Protein 3GD5 (pdb70)

Radius of gyration: 38.94 Å; Cα contacts (8 Å, |Δi|>4): 3928; chains: 6; bounding box: 98×93×99 Å

Sequence (1710 aa):
TRFRPDLLSLDDLDEAQLHALLTLAHQLKRGERVANLHGKVLGLVFLKASTRTRVSFTVAMYQLGGQVIDLEPVRDTARVLGRYVDGLAIRTFAQTELEEYAHYAGIPVINALTDHEHPCQVVADLLTIRENFGRLAGLKLAYVGDGNNVAHSLLLGCAKVGMSIAVATPEGFTPDPAVSARASEIAGRTGAEVQILRDPFEAARGAHILYTDVWTHRLQLFEQYQINAALLNCAAAEAIVLHCLPAHRGEEITDEVMEGPRSRIWDEAENRLHAQKAVLAALMGTRFRPDLLSLDDLDEAQLHALLTLAHQLKRGERVANLHGKVLGLVFLKASTRTRVSFTVAMYQLGGQVIDLEPVRDTARVLGRYVDGLAIRTFAQTELEEYAHYAGIPVINALTDHEHPCQVVADLLTIRENFGRLAGLKLAYVGDGNNVAHSLLLGCAKVGMSIAVATPEGFTPDPAVSARASEIAGRTGAEVQILRDPFEAARGAHILYTDVWTHRLQLFEQYQINAALLNCAAAEAIVLHCLPAHRGEEITDEVMEGPRSRIWDEAENRLHAQKAVLAALMGTRFRPDLLSLDDLDEAQLHALLTLAHQLKRGERVANLHGKVLGLVFLKASTRTRVSFTVAMYQLGGQVIDLEPVRDTARVLGRYVDGLAIRTFAQTELEEYAHYAGIPVINALTDHEHPCQVVADLLTIRENFGRLAGLKLAYVGDGNNVAHSLLLGCAKVGMSIAVATPEGFTPDPAVSARASEIAGRTGAEVQILRDPFEAARGAHILYTDVWTHRLQLFEQYQINAALLNCAAAEAIVLHCLPAHRGEEITDEVMEGPRSRIWDEAENRLHAQKAVLAALMGTRFRPDLLSLDDLDEAQLHALLTLAHQLKRGERVANLHGKVLGLVFLKASTRTRVSFTVAMYQLGGQVIDLEPVRDTARVLGRYVDGLAIRTFAQTELEEYAHYAGIPVINALTDHEHPCQVVADLLTIRENFGRLAGLKLAYVGDGNNVAHSLLLGCAKVGMSIAVATPEGFTPDPAVSARASEIAGRTGAEVQILRDPFEAARGAHILYTDVWTHRLQLFEQYQINAALLNCAAAEAIVLHCLPAHRGEEITDEVMEGPRSRIWDEAENRLHAQKAVLAALMGTRFRPDLLSLDDLDEAQLHALLTLAHQLKRGERVANLHGKVLGLVFLKASTRTRVSFTVAMYQLGGQVIDLEPVRDTARVLGRYVDGLAIRTFAQTELEEYAHYAGIPVINALTDHEHPCQVVADLLTIRENFGRLAGLKLAYVGDGNNVAHSLLLGCAKVGMSIAVATPEGFTPDPAVSARASEIAGRTGAEVQILRDPFEAARGAHILYTDVWTHRLQLFEQYQINAALLNCAAAEAIVLHCLPAHRGEEITDEVMEGPRSRIWDEAENRLHAQKAVLAALMGTRFRPDLLSLDDLDEAQLHALLTLAHQLKRGERVANLHGKVLGLVFLKASTRTRVSFTVAMYQLGGQVIDLEPVRDTARVLGRYVDGLAIRTFAQTELEEYAHYAGIPVINALTDHEHPCQVVADLLTIRENFGRLAGLKLAYVGDGNNVAHSLLLGCAKVGMSIAVATPEGFTPDPAVSARASEIAGRTGAEVQILRDPFEAARGAHILYTDVWTHRLQLFEQYQINAALLNCAAAEAIVLHCLPAHRGEEITDEVMEGPRSRIWDEAENRLHAQKAVLAALMG

Foldseek 3Di:
DAFDQEALALVSAFLVRLVVLLVQLVCCVVVVDAAADAPFEEEEEEPDDDVLLVVLLQVLNVRNNYYYYYDPDLLVVLQVVLVPGAEYAYHEADSVVQVSSVVRNPHYYYDSYYFAAHQLLQSLVQSLVCVQPVAQAPAEEEEFAAQTHHVLRNLQNSLSRNYAYAYAFFDVRWHDPVSQVVSQVSNVVSVYHYHYHHQLLVRQAAHQEYEYEDHPVRCCTRVNQADEPVSNVRYDPNHAYEYSDDDDDPGNYHPCNCVDPRYCHVVSSSSSNSSSSSVCRNNSD/DAADQEALALVSAFLVRLVVLLVQLVCCVVVVDAAALAPFEEEEEEPPDDPLLVVLLQVLNVRRRYHYDYDPQLLVVLQVVLVPGQEYEYHEADSVSQVSSCVRNPHYYYDCYYFAAHQLLLSLVQSLVCVLPVAQAPAEAEEFAAQTHHVLRCLQSNLSRNYAYEYAFFPVRWHDVVSQVVSCVSNVVSVYYYHYYHQRLVRQAQHQEYEYEDHPVLCCHRVRRADEPVSNVRHDPNHAYEYSDDDDAPGNYHPPNCVDPRYPHVSSSNSSNSSSSSVCRSNRD/DAFDLEALALVSAFLVRLVVLLVLLVCCVVVVDAAALAPFEEEEEEPDDDVLLVVLLQVLNVSNNYYYYYDPDLLVVLQVQLVPGAEYEYEEADSVSQVSSVVRNVHYYYDCYYFAAHQLLVSLVQSLVCVVPVAQAPAEEEEFAAQTHHVLRNLQSSLSRNYAYAYAFFDVRWHDPVSLVVSCVSNVVSVYHYHYYHQRLVRQAAHQEYEYEDHPVSCCRRVNQADEPVSVVRHRPNHAYEYSDDDDDPGNYHVCNCVDPRYPHVSSSNSSNSSSSSVCRSNRD/DAQDQEALALVSAFLVRLVVLLVLLVCCVVVVDAAALAPFEEEEEEPDDDVLLVVLLQVLNVRNNHHYDYDVDLLVVLQVVLVPGAEYAYEDADSVVQVVSVVRNPHYYYDSYYFAAHQLLVSLVQNLVCVQPVAQAPAEEEEFAAQTHHVLNNLQVSLSRNYAYAYAYFDPRWHDPVSLVVSCVSNVVSVYHYHYHNQRLVRQAQHQEYEYEDHPVRCCGFVRRADEPVSNVRYDPLHAYEYSDDDDAPTNYHPCRCVDPRYPHVSSSNSSNSSSSSVCRSNRD/DAFDLEALALVSAFLVRLVVLLVLLVCCVVVVDAAADAVFEEEEAEPPDDPLLVVLLQVLNVRRNYHYHYHPDLLVVLQVVLVPGAEYAYEDADSVVQVVSVVRNPHYYYDSYYFAAHQLLVSLVQSLVCVLPVAQAPAEEEEFAAQTHHVLNNLQSSLSRNYAYEYAYFDVRWHDPVSQVVSCVSNVVSVYHYHYYHQLLVSQQQHQEYEYEDHPVSCCTRVRRADEPVSNVNYHPNHAYEYSDDDDDPGNYHPPNCVDPRYPHVSSSSSSNSSSSSVCRSNRD/DAADQEALAVVSAFLVRLVVLLVQLVCCVVVVDAAALAPFEEEEEEPDDDVLLVVLLQVLNVSRNYYYDYDVPLLVVLQVQLVPGAEYEYEEADSVSQVSSVVRNPHYYYDSYYFAAHQLLVSLVQSLVCVQPVAQAPAEEEEFAAQTHHVLRNLQSSLSRNYAYEYAFFVVRWHDVVSNVVSCVSNVVSVYHYHYHHQRLVRQAAHQEYEYEDHPVSCVRRVNQADEPVSPVRYHPNHAYEYSDDDDDPGNYHPCRCVDPRYPHVSSSNSSNSSSSSVCRNNRD

InterPro domains:
  IPR002292 Ornithine/putrescine carbamoyltransferase [PR00102] (51-65)
  IPR002292 Ornithine/putrescine carbamoyltransferase [PR00102] (84-97)
  IPR002292 Ornithine/putrescine carbamoyltransferase [PR00102] (124-138)
  IPR002292 Ornithine/putrescine carbamoyltransferase [PR00102] (227-237)
  IPR002292 Ornithine/putrescine carbamoyltransferase [PR00102] (289-300)
  IPR002292 Ornithine/putrescine carbamoyltransferase [TIGR00658] (13-310)
  IPR006130 Aspartate/ornithine carbamoyltransferase [PR00100] (53-72)
  IPR006130 Aspartate/ornithine carbamoyltransferase [PR00100] (135-146)
  IPR006130 Aspartate/ornithine carbamoyltransferase [PR00100] (263-272)
  IPR006130 Aspartate/ornithine carbamoyltransferase [PR00100] (275-298)
  IPR006130 Aspartate/ornithine carbamoyltransferase [PS00097] (53-60)
  IPR006131 Aspartate/ornithine carbamoyltransferase, Asp/Orn-binding domain [PF00185] (155-308)
  IPR006132 Aspartate/ornithine carbamoyltransferase, carbamoyl-P binding [PF02729] (13-148)
  IPR024904 Ornithine carbamoyltransferase [MF_01109] (11-311)
  IPR036901 Aspartate/ornithine carbamoyltransferase superfamily [G3DSA:3.40.50.1370] (15-307)
  IPR036901 Aspartate/ornithine carbamoyltransferase superfamily [G3DSA:3.40.50.1370] (138-297)
  IPR036901 Aspartate/ornithine carbamoyltransferase superfamily [SSF53671] (11-312)

CATH classification: 3.40.50.1370 (+1 more: 3.40.50.1370)

Organism: Gloeobacter violaceus (strain ATCC 29082 / PCC 7421) (NCBI:txid251221)

Nearest PDB structures (foldseek):
  3gd5-assembly1_B  TM=1.002E+00  e=2.478E-54  Gloeobacter violaceus PCC 7421
  2p2g-assembly1_C  TM=9.698E-01  e=4.819E-34  Mycobacterium tuberculosis H37Rv
  7nor-assembly2_F  TM=9.599E-01  e=3.459E-34  Mycobacterium tuberculosis H37Rv
  7nov-assembly1_B  TM=9.651E-01  e=1.045E-33  Mycobacterium tuberculosis H37Rv
  8qev-assembly1_B  TM=9.230E-01  e=2.539E-30  Arabidopsis thaliana

Structure (mmCIF, N/CA/C/O backbone):
data_3GD5
#
_entry.id   3GD5
#
_cell.length_a   99.563
_cell.length_b   142.423
_cell.length_c   149.273
_cell.angle_alpha   90.00
_cell.angle_beta   90.00
_cell.angle_gamma   90.00
#
_symmetry.space_group_name_H-M   'P 21 21 21'
#
loop_
_entity.id
_entity.type
_entity.pdbx_description
1 polymer 'Ornithine carbamoyltransferase'
2 water water
#
loop_
_atom_site.group_PDB
_atom_site.id
_atom_site.type_symbol
_atom_site.label_atom_id
_atom_site.label_alt_id
_atom_site.label_comp_id
_atom_site.label_asym_id
_atom_site.label_entity_id
_atom_site.label_seq_id
_atom_site.pdbx_PDB_ins_code
_atom_site.Cartn_x
_atom_site.Cartn_y
_atom_site.Cartn_z
_atom_site.occupancy
_atom_site.B_iso_or_equiv
_atom_site.auth_seq_id
_atom_site.auth_comp_id
_atom_site.auth_asym_id
_atom_site.auth_atom_id
_atom_site.pdbx_PDB_model_num
ATOM 1 N N . THR A 1 10 ? 22.537 23.731 -4.385 1.00 62.90 10 THR A N 1
ATOM 2 C CA . THR A 1 10 ? 23.848 23.085 -4.084 1.00 62.38 10 THR A CA 1
ATOM 3 C C . THR A 1 10 ? 23.800 22.441 -2.700 1.00 61.68 10 THR A C 1
ATOM 4 O O . THR A 1 10 ? 23.124 22.942 -1.797 1.00 61.16 10 THR A O 1
ATOM 8 N N . ARG A 1 11 ? 24.503 21.320 -2.550 1.00 60.72 11 ARG A N 1
ATOM 9 C CA . ARG A 1 11 ? 24.563 20.610 -1.279 1.00 60.07 11 ARG A CA 1
ATOM 10 C C . ARG A 1 11 ? 25.818 21.060 -0.551 1.00 57.87 11 ARG A C 1
ATOM 11 O O . ARG A 1 11 ? 26.849 21.333 -1.180 1.00 56.81 11 ARG A O 1
ATOM 19 N N . PHE A 1 12 ? 25.740 21.119 0.776 1.00 54.74 12 PHE A N 1
ATOM 20 C CA . PHE A 1 12 ? 26.894 21.521 1.581 1.00 51.30 12 PHE A CA 1
ATOM 21 C C . PHE A 1 12 ? 27.273 20.351 2.465 1.00 50.11 12 PHE A C 1
ATOM 22 O O . PHE A 1 12 ? 26.497 19.406 2.614 1.00 49.20 12 PHE A O 1
ATOM 30 N N . ARG A 1 13 ? 28.464 20.407 3.047 1.00 49.58 13 ARG A N 1
ATOM 31 C CA . ARG A 1 13 ? 28.887 19.365 3.965 1.00 48.99 13 ARG A CA 1
ATOM 32 C C . ARG A 1 13 ? 28.101 19.633 5.248 1.00 48.35 13 ARG A C 1
ATOM 33 O O . ARG A 1 13 ? 27.458 20.675 5.380 1.00 48.13 13 ARG A O 1
ATOM 41 N N . PRO A 1 14 ? 28.148 18.705 6.211 1.00 48.22 14 PRO A N 1
ATOM 42 C CA . PRO A 1 14 ? 27.420 18.885 7.472 1.00 47.46 14 PRO A CA 1
ATOM 43 C C . PRO A 1 14 ? 27.860 20.099 8.292 1.00 46.56 14 PRO A C 1
ATOM 44 O O . PRO A 1 14 ? 27.026 20.812 8.847 1.00 46.09 14 PRO A O 1
ATOM 48 N N . ASP A 1 15 ? 29.168 20.335 8.352 1.00 45.13 15 ASP A N 1
ATOM 49 C CA . ASP A 1 15 ? 29.720 21.429 9.144 1.00 43.43 15 ASP A CA 1
ATOM 50 C C . ASP A 1 15 ? 30.463 22.517 8.367 1.00 41.81 15 ASP A C 1
ATOM 51 O O . ASP A 1 15 ? 30.739 22.381 7.177 1.00 40.98 15 ASP A O 1
ATOM 56 N N . LEU A 1 16 ? 30.772 23.604 9.069 1.00 40.25 16 LEU A N 1
ATOM 57 C CA . LEU A 1 16 ? 31.546 24.711 8.517 1.00 39.60 16 LEU A CA 1
ATOM 58 C C . LEU A 1 16 ? 32.586 25.008 9.580 1.00 39.65 16 LEU A C 1
ATOM 59 O O . LEU A 1 16 ? 32.425 25.935 10.370 1.00 40.21 16 LEU A O 1
ATOM 64 N N . LEU A 1 17 ? 33.634 24.190 9.598 1.00 39.44 17 LEU A N 1
ATOM 65 C CA . LEU A 1 17 ? 34.736 24.295 10.552 1.00 39.62 17 LEU A CA 1
ATOM 66 C C . LEU A 1 17 ? 35.858 25.152 10.002 1.00 41.25 17 LEU A C 1
ATOM 67 O O . LEU A 1 17 ? 36.540 25.860 10.743 1.00 40.53 17 LEU A O 1
ATOM 72 N N . SER A 1 18 ? 36.039 25.056 8.690 1.00 41.67 18 SER A N 1
ATOM 73 C CA . SER A 1 18 ? 37.071 25.772 7.962 1.00 40.54 18 SER A CA 1
ATOM 74 C C . SER A 1 18 ? 36.438 26.296 6.691 1.00 40.51 18 SER A C 1
ATOM 75 O O . SER A 1 18 ? 35.503 25.689 6.167 1.00 39.44 18 SER A O 1
ATOM 78 N N . LEU A 1 19 ? 36.923 27.429 6.195 1.00 41.02 19 LEU A N 1
ATOM 79 C CA . LEU A 1 19 ? 36.357 27.967 4.970 1.00 41.91 19 LEU A CA 1
ATOM 80 C C . LEU A 1 19 ? 36.603 26.945 3.855 1.00 42.75 19 LEU A C 1
ATOM 81 O O . LEU A 1 19 ? 35.888 26.913 2.856 1.00 43.78 19 LEU A O 1
ATOM 86 N N . ASP A 1 20 ? 37.608 26.098 4.047 1.00 42.94 20 ASP A N 1
ATOM 87 C CA . ASP A 1 20 ? 37.944 25.084 3.059 1.00 43.97 20 ASP A CA 1
ATOM 88 C C . ASP A 1 20 ? 36.968 23.907 3.070 1.00 44.67 20 ASP A C 1
ATOM 89 O O . ASP A 1 20 ? 37.216 22.883 2.433 1.00 44.92 20 ASP A O 1
ATOM 94 N N . ASP A 1 21 ? 35.866 24.052 3.799 1.00 44.21 21 ASP A N 1
ATOM 95 C CA . ASP A 1 21 ? 34.851 23.004 3.853 1.00 44.71 21 ASP A CA 1
ATOM 96 C C . ASP A 1 21 ? 33.877 23.285 2.729 1.00 44.39 21 ASP A C 1
ATOM 97 O O . ASP A 1 21 ? 32.972 22.504 2.456 1.00 44.80 21 ASP A O 1
ATOM 102 N N . LEU A 1 22 ? 34.071 24.429 2.090 1.00 45.46 22 LEU A N 1
ATOM 103 C CA . LEU A 1 22 ? 33.231 24.848 0.981 1.00 45.17 22 LEU A CA 1
ATOM 104 C C . LEU A 1 22 ? 34.120 24.943 -0.235 1.00 46.23 22 LEU A C 1
ATOM 105 O O . LEU A 1 22 ? 35.149 25.612 -0.187 1.00 46.26 22 LEU A O 1
ATOM 110 N N . ASP A 1 23 ? 33.755 24.267 -1.318 1.00 48.12 23 ASP A N 1
ATOM 111 C CA . ASP A 1 23 ? 34.549 24.384 -2.532 1.00 48.16 23 ASP A CA 1
ATOM 112 C C . ASP A 1 23 ? 34.083 25.695 -3.168 1.00 48.27 23 ASP A C 1
ATOM 113 O O . ASP A 1 23 ? 33.211 26.374 -2.618 1.00 47.33 23 ASP A O 1
ATOM 118 N N . GLU A 1 24 ? 34.654 26.063 -4.310 1.00 48.88 24 GLU A N 1
ATOM 119 C CA . GLU A 1 24 ? 34.265 27.307 -4.967 1.00 49.26 24 GLU A CA 1
ATOM 120 C C . GLU A 1 24 ? 32.760 27.394 -5.198 1.00 48.29 24 GLU A C 1
ATOM 121 O O . GLU A 1 24 ? 32.155 28.443 -4.990 1.00 49.88 24 GLU A O 1
ATOM 127 N N . ALA A 1 25 ? 32.158 26.289 -5.621 1.00 47.01 25 ALA A N 1
ATOM 128 C CA . ALA A 1 25 ? 30.723 26.253 -5.897 1.00 46.40 25 ALA A CA 1
ATOM 129 C C . ALA A 1 25 ? 29.850 26.466 -4.660 1.00 45.76 25 ALA A C 1
ATOM 130 O O . ALA A 1 25 ? 28.851 27.176 -4.699 1.00 45.54 25 ALA A O 1
ATOM 132 N N . GLN A 1 26 ? 30.220 25.839 -3.558 1.00 47.22 26 GLN A N 1
ATOM 133 C CA . GLN A 1 26 ? 29.439 25.975 -2.343 1.00 48.15 26 GLN A CA 1
ATOM 134 C C . GLN A 1 26 ? 29.544 27.389 -1.760 1.00 48.38 26 GLN A C 1
ATOM 135 O O . GLN A 1 26 ? 28.569 27.925 -1.226 1.00 48.19 26 GLN A O 1
ATOM 141 N N . LEU A 1 27 ? 30.713 28.005 -1.895 1.00 47.83 27 LEU A N 1
ATOM 142 C CA . LEU A 1 27 ? 30.910 29.348 -1.375 1.00 48.47 27 LEU A CA 1
ATOM 143 C C . LEU A 1 27 ? 30.011 30.350 -2.087 1.00 50.95 27 LEU A C 1
ATOM 144 O O . LEU A 1 27 ? 29.398 31.214 -1.444 1.00 50.74 27 LEU A O 1
ATOM 149 N N . HIS A 1 28 ? 29.925 30.238 -3.413 1.00 52.18 28 HIS A N 1
ATOM 150 C CA . HIS A 1 28 ? 29.087 31.150 -4.189 1.00 51.45 28 HIS A CA 1
ATOM 151 C C . HIS A 1 28 ? 27.613 30.989 -3.834 1.00 50.58 28 HIS A C 1
ATOM 152 O O . HIS A 1 28 ? 26.891 31.977 -3.663 1.00 50.38 28 HIS A O 1
ATOM 159 N N . ALA A 1 29 ? 27.165 29.744 -3.720 1.00 48.54 29 ALA A N 1
ATOM 160 C CA . ALA A 1 29 ? 25.774 29.484 -3.369 1.00 47.96 29 ALA A CA 1
ATOM 161 C C . ALA A 1 29 ? 25.463 30.178 -2.042 1.00 48.14 29 ALA A C 1
ATOM 162 O O . ALA A 1 29 ? 24.463 30.889 -1.908 1.00 47.74 29 ALA A O 1
ATOM 164 N N . LEU A 1 30 ? 26.345 29.970 -1.070 1.00 48.41 30 LEU A N 1
ATOM 165 C CA . LEU A 1 30 ? 26.203 30.562 0.254 1.00 47.52 30 LEU A CA 1
ATOM 166 C C . LEU A 1 30 ? 26.080 32.077 0.123 1.00 47.82 30 LEU A C 1
ATOM 167 O O . LEU A 1 30 ? 25.146 32.680 0.657 1.00 47.11 30 LEU A O 1
ATOM 172 N N . LEU A 1 31 ? 27.021 32.678 -0.603 1.00 47.07 31 LEU A N 1
ATOM 173 C CA . LEU A 1 31 ? 27.029 34.121 -0.818 1.00 48.05 31 LEU A CA 1
ATOM 174 C C . LEU A 1 31 ? 25.743 34.592 -1.495 1.00 48.74 31 LEU A C 1
ATOM 175 O O . LEU A 1 31 ? 25.206 35.656 -1.167 1.00 48.30 31 LEU A O 1
ATOM 180 N N . THR A 1 32 ? 25.245 33.796 -2.437 1.00 48.30 32 THR A N 1
ATOM 181 C CA . THR A 1 32 ? 24.014 34.145 -3.140 1.00 48.75 32 THR A CA 1
ATOM 182 C C . THR A 1 32 ? 22.836 34.057 -2.175 1.00 47.32 32 THR A C 1
ATOM 183 O O . THR A 1 32 ? 21.966 34.930 -2.153 1.00 48.04 32 THR A O 1
ATOM 187 N N . LEU A 1 33 ? 22.810 32.999 -1.375 1.00 46.48 33 LEU A N 1
ATOM 188 C CA . LEU A 1 33 ? 21.735 32.826 -0.404 1.00 46.13 33 LEU A CA 1
ATOM 189 C C . LEU A 1 33 ? 21.711 34.008 0.574 1.00 45.04 33 LEU A C 1
ATOM 190 O O . LEU A 1 33 ? 20.654 34.567 0.872 1.00 45.99 33 LEU A O 1
ATOM 195 N N . ALA A 1 34 ? 22.881 34.387 1.068 1.00 45.03 34 ALA A N 1
ATOM 196 C CA . ALA A 1 34 ? 22.974 35.500 2.001 1.00 45.57 34 ALA A CA 1
ATOM 197 C C . ALA A 1 34 ? 22.390 36.762 1.366 1.00 46.94 34 ALA A C 1
ATOM 198 O O . ALA A 1 34 ? 21.572 37.462 1.979 1.00 46.02 34 ALA A O 1
ATOM 200 N N . HIS A 1 35 ? 22.804 37.053 0.135 1.00 48.76 35 HIS A N 1
ATOM 201 C CA . HIS A 1 35 ? 22.304 38.235 -0.567 1.00 49.70 35 HIS A CA 1
ATOM 202 C C . HIS A 1 35 ? 20.792 38.190 -0.758 1.00 49.51 35 HIS A C 1
ATOM 203 O O . HIS A 1 35 ? 20.094 39.167 -0.496 1.00 50.56 35 HIS A O 1
ATOM 210 N N . GLN A 1 36 ? 20.285 37.053 -1.216 1.00 49.98 36 GLN A N 1
ATOM 211 C CA . GLN A 1 36 ? 18.855 36.917 -1.442 1.00 51.19 36 GLN A CA 1
ATOM 212 C C . GLN A 1 36 ? 18.108 37.104 -0.135 1.00 49.80 36 GLN A C 1
ATOM 213 O O . GLN A 1 36 ? 17.065 37.756 -0.090 1.00 49.63 36 GLN A O 1
ATOM 219 N N . LEU A 1 37 ? 18.647 36.518 0.927 1.00 48.69 37 LEU A N 1
ATOM 220 C CA . LEU A 1 37 ? 18.030 36.616 2.243 1.00 48.20 37 LEU A CA 1
ATOM 221 C C . LEU A 1 37 ? 18.055 38.066 2.708 1.00 46.57 37 LEU A C 1
ATOM 222 O O . LEU A 1 37 ? 17.082 38.578 3.245 1.00 48.26 37 LEU A O 1
ATOM 227 N N . LYS A 1 38 ? 19.173 38.733 2.479 1.00 47.18 38 LYS A N 1
ATOM 228 C CA . LYS A 1 38 ? 19.307 40.120 2.888 1.00 47.97 38 LYS A CA 1
ATOM 229 C C . LYS A 1 38 ? 18.307 41.033 2.176 1.00 50.17 38 LYS A C 1
ATOM 230 O O . LYS A 1 38 ? 17.702 41.899 2.802 1.00 49.50 38 LYS A O 1
ATOM 236 N N . ARG A 1 39 ? 18.125 40.825 0.873 1.00 52.49 39 ARG A N 1
ATOM 237 C CA . ARG A 1 39 ? 17.226 41.665 0.085 1.00 56.06 39 ARG A CA 1
ATOM 238 C C . ARG A 1 39 ? 15.767 41.231 0.097 1.00 57.58 39 ARG A C 1
ATOM 239 O O . ARG A 1 39 ? 14.908 41.919 -0.456 1.00 57.35 39 ARG A O 1
ATOM 247 N N . GLY A 1 40 ? 15.483 40.097 0.733 1.00 58.47 40 GLY A N 1
ATOM 248 C CA . GLY A 1 40 ? 14.116 39.619 0.793 1.00 59.91 40 GLY A CA 1
ATOM 249 C C . GLY A 1 40 ? 13.691 38.943 -0.496 1.00 61.75 40 GLY A C 1
ATOM 250 O O . GLY A 1 40 ? 12.504 38.742 -0.734 1.00 61.37 40 GLY A O 1
ATOM 251 N N . GLU A 1 41 ? 14.667 38.605 -1.334 1.00 63.74 41 GLU A N 1
ATOM 252 C CA . GLU A 1 41 ? 14.409 37.929 -2.602 1.00 65.21 41 GLU A CA 1
ATOM 253 C C . GLU A 1 41 ? 14.297 36.440 -2.314 1.00 66.35 41 GLU A C 1
ATOM 254 O O . GLU A 1 41 ? 14.105 35.623 -3.216 1.00 66.20 41 GLU A O 1
ATOM 260 N N . ARG A 1 42 ? 14.425 36.098 -1.039 1.00 67.19 42 ARG A N 1
ATOM 261 C CA . ARG A 1 42 ? 14.363 34.713 -0.600 1.00 67.89 42 ARG A CA 1
ATOM 262 C C . ARG A 1 42 ? 13.918 34.730 0.857 1.00 66.98 42 ARG A C 1
ATOM 263 O O . ARG A 1 42 ? 14.025 35.754 1.530 1.00 66.47 42 ARG A O 1
ATOM 271 N N . VAL A 1 43 ? 13.409 33.603 1.340 1.00 66.26 43 VAL A N 1
ATOM 272 C CA . VAL A 1 43 ? 12.963 33.512 2.723 1.00 64.93 43 VAL A CA 1
ATOM 273 C C . VAL A 1 43 ? 13.200 32.116 3.272 1.00 63.77 43 VAL A C 1
ATOM 274 O O . VAL A 1 43 ? 12.709 31.138 2.720 1.00 64.76 43 VAL A O 1
ATOM 278 N N . ALA A 1 44 ? 13.973 32.032 4.353 1.00 61.42 44 ALA A N 1
ATOM 279 C CA . ALA A 1 44 ? 14.271 30.759 4.998 1.00 58.22 44 ALA A CA 1
ATOM 280 C C . ALA A 1 44 ? 13.548 30.718 6.342 1.00 56.58 44 ALA A C 1
ATOM 281 O O . ALA A 1 44 ? 12.979 31.718 6.786 1.00 55.57 44 ALA A O 1
ATOM 283 N N . ASN A 1 45 ? 13.575 29.566 6.997 1.00 54.35 45 ASN A N 1
ATOM 284 C CA . ASN A 1 45 ? 12.900 29.435 8.277 1.00 52.66 45 ASN A CA 1
ATOM 285 C C . ASN A 1 45 ? 13.365 28.212 9.040 1.00 50.86 45 ASN A C 1
ATOM 286 O O . ASN A 1 45 ? 13.344 27.103 8.511 1.00 51.94 45 ASN A O 1
ATOM 291 N N . LEU A 1 46 ? 13.779 28.419 10.286 1.00 48.03 46 LEU A N 1
ATOM 292 C CA . LEU A 1 46 ? 14.251 27.329 11.137 1.00 45.29 46 LEU A CA 1
ATOM 293 C C . LEU A 1 46 ? 13.350 27.189 12.350 1.00 44.63 46 LEU A C 1
ATOM 294 O O . LEU A 1 46 ? 13.808 26.848 13.441 1.00 43.05 46 LEU A O 1
ATOM 299 N N . HIS A 1 47 ? 12.066 27.463 12.151 1.00 45.56 47 HIS A N 1
ATOM 300 C CA . HIS A 1 47 ? 11.085 27.358 13.220 1.00 46.74 47 HIS A CA 1
ATOM 301 C C . HIS A 1 47 ? 11.123 25.968 13.843 1.00 45.75 47 HIS A C 1
ATOM 302 O O . HIS A 1 47 ? 11.212 24.962 13.141 1.00 44.46 47 HIS A O 1
ATOM 309 N N . GLY A 1 48 ? 11.069 25.924 15.170 1.00 45.54 48 GLY A N 1
ATOM 310 C CA . GLY A 1 48 ? 11.103 24.655 15.868 1.00 43.10 48 GLY A CA 1
ATOM 311 C C . GLY A 1 48 ? 12.510 24.194 16.173 1.00 42.08 48 GLY A C 1
ATOM 312 O O . GLY A 1 48 ? 12.695 23.179 16.841 1.00 42.02 48 GLY A O 1
ATOM 313 N N . LYS A 1 49 ? 13.509 24.929 15.691 1.00 41.74 49 LYS A N 1
ATOM 314 C CA . LYS A 1 49 ? 14.897 24.547 15.943 1.00 41.91 49 LYS A CA 1
ATOM 315 C C . LYS A 1 49 ? 15.621 25.473 16.920 1.00 40.35 49 LYS A C 1
ATOM 316 O O . LYS A 1 49 ? 15.297 26.659 17.049 1.00 38.63 49 LYS A O 1
ATOM 322 N N . VAL A 1 50 ? 16.608 24.912 17.607 1.00 37.95 50 VAL A N 1
ATOM 323 C CA . VAL A 1 50 ? 17.381 25.660 18.589 1.00 36.13 50 VAL A CA 1
ATOM 324 C C . VAL A 1 50 ? 18.862 25.584 18.270 1.00 35.48 50 VAL A C 1
ATOM 325 O O . VAL A 1 50 ? 19.409 24.509 18.018 1.00 34.19 50 VAL A O 1
ATOM 329 N N . LEU A 1 51 ? 19.505 26.741 18.299 1.00 34.37 51 LEU A N 1
ATOM 330 C CA . LEU A 1 51 ? 20.928 26.832 18.034 1.00 35.01 51 LEU A CA 1
ATOM 331 C C . LEU A 1 51 ? 21.613 27.062 19.375 1.00 35.33 51 LEU A C 1
ATOM 332 O O . LEU A 1 51 ? 21.216 27.941 20.147 1.00 35.93 51 LEU A O 1
ATOM 337 N N . GLY A 1 52 ? 22.634 26.266 19.659 1.00 35.18 52 GLY A N 1
ATOM 338 C CA . GLY A 1 52 ? 23.356 26.427 20.902 1.00 34.52 52 GLY A CA 1
ATOM 339 C C . GLY A 1 52 ? 24.656 27.144 20.611 1.00 35.20 52 GLY A C 1
ATOM 340 O O . GLY A 1 52 ? 25.297 26.882 19.585 1.00 34.87 52 GLY A O 1
ATOM 341 N N . LEU A 1 53 ? 25.036 28.057 21.499 1.00 33.85 53 LEU A N 1
ATOM 342 C CA . LEU A 1 53 ? 26.267 28.816 21.349 1.00 35.99 53 LEU A CA 1
ATOM 343 C C . LEU A 1 53 ? 27.232 28.398 22.454 1.00 38.63 53 LEU A C 1
ATOM 344 O O . LEU A 1 53 ? 26.969 28.647 23.628 1.00 39.67 53 LEU A O 1
ATOM 349 N N . VAL A 1 54 ? 28.335 27.753 22.093 1.00 39.03 54 VAL A N 1
ATOM 350 C CA . VAL A 1 54 ? 29.314 27.353 23.098 1.00 42.21 54 VAL A CA 1
ATOM 351 C C . VAL A 1 54 ? 30.612 28.112 22.858 1.00 41.65 54 VAL A C 1
ATOM 352 O O . VAL A 1 54 ? 31.454 27.716 22.053 1.00 42.99 54 VAL A O 1
ATOM 356 N N . PHE A 1 55 ? 30.745 29.233 23.551 1.00 42.15 55 PHE A N 1
ATOM 357 C CA . PHE A 1 55 ? 31.921 30.075 23.418 1.00 44.32 55 PHE A CA 1
ATOM 358 C C . PHE A 1 55 ? 32.848 29.893 24.603 1.00 44.78 55 PHE A C 1
ATOM 359 O O . PHE A 1 55 ? 32.540 30.327 25.714 1.00 43.65 55 PHE A O 1
ATOM 367 N N . LEU A 1 56 ? 33.979 29.242 24.365 1.00 46.88 56 LEU A N 1
ATOM 368 C CA . LEU A 1 56 ? 34.960 29.026 25.418 1.00 50.53 56 LEU A CA 1
ATOM 369 C C . LEU A 1 56 ? 35.620 30.352 25.751 1.00 52.09 56 LEU A C 1
ATOM 370 O O . LEU A 1 56 ? 36.384 30.458 26.703 1.00 54.24 56 LEU A O 1
ATOM 375 N N . LYS A 1 57 ? 35.313 31.360 24.947 1.00 54.75 57 LYS A N 1
ATOM 376 C CA . LYS A 1 57 ? 35.842 32.704 25.126 1.00 55.97 57 LYS A CA 1
ATOM 377 C C . LYS A 1 57 ? 34.697 33.633 24.752 1.00 55.95 57 LYS A C 1
ATOM 378 O O . LYS A 1 57 ? 34.187 33.579 23.629 1.00 56.10 57 LYS A O 1
ATOM 384 N N . ALA A 1 58 ? 34.284 34.473 25.692 1.00 55.78 58 ALA A N 1
ATOM 385 C CA . ALA A 1 58 ? 33.178 35.390 25.450 1.00 55.38 58 ALA A CA 1
ATOM 386 C C . ALA A 1 58 ? 33.410 36.261 24.221 1.00 54.93 58 ALA A C 1
ATOM 387 O O . ALA A 1 58 ? 34.541 36.653 23.925 1.00 54.47 58 ALA A O 1
ATOM 389 N N . SER A 1 59 ? 32.330 36.543 23.502 1.00 53.18 59 SER A N 1
ATOM 390 C CA . SER A 1 59 ? 32.376 37.400 22.322 1.00 52.87 59 SER A CA 1
ATOM 391 C C . SER A 1 59 ? 30.963 37.891 22.052 1.00 52.38 59 SER A C 1
ATOM 392 O O . SER A 1 59 ? 30.200 37.251 21.329 1.00 52.43 59 SER A O 1
ATOM 395 N N . THR A 1 60 ? 30.622 39.024 22.655 1.00 50.88 60 THR A N 1
ATOM 396 C CA . THR A 1 60 ? 29.301 39.611 22.508 1.00 51.08 60 THR A CA 1
ATOM 397 C C . THR A 1 60 ? 29.019 39.895 21.046 1.00 49.65 60 THR A C 1
ATOM 398 O O . THR A 1 60 ? 27.896 39.727 20.572 1.00 49.81 60 THR A O 1
ATOM 402 N N . ARG A 1 61 ? 30.054 40.324 20.337 1.00 48.92 61 ARG A N 1
ATOM 403 C CA . ARG A 1 61 ? 29.957 40.636 18.920 1.00 46.48 61 ARG 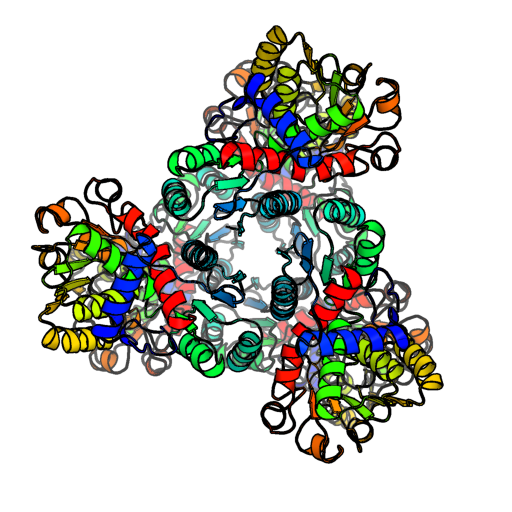A CA 1
ATOM 404 C C . ARG A 1 61 ? 29.462 39.403 18.176 1.00 44.73 61 ARG A C 1
ATOM 405 O O . ARG A 1 61 ? 28.457 39.437 17.460 1.00 43.54 61 ARG A O 1
ATOM 413 N N . THR A 1 62 ? 30.172 38.301 18.357 1.00 42.56 62 THR A N 1
ATOM 414 C CA . THR A 1 62 ? 29.788 37.075 17.690 1.00 41.65 62 THR A CA 1
ATOM 415 C C . THR A 1 62 ? 28.447 36.587 18.203 1.00 39.77 62 THR A C 1
ATOM 416 O O . THR A 1 62 ? 27.584 36.203 17.418 1.00 39.09 62 THR A O 1
ATOM 420 N N . ARG A 1 63 ? 28.259 36.623 19.519 1.00 38.32 63 ARG A N 1
ATOM 421 C CA . ARG A 1 63 ? 27.011 36.147 20.099 1.00 37.70 63 ARG A CA 1
ATOM 422 C C . ARG A 1 63 ? 25.785 36.895 19.596 1.00 35.48 63 ARG A C 1
ATOM 423 O O . ARG A 1 63 ? 24.768 36.276 19.305 1.00 33.57 63 ARG A O 1
ATOM 431 N N . VAL A 1 64 ? 25.876 38.217 19.475 1.00 34.37 64 VAL A N 1
ATOM 432 C CA . VAL A 1 64 ? 24.734 38.991 18.993 1.00 33.60 64 VAL A CA 1
ATOM 433 C C . VAL A 1 64 ? 24.443 38.733 17.511 1.00 33.76 64 VAL A C 1
ATOM 434 O O . VAL A 1 64 ? 23.288 38.531 17.124 1.00 35.53 64 VAL A O 1
ATOM 438 N N . SER A 1 65 ? 25.477 38.726 16.679 1.00 32.79 65 SER A N 1
ATOM 439 C CA . SER A 1 65 ? 25.271 38.487 15.251 1.00 34.24 65 SER A CA 1
ATOM 440 C C . SER A 1 65 ? 24.658 37.101 14.996 1.00 32.49 65 SER A C 1
ATOM 441 O O . SER A 1 65 ? 23.780 36.953 14.149 1.00 33.73 65 SER A O 1
ATOM 444 N N . PHE A 1 66 ? 25.110 36.090 15.728 1.00 32.45 66 PHE A N 1
ATOM 445 C CA . PHE A 1 66 ? 24.551 34.746 15.563 1.00 32.59 66 PHE A CA 1
ATOM 446 C C . PHE A 1 66 ? 23.117 34.628 16.082 1.00 32.61 66 PHE A C 1
ATOM 447 O O . PHE A 1 66 ? 22.276 33.987 15.445 1.00 32.63 66 PHE A O 1
ATOM 455 N N . THR A 1 67 ? 22.851 35.241 17.236 1.00 31.75 67 THR A N 1
ATOM 456 C CA . THR A 1 67 ? 21.536 35.180 17.866 1.00 32.91 67 THR A CA 1
ATOM 457 C C . THR A 1 67 ? 20.449 35.923 17.103 1.00 32.83 67 THR A C 1
ATOM 458 O O . THR A 1 67 ? 19.326 35.429 16.993 1.00 32.23 67 THR A O 1
ATOM 462 N N . VAL A 1 68 ? 20.761 37.108 16.582 1.00 32.56 68 VAL A N 1
ATOM 463 C CA . VAL A 1 68 ? 19.770 37.844 15.820 1.00 32.64 68 VAL A CA 1
ATOM 464 C C . VAL A 1 68 ? 19.544 37.112 14.497 1.00 34.04 68 VAL A C 1
ATOM 465 O O . VAL A 1 68 ? 18.429 37.111 13.964 1.00 35.42 68 VAL A O 1
ATOM 469 N N . ALA A 1 69 ? 20.592 36.474 13.975 1.00 34.03 69 ALA A N 1
ATOM 470 C CA . ALA A 1 69 ? 20.473 35.725 12.718 1.00 35.41 69 ALA A CA 1
ATOM 471 C C . ALA A 1 69 ? 19.460 34.599 12.900 1.00 35.36 69 ALA A C 1
ATOM 472 O O . ALA A 1 69 ? 18.510 34.469 12.122 1.00 36.07 69 ALA A O 1
ATOM 474 N N . MET A 1 70 ? 19.650 33.793 13.938 1.00 34.72 70 MET A N 1
ATOM 475 C CA . MET A 1 70 ? 18.729 32.695 14.204 1.00 35.23 70 MET A CA 1
ATOM 476 C C . MET A 1 70 ? 17.319 33.222 14.502 1.00 36.10 70 MET A C 1
ATOM 477 O O . MET A 1 70 ? 16.323 32.617 14.098 1.00 38.56 70 MET A O 1
ATOM 482 N N . TYR A 1 71 ? 17.217 34.355 15.193 1.00 36.42 71 TYR A N 1
ATOM 483 C CA . TYR A 1 71 ? 15.894 34.909 15.480 1.00 36.13 71 TYR A CA 1
ATOM 484 C C . TYR A 1 71 ? 15.170 35.326 14.194 1.00 35.98 71 TYR A C 1
ATOM 485 O O . TYR A 1 71 ? 13.956 35.177 14.082 1.00 35.55 71 TYR A O 1
ATOM 494 N N . GLN A 1 72 ? 15.911 35.850 13.226 1.00 35.92 72 GLN A N 1
ATOM 495 C CA . GLN A 1 72 ? 15.286 36.275 11.982 1.00 37.02 72 GLN A CA 1
ATOM 496 C C . GLN A 1 72 ? 14.875 35.092 11.120 1.00 37.33 72 GLN A C 1
ATOM 497 O O . GLN A 1 72 ? 14.088 35.248 10.191 1.00 37.43 72 GLN A O 1
ATOM 503 N N . LEU A 1 73 ? 15.411 33.916 11.435 1.00 36.07 73 LEU A N 1
ATOM 504 C CA . LEU A 1 73 ? 15.072 32.697 10.719 1.00 35.91 73 LEU A CA 1
ATOM 505 C C . LEU A 1 73 ? 13.915 32.008 11.442 1.00 36.93 73 LEU A C 1
ATOM 506 O O . LEU A 1 73 ? 13.422 30.971 10.999 1.00 38.90 73 LEU A O 1
ATOM 511 N N . GLY A 1 74 ? 13.492 32.588 12.563 1.00 38.02 74 GLY A N 1
ATOM 512 C CA . GLY A 1 74 ? 12.384 32.031 13.323 1.00 38.56 74 GLY A CA 1
ATOM 513 C C . GLY A 1 74 ? 12.737 30.919 14.303 1.00 39.13 74 GLY A C 1
ATOM 514 O O . GLY A 1 74 ? 11.857 30.193 14.774 1.00 38.47 74 GLY A O 1
ATOM 515 N N . GLY A 1 75 ? 14.019 30.772 14.616 1.00 36.76 75 GLY A N 1
ATOM 516 C CA . GLY A 1 75 ? 14.403 29.732 15.552 1.00 36.71 75 GLY A CA 1
ATOM 517 C C . GLY A 1 75 ? 14.757 30.304 16.912 1.00 35.92 75 GLY A C 1
ATOM 518 O O . GLY A 1 75 ? 14.685 31.527 17.127 1.00 33.93 75 GLY A O 1
ATOM 519 N N . GLN A 1 76 ? 15.125 29.427 17.837 1.00 35.04 76 GLN A N 1
ATOM 520 C CA . GLN A 1 76 ? 15.525 29.863 19.169 1.00 37.85 76 GLN A CA 1
ATOM 521 C C . GLN A 1 76 ? 17.031 29.695 19.338 1.00 36.78 76 GLN A C 1
ATOM 522 O O . GLN A 1 76 ? 17.678 29.011 18.542 1.00 36.75 76 GLN A O 1
ATOM 528 N N . VAL A 1 77 ? 17.573 30.316 20.384 1.00 35.13 77 VAL A N 1
ATOM 529 C CA . VAL A 1 77 ? 19.003 30.278 20.666 1.00 33.97 77 VAL A CA 1
ATOM 530 C C . VAL A 1 77 ? 19.274 30.074 22.156 1.00 36.69 77 VAL A C 1
ATOM 531 O O . VAL A 1 77 ? 18.546 30.605 23.006 1.00 34.23 77 VAL A O 1
ATOM 535 N N . ILE A 1 78 ? 20.317 29.310 22.473 1.00 37.42 78 ILE A N 1
ATOM 536 C CA . ILE A 1 78 ? 20.696 29.093 23.870 1.00 39.66 78 ILE A CA 1
ATOM 537 C C . ILE A 1 78 ? 22.210 29.192 24.025 1.00 41.25 78 ILE A C 1
ATOM 538 O O . ILE A 1 78 ? 22.964 28.581 23.261 1.00 39.53 78 ILE A O 1
ATOM 543 N N . ASP A 1 79 ? 22.653 29.973 25.007 1.00 42.82 79 ASP A N 1
ATOM 544 C CA . ASP A 1 79 ? 24.080 30.125 25.267 1.00 44.57 79 ASP A CA 1
ATOM 545 C C . ASP A 1 79 ? 24.447 29.030 26.263 1.00 45.59 79 ASP A C 1
ATOM 546 O O . ASP A 1 79 ? 23.849 28.950 27.334 1.00 45.00 79 ASP A O 1
ATOM 551 N N . LEU A 1 80 ? 25.410 28.182 25.901 1.00 46.51 80 LEU A N 1
ATOM 552 C CA . LEU A 1 80 ? 25.854 27.082 26.762 1.00 48.00 80 LEU A CA 1
ATOM 553 C C . LEU A 1 80 ? 27.312 27.229 27.208 1.00 47.26 80 LEU A C 1
ATOM 554 O O . LEU A 1 80 ? 27.967 28.239 26.932 1.00 49.81 80 LEU A O 1
ATOM 559 N N . GLU A 1 91 ? 34.351 18.184 32.524 1.00 49.18 91 GLU A N 1
ATOM 560 C CA . GLU A 1 91 ? 33.654 17.171 31.740 1.00 48.58 91 GLU A CA 1
ATOM 561 C C . GLU A 1 91 ? 34.235 17.063 30.333 1.00 47.90 91 GLU A C 1
ATOM 562 O O . GLU A 1 91 ? 34.421 18.071 29.648 1.00 47.61 91 GLU A O 1
ATOM 568 N N . PRO A 1 92 ? 34.530 15.832 29.883 1.00 45.67 92 PRO A N 1
ATOM 569 C CA . PRO A 1 92 ? 35.089 15.658 28.540 1.00 45.34 92 PRO A CA 1
ATOM 570 C C . PRO A 1 92 ? 34.109 16.101 27.461 1.00 45.02 92 PRO A C 1
ATOM 571 O O . PRO A 1 92 ? 32.898 15.920 27.599 1.00 42.75 92 PRO A O 1
ATOM 575 N N . VAL A 1 93 ? 34.637 16.699 26.395 1.00 45.10 93 VAL A N 1
ATOM 576 C CA . VAL A 1 93 ? 33.805 17.191 25.301 1.00 46.11 93 VAL A CA 1
ATOM 577 C C . VAL A 1 93 ? 32.918 16.132 24.653 1.00 45.86 93 VAL A C 1
ATOM 578 O O . VAL A 1 93 ? 31.796 16.431 24.239 1.00 45.45 93 VAL A O 1
ATOM 582 N N . ARG A 1 94 ? 33.408 14.899 24.559 1.00 44.80 94 ARG A N 1
ATOM 583 C CA . ARG A 1 94 ? 32.611 13.853 23.944 1.00 44.42 94 ARG A CA 1
ATOM 584 C C . ARG A 1 94 ? 31.322 13.602 24.721 1.00 43.28 94 ARG A C 1
ATOM 585 O O . ARG A 1 94 ? 30.309 13.215 24.142 1.00 44.75 94 ARG A O 1
ATOM 593 N N . ASP A 1 95 ? 31.346 13.826 26.031 1.00 41.38 95 ASP A N 1
ATOM 594 C CA . ASP A 1 95 ? 30.135 13.629 26.826 1.00 39.65 95 ASP A CA 1
ATOM 595 C C . ASP A 1 95 ? 29.220 14.831 26.645 1.00 39.33 95 ASP A C 1
ATOM 596 O O . ASP A 1 95 ? 28.030 14.680 26.364 1.00 38.39 95 ASP A O 1
ATOM 601 N N . THR A 1 96 ? 29.777 16.030 26.787 1.00 37.71 96 THR A N 1
ATOM 602 C CA . THR A 1 96 ? 28.972 17.228 26.631 1.00 37.97 96 THR A CA 1
ATOM 603 C C . THR A 1 96 ? 28.432 17.384 25.207 1.00 36.63 96 THR A C 1
ATOM 604 O O . THR A 1 96 ? 27.316 17.860 25.019 1.00 34.64 96 THR A O 1
ATOM 608 N N . ALA A 1 97 ? 29.194 16.951 24.205 1.00 36.03 97 ALA A N 1
ATOM 609 C CA . ALA A 1 97 ? 28.730 17.063 22.820 1.00 35.96 97 ALA A CA 1
ATOM 610 C C . ALA A 1 97 ? 27.550 16.123 22.573 1.00 36.11 97 ALA A C 1
ATOM 611 O O . ALA A 1 97 ? 26.544 16.503 21.961 1.00 36.57 97 ALA A O 1
ATOM 613 N N . ARG A 1 98 ? 27.673 14.897 23.062 1.00 35.65 98 ARG A N 1
ATOM 614 C CA . ARG A 1 98 ? 26.621 13.907 22.890 1.00 35.81 98 ARG A CA 1
ATOM 615 C C . ARG A 1 98 ? 25.316 14.311 23.558 1.00 35.66 98 ARG A C 1
ATOM 616 O O . ARG A 1 98 ? 24.239 14.078 23.007 1.00 35.88 98 ARG A O 1
ATOM 624 N N . VAL A 1 99 ? 25.404 14.923 24.737 1.00 35.70 99 VAL A N 1
ATOM 625 C CA . VAL A 1 99 ? 24.205 15.366 25.438 1.00 35.13 99 VAL A CA 1
ATOM 626 C C . VAL A 1 99 ? 23.582 16.556 24.706 1.00 35.49 99 VAL A C 1
ATOM 627 O O . VAL A 1 99 ? 22.366 16.612 24.510 1.00 36.60 99 VAL A O 1
ATOM 631 N N . LEU A 1 100 ? 24.419 17.502 24.293 1.00 34.89 100 LEU A N 1
ATOM 632 C CA . LEU A 1 100 ? 23.956 18.689 23.582 1.00 34.34 100 LEU A CA 1
ATOM 633 C C . LEU A 1 100 ? 23.262 18.287 22.282 1.00 34.97 100 LEU A C 1
ATOM 634 O O . LEU A 1 100 ? 22.261 18.894 21.870 1.00 32.91 100 LEU A O 1
ATOM 639 N N . GLY A 1 101 ? 23.793 17.252 21.645 1.00 35.49 101 GLY A N 1
ATOM 640 C CA . GLY A 1 101 ? 23.213 16.775 20.405 1.00 34.86 101 GLY A CA 1
ATOM 641 C C . GLY A 1 101 ? 21.804 16.249 20.608 1.00 35.59 101 GLY A C 1
ATOM 642 O O . GLY A 1 101 ? 21.048 16.126 19.648 1.00 34.27 101 GLY A O 1
ATOM 643 N N . ARG A 1 102 ? 21.442 15.941 21.852 1.00 35.77 102 ARG A N 1
ATOM 644 C CA . ARG A 1 102 ? 20.096 15.437 22.144 1.00 38.04 102 ARG A CA 1
ATOM 645 C C . ARG A 1 102 ? 19.117 16.561 22.467 1.00 37.78 102 ARG A C 1
ATOM 646 O O . ARG A 1 102 ? 17.909 16.324 22.533 1.00 38.03 102 ARG A O 1
ATOM 654 N N . TYR A 1 103 ? 19.627 17.776 22.676 1.00 36.45 103 TYR A N 1
ATOM 655 C CA . TYR A 1 103 ? 18.758 18.900 23.026 1.00 35.69 103 TYR A CA 1
ATOM 656 C C . TYR A 1 103 ? 18.581 19.970 21.950 1.00 35.50 103 TYR A C 1
ATOM 657 O O . TYR A 1 103 ? 17.463 20.425 21.704 1.00 37.74 103 TYR A O 1
ATOM 666 N N . VAL A 1 104 ? 19.676 20.397 21.330 1.00 34.14 104 VAL A N 1
ATOM 667 C CA . VAL A 1 104 ? 19.603 21.430 20.307 1.00 35.24 104 VAL A CA 1
ATOM 668 C C . VAL A 1 104 ? 19.787 20.880 18.889 1.00 35.59 104 VAL A C 1
ATOM 669 O O . VAL A 1 104 ? 20.081 19.703 18.702 1.00 35.83 104 VAL A O 1
ATOM 673 N N . ASP A 1 105 ? 19.639 21.748 17.896 1.00 36.64 105 ASP A N 1
ATOM 674 C CA . ASP A 1 105 ? 19.750 21.343 16.496 1.00 37.05 105 ASP A CA 1
ATOM 675 C C . ASP A 1 105 ? 20.982 21.863 15.771 1.00 37.57 105 ASP A C 1
ATOM 676 O O . ASP A 1 105 ? 21.181 21.583 14.590 1.00 37.94 105 ASP A O 1
ATOM 681 N N . GLY A 1 106 ? 21.813 22.620 16.474 1.00 36.81 106 GLY A N 1
ATOM 682 C CA . GLY A 1 106 ? 23.006 23.153 15.852 1.00 37.93 106 GLY A CA 1
ATOM 683 C C . GLY A 1 106 ? 23.905 23.813 16.871 1.00 37.32 106 GLY A C 1
ATOM 684 O O . GLY A 1 106 ? 23.439 24.264 17.916 1.00 37.01 106 GLY A O 1
ATOM 685 N N . LEU A 1 107 ? 25.198 23.864 16.573 1.00 36.67 107 LEU A N 1
ATOM 686 C CA . LEU A 1 107 ? 26.147 24.472 17.485 1.00 37.33 107 LEU A CA 1
ATOM 687 C C . LEU A 1 107 ? 27.083 25.442 16.788 1.00 37.46 107 LEU A C 1
ATOM 688 O O . LEU A 1 107 ? 27.740 25.098 15.808 1.00 38.64 107 LEU A O 1
ATOM 693 N N . ALA A 1 108 ? 27.115 26.666 17.289 1.00 36.54 108 ALA A N 1
ATOM 694 C CA . ALA A 1 108 ? 28.010 27.686 16.780 1.00 35.99 108 ALA A CA 1
ATOM 695 C C . ALA A 1 108 ? 29.011 27.740 17.924 1.00 37.12 108 ALA A C 1
ATOM 696 O O . ALA A 1 108 ? 28.644 28.114 19.048 1.00 36.13 108 ALA A O 1
ATOM 698 N N . ILE A 1 109 ? 30.257 27.353 17.666 1.00 35.97 109 ILE A N 1
ATOM 699 C CA . ILE A 1 109 ? 31.229 27.341 18.742 1.00 37.57 109 ILE A CA 1
ATOM 700 C C . ILE A 1 109 ? 32.567 28.049 18.572 1.00 39.77 109 ILE A C 1
ATOM 701 O O . ILE A 1 109 ? 33.179 28.048 17.505 1.00 38.13 109 ILE A O 1
ATOM 706 N N . ARG A 1 110 ? 32.999 28.645 19.681 1.00 43.16 110 ARG A N 1
ATOM 707 C CA . ARG A 1 110 ? 34.247 29.382 19.785 1.00 45.87 110 ARG A CA 1
ATOM 708 C C . ARG A 1 110 ? 35.238 28.660 20.686 1.00 46.66 110 ARG A C 1
ATOM 709 O O . ARG A 1 110 ? 35.040 28.606 21.898 1.00 45.59 110 ARG A O 1
ATOM 717 N N . THR A 1 111 ? 36.295 28.104 20.107 1.00 47.20 111 THR A N 1
ATOM 718 C CA . THR A 1 111 ? 37.326 27.443 20.908 1.00 49.15 111 THR A CA 1
ATOM 719 C C . THR A 1 111 ? 38.643 28.074 20.509 1.00 47.52 111 THR A C 1
ATOM 720 O O . THR A 1 111 ? 38.674 28.986 19.684 1.00 47.74 111 THR A O 1
ATOM 724 N N . PHE A 1 112 ? 39.727 27.593 21.097 1.00 48.10 112 PHE A N 1
ATOM 725 C CA . PHE A 1 112 ? 41.046 28.110 20.780 1.00 50.31 112 PHE A CA 1
ATOM 726 C C . PHE A 1 112 ? 41.688 27.178 19.764 1.00 49.91 112 PHE A C 1
ATOM 727 O O . PHE A 1 112 ? 42.210 27.612 18.739 1.00 50.65 112 PHE A O 1
ATOM 735 N N . ALA A 1 113 ? 41.635 25.886 20.043 1.00 49.56 113 ALA A N 1
ATOM 736 C CA . ALA A 1 113 ? 42.222 24.916 19.134 1.00 49.56 113 ALA A CA 1
ATOM 737 C C . ALA A 1 113 ? 41.202 24.384 18.130 1.00 48.36 113 ALA A C 1
ATOM 738 O O . ALA A 1 113 ? 40.088 24.012 18.496 1.00 48.00 113 ALA A O 1
ATOM 740 N N . GLN A 1 114 ? 41.595 24.355 16.862 1.00 47.56 114 GLN A N 1
ATOM 741 C CA . GLN A 1 114 ? 40.739 23.852 15.798 1.00 48.00 114 GLN A CA 1
ATOM 742 C C . GLN A 1 114 ? 40.381 22.402 16.116 1.00 48.69 114 GLN A C 1
ATOM 743 O O . GLN A 1 114 ? 39.260 21.956 15.876 1.00 49.25 114 GLN A O 1
ATOM 749 N N . THR A 1 115 ? 41.343 21.672 16.667 1.00 49.83 115 THR A N 1
ATOM 750 C CA . THR A 1 115 ? 41.130 20.269 16.995 1.00 52.36 115 THR A CA 1
ATOM 751 C C . THR A 1 115 ? 39.968 20.056 17.962 1.00 51.57 115 THR A C 1
ATOM 752 O O . THR A 1 115 ? 39.169 19.135 17.781 1.00 51.54 115 THR A O 1
ATOM 756 N N . GLU A 1 116 ? 39.866 20.904 18.983 1.00 51.96 116 GLU A N 1
ATOM 757 C CA . GLU A 1 116 ? 38.773 20.780 19.944 1.00 51.35 116 GLU A CA 1
ATOM 758 C C . GLU A 1 116 ? 37.436 21.010 19.240 1.00 50.16 116 GLU A C 1
ATOM 759 O O . GLU A 1 116 ? 36.438 20.364 19.554 1.00 47.29 116 GLU A O 1
ATOM 765 N N . LEU A 1 117 ? 37.430 21.935 18.284 1.00 49.86 117 LEU A N 1
ATOM 766 C CA . LEU A 1 117 ? 36.227 22.247 17.518 1.00 49.59 117 LEU A CA 1
ATOM 767 C C . LEU A 1 117 ? 35.781 20.998 16.773 1.00 49.40 117 LEU A C 1
ATOM 768 O O . LEU A 1 117 ? 34.589 20.724 16.638 1.00 49.84 117 LEU A O 1
ATOM 773 N N . GLU A 1 118 ? 36.757 20.244 16.288 1.00 50.10 118 GLU A N 1
ATOM 774 C CA . GLU A 1 118 ? 36.491 19.028 15.538 1.00 50.50 118 GLU A CA 1
ATOM 775 C C . GLU A 1 118 ? 35.932 17.937 16.451 1.00 50.05 118 GLU A C 1
ATOM 776 O O . GLU A 1 118 ? 35.104 17.128 16.026 1.00 49.44 118 GLU A O 1
ATOM 782 N N . GLU A 1 119 ? 36.378 17.935 17.707 1.00 48.91 119 GLU A N 1
ATOM 783 C CA . GLU A 1 119 ? 35.904 16.979 18.709 1.00 48.03 119 GLU A CA 1
ATOM 784 C C . GLU A 1 119 ? 34.382 17.104 18.795 1.00 47.00 119 GLU A C 1
ATOM 785 O O . GLU A 1 119 ? 33.650 16.112 18.711 1.00 43.36 119 GLU A O 1
ATOM 791 N N . TYR A 1 120 ? 33.916 18.338 18.973 1.00 44.87 120 TYR A N 1
ATOM 792 C CA . TYR A 1 120 ? 32.490 18.604 19.069 1.00 44.71 120 TYR A CA 1
ATOM 793 C C . TYR A 1 120 ? 31.731 18.121 17.843 1.00 45.41 120 TYR A C 1
ATOM 794 O O . TYR A 1 120 ? 30.739 17.411 17.962 1.00 45.13 120 TYR A O 1
ATOM 803 N N . ALA A 1 121 ? 32.195 18.524 16.664 1.00 46.67 121 ALA A N 1
ATOM 804 C CA . ALA A 1 121 ? 31.536 18.140 15.422 1.00 49.66 121 ALA A CA 1
ATOM 805 C C . ALA A 1 121 ? 31.451 16.626 15.323 1.00 50.63 121 ALA A C 1
ATOM 806 O O . ALA A 1 121 ? 30.447 16.068 14.882 1.00 52.93 121 ALA A O 1
ATOM 808 N N . HIS A 1 122 ? 32.517 15.969 15.753 1.00 50.85 122 HIS A N 1
ATOM 809 C CA . HIS A 1 122 ? 32.601 14.521 15.708 1.00 52.00 122 HIS A CA 1
ATOM 810 C C . HIS A 1 122 ? 31.548 13.814 16.570 1.00 51.16 122 HIS A C 1
ATOM 811 O O . HIS A 1 122 ? 30.901 12.868 16.119 1.00 51.68 122 HIS A O 1
ATOM 818 N N . TYR A 1 123 ? 31.367 14.290 17.799 1.00 48.99 123 TYR A N 1
ATOM 819 C CA . TYR A 1 123 ? 30.428 13.683 18.740 1.00 47.11 123 TYR A CA 1
ATOM 820 C C . TYR A 1 123 ? 29.011 14.255 18.822 1.00 45.10 123 TYR A C 1
ATOM 821 O O . TYR A 1 123 ? 28.084 13.542 19.192 1.00 42.85 123 TYR A O 1
ATOM 830 N N . ALA A 1 124 ? 28.848 15.533 18.490 1.00 44.08 124 ALA A N 1
ATOM 831 C CA . ALA A 1 124 ? 27.547 16.190 18.565 1.00 43.74 124 ALA A CA 1
ATOM 832 C C . ALA A 1 124 ? 26.445 15.531 17.741 1.00 44.90 124 ALA A C 1
ATOM 833 O O . ALA A 1 124 ? 25.301 15.429 18.192 1.00 44.66 124 ALA A O 1
ATOM 835 N N . GLY A 1 125 ? 26.776 15.096 16.530 1.00 44.71 125 GLY A N 1
ATOM 836 C CA . GLY A 1 125 ? 25.767 14.471 15.698 1.00 42.42 125 GLY A CA 1
ATOM 837 C C . GLY A 1 125 ? 24.854 15.517 15.094 1.00 42.75 125 GLY A C 1
ATOM 838 O O . GLY A 1 125 ? 23.825 15.193 14.506 1.00 41.98 125 GLY A O 1
ATOM 839 N N . ILE A 1 126 ? 25.230 16.786 15.249 1.00 42.07 126 ILE A N 1
ATOM 840 C CA . ILE A 1 126 ? 24.453 17.891 14.697 1.00 38.93 126 ILE A CA 1
ATOM 841 C C . ILE A 1 126 ? 25.407 18.897 14.058 1.00 38.44 126 ILE A C 1
ATOM 842 O O . ILE A 1 126 ? 26.588 18.964 14.414 1.00 40.05 126 ILE A O 1
ATOM 847 N N . PRO A 1 127 ? 24.911 19.688 13.099 1.00 37.19 127 PRO A N 1
ATOM 848 C CA . PRO A 1 127 ? 25.758 20.678 12.427 1.00 37.81 127 PRO A CA 1
ATOM 849 C C . PRO A 1 127 ? 26.568 21.533 13.395 1.00 38.99 127 PRO A C 1
ATOM 850 O O . PRO A 1 127 ? 26.030 22.063 14.369 1.00 40.07 127 PRO A O 1
ATOM 854 N N . VAL A 1 128 ? 27.864 21.661 13.131 1.00 38.87 128 VAL A N 1
ATOM 855 C CA . VAL A 1 128 ? 28.735 22.479 13.963 1.00 37.40 128 VAL A CA 1
ATOM 856 C C . VAL A 1 128 ? 29.365 23.583 13.119 1.00 38.06 128 VAL A C 1
ATOM 857 O O . VAL A 1 128 ? 29.926 23.327 12.051 1.00 38.94 128 VAL A O 1
ATOM 861 N N . ILE A 1 129 ? 29.263 24.816 13.606 1.00 35.71 129 ILE A N 1
ATOM 862 C CA . ILE A 1 129 ? 29.799 25.969 12.905 1.00 34.39 129 ILE A CA 1
ATOM 863 C C . ILE A 1 129 ? 30.927 26.589 13.704 1.00 34.88 129 ILE A C 1
ATOM 864 O O . ILE A 1 129 ? 30.825 26.749 14.920 1.00 36.62 129 ILE A O 1
ATOM 869 N N . ASN A 1 130 ? 32.004 26.938 13.018 1.00 35.30 130 ASN A N 1
ATOM 870 C CA . ASN A 1 130 ? 33.148 27.565 13.658 1.00 35.78 130 ASN A CA 1
ATOM 871 C C . ASN A 1 130 ? 32.827 29.042 13.863 1.00 35.99 130 ASN A C 1
ATOM 872 O O . ASN A 1 130 ? 32.788 29.809 12.903 1.00 35.70 130 ASN A O 1
ATOM 877 N N . ALA A 1 131 ? 32.591 29.427 15.117 1.00 35.92 131 ALA A N 1
ATOM 878 C CA . ALA A 1 131 ? 32.280 30.807 15.455 1.00 35.58 131 ALA A CA 1
ATOM 879 C C . ALA A 1 131 ? 33.581 31.594 15.490 1.00 36.45 131 ALA A C 1
ATOM 880 O O . ALA A 1 131 ? 33.594 32.805 15.276 1.00 38.43 131 ALA A O 1
ATOM 882 N N . LEU A 1 132 ? 34.670 30.887 15.774 1.00 35.94 132 LEU A N 1
ATOM 883 C CA . LEU A 1 132 ? 36.002 31.471 15.820 1.00 35.72 132 LEU A CA 1
ATOM 884 C C . LEU A 1 132 ? 36.970 30.533 16.542 1.00 35.42 132 LEU A C 1
ATOM 885 O O . LEU A 1 132 ? 36.636 29.972 17.588 1.00 34.15 132 LEU A O 1
ATOM 890 N N . THR A 1 133 ? 38.157 30.342 15.968 1.00 33.69 133 THR A N 1
ATOM 891 C CA . THR A 1 133 ? 39.190 29.527 16.604 1.00 33.90 133 THR A CA 1
ATOM 892 C C . THR A 1 133 ? 40.510 30.252 16.396 1.00 33.49 133 THR A C 1
ATOM 893 O O . THR A 1 133 ? 40.575 31.260 15.685 1.00 34.42 133 THR A O 1
ATOM 897 N N . ASP A 1 134 ? 41.562 29.757 17.023 1.00 34.04 134 ASP A N 1
ATOM 898 C CA . ASP A 1 134 ? 42.869 30.380 16.855 1.00 37.54 134 ASP A CA 1
ATOM 899 C C . ASP A 1 134 ? 43.341 30.231 15.406 1.00 38.60 134 ASP A C 1
ATOM 900 O O . ASP A 1 134 ? 44.143 31.030 14.927 1.00 40.00 134 ASP A O 1
ATOM 905 N N . HIS A 1 135 ? 42.814 29.222 14.712 1.00 38.07 135 HIS A N 1
ATOM 906 C CA . HIS A 1 135 ? 43.199 28.936 13.337 1.00 39.38 135 HIS A CA 1
ATOM 907 C C . HIS A 1 135 ? 42.418 29.639 12.220 1.00 38.56 135 HIS A C 1
ATOM 908 O O . HIS A 1 135 ? 43.013 30.054 11.224 1.00 39.27 135 HIS A O 1
ATOM 915 N N . GLU A 1 136 ? 41.100 29.764 12.370 1.00 35.70 136 GLU A N 1
ATOM 916 C CA . GLU A 1 136 ? 40.278 30.389 11.330 1.00 35.30 136 GLU A CA 1
ATOM 917 C C . GLU A 1 136 ? 39.052 31.142 11.839 1.00 34.76 136 GLU A C 1
ATOM 918 O O . GLU A 1 136 ? 38.697 31.067 13.013 1.00 35.18 136 GLU A O 1
ATOM 924 N N . HIS A 1 137 ? 38.404 31.860 10.928 1.00 33.90 137 HIS A N 1
ATOM 925 C CA . HIS A 1 137 ? 37.204 32.629 11.238 1.00 33.81 137 HIS A CA 1
ATOM 926 C C . HIS A 1 137 ? 36.408 32.716 9.934 1.00 33.31 137 HIS A C 1
ATOM 927 O O . HIS A 1 137 ? 36.284 33.781 9.327 1.00 31.77 137 HIS A O 1
ATOM 934 N N . PRO A 1 138 ? 35.862 31.577 9.489 1.00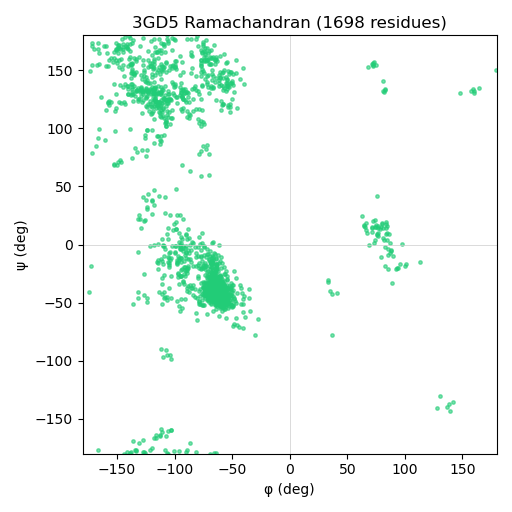 33.52 138 PRO A N 1
ATOM 935 C CA . PRO A 1 138 ? 35.071 31.425 8.263 1.00 33.92 138 PRO A CA 1
ATOM 936 C C . PRO A 1 138 ? 33.915 32.402 8.084 1.00 34.81 138 PRO A C 1
ATOM 937 O O . PRO A 1 138 ? 33.787 33.046 7.037 1.00 32.99 138 PRO A O 1
ATOM 941 N N . CYS A 1 139 ? 33.068 32.497 9.102 1.00 33.70 139 CYS A N 1
ATOM 942 C CA . CYS A 1 139 ? 31.910 33.370 9.035 1.00 33.01 139 CYS A CA 1
ATOM 943 C C . CYS A 1 139 ? 32.270 34.817 8.817 1.00 32.80 139 CYS A C 1
ATOM 944 O O . CYS A 1 139 ? 31.566 35.515 8.099 1.00 32.67 139 CYS A O 1
ATOM 947 N N . GLN A 1 140 ? 33.362 35.272 9.423 1.00 32.24 140 GLN A N 1
ATOM 948 C CA . GLN A 1 140 ? 33.790 36.658 9.246 1.00 33.30 140 GLN A CA 1
ATOM 949 C C . GLN A 1 140 ? 34.061 36.908 7.762 1.00 34.04 140 GLN A C 1
ATOM 950 O O . GLN A 1 140 ? 33.565 37.872 7.172 1.00 33.72 140 GLN A O 1
ATOM 956 N N . VAL A 1 141 ? 34.844 36.019 7.167 1.00 34.41 141 VAL A N 1
ATOM 957 C CA . VAL A 1 141 ? 35.205 36.137 5.764 1.00 36.62 141 VAL A CA 1
ATOM 958 C C . VAL A 1 141 ? 34.023 36.089 4.804 1.00 37.27 141 VAL A C 1
ATOM 959 O O . VAL A 1 141 ? 34.014 36.833 3.825 1.00 37.18 141 VAL A O 1
ATOM 963 N N . VAL A 1 142 ? 33.027 35.239 5.069 1.00 37.56 142 VAL A N 1
ATOM 964 C CA . VAL A 1 142 ? 31.874 35.178 4.180 1.00 38.49 142 VAL A CA 1
ATOM 965 C C . VAL A 1 142 ? 31.160 36.531 4.230 1.00 39.48 142 VAL A C 1
ATOM 966 O O . VAL A 1 142 ? 30.546 36.971 3.254 1.00 39.53 142 VAL A O 1
ATOM 970 N N . ALA A 1 143 ? 31.262 37.204 5.369 1.00 38.52 143 ALA A N 1
ATOM 971 C CA . ALA A 1 143 ? 30.641 38.513 5.526 1.00 38.15 143 ALA A CA 1
ATOM 972 C C . ALA A 1 143 ? 31.455 39.557 4.762 1.00 37.52 143 ALA A C 1
ATOM 973 O O . ALA A 1 143 ? 30.900 40.455 4.121 1.00 38.67 143 ALA A O 1
ATOM 975 N N . ASP A 1 144 ? 32.774 39.434 4.821 1.00 37.29 144 ASP A N 1
ATOM 976 C CA . ASP A 1 144 ? 33.642 40.379 4.133 1.00 39.09 144 ASP A CA 1
ATOM 977 C C . ASP A 1 144 ? 33.446 40.268 2.623 1.00 40.62 144 ASP A C 1
ATOM 978 O O . ASP A 1 144 ? 33.297 41.282 1.931 1.00 41.70 144 ASP A O 1
ATOM 983 N N . LEU A 1 145 ? 33.448 39.030 2.130 1.00 40.73 145 LEU A N 1
ATOM 984 C CA . LEU A 1 145 ? 33.274 38.734 0.711 1.00 42.11 145 LEU A CA 1
ATOM 985 C C . LEU A 1 145 ? 31.965 39.333 0.214 1.00 44.38 145 LEU A C 1
ATOM 986 O O . LEU A 1 145 ? 31.923 39.961 -0.839 1.00 45.14 145 LEU A O 1
ATOM 991 N N . LEU A 1 146 ? 30.907 39.145 0.998 1.00 45.55 146 LEU A N 1
ATOM 992 C CA . LEU A 1 146 ? 29.580 39.656 0.681 1.00 45.51 146 LEU A CA 1
ATOM 993 C C . LEU A 1 146 ? 29.595 41.184 0.672 1.00 46.18 146 LEU A C 1
ATOM 994 O O . LEU A 1 146 ? 28.832 41.825 -0.051 1.00 46.76 146 LEU A O 1
ATOM 999 N N . THR A 1 147 ? 30.468 41.768 1.482 1.00 44.83 147 THR A N 1
ATOM 1000 C CA . THR A 1 147 ? 30.564 43.216 1.546 1.00 44.87 147 THR A CA 1
ATOM 1001 C C . THR A 1 147 ? 31.304 43.734 0.317 1.00 45.52 147 THR A C 1
ATOM 1002 O O . THR A 1 147 ? 30.900 44.727 -0.276 1.00 43.90 147 THR A O 1
ATOM 1006 N N . ILE A 1 148 ? 32.385 43.052 -0.059 1.00 46.65 148 ILE A N 1
ATOM 1007 C CA . ILE A 1 148 ? 33.178 43.443 -1.221 1.00 48.09 148 ILE A CA 1
ATOM 1008 C C . ILE A 1 148 ? 32.292 43.367 -2.453 1.00 50.51 148 ILE A C 1
ATOM 1009 O O . ILE A 1 148 ? 32.263 44.293 -3.261 1.00 50.30 148 ILE A O 1
ATOM 1014 N N . ARG A 1 149 ? 31.562 42.263 -2.579 1.00 52.08 149 ARG A N 1
ATOM 1015 C CA . ARG A 1 149 ? 30.651 42.060 -3.697 1.00 54.48 149 ARG A CA 1
ATOM 1016 C C . ARG A 1 149 ? 29.662 43.223 -3.799 1.00 54.47 149 ARG A C 1
ATOM 1017 O O . ARG A 1 149 ? 29.455 43.773 -4.873 1.00 55.57 149 ARG A O 1
ATOM 1025 N N . GLU A 1 150 ? 29.061 43.604 -2.679 1.00 54.04 150 GLU A N 1
ATOM 1026 C CA . GLU A 1 150 ? 28.101 44.703 -2.678 1.00 52.24 150 GLU A CA 1
ATOM 1027 C C . GLU A 1 150 ? 28.747 46.035 -3.052 1.00 52.03 150 GLU A C 1
ATOM 1028 O O . GLU A 1 150 ? 28.051 46.965 -3.457 1.00 52.96 150 GLU A O 1
ATOM 1034 N N . ASN A 1 151 ? 30.067 46.135 -2.916 1.00 50.24 151 ASN A N 1
ATOM 1035 C CA . ASN A 1 151 ? 30.763 47.376 -3.248 1.00 50.62 151 ASN A CA 1
ATOM 1036 C C . ASN A 1 151 ? 31.305 47.470 -4.677 1.00 51.18 151 ASN A C 1
ATOM 1037 O O . ASN A 1 151 ? 31.380 48.564 -5.240 1.00 51.27 151 ASN A O 1
ATOM 1042 N N . PHE A 1 152 ? 31.691 46.342 -5.262 1.00 50.32 152 PHE A N 1
ATOM 1043 C CA . PHE A 1 152 ? 32.236 46.363 -6.611 1.00 50.86 152 PHE A CA 1
ATOM 1044 C C . PHE A 1 152 ? 31.409 45.569 -7.622 1.00 51.74 152 PHE A C 1
ATOM 1045 O O . PHE A 1 152 ? 31.748 45.513 -8.805 1.00 51.88 152 PHE A O 1
ATOM 1053 N N . GLY A 1 153 ? 30.328 44.957 -7.154 1.00 52.07 153 GLY A N 1
ATOM 1054 C CA . GLY A 1 153 ? 29.479 44.180 -8.039 1.00 53.13 153 GLY A CA 1
ATOM 1055 C C . GLY A 1 153 ? 30.170 42.954 -8.608 1.00 53.61 153 GLY A C 1
ATOM 1056 O O . GLY A 1 153 ? 29.691 42.355 -9.568 1.00 54.74 153 GLY A O 1
ATOM 1057 N N . ARG A 1 154 ? 31.298 42.580 -8.015 1.00 53.95 154 ARG A N 1
ATOM 1058 C CA . ARG A 1 154 ? 32.060 41.418 -8.467 1.00 54.60 154 ARG A CA 1
ATOM 1059 C C . ARG A 1 154 ? 33.093 41.042 -7.409 1.00 53.92 154 ARG A C 1
ATOM 1060 O O . ARG A 1 154 ? 33.339 41.805 -6.475 1.00 52.86 154 ARG A O 1
ATOM 1068 N N . LEU A 1 155 ? 33.695 39.865 -7.560 1.00 52.73 155 LEU A N 1
ATOM 1069 C CA . LEU A 1 155 ? 34.713 39.411 -6.624 1.00 53.32 155 LEU A CA 1
ATOM 1070 C C . LEU A 1 155 ? 35.981 39.032 -7.376 1.00 53.49 155 LEU A C 1
ATOM 1071 O O . LEU A 1 155 ? 37.088 39.379 -6.959 1.00 54.21 155 LEU A O 1
ATOM 1076 N N . ALA A 1 156 ? 35.803 38.320 -8.486 1.00 52.67 156 ALA A N 1
ATOM 1077 C CA . ALA A 1 156 ? 36.914 37.868 -9.320 1.00 52.62 156 ALA A CA 1
ATOM 1078 C C . ALA A 1 156 ? 37.622 39.047 -9.975 1.00 52.44 156 ALA A C 1
ATOM 1079 O O . ALA A 1 156 ? 36.989 40.041 -10.326 1.00 52.41 156 ALA A O 1
ATOM 1081 N N . GLY A 1 157 ? 38.938 38.934 -10.131 1.00 53.09 157 GLY A N 1
ATOM 1082 C CA . GLY A 1 157 ? 39.704 40.006 -10.745 1.00 52.40 157 GLY A CA 1
ATOM 1083 C C . GLY A 1 157 ? 40.174 41.025 -9.727 1.00 52.25 157 GLY A C 1
ATOM 1084 O O . GLY A 1 157 ? 41.247 41.608 -9.865 1.00 51.66 157 GLY A O 1
ATOM 1085 N N . LEU A 1 158 ? 39.363 41.236 -8.696 1.00 52.42 158 LEU A N 1
ATOM 1086 C CA . LEU A 1 158 ? 39.687 42.178 -7.632 1.00 51.89 158 LEU A CA 1
ATOM 1087 C C . LEU A 1 158 ? 40.935 41.749 -6.863 1.00 50.96 158 LEU A C 1
ATOM 1088 O O . LEU A 1 158 ? 41.353 40.591 -6.928 1.00 49.90 158 LEU A O 1
ATOM 1093 N N . LYS A 1 159 ? 41.537 42.695 -6.150 1.00 49.18 159 LYS A N 1
ATOM 1094 C CA . LYS A 1 159 ? 42.709 42.400 -5.346 1.00 48.23 159 LYS A CA 1
ATOM 1095 C C . LYS A 1 159 ? 42.495 42.880 -3.902 1.00 47.71 159 LYS A C 1
ATOM 1096 O O . LYS A 1 159 ? 42.110 44.031 -3.659 1.00 47.18 159 LYS A O 1
ATOM 1102 N N . LEU A 1 160 ? 42.749 41.977 -2.957 1.00 46.89 160 LEU A N 1
ATOM 1103 C CA . LEU A 1 160 ? 42.612 42.242 -1.519 1.00 44.25 160 LEU A CA 1
ATOM 1104 C C . LEU A 1 160 ? 44.011 42.234 -0.889 1.00 42.52 160 LEU A C 1
ATOM 1105 O O . LEU A 1 160 ? 44.801 41.310 -1.100 1.00 42.12 160 LEU A O 1
ATOM 1110 N N . ALA A 1 161 ? 44.327 43.277 -0.134 1.00 42.65 161 ALA A N 1
ATOM 1111 C CA . ALA A 1 161 ? 45.615 43.358 0.542 1.00 41.71 161 ALA A CA 1
ATOM 1112 C C . ALA A 1 161 ? 45.373 43.369 2.048 1.00 41.63 161 ALA A C 1
ATOM 1113 O O . ALA A 1 161 ? 44.633 44.208 2.561 1.00 41.07 161 ALA A O 1
ATOM 1115 N N . TYR A 1 162 ? 45.985 42.421 2.747 1.00 42.93 162 TYR A N 1
ATOM 1116 C CA . TYR A 1 162 ? 45.850 42.322 4.197 1.00 42.88 162 TYR A CA 1
ATOM 1117 C C . TYR A 1 162 ? 47.173 42.704 4.838 1.00 42.75 162 TYR A C 1
ATOM 1118 O O . TYR A 1 162 ? 48.231 42.237 4.420 1.00 42.89 162 TYR A O 1
ATOM 1127 N N . VAL A 1 163 ? 47.117 43.560 5.852 1.00 43.98 163 VAL A N 1
ATOM 1128 C CA . VAL A 1 163 ? 48.331 43.988 6.538 1.00 44.16 163 VAL A CA 1
ATOM 1129 C C . VAL A 1 163 ? 48.149 43.832 8.036 1.00 43.90 163 VAL A C 1
ATOM 1130 O O . VAL A 1 163 ? 47.127 44.235 8.592 1.00 43.19 163 VAL A O 1
ATOM 1134 N N . GLY A 1 164 ? 49.148 43.238 8.678 1.00 44.36 164 GLY A N 1
ATOM 1135 C CA . GLY A 1 164 ? 49.096 43.021 10.108 1.00 43.73 164 GLY A CA 1
ATOM 1136 C C . GLY A 1 164 ? 49.631 41.651 10.472 1.00 45.19 164 GLY A C 1
ATOM 1137 O O . GLY A 1 164 ? 50.651 41.205 9.939 1.00 45.83 164 GLY A O 1
ATOM 1138 N N . ASP A 1 165 ? 48.935 40.974 11.378 1.00 45.70 165 ASP A N 1
ATOM 1139 C CA . ASP A 1 165 ? 49.338 39.649 11.838 1.00 45.07 165 ASP A CA 1
ATOM 1140 C C . ASP A 1 165 ? 48.642 38.536 11.064 1.00 43.31 165 ASP A C 1
ATOM 1141 O O . ASP A 1 165 ? 47.425 38.560 10.887 1.00 43.31 165 ASP A O 1
ATOM 1146 N N . GLY A 1 166 ? 49.423 37.573 10.583 1.00 41.29 166 GLY A N 1
ATOM 1147 C CA . GLY A 1 166 ? 48.856 36.455 9.843 1.00 40.79 166 GLY A CA 1
ATOM 1148 C C . GLY A 1 166 ? 48.126 35.558 10.822 1.00 41.56 166 GLY A C 1
ATOM 1149 O O . GLY A 1 166 ? 48.682 34.574 11.322 1.00 41.35 166 GLY A O 1
ATOM 1150 N N . ASN A 1 167 ? 46.869 35.899 11.086 1.00 41.04 167 ASN A N 1
ATOM 1151 C CA . ASN A 1 167 ? 46.047 35.179 12.049 1.00 39.79 167 ASN A CA 1
ATOM 1152 C C . ASN A 1 167 ? 44.903 34.386 11.440 1.00 39.08 167 ASN A C 1
ATOM 1153 O O . ASN A 1 167 ? 44.887 34.100 10.246 1.00 39.63 167 ASN A O 1
ATOM 1158 N N . ASN A 1 168 ? 43.928 34.057 12.284 1.00 38.53 168 ASN A N 1
ATOM 1159 C CA . ASN A 1 168 ? 42.769 33.301 11.852 1.00 37.02 168 ASN A CA 1
ATOM 1160 C C . ASN A 1 168 ? 42.008 33.928 10.687 1.00 35.33 168 ASN A C 1
ATOM 1161 O O . ASN A 1 168 ? 41.616 33.214 9.770 1.00 36.62 168 ASN A O 1
ATOM 1166 N N . VAL A 1 169 ? 41.805 35.243 10.696 1.00 34.69 169 VAL A N 1
ATOM 1167 C CA . VAL A 1 169 ? 41.061 35.869 9.601 1.00 34.94 169 VAL A CA 1
ATOM 1168 C C . VAL A 1 169 ? 41.897 35.923 8.320 1.00 33.54 169 VAL A C 1
ATOM 1169 O O . VAL A 1 169 ? 41.368 35.777 7.223 1.00 30.91 169 VAL A O 1
ATOM 1173 N N . ALA A 1 170 ? 43.200 36.135 8.467 1.00 33.44 170 ALA A N 1
ATOM 1174 C CA . ALA A 1 170 ? 44.094 36.165 7.321 1.00 34.90 170 ALA A CA 1
ATOM 1175 C C . ALA A 1 170 ? 43.965 34.804 6.647 1.00 36.16 170 ALA A C 1
ATOM 1176 O O . ALA A 1 170 ? 43.807 34.721 5.427 1.00 36.82 170 ALA A O 1
ATOM 1178 N N . HIS A 1 171 ? 44.021 33.744 7.456 1.00 36.71 171 HIS A N 1
ATOM 1179 C CA . HIS A 1 171 ? 43.893 32.367 6.968 1.00 38.44 171 HIS A CA 1
ATOM 1180 C C . HIS A 1 171 ? 42.607 32.163 6.179 1.00 39.39 171 HIS A C 1
ATOM 1181 O O . HIS A 1 171 ? 42.614 31.579 5.094 1.00 39.15 171 HIS A O 1
ATOM 1188 N N . SER A 1 172 ? 41.498 32.629 6.741 1.00 38.23 172 SER A N 1
ATOM 1189 C CA . SER A 1 172 ? 40.218 32.479 6.077 1.00 39.71 172 SER A CA 1
ATOM 1190 C C . SER A 1 172 ? 40.115 33.383 4.852 1.00 40.16 172 SER A C 1
ATOM 1191 O O . SER A 1 172 ? 39.416 33.051 3.900 1.00 39.37 172 SER A O 1
ATOM 1194 N N . LEU A 1 173 ? 40.798 34.525 4.879 1.00 38.54 173 LEU A N 1
ATOM 1195 C CA . LEU A 1 173 ? 40.766 35.437 3.736 1.00 40.67 173 LEU A CA 1
ATOM 1196 C C . LEU A 1 173 ? 41.531 34.798 2.581 1.00 41.47 173 LEU A C 1
ATOM 1197 O O . LEU A 1 173 ? 41.142 34.927 1.423 1.00 43.23 173 LEU A O 1
ATOM 1202 N N . LEU A 1 174 ? 42.618 34.107 2.913 1.00 41.91 174 LEU A N 1
ATOM 1203 C CA . LEU A 1 174 ? 43.436 33.427 1.918 1.00 43.71 174 LEU A CA 1
ATOM 1204 C C . LEU A 1 174 ? 42.603 32.380 1.182 1.00 44.36 174 LEU A C 1
ATOM 1205 O O . LEU A 1 174 ? 42.550 32.371 -0.052 1.00 45.30 174 LEU A O 1
ATOM 1210 N N . LEU A 1 175 ? 41.945 31.509 1.937 1.00 43.71 175 LEU A N 1
ATOM 1211 C CA . LEU A 1 175 ? 41.116 30.467 1.340 1.00 43.12 175 LEU A CA 1
ATOM 1212 C C . LEU A 1 175 ? 39.914 31.059 0.620 1.00 44.72 175 LEU A C 1
ATOM 1213 O O . LEU A 1 175 ? 39.541 30.603 -0.464 1.00 45.02 175 LEU A O 1
ATOM 1218 N N . GLY A 1 176 ? 39.314 32.077 1.232 1.00 44.44 176 GLY A N 1
ATOM 1219 C CA . GLY A 1 176 ? 38.141 32.714 0.658 1.00 44.26 176 GLY A CA 1
ATOM 1220 C C . GLY A 1 176 ? 38.385 33.511 -0.605 1.00 45.41 176 GLY A C 1
ATOM 1221 O O . GLY A 1 176 ? 37.648 33.373 -1.581 1.00 45.22 176 GLY A O 1
ATOM 1222 N N . CYS A 1 177 ? 39.406 34.360 -0.585 1.00 45.87 177 CYS A N 1
ATOM 1223 C CA . CYS A 1 177 ? 39.725 35.169 -1.749 1.00 48.02 177 CYS A CA 1
ATOM 1224 C C . CYS A 1 177 ? 40.003 34.250 -2.932 1.00 48.51 177 CYS A C 1
ATOM 1225 O O . CYS A 1 177 ? 39.336 34.333 -3.959 1.00 50.23 177 CYS A O 1
ATOM 1228 N N . ALA A 1 178 ? 40.971 33.358 -2.774 1.00 48.46 178 ALA A N 1
ATOM 1229 C CA . ALA A 1 178 ? 41.315 32.424 -3.831 1.00 49.51 178 ALA A CA 1
ATOM 1230 C C . ALA A 1 178 ? 40.066 31.769 -4.408 1.00 50.41 178 ALA A C 1
ATOM 1231 O O . ALA A 1 178 ? 39.879 31.742 -5.627 1.00 50.72 178 ALA A O 1
ATOM 1233 N N . LYS A 1 179 ? 39.202 31.263 -3.532 1.00 49.81 179 LYS A N 1
ATOM 1234 C CA . LYS A 1 179 ? 37.983 30.587 -3.961 1.00 49.22 179 LYS A CA 1
ATOM 1235 C C . LYS A 1 179 ? 37.023 31.390 -4.847 1.00 49.46 179 LYS A C 1
ATOM 1236 O O . LYS A 1 179 ? 36.243 30.801 -5.596 1.00 48.43 179 LYS A O 1
ATOM 1242 N N . VAL A 1 180 ? 37.051 32.716 -4.759 1.00 48.81 180 VAL A N 1
ATOM 1243 C CA . VAL A 1 180 ? 36.166 33.520 -5.601 1.00 48.71 180 VAL A CA 1
ATOM 1244 C C . VAL A 1 180 ? 36.933 34.187 -6.738 1.00 49.70 180 VAL A C 1
ATOM 1245 O O . VAL A 1 180 ? 36.369 34.976 -7.500 1.00 50.83 180 VAL A O 1
ATOM 1249 N N . GLY A 1 181 ? 38.220 33.867 -6.844 1.00 50.10 181 GLY A N 1
ATOM 1250 C CA . GLY A 1 181 ? 39.039 34.431 -7.900 1.00 50.22 181 GLY A CA 1
ATOM 1251 C C . GLY A 1 181 ? 39.580 35.806 -7.576 1.00 51.09 181 GLY A C 1
ATOM 1252 O O . GLY A 1 181 ? 39.977 36.549 -8.474 1.00 51.93 181 GLY A O 1
ATOM 1253 N N . MET A 1 182 ? 39.593 36.155 -6.295 1.00 50.15 182 MET A N 1
ATOM 1254 C CA . MET A 1 182 ? 40.101 37.452 -5.877 1.00 49.06 182 MET A CA 1
ATOM 1255 C C . MET A 1 182 ? 41.558 37.279 -5.479 1.00 50.67 182 MET A C 1
ATOM 1256 O O . MET A 1 182 ? 41.893 36.382 -4.699 1.00 51.40 182 MET A O 1
ATOM 1261 N N . SER A 1 183 ? 42.426 38.123 -6.031 1.00 50.40 183 SER A N 1
ATOM 1262 C CA . SER A 1 183 ? 43.843 38.062 -5.708 1.00 50.22 183 SER A CA 1
ATOM 1263 C C . SER A 1 183 ? 44.061 38.611 -4.305 1.00 49.02 183 SER A C 1
ATOM 1264 O O . SER A 1 183 ? 43.401 39.564 -3.890 1.00 48.46 183 SER A O 1
ATOM 1267 N N . ILE A 1 184 ? 44.982 38.004 -3.569 1.00 47.61 184 ILE A N 1
ATOM 1268 C CA . ILE A 1 184 ? 45.262 38.462 -2.218 1.00 46.88 184 ILE A CA 1
ATOM 1269 C C . ILE A 1 184 ? 46.745 38.523 -1.898 1.00 46.74 184 ILE A C 1
ATOM 1270 O O . ILE A 1 184 ? 47.508 37.604 -2.194 1.00 48.17 184 ILE A O 1
ATOM 1275 N N . ALA A 1 185 ? 47.140 39.630 -1.290 1.00 47.01 185 ALA A N 1
ATOM 1276 C CA . ALA A 1 185 ? 48.515 39.850 -0.885 1.00 45.72 185 ALA A CA 1
ATOM 1277 C C . ALA A 1 185 ? 48.469 40.066 0.629 1.00 45.82 185 ALA A C 1
ATOM 1278 O O . ALA A 1 185 ? 47.786 40.972 1.117 1.00 45.86 185 ALA A O 1
ATOM 1280 N N . VAL A 1 186 ? 49.179 39.223 1.371 1.00 45.15 186 VAL A N 1
ATOM 1281 C CA . VAL A 1 186 ? 49.201 39.331 2.818 1.00 44.24 186 VAL A CA 1
ATOM 1282 C C . VAL A 1 186 ? 50.568 39.766 3.303 1.00 43.25 186 VAL A C 1
ATOM 1283 O O . VAL A 1 186 ? 51.556 39.050 3.139 1.00 43.51 186 VAL A O 1
ATOM 1287 N N . ALA A 1 187 ? 50.612 40.949 3.905 1.00 41.96 187 ALA A N 1
ATOM 1288 C CA . ALA A 1 187 ? 51.848 41.507 4.426 1.00 41.47 187 ALA A CA 1
ATOM 1289 C C . ALA A 1 187 ? 51.880 41.437 5.953 1.00 41.53 187 ALA A C 1
ATOM 1290 O O . ALA A 1 187 ? 50.979 41.937 6.634 1.00 37.88 187 ALA A O 1
ATOM 1292 N N . THR A 1 188 ? 52.928 40.816 6.486 1.00 41.99 188 THR A N 1
ATOM 1293 C CA . THR A 1 188 ? 53.083 40.672 7.931 1.00 43.15 188 THR A CA 1
ATOM 1294 C C . THR A 1 188 ? 54.545 40.769 8.314 1.00 44.55 188 THR A C 1
ATOM 1295 O O . THR A 1 188 ? 55.429 40.686 7.460 1.00 44.74 188 THR A O 1
ATOM 1299 N N . PRO A 1 189 ? 54.823 40.958 9.611 1.00 45.83 189 PRO A N 1
ATOM 1300 C CA . PRO A 1 189 ? 56.227 41.035 10.013 1.00 45.98 189 PRO A CA 1
ATOM 1301 C C . PRO A 1 189 ? 56.798 39.630 9.801 1.00 46.05 189 PRO A C 1
ATOM 1302 O O . PRO A 1 189 ? 56.044 38.672 9.597 1.00 43.60 189 PRO A O 1
ATOM 1306 N N . GLU A 1 190 ? 58.119 39.514 9.857 1.00 47.54 190 GLU A N 1
ATOM 1307 C CA . GLU A 1 190 ? 58.810 38.248 9.641 1.00 49.75 190 GLU A CA 1
ATOM 1308 C C . GLU A 1 190 ? 58.308 37.022 10.411 1.00 49.95 190 GLU A C 1
ATOM 1309 O O . GLU A 1 190 ? 58.049 35.976 9.810 1.00 52.41 190 GLU A O 1
ATOM 1315 N N . GLY A 1 191 ? 58.175 37.129 11.727 1.00 47.01 191 GLY A N 1
ATOM 1316 C CA . GLY A 1 191 ? 57.726 35.971 12.485 1.00 46.96 191 GLY A CA 1
ATOM 1317 C C . GLY A 1 191 ? 56.226 35.817 12.683 1.00 46.11 191 GLY A C 1
ATOM 1318 O O . GLY A 1 191 ? 55.776 34.947 13.434 1.00 45.98 191 GLY A O 1
ATOM 1319 N N . PHE A 1 192 ? 55.440 36.645 12.010 1.00 44.40 192 PHE A N 1
ATOM 1320 C CA . PHE A 1 192 ? 53.997 36.572 12.167 1.00 44.49 192 PHE A CA 1
ATOM 1321 C C . PHE A 1 192 ? 53.309 36.344 10.839 1.00 43.87 192 PHE A C 1
ATOM 1322 O O . PHE A 1 192 ? 52.298 36.969 10.548 1.00 43.40 192 PHE A O 1
ATOM 1330 N N . THR A 1 193 ? 53.858 35.440 10.035 1.00 44.06 193 THR A N 1
ATOM 1331 C CA . THR A 1 193 ? 53.287 35.140 8.730 1.00 43.51 193 THR A CA 1
ATOM 1332 C C . THR A 1 193 ? 52.169 34.108 8.862 1.00 42.24 193 THR A C 1
ATOM 1333 O O . THR A 1 193 ? 52.065 33.420 9.881 1.00 39.68 193 THR A O 1
ATOM 1337 N N . PRO A 1 194 ? 51.308 34.000 7.832 1.00 41.59 194 PRO A N 1
ATOM 1338 C CA . PRO A 1 194 ? 50.195 33.049 7.819 1.00 41.79 194 PRO A CA 1
ATOM 1339 C C . PRO A 1 194 ? 50.761 31.639 7.867 1.00 42.79 194 PRO A C 1
ATOM 1340 O O . PRO A 1 194 ? 51.910 31.419 7.494 1.00 42.89 194 PRO A O 1
ATOM 1344 N N . ASP A 1 195 ? 49.951 30.691 8.317 1.00 44.63 195 ASP A N 1
ATOM 1345 C CA . ASP A 1 195 ? 50.359 29.293 8.383 1.00 46.01 195 ASP A CA 1
ATOM 1346 C C . ASP A 1 195 ? 50.712 28.834 6.960 1.00 47.04 195 ASP A C 1
ATOM 1347 O O . ASP A 1 195 ? 49.849 28.798 6.078 1.00 48.32 195 ASP A O 1
ATOM 1352 N N . PRO A 1 196 ? 51.988 28.481 6.718 1.00 46.26 196 PRO A N 1
ATOM 1353 C CA . PRO A 1 196 ? 52.428 28.033 5.388 1.00 45.90 196 PRO A CA 1
ATOM 1354 C C . PRO A 1 196 ? 51.529 26.994 4.728 1.00 45.64 196 PRO A C 1
ATOM 1355 O O . PRO A 1 196 ? 51.440 26.933 3.497 1.00 45.26 196 PRO A O 1
ATOM 1359 N N . ALA A 1 197 ? 50.853 26.187 5.540 1.00 45.54 197 ALA A N 1
ATOM 1360 C CA . ALA A 1 197 ? 49.965 25.167 5.007 1.00 45.05 197 ALA A CA 1
ATOM 1361 C C . ALA A 1 197 ? 48.725 25.796 4.382 1.00 45.64 197 ALA A C 1
ATOM 1362 O O . ALA A 1 197 ? 48.231 25.314 3.362 1.00 47.04 197 ALA A O 1
ATOM 1364 N N . VAL A 1 198 ? 48.213 26.873 4.972 1.00 45.48 198 VAL A N 1
ATOM 1365 C CA . VAL A 1 198 ? 47.027 27.504 4.392 1.00 47.04 198 VAL A CA 1
ATOM 1366 C C . VAL A 1 198 ? 47.407 28.332 3.161 1.00 47.45 198 VAL A C 1
ATOM 1367 O O . VAL A 1 198 ? 46.638 28.425 2.206 1.00 47.77 198 VAL A O 1
ATOM 1371 N N . SER A 1 199 ? 48.597 28.923 3.184 1.00 49.35 199 SER A N 1
ATOM 1372 C CA . SER A 1 199 ? 49.073 29.707 2.051 1.00 52.24 199 SER A CA 1
ATOM 1373 C C . SER A 1 199 ? 49.225 28.776 0.859 1.00 52.38 199 SER A C 1
ATOM 1374 O O . SER A 1 199 ? 48.860 29.124 -0.262 1.00 53.03 199 SER A O 1
ATOM 1377 N N . ALA A 1 200 ? 49.765 27.588 1.115 1.00 52.78 200 ALA A N 1
ATOM 1378 C CA . ALA A 1 200 ? 49.964 26.588 0.073 1.00 53.08 200 ALA A CA 1
ATOM 1379 C C . ALA A 1 200 ? 48.616 26.145 -0.488 1.00 54.30 200 ALA A C 1
ATOM 1380 O O . ALA A 1 200 ? 48.435 26.060 -1.705 1.00 55.26 200 ALA A O 1
ATOM 1382 N N . ARG A 1 201 ? 47.675 25.861 0.410 1.00 54.05 201 ARG A N 1
ATOM 1383 C CA . ARG A 1 201 ? 46.339 25.426 0.028 1.00 53.48 201 ARG A CA 1
ATOM 1384 C C . ARG A 1 201 ? 45.574 26.541 -0.674 1.00 53.85 201 ARG A C 1
ATOM 1385 O O . ARG A 1 201 ? 44.705 26.278 -1.500 1.00 54.11 201 ARG A O 1
ATOM 1393 N N . ALA A 1 202 ? 45.892 27.786 -0.336 1.00 53.53 202 ALA A N 1
ATOM 1394 C CA . ALA A 1 202 ? 45.236 28.929 -0.963 1.00 52.44 202 ALA A CA 1
ATOM 1395 C C . ALA A 1 202 ? 45.752 29.083 -2.393 1.00 51.99 202 ALA A C 1
ATOM 1396 O O . ALA A 1 202 ? 44.980 29.356 -3.311 1.00 48.88 202 ALA A O 1
ATOM 1398 N N . SER A 1 203 ? 47.062 28.913 -2.571 1.00 52.60 203 SER A N 1
ATOM 1399 C CA . SER A 1 203 ? 47.679 29.018 -3.893 1.00 53.86 203 SER A CA 1
ATOM 1400 C C . SER A 1 203 ? 47.135 27.931 -4.812 1.00 54.96 203 SER A C 1
ATOM 1401 O O . SER A 1 203 ? 46.786 28.196 -5.962 1.00 55.44 203 SER A O 1
ATOM 1404 N N . GLU A 1 204 ? 47.063 26.708 -4.295 1.00 57.22 204 GLU A N 1
ATOM 1405 C CA . GLU A 1 204 ? 46.537 25.583 -5.058 1.00 59.07 204 GLU A CA 1
ATOM 1406 C C . GLU A 1 204 ? 45.147 25.928 -5.589 1.00 59.54 204 GLU A C 1
ATOM 1407 O O . GLU A 1 204 ? 44.830 25.663 -6.748 1.00 60.88 204 GLU A O 1
ATOM 1413 N N . ILE A 1 205 ? 44.319 26.523 -4.734 1.00 58.67 205 ILE A N 1
ATOM 1414 C CA . ILE A 1 205 ? 42.966 26.906 -5.118 1.00 58.19 205 ILE A CA 1
ATOM 1415 C C . ILE A 1 205 ? 42.999 28.006 -6.170 1.00 58.24 205 ILE A C 1
ATOM 1416 O O . ILE A 1 205 ? 42.235 27.983 -7.134 1.00 58.16 205 ILE A O 1
ATOM 1421 N N . ALA A 1 206 ? 43.880 28.978 -5.961 1.00 57.88 206 ALA A N 1
ATOM 1422 C CA . ALA A 1 206 ? 44.017 30.111 -6.863 1.00 58.95 206 ALA A CA 1
ATOM 1423 C C . ALA A 1 206 ? 44.487 29.669 -8.245 1.00 60.13 206 ALA A C 1
ATOM 1424 O O . ALA A 1 206 ? 44.216 30.336 -9.250 1.00 59.44 206 ALA A O 1
ATOM 1426 N N . GLY A 1 207 ? 45.187 28.540 -8.285 1.00 60.61 207 GLY A N 1
ATOM 1427 C CA . GLY A 1 207 ? 45.685 28.027 -9.544 1.00 62.64 207 GLY A CA 1
ATOM 1428 C C . GLY A 1 207 ? 44.556 27.695 -10.496 1.00 63.54 207 GLY A C 1
ATOM 1429 O O . GLY A 1 207 ? 44.718 27.766 -11.715 1.00 64.27 207 GLY A O 1
ATOM 1430 N N . ARG A 1 208 ? 43.404 27.349 -9.935 1.00 63.96 208 ARG A N 1
ATOM 1431 C CA . ARG A 1 208 ? 42.245 26.987 -10.733 1.00 64.19 208 ARG A CA 1
ATOM 1432 C C . ARG A 1 208 ? 41.264 28.139 -10.899 1.00 64.58 208 ARG A C 1
ATOM 1433 O O . ARG A 1 208 ? 40.386 28.097 -11.759 1.00 66.29 208 ARG A O 1
ATOM 1441 N N . THR A 1 209 ? 41.413 29.177 -10.086 1.00 64.15 209 THR A N 1
ATOM 1442 C CA . THR A 1 209 ? 40.511 30.319 -10.172 1.00 63.33 209 THR A CA 1
ATOM 1443 C C . THR A 1 209 ? 41.170 31.488 -10.887 1.00 62.69 209 THR A C 1
ATOM 1444 O O . THR A 1 209 ? 40.510 32.464 -11.236 1.00 61.16 209 THR A O 1
ATOM 1448 N N . GLY A 1 210 ? 42.479 31.382 -11.094 1.00 63.41 210 GLY A N 1
ATOM 1449 C CA . GLY A 1 210 ? 43.209 32.431 -11.784 1.00 63.58 210 GLY A CA 1
ATOM 1450 C C . GLY A 1 210 ? 43.566 33.636 -10.933 1.00 64.24 210 GLY A C 1
ATOM 1451 O O . GLY A 1 210 ? 43.869 34.708 -11.466 1.00 64.26 210 GLY A O 1
ATOM 1452 N N . ALA A 1 211 ? 43.523 33.473 -9.614 1.00 63.25 211 ALA A N 1
ATOM 1453 C CA . ALA A 1 211 ? 43.862 34.562 -8.704 1.00 62.26 211 ALA A CA 1
ATOM 1454 C C . ALA A 1 211 ? 45.288 34.328 -8.247 1.00 61.44 211 ALA A C 1
ATOM 1455 O O . ALA A 1 211 ? 45.781 33.207 -8.319 1.00 61.59 211 ALA A O 1
ATOM 1457 N N . GLU A 1 212 ? 45.966 35.374 -7.794 1.00 60.97 212 GLU A N 1
ATOM 1458 C CA . GLU A 1 212 ? 47.329 35.186 -7.326 1.00 60.44 212 GLU A CA 1
ATOM 1459 C C . GLU A 1 212 ? 47.399 35.410 -5.820 1.00 58.56 212 GLU A C 1
ATOM 1460 O O . GLU A 1 212 ? 46.715 36.276 -5.276 1.00 58.18 212 GLU A O 1
ATOM 1466 N N . VAL A 1 213 ? 48.222 34.607 -5.157 1.00 57.04 213 VAL A N 1
ATOM 1467 C CA . VAL A 1 213 ? 48.399 34.673 -3.714 1.00 54.81 213 VAL A CA 1
ATOM 1468 C C . VAL A 1 213 ? 49.831 35.057 -3.374 1.00 54.84 213 VAL A C 1
ATOM 1469 O O . VAL A 1 213 ? 50.778 34.450 -3.871 1.00 54.19 213 VAL A O 1
ATOM 1473 N N . GLN A 1 214 ? 49.984 36.055 -2.511 1.00 54.04 214 GLN A N 1
ATOM 1474 C CA . GLN A 1 214 ? 51.306 36.518 -2.122 1.00 55.29 214 GLN A CA 1
ATOM 1475 C C . GLN A 1 214 ? 51.476 36.772 -0.630 1.00 55.03 214 GLN A C 1
ATOM 1476 O O . GLN A 1 214 ? 50.673 37.475 -0.011 1.00 53.63 214 GLN A O 1
ATOM 1482 N N . ILE A 1 215 ? 52.530 36.197 -0.062 1.00 54.46 215 ILE A N 1
ATOM 1483 C CA . ILE A 1 215 ? 52.847 36.393 1.343 1.00 55.27 215 ILE A CA 1
ATOM 1484 C C . ILE A 1 215 ? 54.077 37.287 1.333 1.00 54.92 215 ILE A C 1
ATOM 1485 O O . ILE A 1 215 ? 55.190 36.842 1.069 1.00 55.03 215 ILE A O 1
ATOM 1490 N N . LEU A 1 216 ? 53.854 38.565 1.609 1.00 55.71 216 LEU A N 1
ATOM 1491 C CA . LEU A 1 216 ? 54.916 39.554 1.586 1.00 55.92 216 LEU A CA 1
ATOM 1492 C C . LEU A 1 216 ? 55.275 40.119 2.950 1.00 56.21 216 LEU A C 1
ATOM 1493 O O . LEU A 1 216 ? 54.611 39.863 3.954 1.00 56.27 216 LEU A O 1
ATOM 1498 N N . ARG A 1 217 ? 56.336 40.912 2.963 1.00 56.33 217 ARG A N 1
ATOM 1499 C CA . ARG A 1 217 ? 56.805 41.543 4.176 1.00 57.03 217 ARG A CA 1
ATOM 1500 C C . ARG A 1 217 ? 56.425 43.022 4.135 1.00 56.80 217 ARG A C 1
ATOM 1501 O O . ARG A 1 217 ? 56.042 43.596 5.154 1.00 56.35 217 ARG A O 1
ATOM 1509 N N . ASP A 1 218 ? 56.509 43.628 2.951 1.00 57.09 218 ASP A N 1
ATOM 1510 C CA . ASP A 1 218 ? 56.183 45.048 2.785 1.00 57.75 218 ASP A CA 1
ATOM 1511 C C . ASP A 1 218 ? 54.712 45.312 2.512 1.00 56.49 218 ASP A C 1
ATOM 1512 O O . ASP A 1 218 ? 54.148 44.808 1.540 1.00 57.52 218 ASP A O 1
ATOM 1517 N N . PRO A 1 219 ? 54.074 46.123 3.370 1.00 56.03 219 PRO A N 1
ATOM 1518 C CA . PRO A 1 219 ? 52.658 46.487 3.262 1.00 55.62 219 PRO A CA 1
ATOM 1519 C C . PRO A 1 219 ? 52.357 47.476 2.132 1.00 54.61 219 PRO A C 1
ATOM 1520 O O . PRO A 1 219 ? 51.238 47.515 1.610 1.00 52.88 219 PRO A O 1
ATOM 1524 N N . PHE A 1 220 ? 53.348 48.284 1.763 1.00 54.69 220 PHE A N 1
ATOM 1525 C CA . PHE A 1 220 ? 53.157 49.242 0.682 1.00 55.61 220 PHE A CA 1
ATOM 1526 C C . PHE A 1 220 ? 53.213 48.528 -0.657 1.00 56.41 220 PHE A C 1
ATOM 1527 O O . PHE A 1 220 ? 52.712 49.027 -1.660 1.00 57.17 220 PHE A O 1
ATOM 1535 N N . GLU A 1 221 ? 53.821 47.347 -0.658 1.00 56.98 221 GLU A N 1
ATOM 1536 C CA . GLU A 1 221 ? 53.935 46.537 -1.859 1.00 57.94 221 GLU A CA 1
ATOM 1537 C C . GLU A 1 221 ? 52.592 45.852 -2.081 1.00 57.61 221 GLU A C 1
ATOM 1538 O O . GLU A 1 221 ? 52.009 45.922 -3.164 1.00 57.95 221 GLU A O 1
ATOM 1544 N N . ALA A 1 222 ? 52.105 45.204 -1.028 1.00 56.40 222 ALA A N 1
ATOM 1545 C CA . ALA A 1 222 ? 50.838 44.486 -1.069 1.00 55.23 222 ALA A CA 1
ATOM 1546 C C . ALA A 1 222 ? 49.655 45.388 -1.416 1.00 54.65 222 ALA A C 1
ATOM 1547 O O . ALA A 1 222 ? 48.755 44.990 -2.163 1.00 54.00 222 ALA A O 1
ATOM 1549 N N . ALA A 1 223 ? 49.668 46.603 -0.876 1.00 53.55 223 ALA A N 1
ATOM 1550 C CA . ALA A 1 223 ? 48.591 47.558 -1.091 1.00 53.37 223 ALA A CA 1
ATOM 1551 C C . ALA A 1 223 ? 48.527 48.156 -2.494 1.00 54.64 223 ALA A C 1
ATOM 1552 O O . ALA A 1 223 ? 47.463 48.609 -2.930 1.00 53.10 223 ALA A O 1
ATOM 1554 N N . ARG A 1 224 ? 49.648 48.166 -3.207 1.00 56.05 224 ARG A N 1
ATOM 1555 C CA . ARG A 1 224 ? 49.644 48.747 -4.541 1.00 57.16 224 ARG A CA 1
ATOM 1556 C C . ARG A 1 224 ? 48.621 48.059 -5.443 1.00 56.39 224 ARG A C 1
ATOM 1557 O O . ARG A 1 224 ? 48.669 46.841 -5.646 1.00 55.42 224 ARG A O 1
ATOM 1565 N N . GLY A 1 225 ? 47.680 48.848 -5.957 1.00 54.32 225 GLY A N 1
ATOM 1566 C CA . GLY A 1 225 ? 46.656 48.313 -6.837 1.00 53.72 225 GLY A CA 1
ATOM 1567 C C . GLY A 1 225 ? 45.536 47.524 -6.176 1.00 53.28 225 GLY A C 1
ATOM 1568 O O . GLY A 1 225 ? 44.724 46.902 -6.865 1.00 54.69 225 GLY A O 1
ATOM 1569 N N . ALA A 1 226 ? 45.475 47.538 -4.849 1.00 50.74 226 ALA A N 1
ATOM 1570 C CA . ALA A 1 226 ? 44.429 46.798 -4.149 1.00 47.44 226 ALA A CA 1
ATOM 1571 C C . ALA A 1 226 ? 43.128 47.585 -4.135 1.00 45.68 226 ALA A C 1
ATOM 1572 O O . ALA A 1 226 ? 43.139 48.811 -4.060 1.00 45.18 226 ALA A O 1
ATOM 1574 N N . HIS A 1 227 ? 42.006 46.876 -4.217 1.00 44.51 227 HIS A N 1
ATOM 1575 C CA . HIS A 1 227 ? 40.687 47.512 -4.192 1.00 43.34 227 HIS A CA 1
ATOM 1576 C C . HIS A 1 227 ? 40.175 47.464 -2.758 1.00 41.92 227 HIS A C 1
ATOM 1577 O O . HIS A 1 227 ? 39.193 48.118 -2.410 1.00 40.13 227 HIS A O 1
ATOM 1584 N N . ILE A 1 228 ? 40.860 46.679 -1.932 1.00 41.43 228 ILE A N 1
ATOM 1585 C CA . ILE A 1 228 ? 40.471 46.500 -0.545 1.00 40.57 228 ILE A CA 1
ATOM 1586 C C . ILE A 1 228 ? 41.684 46.360 0.364 1.00 40.34 228 ILE A C 1
ATOM 1587 O O . ILE A 1 228 ? 42.527 45.492 0.155 1.00 40.23 228 ILE A O 1
ATOM 1592 N N . LEU A 1 229 ? 41.783 47.233 1.359 1.00 40.23 229 LEU A N 1
ATOM 1593 C CA . LEU A 1 229 ? 42.859 47.136 2.342 1.00 40.66 229 LEU A CA 1
ATOM 1594 C C . LEU A 1 229 ? 42.190 46.558 3.599 1.00 38.34 229 LEU A C 1
ATOM 1595 O O . LEU A 1 229 ? 41.197 47.091 4.089 1.00 36.00 229 LEU A O 1
ATOM 1600 N N . TYR A 1 230 ? 42.740 45.463 4.104 1.00 38.48 230 TYR A N 1
ATOM 1601 C CA . TYR A 1 230 ? 42.172 44.770 5.250 1.00 38.35 230 TYR A CA 1
ATOM 1602 C C . TYR A 1 230 ? 43.171 44.633 6.383 1.00 40.02 230 TYR A C 1
ATOM 1603 O O . TYR A 1 230 ? 44.348 44.348 6.161 1.00 39.85 230 TYR A O 1
ATOM 1612 N N . THR A 1 231 ? 42.701 44.841 7.604 1.00 40.30 231 THR A N 1
ATOM 1613 C CA . THR A 1 231 ? 43.570 44.693 8.755 1.00 39.42 231 THR A CA 1
ATOM 1614 C C . THR A 1 231 ? 42.772 44.238 9.964 1.00 39.79 231 THR A C 1
ATOM 1615 O O . THR A 1 231 ? 41.542 44.219 9.944 1.00 37.72 231 THR A O 1
ATOM 1619 N N . ASP A 1 232 ? 43.494 43.877 11.018 1.00 41.41 232 ASP A N 1
ATOM 1620 C CA . ASP A 1 232 ? 42.893 43.372 12.239 1.00 41.29 232 ASP A CA 1
ATOM 1621 C C . ASP A 1 232 ? 43.841 43.761 13.358 1.00 42.11 232 ASP A C 1
ATOM 1622 O O . ASP A 1 232 ? 44.929 44.272 13.094 1.00 40.93 232 ASP A O 1
ATOM 1627 N N . VAL A 1 233 ? 43.437 43.527 14.603 1.00 41.57 233 VAL A N 1
ATOM 1628 C CA . VAL A 1 233 ? 44.286 43.870 15.736 1.00 43.03 233 VAL A CA 1
ATOM 1629 C C . VAL A 1 233 ? 45.614 43.106 15.701 1.00 42.98 233 VAL A C 1
ATOM 1630 O O . VAL A 1 233 ? 45.666 41.962 15.254 1.00 42.77 233 VAL A O 1
ATOM 1634 N N . TRP A 1 234 ? 46.683 43.746 16.167 1.00 43.43 234 TRP A N 1
ATOM 1635 C CA . TRP A 1 234 ? 47.995 43.109 16.192 1.00 45.08 234 TRP A CA 1
ATOM 1636 C C . TRP A 1 234 ? 47.996 41.907 17.139 1.00 46.53 234 TRP A C 1
ATOM 1637 O O . TRP A 1 234 ? 47.152 41.796 18.029 1.00 46.79 234 TRP A O 1
ATOM 1648 N N . THR A 1 235 ? 48.961 41.018 16.940 1.00 47.73 235 THR A N 1
ATOM 1649 C CA . THR A 1 235 ? 49.096 39.815 17.749 1.00 49.40 235 THR A CA 1
ATOM 1650 C C . THR A 1 235 ? 48.907 40.065 19.249 1.00 48.83 235 THR A C 1
ATOM 1651 O O . THR A 1 235 ? 49.394 41.055 19.795 1.00 48.22 235 THR A O 1
ATOM 1655 N N . HIS A 1 245 ? 58.567 45.956 21.903 1.00 73.15 245 HIS A N 1
ATOM 1656 C CA . HIS A 1 245 ? 58.796 45.059 20.778 1.00 72.12 245 HIS A CA 1
ATOM 1657 C C . HIS A 1 245 ? 57.558 44.910 19.910 1.00 72.35 245 HIS A C 1
ATOM 1658 O O . HIS A 1 245 ? 57.663 44.717 18.699 1.00 72.84 245 HIS A O 1
ATOM 1665 N N . ARG A 1 246 ? 56.384 44.993 20.526 1.00 71.84 246 ARG A N 1
ATOM 1666 C CA . ARG A 1 246 ? 55.143 44.846 19.783 1.00 70.98 246 ARG A CA 1
ATOM 1667 C C . ARG A 1 246 ? 54.964 45.975 18.781 1.00 70.51 246 ARG A C 1
ATOM 1668 O O . ARG A 1 246 ? 54.650 45.736 17.616 1.00 69.60 246 ARG A O 1
ATOM 1676 N N . LEU A 1 247 ? 55.169 47.206 19.237 1.00 71.31 247 LEU A N 1
ATOM 1677 C CA . LEU A 1 247 ? 55.028 48.372 18.371 1.00 72.33 247 LEU A CA 1
ATOM 1678 C C . LEU A 1 247 ? 56.096 48.379 17.282 1.00 72.68 247 LEU A C 1
ATOM 1679 O O . LEU A 1 247 ? 55.781 48.413 16.093 1.00 72.76 247 LEU A O 1
ATOM 1684 N N . GLN A 1 248 ? 57.359 48.352 17.698 1.00 73.56 248 GLN A N 1
ATOM 1685 C CA . GLN A 1 248 ? 58.486 48.346 16.768 1.00 74.28 248 GLN A CA 1
ATOM 1686 C C . GLN A 1 248 ? 58.539 47.003 16.051 1.00 73.48 248 GLN A C 1
ATOM 1687 O O . GLN A 1 248 ? 59.532 46.287 16.143 1.00 74.53 248 GLN A O 1
ATOM 1693 N N . LEU A 1 249 ? 57.471 46.668 15.335 1.00 71.48 249 LEU A N 1
ATOM 1694 C CA . LEU A 1 249 ? 57.394 45.399 14.623 1.00 70.02 249 LEU A CA 1
ATOM 1695 C C . LEU A 1 249 ? 56.126 45.348 13.781 1.00 68.40 249 LEU A C 1
ATOM 1696 O O . LEU A 1 249 ? 56.137 44.873 12.645 1.00 67.95 249 LEU A O 1
ATOM 1701 N N . PHE A 1 250 ? 55.035 45.844 14.355 1.00 66.23 250 PHE A N 1
ATOM 1702 C CA . PHE A 1 250 ? 53.741 45.887 13.686 1.00 63.72 250 PHE A CA 1
ATOM 1703 C C . PHE A 1 250 ? 53.449 47.314 13.237 1.00 63.13 250 PHE A C 1
ATOM 1704 O O . PHE A 1 250 ? 52.594 47.552 12.385 1.00 63.47 250 PHE A O 1
ATOM 1712 N N . GLU A 1 251 ? 54.182 48.250 13.827 1.00 61.91 251 GLU A N 1
ATOM 1713 C CA . GLU A 1 251 ? 54.049 49.677 13.561 1.00 61.88 251 GLU A CA 1
ATOM 1714 C C . GLU A 1 251 ? 53.842 50.070 12.095 1.00 60.63 251 GLU A C 1
ATOM 1715 O O . GLU A 1 251 ? 52.920 50.817 11.776 1.00 59.60 251 GLU A O 1
ATOM 1721 N N . GLN A 1 252 ? 54.702 49.567 11.212 1.00 59.80 252 GLN A N 1
ATOM 1722 C CA . GLN A 1 252 ? 54.637 49.884 9.783 1.00 58.12 252 GLN A CA 1
ATOM 1723 C C . GLN A 1 252 ? 53.452 49.242 9.060 1.00 56.50 252 GLN A C 1
ATOM 1724 O O . GLN A 1 252 ? 53.189 49.546 7.893 1.00 54.94 252 GLN A O 1
ATOM 1730 N N . TYR A 1 253 ? 52.745 48.356 9.754 1.00 54.30 253 TYR A N 1
ATOM 1731 C CA . TYR A 1 253 ? 51.606 47.650 9.180 1.00 52.82 253 TYR A CA 1
ATOM 1732 C C . TYR A 1 253 ? 50.287 48.293 9.581 1.00 53.20 253 TYR A C 1
ATOM 1733 O O . TYR A 1 253 ? 49.341 47.620 10.003 1.00 56.06 253 TYR A O 1
ATOM 1742 N N . GLN A 1 254 ? 50.232 49.608 9.445 1.00 50.99 254 GLN A N 1
ATOM 1743 C CA . GLN A 1 254 ? 49.043 50.359 9.791 1.00 49.36 254 GLN A CA 1
ATOM 1744 C C . GLN A 1 254 ? 48.378 50.847 8.519 1.00 49.53 254 GLN A C 1
ATOM 1745 O O . GLN A 1 254 ? 49.056 51.305 7.599 1.00 50.17 254 GLN A O 1
ATOM 1751 N N . ILE A 1 255 ? 47.062 50.732 8.435 1.00 48.65 255 ILE A N 1
ATOM 1752 C CA . ILE A 1 255 ? 46.409 51.253 7.252 1.00 50.44 255 ILE A CA 1
ATOM 1753 C C . ILE A 1 255 ? 46.111 52.708 7.606 1.00 50.37 255 ILE A C 1
ATOM 1754 O O . ILE A 1 255 ? 45.377 53.009 8.558 1.00 50.30 255 ILE A O 1
ATOM 1759 N N . ASN A 1 256 ? 46.759 53.602 6.864 1.00 49.91 256 ASN A N 1
ATOM 1760 C CA . ASN A 1 256 ? 46.623 55.042 7.052 1.00 50.29 256 ASN A CA 1
ATOM 1761 C C . ASN A 1 256 ? 46.533 55.710 5.690 1.00 50.04 256 ASN A C 1
ATOM 1762 O O . ASN A 1 256 ? 46.567 55.037 4.662 1.00 49.35 256 ASN A O 1
ATOM 1767 N N . ALA A 1 257 ? 46.429 57.036 5.692 1.00 49.74 257 ALA A N 1
ATOM 1768 C CA . ALA A 1 257 ? 46.328 57.802 4.457 1.00 49.56 257 ALA A CA 1
ATOM 1769 C C . ALA A 1 257 ? 47.384 57.394 3.433 1.00 49.74 257 ALA A C 1
ATOM 1770 O O . ALA A 1 257 ? 47.073 57.180 2.262 1.00 49.85 257 ALA A O 1
ATOM 1772 N N . ALA A 1 258 ? 48.631 57.282 3.878 1.00 50.10 258 ALA A N 1
ATOM 1773 C CA . ALA A 1 258 ? 49.725 56.913 2.988 1.00 51.79 258 ALA A CA 1
ATOM 1774 C C . ALA A 1 258 ? 49.491 55.568 2.300 1.00 53.07 258 ALA A C 1
ATOM 1775 O O . ALA A 1 258 ? 49.576 55.467 1.072 1.00 53.36 258 ALA A O 1
ATOM 1777 N N . LEU A 1 259 ? 49.195 54.535 3.086 1.00 53.66 259 LEU A N 1
ATOM 1778 C CA . LEU A 1 259 ? 48.966 53.207 2.528 1.00 52.98 259 LEU A CA 1
ATOM 1779 C C . LEU A 1 259 ? 47.807 53.229 1.541 1.00 53.20 259 LEU A C 1
ATOM 1780 O O . LEU A 1 259 ? 47.852 52.577 0.497 1.00 53.30 259 LEU A O 1
ATOM 1785 N N . LEU A 1 260 ? 46.770 53.983 1.884 1.00 53.82 260 LEU A N 1
ATOM 1786 C CA . LEU A 1 260 ? 45.588 54.118 1.039 1.00 55.26 260 LEU A CA 1
ATOM 1787 C C . LEU A 1 260 ? 45.954 54.714 -0.311 1.00 56.93 260 LEU A C 1
ATOM 1788 O O . LEU A 1 260 ? 45.449 54.303 -1.357 1.00 56.89 260 LEU A O 1
ATOM 1793 N N . ASN A 1 261 ? 46.838 55.698 -0.278 1.00 59.08 261 ASN A N 1
ATOM 1794 C CA . ASN A 1 261 ? 47.252 56.374 -1.490 1.00 61.36 261 ASN A CA 1
ATOM 1795 C C . ASN A 1 261 ? 47.962 55.449 -2.477 1.00 61.44 261 ASN A C 1
ATOM 1796 O O . ASN A 1 261 ? 48.022 55.741 -3.674 1.00 60.83 261 ASN A O 1
ATOM 1801 N N . CYS A 1 262 ? 48.482 54.332 -1.973 1.00 61.06 262 CYS A N 1
ATOM 1802 C CA . CYS A 1 262 ? 49.200 53.367 -2.802 1.00 60.77 262 CYS A CA 1
ATOM 1803 C C . CYS A 1 262 ? 48.293 52.328 -3.450 1.00 59.59 262 CYS A C 1
ATOM 1804 O O . CYS A 1 262 ? 48.747 51.532 -4.267 1.00 60.12 262 CYS A O 1
ATOM 1807 N N . ALA A 1 263 ? 47.018 52.331 -3.084 1.00 58.46 263 ALA A N 1
ATOM 1808 C CA . ALA A 1 263 ? 46.074 51.363 -3.623 1.00 57.73 263 ALA A CA 1
ATOM 1809 C C . ALA A 1 263 ? 45.227 51.964 -4.740 1.00 58.21 263 ALA A C 1
ATOM 1810 O O . ALA A 1 263 ? 45.414 53.122 -5.117 1.00 58.41 263 ALA A O 1
ATOM 1812 N N . ALA A 1 264 ? 44.298 51.172 -5.270 1.00 57.27 264 ALA A N 1
ATOM 1813 C CA . ALA A 1 264 ? 43.415 51.644 -6.330 1.00 57.37 264 ALA A CA 1
ATOM 1814 C C . ALA A 1 264 ? 42.675 52.877 -5.827 1.00 57.50 264 ALA A C 1
ATOM 1815 O O . ALA A 1 264 ? 42.646 53.143 -4.625 1.00 56.85 264 ALA A O 1
ATOM 1817 N N . ALA A 1 265 ? 42.077 53.624 -6.749 1.00 58.27 265 ALA A N 1
ATOM 1818 C CA . ALA A 1 265 ? 41.352 54.843 -6.402 1.00 59.12 265 ALA A CA 1
ATOM 1819 C C . ALA A 1 265 ? 40.021 54.554 -5.728 1.00 59.60 265 ALA A C 1
ATOM 1820 O O . ALA A 1 265 ? 39.566 55.323 -4.885 1.00 61.32 265 ALA A O 1
ATOM 1822 N N . GLU A 1 266 ? 39.391 53.447 -6.104 1.00 59.89 266 GLU A N 1
ATOM 1823 C CA . GLU A 1 266 ? 38.106 53.076 -5.520 1.00 59.94 266 GLU A CA 1
ATOM 1824 C C . GLU A 1 266 ? 38.337 52.101 -4.368 1.00 57.91 266 GLU A C 1
ATOM 1825 O O . GLU A 1 266 ? 37.461 51.309 -4.033 1.00 57.58 266 GLU A O 1
ATOM 1831 N N . ALA A 1 267 ? 39.519 52.166 -3.765 1.00 55.20 267 ALA A N 1
ATOM 1832 C CA . ALA A 1 267 ? 39.861 51.274 -2.667 1.00 53.85 267 ALA A CA 1
ATOM 1833 C C . ALA A 1 267 ? 38.952 51.416 -1.453 1.00 52.71 267 ALA A C 1
ATOM 1834 O O . ALA A 1 267 ? 38.587 52.522 -1.039 1.00 51.26 267 ALA A O 1
ATOM 1836 N N . ILE A 1 268 ? 38.607 50.266 -0.886 1.00 51.98 268 ILE A N 1
ATOM 1837 C CA . ILE A 1 268 ? 37.757 50.173 0.291 1.00 49.65 268 ILE A CA 1
ATOM 1838 C C . ILE A 1 268 ? 38.611 49.672 1.458 1.00 47.63 268 ILE A C 1
ATOM 1839 O O . ILE A 1 268 ? 39.593 48.953 1.248 1.00 46.93 268 ILE A O 1
ATOM 1844 N N . VAL A 1 269 ? 38.251 50.074 2.677 1.00 44.73 269 VAL A N 1
ATOM 1845 C CA . VAL A 1 269 ? 38.981 49.654 3.874 1.00 42.48 269 VAL A CA 1
ATOM 1846 C C . VAL A 1 269 ? 38.099 48.794 4.779 1.00 40.98 269 VAL A C 1
ATOM 1847 O O . VAL A 1 269 ? 37.022 49.222 5.199 1.00 39.23 269 VAL A O 1
ATOM 1851 N N . LEU A 1 270 ? 38.559 47.579 5.070 1.00 37.94 270 LEU A N 1
ATOM 1852 C CA . LEU A 1 270 ? 37.816 46.661 5.930 1.00 38.16 270 LEU A CA 1
ATOM 1853 C C . LEU A 1 270 ? 38.579 46.335 7.204 1.00 36.19 270 LEU A C 1
ATOM 1854 O O . LEU A 1 270 ? 39.808 46.261 7.206 1.00 37.20 270 LEU A O 1
ATOM 1859 N N . HIS A 1 271 ? 37.838 46.155 8.292 1.00 35.07 271 HIS A N 1
ATOM 1860 C CA . HIS A 1 271 ? 38.423 45.791 9.580 1.00 34.21 271 HIS A CA 1
ATOM 1861 C C . HIS A 1 271 ? 37.375 44.929 10.276 1.00 32.64 271 HIS A C 1
ATOM 1862 O O . HIS A 1 271 ? 36.240 45.354 10.456 1.00 33.78 271 HIS A O 1
ATOM 1869 N N . CYS A 1 272 ? 37.744 43.708 10.645 1.00 33.75 272 CYS A N 1
ATOM 1870 C CA . CYS A 1 272 ? 36.801 42.802 11.302 1.00 34.20 272 CYS A CA 1
ATOM 1871 C C . CYS A 1 272 ? 36.368 43.214 12.724 1.00 33.47 272 CYS A C 1
ATOM 1872 O O . CYS A 1 272 ? 35.380 42.692 13.229 1.00 32.75 272 CYS A O 1
ATOM 1875 N N . LEU A 1 273 ? 37.112 44.132 13.351 1.00 33.35 273 LEU A N 1
ATOM 1876 C CA . LEU A 1 273 ? 36.836 44.650 14.705 1.00 33.68 273 LEU A CA 1
ATOM 1877 C C . LEU A 1 273 ? 37.138 43.677 15.852 1.00 34.29 273 LEU A C 1
ATOM 1878 O O . LEU A 1 273 ? 37.173 42.465 15.650 1.00 35.92 273 LEU A O 1
ATOM 1883 N N . PRO A 1 274 ? 37.375 44.197 17.075 1.00 34.29 274 PRO A N 1
ATOM 1884 C CA . PRO A 1 274 ? 37.379 45.616 17.449 1.00 34.34 274 PRO A CA 1
ATOM 1885 C C . PRO A 1 274 ? 38.632 46.261 16.901 1.00 34.71 274 PRO A C 1
ATOM 1886 O O . PRO A 1 274 ? 39.558 45.561 16.500 1.00 34.06 274 PRO A O 1
ATOM 1890 N N . ALA A 1 275 ? 38.665 47.588 16.884 1.00 35.82 275 ALA A N 1
ATOM 1891 C CA . ALA A 1 275 ? 39.832 48.300 16.364 1.00 36.46 275 ALA A CA 1
ATOM 1892 C C . ALA A 1 275 ? 40.602 49.075 17.434 1.00 37.19 275 ALA A C 1
ATOM 1893 O O . ALA A 1 275 ? 40.014 49.590 18.388 1.00 35.27 275 ALA A O 1
ATOM 1895 N N . HIS A 1 276 ? 41.919 49.155 17.269 1.00 36.31 276 HIS A N 1
ATOM 1896 C CA . HIS A 1 276 ? 42.756 49.912 18.187 1.00 37.61 276 HIS A CA 1
ATOM 1897 C C . HIS A 1 276 ? 43.278 51.119 17.408 1.00 38.92 276 HIS A C 1
ATOM 1898 O O . HIS A 1 276 ? 44.346 51.045 16.787 1.00 39.09 276 HIS A O 1
ATOM 1905 N N . ARG A 1 277 ? 42.524 52.218 17.424 1.00 38.23 277 ARG A N 1
ATOM 1906 C CA . ARG A 1 277 ? 42.931 53.421 16.708 1.00 38.97 277 ARG A CA 1
ATOM 1907 C C . ARG A 1 277 ? 44.372 53.768 17.061 1.00 38.30 277 ARG A C 1
ATOM 1908 O O . ARG A 1 277 ? 44.792 53.628 18.208 1.00 37.18 277 ARG A O 1
ATOM 1916 N N . GLY A 1 278 ? 45.134 54.203 16.066 1.00 38.47 278 GLY A N 1
ATOM 1917 C CA . GLY A 1 278 ? 46.522 54.547 16.319 1.00 38.35 278 GLY A CA 1
ATOM 1918 C C . GLY A 1 278 ? 47.490 53.382 16.216 1.00 39.05 278 GLY A C 1
ATOM 1919 O O . GLY A 1 278 ? 48.701 53.588 16.302 1.00 37.93 278 GLY A O 1
ATOM 1920 N N . GLU A 1 279 ? 46.978 52.160 16.058 1.00 39.13 279 GLU A N 1
ATOM 1921 C CA . GLU A 1 279 ? 47.852 50.988 15.919 1.00 40.77 279 GLU A CA 1
ATOM 1922 C C . GLU A 1 279 ? 47.727 50.436 14.515 1.00 41.10 279 GLU A C 1
ATOM 1923 O O . GLU A 1 279 ? 48.461 50.850 13.617 1.00 41.55 279 GLU A O 1
ATOM 1929 N N . GLU A 1 280 ? 46.784 49.516 14.317 1.00 41.56 280 GLU A N 1
ATOM 1930 C CA . GLU A 1 280 ? 46.592 48.909 13.008 1.00 40.17 280 GLU A CA 1
ATOM 1931 C C . GLU A 1 280 ? 45.818 49.813 12.051 1.00 40.33 280 GLU A C 1
ATOM 1932 O O . GLU A 1 280 ? 45.814 49.572 10.846 1.00 38.25 280 GLU A O 1
ATOM 1938 N N . ILE A 1 281 ? 45.153 50.836 12.585 1.00 40.50 281 ILE A N 1
ATOM 1939 C CA . ILE A 1 281 ? 44.415 51.795 11.760 1.00 41.71 281 ILE A CA 1
ATOM 1940 C C . ILE A 1 281 ? 44.309 53.148 12.440 1.00 40.36 281 ILE A C 1
ATOM 1941 O O . ILE A 1 281 ? 44.410 53.252 13.656 1.00 40.00 281 ILE A O 1
ATOM 1946 N N . THR A 1 282 ? 44.098 54.187 11.643 1.00 39.64 282 THR A N 1
ATOM 1947 C CA . THR A 1 282 ? 43.970 55.528 12.191 1.00 40.63 282 THR A CA 1
ATOM 1948 C C . THR A 1 282 ? 42.492 55.875 12.280 1.00 40.57 282 THR A C 1
ATOM 1949 O O . THR A 1 282 ? 41.668 55.345 11.530 1.00 39.82 282 THR A O 1
ATOM 1953 N N . ASP A 1 283 ? 42.155 56.751 13.215 1.00 42.28 283 ASP A N 1
ATOM 1954 C CA . ASP A 1 283 ? 40.777 57.164 13.377 1.00 42.68 283 ASP A CA 1
ATOM 1955 C C . ASP A 1 283 ? 40.296 57.753 12.056 1.00 44.94 283 ASP A C 1
ATOM 1956 O O . ASP A 1 283 ? 39.176 57.493 11.612 1.00 46.00 283 ASP A O 1
ATOM 1961 N N . GLU A 1 284 ? 41.165 58.541 11.430 1.00 46.07 284 GLU A N 1
ATOM 1962 C CA . GLU A 1 284 ? 40.865 59.194 10.162 1.00 46.44 284 GLU A CA 1
ATOM 1963 C C . GLU A 1 284 ? 40.353 58.221 9.107 1.00 45.77 284 GLU A C 1
ATOM 1964 O O . GLU A 1 284 ? 39.312 58.451 8.486 1.00 44.25 284 GLU A O 1
ATOM 1970 N N . VAL A 1 285 ? 41.087 57.133 8.903 1.00 45.91 285 VAL A N 1
ATOM 1971 C CA . VAL A 1 285 ? 40.692 56.142 7.911 1.00 45.49 285 VAL A CA 1
ATOM 1972 C C . VAL A 1 285 ? 39.443 55.396 8.366 1.00 45.36 285 VAL A C 1
ATOM 1973 O O . VAL A 1 285 ? 38.495 55.219 7.596 1.00 45.17 285 VAL A O 1
ATOM 1977 N N . MET A 1 286 ? 39.436 54.968 9.621 1.00 44.80 286 MET A N 1
ATOM 1978 C CA . MET A 1 286 ? 38.287 54.241 10.147 1.00 43.81 286 MET A CA 1
ATOM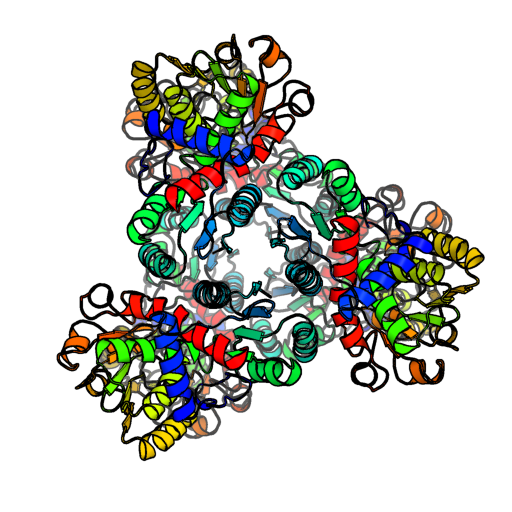 1979 C C . MET A 1 286 ? 37.003 55.046 9.987 1.00 44.37 286 MET A C 1
ATOM 1980 O O . MET A 1 286 ? 35.965 54.507 9.606 1.00 44.67 286 MET A O 1
ATOM 1985 N N . GLU A 1 287 ? 37.082 56.337 10.292 1.00 45.43 287 GLU A N 1
ATOM 1986 C CA . GLU A 1 287 ? 35.931 57.230 10.203 1.00 46.80 287 GLU A CA 1
ATOM 1987 C C . GLU A 1 287 ? 35.808 57.873 8.822 1.00 47.87 287 GLU A C 1
ATOM 1988 O O . GLU A 1 287 ? 34.830 58.563 8.539 1.00 49.07 287 GLU A O 1
ATOM 1994 N N . GLY A 1 288 ? 36.803 57.645 7.970 1.00 48.79 288 GLY A N 1
ATOM 1995 C CA . GLY A 1 288 ? 36.806 58.228 6.638 1.00 48.72 288 GLY A CA 1
ATOM 1996 C C . GLY A 1 288 ? 35.777 57.715 5.645 1.00 48.69 288 GLY A C 1
ATOM 1997 O O . GLY A 1 288 ? 34.977 56.836 5.961 1.00 47.91 288 GLY A O 1
ATOM 1998 N N . PRO A 1 289 ? 35.786 58.254 4.415 1.00 48.82 289 PRO A N 1
ATOM 1999 C CA . PRO A 1 289 ? 34.860 57.876 3.343 1.00 48.71 289 PRO A CA 1
ATOM 2000 C C . PRO A 1 289 ? 35.134 56.559 2.611 1.00 47.47 289 PRO A C 1
ATOM 2001 O O . PRO A 1 289 ? 34.295 56.106 1.829 1.00 45.58 289 PRO A O 1
ATOM 2005 N N . ARG A 1 290 ? 36.293 55.949 2.857 1.00 47.21 290 ARG A N 1
ATOM 2006 C CA . ARG A 1 290 ? 36.647 54.687 2.198 1.00 48.05 290 ARG A CA 1
ATOM 2007 C C . ARG A 1 290 ? 36.344 53.476 3.068 1.00 46.39 290 ARG A C 1
ATOM 2008 O O . ARG A 1 290 ? 36.399 52.332 2.614 1.00 45.61 290 ARG A O 1
ATOM 2016 N N . SER A 1 291 ? 36.020 53.740 4.325 1.00 45.36 291 SER A N 1
ATOM 2017 C CA . SER A 1 291 ? 35.705 52.685 5.271 1.00 43.94 291 SER A CA 1
ATOM 2018 C C . SER A 1 291 ? 34.363 52.019 4.997 1.00 42.68 291 SER A C 1
ATOM 2019 O O . SER A 1 291 ? 33.385 52.692 4.661 1.00 41.38 291 SER A O 1
ATOM 2022 N N . ARG A 1 292 ? 34.322 50.696 5.143 1.00 40.76 292 ARG A N 1
ATOM 2023 C CA . ARG A 1 292 ? 33.081 49.942 4.964 1.00 41.55 292 ARG A CA 1
ATOM 2024 C C . ARG A 1 292 ? 32.887 49.043 6.184 1.00 41.29 292 ARG A C 1
ATOM 2025 O O . ARG A 1 292 ? 32.051 48.136 6.192 1.00 41.11 292 ARG A O 1
ATOM 2033 N N . ILE A 1 293 ? 33.666 49.334 7.221 1.00 40.84 293 ILE A N 1
ATOM 2034 C CA . ILE A 1 293 ? 33.651 48.594 8.481 1.00 39.43 293 ILE A CA 1
ATOM 2035 C C . ILE A 1 293 ? 32.273 48.339 9.098 1.00 38.26 293 ILE A C 1
ATOM 2036 O O . ILE A 1 293 ? 31.986 47.216 9.529 1.00 36.89 293 ILE A O 1
ATOM 2041 N N . TRP A 1 294 ? 31.427 49.368 9.142 1.00 36.86 294 TRP A N 1
ATOM 2042 C CA . TRP A 1 294 ? 30.095 49.235 9.723 1.00 36.68 294 TRP A CA 1
ATOM 2043 C C . TRP A 1 294 ? 29.206 48.347 8.851 1.00 37.54 294 TRP A C 1
ATOM 2044 O O . TRP A 1 294 ? 28.452 47.521 9.378 1.00 37.55 294 TRP A O 1
ATOM 2055 N N . ASP A 1 295 ? 29.298 48.493 7.528 1.00 37.49 295 ASP A N 1
ATOM 2056 C CA . ASP A 1 295 ? 28.514 47.639 6.628 1.00 37.46 295 ASP A CA 1
ATOM 2057 C C . ASP A 1 295 ? 29.037 46.204 6.758 1.00 36.19 295 ASP A C 1
ATOM 2058 O O . ASP A 1 295 ? 28.275 45.236 6.774 1.00 36.56 295 ASP A O 1
ATOM 2063 N N . GLU A 1 296 ? 30.353 46.081 6.856 1.00 35.87 296 GLU A N 1
ATOM 2064 C CA . GLU A 1 296 ? 31.005 44.786 6.997 1.00 34.95 296 GLU A CA 1
ATOM 2065 C C . GLU A 1 296 ? 30.531 44.078 8.269 1.00 36.57 296 GLU A C 1
ATOM 2066 O O . GLU A 1 296 ? 30.322 42.869 8.271 1.00 36.96 296 GLU A O 1
ATOM 2072 N N . ALA A 1 297 ? 30.354 44.840 9.346 1.00 36.96 297 ALA A N 1
ATOM 2073 C CA . ALA A 1 297 ? 29.902 44.283 10.624 1.00 36.16 297 ALA A CA 1
ATOM 2074 C C . ALA A 1 297 ? 28.448 43.805 10.532 1.00 36.29 297 ALA A C 1
ATOM 2075 O O . ALA A 1 297 ? 28.109 42.704 10.996 1.00 35.13 297 ALA A O 1
ATOM 2077 N N . GLU A 1 298 ? 27.589 44.632 9.941 1.00 34.98 298 GLU A N 1
ATOM 2078 C CA . GLU A 1 298 ? 26.193 44.255 9.773 1.00 36.13 298 GLU A CA 1
ATOM 2079 C C . GLU A 1 298 ? 26.106 42.963 8.961 1.00 35.38 298 GLU A C 1
ATOM 2080 O O . GLU A 1 298 ? 25.251 42.113 9.219 1.00 36.11 298 GLU A O 1
ATOM 2086 N N . ASN A 1 299 ? 26.991 42.817 7.978 1.00 35.71 299 ASN A N 1
ATOM 2087 C CA . ASN A 1 299 ? 26.978 41.622 7.144 1.00 35.54 299 ASN A CA 1
ATOM 2088 C C . ASN A 1 299 ? 27.337 40.333 7.874 1.00 35.12 299 ASN A C 1
ATOM 2089 O O . ASN A 1 299 ? 27.220 39.247 7.295 1.00 34.43 299 ASN A O 1
ATOM 2094 N N . ARG A 1 300 ? 27.773 40.433 9.130 1.00 34.37 300 ARG A N 1
ATOM 2095 C CA . ARG A 1 300 ? 28.072 39.218 9.894 1.00 34.87 300 ARG A CA 1
ATOM 2096 C C . ARG A 1 300 ? 26.719 38.539 10.100 1.00 33.91 300 ARG A C 1
ATOM 2097 O O . ARG A 1 300 ? 26.602 37.317 10.114 1.00 34.03 300 ARG A O 1
ATOM 2105 N N . LEU A 1 301 ? 25.688 39.356 10.255 1.00 34.58 301 LEU A N 1
ATOM 2106 C CA . LEU A 1 301 ? 24.339 38.841 10.470 1.00 35.54 301 LEU A CA 1
ATOM 2107 C C . LEU A 1 301 ? 23.769 38.144 9.226 1.00 34.69 301 LEU A C 1
ATOM 2108 O O . LEU A 1 301 ? 23.259 37.019 9.299 1.00 33.91 301 LEU A O 1
ATOM 2113 N N . HIS A 1 302 ? 23.849 38.824 8.090 1.00 34.51 302 HIS A N 1
ATOM 2114 C CA . HIS A 1 302 ? 23.320 38.271 6.846 1.00 35.77 302 HIS A CA 1
ATOM 2115 C C . HIS A 1 302 ? 24.111 37.044 6.409 1.00 33.85 302 HIS A C 1
ATOM 2116 O O . HIS A 1 302 ? 23.549 36.087 5.889 1.00 34.22 302 HIS A O 1
ATOM 2123 N N . ALA A 1 303 ? 25.412 37.062 6.645 1.00 34.38 303 ALA A N 1
ATOM 2124 C CA . ALA A 1 303 ? 26.240 35.927 6.267 1.00 36.37 303 ALA A CA 1
ATOM 2125 C C . ALA A 1 303 ? 25.931 34.721 7.146 1.00 37.51 303 ALA A C 1
ATOM 2126 O O . ALA A 1 303 ? 25.817 33.591 6.653 1.00 38.87 303 ALA A O 1
ATOM 2128 N N . GLN A 1 304 ? 25.807 34.953 8.451 1.00 35.84 304 GLN A N 1
ATOM 2129 C CA . GLN A 1 304 ? 25.521 33.863 9.370 1.00 35.13 304 GLN A CA 1
ATOM 2130 C C . GLN A 1 304 ? 24.119 33.278 9.178 1.00 34.31 304 GLN A C 1
ATOM 2131 O O . GLN A 1 304 ? 23.916 32.085 9.403 1.00 35.12 304 GLN A O 1
ATOM 2137 N N . LYS A 1 305 ? 23.158 34.096 8.754 1.00 35.21 305 LYS A N 1
ATOM 2138 C CA . LYS A 1 305 ? 21.804 33.584 8.490 1.00 37.96 305 LYS A CA 1
ATOM 2139 C C . LYS A 1 305 ? 21.890 32.568 7.346 1.00 37.93 305 LYS A C 1
ATOM 2140 O O . LYS A 1 305 ? 21.233 31.531 7.370 1.00 36.66 305 LYS A O 1
ATOM 2146 N N . ALA A 1 306 ? 22.706 32.877 6.341 1.00 38.06 306 ALA A N 1
ATOM 2147 C CA . ALA A 1 306 ? 22.881 31.973 5.210 1.00 39.57 306 ALA A CA 1
ATOM 2148 C C . ALA A 1 306 ? 23.517 30.656 5.655 1.00 39.03 306 ALA A C 1
ATOM 2149 O O . ALA A 1 306 ? 23.126 29.592 5.177 1.00 40.68 306 ALA A O 1
ATOM 2151 N N . VAL A 1 307 ? 24.491 30.698 6.561 1.00 39.33 307 VAL A N 1
ATOM 2152 C CA . VAL A 1 307 ? 25.091 29.438 7.001 1.00 40.53 307 VAL A CA 1
ATOM 2153 C C . VAL A 1 307 ? 24.069 28.639 7.798 1.00 39.61 307 VAL A C 1
ATOM 2154 O O . VAL A 1 307 ? 23.870 27.453 7.541 1.00 40.82 307 VAL A O 1
ATOM 2158 N N . LEU A 1 308 ? 23.408 29.291 8.754 1.00 39.16 308 LEU A N 1
ATOM 2159 C CA . LEU A 1 308 ? 22.399 28.623 9.570 1.00 38.33 308 LEU A CA 1
ATOM 2160 C C . LEU A 1 308 ? 21.344 27.978 8.658 1.00 38.75 308 LEU A C 1
ATOM 2161 O O . LEU A 1 308 ? 21.000 26.804 8.813 1.00 37.21 308 LEU A O 1
ATOM 2166 N N . ALA A 1 309 ? 20.840 28.744 7.699 1.00 36.89 309 ALA A N 1
ATOM 2167 C CA . ALA A 1 309 ? 19.842 28.216 6.783 1.00 39.07 309 ALA A CA 1
ATOM 2168 C C . ALA A 1 309 ? 20.400 27.021 6.010 1.00 38.66 309 ALA A C 1
ATOM 2169 O O . ALA A 1 309 ? 19.781 25.963 5.951 1.00 38.09 309 ALA A O 1
ATOM 2171 N N . ALA A 1 310 ? 21.584 27.196 5.436 1.00 38.99 310 ALA A N 1
ATOM 2172 C CA . ALA A 1 310 ? 22.226 26.151 4.650 1.00 40.41 310 ALA A CA 1
ATOM 2173 C C . ALA A 1 310 ? 22.504 24.852 5.393 1.00 41.51 310 ALA A C 1
ATOM 2174 O O . ALA A 1 310 ? 22.241 23.773 4.867 1.00 41.30 310 ALA A O 1
ATOM 2176 N N . LEU A 1 311 ? 23.039 24.946 6.607 1.00 42.38 311 LEU A N 1
ATOM 2177 C CA . LEU A 1 311 ? 23.385 23.748 7.366 1.00 42.50 311 LEU A CA 1
ATOM 2178 C C . LEU A 1 311 ? 22.306 23.148 8.262 1.00 41.34 311 LEU A C 1
ATOM 2179 O O . LEU A 1 311 ? 22.397 21.975 8.630 1.00 39.09 311 LEU A O 1
ATOM 2184 N N . MET A 1 312 ? 21.297 23.941 8.618 1.00 41.30 312 MET A N 1
ATOM 2185 C CA . MET A 1 312 ? 20.212 23.460 9.473 1.00 42.54 312 MET A CA 1
ATOM 2186 C C . MET A 1 312 ? 18.891 23.460 8.711 1.00 44.39 312 MET A C 1
ATOM 2187 O O . MET A 1 312 ? 17.911 22.862 9.152 1.00 43.30 312 MET A O 1
ATOM 2192 N N . GLY A 1 313 ? 18.885 24.157 7.576 1.00 48.18 313 GLY A N 1
ATOM 2193 C CA . GLY A 1 313 ? 17.701 24.297 6.736 1.00 49.25 313 GLY A CA 1
ATOM 2194 C C . GLY A 1 313 ? 16.751 23.124 6.657 1.00 50.26 313 GLY A C 1
ATOM 2195 O O . GLY A 1 313 ? 15.540 23.331 6.903 1.00 51.35 313 GLY A O 1
ATOM 2196 N N . THR B 1 10 ? -4.821 13.381 35.538 1.00 55.19 10 THR B N 1
ATOM 2197 C CA . THR B 1 10 ? -5.789 13.915 36.543 1.00 55.08 10 THR B CA 1
ATOM 2198 C C . THR B 1 10 ? -5.337 15.293 37.007 1.00 52.92 10 THR B C 1
ATOM 2199 O O . THR B 1 10 ? -4.756 16.050 36.233 1.00 52.28 10 THR B O 1
ATOM 2203 N N . ARG B 1 11 ? -5.613 15.615 38.269 1.00 50.74 11 ARG B N 1
ATOM 2204 C CA . ARG B 1 11 ? -5.209 16.893 38.852 1.00 49.34 11 ARG B CA 1
ATOM 2205 C C . ARG B 1 11 ? -3.849 16.726 39.535 1.00 46.34 11 ARG B C 1
ATOM 2206 O O . ARG B 1 11 ? -3.534 15.654 40.069 1.00 45.18 11 ARG B O 1
ATOM 2214 N N . PHE B 1 12 ? -3.063 17.799 39.523 1.00 43.24 12 PHE B N 1
ATOM 2215 C CA . PHE B 1 12 ? -1.719 17.821 40.105 1.00 41.75 12 PHE B CA 1
ATOM 2216 C C . PHE B 1 12 ? -1.600 18.894 41.182 1.00 40.47 12 PHE B C 1
ATOM 2217 O O . PHE B 1 12 ? -2.317 19.897 41.148 1.00 38.31 12 PHE B O 1
ATOM 2225 N N . ARG B 1 13 ? -0.692 18.693 42.132 1.00 38.96 13 ARG B N 1
ATOM 2226 C CA . ARG B 1 13 ? -0.480 19.705 43.154 1.00 38.86 13 ARG B CA 1
ATOM 2227 C C . ARG B 1 13 ? 0.166 20.856 42.397 1.00 38.30 13 ARG B C 1
ATOM 2228 O O . ARG B 1 13 ? 0.786 20.653 41.350 1.00 37.13 13 ARG B O 1
ATOM 2236 N N . PRO B 1 14 ? 0.034 22.082 42.914 1.00 38.06 14 PRO B N 1
ATOM 2237 C CA . PRO B 1 14 ? 0.618 23.252 42.248 1.00 37.88 14 PRO B CA 1
ATOM 2238 C C . PRO B 1 14 ? 2.125 23.189 41.992 1.00 37.14 14 PRO B C 1
ATOM 2239 O O . PRO B 1 14 ? 2.599 23.659 40.954 1.00 38.30 14 PRO B O 1
ATOM 2243 N N . ASP B 1 15 ? 2.876 22.602 42.918 1.00 34.32 15 ASP B N 1
ATOM 2244 C CA . ASP B 1 15 ? 4.325 22.525 42.757 1.00 34.24 15 ASP B CA 1
ATOM 2245 C C . ASP B 1 15 ? 4.901 21.114 42.712 1.00 32.79 15 ASP B C 1
ATOM 2246 O O . ASP B 1 15 ? 4.252 20.151 43.117 1.00 30.39 15 ASP B O 1
ATOM 2251 N N . LEU B 1 16 ? 6.137 21.016 42.224 1.00 30.52 16 LEU B N 1
ATOM 2252 C CA . LEU B 1 16 ? 6.847 19.744 42.214 1.00 31.48 16 LEU B CA 1
ATOM 2253 C C . LEU B 1 16 ? 8.155 19.997 42.967 1.00 30.74 16 LEU B C 1
ATOM 2254 O O . LEU B 1 16 ? 9.197 20.238 42.367 1.00 30.96 16 LEU B O 1
ATOM 2259 N N . LEU B 1 17 ? 8.072 19.957 44.293 1.00 31.02 17 LEU B N 1
ATOM 2260 C CA . LEU B 1 17 ? 9.222 20.171 45.169 1.00 33.26 17 LEU B CA 1
ATOM 2261 C C . LEU B 1 17 ? 9.862 18.843 45.558 1.00 32.16 17 LEU B C 1
ATOM 2262 O O . LEU B 1 17 ? 11.051 18.760 45.855 1.00 30.71 17 LEU B O 1
ATOM 2267 N N . SER B 1 18 ? 9.049 17.803 45.567 1.00 34.20 18 SER B N 1
ATOM 2268 C CA . SER B 1 18 ? 9.521 16.468 45.914 1.00 34.80 18 SER B CA 1
ATOM 2269 C C . SER B 1 18 ? 8.760 15.480 45.061 1.00 35.03 18 SER B C 1
ATOM 2270 O O . SER B 1 18 ? 7.648 15.768 44.618 1.00 35.24 18 SER B O 1
ATOM 2273 N N . LEU B 1 19 ? 9.356 14.318 44.823 1.00 35.53 19 LEU B N 1
ATOM 2274 C CA . LEU B 1 19 ? 8.675 13.301 44.045 1.00 36.00 19 LEU B CA 1
ATOM 2275 C C . LEU B 1 19 ? 7.450 12.852 44.833 1.00 35.41 19 LEU B C 1
ATOM 2276 O O . LEU B 1 19 ? 6.472 12.361 44.263 1.00 36.38 19 LEU B O 1
ATOM 2281 N N . ASP B 1 20 ? 7.491 13.036 46.148 1.00 34.15 20 ASP B N 1
ATOM 2282 C CA . ASP B 1 20 ? 6.360 12.628 46.967 1.00 34.21 20 ASP B CA 1
ATOM 2283 C C . ASP B 1 20 ? 5.181 13.591 46.811 1.00 35.48 20 ASP B C 1
ATOM 2284 O O . ASP B 1 20 ? 4.123 13.384 47.403 1.00 36.39 20 ASP B O 1
ATOM 2289 N N . ASP B 1 21 ? 5.355 14.638 46.005 1.00 34.62 21 ASP B N 1
ATOM 2290 C CA . ASP B 1 21 ? 4.260 15.572 45.743 1.00 33.31 21 ASP B CA 1
ATOM 2291 C C . ASP B 1 21 ? 3.313 14.907 44.732 1.00 34.19 21 ASP B C 1
ATOM 2292 O O . ASP B 1 21 ? 2.194 15.372 44.493 1.00 31.32 21 ASP B O 1
ATOM 2297 N N . LEU B 1 22 ? 3.774 13.797 44.157 1.00 34.47 22 LEU B N 1
ATOM 2298 C CA . LEU B 1 22 ? 3.006 13.040 43.161 1.00 36.22 22 LEU B CA 1
ATOM 2299 C C . LEU B 1 22 ? 2.570 11.681 43.693 1.00 35.68 22 LEU B C 1
ATOM 2300 O O . LEU B 1 22 ? 3.423 10.867 44.057 1.00 37.46 22 LEU B O 1
ATOM 2305 N N . ASP B 1 23 ? 1.265 11.414 43.744 1.00 35.21 23 ASP B N 1
ATOM 2306 C CA . ASP B 1 23 ? 0.841 10.094 44.201 1.00 34.90 23 ASP B CA 1
ATOM 2307 C C . ASP B 1 23 ? 0.981 9.165 42.990 1.00 33.79 23 ASP B C 1
ATOM 2308 O O . ASP B 1 23 ? 1.421 9.610 41.924 1.00 33.38 23 ASP B O 1
ATOM 2313 N N . GLU B 1 24 ? 0.620 7.892 43.137 1.00 34.76 24 GLU B N 1
ATOM 2314 C CA . GLU B 1 24 ? 0.770 6.937 42.035 1.00 34.81 24 GLU B CA 1
ATOM 2315 C C . GLU B 1 24 ? 0.092 7.337 40.734 1.00 34.46 24 GLU B C 1
ATOM 2316 O O . GLU B 1 24 ? 0.674 7.193 39.662 1.00 35.62 24 GLU B O 1
ATOM 2322 N N . ALA B 1 25 ? -1.136 7.831 40.812 1.00 32.63 25 ALA B N 1
ATOM 2323 C CA . ALA B 1 25 ? -1.840 8.240 39.605 1.00 33.38 25 ALA B CA 1
ATOM 2324 C C . ALA B 1 25 ? -1.165 9.445 38.928 1.00 34.02 25 ALA B C 1
ATOM 2325 O O . ALA B 1 25 ? -1.053 9.500 37.702 1.00 34.50 25 ALA B O 1
ATOM 2327 N N . GLN B 1 26 ? -0.720 10.411 39.729 1.00 31.78 26 GLN B N 1
ATOM 2328 C CA . GLN B 1 26 ? -0.078 11.602 39.186 1.00 32.73 26 GLN B CA 1
ATOM 2329 C C . GLN B 1 26 ? 1.243 11.268 38.484 1.00 31.05 26 GLN B C 1
ATOM 2330 O O . GLN B 1 26 ? 1.485 11.720 37.365 1.00 32.33 26 GLN B O 1
ATOM 2336 N N . LEU B 1 27 ? 2.083 10.455 39.115 1.00 29.88 27 LEU B N 1
ATOM 2337 C CA . LEU B 1 27 ? 3.353 10.103 38.487 1.00 29.69 27 LEU B CA 1
ATOM 2338 C C . LEU B 1 27 ? 3.109 9.398 37.149 1.00 28.96 27 LEU B C 1
ATOM 2339 O O . LEU B 1 27 ? 3.713 9.747 36.134 1.00 27.74 27 LEU B O 1
ATOM 2344 N N . HIS B 1 28 ? 2.221 8.407 37.149 1.00 29.05 28 HIS B N 1
ATOM 2345 C CA . HIS B 1 28 ? 1.897 7.687 35.924 1.00 27.72 28 HIS B CA 1
ATOM 2346 C C . HIS B 1 28 ? 1.302 8.616 34.863 1.00 27.31 28 HIS B C 1
ATOM 2347 O O . HIS B 1 28 ? 1.627 8.503 33.685 1.00 27.91 28 HIS B O 1
ATOM 2354 N N . ALA B 1 29 ? 0.433 9.534 35.277 1.00 27.77 29 ALA B N 1
ATOM 2355 C CA . ALA B 1 29 ? -0.170 10.472 34.335 1.00 29.04 29 ALA B CA 1
ATOM 2356 C C . ALA B 1 29 ? 0.947 11.327 33.754 1.00 28.58 29 ALA B C 1
ATOM 2357 O O . ALA B 1 29 ? 0.949 11.664 32.564 1.00 27.93 29 ALA B O 1
ATOM 2359 N N . LEU B 1 30 ? 1.908 11.666 34.600 1.00 29.96 30 LEU B N 1
ATOM 2360 C CA . LEU B 1 30 ? 3.037 12.480 34.159 1.00 29.30 30 LEU B CA 1
ATOM 2361 C C . LEU B 1 30 ? 3.904 11.691 33.175 1.00 29.23 30 LEU B C 1
ATOM 2362 O O . LEU B 1 30 ? 4.310 12.214 32.131 1.00 28.34 30 LEU B O 1
ATOM 2367 N N . LEU B 1 31 ? 4.178 10.426 33.489 1.00 28.69 31 LEU B N 1
ATOM 2368 C CA . LEU B 1 31 ? 5.001 9.603 32.601 1.00 28.67 31 LEU B CA 1
ATOM 2369 C C . LEU B 1 31 ? 4.308 9.372 31.265 1.00 29.39 31 LEU B C 1
ATOM 2370 O O . LEU B 1 31 ? 4.950 9.346 30.212 1.00 27.79 31 LEU B O 1
ATOM 2375 N N . THR B 1 32 ? 2.992 9.195 31.311 1.00 30.06 32 THR B N 1
ATOM 2376 C CA . THR B 1 32 ? 2.215 8.983 30.098 1.00 31.46 32 THR B CA 1
ATOM 2377 C C . THR B 1 32 ? 2.282 10.225 29.212 1.00 30.38 32 THR B C 1
ATOM 2378 O O . THR B 1 32 ? 2.567 10.133 28.019 1.00 32.02 32 THR B O 1
ATOM 2382 N N . LEU B 1 33 ? 2.002 11.381 29.802 1.00 30.54 33 LEU B N 1
ATOM 2383 C CA . LEU B 1 33 ? 2.050 12.654 29.079 1.00 32.13 33 LEU B CA 1
ATOM 2384 C C . LEU B 1 33 ? 3.425 12.851 28.440 1.00 32.07 33 LEU B C 1
ATOM 2385 O O . LEU B 1 33 ? 3.536 13.256 27.283 1.00 31.86 33 LEU B O 1
ATOM 2390 N N . ALA B 1 34 ? 4.472 12.554 29.204 1.00 31.50 34 ALA B N 1
ATOM 2391 C CA . ALA B 1 34 ? 5.836 12.705 28.714 1.00 32.79 34 ALA B CA 1
ATOM 2392 C C . ALA B 1 34 ? 6.034 11.869 27.457 1.00 34.26 34 ALA B C 1
ATOM 2393 O O . ALA B 1 34 ? 6.639 12.326 26.482 1.00 32.69 34 ALA B O 1
ATOM 2395 N N . HIS B 1 35 ? 5.527 10.638 27.493 1.00 35.06 35 HIS B N 1
ATOM 2396 C CA . HIS B 1 35 ? 5.646 9.722 26.360 1.00 36.30 35 HIS B CA 1
ATOM 2397 C C . HIS B 1 35 ? 4.843 10.187 25.146 1.00 35.16 35 HIS B C 1
ATOM 2398 O O . HIS B 1 35 ? 5.303 10.067 24.017 1.00 34.88 35 HIS B O 1
ATOM 2405 N N . GLN B 1 36 ? 3.640 10.705 25.377 1.00 33.84 36 GLN B N 1
ATOM 2406 C CA . GLN B 1 36 ? 2.800 11.167 24.280 1.00 35.71 36 GLN B CA 1
ATOM 2407 C C . GLN B 1 36 ? 3.388 12.407 23.617 1.00 37.03 36 GLN B C 1
ATOM 2408 O O . GLN B 1 36 ? 3.342 12.552 22.392 1.00 33.54 36 GLN B O 1
ATOM 2414 N N . LEU B 1 37 ? 3.924 13.310 24.435 1.00 36.79 37 LEU B N 1
ATOM 2415 C CA . LEU B 1 37 ? 4.532 14.524 23.913 1.00 37.66 37 LEU B CA 1
ATOM 2416 C C . LEU B 1 37 ? 5.754 14.128 23.103 1.00 38.18 37 LEU B C 1
ATOM 2417 O O . LEU B 1 37 ? 5.994 14.664 22.021 1.00 39.33 37 LEU B O 1
ATOM 2422 N N . LYS B 1 38 ? 6.521 13.176 23.625 1.00 36.91 38 LYS B N 1
ATOM 2423 C CA . LYS B 1 38 ? 7.727 12.722 22.946 1.00 38.38 38 LYS B CA 1
ATOM 2424 C C . LYS B 1 38 ? 7.460 12.082 21.584 1.00 41.14 38 LYS B C 1
ATOM 2425 O O . LYS B 1 38 ? 8.178 12.352 20.621 1.00 39.96 38 LYS B O 1
ATOM 2431 N N . ARG B 1 39 ? 6.437 11.233 21.506 1.00 43.22 39 ARG B N 1
ATOM 2432 C CA . ARG B 1 39 ? 6.112 10.555 20.251 1.00 47.09 39 ARG B CA 1
ATOM 2433 C C . ARG B 1 39 ? 5.190 11.375 19.363 1.00 48.15 39 ARG B C 1
ATOM 2434 O O . ARG B 1 39 ? 4.820 10.939 18.274 1.00 49.00 39 ARG B O 1
ATOM 2442 N N . GLY B 1 40 ? 4.813 12.559 19.829 1.00 49.24 40 GLY B N 1
ATOM 2443 C CA . GLY B 1 40 ? 3.927 13.395 19.050 1.00 50.88 40 GLY B CA 1
ATOM 2444 C C . GLY B 1 40 ? 2.513 12.845 19.011 1.00 53.00 40 GLY B C 1
ATOM 2445 O O . GLY B 1 40 ? 1.712 13.267 18.182 1.00 54.83 40 GLY B O 1
ATOM 2446 N N . GLU B 1 41 ? 2.198 11.898 19.892 1.00 54.28 41 GLU B N 1
ATOM 2447 C CA . GLU B 1 41 ? 0.853 11.329 19.935 1.00 54.97 41 GLU B CA 1
ATOM 2448 C C . GLU B 1 41 ? -0.066 12.354 20.570 1.00 55.95 41 GLU B C 1
ATOM 2449 O O . GLU B 1 41 ? -1.290 12.197 20.592 1.00 56.43 41 GLU B O 1
ATOM 2455 N N . ARG B 1 42 ? 0.540 13.406 21.103 1.00 55.51 42 ARG B N 1
ATOM 2456 C CA . ARG B 1 42 ? -0.217 14.466 21.730 1.00 56.11 42 ARG B CA 1
ATOM 2457 C C . ARG B 1 42 ? 0.567 15.764 21.640 1.00 55.19 42 ARG B C 1
ATOM 2458 O O . ARG B 1 42 ? 1.781 15.764 21.414 1.00 53.41 42 ARG B O 1
ATOM 2466 N N . VAL B 1 43 ? -0.140 16.874 21.803 1.00 54.76 43 VAL B N 1
ATOM 2467 C CA . VAL B 1 43 ? 0.482 18.180 21.739 1.00 53.40 43 VAL B CA 1
ATOM 2468 C C . VAL B 1 43 ? 0.026 19.042 22.902 1.00 52.66 43 VAL B C 1
ATOM 2469 O O . VAL B 1 43 ? -1.011 18.794 23.521 1.00 52.93 43 VAL B O 1
ATOM 2473 N N . ALA B 1 44 ? 0.834 20.045 23.206 1.00 50.91 44 ALA B N 1
ATOM 2474 C CA . ALA B 1 44 ? 0.545 20.975 24.278 1.00 50.22 44 ALA B CA 1
ATOM 2475 C C . ALA B 1 44 ? 1.358 22.211 23.977 1.00 49.58 44 ALA B C 1
ATOM 2476 O O . ALA B 1 44 ? 2.271 22.176 23.146 1.00 50.16 44 ALA B O 1
ATOM 2478 N N . ASN B 1 45 ? 1.023 23.310 24.638 1.00 48.91 45 ASN B N 1
ATOM 2479 C CA . ASN B 1 45 ? 1.770 24.535 24.434 1.00 48.93 45 ASN B CA 1
ATOM 2480 C C . ASN B 1 45 ? 1.546 25.471 25.608 1.00 47.62 45 ASN B C 1
ATOM 2481 O O . ASN B 1 45 ? 0.510 25.413 26.283 1.00 45.89 45 ASN B O 1
ATOM 2486 N N . LEU B 1 46 ? 2.531 26.328 25.843 1.00 43.52 46 LEU B N 1
ATOM 2487 C CA . LEU B 1 46 ? 2.474 27.288 26.926 1.00 42.30 46 LEU B CA 1
ATOM 2488 C C . LEU B 1 46 ? 2.752 28.655 26.314 1.00 43.78 46 LEU B C 1
ATOM 2489 O O . LEU B 1 46 ? 3.471 29.480 26.880 1.00 42.36 46 LEU B O 1
ATOM 2494 N N . HIS B 1 47 ? 2.174 28.876 25.138 1.00 44.90 47 HIS B N 1
ATOM 2495 C CA . HIS B 1 47 ? 2.355 30.134 24.432 1.00 46.25 47 HIS B CA 1
ATOM 2496 C C . HIS B 1 47 ? 1.982 31.315 25.323 1.00 44.58 47 HIS B C 1
ATOM 2497 O O . HIS B 1 47 ? 0.995 31.266 26.058 1.00 43.49 47 HIS B O 1
ATOM 2504 N N . GLY B 1 48 ? 2.788 32.370 25.255 1.00 43.72 48 GLY B N 1
ATOM 2505 C CA . GLY B 1 48 ? 2.540 33.553 26.059 1.00 42.38 48 GLY B CA 1
ATOM 2506 C C . GLY B 1 48 ? 2.925 33.376 27.517 1.00 41.86 48 GLY B C 1
ATOM 2507 O O . GLY B 1 48 ? 2.631 34.234 28.350 1.00 41.50 48 GLY B O 1
ATOM 2508 N N . LYS B 1 49 ? 3.578 32.261 27.836 1.00 39.65 49 LYS B N 1
ATOM 2509 C CA . LYS B 1 49 ? 3.994 31.998 29.204 1.00 36.40 49 LYS B CA 1
ATOM 2510 C C . LYS B 1 49 ? 5.506 32.014 29.290 1.00 35.01 49 LYS B C 1
ATOM 2511 O O . LYS B 1 49 ? 6.188 31.743 28.303 1.00 34.48 49 LYS B O 1
ATOM 2517 N N . VAL B 1 50 ? 6.030 32.356 30.465 1.00 30.75 50 VAL B N 1
ATOM 2518 C CA . VAL B 1 50 ? 7.467 32.438 30.652 1.00 30.52 50 VAL B CA 1
ATOM 2519 C C . VAL B 1 50 ? 7.928 31.662 31.871 1.00 31.28 50 VAL B C 1
ATOM 2520 O O . VAL B 1 50 ? 7.371 31.803 32.959 1.00 31.37 50 VAL B O 1
ATOM 2524 N N . LEU B 1 51 ? 8.969 30.863 31.679 1.00 30.55 51 LEU B N 1
ATOM 2525 C CA . LEU B 1 51 ? 9.533 30.062 32.752 1.00 31.23 51 LEU B CA 1
ATOM 2526 C C . LEU B 1 51 ? 10.779 30.777 33.276 1.00 32.07 51 LEU B C 1
ATOM 2527 O O . LEU B 1 51 ? 11.659 31.157 32.502 1.00 31.98 51 LEU B O 1
ATOM 2532 N N . GLY B 1 52 ? 10.843 30.976 34.588 1.00 31.67 52 GLY B N 1
ATOM 2533 C CA . GLY B 1 52 ? 11.998 31.629 35.173 1.00 32.02 52 GLY B CA 1
ATOM 2534 C C . GLY B 1 52 ? 12.896 30.564 35.777 1.00 32.13 52 GLY B C 1
ATOM 2535 O O . GLY B 1 52 ? 12.421 29.618 36.396 1.00 29.22 52 GLY B O 1
ATOM 2536 N N . LEU B 1 53 ? 14.199 30.711 35.579 1.00 33.72 53 LEU B N 1
ATOM 2537 C CA . LEU B 1 53 ? 15.160 29.758 36.107 1.00 33.31 53 LEU B CA 1
ATOM 2538 C C . LEU B 1 53 ? 15.995 30.453 37.179 1.00 35.98 53 LEU B C 1
ATOM 2539 O O . LEU B 1 53 ? 16.609 31.485 36.925 1.00 36.69 53 LEU B O 1
ATOM 2544 N N . VAL B 1 54 ? 16.000 29.906 38.384 1.00 36.30 54 VAL B N 1
ATOM 2545 C CA . VAL B 1 54 ? 16.798 30.486 39.447 1.00 38.55 54 VAL B CA 1
ATOM 2546 C C . VAL B 1 54 ? 17.700 29.377 39.997 1.00 38.94 54 VAL B C 1
ATOM 2547 O O . VAL B 1 54 ? 17.311 28.585 40.855 1.00 37.92 54 VAL B O 1
ATOM 2551 N N . PHE B 1 55 ? 18.909 29.321 39.451 1.00 40.07 55 PHE B N 1
ATOM 2552 C CA . PHE B 1 55 ? 19.887 28.317 39.837 1.00 43.00 55 PHE B CA 1
ATOM 2553 C C . PHE B 1 55 ? 20.980 28.896 40.738 1.00 45.58 55 PHE B C 1
ATOM 2554 O O . PHE B 1 55 ? 21.878 29.588 40.256 1.00 46.66 55 PHE B O 1
ATOM 2562 N N . LEU B 1 56 ? 20.895 28.614 42.041 1.00 47.44 56 LEU B N 1
ATOM 2563 C CA . LEU B 1 56 ? 21.892 29.096 43.003 1.00 50.64 56 LEU B CA 1
ATOM 2564 C C . LEU B 1 56 ? 23.233 28.391 42.810 1.00 51.81 56 LEU B C 1
ATOM 2565 O O . LEU B 1 56 ? 24.255 28.800 43.359 1.00 52.81 56 LEU B O 1
ATOM 2570 N N . LYS B 1 57 ? 23.214 27.327 42.021 1.00 53.32 57 LYS B N 1
ATOM 2571 C CA . LYS B 1 57 ? 24.407 26.547 41.722 1.00 54.99 57 LYS B CA 1
ATOM 2572 C C . LYS B 1 57 ? 24.312 26.228 40.232 1.00 53.61 57 LYS B C 1
ATOM 2573 O O . LYS B 1 57 ? 23.585 25.324 39.829 1.00 54.67 57 LYS B O 1
ATOM 2579 N N . ALA B 1 58 ? 25.031 26.989 39.416 1.00 52.20 58 ALA B N 1
ATOM 2580 C CA . ALA B 1 58 ? 24.997 26.803 37.969 1.00 51.63 58 ALA B CA 1
ATOM 2581 C C . ALA B 1 58 ? 24.960 25.346 37.518 1.00 51.41 58 ALA B C 1
ATOM 2582 O O . ALA B 1 58 ? 25.651 24.486 38.072 1.00 50.08 58 ALA B O 1
ATOM 2584 N N . SER B 1 59 ? 24.132 25.087 36.509 1.00 51.15 59 SER B N 1
ATOM 2585 C CA . SER B 1 59 ? 23.979 23.759 35.921 1.00 51.03 59 SER B CA 1
ATOM 2586 C C . SER B 1 59 ? 23.570 23.958 34.468 1.00 51.77 59 SER B C 1
ATOM 2587 O O . SER B 1 59 ? 22.392 24.174 34.158 1.00 50.88 59 SER B O 1
ATOM 2590 N N . THR B 1 60 ? 24.546 23.892 33.572 1.00 51.34 60 THR B N 1
ATOM 2591 C CA . THR B 1 60 ? 24.265 24.090 32.165 1.00 49.80 60 THR B CA 1
ATOM 2592 C C . THR B 1 60 ? 23.406 22.981 31.585 1.00 48.68 60 THR B C 1
ATOM 2593 O O . THR B 1 60 ? 22.538 23.244 30.757 1.00 48.76 60 THR B O 1
ATOM 2597 N N . ARG B 1 61 ? 23.628 21.745 32.019 1.00 47.71 61 ARG B N 1
ATOM 2598 C CA . ARG B 1 61 ? 22.838 20.634 31.499 1.00 46.24 61 ARG B CA 1
ATOM 2599 C C . ARG B 1 61 ? 21.381 20.788 31.914 1.00 44.81 61 ARG B C 1
ATOM 2600 O O . ARG B 1 61 ? 20.469 20.531 31.127 1.00 43.95 61 ARG B O 1
ATOM 2608 N N . THR B 1 62 ? 21.165 21.209 33.156 1.00 43.19 62 THR B N 1
ATOM 2609 C CA . THR B 1 62 ? 19.814 21.386 33.661 1.00 42.05 62 THR B CA 1
ATOM 2610 C C . THR B 1 62 ? 19.174 22.614 33.025 1.00 39.84 62 THR B C 1
ATOM 2611 O O . THR B 1 62 ? 17.973 22.639 32.783 1.00 41.57 62 THR B O 1
ATOM 2615 N N . ARG B 1 63 ? 19.975 23.629 32.742 1.00 38.29 63 ARG B N 1
ATOM 2616 C CA . ARG B 1 63 ? 19.435 24.833 32.139 1.00 37.83 63 ARG B CA 1
ATOM 2617 C C . ARG B 1 63 ? 18.984 24.574 30.705 1.00 37.02 63 ARG B C 1
ATOM 2618 O O . ARG B 1 63 ? 17.898 24.986 30.311 1.00 36.26 63 ARG B O 1
ATOM 2626 N N . VAL B 1 64 ? 19.802 23.870 29.933 1.00 36.13 64 VAL B N 1
ATOM 2627 C CA . VAL B 1 64 ? 19.442 23.583 28.551 1.00 37.02 64 VAL B CA 1
ATOM 2628 C C . VAL B 1 64 ? 18.200 22.687 28.416 1.00 36.69 64 VAL B C 1
ATOM 2629 O O . VAL B 1 64 ? 17.334 22.969 27.587 1.00 36.37 64 VAL B O 1
ATOM 2633 N N . SER B 1 65 ? 18.102 21.632 29.231 1.00 34.40 65 SER B N 1
ATOM 2634 C CA . SER B 1 65 ? 16.953 20.734 29.156 1.00 32.28 65 SER B CA 1
ATOM 2635 C C . SER B 1 65 ? 15.660 21.466 29.511 1.00 31.53 65 SER B C 1
ATOM 2636 O O . SER B 1 65 ? 14.649 21.310 28.826 1.00 30.46 65 SER B O 1
ATOM 2639 N N . PHE B 1 66 ? 15.683 22.271 30.567 1.00 30.72 66 PHE B N 1
ATOM 2640 C CA . PHE B 1 66 ? 14.486 23.028 30.928 1.00 29.97 66 PHE B CA 1
ATOM 2641 C C . PHE B 1 66 ? 14.176 24.070 29.858 1.00 30.36 66 PHE B C 1
ATOM 2642 O O . PHE B 1 66 ? 13.023 24.241 29.461 1.00 29.07 66 PHE B O 1
ATOM 2650 N N . THR B 1 67 ? 15.202 24.759 29.369 1.00 31.35 67 THR B N 1
ATOM 2651 C CA . THR B 1 67 ? 14.946 25.788 28.378 1.00 32.61 67 THR B CA 1
ATOM 2652 C C . THR B 1 67 ? 14.407 25.258 27.046 1.00 30.12 67 THR B C 1
ATOM 2653 O O . THR B 1 67 ? 13.462 25.829 26.494 1.00 27.45 67 THR B O 1
ATOM 2657 N N . VAL B 1 68 ? 14.971 24.166 26.538 1.00 30.98 68 VAL B N 1
ATOM 2658 C CA . VAL B 1 68 ? 14.478 23.597 25.291 1.00 30.44 68 VAL B CA 1
ATOM 2659 C C . VAL B 1 68 ? 13.087 22.981 25.486 1.00 30.89 68 VAL B C 1
ATOM 2660 O O . VAL B 1 68 ? 12.283 22.950 24.552 1.00 33.62 68 VAL B O 1
ATOM 2664 N N . ALA B 1 69 ? 12.785 22.510 26.694 1.00 30.18 69 ALA B N 1
ATOM 2665 C CA . ALA B 1 69 ? 11.464 21.934 26.967 1.00 29.10 69 ALA B CA 1
ATOM 2666 C C . ALA B 1 69 ? 10.394 23.017 26.828 1.00 30.62 69 ALA B C 1
ATOM 2667 O O . ALA B 1 69 ? 9.332 22.800 26.230 1.00 30.19 69 ALA B O 1
ATOM 2669 N N . MET B 1 70 ? 10.672 24.185 27.401 1.00 29.75 70 MET B N 1
ATOM 2670 C CA . MET B 1 70 ? 9.730 25.291 27.329 1.00 29.07 70 MET B CA 1
ATOM 2671 C C . MET B 1 70 ? 9.612 25.790 25.891 1.00 29.59 70 MET B C 1
ATOM 2672 O O . MET B 1 70 ? 8.524 26.118 25.425 1.00 31.09 70 MET B O 1
ATOM 2677 N N . TYR B 1 71 ? 10.733 25.841 25.181 1.00 30.78 71 TYR B N 1
ATOM 2678 C CA . TYR B 1 71 ? 10.708 26.287 23.793 1.00 32.66 71 TYR B CA 1
ATOM 2679 C C . TYR B 1 71 ? 9.817 25.401 22.925 1.00 33.14 71 TYR B C 1
ATOM 2680 O O . TYR B 1 71 ? 9.005 25.902 22.147 1.00 34.05 71 TYR B O 1
ATOM 2689 N N . GLN B 1 72 ? 9.964 24.087 23.056 1.00 33.37 72 GLN B N 1
ATOM 2690 C CA . GLN B 1 72 ? 9.159 23.163 22.263 1.00 33.51 72 GLN B CA 1
ATOM 2691 C C . GLN B 1 72 ? 7.689 23.232 22.665 1.00 34.66 72 GLN B C 1
ATOM 2692 O O . GLN B 1 72 ? 6.803 22.809 21.910 1.00 35.05 72 GLN B O 1
ATOM 2698 N N . LEU B 1 73 ? 7.421 23.764 23.852 1.00 32.09 73 LEU B N 1
ATOM 2699 C CA . LEU B 1 73 ? 6.040 23.910 24.289 1.00 32.03 73 LEU B CA 1
ATOM 2700 C C . LEU B 1 73 ? 5.528 25.283 23.835 1.00 32.85 73 LEU B C 1
ATOM 2701 O O . LEU B 1 73 ? 4.381 25.625 24.063 1.00 33.36 73 LEU B O 1
ATOM 2706 N N . GLY B 1 74 ? 6.394 26.062 23.189 1.00 34.43 74 GLY B N 1
ATOM 2707 C CA . GLY B 1 74 ? 5.998 27.374 22.709 1.00 34.77 74 GLY B CA 1
ATOM 2708 C C . GLY B 1 74 ? 6.054 28.515 23.713 1.00 36.81 74 GLY B C 1
ATOM 2709 O O . GLY B 1 74 ? 5.451 29.566 23.493 1.00 37.63 74 GLY B O 1
ATOM 2710 N N . GLY B 1 75 ? 6.772 28.332 24.819 1.00 35.00 75 GLY B N 1
ATOM 2711 C CA . GLY B 1 75 ? 6.859 29.400 25.798 1.00 32.50 75 GLY B CA 1
ATOM 2712 C C . GLY B 1 75 ? 8.233 30.031 25.733 1.00 32.35 75 GLY B C 1
ATOM 2713 O O . GLY B 1 75 ? 9.056 29.640 24.916 1.00 29.57 75 GLY B O 1
ATOM 2714 N N . GLN B 1 76 ? 8.484 31.023 26.577 1.00 32.56 76 GLN B N 1
ATOM 2715 C CA . GLN B 1 76 ? 9.790 31.663 26.600 1.00 32.68 76 GLN B CA 1
ATOM 2716 C C . GLN B 1 76 ? 10.471 31.361 27.926 1.00 32.10 76 GLN B C 1
ATOM 2717 O O . GLN B 1 76 ? 9.832 30.884 28.867 1.00 32.45 76 GLN B O 1
ATOM 2723 N N . VAL B 1 77 ? 11.763 31.652 28.001 1.00 30.61 77 VAL B N 1
ATOM 2724 C CA . VAL B 1 77 ? 12.545 31.368 29.197 1.00 30.39 77 VAL B CA 1
ATOM 2725 C C . VAL B 1 77 ? 13.483 32.516 29.583 1.00 29.64 77 VAL B C 1
ATOM 2726 O O . VAL B 1 77 ? 13.988 33.224 28.724 1.00 30.42 77 VAL B O 1
ATOM 2730 N N . ILE B 1 78 ? 13.711 32.688 30.876 1.00 29.63 78 ILE B N 1
ATOM 2731 C CA . ILE B 1 78 ? 14.625 33.707 31.363 1.00 31.92 78 ILE B CA 1
ATOM 2732 C C . ILE B 1 78 ? 15.399 33.111 32.519 1.00 31.57 78 ILE B C 1
ATOM 2733 O O . ILE B 1 78 ? 14.824 32.486 33.404 1.00 32.76 78 ILE B O 1
ATOM 2738 N N . ASP B 1 79 ? 16.705 33.306 32.506 1.00 34.01 79 ASP B N 1
ATOM 2739 C CA . ASP B 1 79 ? 17.552 32.825 33.579 1.00 37.49 79 ASP B CA 1
ATOM 2740 C C . ASP B 1 79 ? 17.710 33.959 34.610 1.00 39.00 79 ASP B C 1
ATOM 2741 O O . ASP B 1 79 ? 18.106 35.075 34.257 1.00 37.96 79 ASP B O 1
ATOM 2746 N N . LEU B 1 80 ? 17.379 33.671 35.868 1.00 38.95 80 LEU B N 1
ATOM 2747 C CA . LEU B 1 80 ? 17.474 34.645 36.953 1.00 40.84 80 LEU B CA 1
ATOM 2748 C C . LEU B 1 80 ? 18.464 34.187 38.026 1.00 39.88 80 LEU B C 1
ATOM 2749 O O . LEU B 1 80 ? 19.405 33.439 37.750 1.00 39.62 80 LEU B O 1
ATOM 2754 N N . GLU B 1 91 ? 19.085 39.872 49.690 1.00 40.08 91 GLU B N 1
ATOM 2755 C CA . GLU B 1 91 ? 17.640 40.105 49.654 1.00 39.85 91 GLU B CA 1
ATOM 2756 C C . GLU B 1 91 ? 16.899 38.855 50.108 1.00 38.02 91 GLU B C 1
ATOM 2757 O O . GLU B 1 91 ? 17.214 37.756 49.674 1.00 39.72 91 GLU B O 1
ATOM 2763 N N . PRO B 1 92 ? 15.908 39.009 50.996 1.00 37.26 92 PRO B N 1
ATOM 2764 C CA . PRO B 1 92 ? 15.131 37.868 51.494 1.00 36.65 92 PRO B CA 1
ATOM 2765 C C . PRO B 1 92 ? 14.477 37.144 50.315 1.00 38.04 92 PRO B C 1
ATOM 2766 O O . PRO B 1 92 ? 14.039 37.789 49.352 1.00 35.55 92 PRO B O 1
ATOM 2770 N N . VAL B 1 93 ? 14.400 35.818 50.387 1.00 37.20 93 VAL B N 1
ATOM 2771 C CA . VAL B 1 93 ? 13.799 35.058 49.305 1.00 37.94 93 VAL B CA 1
ATOM 2772 C C . VAL B 1 93 ? 12.328 35.432 49.157 1.00 37.12 93 VAL B C 1
ATOM 2773 O O . VAL B 1 93 ? 11.800 35.464 48.044 1.00 35.50 93 VAL B O 1
ATOM 2777 N N . ARG B 1 94 ? 11.668 35.744 50.269 1.00 35.11 94 ARG B N 1
ATOM 2778 C CA . ARG B 1 94 ? 10.261 36.093 50.182 1.00 35.65 94 ARG B CA 1
ATOM 2779 C C . ARG B 1 94 ? 10.031 37.339 49.333 1.00 34.01 94 ARG B C 1
ATOM 2780 O O . ARG B 1 94 ? 8.981 37.474 48.715 1.00 34.22 94 ARG B O 1
ATOM 2788 N N . ASP B 1 95 ? 11.012 38.240 49.298 1.00 32.58 95 ASP B N 1
ATOM 2789 C CA . ASP B 1 95 ? 10.900 39.458 48.497 1.00 31.55 95 ASP B CA 1
ATOM 2790 C C . ASP B 1 95 ? 11.096 39.118 47.020 1.00 30.73 95 ASP B C 1
ATOM 2791 O O . ASP B 1 95 ? 10.264 39.465 46.186 1.00 28.82 95 ASP B O 1
ATOM 2796 N N . THR B 1 96 ? 12.187 38.423 46.702 1.00 30.77 96 THR B N 1
ATOM 2797 C CA . THR B 1 96 ? 12.455 38.074 45.310 1.00 31.65 96 THR B CA 1
ATOM 2798 C C . THR B 1 96 ? 11.406 37.115 44.723 1.00 33.29 96 THR B C 1
ATOM 2799 O O . THR B 1 96 ? 11.097 37.176 43.524 1.00 31.59 96 THR B O 1
ATOM 2803 N N . ALA B 1 97 ? 10.817 36.275 45.572 1.00 31.22 97 ALA B N 1
ATOM 2804 C CA . ALA B 1 97 ? 9.784 35.346 45.126 1.00 32.37 97 ALA B CA 1
ATOM 2805 C C . ALA B 1 97 ? 8.511 36.104 44.721 1.00 33.55 97 ALA B C 1
ATOM 2806 O O . ALA B 1 97 ? 7.907 35.828 43.673 1.00 31.75 97 ALA B O 1
ATOM 2808 N N . ARG B 1 98 ? 8.096 37.054 45.558 1.00 34.21 98 ARG B N 1
ATOM 2809 C CA . ARG B 1 98 ? 6.892 37.827 45.278 1.00 33.29 98 ARG B CA 1
ATOM 2810 C C . ARG B 1 98 ? 7.038 38.665 44.012 1.00 34.45 98 ARG B C 1
ATOM 2811 O O . ARG B 1 98 ? 6.092 38.782 43.225 1.00 35.70 98 ARG B O 1
ATOM 2819 N N . VAL B 1 99 ? 8.215 39.248 43.810 1.00 32.95 99 VAL B N 1
ATOM 2820 C CA . VAL B 1 99 ? 8.450 40.047 42.618 1.00 32.68 99 VAL B CA 1
ATOM 2821 C C . VAL B 1 99 ? 8.484 39.133 41.387 1.00 32.53 99 VAL B C 1
ATOM 2822 O O . VAL B 1 99 ? 7.847 39.419 40.370 1.00 32.07 99 VAL B O 1
ATOM 2826 N N . LEU B 1 100 ? 9.208 38.022 41.487 1.00 31.46 100 LEU B N 1
ATOM 2827 C CA . LEU B 1 100 ? 9.292 37.085 40.369 1.00 33.46 100 LEU B CA 1
ATOM 2828 C C . LEU B 1 100 ? 7.897 36.622 39.989 1.00 31.79 100 LEU B C 1
ATOM 2829 O O . LEU B 1 100 ? 7.552 36.560 38.814 1.00 32.09 100 LEU B O 1
ATOM 2834 N N . GLY B 1 101 ? 7.096 36.315 41.000 1.00 31.29 101 GLY B N 1
ATOM 2835 C CA . GLY B 1 101 ? 5.738 35.861 40.769 1.00 33.01 101 GLY B CA 1
ATOM 2836 C C . GLY B 1 101 ? 4.859 36.839 40.006 1.00 34.69 101 GLY B C 1
ATOM 2837 O O . GLY B 1 101 ? 3.795 36.454 39.524 1.00 35.59 101 GLY B O 1
ATOM 2838 N N . ARG B 1 102 ? 5.284 38.101 39.909 1.00 35.66 102 ARG B N 1
ATOM 2839 C CA . ARG B 1 102 ? 4.518 39.114 39.181 1.00 35.07 102 ARG B CA 1
ATOM 2840 C C . ARG B 1 102 ? 5.014 39.231 37.736 1.00 34.59 102 ARG B C 1
ATOM 2841 O O . ARG B 1 102 ? 4.374 39.884 36.909 1.00 33.80 102 ARG B O 1
ATOM 2849 N N . TYR B 1 103 ? 6.157 38.617 37.436 1.00 33.10 103 TYR B N 1
ATOM 2850 C CA . TYR B 1 103 ? 6.727 38.695 36.092 1.00 31.82 103 TYR B CA 1
ATOM 2851 C C . TYR B 1 103 ? 6.620 37.419 35.250 1.00 33.32 103 TYR B C 1
ATOM 2852 O O . TYR B 1 103 ? 6.289 37.482 34.066 1.00 31.73 103 TYR B O 1
ATOM 2861 N N . VAL B 1 104 ? 6.925 36.271 35.856 1.00 32.39 104 VAL B N 1
ATOM 2862 C CA . VAL B 1 104 ? 6.903 34.994 35.148 1.00 31.44 104 VAL B CA 1
ATOM 2863 C C . VAL B 1 104 ? 5.748 34.093 35.582 1.00 32.11 104 VAL B C 1
ATOM 2864 O O . VAL B 1 104 ? 5.064 34.378 36.569 1.00 33.55 104 VAL B O 1
ATOM 2868 N N . ASP B 1 105 ? 5.553 32.995 34.855 1.00 31.36 105 ASP B N 1
ATOM 2869 C CA . ASP B 1 105 ? 4.445 32.072 35.115 1.00 31.05 105 ASP B CA 1
ATOM 2870 C C . ASP B 1 105 ? 4.851 30.785 35.800 1.00 30.46 105 ASP B C 1
ATOM 2871 O O . ASP B 1 105 ? 4.003 29.982 36.180 1.00 29.88 105 ASP B O 1
ATOM 2876 N N . GLY B 1 106 ? 6.153 30.584 35.951 1.00 31.66 106 GLY B N 1
ATOM 2877 C CA . GLY B 1 106 ? 6.631 29.383 36.600 1.00 30.98 106 GLY B CA 1
ATOM 2878 C C . GLY B 1 106 ? 8.099 29.515 36.922 1.00 32.31 106 GLY B C 1
ATOM 2879 O O . GLY B 1 106 ? 8.825 30.265 36.268 1.00 33.18 106 GLY B O 1
ATOM 2880 N N . LEU B 1 107 ? 8.548 28.779 37.928 1.00 33.07 107 LEU B N 1
ATOM 2881 C CA . LEU B 1 107 ? 9.943 28.840 38.312 1.00 33.40 107 LEU B CA 1
ATOM 2882 C C . LEU B 1 107 ? 10.529 27.457 38.495 1.00 33.23 107 LEU B C 1
ATOM 2883 O O . LEU B 1 107 ? 9.918 26.612 39.137 1.00 34.28 107 LEU B O 1
ATOM 2888 N N . ALA B 1 108 ? 11.702 27.231 37.915 1.00 33.48 108 ALA B N 1
ATOM 2889 C CA . ALA B 1 108 ? 12.422 25.972 38.086 1.00 32.74 108 ALA B CA 1
ATOM 2890 C C . ALA B 1 108 ? 13.633 26.441 38.884 1.00 33.13 108 ALA B C 1
ATOM 2891 O O . ALA B 1 108 ? 14.409 27.285 38.418 1.00 30.41 108 ALA B O 1
ATOM 2893 N N . ILE B 1 109 ? 13.799 25.913 40.087 1.00 33.66 109 ILE B N 1
ATOM 2894 C CA . ILE B 1 109 ? 14.906 26.356 40.907 1.00 35.68 109 ILE B CA 1
ATOM 2895 C C . ILE B 1 109 ? 15.838 25.294 41.461 1.00 35.88 109 ILE B C 1
ATOM 2896 O O . ILE B 1 109 ? 15.434 24.170 41.765 1.00 35.22 109 ILE B O 1
ATOM 2901 N N . ARG B 1 110 ? 17.107 25.680 41.544 1.00 35.76 110 ARG B N 1
ATOM 2902 C CA . ARG B 1 110 ? 18.180 24.845 42.073 1.00 39.13 110 ARG B CA 1
ATOM 2903 C C . ARG B 1 110 ? 18.741 25.530 43.295 1.00 39.10 110 ARG B C 1
ATOM 2904 O O . ARG B 1 110 ? 19.414 26.557 43.170 1.00 39.83 110 ARG B O 1
ATOM 2912 N N . THR B 1 111 ? 18.458 24.982 44.470 1.00 39.74 111 THR B N 1
ATOM 2913 C CA . THR B 1 111 ? 18.985 25.529 45.717 1.00 41.02 111 THR B CA 1
ATOM 2914 C C . THR B 1 111 ? 19.680 24.389 46.422 1.00 41.04 111 THR B C 1
ATOM 2915 O O . THR B 1 111 ? 19.725 23.263 45.922 1.00 40.51 111 THR B O 1
ATOM 2919 N N . PHE B 1 112 ? 20.218 24.682 47.593 1.00 40.71 112 PHE B N 1
ATOM 2920 C CA . PHE B 1 112 ? 20.894 23.669 48.378 1.00 41.95 112 PHE B CA 1
ATOM 2921 C C . PHE B 1 112 ? 19.868 23.142 49.368 1.00 40.99 112 PHE B C 1
ATOM 2922 O O . PHE B 1 112 ? 19.552 21.956 49.377 1.00 40.46 112 PHE B O 1
ATOM 2930 N N . ALA B 1 113 ? 19.314 24.051 50.162 1.00 40.15 113 ALA B N 1
ATOM 2931 C CA . ALA B 1 113 ? 18.321 23.693 51.165 1.00 40.32 113 ALA B CA 1
ATOM 2932 C C . ALA B 1 113 ? 16.931 23.472 50.581 1.00 39.86 113 ALA B C 1
ATOM 2933 O O . ALA B 1 113 ? 16.416 24.306 49.830 1.00 39.47 113 ALA B O 1
ATOM 2935 N N . GLN B 1 114 ? 16.329 22.340 50.938 1.00 38.14 114 GLN B N 1
ATOM 2936 C CA . GLN B 1 114 ? 14.987 22.000 50.490 1.00 38.18 114 GLN B CA 1
ATOM 2937 C C . GLN B 1 114 ? 14.062 23.087 51.024 1.00 39.66 114 GLN B C 1
ATOM 2938 O O . GLN B 1 114 ? 13.156 23.562 50.336 1.00 39.64 114 GLN B O 1
ATOM 2944 N N . THR B 1 115 ? 14.310 23.480 52.269 1.00 40.88 115 THR B N 1
ATOM 2945 C CA . THR B 1 115 ? 13.514 24.503 52.935 1.00 42.06 115 THR B CA 1
ATOM 2946 C C . THR B 1 115 ? 13.517 25.848 52.191 1.00 41.54 115 THR B C 1
ATOM 2947 O O . THR B 1 115 ? 12.541 26.601 52.244 1.00 42.47 115 THR B O 1
ATOM 2951 N N . GLU B 1 116 ? 14.612 26.154 51.505 1.00 41.20 116 GLU B N 1
ATOM 2952 C CA . GLU B 1 116 ? 14.686 27.396 50.752 1.00 41.94 116 GLU B CA 1
ATOM 2953 C C . GLU B 1 116 ? 13.743 27.269 49.567 1.00 40.49 116 GLU B C 1
ATOM 2954 O O . GLU B 1 116 ? 13.001 28.195 49.231 1.00 39.89 116 GLU B O 1
ATOM 2960 N N . LEU B 1 117 ? 13.780 26.096 48.945 1.00 38.79 117 LEU B N 1
ATOM 2961 C CA . LEU B 1 117 ? 12.933 25.797 47.807 1.00 37.26 117 LEU B CA 1
ATOM 2962 C C . LEU B 1 117 ? 11.487 25.977 48.229 1.00 36.01 117 LEU B C 1
ATOM 2963 O O . LEU B 1 117 ? 10.669 26.511 47.482 1.00 36.14 117 LEU B O 1
ATOM 2968 N N . GLU B 1 118 ? 11.175 25.545 49.445 1.00 35.36 118 GLU B N 1
ATOM 2969 C CA . GLU B 1 118 ? 9.814 25.659 49.946 1.00 37.58 118 GLU B CA 1
ATOM 2970 C C . GLU B 1 118 ? 9.428 27.122 50.203 1.00 37.10 118 GLU B C 1
ATOM 2971 O O . GLU B 1 118 ? 8.259 27.487 50.076 1.00 34.53 118 GLU B O 1
ATOM 2977 N N . GLU B 1 119 ? 10.411 27.950 50.551 1.00 36.91 119 GLU B N 1
ATOM 2978 C CA . GLU B 1 119 ? 10.169 29.376 50.788 1.00 39.60 119 GLU B CA 1
ATOM 2979 C C . GLU B 1 119 ? 9.686 30.002 49.491 1.00 39.01 119 GLU B C 1
ATOM 2980 O O . GLU B 1 119 ? 8.727 30.768 49.478 1.00 37.65 119 GLU B O 1
ATOM 2986 N N . TYR B 1 120 ? 10.362 29.680 48.392 1.00 38.77 120 TYR B N 1
ATOM 2987 C CA . TYR B 1 120 ? 9.961 30.226 47.102 1.00 38.19 120 TYR B CA 1
ATOM 2988 C C . TYR B 1 120 ? 8.522 29.845 46.778 1.00 37.51 120 TYR B C 1
ATOM 2989 O O . TYR B 1 120 ? 7.697 30.707 46.456 1.00 37.88 120 TYR B O 1
ATOM 2998 N N . ALA B 1 121 ? 8.226 28.552 46.872 1.00 37.34 121 ALA B N 1
ATOM 2999 C CA . ALA B 1 121 ? 6.890 28.044 46.570 1.00 38.37 121 ALA B CA 1
ATOM 3000 C C . ALA B 1 121 ? 5.812 28.728 47.391 1.00 38.62 121 ALA B C 1
ATOM 3001 O O . ALA B 1 121 ? 4.715 28.990 46.904 1.00 40.27 121 ALA B O 1
ATOM 3003 N N . HIS B 1 122 ? 6.123 29.009 48.647 1.00 40.10 122 HIS B N 1
ATOM 3004 C CA . HIS B 1 122 ? 5.166 29.653 49.524 1.00 41.68 122 HIS B CA 1
ATOM 3005 C C . HIS B 1 122 ? 4.869 31.107 49.140 1.00 41.34 122 HIS B C 1
ATOM 3006 O O . HIS B 1 122 ? 3.722 31.547 49.202 1.00 39.71 122 HIS B O 1
ATOM 3013 N N . TYR B 1 123 ? 5.894 31.847 48.728 1.00 39.92 123 TYR B N 1
ATOM 3014 C CA . TYR B 1 123 ? 5.711 33.255 48.375 1.00 40.55 123 TYR B CA 1
ATOM 3015 C C . TYR B 1 123 ? 5.529 33.618 46.903 1.00 40.12 123 TYR B C 1
ATOM 3016 O O . TYR B 1 123 ? 4.894 34.621 46.603 1.00 42.01 123 TYR B O 1
ATOM 3025 N N . ALA B 1 124 ? 6.078 32.821 45.992 1.00 37.35 124 ALA B N 1
ATOM 3026 C CA . ALA B 1 124 ? 5.985 33.126 44.567 1.00 36.11 124 ALA B CA 1
ATOM 3027 C C . ALA B 1 124 ? 4.586 33.339 44.007 1.00 34.62 124 ALA B C 1
ATOM 3028 O O . ALA B 1 124 ? 4.365 34.275 43.246 1.00 35.06 124 ALA B O 1
ATOM 3030 N N . GLY B 1 125 ? 3.647 32.473 44.359 1.00 34.00 125 GLY B N 1
ATOM 3031 C CA . GLY B 1 125 ? 2.299 32.610 43.827 1.00 34.03 125 GLY B CA 1
ATOM 3032 C C . GLY B 1 125 ? 2.184 31.972 42.443 1.00 35.54 125 GLY B C 1
ATOM 3033 O O . GLY B 1 125 ? 1.187 32.146 41.747 1.00 33.74 125 GLY B O 1
ATOM 3034 N N . ILE B 1 126 ? 3.229 31.256 42.032 1.00 34.05 126 ILE B N 1
ATOM 3035 C CA . ILE B 1 126 ? 3.249 30.566 40.743 1.00 34.54 126 ILE B CA 1
ATOM 3036 C C . ILE B 1 126 ? 3.898 29.203 40.989 1.00 33.90 126 ILE B C 1
ATOM 3037 O O . ILE B 1 126 ? 4.664 29.033 41.947 1.00 33.41 126 ILE B O 1
ATOM 3042 N N . PRO B 1 127 ? 3.597 28.209 40.140 1.00 33.80 127 PRO B N 1
ATOM 3043 C CA . PRO B 1 127 ? 4.212 26.901 40.376 1.00 33.49 127 PRO B CA 1
ATOM 3044 C C . PRO B 1 127 ? 5.733 26.924 40.462 1.00 33.74 127 PRO B C 1
ATOM 3045 O O . PRO B 1 127 ? 6.410 27.677 39.756 1.00 35.25 127 PRO B O 1
ATOM 3049 N N . VAL B 1 128 ? 6.261 26.104 41.359 1.00 32.60 128 VAL B N 1
ATOM 3050 C CA . VAL B 1 128 ? 7.695 26.003 41.552 1.00 31.32 128 VAL B CA 1
ATOM 3051 C C . VAL B 1 128 ? 8.108 24.559 41.310 1.00 30.31 128 VAL B C 1
ATOM 3052 O O . VAL B 1 128 ? 7.474 23.632 41.797 1.00 31.19 128 VAL B O 1
ATOM 3056 N N . ILE B 1 129 ? 9.174 24.380 40.545 1.00 30.54 129 ILE B N 1
ATOM 3057 C CA . ILE B 1 129 ? 9.677 23.052 40.237 1.00 29.16 129 ILE B CA 1
ATOM 3058 C C . ILE B 1 129 ? 11.082 22.925 40.778 1.00 28.29 129 ILE B C 1
ATOM 3059 O O . ILE B 1 129 ? 11.911 23.820 40.595 1.00 26.92 129 ILE B O 1
ATOM 3064 N N . ASN B 1 130 ? 11.334 21.809 41.449 1.00 28.82 130 ASN B N 1
ATOM 3065 C CA . ASN B 1 130 ? 12.639 21.513 42.022 1.00 28.40 130 ASN B CA 1
ATOM 3066 C C . ASN B 1 130 ? 13.594 21.054 40.925 1.00 29.99 130 ASN B C 1
ATOM 3067 O O . ASN B 1 130 ? 13.545 19.910 40.480 1.00 31.00 130 ASN B O 1
ATOM 3072 N N . ALA B 1 131 ? 14.472 21.947 40.498 1.00 31.82 131 ALA B N 1
ATOM 3073 C CA . ALA B 1 131 ? 15.433 21.611 39.472 1.00 33.38 131 ALA B CA 1
ATOM 3074 C C . ALA B 1 131 ? 16.624 20.868 40.071 1.00 34.77 131 ALA B C 1
ATOM 3075 O O . ALA B 1 131 ? 17.480 20.390 39.332 1.00 37.05 131 ALA B O 1
ATOM 3077 N N . LEU B 1 132 ? 16.668 20.784 41.403 1.00 34.87 132 LEU B N 1
ATOM 3078 C CA . LEU B 1 132 ? 17.732 20.097 42.135 1.00 35.13 132 LEU B CA 1
ATOM 3079 C C . LEU B 1 132 ? 17.996 20.756 43.488 1.00 36.16 132 LEU B C 1
ATOM 3080 O O . LEU B 1 132 ? 18.171 21.987 43.561 1.00 32.36 132 LEU B O 1
ATOM 3085 N N . THR B 1 133 ? 18.025 19.936 44.540 1.00 34.01 133 THR B N 1
ATOM 3086 C CA . THR B 1 133 ? 18.344 20.391 45.894 1.00 36.44 133 THR B CA 1
ATOM 3087 C C . THR B 1 133 ? 19.279 19.341 46.501 1.00 37.89 133 THR B C 1
ATOM 3088 O O . THR B 1 133 ? 19.521 18.290 45.900 1.00 35.84 133 THR B O 1
ATOM 3092 N N . ASP B 1 134 ? 19.805 19.629 47.688 1.00 37.66 134 ASP B N 1
ATOM 3093 C CA . ASP B 1 134 ? 20.685 18.695 48.385 1.00 37.28 134 ASP B CA 1
ATOM 3094 C C . ASP B 1 134 ? 19.890 17.453 48.767 1.00 35.67 134 ASP B C 1
ATOM 3095 O O . ASP B 1 134 ? 20.438 16.360 48.889 1.00 33.74 134 ASP B O 1
ATOM 3100 N N . HIS B 1 135 ? 18.586 17.642 48.945 1.00 33.42 135 HIS B N 1
ATOM 3101 C CA . HIS B 1 135 ? 17.692 16.577 49.367 1.00 33.79 135 HIS B CA 1
ATOM 3102 C C . HIS B 1 135 ? 17.049 15.722 48.269 1.00 32.67 135 HIS B C 1
ATOM 3103 O O . HIS B 1 135 ? 16.873 14.521 48.456 1.00 33.84 135 HIS B O 1
ATOM 3110 N N . GLU B 1 136 ? 16.684 16.325 47.141 1.00 30.94 136 GLU B N 1
ATOM 3111 C CA . GLU B 1 136 ? 16.066 15.557 46.068 1.00 29.62 136 GLU B CA 1
ATOM 3112 C C . GLU B 1 136 ? 16.355 16.065 44.672 1.00 28.15 136 GLU B C 1
ATOM 3113 O O . GLU B 1 136 ? 16.886 17.154 44.496 1.00 29.84 136 GLU B O 1
ATOM 3119 N N . HIS B 1 137 ? 15.999 15.254 43.679 1.00 29.61 137 HIS B N 1
ATOM 3120 C CA . HIS B 1 137 ? 16.187 15.581 42.264 1.00 27.61 137 HIS B CA 1
ATOM 3121 C C . HIS B 1 137 ? 15.085 14.804 41.528 1.00 29.35 137 HIS B C 1
ATOM 3122 O O . HIS B 1 137 ? 15.347 13.852 40.779 1.00 26.64 137 HIS B O 1
ATOM 3129 N N . PRO B 1 138 ? 13.824 15.219 41.731 1.00 28.98 138 PRO B N 1
ATOM 3130 C CA . PRO B 1 138 ? 12.667 14.573 41.112 1.00 28.15 138 PRO B CA 1
ATOM 3131 C C . PRO B 1 138 ? 12.601 14.539 39.581 1.00 28.85 138 PRO B C 1
ATOM 3132 O O . PRO B 1 138 ? 12.260 13.500 39.002 1.00 27.16 138 PRO B O 1
ATOM 3136 N N . CYS B 1 139 ? 12.924 15.651 38.922 1.00 27.07 139 CYS B N 1
ATOM 3137 C CA . CYS B 1 139 ? 12.870 15.685 37.460 1.00 29.01 139 CYS B CA 1
ATOM 3138 C C . CYS B 1 139 ? 13.806 14.679 36.824 1.00 28.54 139 CYS B C 1
ATOM 3139 O O . CYS B 1 139 ? 13.496 14.130 35.775 1.00 28.50 139 CYS B O 1
ATOM 3142 N N . GLN B 1 140 ? 14.959 14.458 37.448 1.00 27.97 140 GLN B N 1
ATOM 3143 C CA . GLN B 1 140 ? 15.924 13.487 36.936 1.00 27.95 140 GLN B CA 1
ATOM 3144 C C . GLN B 1 140 ? 15.293 12.099 36.990 1.00 26.81 140 GLN B C 1
ATOM 3145 O O . GLN B 1 140 ? 15.395 11.331 36.044 1.00 26.27 140 GLN B O 1
ATOM 3151 N N . VAL B 1 141 ? 14.652 11.788 38.115 1.00 26.56 141 VAL B N 1
ATOM 3152 C CA . VAL B 1 141 ? 14.018 10.492 38.312 1.00 27.13 141 VAL B CA 1
ATOM 3153 C C . VAL B 1 141 ? 12.836 10.266 37.388 1.00 28.32 141 VAL B C 1
ATOM 3154 O O . VAL B 1 141 ? 12.596 9.131 36.961 1.00 28.42 141 VAL B O 1
ATOM 3158 N N . VAL B 1 142 ? 12.086 11.318 37.072 1.00 27.88 142 VAL B N 1
ATOM 3159 C CA . VAL B 1 142 ? 10.984 11.107 36.151 1.00 29.10 142 VAL B CA 1
ATOM 3160 C C . VAL B 1 142 ? 11.607 10.741 34.804 1.00 27.33 142 VAL B C 1
ATOM 3161 O O . VAL B 1 142 ? 11.074 9.904 34.085 1.00 26.75 142 VAL B O 1
ATOM 3165 N N . ALA B 1 143 ? 12.755 11.338 34.485 1.00 26.48 143 ALA B N 1
ATOM 3166 C CA . ALA B 1 143 ? 13.438 11.044 33.220 1.00 27.46 143 ALA B CA 1
ATOM 3167 C C . ALA B 1 143 ? 13.981 9.608 33.208 1.00 28.49 143 ALA B C 1
ATOM 3168 O O . ALA B 1 143 ? 13.951 8.924 32.179 1.00 26.60 143 ALA B O 1
ATOM 3170 N N . ASP B 1 144 ? 14.465 9.153 34.363 1.00 29.39 144 ASP B N 1
ATOM 3171 C CA . ASP B 1 144 ? 15.013 7.802 34.483 1.00 28.40 144 ASP B CA 1
ATOM 3172 C C . ASP B 1 144 ? 13.905 6.755 34.309 1.00 29.72 144 ASP B C 1
ATOM 3173 O O . ASP B 1 144 ? 14.102 5.708 33.671 1.00 28.85 144 ASP B O 1
ATOM 3178 N N . LEU B 1 145 ? 12.742 7.050 34.880 1.00 28.77 145 LEU B N 1
ATOM 3179 C CA . LEU B 1 145 ? 11.597 6.153 34.800 1.00 29.24 145 LEU B CA 1
ATOM 3180 C C . LEU B 1 145 ? 11.146 5.978 33.356 1.00 29.40 145 LEU B C 1
ATOM 3181 O O . LEU B 1 145 ? 10.852 4.858 32.906 1.00 25.94 145 LEU B O 1
ATOM 3186 N N . LEU B 1 146 ? 11.105 7.097 32.639 1.00 28.81 146 LEU B N 1
ATOM 3187 C CA . LEU B 1 146 ? 10.696 7.096 31.248 1.00 28.93 146 LEU B CA 1
ATOM 3188 C C . LEU B 1 146 ? 11.638 6.185 30.495 1.00 29.44 146 LEU B C 1
ATOM 3189 O O . LEU B 1 146 ? 11.219 5.394 29.646 1.00 29.44 146 LEU B O 1
ATOM 3194 N N . THR B 1 147 ? 12.923 6.306 30.821 1.00 28.64 147 THR B N 1
ATOM 3195 C CA . THR B 1 147 ? 13.965 5.518 30.183 1.00 27.99 147 THR B CA 1
ATOM 3196 C C . THR B 1 147 ? 13.796 4.031 30.490 1.00 27.18 147 THR B C 1
ATOM 3197 O O . THR B 1 147 ? 13.882 3.196 29.596 1.00 27.57 147 THR B O 1
ATOM 3201 N N . ILE B 1 148 ? 13.527 3.707 31.749 1.00 28.45 148 ILE B N 1
ATOM 3202 C CA . ILE B 1 148 ? 13.374 2.316 32.143 1.00 28.49 148 ILE B CA 1
ATOM 3203 C C . ILE B 1 148 ? 12.188 1.699 31.406 1.00 31.11 148 ILE B C 1
ATOM 3204 O O . ILE B 1 148 ? 12.293 0.611 30.843 1.00 28.93 148 ILE B O 1
ATOM 3209 N N . ARG B 1 149 ? 11.070 2.422 31.401 1.00 32.28 149 ARG B N 1
ATOM 3210 C CA . ARG B 1 149 ? 9.854 1.999 30.727 1.00 33.91 149 ARG B CA 1
ATOM 3211 C C . ARG B 1 149 ? 10.078 1.689 29.249 1.00 34.10 149 ARG B C 1
ATOM 3212 O O . ARG B 1 149 ? 9.592 0.669 28.747 1.00 32.89 149 ARG B O 1
ATOM 3220 N N . GLU B 1 150 ? 10.799 2.567 28.551 1.00 33.72 150 GLU B N 1
ATOM 3221 C CA . GLU B 1 150 ? 11.068 2.366 27.119 1.00 34.61 150 GLU B CA 1
ATOM 3222 C C . GLU B 1 150 ? 11.951 1.139 26.845 1.00 35.09 150 GLU B C 1
ATOM 3223 O O . GLU B 1 150 ? 11.854 0.506 25.791 1.00 35.13 150 GLU B O 1
ATOM 3229 N N . ASN B 1 151 ? 12.812 0.802 27.795 1.00 33.90 151 ASN B N 1
ATOM 3230 C CA . ASN B 1 151 ? 13.683 -0.340 27.615 1.00 34.52 151 ASN B CA 1
ATOM 3231 C C . ASN B 1 151 ? 13.046 -1.670 27.989 1.00 34.67 151 ASN B C 1
ATOM 3232 O O . ASN B 1 151 ? 13.326 -2.686 27.351 1.00 34.70 151 ASN B O 1
ATOM 3237 N N . PHE B 1 152 ? 12.194 -1.662 29.013 1.00 32.81 152 PHE B N 1
ATOM 3238 C CA . PHE B 1 152 ? 11.566 -2.886 29.502 1.00 33.92 152 PHE B CA 1
ATOM 3239 C C . PHE B 1 152 ? 10.073 -3.057 29.235 1.00 33.58 152 PHE B C 1
ATOM 3240 O O . PHE B 1 152 ? 9.527 -4.134 29.477 1.00 34.34 152 PHE B O 1
ATOM 3248 N N . GLY B 1 153 ? 9.413 -2.005 28.754 1.00 32.46 153 GLY B N 1
ATOM 3249 C CA . GLY B 1 153 ? 7.984 -2.081 28.486 1.00 31.38 153 GLY B CA 1
ATOM 3250 C C . GLY B 1 153 ? 7.125 -2.123 29.747 1.00 32.79 153 GLY B C 1
ATOM 3251 O O . GLY B 1 153 ? 5.943 -2.471 29.690 1.00 33.09 153 GLY B O 1
ATOM 3252 N N . ARG B 1 154 ? 7.720 -1.776 30.885 1.00 30.95 154 ARG B N 1
ATOM 3253 C CA . ARG B 1 154 ? 7.016 -1.776 32.158 1.00 31.46 154 ARG B CA 1
ATOM 3254 C C . ARG B 1 154 ? 7.874 -1.155 33.255 1.00 29.55 154 ARG B C 1
ATOM 3255 O O . ARG B 1 154 ? 9.055 -0.895 33.063 1.00 30.51 154 ARG B O 1
ATOM 3263 N N . LEU B 1 155 ? 7.278 -0.925 34.414 1.00 28.89 155 LEU B N 1
ATOM 3264 C CA . LEU B 1 155 ? 8.036 -0.387 35.538 1.00 29.46 155 LEU B CA 1
ATOM 3265 C C . LEU B 1 155 ? 7.906 -1.300 36.761 1.00 28.49 155 LEU B C 1
ATOM 3266 O O . LEU B 1 155 ? 8.892 -1.631 37.417 1.00 29.00 155 LEU B O 1
ATOM 3271 N N . ALA B 1 156 ? 6.687 -1.724 37.062 1.00 29.63 156 ALA B N 1
ATOM 3272 C CA . ALA B 1 156 ? 6.457 -2.562 38.232 1.00 28.86 156 ALA B CA 1
ATOM 3273 C C . ALA B 1 156 ? 7.087 -3.951 38.087 1.00 30.08 156 ALA B C 1
ATOM 3274 O O . ALA B 1 156 ? 7.162 -4.491 36.988 1.00 29.64 156 ALA B O 1
ATOM 3276 N N . GLY B 1 157 ? 7.551 -4.512 39.201 1.00 28.87 157 GLY B N 1
ATOM 3277 C CA . GLY B 1 157 ? 8.140 -5.838 39.165 1.00 29.49 157 GLY B CA 1
ATOM 3278 C C . GLY B 1 157 ? 9.608 -5.871 38.799 1.00 30.76 157 GLY B C 1
ATOM 3279 O O . GLY B 1 157 ? 10.247 -6.914 38.873 1.00 27.18 157 GLY B O 1
ATOM 3280 N N . LEU B 1 158 ? 10.141 -4.726 38.376 1.00 31.65 158 LEU B N 1
ATOM 3281 C CA . LEU B 1 158 ? 11.549 -4.624 38.028 1.00 29.71 158 LEU B CA 1
ATOM 3282 C C . LEU B 1 158 ? 12.326 -4.331 39.310 1.00 32.14 158 LEU B C 1
ATOM 3283 O O . LEU B 1 158 ? 11.738 -3.940 40.330 1.00 35.20 158 LEU B O 1
ATOM 3288 N N . LYS B 1 159 ? 13.639 -4.542 39.266 1.00 31.04 159 LYS B N 1
ATOM 3289 C CA . LYS B 1 159 ? 14.498 -4.254 40.405 1.00 32.47 159 LYS B CA 1
ATOM 3290 C C . LYS B 1 159 ? 15.605 -3.299 39.970 1.00 29.67 159 LYS B C 1
ATOM 3291 O O . LYS B 1 159 ? 16.300 -3.537 38.986 1.00 28.09 159 LYS B O 1
ATOM 3297 N N . LEU B 1 160 ? 15.750 -2.210 40.719 1.00 32.75 160 LEU B N 1
ATOM 3298 C CA . LEU B 1 160 ? 16.758 -1.189 40.447 1.00 32.54 160 LEU B CA 1
ATOM 3299 C C . LEU B 1 160 ? 17.783 -1.246 41.576 1.00 32.34 160 LEU B C 1
ATOM 3300 O O . LEU B 1 160 ? 17.432 -1.375 42.751 1.00 33.26 160 LEU B O 1
ATOM 3305 N N . ALA B 1 161 ? 19.055 -1.182 41.206 1.00 32.28 161 ALA B N 1
ATOM 3306 C CA .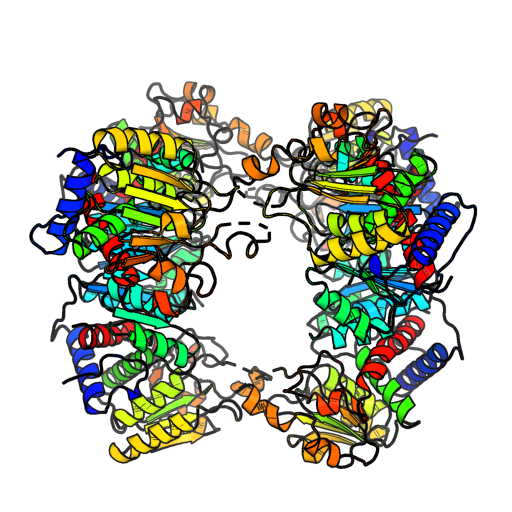 ALA B 1 161 ? 20.127 -1.199 42.178 1.00 33.00 161 ALA B CA 1
ATOM 3307 C C . ALA B 1 161 ? 20.881 0.116 42.065 1.00 32.21 161 ALA B C 1
ATOM 3308 O O . ALA B 1 161 ? 21.412 0.463 41.006 1.00 30.22 161 ALA B O 1
ATOM 3310 N N . TYR B 1 162 ? 20.884 0.868 43.157 1.00 33.97 162 TYR B N 1
ATOM 3311 C CA . TYR B 1 162 ? 21.614 2.121 43.198 1.00 33.35 162 TYR B CA 1
ATOM 3312 C C . TYR B 1 162 ? 22.839 1.893 44.083 1.00 32.88 162 TYR B C 1
ATOM 3313 O O . TYR B 1 162 ? 22.719 1.468 45.228 1.00 31.62 162 TYR B O 1
ATOM 3322 N N . VAL B 1 163 ? 24.017 2.170 43.542 1.00 35.51 163 VAL B N 1
ATOM 3323 C CA . VAL B 1 163 ? 25.251 2.014 44.300 1.00 36.20 163 VAL B CA 1
ATOM 3324 C C . VAL B 1 163 ? 26.012 3.329 44.342 1.00 37.16 163 VAL B C 1
ATOM 3325 O O . VAL B 1 163 ? 26.204 3.988 43.317 1.00 36.99 163 VAL B O 1
ATOM 3329 N N . GLY B 1 164 ? 26.435 3.713 45.540 1.00 39.22 164 GLY B N 1
ATOM 3330 C CA . GLY B 1 164 ? 27.195 4.937 45.685 1.00 38.80 164 GLY B CA 1
ATOM 3331 C C . GLY B 1 164 ? 26.831 5.683 46.943 1.00 39.52 164 GLY B C 1
ATOM 3332 O O . GLY B 1 164 ? 26.687 5.092 48.010 1.00 41.20 164 GLY B O 1
ATOM 3333 N N . ASP B 1 165 ? 26.670 6.992 46.802 1.00 39.72 165 ASP B N 1
ATOM 3334 C CA . ASP B 1 165 ? 26.338 7.864 47.916 1.00 39.51 165 ASP B CA 1
ATOM 3335 C C . ASP B 1 165 ? 24.824 8.069 48.032 1.00 37.92 165 ASP B C 1
ATOM 3336 O O . ASP B 1 165 ? 24.152 8.407 47.052 1.00 36.80 165 ASP B O 1
ATOM 3341 N N . GLY B 1 166 ? 24.286 7.829 49.226 1.00 36.32 166 GLY B N 1
ATOM 3342 C CA . GLY B 1 166 ? 22.859 8.004 49.441 1.00 35.40 166 GLY B CA 1
ATOM 3343 C C . GLY B 1 166 ? 22.544 9.486 49.403 1.00 35.79 166 GLY B C 1
ATOM 3344 O O . GLY B 1 166 ? 22.363 10.111 50.443 1.00 36.81 166 GLY B O 1
ATOM 3345 N N . ASN B 1 167 ? 22.476 10.038 48.193 1.00 34.77 167 ASN B N 1
ATOM 3346 C CA . ASN B 1 167 ? 22.234 11.460 47.983 1.00 33.51 167 ASN B CA 1
ATOM 3347 C C . ASN B 1 167 ? 20.830 11.820 47.476 1.00 34.24 167 ASN B C 1
ATOM 3348 O O . ASN B 1 167 ? 19.882 11.028 47.581 1.00 33.71 167 ASN B O 1
ATOM 3353 N N . ASN B 1 168 ? 20.728 13.025 46.911 1.00 31.91 168 ASN B N 1
ATOM 3354 C CA . ASN B 1 168 ? 19.481 13.552 46.373 1.00 31.47 168 ASN B CA 1
ATOM 3355 C C . ASN B 1 168 ? 18.784 12.664 45.341 1.00 30.22 168 ASN B C 1
ATOM 3356 O O . ASN B 1 168 ? 17.560 12.489 45.410 1.00 27.57 168 ASN B O 1
ATOM 3361 N N . VAL B 1 169 ? 19.539 12.104 44.396 1.00 29.77 169 VAL B N 1
ATOM 3362 C CA . VAL B 1 169 ? 18.924 11.240 43.383 1.00 32.33 169 VAL B CA 1
ATOM 3363 C C . VAL B 1 169 ? 18.485 9.921 44.023 1.00 31.26 169 VAL B C 1
ATOM 3364 O O . VAL B 1 169 ? 17.445 9.372 43.668 1.00 28.36 169 VAL B O 1
ATOM 3368 N N . ALA B 1 170 ? 19.275 9.408 44.963 1.00 30.82 170 ALA B N 1
ATOM 3369 C CA . ALA B 1 170 ? 18.892 8.171 45.635 1.00 30.48 170 ALA B CA 1
ATOM 3370 C C . ALA B 1 170 ? 17.536 8.374 46.335 1.00 30.38 170 ALA B C 1
ATOM 3371 O O . ALA B 1 170 ? 16.669 7.506 46.289 1.00 31.82 170 ALA B O 1
ATOM 3373 N N . HIS B 1 171 ? 17.341 9.529 46.966 1.00 30.23 171 HIS B N 1
ATOM 3374 C CA . HIS B 1 171 ? 16.078 9.809 47.648 1.00 29.08 171 HIS B CA 1
ATOM 3375 C C . HIS B 1 171 ? 14.900 9.803 46.672 1.00 27.91 171 HIS B C 1
ATOM 3376 O O . HIS B 1 171 ? 13.862 9.186 46.920 1.00 24.69 171 HIS B O 1
ATOM 3383 N N . SER B 1 172 ? 15.062 10.498 45.559 1.00 27.41 172 SER B N 1
ATOM 3384 C CA . SER B 1 172 ? 14.011 10.544 44.561 1.00 29.95 172 SER B CA 1
ATOM 3385 C C . SER B 1 172 ? 13.770 9.165 43.930 1.00 28.57 172 SER B C 1
ATOM 3386 O O . SER B 1 172 ? 12.633 8.836 43.585 1.00 30.60 172 SER B O 1
ATOM 3389 N N . LEU B 1 173 ? 14.830 8.370 43.787 1.00 27.43 173 LEU B N 1
ATOM 3390 C CA . LEU B 1 173 ? 14.703 7.024 43.221 1.00 29.04 173 LEU B CA 1
ATOM 3391 C C . LEU B 1 173 ? 13.888 6.175 44.183 1.00 28.83 173 LEU B C 1
ATOM 3392 O O . LEU B 1 173 ? 12.983 5.459 43.764 1.00 31.10 173 LEU B O 1
ATOM 3397 N N . LEU B 1 174 ? 14.193 6.268 45.473 1.00 28.54 174 LEU B N 1
ATOM 3398 C CA . LEU B 1 174 ? 13.459 5.514 46.485 1.00 27.53 174 LEU B CA 1
ATOM 3399 C C . LEU B 1 174 ? 11.956 5.774 46.400 1.00 28.75 174 LEU B C 1
ATOM 3400 O O . LEU B 1 174 ? 11.147 4.836 46.361 1.00 27.79 174 LEU B O 1
ATOM 3405 N N . LEU B 1 175 ? 11.576 7.047 46.366 1.00 27.89 175 LEU B N 1
ATOM 3406 C CA . LEU B 1 175 ? 10.161 7.409 46.287 1.00 28.50 175 LEU B CA 1
ATOM 3407 C C . LEU B 1 175 ? 9.590 7.068 44.908 1.00 28.44 175 LEU B C 1
ATOM 3408 O O . LEU B 1 175 ? 8.494 6.526 44.803 1.00 30.72 175 LEU B O 1
ATOM 3413 N N . GLY B 1 176 ? 10.337 7.379 43.854 1.00 28.11 176 GLY B N 1
ATOM 3414 C CA . GLY B 1 176 ? 9.857 7.103 42.507 1.00 27.74 176 GLY B CA 1
ATOM 3415 C C . GLY B 1 176 ? 9.654 5.627 42.252 1.00 30.13 176 GLY B C 1
ATOM 3416 O O . GLY B 1 176 ? 8.600 5.195 41.771 1.00 29.23 176 GLY B O 1
ATOM 3417 N N . CYS B 1 177 ? 10.687 4.853 42.556 1.00 29.58 177 CYS B N 1
ATOM 3418 C CA . CYS B 1 177 ? 10.647 3.413 42.380 1.00 30.35 177 CYS B CA 1
ATOM 3419 C C . CYS B 1 177 ? 9.495 2.761 43.140 1.00 30.52 177 CYS B C 1
ATOM 3420 O O . CYS B 1 177 ? 8.718 2.004 42.568 1.00 31.59 177 CYS B O 1
ATOM 3423 N N . ALA B 1 178 ? 9.360 3.069 44.422 1.00 31.99 178 ALA B N 1
ATOM 3424 C CA . ALA B 1 178 ? 8.285 2.474 45.202 1.00 31.22 178 ALA B CA 1
ATOM 3425 C C . ALA B 1 178 ? 6.930 2.817 44.598 1.00 31.07 178 ALA B C 1
ATOM 3426 O O . ALA B 1 178 ? 6.055 1.961 44.505 1.00 31.71 178 ALA B O 1
ATOM 3428 N N . LYS B 1 179 ? 6.768 4.064 44.165 1.00 30.52 179 LYS B N 1
ATOM 3429 C CA . LYS B 1 179 ? 5.498 4.514 43.607 1.00 29.06 179 LYS B CA 1
ATOM 3430 C C . LYS B 1 179 ? 5.000 3.785 42.357 1.00 27.70 179 LYS B C 1
ATOM 3431 O O . LYS B 1 179 ? 3.791 3.623 42.185 1.00 28.36 179 LYS B O 1
ATOM 3437 N N . VAL B 1 180 ? 5.903 3.356 41.481 1.00 28.24 180 VAL B N 1
ATOM 3438 C CA . VAL B 1 180 ? 5.483 2.645 40.261 1.00 28.29 180 VAL B CA 1
ATOM 3439 C C . VAL B 1 180 ? 5.647 1.122 40.387 1.00 27.68 180 VAL B C 1
ATOM 3440 O O . VAL B 1 180 ? 5.685 0.395 39.385 1.00 26.45 180 VAL B O 1
ATOM 3444 N N . GLY B 1 181 ? 5.777 0.649 41.620 1.00 28.35 181 GLY B N 1
ATOM 3445 C CA . GLY B 1 181 ? 5.912 -0.783 41.851 1.00 29.43 181 GLY B CA 1
ATOM 3446 C C . GLY B 1 181 ? 7.268 -1.391 41.556 1.00 30.94 181 GLY B C 1
ATOM 3447 O O . GLY B 1 181 ? 7.389 -2.617 41.463 1.00 32.47 181 GLY B O 1
ATOM 3448 N N . MET B 1 182 ? 8.297 -0.558 41.398 1.00 32.38 182 MET B N 1
ATOM 3449 C CA . MET B 1 182 ? 9.638 -1.071 41.121 1.00 34.50 182 MET B CA 1
ATOM 3450 C C . MET B 1 182 ? 10.400 -1.274 42.435 1.00 34.32 182 MET B C 1
ATOM 3451 O O . MET B 1 182 ? 10.411 -0.391 43.299 1.00 33.22 182 MET B O 1
ATOM 3456 N N . SER B 1 183 ? 10.998 -2.454 42.607 1.00 31.68 183 SER B N 1
ATOM 3457 C CA . SER B 1 183 ? 11.780 -2.721 43.810 1.00 30.25 183 SER B CA 1
ATOM 3458 C C . SER B 1 183 ? 13.098 -1.998 43.668 1.00 29.36 183 SER B C 1
ATOM 3459 O O . SER B 1 183 ? 13.595 -1.802 42.555 1.00 30.49 183 SER B O 1
ATOM 3462 N N . ILE B 1 184 ? 13.674 -1.605 44.797 1.00 29.84 184 ILE B N 1
ATOM 3463 C CA . ILE B 1 184 ? 14.937 -0.890 44.777 1.00 29.74 184 ILE B CA 1
ATOM 3464 C C . ILE B 1 184 ? 15.838 -1.285 45.936 1.00 30.30 184 ILE B C 1
ATOM 3465 O O . ILE B 1 184 ? 15.387 -1.472 47.066 1.00 31.71 184 ILE B O 1
ATOM 3470 N N . ALA B 1 185 ? 17.116 -1.440 45.626 1.00 30.98 185 ALA B N 1
ATOM 3471 C CA . ALA B 1 185 ? 18.133 -1.775 46.609 1.00 32.09 185 ALA B CA 1
ATOM 3472 C C . ALA B 1 185 ? 19.180 -0.666 46.529 1.00 31.51 185 ALA B C 1
ATOM 3473 O O . ALA B 1 185 ? 19.753 -0.419 45.464 1.00 33.19 185 ALA B O 1
ATOM 3475 N N . VAL B 1 186 ? 19.413 0.024 47.638 1.00 33.21 186 VAL B N 1
ATOM 3476 C CA . VAL B 1 186 ? 20.409 1.082 47.647 1.00 33.60 186 VAL B CA 1
ATOM 3477 C C . VAL B 1 186 ? 21.610 0.667 48.488 1.00 33.27 186 VAL B C 1
ATOM 3478 O O . VAL B 1 186 ? 21.482 0.432 49.684 1.00 35.06 186 VAL B O 1
ATOM 3482 N N . ALA B 1 187 ? 22.776 0.559 47.857 1.00 33.84 187 ALA B N 1
ATOM 3483 C CA . ALA B 1 187 ? 24.001 0.184 48.567 1.00 34.72 187 ALA B CA 1
ATOM 3484 C C . ALA B 1 187 ? 24.936 1.382 48.659 1.00 35.20 187 ALA B C 1
ATOM 3485 O O . ALA B 1 187 ? 25.268 2.002 47.645 1.00 34.39 187 ALA B O 1
ATOM 3487 N N . THR B 1 188 ? 25.361 1.698 49.879 1.00 36.77 188 THR B N 1
ATOM 3488 C CA . THR B 1 188 ? 26.255 2.824 50.125 1.00 38.21 188 THR B CA 1
ATOM 3489 C C . THR B 1 188 ? 27.208 2.482 51.268 1.00 39.70 188 THR B C 1
ATOM 3490 O O . THR B 1 188 ? 27.017 1.489 51.963 1.00 39.66 188 THR B O 1
ATOM 3494 N N . PRO B 1 189 ? 28.254 3.301 51.467 1.00 41.21 189 PRO B N 1
ATOM 3495 C CA . PRO B 1 189 ? 29.192 3.037 52.563 1.00 42.84 189 PRO B CA 1
ATOM 3496 C C . PRO B 1 189 ? 28.449 3.294 53.883 1.00 44.26 189 PRO B C 1
ATOM 3497 O O . PRO B 1 189 ? 27.425 3.977 53.906 1.00 43.33 189 PRO B O 1
ATOM 3501 N N . GLU B 1 190 ? 28.973 2.748 54.973 1.00 47.47 190 GLU B N 1
ATOM 3502 C CA . GLU B 1 190 ? 28.361 2.889 56.291 1.00 50.10 190 GLU B CA 1
ATOM 3503 C C . GLU B 1 190 ? 27.884 4.285 56.709 1.00 50.57 190 GLU B C 1
ATOM 3504 O O . GLU B 1 190 ? 26.810 4.423 57.302 1.00 52.53 190 GLU B O 1
ATOM 3510 N N . GLY B 1 191 ? 28.656 5.322 56.415 1.00 48.88 191 GLY B N 1
ATOM 3511 C CA . GLY B 1 191 ? 28.218 6.646 56.824 1.00 48.72 191 GLY B CA 1
ATOM 3512 C C . GLY B 1 191 ? 27.453 7.490 55.815 1.00 48.29 191 GLY B C 1
ATOM 3513 O O . GLY B 1 191 ? 26.996 8.585 56.152 1.00 48.44 191 GLY B O 1
ATOM 3514 N N . PHE B 1 192 ? 27.297 6.994 54.591 1.00 47.74 192 PHE B N 1
ATOM 3515 C CA . PHE B 1 192 ? 26.607 7.750 53.548 1.00 45.92 192 PHE B CA 1
ATOM 3516 C C . PHE B 1 192 ? 25.288 7.135 53.092 1.00 45.72 192 PHE B C 1
ATOM 3517 O O . PHE B 1 192 ? 24.984 7.116 51.896 1.00 43.50 192 PHE B O 1
ATOM 3525 N N . THR B 1 193 ? 24.508 6.640 54.046 1.00 44.04 193 THR B N 1
ATOM 3526 C CA . THR B 1 193 ? 23.225 6.028 53.740 1.00 43.97 193 THR B CA 1
ATOM 3527 C C . THR B 1 193 ? 22.174 7.095 53.457 1.00 43.22 193 THR B C 1
ATOM 3528 O O . THR B 1 193 ? 22.328 8.256 53.855 1.00 44.12 193 THR B O 1
ATOM 3532 N N . PRO B 1 194 ? 21.093 6.722 52.751 1.00 41.38 194 PRO B N 1
ATOM 3533 C CA . PRO B 1 194 ? 20.047 7.707 52.460 1.00 39.46 194 PRO B CA 1
ATOM 3534 C C . PRO B 1 194 ? 19.273 8.105 53.709 1.00 39.51 194 PRO B C 1
ATOM 3535 O O . PRO B 1 194 ? 19.212 7.352 54.680 1.00 39.33 194 PRO B O 1
ATOM 3539 N N . ASP B 1 195 ? 18.690 9.299 53.671 1.00 39.00 195 ASP B N 1
ATOM 3540 C CA . ASP B 1 195 ? 17.883 9.825 54.762 1.00 40.14 195 ASP B CA 1
ATOM 3541 C C . ASP B 1 195 ? 16.936 8.715 55.215 1.00 41.33 195 ASP B C 1
ATOM 3542 O O . ASP B 1 195 ? 16.098 8.264 54.438 1.00 42.71 195 ASP B O 1
ATOM 3547 N N . PRO B 1 196 ? 17.049 8.259 56.477 1.00 41.87 196 PRO B N 1
ATOM 3548 C CA . PRO B 1 196 ? 16.174 7.190 56.979 1.00 40.12 196 PRO B CA 1
ATOM 3549 C C . PRO B 1 196 ? 14.688 7.498 56.812 1.00 39.06 196 PRO B C 1
ATOM 3550 O O . PRO B 1 196 ? 13.872 6.593 56.650 1.00 38.13 196 PRO B O 1
ATOM 3554 N N . ALA B 1 197 ? 14.337 8.777 56.848 1.00 37.22 197 ALA B N 1
ATOM 3555 C CA . ALA B 1 197 ? 12.946 9.173 56.694 1.00 36.25 197 ALA B CA 1
ATOM 3556 C C . ALA B 1 197 ? 12.431 8.961 55.265 1.00 37.41 197 ALA B C 1
ATOM 3557 O O . ALA B 1 197 ? 11.259 8.645 55.073 1.00 37.67 197 ALA B O 1
ATOM 3559 N N . VAL B 1 198 ? 13.278 9.142 54.253 1.00 37.93 198 VAL B N 1
ATOM 3560 C CA . VAL B 1 198 ? 12.789 8.929 52.894 1.00 37.86 198 VAL B CA 1
ATOM 3561 C C . VAL B 1 198 ? 12.663 7.426 52.659 1.00 36.94 198 VAL B C 1
ATOM 3562 O O . VAL B 1 198 ? 11.716 6.971 52.018 1.00 35.80 198 VAL B O 1
ATOM 3566 N N . SER B 1 199 ? 13.610 6.663 53.202 1.00 35.80 199 SER B N 1
ATOM 3567 C CA . SER B 1 199 ? 13.600 5.207 53.085 1.00 36.37 199 SER B CA 1
ATOM 3568 C C . SER B 1 199 ? 12.318 4.656 53.706 1.00 35.75 199 SER B C 1
ATOM 3569 O O . SER B 1 199 ? 11.642 3.818 53.115 1.00 37.27 199 SER B O 1
ATOM 3572 N N . ALA B 1 200 ? 11.996 5.134 54.904 1.00 35.09 200 ALA B N 1
ATOM 3573 C CA . ALA B 1 200 ? 10.800 4.696 55.618 1.00 34.90 200 ALA B CA 1
ATOM 3574 C C . ALA B 1 200 ? 9.552 5.041 54.827 1.00 35.32 200 ALA B C 1
ATOM 3575 O O . ALA B 1 200 ? 8.614 4.248 54.736 1.00 35.11 200 ALA B O 1
ATOM 3577 N N . ARG B 1 201 ? 9.537 6.243 54.266 1.00 35.44 201 ARG B N 1
ATOM 3578 C CA . ARG B 1 201 ? 8.403 6.675 53.470 1.00 35.08 201 ARG B CA 1
ATOM 3579 C C . ARG B 1 201 ? 8.290 5.816 52.209 1.00 34.02 201 ARG B C 1
ATOM 3580 O O . ARG B 1 201 ? 7.196 5.428 51.807 1.00 35.27 201 ARG B O 1
ATOM 3588 N N . ALA B 1 202 ? 9.426 5.507 51.600 1.00 34.49 202 ALA B N 1
ATOM 3589 C CA . ALA B 1 202 ? 9.443 4.699 50.385 1.00 34.05 202 ALA B CA 1
ATOM 3590 C C . ALA B 1 202 ? 8.954 3.272 50.672 1.00 35.52 202 ALA B C 1
ATOM 3591 O O . ALA B 1 202 ? 8.185 2.702 49.889 1.00 33.29 202 ALA B O 1
ATOM 3593 N N . SER B 1 203 ? 9.385 2.705 51.797 1.00 35.09 203 SER B N 1
ATOM 3594 C CA . SER B 1 203 ? 8.956 1.361 52.172 1.00 38.30 203 SER B CA 1
ATOM 3595 C C . SER B 1 203 ? 7.448 1.354 52.415 1.00 38.74 203 SER B C 1
ATOM 3596 O O . SER B 1 203 ? 6.761 0.370 52.129 1.00 38.58 203 SER B O 1
ATOM 3599 N N . GLU B 1 204 ? 6.938 2.462 52.942 1.00 39.24 204 GLU B N 1
ATOM 3600 C CA . GLU B 1 204 ? 5.512 2.587 53.214 1.00 40.13 204 GLU B CA 1
ATOM 3601 C C . GLU B 1 204 ? 4.740 2.535 51.896 1.00 39.70 204 GLU B C 1
ATOM 3602 O O . GLU B 1 204 ? 3.719 1.851 51.780 1.00 40.14 204 GLU B O 1
ATOM 3608 N N . ILE B 1 205 ? 5.235 3.252 50.893 1.00 38.79 205 ILE B N 1
ATOM 3609 C CA . ILE B 1 205 ? 4.589 3.266 49.586 1.00 35.77 205 ILE B CA 1
ATOM 3610 C C . ILE B 1 205 ? 4.696 1.887 48.931 1.00 37.38 205 ILE B C 1
ATOM 3611 O O . ILE B 1 205 ? 3.732 1.382 48.332 1.00 37.86 205 ILE B O 1
ATOM 3616 N N . ALA B 1 206 ? 5.872 1.280 49.057 1.00 34.87 206 ALA B N 1
ATOM 3617 C CA . ALA B 1 206 ? 6.132 -0.024 48.462 1.00 36.66 206 ALA B CA 1
ATOM 3618 C C . ALA B 1 206 ? 5.192 -1.101 48.997 1.00 36.96 206 ALA B C 1
ATOM 3619 O O . ALA B 1 206 ? 4.831 -2.024 48.277 1.00 36.86 206 ALA B O 1
ATOM 3621 N N . GLY B 1 207 ? 4.792 -0.974 50.260 1.00 38.76 207 GLY B N 1
ATOM 3622 C CA . GLY B 1 207 ? 3.896 -1.952 50.853 1.00 39.08 207 GLY B CA 1
ATOM 3623 C C . GLY B 1 207 ? 2.572 -2.037 50.118 1.00 40.03 207 GLY B C 1
ATOM 3624 O O . GLY B 1 207 ? 1.911 -3.076 50.122 1.00 40.89 207 GLY B O 1
ATOM 3625 N N . ARG B 1 208 ? 2.184 -0.939 49.480 1.00 40.03 208 ARG B N 1
ATOM 3626 C CA . ARG B 1 208 ? 0.933 -0.880 48.732 1.00 40.96 208 ARG B CA 1
ATOM 3627 C C . ARG B 1 208 ? 1.098 -1.193 47.245 1.00 39.68 208 ARG B C 1
ATOM 3628 O O . ARG B 1 208 ? 0.130 -1.567 46.573 1.00 40.48 208 ARG B O 1
ATOM 3636 N N . THR B 1 209 ? 2.312 -1.041 46.725 1.00 37.49 209 THR B N 1
ATOM 3637 C CA . THR B 1 209 ? 2.538 -1.287 45.305 1.00 36.72 209 THR B CA 1
ATOM 3638 C C . THR B 1 209 ? 3.133 -2.649 44.986 1.00 36.52 209 THR B C 1
ATOM 3639 O O . THR B 1 209 ? 3.268 -3.005 43.822 1.00 36.86 209 THR B O 1
ATOM 3643 N N . GLY B 1 210 ? 3.493 -3.400 46.019 1.00 37.67 210 GLY B N 1
ATOM 3644 C CA . GLY B 1 210 ? 4.050 -4.724 45.811 1.00 40.66 210 GLY B CA 1
ATOM 3645 C C . GLY B 1 210 ? 5.537 -4.754 45.530 1.00 42.06 210 GLY B C 1
ATOM 3646 O O . GLY B 1 210 ? 6.061 -5.772 45.078 1.00 42.99 210 GLY B O 1
ATOM 3647 N N . ALA B 1 211 ? 6.222 -3.644 45.788 1.00 41.12 211 ALA B N 1
ATOM 3648 C CA . ALA B 1 211 ? 7.660 -3.573 45.555 1.00 41.39 211 ALA B CA 1
ATOM 3649 C C . ALA B 1 211 ? 8.399 -3.715 46.865 1.00 41.05 211 ALA B C 1
ATOM 3650 O O . ALA B 1 211 ? 7.802 -3.636 47.935 1.00 42.07 211 ALA B O 1
ATOM 3652 N N . GLU B 1 212 ? 9.703 -3.935 46.795 1.00 40.48 212 GLU B N 1
ATOM 3653 C CA . GLU B 1 212 ? 10.452 -4.024 48.031 1.00 42.02 212 GLU B CA 1
ATOM 3654 C C . GLU B 1 212 ? 11.591 -3.016 48.062 1.00 39.54 212 GLU B C 1
ATOM 3655 O O . GLU B 1 212 ? 12.239 -2.746 47.051 1.00 36.08 212 GLU B O 1
ATOM 3661 N N . VAL B 1 213 ? 11.804 -2.449 49.241 1.00 37.69 213 VAL B N 1
ATOM 3662 C CA . VAL B 1 213 ? 12.855 -1.474 49.437 1.00 37.51 213 VAL B CA 1
ATOM 3663 C C . VAL B 1 213 ? 13.922 -2.054 50.347 1.00 38.92 213 VAL B C 1
ATOM 3664 O O . VAL B 1 213 ? 13.615 -2.580 51.415 1.00 38.49 213 VAL B O 1
ATOM 3668 N N . GLN B 1 214 ? 15.174 -1.958 49.911 1.00 40.40 214 GLN B N 1
ATOM 3669 C CA . GLN B 1 214 ? 16.303 -2.446 50.693 1.00 42.10 214 GLN B CA 1
ATOM 3670 C C . GLN B 1 214 ? 17.450 -1.442 50.725 1.00 42.73 214 GLN B C 1
ATOM 3671 O O . GLN B 1 214 ? 17.914 -0.990 49.678 1.00 42.36 214 GLN B O 1
ATOM 3677 N N . ILE B 1 215 ? 17.916 -1.107 51.923 1.00 44.08 215 ILE B N 1
ATOM 3678 C CA . ILE B 1 215 ? 19.061 -0.210 52.075 1.00 45.56 215 ILE B CA 1
ATOM 3679 C C . ILE B 1 215 ? 20.162 -1.135 52.592 1.00 45.04 215 ILE B C 1
ATOM 3680 O O . ILE B 1 215 ? 20.097 -1.629 53.714 1.00 43.82 215 ILE B O 1
ATOM 3685 N N . LEU B 1 216 ? 21.164 -1.383 51.760 1.00 46.31 216 LEU B N 1
ATOM 3686 C CA . LEU B 1 216 ? 22.227 -2.304 52.129 1.00 45.92 216 LEU B CA 1
ATOM 3687 C C . LEU B 1 216 ? 23.598 -1.672 52.163 1.00 47.22 216 LEU B C 1
ATOM 3688 O O . LEU B 1 216 ? 23.755 -0.471 51.961 1.00 48.47 216 LEU B O 1
ATOM 3693 N N . ARG B 1 217 ? 24.594 -2.515 52.399 1.00 47.62 217 ARG B N 1
ATOM 3694 C CA . ARG B 1 217 ? 25.981 -2.092 52.459 1.00 47.71 217 ARG B CA 1
ATOM 3695 C C . ARG B 1 217 ? 26.729 -2.651 51.260 1.00 47.08 217 ARG B C 1
ATOM 3696 O O . ARG B 1 217 ? 27.514 -1.950 50.627 1.00 47.63 217 ARG B O 1
ATOM 3704 N N . ASP B 1 218 ? 26.464 -3.917 50.951 1.00 47.09 218 ASP B N 1
ATOM 3705 C CA . ASP B 1 218 ? 27.125 -4.611 49.850 1.00 46.93 218 ASP B CA 1
ATOM 3706 C C . ASP B 1 218 ? 26.516 -4.394 48.469 1.00 45.90 218 ASP B C 1
ATOM 3707 O O . ASP B 1 218 ? 25.387 -4.810 48.198 1.00 46.31 218 ASP B O 1
ATOM 3712 N N . PRO B 1 219 ? 27.277 -3.758 47.566 1.00 44.72 219 PRO B N 1
ATOM 3713 C CA . PRO B 1 219 ? 26.849 -3.471 46.194 1.00 43.40 219 PRO B CA 1
ATOM 3714 C C . PRO B 1 219 ? 26.510 -4.714 45.372 1.00 43.31 219 PRO B C 1
ATOM 3715 O O . PRO B 1 219 ? 25.600 -4.683 44.541 1.00 39.98 219 PRO B O 1
ATOM 3719 N N . PHE B 1 220 ? 27.239 -5.804 45.597 1.00 42.05 220 PHE B N 1
ATOM 3720 C CA . PHE B 1 220 ? 26.974 -7.038 44.860 1.00 41.79 220 PHE B CA 1
ATOM 3721 C C . PHE B 1 220 ? 25.652 -7.666 45.279 1.00 40.89 220 PHE B C 1
ATOM 3722 O O . PHE B 1 220 ? 24.945 -8.239 44.459 1.00 41.27 220 PHE B O 1
ATOM 3730 N N . GLU B 1 221 ? 25.312 -7.541 46.555 1.00 40.96 221 GLU B N 1
ATOM 3731 C CA . GLU B 1 221 ? 24.060 -8.083 47.057 1.00 41.32 221 GLU B CA 1
ATOM 3732 C C . GLU B 1 221 ? 22.920 -7.276 46.438 1.00 40.69 221 GLU B C 1
ATOM 3733 O O . GLU B 1 221 ? 21.893 -7.824 46.047 1.00 39.49 221 GLU B O 1
ATOM 3739 N N . ALA B 1 222 ? 23.123 -5.963 46.358 1.00 38.35 222 ALA B N 1
ATOM 3740 C CA . ALA B 1 222 ? 22.134 -5.049 45.802 1.00 37.03 222 ALA B CA 1
ATOM 3741 C C . ALA B 1 222 ? 21.902 -5.300 44.317 1.00 35.67 222 ALA B C 1
ATOM 3742 O O . ALA B 1 222 ? 20.770 -5.407 43.863 1.00 34.20 222 ALA B O 1
ATOM 3744 N N . ALA B 1 223 ? 22.993 -5.401 43.572 1.00 36.18 223 ALA B N 1
ATOM 3745 C CA . ALA B 1 223 ? 22.942 -5.610 42.132 1.00 35.88 223 ALA B CA 1
ATOM 3746 C C . ALA B 1 223 ? 22.403 -6.967 41.663 1.00 36.82 223 ALA B C 1
ATOM 3747 O O . ALA B 1 223 ? 22.044 -7.120 40.495 1.00 36.78 223 ALA B O 1
ATOM 3749 N N . ARG B 1 224 ? 22.344 -7.952 42.554 1.00 38.32 224 ARG B N 1
ATOM 3750 C CA . ARG B 1 224 ? 21.864 -9.275 42.154 1.00 39.77 224 ARG B CA 1
ATOM 3751 C C . ARG B 1 224 ? 20.402 -9.274 41.713 1.00 38.01 224 ARG B C 1
ATOM 3752 O O . ARG B 1 224 ? 19.507 -8.844 42.450 1.00 35.99 224 ARG B O 1
ATOM 3760 N N . GLY B 1 225 ? 20.173 -9.752 40.496 1.00 37.55 225 GLY B N 1
ATOM 3761 C CA . GLY B 1 225 ? 18.826 -9.805 39.956 1.00 34.72 225 GLY B CA 1
ATOM 3762 C C . GLY B 1 225 ? 18.303 -8.442 39.547 1.00 36.33 225 GLY B C 1
ATOM 3763 O O . GLY B 1 225 ? 17.148 -8.319 39.127 1.00 36.71 225 GLY B O 1
ATOM 3764 N N . ALA B 1 226 ? 19.143 -7.415 39.655 1.00 33.40 226 ALA B N 1
ATOM 3765 C CA . ALA B 1 226 ? 18.717 -6.069 39.299 1.00 32.50 226 ALA B CA 1
ATOM 3766 C C . ALA B 1 226 ? 18.670 -5.893 37.791 1.00 31.62 226 ALA B C 1
ATOM 3767 O O . ALA B 1 226 ? 19.563 -6.343 37.078 1.00 31.62 226 ALA B O 1
ATOM 3769 N N . HIS B 1 227 ? 17.614 -5.234 37.323 1.00 30.64 227 HIS B N 1
ATOM 3770 C CA . HIS B 1 227 ? 17.416 -4.949 35.904 1.00 29.59 227 HIS B CA 1
ATOM 3771 C C . HIS B 1 227 ? 18.093 -3.614 35.572 1.00 29.11 227 HIS B C 1
ATOM 3772 O O . HIS B 1 227 ? 18.369 -3.299 34.409 1.00 28.62 227 HIS B O 1
ATOM 3779 N N . ILE B 1 228 ? 18.330 -2.814 36.601 1.00 27.36 228 ILE B N 1
ATOM 3780 C CA . ILE B 1 228 ? 18.995 -1.534 36.408 1.00 28.07 228 ILE B CA 1
ATOM 3781 C C . ILE B 1 228 ? 20.096 -1.320 37.447 1.00 27.83 228 ILE B C 1
ATOM 3782 O O . ILE B 1 228 ? 19.897 -1.557 38.637 1.00 29.16 228 ILE B O 1
ATOM 3787 N N . LEU B 1 229 ? 21.268 -0.908 36.981 1.00 28.51 229 LEU B N 1
ATOM 3788 C CA . LEU B 1 229 ? 22.376 -0.586 37.874 1.00 29.77 229 LEU B CA 1
ATOM 3789 C C . LEU B 1 229 ? 22.465 0.940 37.749 1.00 30.94 229 LEU B C 1
ATOM 3790 O O . LEU B 1 229 ? 22.582 1.479 36.640 1.00 30.66 229 LEU B O 1
ATOM 3795 N N . TYR B 1 230 ? 22.395 1.631 38.879 1.00 29.99 230 TYR B N 1
ATOM 3796 C CA . TYR B 1 230 ? 22.408 3.095 38.865 1.00 31.98 230 TYR B CA 1
ATOM 3797 C C . TYR B 1 230 ? 23.450 3.670 39.816 1.00 31.77 230 TYR B C 1
ATOM 3798 O O . TYR B 1 230 ? 23.585 3.221 40.960 1.00 30.36 230 TYR B O 1
ATOM 3807 N N . THR B 1 231 ? 24.189 4.664 39.339 1.00 32.61 231 THR B N 1
ATOM 3808 C CA . THR B 1 231 ? 25.184 5.303 40.180 1.00 33.19 231 THR B CA 1
ATOM 3809 C C . THR B 1 231 ? 25.252 6.803 39.909 1.00 33.22 231 THR B C 1
ATOM 3810 O O . THR B 1 231 ? 24.547 7.326 39.062 1.00 32.57 231 THR B O 1
ATOM 3814 N N . ASP B 1 232 ? 26.110 7.492 40.642 1.00 35.08 232 ASP B N 1
ATOM 3815 C CA . ASP B 1 232 ? 26.241 8.935 40.500 1.00 35.16 232 ASP B CA 1
ATOM 3816 C C . ASP B 1 232 ? 27.584 9.309 41.117 1.00 36.38 232 ASP B C 1
ATOM 3817 O O . ASP B 1 232 ? 28.233 8.471 41.746 1.00 34.75 232 ASP B O 1
ATOM 3822 N N . VAL B 1 233 ? 27.999 10.558 40.929 1.00 38.82 233 VAL B N 1
ATOM 3823 C CA . VAL B 1 233 ? 29.266 11.043 41.464 1.00 40.56 233 VAL B CA 1
ATOM 3824 C C . VAL B 1 233 ? 29.359 10.814 42.975 1.00 41.00 233 VAL B C 1
ATOM 3825 O O . VAL B 1 233 ? 28.369 10.947 43.696 1.00 38.99 233 VAL B O 1
ATOM 3829 N N . TRP B 1 234 ? 30.549 10.451 43.449 1.00 42.36 234 TRP B N 1
ATOM 3830 C CA . TRP B 1 234 ? 30.743 10.229 44.876 1.00 43.85 234 TRP B CA 1
ATOM 3831 C C . TRP B 1 234 ? 30.785 11.576 45.584 1.00 44.35 234 TRP B C 1
ATOM 3832 O O . TRP B 1 234 ? 31.047 12.599 44.959 1.00 43.49 234 TRP B O 1
ATOM 3843 N N . THR B 1 235 ? 30.525 11.561 46.887 1.00 46.33 235 THR B N 1
ATOM 3844 C CA . THR B 1 235 ? 30.535 12.768 47.717 1.00 48.85 235 THR B CA 1
ATOM 3845 C C . THR B 1 235 ? 31.802 13.603 47.510 1.00 48.52 235 THR B C 1
ATOM 3846 O O . THR B 1 235 ? 32.909 13.063 47.469 1.00 47.96 235 THR B O 1
ATOM 3850 N N . HIS B 1 245 ? 41.134 8.656 51.795 1.00 57.61 245 HIS B N 1
ATOM 3851 C CA . HIS B 1 245 ? 39.999 7.845 52.210 1.00 57.90 245 HIS B CA 1
ATOM 3852 C C . HIS B 1 245 ? 38.976 7.685 51.090 1.00 58.51 245 HIS B C 1
ATOM 3853 O O . HIS B 1 245 ? 38.436 6.597 50.888 1.00 58.14 245 HIS B O 1
ATOM 3860 N N . ARG B 1 246 ? 38.720 8.779 50.377 1.00 58.85 246 ARG B N 1
ATOM 3861 C CA . ARG B 1 246 ? 37.778 8.813 49.257 1.00 59.55 246 ARG B CA 1
ATOM 3862 C C . ARG B 1 246 ? 37.639 7.459 48.565 1.00 59.35 246 ARG B C 1
ATOM 3863 O O . ARG B 1 246 ? 36.565 6.861 48.575 1.00 58.88 246 ARG B O 1
ATOM 3871 N N . LEU B 1 247 ? 38.729 6.982 47.968 1.00 59.66 247 LEU B N 1
ATOM 3872 C CA . LEU B 1 247 ? 38.732 5.700 47.265 1.00 60.83 247 LEU B CA 1
ATOM 3873 C C . LEU B 1 247 ? 38.406 4.512 48.152 1.00 60.82 247 LEU B C 1
ATOM 3874 O O . LEU B 1 247 ? 37.430 3.797 47.926 1.00 61.04 247 LEU B O 1
ATOM 3879 N N . GLN B 1 248 ? 39.247 4.295 49.152 1.00 62.04 248 GLN B N 1
ATOM 3880 C CA . GLN B 1 248 ? 39.072 3.186 50.079 1.00 62.94 248 GLN B CA 1
ATOM 3881 C C . GLN B 1 248 ? 37.602 3.039 50.465 1.00 60.86 248 GLN B C 1
ATOM 3882 O O . GLN B 1 248 ? 37.085 1.932 50.613 1.00 60.35 248 GLN B O 1
ATOM 3888 N N . LEU B 1 249 ? 36.940 4.179 50.608 1.00 58.54 249 LEU B N 1
ATOM 3889 C CA . LEU B 1 249 ? 35.544 4.251 51.006 1.00 57.63 249 LEU B CA 1
ATOM 3890 C C . LEU B 1 249 ? 34.519 3.904 49.920 1.00 56.05 249 LEU B C 1
ATOM 3891 O O . LEU B 1 249 ? 33.606 3.114 50.152 1.00 55.60 249 LEU B O 1
ATOM 3896 N N . PHE B 1 250 ? 34.680 4.479 48.734 1.00 53.93 250 PHE B N 1
ATOM 3897 C CA . PHE B 1 250 ? 33.733 4.255 47.646 1.00 54.27 250 PHE B CA 1
ATOM 3898 C C . PHE B 1 250 ? 34.067 3.200 46.590 1.00 54.08 250 PHE B C 1
ATOM 3899 O O . PHE B 1 250 ? 33.159 2.652 45.967 1.00 53.95 250 PHE B O 1
ATOM 3907 N N . GLU B 1 251 ? 35.352 2.917 46.389 1.00 53.90 251 GLU B N 1
ATOM 3908 C CA . GLU B 1 251 ? 35.786 1.958 45.369 1.00 54.64 251 GLU B CA 1
ATOM 3909 C C . GLU B 1 251 ? 34.920 0.726 45.102 1.00 53.40 251 GLU B C 1
ATOM 3910 O O . GLU B 1 251 ? 34.657 0.387 43.946 1.00 53.40 251 GLU B O 1
ATOM 3916 N N . GLN B 1 252 ? 34.482 0.052 46.154 1.00 51.04 252 GLN B N 1
ATOM 3917 C CA . GLN B 1 252 ? 33.676 -1.149 45.980 1.00 51.12 252 GLN B CA 1
ATOM 3918 C C . GLN B 1 252 ? 32.343 -0.884 45.273 1.00 49.25 252 GLN B C 1
ATOM 3919 O O . GLN B 1 252 ? 31.808 -1.756 44.585 1.00 48.71 252 GLN B O 1
ATOM 3925 N N . TYR B 1 253 ? 31.824 0.327 45.441 1.00 47.39 253 TYR B N 1
ATOM 3926 C CA . TYR B 1 253 ? 30.541 0.720 44.868 1.00 45.77 253 TYR B CA 1
ATOM 3927 C C . TYR B 1 253 ? 30.564 1.064 43.383 1.00 45.15 253 TYR B C 1
ATOM 3928 O O . TYR B 1 253 ? 29.531 1.389 42.795 1.00 45.90 253 TYR B O 1
ATOM 3937 N N . GLN B 1 254 ? 31.737 0.957 42.774 1.00 42.33 254 GLN B N 1
ATOM 3938 C CA . GLN B 1 254 ? 31.892 1.252 41.360 1.00 41.77 254 GLN B CA 1
ATOM 3939 C C . GLN B 1 254 ? 31.143 0.258 40.473 1.00 42.79 254 GLN B C 1
ATOM 3940 O O . GLN B 1 254 ? 31.186 -0.951 40.704 1.00 43.86 254 GLN B O 1
ATOM 3946 N N . ILE B 1 255 ? 30.448 0.759 39.460 1.00 42.21 255 ILE B N 1
ATOM 3947 C CA . ILE B 1 255 ? 29.766 -0.148 38.557 1.00 43.62 255 ILE B CA 1
ATOM 3948 C C . ILE B 1 255 ? 30.743 -0.398 37.413 1.00 43.02 255 ILE B C 1
ATOM 3949 O O . ILE B 1 255 ? 31.164 0.520 36.701 1.00 41.80 255 ILE B O 1
ATOM 3954 N N . ASN B 1 256 ? 31.136 -1.656 37.283 1.00 43.18 256 ASN B N 1
ATOM 3955 C CA . ASN B 1 256 ? 32.072 -2.083 36.254 1.00 43.38 256 ASN B CA 1
ATOM 3956 C C . ASN B 1 256 ? 31.605 -3.434 35.747 1.00 43.63 256 ASN B C 1
ATOM 3957 O O . ASN B 1 256 ? 30.585 -3.953 36.208 1.00 44.97 256 ASN B O 1
ATOM 3962 N N . ALA B 1 257 ? 32.353 -4.013 34.815 1.00 43.40 257 ALA B N 1
ATOM 3963 C CA . ALA B 1 257 ? 31.978 -5.307 34.251 1.00 44.29 257 ALA B CA 1
ATOM 3964 C C . ALA B 1 257 ? 31.706 -6.329 35.344 1.00 43.89 257 ALA B C 1
ATOM 3965 O O . ALA B 1 257 ? 30.806 -7.162 35.222 1.00 45.40 257 ALA B O 1
ATOM 3967 N N . ALA B 1 258 ? 32.476 -6.259 36.423 1.00 43.97 258 ALA B N 1
ATOM 3968 C CA . ALA B 1 258 ? 32.307 -7.204 37.520 1.00 43.90 258 ALA B CA 1
ATOM 3969 C C . ALA B 1 258 ? 30.932 -7.081 38.174 1.00 44.43 258 ALA B C 1
ATOM 3970 O O . ALA B 1 258 ? 30.236 -8.082 38.370 1.00 44.76 258 ALA B O 1
ATOM 3972 N N . LEU B 1 259 ? 30.545 -5.853 38.510 1.00 43.21 259 LEU B N 1
ATOM 3973 C CA . LEU B 1 259 ? 29.261 -5.614 39.154 1.00 43.75 259 LEU B CA 1
ATOM 3974 C C . LEU B 1 259 ? 28.136 -5.889 38.165 1.00 42.59 259 LEU B C 1
ATOM 3975 O O . LEU B 1 259 ? 27.119 -6.476 38.523 1.00 42.47 259 LEU B O 1
ATOM 3980 N N . LEU B 1 260 ? 28.335 -5.468 36.920 1.00 43.47 260 LEU B N 1
ATOM 3981 C CA . LEU B 1 260 ? 27.355 -5.682 35.861 1.00 45.70 260 LEU B CA 1
ATOM 3982 C C . LEU B 1 260 ? 27.048 -7.167 35.694 1.00 46.61 260 LEU B C 1
ATOM 3983 O O . LEU B 1 260 ? 25.912 -7.549 35.404 1.00 45.73 260 LEU B O 1
ATOM 3988 N N . ASN B 1 261 ? 28.066 -8.002 35.877 1.00 48.09 261 ASN B N 1
ATOM 3989 C CA . ASN B 1 261 ? 27.907 -9.446 35.731 1.00 50.52 261 ASN B CA 1
ATOM 3990 C C . ASN B 1 261 ? 27.024 -10.057 36.813 1.00 50.09 261 ASN B C 1
ATOM 3991 O O . ASN B 1 261 ? 26.493 -11.154 36.644 1.00 49.47 261 ASN B O 1
ATOM 3996 N N . CYS B 1 262 ? 26.874 -9.351 37.929 1.00 50.20 262 CYS B N 1
ATOM 3997 C CA . CYS B 1 262 ? 26.049 -9.840 39.031 1.00 52.15 262 CYS B CA 1
ATOM 3998 C C . CYS B 1 262 ? 24.590 -9.460 38.843 1.00 49.82 262 CYS B C 1
ATOM 3999 O O . CYS B 1 262 ? 23.711 -9.967 39.546 1.00 49.40 262 CYS B O 1
ATOM 4002 N N . ALA B 1 263 ? 24.343 -8.564 37.892 1.00 46.51 263 ALA B N 1
ATOM 4003 C CA . ALA B 1 263 ? 22.993 -8.093 37.619 1.00 44.98 263 ALA B CA 1
ATOM 4004 C C . ALA B 1 263 ? 22.224 -9.062 36.731 1.00 43.72 263 ALA B C 1
ATOM 4005 O O . ALA B 1 263 ? 22.762 -10.075 36.276 1.00 44.60 263 ALA B O 1
ATOM 4007 N N . ALA B 1 264 ? 20.958 -8.741 36.491 1.00 41.57 264 ALA B N 1
ATOM 4008 C CA . ALA B 1 264 ? 20.105 -9.561 35.653 1.00 39.92 264 ALA B CA 1
ATOM 4009 C C . ALA B 1 264 ? 20.629 -9.566 34.218 1.00 39.79 264 ALA B C 1
ATOM 4010 O O . ALA B 1 264 ? 21.310 -8.627 33.782 1.00 37.11 264 ALA B O 1
ATOM 4012 N N . ALA B 1 265 ? 20.289 -10.621 33.488 1.00 38.35 265 ALA B N 1
ATOM 4013 C CA . ALA B 1 265 ? 20.711 -10.793 32.103 1.00 41.38 265 ALA B CA 1
ATOM 4014 C C . ALA B 1 265 ? 20.464 -9.593 31.201 1.00 42.64 265 ALA B C 1
ATOM 4015 O O . ALA B 1 265 ? 21.305 -9.262 30.370 1.00 42.65 265 ALA B O 1
ATOM 4017 N N . GLU B 1 266 ? 19.314 -8.945 31.348 1.00 43.18 266 GLU B N 1
ATOM 4018 C CA . GLU B 1 266 ? 19.004 -7.804 30.489 1.00 45.60 266 GLU B CA 1
ATOM 4019 C C . GLU B 1 266 ? 19.340 -6.460 31.136 1.00 42.92 266 GLU B C 1
ATOM 4020 O O . GLU B 1 266 ? 18.986 -5.415 30.606 1.00 44.18 266 GLU B O 1
ATOM 4026 N N . ALA B 1 267 ? 20.039 -6.492 32.265 1.00 40.24 267 ALA B N 1
ATOM 4027 C CA . ALA B 1 267 ? 20.384 -5.273 32.981 1.00 38.48 267 ALA B CA 1
ATOM 4028 C C . ALA B 1 267 ? 20.866 -4.118 32.112 1.00 38.44 267 ALA B C 1
ATOM 4029 O O . ALA B 1 267 ? 21.597 -4.293 31.141 1.00 38.37 267 ALA B O 1
ATOM 4031 N N . ILE B 1 268 ? 20.446 -2.927 32.508 1.00 37.31 268 ILE B N 1
ATOM 4032 C CA . ILE B 1 268 ? 20.784 -1.683 31.834 1.00 36.23 268 ILE B CA 1
ATOM 4033 C C . ILE B 1 268 ? 21.574 -0.838 32.838 1.00 33.66 268 ILE B C 1
ATOM 4034 O O . ILE B 1 268 ? 21.460 -1.053 34.048 1.00 33.86 268 ILE B O 1
ATOM 4039 N N . VAL B 1 269 ? 22.367 0.114 32.351 1.00 31.06 269 VAL B N 1
ATOM 4040 C CA . VAL B 1 269 ? 23.157 0.973 33.238 1.00 28.91 269 VAL B CA 1
ATOM 4041 C C . VAL B 1 269 ? 22.770 2.448 33.078 1.00 29.12 269 VAL B C 1
ATOM 4042 O O . VAL B 1 269 ? 22.785 2.986 31.965 1.00 27.93 269 VAL B O 1
ATOM 4046 N N . LEU B 1 270 ? 22.430 3.091 34.195 1.00 27.41 270 LEU B N 1
ATOM 4047 C CA . LEU B 1 270 ? 22.050 4.499 34.201 1.00 29.45 270 LEU B CA 1
ATOM 4048 C C . LEU B 1 270 ? 22.991 5.346 35.055 1.00 29.45 270 LEU B C 1
ATOM 4049 O O . LEU B 1 270 ? 23.578 4.867 36.028 1.00 29.91 270 LEU B O 1
ATOM 4054 N N . HIS B 1 271 ? 23.124 6.613 34.678 1.00 29.90 271 HIS B N 1
ATOM 4055 C CA . HIS B 1 271 ? 23.972 7.552 35.399 1.00 32.52 271 HIS B CA 1
ATOM 4056 C C . HIS B 1 271 ? 23.458 8.948 35.086 1.00 31.46 271 HIS B C 1
ATOM 4057 O O . HIS B 1 271 ? 23.427 9.352 33.926 1.00 32.42 271 HIS B O 1
ATOM 4064 N N . CYS B 1 272 ? 23.048 9.676 36.116 1.00 30.74 272 CYS B N 1
ATOM 4065 C CA . CYS B 1 272 ? 22.497 11.021 35.923 1.00 34.25 272 CYS B CA 1
ATOM 4066 C C . CYS B 1 272 ? 23.468 12.072 35.348 1.00 34.76 272 CYS B C 1
ATOM 4067 O O . CYS B 1 272 ? 23.024 13.110 34.867 1.00 33.93 272 CYS B O 1
ATOM 4070 N N . LEU B 1 273 ? 24.776 11.799 35.389 1.00 33.67 273 LEU B N 1
ATOM 4071 C CA . LEU B 1 273 ? 25.791 12.723 34.865 1.00 34.96 273 LEU B CA 1
ATOM 4072 C C . LEU B 1 273 ? 25.982 13.967 35.750 1.00 34.72 273 LEU B C 1
ATOM 4073 O O . LEU B 1 273 ? 25.074 14.375 36.476 1.00 34.23 273 LEU B O 1
ATOM 4078 N N . PRO B 1 274 ? 27.180 14.581 35.707 1.00 35.74 274 PRO B N 1
ATOM 4079 C CA . PRO B 1 274 ? 28.342 14.193 34.901 1.00 35.81 274 PRO B CA 1
ATOM 4080 C C . PRO B 1 274 ? 29.000 12.945 35.497 1.00 35.76 274 PRO B C 1
ATOM 4081 O O . PRO B 1 274 ? 28.691 12.547 36.618 1.00 34.18 274 PRO B O 1
ATOM 4085 N N . ALA B 1 275 ? 29.919 12.341 34.760 1.00 35.06 275 ALA B N 1
ATOM 4086 C CA . ALA B 1 275 ? 30.554 11.120 35.238 1.00 37.77 275 ALA B CA 1
ATOM 4087 C C . ALA B 1 275 ? 32.062 11.234 35.391 1.00 38.28 275 ALA B C 1
ATOM 4088 O O . ALA B 1 275 ? 32.721 11.950 34.633 1.00 38.03 275 ALA B O 1
ATOM 4090 N N . HIS B 1 276 ? 32.602 10.528 36.383 1.00 38.67 276 HIS B N 1
ATOM 4091 C CA . HIS B 1 276 ? 34.046 10.516 36.599 1.00 39.51 276 HIS B CA 1
ATOM 4092 C C . HIS B 1 276 ? 34.511 9.100 36.282 1.00 39.02 276 HIS B C 1
ATOM 4093 O O . HIS B 1 276 ? 34.532 8.243 37.168 1.00 39.17 276 HIS B O 1
ATOM 4100 N N . ARG B 1 277 ? 34.863 8.847 35.025 1.00 39.15 277 ARG B N 1
ATOM 4101 C CA . ARG B 1 277 ? 35.316 7.514 34.639 1.00 40.88 277 ARG B CA 1
ATOM 4102 C C . ARG B 1 277 ? 36.440 7.119 35.575 1.00 42.01 277 ARG B C 1
ATOM 4103 O O . ARG B 1 277 ? 37.324 7.924 35.856 1.00 41.09 277 ARG B O 1
ATOM 4111 N N . GLY B 1 278 ? 36.395 5.884 36.063 1.00 42.69 278 GLY B N 1
ATOM 4112 C CA . GLY B 1 278 ? 37.422 5.410 36.968 1.00 42.72 278 GLY B CA 1
ATOM 4113 C C . GLY B 1 278 ? 36.980 5.424 38.419 1.00 43.34 278 GLY B C 1
ATOM 4114 O O . GLY B 1 278 ? 37.610 4.786 39.261 1.00 42.17 278 GLY B O 1
ATOM 4115 N N . GLU B 1 279 ? 35.912 6.160 38.725 1.00 43.16 279 GLU B N 1
ATOM 4116 C CA . GLU B 1 279 ? 35.419 6.215 40.095 1.00 43.32 279 GLU B CA 1
ATOM 4117 C C . GLU B 1 279 ? 34.117 5.435 40.226 1.00 43.35 279 GLU B C 1
ATOM 4118 O O . GLU B 1 279 ? 34.157 4.234 40.485 1.00 43.75 279 GLU B O 1
ATOM 4124 N N . GLU B 1 280 ? 32.970 6.093 40.041 1.00 42.53 280 GLU B N 1
ATOM 4125 C CA . GLU B 1 280 ? 31.685 5.401 40.161 1.00 40.41 280 GLU B CA 1
ATOM 4126 C C . GLU B 1 280 ? 31.387 4.476 38.976 1.00 40.66 280 GLU B C 1
ATOM 4127 O O . GLU B 1 280 ? 30.563 3.574 39.081 1.00 39.00 280 GLU B O 1
ATOM 4133 N N . ILE B 1 281 ? 32.044 4.711 37.845 1.00 40.90 281 ILE B N 1
ATOM 4134 C CA . ILE B 1 281 ? 31.863 3.863 36.672 1.00 43.02 281 ILE B CA 1
ATOM 4135 C C . ILE B 1 281 ? 33.124 3.821 35.821 1.00 43.50 281 ILE B C 1
ATOM 4136 O O . ILE B 1 281 ? 33.954 4.729 35.870 1.00 43.65 281 ILE B O 1
ATOM 4141 N N . THR B 1 282 ? 33.266 2.762 35.036 1.00 43.03 282 THR B N 1
ATOM 4142 C CA . THR B 1 282 ? 34.421 2.636 34.168 1.00 43.89 282 THR B CA 1
ATOM 4143 C C . THR B 1 282 ? 34.012 3.047 32.764 1.00 44.47 282 THR B C 1
ATOM 4144 O O . THR B 1 282 ? 32.837 2.948 32.395 1.00 43.15 282 THR B O 1
ATOM 4148 N N . ASP B 1 283 ? 34.978 3.536 31.994 1.00 43.97 283 ASP B N 1
ATOM 4149 C CA . ASP B 1 283 ? 34.718 3.947 30.623 1.00 44.26 283 ASP B CA 1
ATOM 4150 C C . ASP B 1 283 ? 34.121 2.767 29.872 1.00 43.11 283 ASP B C 1
ATOM 4151 O O . ASP B 1 283 ? 33.202 2.920 29.069 1.00 44.12 283 ASP B O 1
ATOM 4156 N N . GLU B 1 284 ? 34.661 1.585 30.144 1.00 43.39 284 GLU B N 1
ATOM 4157 C CA . GLU B 1 284 ? 34.213 0.349 29.510 1.00 43.90 284 GLU B CA 1
ATOM 4158 C C . GLU B 1 284 ? 32.698 0.161 29.583 1.00 42.13 284 GLU B C 1
ATOM 4159 O O . GLU B 1 284 ? 32.048 -0.065 28.569 1.00 42.85 284 GLU B O 1
ATOM 4165 N N . VAL B 1 285 ? 32.146 0.235 30.789 1.00 41.70 285 VAL B N 1
ATOM 4166 C CA . VAL B 1 285 ? 30.708 0.063 30.974 1.00 40.62 285 VAL B CA 1
ATOM 4167 C C . VAL B 1 285 ? 29.934 1.252 30.424 1.00 39.69 285 VAL B C 1
ATOM 4168 O O . VAL B 1 285 ? 28.917 1.091 29.746 1.00 39.02 285 VAL B O 1
ATOM 4172 N N . MET B 1 286 ? 30.433 2.447 30.709 1.00 39.28 286 MET B N 1
ATOM 4173 C CA . MET B 1 286 ? 29.785 3.674 30.275 1.00 39.60 286 MET B CA 1
ATOM 4174 C C . MET B 1 286 ? 29.653 3.764 28.752 1.00 41.53 286 MET B C 1
ATOM 4175 O O . MET B 1 286 ? 28.670 4.303 28.239 1.00 42.25 286 MET B O 1
ATOM 4180 N N . GLU B 1 287 ? 30.630 3.224 28.030 1.00 42.24 287 GLU B N 1
ATOM 4181 C CA . GLU B 1 287 ? 30.597 3.247 26.570 1.00 42.06 287 GLU B CA 1
ATOM 4182 C C . GLU B 1 287 ? 30.099 1.913 26.014 1.00 41.62 287 GLU B C 1
ATOM 4183 O O . GLU B 1 287 ? 29.982 1.747 24.800 1.00 41.69 287 GLU B O 1
ATOM 4189 N N . GLY B 1 288 ? 29.816 0.968 26.911 1.00 41.61 288 GLY B N 1
ATOM 4190 C CA . GLY B 1 288 ? 29.353 -0.355 26.515 1.00 39.36 288 GLY B CA 1
ATOM 4191 C C . GLY B 1 288 ? 27.905 -0.443 26.056 1.00 39.79 288 GLY B C 1
ATOM 4192 O O . GLY B 1 288 ? 27.139 0.512 26.191 1.00 38.89 288 GLY B O 1
ATOM 4193 N N . PRO B 1 289 ? 27.493 -1.607 25.534 1.00 38.76 289 PRO B N 1
ATOM 4194 C CA . PRO B 1 289 ? 26.137 -1.852 25.033 1.00 37.88 289 PRO B CA 1
ATOM 4195 C C . PRO B 1 289 ? 24.992 -1.874 26.039 1.00 38.05 289 PRO B C 1
ATOM 4196 O O . PRO B 1 289 ? 23.829 -1.882 25.647 1.00 35.59 289 PRO B O 1
ATOM 4200 N N . ARG B 1 290 ? 25.311 -1.869 27.328 1.00 39.68 290 ARG B N 1
ATOM 4201 C CA . ARG B 1 290 ? 24.275 -1.904 28.350 1.00 39.55 290 ARG B CA 1
ATOM 4202 C C . ARG B 1 290 ? 23.988 -0.523 28.932 1.00 38.74 290 ARG B C 1
ATOM 4203 O O . ARG B 1 290 ? 23.110 -0.354 29.784 1.00 36.00 290 ARG B O 1
ATOM 4211 N N . SER B 1 291 ? 24.726 0.468 28.452 1.00 35.25 291 SER B N 1
ATOM 4212 C CA . SER B 1 291 ? 24.535 1.835 28.904 1.00 34.91 291 SER B CA 1
ATOM 4213 C C . SER B 1 291 ? 23.372 2.512 28.174 1.00 33.98 291 SER B C 1
ATOM 4214 O O . SER B 1 291 ? 23.230 2.383 26.956 1.00 33.40 291 SER B O 1
ATOM 4217 N N . ARG B 1 292 ? 22.541 3.229 28.926 1.00 32.70 292 ARG B N 1
ATOM 4218 C CA . ARG B 1 292 ? 21.416 3.969 28.352 1.00 31.07 292 ARG B CA 1
ATOM 4219 C C . ARG B 1 292 ? 21.540 5.416 28.832 1.00 31.24 292 ARG B C 1
ATOM 4220 O O . ARG B 1 292 ? 20.576 6.187 28.817 1.00 31.28 292 ARG B O 1
ATOM 4228 N N . ILE B 1 293 ? 22.754 5.766 29.247 1.00 31.36 293 ILE B N 1
ATOM 4229 C CA . ILE B 1 293 ? 23.078 7.095 29.763 1.00 30.69 293 ILE B CA 1
ATOM 4230 C C . ILE B 1 293 ? 22.689 8.269 28.861 1.00 30.39 293 ILE B C 1
ATOM 4231 O O . ILE B 1 293 ? 22.178 9.269 29.352 1.00 31.11 293 ILE B O 1
ATOM 4236 N N . TRP B 1 294 ? 22.926 8.163 27.555 1.00 30.39 294 TRP B N 1
ATOM 4237 C CA . TRP B 1 294 ? 22.585 9.258 26.646 1.00 32.98 294 TRP B CA 1
ATOM 4238 C C . TRP B 1 294 ? 21.068 9.390 26.446 1.00 32.58 294 TRP B C 1
ATOM 4239 O O . TRP B 1 294 ? 20.542 10.502 26.390 1.00 31.68 294 TRP B O 1
ATOM 4250 N N . ASP B 1 295 ? 20.368 8.264 26.326 1.00 30.25 295 ASP B N 1
ATOM 4251 C CA . ASP B 1 295 ? 18.910 8.303 26.175 1.00 29.99 295 ASP B CA 1
ATOM 4252 C C . ASP B 1 295 ? 18.303 8.849 27.469 1.00 28.18 295 ASP B C 1
ATOM 4253 O O . ASP B 1 295 ? 17.303 9.566 27.456 1.00 27.47 295 ASP B O 1
ATOM 4258 N N . GLU B 1 296 ? 18.918 8.490 28.590 1.00 27.20 296 GLU B N 1
ATOM 4259 C CA . GLU B 1 296 ? 18.465 8.950 29.894 1.00 27.02 296 GLU B CA 1
ATOM 4260 C C . GLU B 1 296 ? 18.605 10.470 29.909 1.00 28.39 296 GLU B C 1
ATOM 4261 O O . GLU B 1 296 ? 17.697 11.181 30.342 1.00 27.34 296 GLU B O 1
ATOM 4267 N N . ALA B 1 297 ? 19.750 10.954 29.422 1.00 27.04 297 ALA B N 1
ATOM 4268 C CA . ALA B 1 297 ? 20.022 12.386 29.374 1.00 28.44 297 ALA B CA 1
ATOM 4269 C C . ALA B 1 297 ? 18.977 13.080 28.516 1.00 29.45 297 ALA B C 1
ATOM 4270 O O . ALA B 1 297 ? 18.382 14.077 28.935 1.00 28.55 297 ALA B O 1
ATOM 4272 N N . GLU B 1 298 ? 18.744 12.550 27.317 1.00 29.22 298 GLU B N 1
ATOM 4273 C CA . GLU B 1 298 ? 17.751 13.145 26.433 1.00 29.79 298 GLU B CA 1
ATOM 4274 C C . GLU B 1 298 ? 16.395 13.222 27.115 1.00 29.57 298 GLU B C 1
ATOM 4275 O O . GLU B 1 298 ? 15.696 14.233 27.008 1.00 29.75 298 GLU B O 1
ATOM 4281 N N . ASN B 1 299 ? 16.017 12.147 27.808 1.00 28.81 299 ASN B N 1
ATOM 4282 C CA . ASN B 1 299 ? 14.735 12.121 28.489 1.00 27.29 299 ASN B CA 1
ATOM 4283 C C . ASN B 1 299 ? 14.560 13.217 29.539 1.00 28.07 299 ASN B C 1
ATOM 4284 O O . ASN B 1 299 ? 13.458 13.423 30.038 1.00 27.36 299 ASN B O 1
ATOM 4289 N N . ARG B 1 300 ? 15.635 13.928 29.875 1.00 28.95 300 ARG B N 1
ATOM 4290 C CA . ARG B 1 300 ? 15.499 15.027 30.829 1.00 29.95 300 ARG B CA 1
ATOM 4291 C C . ARG B 1 300 ? 14.556 16.038 30.178 1.00 28.57 300 ARG B C 1
ATOM 4292 O O . ARG B 1 300 ? 13.716 16.651 30.830 1.00 28.16 300 ARG B O 1
ATOM 4300 N N . LEU B 1 301 ? 14.714 16.194 28.870 1.00 27.48 301 LEU B N 1
ATOM 4301 C CA . LEU B 1 301 ? 13.907 17.120 28.087 1.00 28.73 301 LEU B CA 1
ATOM 4302 C C . LEU B 1 301 ? 12.443 16.681 28.018 1.00 28.83 301 LEU B C 1
ATOM 4303 O O . LEU B 1 301 ? 11.526 17.486 28.229 1.00 28.31 301 LEU B O 1
ATOM 4308 N N . HIS B 1 302 ? 12.226 15.400 27.737 1.00 26.86 302 HIS B N 1
ATOM 4309 C CA . HIS B 1 302 ? 10.867 14.892 27.606 1.00 26.64 302 HIS B CA 1
ATOM 4310 C C . HIS B 1 302 ? 10.115 14.833 28.916 1.00 26.38 302 HIS B C 1
ATOM 4311 O O . HIS B 1 302 ? 8.925 15.110 28.951 1.00 29.83 302 HIS B O 1
ATOM 4318 N N . ALA B 1 303 ? 10.804 14.502 30.001 1.00 25.19 303 ALA B N 1
ATOM 4319 C CA . ALA B 1 303 ? 10.150 14.451 31.299 1.00 25.96 303 ALA B CA 1
ATOM 4320 C C . ALA B 1 303 ? 9.803 15.876 31.753 1.00 26.58 303 ALA B C 1
ATOM 4321 O O . ALA B 1 303 ? 8.719 16.130 32.275 1.00 25.96 303 ALA B O 1
ATOM 4323 N N . GLN B 1 304 ? 10.727 16.809 31.551 1.00 27.09 304 GLN B N 1
ATOM 4324 C CA . GLN B 1 304 ? 10.492 18.191 31.960 1.00 27.45 304 GLN B CA 1
ATOM 4325 C C . GLN B 1 304 ? 9.399 18.894 31.155 1.00 29.87 304 GLN B C 1
ATOM 4326 O O . GLN B 1 304 ? 8.691 19.752 31.693 1.00 28.48 304 GLN B O 1
ATOM 4332 N N . LYS B 1 305 ? 9.252 18.538 29.877 1.00 28.74 305 LYS B N 1
ATOM 4333 C CA . LYS B 1 305 ? 8.188 19.127 29.065 1.00 30.85 305 LYS B CA 1
ATOM 4334 C C . LYS B 1 305 ? 6.884 18.716 29.700 1.00 30.03 305 LYS B C 1
ATOM 4335 O O . LYS B 1 305 ? 5.927 19.499 29.754 1.00 30.30 305 LYS B O 1
ATOM 4341 N N . ALA B 1 306 ? 6.847 17.478 30.188 1.00 29.42 306 ALA B N 1
ATOM 4342 C CA . ALA B 1 306 ? 5.641 16.969 30.821 1.00 29.26 306 ALA B CA 1
ATOM 4343 C C . ALA B 1 306 ? 5.335 17.703 32.128 1.00 29.81 306 ALA B C 1
ATOM 4344 O O . ALA B 1 306 ? 4.185 18.071 32.359 1.00 27.53 306 ALA B O 1
ATOM 4346 N N . VAL B 1 307 ? 6.336 17.922 32.984 1.00 29.19 307 VAL B N 1
ATOM 4347 C CA . VAL B 1 307 ? 6.046 18.614 34.239 1.00 31.35 307 VAL B CA 1
ATOM 4348 C C . VAL B 1 307 ? 5.619 20.066 33.993 1.00 31.67 307 VAL B C 1
ATOM 4349 O O . VAL B 1 307 ? 4.701 20.562 34.649 1.00 29.91 307 VAL B O 1
ATOM 4353 N N . LEU B 1 308 ? 6.283 20.737 33.052 1.00 31.61 308 LEU B N 1
ATOM 4354 C CA . LEU B 1 308 ? 5.955 22.128 32.715 1.00 31.51 308 LEU B CA 1
ATOM 4355 C C . LEU B 1 308 ? 4.515 22.200 32.204 1.00 32.14 308 LEU B C 1
ATOM 4356 O O . LEU B 1 308 ? 3.716 23.018 32.675 1.00 32.11 308 LEU B O 1
ATOM 4361 N N . ALA B 1 309 ? 4.188 21.329 31.251 1.00 31.56 309 ALA B N 1
ATOM 4362 C CA . ALA B 1 309 ? 2.851 21.291 30.684 1.00 32.80 309 ALA B CA 1
ATOM 4363 C C . ALA B 1 309 ? 1.832 20.974 31.773 1.00 32.68 309 ALA B C 1
ATOM 4364 O O . ALA B 1 309 ? 0.812 21.644 31.889 1.00 31.95 309 ALA B O 1
ATOM 4366 N N . ALA B 1 310 ? 2.122 19.972 32.598 1.00 33.86 310 ALA B N 1
ATOM 4367 C CA . ALA B 1 310 ? 1.201 19.596 33.670 1.00 31.90 310 ALA B CA 1
ATOM 4368 C C . ALA B 1 310 ? 1.019 20.652 34.761 1.00 34.10 310 ALA B C 1
ATOM 4369 O O . ALA B 1 310 ? -0.061 20.760 35.325 1.00 34.32 310 ALA B O 1
ATOM 4371 N N . LEU B 1 311 ? 2.056 21.430 35.076 1.00 34.34 311 LEU B N 1
ATOM 4372 C CA . LEU B 1 311 ? 1.921 22.425 36.142 1.00 35.60 311 LEU B CA 1
ATOM 4373 C C . LEU B 1 311 ? 1.598 23.849 35.686 1.00 35.53 311 LEU B C 1
ATOM 4374 O O . LEU B 1 311 ? 1.038 24.635 36.452 1.00 33.32 311 LEU B O 1
ATOM 4379 N N . MET B 1 312 ? 1.956 24.179 34.449 1.00 37.62 312 MET B N 1
ATOM 4380 C CA . MET B 1 312 ? 1.718 25.516 33.907 1.00 39.59 312 MET B CA 1
ATOM 4381 C C . MET B 1 312 ? 0.633 25.505 32.830 1.00 43.18 312 MET B C 1
ATOM 4382 O O . MET B 1 312 ? 0.089 26.550 32.481 1.00 43.50 312 MET B O 1
ATOM 4387 N N . GLY B 1 313 ? 0.336 24.320 32.302 1.00 47.10 313 GLY B N 1
ATOM 4388 C CA . GLY B 1 313 ? -0.661 24.184 31.249 1.00 50.40 313 GLY B CA 1
ATOM 4389 C C . GLY B 1 313 ? -2.053 24.663 31.613 1.00 54.01 313 GLY B C 1
ATOM 4390 O O . GLY B 1 313 ? -2.621 25.476 30.847 1.00 56.47 313 GLY B O 1
ATOM 4391 N N . THR C 1 10 ? 0.074 60.823 19.771 1.00 55.18 10 THR C N 1
ATOM 4392 C CA . THR C 1 10 ? 1.151 61.646 20.399 1.00 54.83 10 THR C CA 1
ATOM 4393 C C . THR C 1 10 ? 2.530 61.206 19.916 1.00 53.72 10 THR C C 1
ATOM 4394 O O . THR C 1 10 ? 2.792 60.011 19.739 1.00 52.66 10 THR C O 1
ATOM 4398 N N . ARG C 1 11 ? 3.404 62.182 19.688 1.00 52.52 11 ARG C N 1
ATOM 4399 C CA . ARG C 1 11 ? 4.750 61.895 19.221 1.00 52.23 11 ARG C CA 1
ATOM 4400 C C . ARG C 1 11 ? 5.725 61.949 20.380 1.00 49.24 11 ARG C C 1
ATOM 4401 O O . ARG C 1 11 ? 5.672 62.863 21.205 1.00 48.66 11 ARG C O 1
ATOM 4409 N N . PHE C 1 12 ? 6.624 60.976 20.431 1.00 45.40 12 PHE C N 1
ATOM 4410 C CA . PHE C 1 12 ? 7.617 60.930 21.493 1.00 42.88 12 PHE C CA 1
ATOM 4411 C C . PHE C 1 12 ? 8.998 61.210 20.924 1.00 41.98 12 PHE C C 1
ATOM 4412 O O . PHE C 1 12 ? 9.248 60.996 19.733 1.00 41.52 12 PHE C O 1
ATOM 4420 N N . ARG C 1 13 ? 9.886 61.729 21.760 1.00 41.38 13 ARG C N 1
ATOM 4421 C CA . ARG C 1 13 ? 11.258 61.948 21.332 1.00 40.61 13 ARG C CA 1
ATOM 4422 C C . ARG C 1 13 ? 11.787 60.533 21.070 1.00 39.19 13 ARG C C 1
ATOM 4423 O O . ARG C 1 13 ? 11.248 59.560 21.600 1.00 36.54 13 ARG C O 1
ATOM 4431 N N . PRO C 1 14 ? 12.857 60.403 20.270 1.00 40.34 14 PRO C N 1
ATOM 4432 C CA . PRO C 1 14 ? 13.462 59.105 19.935 1.00 39.92 14 PRO C CA 1
ATOM 4433 C C . PRO C 1 14 ? 13.891 58.248 21.131 1.00 38.59 14 PRO C C 1
ATOM 4434 O O . PRO C 1 14 ? 13.774 57.022 21.100 1.00 38.12 14 PRO C O 1
ATOM 4438 N N . ASP C 1 15 ? 14.394 58.899 22.176 1.00 38.48 15 ASP C N 1
ATOM 4439 C CA . ASP C 1 15 ? 14.886 58.202 23.367 1.00 36.62 15 ASP C CA 1
ATOM 4440 C C . ASP C 1 15 ? 14.228 58.603 24.679 1.00 36.47 15 ASP C C 1
ATOM 4441 O O . ASP C 1 15 ? 13.532 59.621 24.763 1.00 34.54 15 ASP C O 1
ATOM 4446 N N . LEU C 1 16 ? 14.471 57.787 25.706 1.00 34.73 16 LEU C N 1
ATOM 4447 C CA . LEU C 1 16 ? 13.998 58.065 27.059 1.00 32.53 16 LEU C CA 1
ATOM 4448 C C . LEU C 1 16 ? 15.226 57.939 27.957 1.00 32.35 16 LEU C C 1
ATOM 4449 O O . LEU C 1 16 ? 15.461 56.907 28.587 1.00 33.42 16 LEU C O 1
ATOM 4454 N N . LEU C 1 17 ? 16.024 58.996 27.992 1.00 32.84 17 LEU C N 1
ATOM 4455 C CA . LEU C 1 17 ? 17.242 59.027 28.799 1.00 33.19 17 LEU C CA 1
ATOM 4456 C C . LEU C 1 17 ? 16.962 59.627 30.172 1.00 33.36 17 LEU C C 1
ATOM 4457 O O . LEU C 1 17 ? 17.581 59.268 31.183 1.00 30.88 17 LEU C O 1
ATOM 4462 N N . SER C 1 18 ? 16.014 60.551 30.191 1.00 33.54 18 SER C N 1
ATOM 4463 C CA . SER C 1 18 ? 15.628 61.250 31.405 1.00 32.84 18 SER C CA 1
ATOM 4464 C C . SER C 1 18 ? 14.121 61.393 31.344 1.00 33.11 18 SER C C 1
ATOM 4465 O O . SER C 1 18 ? 13.543 61.405 30.257 1.00 34.35 18 SER C O 1
ATOM 4468 N N . LEU C 1 19 ? 13.474 61.492 32.496 1.00 31.76 19 LEU C N 1
ATOM 4469 C CA . LEU C 1 19 ? 12.033 61.661 32.492 1.00 32.27 19 LEU C CA 1
ATOM 4470 C C . LEU C 1 19 ? 11.706 62.989 31.799 1.00 34.83 19 LEU C C 1
ATOM 4471 O O . LEU C 1 19 ? 10.663 63.130 31.156 1.00 34.10 19 LEU C O 1
ATOM 4476 N N . ASP C 1 20 ? 12.624 63.950 31.895 1.00 33.74 20 ASP C N 1
ATOM 4477 C CA . ASP C 1 20 ? 12.415 65.250 31.272 1.00 34.78 20 ASP C CA 1
ATOM 4478 C C . ASP C 1 20 ? 12.403 65.174 29.737 1.00 35.55 20 ASP C C 1
ATOM 4479 O O . ASP C 1 20 ? 12.291 66.198 29.063 1.00 33.81 20 ASP C O 1
ATOM 4484 N N . ASP C 1 21 ? 12.530 63.969 29.182 1.00 34.60 21 ASP C N 1
ATOM 4485 C CA . ASP C 1 21 ? 12.465 63.812 27.731 1.00 35.50 21 ASP C CA 1
ATOM 4486 C C . ASP C 1 21 ? 10.989 63.781 27.334 1.00 35.51 21 ASP C C 1
ATOM 4487 O O . ASP C 1 21 ? 10.639 63.832 26.152 1.00 36.56 21 ASP C O 1
ATOM 4492 N N . LEU C 1 22 ? 10.128 63.673 28.336 1.00 34.62 22 LEU C N 1
ATOM 4493 C CA . LEU C 1 22 ? 8.685 63.648 28.121 1.00 35.91 22 LEU C CA 1
ATOM 4494 C C . LEU C 1 22 ? 8.086 64.931 28.682 1.00 36.67 22 LEU C C 1
ATOM 4495 O O . LEU C 1 22 ? 8.403 65.313 29.811 1.00 38.03 22 LEU C O 1
ATOM 4500 N N . ASP C 1 23 ? 7.244 65.613 27.913 1.00 37.48 23 ASP C N 1
ATOM 4501 C CA . ASP C 1 23 ? 6.603 66.804 28.462 1.00 39.08 23 ASP C CA 1
ATOM 4502 C C . ASP C 1 23 ? 5.312 66.277 29.094 1.00 38.32 23 ASP C C 1
ATOM 4503 O O . ASP C 1 23 ? 5.064 65.064 29.070 1.00 37.52 23 ASP C O 1
ATOM 4508 N N . GLU C 1 24 ? 4.499 67.164 29.656 1.00 38.06 24 GLU C N 1
ATOM 4509 C CA . GLU C 1 24 ? 3.260 66.735 30.305 1.00 38.28 24 GLU C CA 1
ATOM 4510 C C . GLU C 1 24 ? 2.355 65.905 29.406 1.00 36.88 24 GLU C C 1
ATOM 4511 O O . GLU C 1 24 ? 1.748 64.932 29.854 1.00 37.32 24 GLU C O 1
ATOM 4517 N N . ALA C 1 25 ? 2.264 66.281 28.134 1.00 35.62 25 ALA C N 1
ATOM 4518 C CA . ALA C 1 25 ? 1.418 65.556 27.199 1.00 35.78 25 ALA C CA 1
ATOM 4519 C C . ALA C 1 25 ? 1.957 64.156 26.920 1.00 35.39 25 ALA C C 1
ATOM 4520 O O . ALA C 1 25 ? 1.213 63.177 26.946 1.00 34.16 25 ALA C O 1
ATOM 4522 N N . GLN C 1 26 ? 3.253 64.068 26.645 1.00 34.38 26 GLN C N 1
ATOM 4523 C CA . GLN C 1 26 ? 3.879 62.784 26.352 1.00 34.32 26 GLN C CA 1
ATOM 4524 C C . GLN C 1 26 ? 3.802 61.817 27.534 1.00 34.21 26 GLN C C 1
ATOM 4525 O O . GLN C 1 26 ? 3.532 60.624 27.346 1.00 35.23 26 GLN C O 1
ATOM 4531 N N . LEU C 1 27 ? 4.022 62.320 28.750 1.00 34.24 27 LEU C N 1
ATOM 4532 C CA . LEU C 1 27 ? 3.962 61.459 29.929 1.00 33.22 27 LEU C CA 1
ATOM 4533 C C . LEU C 1 27 ? 2.546 60.929 30.119 1.00 34.47 27 LEU C C 1
ATOM 4534 O O . LEU C 1 27 ? 2.349 59.741 30.372 1.00 35.53 27 LEU C O 1
ATOM 4539 N N . HIS C 1 28 ? 1.549 61.797 30.002 1.00 34.75 28 HIS C N 1
ATOM 4540 C CA . HIS C 1 28 ? 0.185 61.318 30.159 1.00 35.60 28 HIS C CA 1
ATOM 4541 C C . HIS C 1 28 ? -0.196 60.316 29.070 1.00 34.56 28 HIS C C 1
ATOM 4542 O O . HIS C 1 28 ? -0.943 59.377 29.331 1.00 33.93 28 HIS C O 1
ATOM 4549 N N . ALA C 1 29 ? 0.326 60.501 27.858 1.00 33.78 29 ALA C N 1
ATOM 4550 C CA . ALA C 1 29 ? 0.021 59.576 26.765 1.00 32.36 29 ALA C CA 1
ATOM 4551 C C . ALA C 1 29 ? 0.675 58.233 27.071 1.00 31.52 29 ALA C C 1
ATOM 4552 O O . ALA C 1 29 ? 0.066 57.180 26.900 1.00 32.00 29 ALA C O 1
ATOM 4554 N N . LEU C 1 30 ? 1.916 58.276 27.543 1.00 31.64 30 LEU C N 1
ATOM 4555 C CA . LEU C 1 30 ? 2.632 57.052 27.890 1.00 32.58 30 LEU C CA 1
ATOM 4556 C C . LEU C 1 30 ? 1.903 56.332 29.039 1.00 32.25 30 LEU C C 1
ATOM 4557 O O . LEU C 1 30 ? 1.697 55.121 28.991 1.00 31.68 30 LEU C O 1
ATOM 4562 N N . LEU C 1 31 ? 1.499 57.078 30.062 1.00 30.33 31 LEU C N 1
ATOM 4563 C CA . LEU C 1 31 ? 0.794 56.469 31.184 1.00 30.34 31 LEU C CA 1
ATOM 4564 C C . LEU C 1 31 ? -0.538 55.853 30.749 1.00 31.49 31 LEU C C 1
ATOM 4565 O O . LEU C 1 31 ? -0.909 54.784 31.220 1.00 31.24 31 LEU C O 1
ATOM 4570 N N . THR C 1 32 ? -1.255 56.517 29.844 1.00 32.53 32 THR C N 1
ATOM 4571 C CA . THR C 1 32 ? -2.528 55.979 29.350 1.00 33.90 32 THR C CA 1
ATOM 4572 C C . THR C 1 32 ? -2.302 54.672 28.571 1.00 34.44 32 THR C C 1
ATOM 4573 O O . THR C 1 32 ? -3.038 53.698 28.736 1.00 34.11 32 THR C O 1
ATOM 4577 N N . LEU C 1 33 ? -1.284 54.663 27.715 1.00 35.52 33 LEU C N 1
ATOM 4578 C CA . LEU C 1 33 ? -0.956 53.475 26.935 1.00 36.09 33 LEU C CA 1
ATOM 4579 C C . LEU C 1 33 ? -0.620 52.310 27.870 1.00 36.55 33 LEU C C 1
ATOM 4580 O O . LEU C 1 33 ? -1.087 51.186 27.674 1.00 36.38 33 LEU C O 1
ATOM 4585 N N . ALA C 1 34 ? 0.188 52.586 28.893 1.00 37.95 34 ALA C N 1
ATOM 4586 C CA . ALA C 1 34 ? 0.579 51.560 29.858 1.00 37.75 34 ALA C CA 1
ATOM 4587 C C . ALA C 1 34 ? -0.665 50.931 30.486 1.00 36.95 34 ALA C C 1
ATOM 4588 O O . ALA C 1 34 ? -0.760 49.710 30.620 1.00 36.29 34 ALA C O 1
ATOM 4590 N N . HIS C 1 35 ? -1.614 51.774 30.877 1.00 37.64 35 HIS C N 1
ATOM 4591 C CA . HIS C 1 35 ? -2.862 51.308 31.476 1.00 37.81 35 HIS C CA 1
ATOM 4592 C C . HIS C 1 35 ? -3.655 50.458 30.481 1.00 36.34 35 HIS C C 1
ATOM 4593 O O . HIS C 1 35 ? -4.139 49.377 30.812 1.00 34.07 35 HIS C O 1
ATOM 4600 N N . GLN C 1 36 ? -3.778 50.941 29.252 1.00 35.65 36 GLN C N 1
ATOM 4601 C CA . GLN C 1 36 ? -4.531 50.198 28.241 1.00 37.40 36 GLN C CA 1
ATOM 4602 C C . GLN C 1 36 ? -3.902 48.837 27.938 1.00 36.60 36 GLN C C 1
ATOM 4603 O O . GLN C 1 36 ? -4.596 47.824 27.893 1.00 38.90 36 GLN C O 1
ATOM 4609 N N . LEU C 1 37 ? -2.589 48.818 27.726 1.00 35.86 37 LEU C N 1
ATOM 4610 C CA . LEU C 1 37 ? -1.874 47.578 27.439 1.00 34.63 37 LEU C CA 1
ATOM 4611 C C . LEU C 1 37 ? -2.023 46.594 28.595 1.00 33.53 37 LEU C C 1
ATOM 4612 O O . LEU C 1 37 ? -2.264 45.411 28.389 1.00 34.71 37 LEU C O 1
ATOM 4617 N N . LYS C 1 38 ? -1.897 47.088 29.818 1.00 34.24 38 LYS C N 1
ATOM 4618 C CA . LYS C 1 38 ? -2.027 46.238 30.994 1.00 34.92 38 LYS C CA 1
ATOM 4619 C C . LYS C 1 38 ? -3.419 45.615 31.112 1.00 37.43 38 LYS C C 1
ATOM 4620 O O . LYS C 1 38 ? -3.560 44.465 31.518 1.00 36.98 38 LYS C O 1
ATOM 4626 N N . ARG C 1 39 ? -4.446 46.380 30.764 1.00 40.67 39 ARG C N 1
ATOM 4627 C CA . ARG C 1 39 ? -5.818 45.894 30.870 1.00 44.88 39 ARG C CA 1
ATOM 4628 C C . ARG C 1 39 ? -6.369 45.210 29.618 1.00 46.89 39 ARG C C 1
ATOM 4629 O O . ARG C 1 39 ? -7.499 44.727 29.632 1.00 49.83 39 ARG C O 1
ATOM 4637 N N . GLY C 1 40 ? -5.587 45.172 28.544 1.00 46.28 40 GLY C N 1
ATOM 4638 C CA . GLY C 1 40 ? -6.055 44.548 27.322 1.00 47.01 40 GLY C CA 1
ATOM 4639 C C . GLY C 1 40 ? -7.013 45.424 26.526 1.00 48.01 40 GLY C C 1
ATOM 4640 O O . GLY C 1 40 ? -7.668 44.949 25.604 1.00 46.00 40 GLY C O 1
ATOM 4641 N N . GLU C 1 41 ? -7.095 46.705 26.875 1.00 49.08 41 GLU C N 1
ATOM 4642 C CA . GLU C 1 41 ? -7.986 47.630 26.180 1.00 49.87 41 GLU C CA 1
ATOM 4643 C C . GLU C 1 41 ? -7.390 47.986 24.825 1.00 51.93 41 GLU C C 1
ATOM 4644 O O . GLU C 1 41 ? -8.089 48.446 23.913 1.00 50.66 41 GLU C O 1
ATOM 4650 N N . ARG C 1 42 ? -6.083 47.779 24.712 1.00 52.36 42 ARG C N 1
ATOM 4651 C CA . ARG C 1 42 ? -5.364 48.056 23.485 1.00 53.26 42 ARG C CA 1
ATOM 4652 C C . ARG C 1 42 ? -4.243 47.024 23.378 1.00 53.04 42 ARG C C 1
ATOM 4653 O O . ARG C 1 42 ? -3.871 46.399 24.372 1.00 52.44 42 ARG C O 1
ATOM 4661 N N . VAL C 1 43 ? -3.724 46.825 22.172 1.00 52.13 43 VAL C N 1
ATOM 4662 C CA . VAL C 1 43 ? -2.656 45.857 21.967 1.00 50.54 43 VAL C CA 1
ATOM 4663 C C . VAL C 1 43 ? -1.567 46.441 21.092 1.00 49.66 43 VAL C C 1
ATOM 4664 O O . VAL C 1 43 ? -1.825 47.264 20.217 1.00 50.38 43 VAL C O 1
ATOM 4668 N N . ALA C 1 44 ? -0.339 46.015 21.343 1.00 48.06 44 ALA C N 1
ATOM 4669 C CA . ALA C 1 44 ? 0.802 46.489 20.577 1.00 45.80 44 ALA C CA 1
ATOM 4670 C C . ALA C 1 44 ? 1.626 45.273 20.199 1.00 44.80 44 ALA C C 1
ATOM 4671 O O . ALA C 1 44 ? 1.508 44.224 20.816 1.00 44.27 44 ALA C O 1
ATOM 4673 N N . ASN C 1 45 ? 2.461 45.413 19.184 1.00 45.65 45 ASN C N 1
ATOM 4674 C CA . ASN C 1 45 ? 3.285 44.299 18.756 1.00 46.32 45 ASN C CA 1
ATOM 4675 C C . ASN C 1 45 ? 4.614 44.792 18.216 1.00 45.35 45 ASN C C 1
ATOM 4676 O O . ASN C 1 45 ? 4.676 45.786 17.490 1.00 45.36 45 ASN C O 1
ATOM 4681 N N . LEU C 1 46 ? 5.683 44.106 18.602 1.00 43.06 46 LEU C N 1
ATOM 4682 C CA . LEU C 1 46 ? 7.015 44.452 18.138 1.00 41.89 46 LEU C CA 1
ATOM 4683 C C . LEU C 1 46 ? 7.618 43.203 17.492 1.00 41.82 46 LEU C C 1
ATOM 4684 O O . LEU C 1 46 ? 8.827 42.978 17.540 1.00 41.66 46 LEU C O 1
ATOM 4689 N N . HIS C 1 47 ? 6.755 42.393 16.885 1.00 41.52 47 HIS C N 1
ATOM 4690 C CA . HIS C 1 47 ? 7.195 41.173 16.225 1.00 42.07 47 HIS C CA 1
ATOM 4691 C C . HIS C 1 47 ? 8.290 41.453 15.208 1.00 39.78 47 HIS C C 1
ATOM 4692 O O . HIS C 1 47 ? 8.216 42.416 14.447 1.00 39.32 47 HIS C O 1
ATOM 4699 N N . GLY C 1 48 ? 9.308 40.599 15.205 1.00 39.17 48 GLY C N 1
ATOM 4700 C CA . GLY C 1 48 ? 10.424 40.767 14.292 1.00 37.89 48 GLY C CA 1
ATOM 4701 C C . GLY C 1 48 ? 11.456 41.759 14.802 1.00 37.63 48 GLY C C 1
ATOM 4702 O O . GLY C 1 48 ? 12.468 41.990 14.142 1.00 36.81 48 GLY C O 1
ATOM 4703 N N . LYS C 1 49 ? 11.194 42.356 15.966 1.00 38.02 49 LYS C N 1
ATOM 4704 C CA . LYS C 1 49 ? 12.110 43.335 16.565 1.00 37.79 49 LYS C CA 1
ATOM 4705 C C . LYS C 1 49 ? 12.850 42.698 17.740 1.00 37.09 49 LYS C C 1
ATOM 4706 O O . LYS C 1 49 ? 12.316 41.820 18.423 1.00 34.65 49 LYS C O 1
ATOM 4712 N N . VAL C 1 50 ? 14.073 43.157 17.982 1.00 35.71 50 VAL C N 1
ATOM 4713 C CA . VAL C 1 50 ? 14.880 42.631 19.076 1.00 34.03 50 VAL C CA 1
ATOM 4714 C C . VAL C 1 50 ? 15.343 43.754 19.998 1.00 33.77 50 VAL C C 1
ATOM 4715 O O . VAL C 1 50 ? 15.818 44.796 19.539 1.00 32.35 50 VAL C O 1
ATOM 4719 N N . LEU C 1 51 ? 15.191 43.535 21.300 1.00 32.99 51 LEU C N 1
ATOM 4720 C CA . LEU C 1 51 ? 15.613 44.508 22.297 1.00 31.89 51 LEU C CA 1
ATOM 4721 C C . LEU C 1 51 ? 16.971 44.059 22.806 1.00 30.98 51 LEU C C 1
ATOM 4722 O O . LEU C 1 51 ? 17.133 42.906 23.220 1.00 31.60 51 LEU C O 1
ATOM 4727 N N . GLY C 1 52 ? 17.948 44.955 22.773 1.00 29.97 52 GLY C N 1
ATOM 4728 C CA . GLY C 1 52 ? 19.258 44.609 23.286 1.00 30.83 52 GLY C CA 1
ATOM 4729 C C . GLY C 1 52 ? 19.370 45.181 24.688 1.00 32.63 52 GLY C C 1
ATOM 4730 O O . GLY C 1 52 ? 18.915 46.293 24.925 1.00 34.16 52 GLY C O 1
ATOM 4731 N N . LEU C 1 53 ? 19.939 44.435 25.630 1.00 32.02 53 LEU C N 1
ATOM 4732 C CA . LEU C 1 53 ? 20.099 44.947 26.992 1.00 33.55 53 LEU C CA 1
ATOM 4733 C C . LEU C 1 53 ? 21.581 45.094 27.311 1.00 33.25 53 LEU C C 1
ATOM 4734 O O . LEU C 1 53 ? 22.341 44.130 27.248 1.00 33.04 53 LEU C O 1
ATOM 4739 N N . VAL C 1 54 ? 22.003 46.304 27.642 1.00 33.69 54 VAL C N 1
ATOM 4740 C CA . VAL C 1 54 ? 23.395 46.523 27.979 1.00 35.88 54 VAL C CA 1
ATOM 4741 C C . VAL C 1 54 ? 23.483 47.145 29.367 1.00 37.03 54 VAL C C 1
ATOM 4742 O O . VAL C 1 54 ? 23.293 48.355 29.554 1.00 36.07 54 VAL C O 1
ATOM 4746 N N . PHE C 1 55 ? 23.742 46.282 30.343 1.00 37.57 55 PHE C N 1
ATOM 4747 C CA . PHE C 1 55 ? 23.857 46.689 31.736 1.00 42.44 55 PHE C CA 1
ATOM 4748 C C . PHE C 1 55 ? 25.308 46.647 32.202 1.00 43.87 55 PHE C C 1
ATOM 4749 O O . PHE C 1 55 ? 25.868 45.569 32.392 1.00 43.25 55 PHE C O 1
ATOM 4757 N N . LEU C 1 56 ? 25.915 47.816 32.383 1.00 46.03 56 LEU C N 1
ATOM 4758 C CA . LEU C 1 56 ? 27.293 47.873 32.847 1.00 48.94 56 LEU C CA 1
ATOM 4759 C C . LEU C 1 56 ? 27.354 47.379 34.273 1.00 51.12 56 LEU C C 1
ATOM 4760 O O . LEU C 1 56 ? 28.411 47.362 34.898 1.00 53.38 56 LEU C O 1
ATOM 4765 N N . LYS C 1 57 ? 26.198 46.987 34.788 1.00 53.24 57 LYS C N 1
ATOM 4766 C CA . LYS C 1 57 ? 26.108 46.447 36.130 1.00 54.46 57 LYS C CA 1
ATOM 4767 C C . LYS C 1 57 ? 24.838 45.615 36.228 1.00 54.52 57 LYS C C 1
ATOM 4768 O O . LYS C 1 57 ? 23.734 46.108 35.977 1.00 53.97 57 LYS C O 1
ATOM 4774 N N . ALA C 1 58 ? 25.014 44.346 36.585 1.00 53.02 58 ALA C N 1
ATOM 4775 C CA . ALA C 1 58 ? 23.909 43.414 36.705 1.00 52.43 58 ALA C CA 1
ATOM 4776 C C . ALA C 1 58 ? 22.730 43.982 37.476 1.00 52.12 58 ALA C C 1
ATOM 4777 O O . ALA C 1 58 ? 22.894 44.791 38.392 1.00 53.24 58 ALA C O 1
ATOM 4779 N N . SER C 1 59 ? 21.538 43.548 37.080 1.00 50.88 59 SER C N 1
ATOM 4780 C CA . SER C 1 59 ? 20.291 43.955 37.707 1.00 49.61 59 SER C CA 1
ATOM 4781 C C . SER C 1 59 ? 19.234 42.999 37.184 1.00 48.61 59 SER C C 1
ATOM 4782 O O . SER C 1 59 ? 18.638 43.223 36.129 1.00 47.10 59 SER C O 1
ATOM 4785 N N . THR C 1 60 ? 19.033 41.912 37.920 1.00 48.40 60 THR C N 1
ATOM 4786 C CA . THR C 1 60 ? 18.061 40.898 37.549 1.00 47.15 60 THR C CA 1
ATOM 4787 C C . THR C 1 60 ? 16.673 41.514 37.473 1.00 46.22 60 THR C C 1
ATOM 4788 O O . THR C 1 60 ? 15.935 41.298 36.510 1.00 47.25 60 THR C O 1
ATOM 4792 N N . ARG C 1 61 ? 16.330 42.288 38.495 1.00 44.34 61 ARG C N 1
ATOM 4793 C CA . ARG C 1 61 ? 15.035 42.962 38.577 1.00 43.19 61 ARG C CA 1
ATOM 4794 C C . ARG C 1 61 ? 14.713 43.709 37.282 1.00 40.30 61 ARG C C 1
ATOM 4795 O O . ARG C 1 61 ? 13.649 43.536 36.675 1.00 38.81 61 ARG C O 1
ATOM 4803 N N . THR C 1 62 ? 15.653 44.542 36.870 1.00 37.14 62 THR C N 1
ATOM 4804 C CA . THR C 1 62 ? 15.502 45.342 35.672 1.00 37.87 62 THR C CA 1
ATOM 4805 C C . THR C 1 62 ? 15.572 44.499 34.404 1.00 35.51 62 THR C C 1
ATOM 4806 O O . THR C 1 62 ? 14.900 44.800 33.419 1.00 33.81 62 THR C O 1
ATOM 4810 N N . ARG C 1 63 ? 16.372 43.437 34.433 1.00 35.25 63 ARG C N 1
ATOM 4811 C CA . ARG C 1 63 ? 16.495 42.580 33.270 1.00 35.14 63 ARG C CA 1
ATOM 4812 C C . ARG C 1 63 ? 15.233 41.795 33.018 1.00 34.32 63 ARG C C 1
ATOM 4813 O O . ARG C 1 63 ? 14.766 41.732 31.890 1.00 34.05 63 ARG C O 1
ATOM 4821 N N . VAL C 1 64 ? 14.672 41.204 34.066 1.00 33.91 64 VAL C N 1
ATOM 4822 C CA . VAL C 1 64 ? 13.460 40.422 33.901 1.00 32.07 64 VAL C CA 1
ATOM 4823 C C . VAL C 1 64 ? 12.260 41.287 33.534 1.00 31.90 64 VAL C C 1
ATOM 4824 O O . VAL C 1 64 ? 11.460 40.882 32.700 1.00 30.70 64 VAL C O 1
ATOM 4828 N N . SER C 1 65 ? 12.131 42.479 34.121 1.00 30.68 65 SER C N 1
ATOM 4829 C CA . SER C 1 65 ? 10.978 43.310 33.778 1.00 30.45 65 SER C CA 1
ATOM 4830 C C . SER C 1 65 ? 11.016 43.771 32.317 1.00 29.80 65 SER C C 1
ATOM 4831 O O . SER C 1 65 ? 9.989 43.748 31.646 1.00 30.24 65 SER C O 1
ATOM 4834 N N . PHE C 1 66 ? 12.187 44.184 31.827 1.00 29.70 66 PHE C N 1
ATOM 4835 C CA . PHE C 1 66 ? 12.331 44.597 30.430 1.00 30.08 66 PHE C CA 1
ATOM 4836 C C . PHE C 1 66 ? 12.132 43.407 29.474 1.00 31.69 66 PHE C C 1
ATOM 4837 O O . PHE C 1 66 ? 11.439 43.528 28.460 1.00 31.87 66 PHE C O 1
ATOM 4845 N N . THR C 1 67 ? 12.730 42.262 29.805 1.00 29.86 67 THR C N 1
ATOM 4846 C CA . THR C 1 67 ? 12.648 41.082 28.943 1.00 32.70 67 THR C CA 1
ATOM 4847 C C . THR C 1 67 ? 11.233 40.532 28.782 1.00 32.43 67 THR C C 1
ATOM 4848 O O . THR C 1 67 ? 10.787 40.290 27.652 1.00 31.89 67 THR C O 1
ATOM 4852 N N . VAL C 1 68 ? 10.511 40.351 29.886 1.00 31.33 68 VAL C N 1
ATOM 4853 C CA . VAL C 1 68 ? 9.140 39.839 29.797 1.00 31.27 68 VAL C CA 1
ATOM 4854 C C . VAL C 1 68 ? 8.265 40.871 29.091 1.00 32.46 68 VAL C C 1
ATOM 4855 O O . VAL C 1 68 ? 7.332 40.532 28.366 1.00 32.29 68 VAL C O 1
ATOM 4859 N N . ALA C 1 69 ? 8.571 42.146 29.313 1.00 32.60 69 ALA C N 1
ATOM 4860 C CA . ALA C 1 69 ? 7.827 43.209 28.665 1.00 31.39 69 ALA C CA 1
ATOM 4861 C C . ALA C 1 69 ? 7.971 43.035 27.146 1.00 31.80 69 ALA C C 1
ATOM 4862 O O . ALA C 1 69 ? 6.986 43.080 26.420 1.00 32.11 69 ALA C O 1
ATOM 4864 N N . MET C 1 70 ? 9.195 42.824 26.664 1.00 31.74 70 MET C N 1
ATOM 4865 C CA . MET C 1 70 ? 9.395 42.650 25.230 1.00 30.71 70 MET C CA 1
ATOM 4866 C C . MET C 1 70 ? 8.740 41.358 24.718 1.00 32.45 70 MET C C 1
ATOM 4867 O O . MET C 1 70 ? 8.187 41.337 23.612 1.00 31.94 70 MET C O 1
ATOM 4872 N N . TYR C 1 71 ? 8.794 40.287 25.509 1.00 32.47 71 TYR C N 1
ATOM 4873 C CA . TYR C 1 71 ? 8.173 39.028 25.082 1.00 34.76 71 TYR C CA 1
ATOM 4874 C C . TYR C 1 71 ? 6.661 39.197 24.895 1.00 35.71 71 TYR C C 1
ATOM 4875 O O . TYR C 1 71 ? 6.084 38.722 23.912 1.00 34.19 71 TYR C O 1
ATOM 4884 N N . GLN C 1 72 ? 6.015 39.878 25.835 1.00 36.50 72 GLN C N 1
ATOM 4885 C CA . GLN C 1 72 ? 4.579 40.078 25.723 1.00 36.10 72 GLN C CA 1
ATOM 4886 C C . GLN C 1 72 ? 4.237 40.988 24.557 1.00 36.18 72 GLN C C 1
ATOM 4887 O O . GLN C 1 72 ? 3.086 41.071 24.146 1.00 39.04 72 GLN C O 1
ATOM 4893 N N . LEU C 1 73 ? 5.233 41.675 24.016 1.00 35.11 73 LEU C N 1
ATOM 4894 C CA . LEU C 1 73 ? 5.000 42.523 22.854 1.00 34.92 73 LEU C CA 1
ATOM 4895 C C . LEU C 1 73 ? 5.328 41.712 21.597 1.00 34.90 73 LEU C C 1
ATOM 4896 O O . LEU C 1 73 ? 5.249 42.219 20.472 1.00 37.10 73 LEU C O 1
ATOM 4901 N N . GLY C 1 74 ? 5.705 40.454 21.798 1.00 34.57 74 GLY C N 1
ATOM 4902 C CA . GLY C 1 74 ? 6.021 39.578 20.677 1.00 34.25 74 GLY C CA 1
ATOM 4903 C C . GLY C 1 74 ? 7.407 39.770 20.093 1.00 34.75 74 GLY C C 1
ATOM 4904 O O . GLY C 1 74 ? 7.678 39.356 18.966 1.00 36.04 74 GLY C O 1
ATOM 4905 N N . GLY C 1 75 ? 8.295 40.403 20.847 1.00 32.69 75 GLY C N 1
ATOM 4906 C CA . GLY C 1 75 ? 9.636 40.618 20.339 1.00 32.56 75 GLY C CA 1
ATOM 4907 C C . GLY C 1 75 ? 10.645 39.714 21.013 1.00 32.55 75 GLY C C 1
ATOM 4908 O O . GLY C 1 75 ? 10.294 38.901 21.873 1.00 31.08 75 GLY C O 1
ATOM 4909 N N . GLN C 1 76 ? 11.903 39.842 20.609 1.00 33.09 76 GLN C N 1
ATOM 4910 C CA . GLN C 1 76 ? 12.956 39.046 21.212 1.00 34.18 76 GLN C CA 1
ATOM 4911 C C . GLN C 1 76 ? 13.893 39.938 22.016 1.00 33.49 76 GLN C C 1
ATOM 4912 O O . GLN C 1 76 ? 13.897 41.171 21.864 1.00 33.57 76 GLN C O 1
ATOM 4918 N N . VAL C 1 77 ? 14.700 39.307 22.857 1.00 32.74 77 VAL C N 1
ATOM 4919 C CA . VAL C 1 77 ? 15.616 40.028 23.724 1.00 33.70 77 VAL C CA 1
ATOM 4920 C C . VAL C 1 77 ? 17.006 39.403 23.756 1.00 33.87 77 VAL C C 1
ATOM 4921 O O . VAL C 1 77 ? 17.150 38.180 23.672 1.00 31.78 77 VAL C O 1
ATOM 4925 N N . ILE C 1 78 ? 18.027 40.245 23.882 1.00 34.42 78 ILE C N 1
ATOM 4926 C CA . ILE C 1 78 ? 19.394 39.751 23.997 1.00 36.02 78 ILE C CA 1
ATOM 4927 C C . ILE C 1 78 ? 20.161 40.582 25.021 1.00 36.56 78 ILE C C 1
ATOM 4928 O O . ILE C 1 78 ? 20.157 41.808 24.958 1.00 37.09 78 ILE C O 1
ATOM 4933 N N . ASP C 1 79 ? 20.812 39.917 25.967 1.00 38.34 79 ASP C N 1
ATOM 4934 C CA . ASP C 1 79 ? 21.610 40.624 26.960 1.00 40.83 79 ASP C CA 1
ATOM 4935 C C . ASP C 1 79 ? 23.031 40.797 26.402 1.00 41.49 79 ASP C C 1
ATOM 4936 O O . ASP C 1 79 ? 23.652 39.820 25.973 1.00 37.76 79 ASP C O 1
ATOM 4941 N N . LEU C 1 80 ? 23.527 42.036 26.395 1.00 41.46 80 LEU C N 1
ATOM 4942 C CA . LEU C 1 80 ? 24.865 42.346 25.885 1.00 42.53 80 LEU C CA 1
ATOM 4943 C C . LEU C 1 80 ? 25.838 42.804 26.981 1.00 43.00 80 LEU C C 1
ATOM 4944 O O . LEU C 1 80 ? 25.512 42.815 28.178 1.00 43.31 80 LEU C O 1
ATOM 4949 N N . GLU C 1 91 ? 36.659 48.634 24.171 1.00 42.59 91 GLU C N 1
ATOM 4950 C CA . GLU C 1 91 ? 36.223 49.185 22.893 1.00 43.92 91 GLU C CA 1
ATOM 4951 C C . GLU C 1 91 ? 35.443 50.483 23.098 1.00 42.06 91 GLU C C 1
ATOM 4952 O O . GLU C 1 91 ? 34.556 50.548 23.936 1.00 44.34 91 GLU C O 1
ATOM 4958 N N . PRO C 1 92 ? 35.760 51.533 22.332 1.00 40.61 92 PRO C N 1
ATOM 4959 C CA . PRO C 1 92 ? 35.007 52.779 22.528 1.00 39.43 92 PRO C CA 1
ATOM 4960 C C . PRO C 1 92 ? 33.499 52.592 22.339 1.00 38.64 92 PRO C C 1
ATOM 4961 O O . PRO C 1 92 ? 33.056 51.728 21.578 1.00 37.40 92 PRO C O 1
ATOM 4965 N N . VAL C 1 93 ? 32.714 53.395 23.048 1.00 36.54 93 VAL C N 1
ATOM 4966 C CA . VAL C 1 93 ? 31.262 53.306 22.971 1.00 36.11 93 VAL C CA 1
ATOM 4967 C C . VAL C 1 93 ? 30.696 53.592 21.584 1.00 36.25 93 VAL C C 1
ATOM 4968 O O . VAL C 1 93 ? 29.738 52.952 21.161 1.00 35.56 93 VAL C O 1
ATOM 4972 N N . ARG C 1 94 ? 31.282 54.543 20.865 1.00 36.55 94 ARG C N 1
ATOM 4973 C CA . ARG C 1 94 ? 30.769 54.863 19.540 1.00 35.92 94 ARG C CA 1
ATOM 4974 C C . ARG C 1 94 ? 30.858 53.677 18.582 1.00 34.80 94 ARG C C 1
ATOM 4975 O O . ARG C 1 94 ? 30.055 53.564 17.657 1.00 34.98 94 ARG C O 1
ATOM 4983 N N . ASP C 1 95 ? 31.827 52.793 18.804 1.00 33.62 95 ASP C N 1
ATOM 4984 C CA . ASP C 1 95 ? 31.980 51.613 17.960 1.00 32.64 95 ASP C CA 1
ATOM 4985 C C . ASP C 1 95 ? 30.968 50.529 18.340 1.00 33.85 95 ASP C C 1
ATOM 4986 O O . ASP C 1 95 ? 30.279 49.974 17.474 1.00 31.75 95 ASP C O 1
ATOM 4991 N N . THR C 1 96 ? 30.873 50.219 19.630 1.00 33.49 96 THR C N 1
ATOM 4992 C CA . THR C 1 96 ? 29.935 49.192 20.038 1.00 36.85 96 THR C CA 1
ATOM 4993 C C . THR C 1 96 ? 28.501 49.633 19.768 1.00 37.01 96 THR C C 1
ATOM 4994 O O . THR C 1 96 ? 27.666 48.816 19.401 1.00 38.25 96 THR C O 1
ATOM 4998 N N . ALA C 1 97 ? 28.225 50.928 19.908 1.00 37.45 97 ALA C N 1
ATOM 4999 C CA . ALA C 1 97 ? 26.890 51.465 19.650 1.00 36.81 97 ALA C CA 1
ATOM 5000 C C . ALA C 1 97 ? 26.515 51.366 18.170 1.00 36.76 97 ALA C C 1
ATOM 5001 O O . ALA C 1 97 ? 25.421 50.924 17.830 1.00 36.68 97 ALA C O 1
ATOM 5003 N N . ARG C 1 98 ? 27.418 51.778 17.287 1.00 37.71 98 ARG C N 1
ATOM 5004 C CA . ARG C 1 98 ? 27.140 51.715 15.855 1.00 38.41 98 ARG C CA 1
ATOM 5005 C C . ARG C 1 98 ? 26.941 50.295 15.319 1.00 38.86 98 ARG C C 1
ATOM 5006 O O . ARG C 1 98 ? 26.092 50.078 14.454 1.00 39.70 98 ARG C O 1
ATOM 5014 N N . VAL C 1 99 ? 27.698 49.326 15.824 1.00 38.79 99 VAL C N 1
ATOM 5015 C CA . VAL C 1 99 ? 27.520 47.958 15.348 1.00 39.98 99 VAL C CA 1
ATOM 5016 C C . VAL C 1 99 ? 26.211 47.394 15.904 1.00 39.46 99 VAL C C 1
ATOM 5017 O O . VAL C 1 99 ? 25.441 46.748 15.186 1.00 38.78 99 VAL C O 1
ATOM 5021 N N . LEU C 1 100 ? 25.949 47.657 17.180 1.00 39.36 100 LEU C N 1
ATOM 5022 C CA . LEU C 1 100 ? 24.724 47.190 17.823 1.00 38.19 100 LEU C CA 1
ATOM 5023 C C . LEU C 1 100 ? 23.507 47.800 17.116 1.00 37.52 100 LEU C C 1
ATOM 5024 O O . LEU C 1 100 ? 22.452 47.166 16.998 1.00 35.76 100 LEU C O 1
ATOM 5029 N N . GLY C 1 101 ? 23.654 49.032 16.640 1.00 37.35 101 GLY C N 1
ATOM 5030 C CA . GLY C 1 101 ? 22.561 49.675 15.924 1.00 37.64 101 GLY C CA 1
ATOM 5031 C C . GLY C 1 101 ? 22.257 48.925 14.633 1.00 38.95 101 GLY C C 1
ATOM 5032 O O . GLY C 1 101 ? 21.179 49.077 14.052 1.00 39.04 101 GLY C O 1
ATOM 5033 N N . ARG C 1 102 ? 23.209 48.105 14.188 1.00 38.17 102 ARG C N 1
ATOM 5034 C CA . ARG C 1 102 ? 23.049 47.313 12.968 1.00 39.46 102 ARG C CA 1
ATOM 5035 C C . ARG C 1 102 ? 22.395 45.954 13.230 1.00 38.82 102 ARG C C 1
ATOM 5036 O O . ARG C 1 102 ? 21.896 45.327 12.299 1.00 41.14 102 ARG C O 1
ATOM 5044 N N . TYR C 1 103 ? 22.404 45.496 14.478 1.00 36.48 103 TYR C N 1
ATOM 5045 C CA . TYR C 1 103 ? 21.828 44.193 14.803 1.00 36.02 103 TYR C CA 1
ATOM 5046 C C . TYR C 1 103 ? 20.456 44.215 15.467 1.00 35.56 103 TYR C C 1
ATOM 5047 O O . TYR C 1 103 ? 19.571 43.447 15.094 1.00 34.55 103 TYR C O 1
ATOM 5056 N N . VAL C 1 104 ? 20.280 45.080 16.464 1.00 35.16 104 VAL C N 1
ATOM 5057 C CA . VAL C 1 104 ? 19.016 45.134 17.187 1.00 33.05 104 VAL C CA 1
ATOM 5058 C C . VAL C 1 104 ? 18.205 46.388 16.907 1.00 33.40 104 VAL C C 1
ATOM 5059 O O . VAL C 1 104 ? 18.676 47.314 16.261 1.00 33.87 104 VAL C O 1
ATOM 5063 N N . ASP C 1 105 ? 16.984 46.422 17.421 1.00 33.99 105 ASP C N 1
ATOM 5064 C CA . ASP C 1 105 ? 16.078 47.540 17.176 1.00 34.12 105 ASP C CA 1
ATOM 5065 C C . ASP C 1 105 ? 15.888 48.515 18.318 1.00 33.64 105 ASP C C 1
ATOM 5066 O O . ASP C 1 105 ? 15.298 49.583 18.140 1.00 34.03 105 ASP C O 1
ATOM 5071 N N . GLY C 1 106 ? 16.367 48.139 19.495 1.00 33.28 106 GLY C N 1
ATOM 5072 C CA . GLY C 1 106 ? 16.246 49.008 20.646 1.00 32.46 106 GLY C CA 1
ATOM 5073 C C . GLY C 1 106 ? 17.286 48.650 21.688 1.00 32.83 106 GLY C C 1
ATOM 5074 O O . GLY C 1 106 ? 17.757 47.511 21.739 1.00 30.73 106 GLY C O 1
ATOM 5075 N N . LEU C 1 107 ? 17.659 49.626 22.508 1.00 31.18 107 LEU C N 1
ATOM 5076 C CA . LEU C 1 107 ? 18.638 49.392 23.556 1.00 30.62 107 LEU C CA 1
ATOM 5077 C C . LEU C 1 107 ? 18.144 49.930 24.890 1.00 31.13 107 LEU C C 1
ATOM 5078 O O . LEU C 1 107 ? 17.753 51.090 25.000 1.00 30.10 107 LEU C O 1
ATOM 5083 N N . ALA C 1 108 ? 18.129 49.062 25.893 1.00 30.02 108 ALA C N 1
ATOM 5084 C CA . ALA C 1 108 ? 17.759 49.454 27.239 1.00 29.86 108 ALA C CA 1
ATOM 5085 C C . ALA C 1 108 ? 19.111 49.349 27.936 1.00 30.08 108 ALA C C 1
ATOM 5086 O O . ALA C 1 108 ? 19.696 48.264 28.001 1.00 28.81 108 ALA C O 1
ATOM 5088 N N . ILE C 1 109 ? 19.630 50.464 28.434 1.00 28.56 109 ILE C N 1
ATOM 5089 C CA . ILE C 1 109 ? 20.925 50.395 29.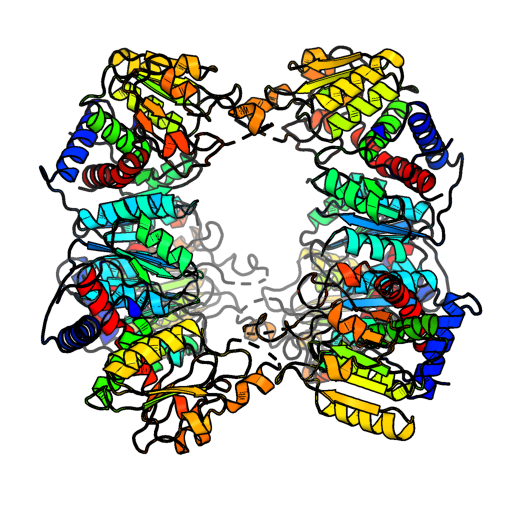068 1.00 31.72 109 ILE C CA 1
ATOM 5090 C C . ILE C 1 109 ? 21.087 50.993 30.458 1.00 32.10 109 ILE C C 1
ATOM 5091 O O . ILE C 1 109 ? 20.450 51.972 30.833 1.00 30.81 109 ILE C O 1
ATOM 5096 N N . ARG C 1 110 ? 21.945 50.347 31.229 1.00 34.74 110 ARG C N 1
ATOM 5097 C CA . ARG C 1 110 ? 22.238 50.778 32.575 1.00 36.96 110 ARG C CA 1
ATOM 5098 C C . ARG C 1 110 ? 23.706 51.087 32.697 1.00 38.29 110 ARG C C 1
ATOM 5099 O O . ARG C 1 110 ? 24.557 50.225 32.478 1.00 37.99 110 ARG C O 1
ATOM 5107 N N . THR C 1 111 ? 24.005 52.329 33.029 1.00 39.57 111 THR C N 1
ATOM 5108 C CA . THR C 1 111 ? 25.384 52.728 33.220 1.00 43.15 111 THR C CA 1
ATOM 5109 C C . THR C 1 111 ? 25.410 53.679 34.382 1.00 43.46 111 THR C C 1
ATOM 5110 O O . THR C 1 111 ? 24.365 54.085 34.893 1.00 42.79 111 THR C O 1
ATOM 5114 N N . PHE C 1 112 ? 26.610 54.037 34.804 1.00 44.22 112 PHE C N 1
ATOM 5115 C CA . PHE C 1 112 ? 26.741 54.937 35.921 1.00 45.63 112 PHE C CA 1
ATOM 5116 C C . PHE C 1 112 ? 26.551 56.373 35.455 1.00 45.10 112 PHE C C 1
ATOM 5117 O O . PHE C 1 112 ? 25.633 57.059 35.898 1.00 42.42 112 PHE C O 1
ATOM 5125 N N . ALA C 1 113 ? 27.395 56.800 34.523 1.00 44.92 113 ALA C N 1
ATOM 5126 C CA . ALA C 1 113 ? 27.342 58.154 34.001 1.00 45.09 113 ALA C CA 1
ATOM 5127 C C . ALA C 1 113 ? 26.221 58.415 33.000 1.00 43.85 113 ALA C C 1
ATOM 5128 O O . ALA C 1 113 ? 26.101 57.728 31.984 1.00 42.87 113 ALA C O 1
ATOM 5130 N N . GLN C 1 114 ? 25.415 59.432 33.294 1.00 42.54 114 GLN C N 1
ATOM 5131 C CA . GLN C 1 114 ? 24.318 59.832 32.421 1.00 42.03 114 GLN C CA 1
ATOM 5132 C C . GLN C 1 114 ? 24.927 60.215 31.082 1.00 42.13 114 GLN C C 1
ATOM 5133 O O . GLN C 1 114 ? 24.313 60.076 30.029 1.00 42.29 114 GLN C O 1
ATOM 5139 N N . THR C 1 115 ? 26.154 60.707 31.136 1.00 42.13 115 THR C N 1
ATOM 5140 C CA . THR C 1 115 ? 26.842 61.128 29.936 1.00 43.68 115 THR C CA 1
ATOM 5141 C C . THR C 1 115 ? 27.199 59.940 29.015 1.00 44.02 115 THR C C 1
ATOM 5142 O O . THR C 1 115 ? 27.174 60.072 27.785 1.00 41.06 115 THR C O 1
ATOM 5146 N N . GLU C 1 116 ? 27.512 58.782 29.600 1.00 43.58 116 GLU C N 1
ATOM 5147 C CA . GLU C 1 116 ? 27.838 57.612 28.787 1.00 45.03 116 GLU C CA 1
ATOM 5148 C C . GLU C 1 116 ? 26.572 57.153 28.086 1.00 44.41 116 GLU C C 1
ATOM 5149 O O . GLU C 1 116 ? 26.583 56.811 26.904 1.00 44.61 116 GLU C O 1
ATOM 5155 N N . LEU C 1 117 ? 25.472 57.159 28.830 1.00 44.69 117 LEU C N 1
ATOM 5156 C CA . LEU C 1 117 ? 24.181 56.772 28.283 1.00 42.33 117 LEU C CA 1
ATOM 5157 C C . LEU C 1 117 ? 23.904 57.614 27.039 1.00 41.36 117 LEU C C 1
ATOM 5158 O O . LEU C 1 117 ? 23.490 57.100 26.004 1.00 40.17 117 LEU C O 1
ATOM 5163 N N . GLU C 1 118 ? 24.152 58.915 27.146 1.00 41.48 118 GLU C N 1
ATOM 5164 C CA . GLU C 1 118 ? 23.909 59.835 26.038 1.00 42.98 118 GLU C CA 1
ATOM 5165 C C . GLU C 1 118 ? 24.779 59.564 24.810 1.00 42.97 118 GLU C C 1
ATOM 5166 O O . GLU C 1 118 ? 24.358 59.804 23.677 1.00 40.21 118 GLU C O 1
ATOM 5172 N N . GLU C 1 119 ? 25.995 59.069 25.026 1.00 45.11 119 GLU C N 1
ATOM 5173 C CA . GLU C 1 119 ? 26.865 58.764 23.893 1.00 46.50 119 GLU C CA 1
ATOM 5174 C C . GLU C 1 119 ? 26.268 57.602 23.101 1.00 45.31 119 GLU C C 1
ATOM 5175 O O . GLU C 1 119 ? 26.288 57.611 21.867 1.00 44.71 119 GLU C O 1
ATOM 5181 N N . TYR C 1 120 ? 25.736 56.603 23.804 1.00 43.68 120 TYR C N 1
ATOM 5182 C CA . TYR C 1 120 ? 25.114 55.475 23.113 1.00 43.92 120 TYR C CA 1
ATOM 5183 C C . TYR C 1 120 ? 23.992 56.004 22.224 1.00 44.78 120 TYR C C 1
ATOM 5184 O O . TYR C 1 120 ? 23.947 55.731 21.021 1.00 46.19 120 TYR C O 1
ATOM 5193 N N . ALA C 1 121 ? 23.083 56.767 22.820 1.00 45.73 121 ALA C N 1
ATOM 5194 C CA . ALA C 1 121 ? 21.962 57.314 22.068 1.00 47.05 121 ALA C CA 1
ATOM 5195 C C . ALA C 1 121 ? 22.467 58.091 20.863 1.00 48.73 121 ALA C C 1
ATOM 5196 O O . ALA C 1 121 ? 21.844 58.086 19.798 1.00 50.42 121 ALA C O 1
ATOM 5198 N N . HIS C 1 122 ? 23.606 58.753 21.030 1.00 49.45 122 HIS C N 1
ATOM 5199 C CA . HIS C 1 122 ? 24.168 59.551 19.950 1.00 50.67 122 HIS C CA 1
ATOM 5200 C C . HIS C 1 122 ? 24.660 58.759 18.737 1.00 49.00 122 HIS C C 1
ATOM 5201 O O . HIS C 1 122 ? 24.565 59.238 17.610 1.00 48.21 122 HIS C O 1
ATOM 5208 N N . TYR C 1 123 ? 25.173 57.552 18.960 1.00 47.89 123 TYR C N 1
ATOM 5209 C CA . TYR C 1 123 ? 25.701 56.740 17.865 1.00 45.48 123 TYR C CA 1
ATOM 5210 C C . TYR C 1 123 ? 24.875 55.509 17.483 1.00 46.27 123 TYR C C 1
ATOM 5211 O O . TYR C 1 123 ? 24.943 55.046 16.344 1.00 44.91 123 TYR C O 1
ATOM 5220 N N . ALA C 1 124 ? 24.109 54.975 18.431 1.00 44.76 124 ALA C N 1
ATOM 5221 C CA . ALA C 1 124 ? 23.317 53.770 18.191 1.00 43.97 124 ALA C CA 1
ATOM 5222 C C . ALA C 1 124 ? 22.512 53.745 16.893 1.00 42.80 124 ALA C C 1
ATOM 5223 O O . ALA C 1 124 ? 22.568 52.771 16.144 1.00 43.10 124 ALA C O 1
ATOM 5225 N N . GLY C 1 125 ? 21.756 54.805 16.638 1.00 41.51 125 GLY C N 1
ATOM 5226 C CA . GLY C 1 125 ? 20.945 54.854 15.436 1.00 39.64 125 GLY C CA 1
ATOM 5227 C C . GLY C 1 125 ? 19.601 54.207 15.697 1.00 39.10 125 GLY C C 1
ATOM 5228 O O . GLY C 1 125 ? 18.767 54.094 14.803 1.00 38.73 125 GLY C O 1
ATOM 5229 N N . ILE C 1 126 ? 19.408 53.752 16.933 1.00 37.73 126 ILE C N 1
ATOM 5230 C CA . ILE C 1 126 ? 18.159 53.131 17.342 1.00 35.64 126 ILE C CA 1
ATOM 5231 C C . ILE C 1 126 ? 17.779 53.703 18.692 1.00 35.24 126 ILE C C 1
ATOM 5232 O O . ILE C 1 126 ? 18.621 54.268 19.388 1.00 34.44 126 ILE C O 1
ATOM 5237 N N . PRO C 1 127 ? 16.498 53.577 19.073 1.00 35.78 127 PRO C N 1
ATOM 5238 C CA . PRO C 1 127 ? 16.014 54.097 20.356 1.00 35.10 127 PRO C CA 1
ATOM 5239 C C . PRO C 1 127 ? 16.809 53.576 21.542 1.00 35.18 127 PRO C C 1
ATOM 5240 O O . PRO C 1 127 ? 17.091 52.385 21.633 1.00 35.95 127 PRO C O 1
ATOM 5244 N N . VAL C 1 128 ? 17.182 54.477 22.442 1.00 34.54 128 VAL C N 1
ATOM 5245 C CA . VAL C 1 128 ? 17.908 54.090 23.640 1.00 34.51 128 VAL C CA 1
ATOM 5246 C C . VAL C 1 128 ? 17.033 54.430 24.843 1.00 36.20 128 VAL C C 1
ATOM 5247 O O . VAL C 1 128 ? 16.440 55.511 24.904 1.00 36.77 128 VAL C O 1
ATOM 5251 N N . ILE C 1 129 ? 16.940 53.492 25.782 1.00 34.29 129 ILE C N 1
ATOM 5252 C CA . ILE C 1 129 ? 16.131 53.663 26.985 1.00 32.57 129 ILE C CA 1
ATOM 5253 C C . ILE C 1 129 ? 17.013 53.587 28.233 1.00 32.27 129 ILE C C 1
ATOM 5254 O O . ILE C 1 129 ? 17.807 52.657 28.379 1.00 31.91 129 ILE C O 1
ATOM 5259 N N . ASN C 1 130 ? 16.872 54.565 29.124 1.00 30.47 130 ASN C N 1
ATOM 5260 C CA . ASN C 1 130 ? 17.648 54.600 30.368 1.00 31.52 130 ASN C CA 1
ATOM 5261 C C . ASN C 1 130 ? 17.088 53.542 31.322 1.00 33.20 130 ASN C C 1
ATOM 5262 O O . ASN C 1 130 ? 16.027 53.735 31.913 1.00 31.81 130 ASN C O 1
ATOM 5267 N N . ALA C 1 131 ? 17.786 52.419 31.456 1.00 33.42 131 ALA C N 1
ATOM 5268 C CA . ALA C 1 131 ? 17.337 51.358 32.344 1.00 32.53 131 ALA C CA 1
ATOM 5269 C C . ALA C 1 131 ? 17.699 51.735 33.773 1.00 33.14 131 ALA C C 1
ATOM 5270 O O . ALA C 1 131 ? 17.118 51.229 34.726 1.00 34.36 131 ALA C O 1
ATOM 5272 N N . LEU C 1 132 ? 18.661 52.641 33.911 1.00 34.05 132 LEU C N 1
ATOM 5273 C CA . LEU C 1 132 ? 19.099 53.099 35.225 1.00 34.47 132 LEU C CA 1
ATOM 5274 C C . LEU C 1 132 ? 20.491 53.725 35.146 1.00 32.83 132 LEU C C 1
ATOM 5275 O O . LEU C 1 132 ? 21.409 53.135 34.574 1.00 31.26 132 LEU C O 1
ATOM 5280 N N . THR C 1 133 ? 20.640 54.918 35.705 1.00 29.32 133 THR C N 1
ATOM 5281 C CA . THR C 1 133 ? 21.945 55.568 35.769 1.00 30.75 133 THR C CA 1
ATOM 5282 C C . THR C 1 133 ? 22.052 56.138 37.176 1.00 30.43 133 THR C C 1
ATOM 5283 O O . THR C 1 133 ? 21.099 56.050 37.965 1.00 27.07 133 THR C O 1
ATOM 5287 N N . ASP C 1 134 ? 23.210 56.708 37.488 1.00 29.66 134 ASP C N 1
ATOM 5288 C CA . ASP C 1 134 ? 23.436 57.312 38.790 1.00 32.27 134 ASP C CA 1
ATOM 5289 C C . ASP C 1 134 ? 22.553 58.551 38.937 1.00 32.18 134 ASP C C 1
ATOM 5290 O O . ASP C 1 134 ? 22.194 58.947 40.044 1.00 31.06 134 ASP C O 1
ATOM 5295 N N . HIS C 1 135 ? 22.200 59.146 37.804 1.00 30.03 135 HIS C N 1
ATOM 5296 C CA . HIS C 1 135 ? 21.417 60.366 37.794 1.00 30.22 135 HIS C CA 1
ATOM 5297 C C . HIS C 1 135 ? 19.912 60.205 37.813 1.00 29.71 135 HIS C C 1
ATOM 5298 O O . HIS C 1 135 ? 19.237 60.952 38.506 1.00 29.20 135 HIS C O 1
ATOM 5305 N N . GLU C 1 136 ? 19.389 59.241 37.060 1.00 28.61 136 GLU C N 1
ATOM 5306 C CA . GLU C 1 136 ? 17.946 59.026 36.998 1.00 29.96 136 GLU C CA 1
ATOM 5307 C C . GLU C 1 136 ? 17.526 57.565 36.801 1.00 30.23 136 GLU C C 1
ATOM 5308 O O . GLU C 1 136 ? 18.332 56.709 36.463 1.00 29.14 136 GLU C O 1
ATOM 5314 N N . HIS C 1 137 ? 16.237 57.313 36.992 1.00 30.32 137 HIS C N 1
ATOM 5315 C CA . HIS C 1 137 ? 15.648 55.988 36.831 1.00 28.65 137 HIS C CA 1
ATOM 5316 C C . HIS C 1 137 ? 14.227 56.292 36.371 1.00 28.99 137 HIS C C 1
ATOM 5317 O O . HIS C 1 137 ? 13.276 56.129 37.122 1.00 27.71 137 HIS C O 1
ATOM 5324 N N . PRO C 1 138 ? 14.080 56.773 35.120 1.00 30.19 138 PRO C N 1
ATOM 5325 C CA . PRO C 1 138 ? 12.814 57.141 34.473 1.00 27.86 138 PRO C CA 1
ATOM 5326 C C . PRO C 1 138 ? 11.734 56.061 34.491 1.00 28.49 138 PRO C C 1
ATOM 5327 O O . PRO C 1 138 ? 10.576 56.349 34.765 1.00 26.48 138 PRO C O 1
ATOM 5331 N N . CYS C 1 139 ? 12.116 54.816 34.198 1.00 27.26 139 CYS C N 1
ATOM 5332 C CA . CYS C 1 139 ? 11.151 53.724 34.152 1.00 26.84 139 CYS C CA 1
ATOM 5333 C C . CYS C 1 139 ? 10.539 53.350 35.500 1.00 26.51 139 CYS C C 1
ATOM 5334 O O . CYS C 1 139 ? 9.357 52.999 35.573 1.00 25.49 139 CYS C O 1
ATOM 5337 N N . GLN C 1 140 ? 11.332 53.414 36.564 1.00 26.01 140 GLN C N 1
ATOM 5338 C CA . GLN C 1 140 ? 10.809 53.113 37.893 1.00 25.34 140 GLN C CA 1
ATOM 5339 C C . GLN C 1 140 ? 9.627 54.053 38.188 1.00 25.37 140 GLN C C 1
ATOM 5340 O O . GLN C 1 140 ? 8.531 53.614 38.553 1.00 24.97 140 GLN C O 1
ATOM 5346 N N . VAL C 1 141 ? 9.862 55.349 38.010 1.00 25.41 141 VAL C N 1
ATOM 5347 C CA . VAL C 1 141 ? 8.846 56.367 38.276 1.00 26.12 141 VAL C CA 1
ATOM 5348 C C . VAL C 1 141 ? 7.610 56.277 37.371 1.00 28.77 141 VAL C C 1
ATOM 5349 O O . VAL C 1 141 ? 6.495 56.632 37.794 1.00 29.47 141 VAL C O 1
ATOM 5353 N N . VAL C 1 142 ? 7.783 55.808 36.137 1.00 29.61 142 VAL C N 1
ATOM 5354 C CA . VAL C 1 142 ? 6.617 55.666 35.277 1.00 29.70 142 VAL C CA 1
ATOM 5355 C C . VAL C 1 142 ? 5.799 54.550 35.903 1.00 28.22 142 VAL C C 1
ATOM 5356 O O . VAL C 1 142 ? 4.574 54.607 35.937 1.00 28.20 142 VAL C O 1
ATOM 5360 N N . ALA C 1 143 ? 6.480 53.543 36.445 1.00 28.34 143 ALA C N 1
ATOM 5361 C CA . ALA C 1 143 ? 5.778 52.439 37.097 1.00 26.25 143 ALA C CA 1
ATOM 5362 C C . ALA C 1 143 ? 5.135 52.939 38.390 1.00 26.77 143 ALA C C 1
ATOM 5363 O O . ALA C 1 143 ? 4.017 52.525 38.746 1.00 25.11 143 ALA C O 1
ATOM 5365 N N . ASP C 1 144 ? 5.847 53.813 39.102 1.00 24.91 144 ASP C N 1
ATOM 5366 C CA . ASP C 1 144 ? 5.332 54.373 40.356 1.00 26.34 144 ASP C CA 1
ATOM 5367 C C . ASP C 1 144 ? 4.062 55.210 40.113 1.00 25.79 144 ASP C C 1
ATOM 5368 O O . ASP C 1 144 ? 3.079 55.090 40.849 1.00 23.08 144 ASP C O 1
ATOM 5373 N N . LEU C 1 145 ? 4.105 56.062 39.087 1.00 27.91 145 LEU C N 1
ATOM 5374 C CA . LEU C 1 145 ? 2.975 56.923 38.724 1.00 29.11 145 LEU C CA 1
ATOM 5375 C C . LEU C 1 145 ? 1.783 56.047 38.375 1.00 29.19 145 LEU C C 1
ATOM 5376 O O . LEU C 1 145 ? 0.632 56.330 38.725 1.00 27.57 145 LEU C O 1
ATOM 5381 N N . LEU C 1 146 ? 2.081 54.955 37.690 1.00 30.70 146 LEU C N 1
ATOM 5382 C CA . LEU C 1 146 ? 1.069 53.990 37.311 1.00 31.75 146 LEU C CA 1
ATOM 5383 C C . LEU C 1 146 ? 0.366 53.457 38.567 1.00 30.92 146 LEU C C 1
ATOM 5384 O O . LEU C 1 146 ? -0.865 53.427 38.642 1.00 31.70 146 LEU C O 1
ATOM 5389 N N . THR C 1 147 ? 1.162 53.040 39.548 1.00 29.60 147 THR C N 1
ATOM 5390 C CA . THR C 1 147 ? 0.649 52.482 40.801 1.00 28.34 147 THR C CA 1
ATOM 5391 C C . THR C 1 147 ? -0.177 53.480 41.599 1.00 28.70 147 THR C C 1
ATOM 5392 O O . THR C 1 147 ? -1.232 53.135 42.140 1.00 29.76 147 THR C O 1
ATOM 5396 N N . ILE C 1 148 ? 0.321 54.710 41.695 1.00 28.17 148 ILE C N 1
ATOM 5397 C CA . ILE C 1 148 ? -0.376 55.762 42.431 1.00 30.29 148 ILE C CA 1
ATOM 5398 C C . ILE C 1 148 ? -1.750 56.004 41.804 1.00 32.74 148 ILE C C 1
ATOM 5399 O O . ILE C 1 148 ? -2.762 56.005 42.505 1.00 30.40 148 ILE C O 1
ATOM 5404 N N . ARG C 1 149 ? -1.776 56.179 40.481 1.00 35.26 149 ARG C N 1
ATOM 5405 C CA . ARG C 1 149 ? -3.022 56.397 39.748 1.00 37.47 149 ARG C CA 1
ATOM 5406 C C . ARG C 1 149 ? -4.037 55.289 40.010 1.00 37.80 149 ARG C C 1
ATOM 5407 O O . ARG C 1 149 ? -5.223 55.568 40.179 1.00 39.51 149 ARG C O 1
ATOM 5415 N N . GLU C 1 150 ? -3.575 54.039 40.048 1.00 38.23 150 GLU C N 1
ATOM 5416 C CA . GLU C 1 150 ? -4.461 52.893 40.287 1.00 36.37 150 GLU C CA 1
ATOM 5417 C C . GLU C 1 150 ? -4.968 52.856 41.721 1.00 37.56 150 GLU C C 1
ATOM 5418 O O . GLU C 1 150 ? -6.032 52.297 41.997 1.00 36.99 150 GLU C O 1
ATOM 5424 N N . ASN C 1 151 ? -4.203 53.424 42.647 1.00 35.72 151 ASN C N 1
ATOM 5425 C CA . ASN C 1 151 ? -4.642 53.426 44.030 1.00 35.39 151 ASN C CA 1
ATOM 5426 C C . ASN C 1 151 ? -5.565 54.577 44.373 1.00 35.28 151 ASN C C 1
ATOM 5427 O O . ASN C 1 151 ? -6.501 54.403 45.142 1.00 36.24 151 ASN C O 1
ATOM 5432 N N . PHE C 1 152 ? -5.312 55.749 43.803 1.00 34.39 152 PHE C N 1
ATOM 5433 C CA . PHE C 1 152 ? -6.127 56.915 44.112 1.00 34.91 152 PHE C CA 1
ATOM 5434 C C . PHE C 1 152 ? -7.071 57.398 43.017 1.00 34.89 152 PHE C C 1
ATOM 5435 O O . PHE C 1 152 ? -7.837 58.339 43.235 1.00 32.70 152 PHE C O 1
ATOM 5443 N N . GLY C 1 153 ? -7.023 56.764 41.849 1.00 35.61 153 GLY C N 1
ATOM 5444 C CA . GLY C 1 153 ? -7.883 57.194 40.763 1.00 36.12 153 GLY C CA 1
ATOM 5445 C C . GLY C 1 153 ? -7.529 58.583 40.248 1.00 37.13 153 GLY C C 1
ATOM 5446 O O . GLY C 1 153 ? -8.341 59.231 39.589 1.00 38.36 153 GLY C O 1
ATOM 5447 N N . ARG C 1 154 ? -6.319 59.044 40.552 1.00 35.46 154 ARG C N 1
ATOM 5448 C CA . ARG C 1 154 ? -5.846 60.350 40.090 1.00 35.64 154 ARG C CA 1
ATOM 5449 C C . ARG C 1 154 ? -4.368 60.525 40.423 1.00 33.25 154 ARG C C 1
ATOM 5450 O O . ARG C 1 154 ? -3.776 59.687 41.093 1.00 33.85 154 ARG C O 1
ATOM 5458 N N . LEU C 1 155 ? -3.785 61.614 39.937 1.00 32.21 155 LEU C N 1
ATOM 5459 C CA . LEU C 1 155 ? -2.391 61.934 40.190 1.00 32.62 155 LEU C CA 1
ATOM 5460 C C . LEU C 1 155 ? -2.280 63.392 40.641 1.00 33.76 155 LEU C C 1
ATOM 5461 O O . LEU C 1 155 ? -1.595 63.694 41.620 1.00 33.19 155 LEU C O 1
ATOM 5466 N N . ALA C 1 156 ? -2.964 64.293 39.936 1.00 33.68 156 ALA C N 1
ATOM 5467 C CA . ALA C 1 156 ? -2.916 65.717 40.268 1.00 33.20 156 ALA C CA 1
ATOM 5468 C C . ALA C 1 156 ? -3.455 66.032 41.665 1.00 32.42 156 ALA C C 1
ATOM 5469 O O . ALA C 1 156 ? -4.435 65.440 42.110 1.00 29.85 156 ALA C O 1
ATOM 5471 N N . GLY C 1 157 ? -2.805 66.967 42.354 1.00 33.65 157 GLY C N 1
ATOM 5472 C CA . GLY C 1 157 ? -3.265 67.355 43.678 1.00 35.74 157 GLY C CA 1
ATOM 5473 C C . GLY C 1 157 ? -2.808 66.462 44.812 1.00 37.11 157 GLY C C 1
ATOM 5474 O O . GLY C 1 157 ? -2.867 66.864 45.968 1.00 36.97 157 GLY C O 1
ATOM 5475 N N . LEU C 1 158 ? -2.376 65.242 44.491 1.00 37.67 158 LEU C N 1
ATOM 5476 C CA . LEU C 1 158 ? -1.874 64.301 45.497 1.00 36.27 158 LEU C CA 1
ATOM 5477 C C . LEU C 1 158 ? -0.540 64.824 46.022 1.00 34.87 158 LEU C C 1
ATOM 5478 O O . LEU C 1 158 ? 0.088 65.673 45.385 1.00 34.23 158 LEU C O 1
ATOM 5483 N N . LYS C 1 159 ? -0.106 64.333 47.180 1.00 32.56 159 LYS C N 1
ATOM 5484 C CA . LYS C 1 159 ? 1.192 64.745 47.708 1.00 32.18 159 LYS C CA 1
ATOM 5485 C C . LYS C 1 159 ? 2.076 63.512 47.989 1.00 31.76 159 LYS C C 1
ATOM 5486 O O . LYS C 1 159 ? 1.678 62.591 48.711 1.00 29.75 159 LYS C O 1
ATOM 5492 N N . LEU C 1 160 ? 3.276 63.522 47.411 1.00 30.12 160 LEU C N 1
ATOM 5493 C CA . LEU C 1 160 ? 4.247 62.439 47.555 1.00 29.79 160 LEU C CA 1
ATOM 5494 C C . LEU C 1 160 ? 5.394 62.912 48.441 1.00 30.62 160 LEU C C 1
ATOM 5495 O O . LEU C 1 160 ? 5.985 63.975 48.209 1.00 30.65 160 LEU C O 1
ATOM 5500 N N . ALA C 1 161 ? 5.709 62.115 49.456 1.00 29.47 161 ALA C N 1
ATOM 5501 C CA . ALA C 1 161 ? 6.807 62.440 50.351 1.00 30.47 161 ALA C CA 1
ATOM 5502 C C . ALA C 1 161 ? 7.898 61.375 50.188 1.00 30.58 161 ALA C C 1
ATOM 5503 O O . ALA C 1 161 ? 7.676 60.178 50.433 1.00 29.02 161 ALA C O 1
ATOM 5505 N N . TYR C 1 162 ? 9.069 61.816 49.749 1.00 31.08 162 TYR C N 1
ATOM 5506 C CA . TYR C 1 162 ? 10.209 60.918 49.576 1.00 31.49 162 TYR C CA 1
ATOM 5507 C C . TYR C 1 162 ? 11.219 61.170 50.699 1.00 32.02 162 TYR C C 1
ATOM 5508 O O . TYR C 1 162 ? 11.706 62.292 50.866 1.00 31.51 162 TYR C O 1
ATOM 5517 N N . VAL C 1 163 ? 11.535 60.132 51.467 1.00 31.26 163 VAL C N 1
ATOM 5518 C CA . VAL C 1 163 ? 12.496 60.276 52.553 1.00 31.68 163 VAL C CA 1
ATOM 5519 C C . VAL C 1 163 ? 13.716 59.390 52.322 1.00 31.35 163 VAL C C 1
ATOM 5520 O O . VAL C 1 163 ? 13.590 58.218 51.965 1.00 29.53 163 VAL C O 1
ATOM 5524 N N . GLY C 1 164 ? 14.895 59.971 52.509 1.00 32.55 164 GLY C N 1
ATOM 5525 C CA . GLY C 1 164 ? 16.122 59.221 52.322 1.00 33.13 164 GLY C CA 1
ATOM 5526 C C . GLY C 1 164 ? 17.192 59.989 51.574 1.00 34.87 164 GLY C C 1
ATOM 5527 O O . GLY C 1 164 ? 17.388 61.195 51.784 1.00 35.22 164 GLY C O 1
ATOM 5528 N N . ASP C 1 165 ? 17.880 59.285 50.686 1.00 34.29 165 ASP C N 1
ATOM 5529 C CA . ASP C 1 165 ? 18.960 59.866 49.905 1.00 36.57 165 ASP C CA 1
ATOM 5530 C C . ASP C 1 165 ? 18.451 60.484 48.601 1.00 35.46 165 ASP C C 1
ATOM 5531 O O . ASP C 1 165 ? 17.686 59.861 47.870 1.00 34.71 165 ASP C O 1
ATOM 5536 N N . GLY C 1 166 ? 18.865 61.718 48.328 1.00 32.62 166 GLY C N 1
ATOM 5537 C CA . GLY C 1 166 ? 18.446 62.396 47.114 1.00 33.35 166 GLY C CA 1
ATOM 5538 C C . GLY C 1 166 ? 19.230 61.776 45.984 1.00 33.81 166 GLY C C 1
ATOM 5539 O O . GLY C 1 166 ? 20.273 62.291 45.584 1.00 33.30 166 GLY C O 1
ATOM 5540 N N . ASN C 1 167 ? 18.711 60.669 45.465 1.00 33.01 167 ASN C N 1
ATOM 5541 C CA . ASN C 1 167 ? 19.383 59.909 44.414 1.00 33.40 167 ASN C CA 1
ATOM 5542 C C . ASN C 1 167 ? 18.680 59.934 43.050 1.00 32.54 167 ASN C C 1
ATOM 5543 O O . ASN C 1 167 ? 17.871 60.822 42.753 1.00 32.91 167 ASN C O 1
ATOM 5548 N N . ASN C 1 168 ? 18.989 58.939 42.227 1.00 30.95 168 ASN C N 1
ATOM 5549 C CA . ASN C 1 168 ? 18.398 58.835 40.903 1.00 30.83 168 ASN C CA 1
ATOM 5550 C C . ASN C 1 168 ? 16.871 58.703 40.900 1.00 30.43 168 ASN C C 1
ATOM 5551 O O . ASN C 1 168 ? 16.204 59.325 40.066 1.00 30.43 168 ASN C O 1
ATOM 5556 N N . VAL C 1 169 ? 16.303 57.901 41.803 1.00 31.52 169 VAL C N 1
ATOM 5557 C CA . VAL C 1 169 ? 14.853 57.764 41.812 1.00 32.11 169 VAL C CA 1
ATOM 5558 C C . VAL C 1 169 ? 14.235 59.063 42.312 1.00 31.59 169 VAL C C 1
ATOM 5559 O O . VAL C 1 169 ? 13.200 59.494 41.808 1.00 33.52 169 VAL C O 1
ATOM 5563 N N . ALA C 1 170 ? 14.870 59.690 43.297 1.00 29.97 170 ALA C N 1
ATOM 5564 C CA . ALA C 1 170 ? 14.365 60.945 43.825 1.00 29.55 170 ALA C CA 1
ATOM 5565 C C . ALA C 1 170 ? 14.286 61.961 42.694 1.00 30.02 170 ALA C C 1
ATOM 5566 O O . ALA C 1 170 ? 13.299 62.691 42.587 1.00 28.48 170 ALA C O 1
ATOM 5568 N N . HIS C 1 171 ? 15.328 61.990 41.856 1.00 29.07 171 HIS C N 1
ATOM 5569 C CA . HIS C 1 171 ? 15.411 62.900 40.716 1.00 30.39 171 HIS C CA 1
ATOM 5570 C C . HIS C 1 171 ? 14.284 62.682 39.725 1.00 31.02 171 HIS C C 1
ATOM 5571 O O . HIS C 1 171 ? 13.675 63.647 39.251 1.00 31.20 171 HIS C O 1
ATOM 5578 N N . SER C 1 172 ? 14.011 61.420 39.401 1.00 29.00 172 SER C N 1
ATOM 5579 C CA . SER C 1 172 ? 12.947 61.116 38.458 1.00 30.67 172 SER C CA 1
ATOM 5580 C C . SER C 1 172 ? 11.591 61.436 39.065 1.00 29.19 172 SER C C 1
ATOM 5581 O O . SER C 1 172 ? 10.695 61.873 38.351 1.00 29.08 172 SER C O 1
ATOM 5584 N N . LEU C 1 173 ? 11.446 61.209 40.372 1.00 26.84 173 LEU C N 1
ATOM 5585 C CA . LEU C 1 173 ? 10.191 61.493 41.071 1.00 28.61 173 LEU C CA 1
ATOM 5586 C C . LEU C 1 173 ? 9.906 62.993 41.036 1.00 29.93 173 LEU C C 1
ATOM 5587 O O . LEU C 1 173 ? 8.769 63.403 40.799 1.00 31.32 173 LEU C O 1
ATOM 5592 N N . LEU C 1 174 ? 10.937 63.806 41.274 1.00 28.18 174 LEU C N 1
ATOM 5593 C CA . LEU C 1 174 ? 10.774 65.253 41.254 1.00 29.23 174 LEU C CA 1
ATOM 5594 C C . LEU C 1 174 ? 10.204 65.707 39.909 1.00 30.36 174 LEU C C 1
ATOM 5595 O O . LEU C 1 174 ? 9.272 66.510 39.864 1.00 29.22 174 LEU C O 1
ATOM 5600 N N . LEU C 1 175 ? 10.757 65.182 38.817 1.00 29.90 175 LEU C N 1
ATOM 5601 C CA . LEU C 1 175 ? 10.296 65.549 37.479 1.00 31.13 175 LEU C CA 1
ATOM 5602 C C . LEU C 1 175 ? 8.925 64.952 37.166 1.00 30.44 175 LEU C C 1
ATOM 5603 O O . LEU C 1 175 ? 8.024 65.645 36.687 1.00 31.37 175 LEU C O 1
ATOM 5608 N N . GLY C 1 176 ? 8.777 63.660 37.439 1.00 30.71 176 GLY C N 1
ATOM 5609 C CA . GLY C 1 176 ? 7.522 62.977 37.181 1.00 28.26 176 GLY C CA 1
ATOM 5610 C C . GLY C 1 176 ? 6.331 63.581 37.904 1.00 30.70 176 GLY C C 1
ATOM 5611 O O . GLY C 1 176 ? 5.319 63.894 37.277 1.00 31.32 176 GLY C O 1
ATOM 5612 N N . CYS C 1 177 ? 6.437 63.721 39.221 1.00 29.69 177 CYS C N 1
ATOM 5613 C CA . CYS C 1 177 ? 5.369 64.303 40.035 1.00 30.83 177 CYS C CA 1
ATOM 5614 C C . CYS C 1 177 ? 4.994 65.700 39.524 1.00 30.09 177 CYS C C 1
ATOM 5615 O O . CYS C 1 177 ? 3.824 65.994 39.315 1.00 27.95 177 CYS C O 1
ATOM 5618 N N . ALA C 1 178 ? 5.994 66.550 39.316 1.00 30.32 178 ALA C N 1
ATOM 5619 C CA . ALA C 1 178 ? 5.743 67.898 38.814 1.00 32.92 178 ALA C CA 1
ATOM 5620 C C . ALA C 1 178 ? 5.018 67.875 37.462 1.00 33.54 178 ALA C C 1
ATOM 5621 O O . ALA C 1 178 ? 4.125 68.685 37.228 1.00 34.50 178 ALA C O 1
ATOM 5623 N N . LYS C 1 179 ? 5.396 66.953 36.580 1.00 32.28 179 LYS C N 1
ATOM 5624 C CA . LYS C 1 179 ? 4.768 66.859 35.264 1.00 31.95 179 LYS C CA 1
ATOM 5625 C C . LYS C 1 179 ? 3.303 66.409 35.281 1.00 33.14 179 LYS C C 1
ATOM 5626 O O . LYS C 1 179 ? 2.550 66.698 34.336 1.00 33.98 179 LYS C O 1
ATOM 5632 N N . VAL C 1 180 ? 2.894 65.691 36.328 1.00 30.35 180 VAL C N 1
ATOM 5633 C CA . VAL C 1 180 ? 1.504 65.246 36.408 1.00 28.15 180 VAL C CA 1
ATOM 5634 C C . VAL C 1 180 ? 0.719 66.061 37.438 1.00 29.29 180 VAL C C 1
ATOM 5635 O O . VAL C 1 180 ? -0.368 65.671 37.849 1.00 28.75 180 VAL C O 1
ATOM 5639 N N . GLY C 1 181 ? 1.282 67.186 37.866 1.00 29.86 181 GLY C N 1
ATOM 5640 C CA . GLY C 1 181 ? 0.587 68.022 38.824 1.00 31.43 181 GLY C CA 1
ATOM 5641 C C . GLY C 1 181 ? 0.547 67.521 40.254 1.00 33.02 181 GLY C C 1
ATOM 5642 O O . GLY C 1 181 ? -0.237 68.027 41.062 1.00 32.25 181 GLY C O 1
ATOM 5643 N N . MET C 1 182 ? 1.388 66.540 40.575 1.00 31.95 182 MET C N 1
ATOM 5644 C CA . MET C 1 182 ? 1.450 65.984 41.928 1.00 31.71 182 MET C CA 1
ATOM 5645 C C . MET C 1 182 ? 2.486 66.755 42.742 1.00 31.84 182 MET C C 1
ATOM 5646 O O . MET C 1 182 ? 3.597 66.999 42.263 1.00 32.22 182 MET C O 1
ATOM 5651 N N . SER C 1 183 ? 2.137 67.132 43.968 1.00 31.56 183 SER C N 1
ATOM 5652 C CA . SER C 1 183 ? 3.095 67.834 44.817 1.00 32.09 183 SER C CA 1
ATOM 5653 C C . SER C 1 183 ? 4.106 66.834 45.380 1.00 31.49 183 SER C C 1
ATOM 5654 O O . SER C 1 183 ? 3.788 65.662 45.611 1.00 30.19 183 SER C O 1
ATOM 5657 N N . ILE C 1 184 ? 5.328 67.294 45.602 1.00 30.13 184 ILE C N 1
ATOM 5658 C CA . ILE C 1 184 ? 6.335 66.415 46.161 1.00 31.53 184 ILE C CA 1
ATOM 5659 C C . ILE C 1 184 ? 7.224 67.104 47.183 1.00 31.69 184 ILE C C 1
ATOM 5660 O O . ILE C 1 184 ? 7.653 68.254 46.998 1.00 31.08 184 ILE C O 1
ATOM 5665 N N . ALA C 1 185 ? 7.458 66.393 48.282 1.00 30.04 185 ALA C N 1
ATOM 5666 C CA . ALA C 1 185 ? 8.327 66.864 49.344 1.00 29.93 185 ALA C CA 1
ATOM 5667 C C . ALA C 1 185 ? 9.462 65.838 49.464 1.00 30.11 185 ALA C C 1
ATOM 5668 O O . ALA C 1 185 ? 9.228 64.649 49.745 1.00 28.23 185 ALA C O 1
ATOM 5670 N N . VAL C 1 186 ? 10.686 66.291 49.222 1.00 28.48 186 VAL C N 1
ATOM 5671 C CA . VAL C 1 186 ? 11.852 65.418 49.321 1.00 31.98 186 VAL C CA 1
ATOM 5672 C C . VAL C 1 186 ? 12.639 65.773 50.580 1.00 32.12 186 VAL C C 1
ATOM 5673 O O . VAL C 1 186 ? 13.212 66.855 50.679 1.00 32.99 186 VAL C O 1
ATOM 5677 N N . ALA C 1 187 ? 12.644 64.866 51.551 1.00 33.18 187 ALA C N 1
ATOM 5678 C CA . ALA C 1 187 ? 13.365 65.096 52.801 1.00 32.67 187 ALA C CA 1
ATOM 5679 C C . ALA C 1 187 ? 14.594 64.195 52.881 1.00 32.24 187 ALA C C 1
ATOM 5680 O O . ALA C 1 187 ? 14.480 62.980 52.799 1.00 30.91 187 ALA C O 1
ATOM 5682 N N . THR C 1 188 ? 15.768 64.800 53.044 1.00 34.34 188 THR C N 1
ATOM 5683 C CA . THR C 1 188 ? 17.018 64.045 53.132 1.00 35.29 188 THR C CA 1
ATOM 5684 C C . THR C 1 188 ? 17.941 64.672 54.176 1.00 36.64 188 THR C C 1
ATOM 5685 O O . THR C 1 188 ? 17.671 65.771 54.675 1.00 36.05 188 THR C O 1
ATOM 5689 N N . PRO C 1 189 ? 19.032 63.969 54.535 1.00 35.89 189 PRO C N 1
ATOM 5690 C CA . PRO C 1 189 ? 19.985 64.502 55.510 1.00 38.14 189 PRO C CA 1
ATOM 5691 C C . PRO C 1 189 ? 20.720 65.642 54.806 1.00 39.30 189 PRO C C 1
ATOM 5692 O O . PRO C 1 189 ? 20.782 65.687 53.574 1.00 36.74 189 PRO C O 1
ATOM 5696 N N . GLU C 1 190 ? 21.302 66.540 55.588 1.00 42.57 190 GLU C N 1
ATOM 5697 C CA . GLU C 1 190 ? 21.998 67.696 55.049 1.00 45.02 190 GLU C CA 1
ATOM 5698 C C . GLU C 1 190 ? 22.902 67.514 53.823 1.00 46.06 190 GLU C C 1
ATOM 5699 O O . GLU C 1 190 ? 22.772 68.257 52.838 1.00 49.83 190 GLU C O 1
ATOM 5705 N N . GLY C 1 191 ? 23.818 66.558 53.858 1.00 42.70 191 GLY C N 1
ATOM 5706 C CA . GLY C 1 191 ? 24.703 66.406 52.712 1.00 43.65 191 GLY C CA 1
ATOM 5707 C C . GLY C 1 191 ? 24.236 65.514 51.573 1.00 42.24 191 GLY C C 1
ATOM 5708 O O . GLY C 1 191 ? 24.985 65.289 50.624 1.00 42.46 191 GLY C O 1
ATOM 5709 N N . PHE C 1 192 ? 23.000 65.028 51.642 1.00 41.19 192 PHE C N 1
ATOM 5710 C CA . PHE C 1 192 ? 22.479 64.125 50.617 1.00 40.76 192 PHE C CA 1
ATOM 5711 C C . PHE C 1 192 ? 21.248 64.624 49.871 1.00 39.49 192 PHE C C 1
ATOM 5712 O O . PHE C 1 192 ? 20.352 63.847 49.554 1.00 39.13 192 PHE C O 1
ATOM 5720 N N . THR C 1 193 ? 21.212 65.919 49.587 1.00 38.56 193 THR C N 1
ATOM 5721 C CA . THR C 1 193 ? 20.085 66.515 48.882 1.00 38.61 193 THR C CA 1
ATOM 5722 C C . THR C 1 193 ? 20.144 66.199 47.388 1.00 38.16 193 THR C C 1
ATOM 5723 O O . THR C 1 193 ? 21.214 65.943 46.832 1.00 37.29 193 THR C O 1
ATOM 5727 N N . PRO C 1 194 ? 18.987 66.209 46.715 1.00 37.23 194 PRO C N 1
ATOM 5728 C CA . PRO C 1 194 ? 18.994 65.921 45.278 1.00 37.00 194 PRO C CA 1
ATOM 5729 C C . PRO C 1 194 ? 19.710 67.025 44.501 1.00 37.09 194 PRO C C 1
ATOM 5730 O O . PRO C 1 194 ? 19.915 68.128 45.011 1.00 37.79 194 PRO C O 1
ATOM 5734 N N . ASP C 1 195 ? 20.115 66.711 43.277 1.00 37.38 195 ASP C N 1
ATOM 5735 C CA . ASP C 1 195 ? 20.798 67.663 42.411 1.00 36.97 195 ASP C CA 1
ATOM 5736 C C . ASP C 1 195 ? 19.956 68.949 42.332 1.00 37.80 195 ASP C C 1
ATOM 5737 O O . ASP C 1 195 ? 18.820 68.927 41.878 1.00 35.83 195 ASP C O 1
ATOM 5742 N N . PRO C 1 196 ? 20.507 70.091 42.784 1.00 38.49 196 PRO C N 1
ATOM 5743 C CA . PRO C 1 196 ? 19.753 71.349 42.741 1.00 37.79 196 PRO C CA 1
ATOM 5744 C C . PRO C 1 196 ? 19.210 71.737 41.369 1.00 38.41 196 PRO C C 1
ATOM 5745 O O . PRO C 1 196 ? 18.172 72.386 41.275 1.00 38.23 196 PRO C O 1
ATOM 5749 N N . ALA C 1 197 ? 19.904 71.342 40.308 1.00 35.94 197 ALA C N 1
ATOM 5750 C CA . ALA C 1 197 ? 19.440 71.647 38.965 1.00 35.31 197 ALA C CA 1
ATOM 5751 C C . ALA C 1 197 ? 18.171 70.856 38.641 1.00 35.88 197 ALA C C 1
ATOM 5752 O O . ALA C 1 197 ? 17.307 71.343 37.899 1.00 37.65 197 ALA C O 1
ATOM 5754 N N . VAL C 1 198 ? 18.038 69.643 39.177 1.00 34.89 198 VAL C N 1
ATOM 5755 C CA . VAL C 1 198 ? 16.827 68.872 38.891 1.00 34.92 198 VAL C CA 1
ATOM 5756 C C . VAL C 1 198 ? 15.645 69.427 39.686 1.00 34.49 198 VAL C C 1
ATOM 5757 O O . VAL C 1 198 ? 14.521 69.539 39.169 1.00 33.34 198 VAL C O 1
ATOM 5761 N N . SER C 1 199 ? 15.899 69.764 40.947 1.00 33.40 199 SER C N 1
ATOM 5762 C CA . SER C 1 199 ? 14.858 70.318 41.796 1.00 35.01 199 SER C CA 1
ATOM 5763 C C . SER C 1 199 ? 14.377 71.646 41.207 1.00 33.20 199 SER C C 1
ATOM 5764 O O . SER C 1 199 ? 13.197 71.956 41.260 1.00 32.27 199 SER C O 1
ATOM 5767 N N . ALA C 1 200 ? 15.287 72.417 40.621 1.00 33.05 200 ALA C N 1
ATOM 5768 C CA . ALA C 1 200 ? 14.904 73.696 40.025 1.00 34.47 200 ALA C CA 1
ATOM 5769 C C . ALA C 1 200 ? 14.079 73.426 38.771 1.00 34.98 200 ALA C C 1
ATOM 5770 O O . ALA C 1 200 ? 13.123 74.136 38.480 1.00 33.79 200 ALA C O 1
ATOM 5772 N N . ARG C 1 201 ? 14.453 72.389 38.029 1.00 35.87 201 ARG C N 1
ATOM 5773 C CA . ARG C 1 201 ? 13.720 72.031 36.829 1.00 37.32 201 ARG C CA 1
ATOM 5774 C C . ARG C 1 201 ? 12.311 71.570 37.215 1.00 38.34 201 ARG C C 1
ATOM 5775 O O . ARG C 1 201 ? 11.332 71.909 36.541 1.00 38.65 201 ARG C O 1
ATOM 5783 N N . ALA C 1 202 ? 12.208 70.817 38.309 1.00 37.59 202 ALA C N 1
ATOM 5784 C CA . ALA C 1 202 ? 10.912 70.330 38.788 1.00 37.87 202 ALA C CA 1
ATOM 5785 C C . ALA C 1 202 ? 9.992 71.477 39.238 1.00 37.82 202 ALA C C 1
ATOM 5786 O O . ALA C 1 202 ? 8.790 71.429 39.006 1.00 37.88 202 ALA C O 1
ATOM 5788 N N . SER C 1 203 ? 10.556 72.492 39.892 1.00 38.01 203 SER C N 1
ATOM 5789 C CA . SER C 1 203 ? 9.777 73.651 40.345 1.00 39.54 203 SER C CA 1
ATOM 5790 C C . SER C 1 203 ? 9.234 74.399 39.130 1.00 38.79 203 SER C C 1
ATOM 5791 O O . SER C 1 203 ? 8.088 74.825 39.114 1.00 38.99 203 SER C O 1
ATOM 5794 N N . GLU C 1 204 ? 10.087 74.569 38.127 1.00 38.53 204 GLU C N 1
ATOM 5795 C CA . GLU C 1 204 ? 9.712 75.241 36.892 1.00 39.25 204 GLU C CA 1
ATOM 5796 C C . GLU C 1 204 ? 8.461 74.567 36.345 1.00 37.46 204 GLU C C 1
ATOM 5797 O O . GLU C 1 204 ? 7.473 75.222 36.017 1.00 38.39 204 GLU C O 1
ATOM 5803 N N . ILE C 1 205 ? 8.503 73.245 36.270 1.00 35.25 205 ILE C N 1
ATOM 5804 C CA . ILE C 1 205 ? 7.384 72.468 35.758 1.00 31.40 205 ILE C CA 1
ATOM 5805 C C . ILE C 1 205 ? 6.162 72.580 36.651 1.00 30.83 205 ILE C C 1
ATOM 5806 O O . ILE C 1 205 ? 5.059 72.798 36.164 1.00 31.70 205 ILE C O 1
ATOM 5811 N N . ALA C 1 206 ? 6.357 72.435 37.958 1.00 30.06 206 ALA C N 1
ATOM 5812 C CA . ALA C 1 206 ? 5.250 72.496 38.899 1.00 31.16 206 ALA C CA 1
ATOM 5813 C C . ALA C 1 206 ? 4.498 73.821 38.823 1.00 33.42 206 ALA C C 1
ATOM 5814 O O . ALA C 1 206 ? 3.286 73.869 39.060 1.00 33.47 206 ALA C O 1
ATOM 5816 N N . GLY C 1 207 ? 5.218 74.895 38.506 1.00 34.30 207 GLY C N 1
ATOM 5817 C CA . GLY C 1 207 ? 4.583 76.196 38.396 1.00 35.63 207 GLY C CA 1
ATOM 5818 C C . GLY C 1 207 ? 3.512 76.197 37.315 1.00 36.70 207 GLY C C 1
ATOM 5819 O O . GLY C 1 207 ? 2.556 76.971 37.382 1.00 37.28 207 GLY C O 1
ATOM 5820 N N . ARG C 1 208 ? 3.665 75.319 36.326 1.00 35.53 208 ARG C N 1
ATOM 5821 C CA . ARG C 1 208 ? 2.711 75.224 35.227 1.00 37.17 208 ARG C CA 1
ATOM 5822 C C . ARG C 1 208 ? 1.623 74.169 35.435 1.00 36.57 208 ARG C C 1
ATOM 5823 O O . ARG C 1 208 ? 0.615 74.183 34.745 1.00 37.38 208 ARG C O 1
ATOM 5831 N N . THR C 1 209 ? 1.809 73.256 36.383 1.00 36.73 209 THR C N 1
ATOM 5832 C CA . THR C 1 209 ? 0.790 72.225 36.610 1.00 36.54 209 THR C CA 1
ATOM 5833 C C . THR C 1 209 ? 0.069 72.443 37.930 1.00 35.48 209 THR C C 1
ATOM 5834 O O . THR C 1 209 ? -0.831 71.695 38.287 1.00 37.55 209 THR C O 1
ATOM 5838 N N . GLY C 1 210 ? 0.475 73.471 38.659 1.00 38.33 210 GLY C N 1
ATOM 5839 C CA . GLY C 1 210 ? -0.164 73.760 39.928 1.00 39.69 210 GLY C CA 1
ATOM 5840 C C . GLY C 1 210 ? 0.247 72.811 41.039 1.00 41.40 210 GLY C C 1
ATOM 5841 O O . GLY C 1 210 ? -0.589 72.374 41.822 1.00 41.22 210 GLY C O 1
ATOM 5842 N N . ALA C 1 211 ? 1.531 72.484 41.112 1.00 39.74 211 ALA C N 1
ATOM 5843 C CA . ALA C 1 211 ? 2.003 71.591 42.156 1.00 40.38 211 ALA C CA 1
ATOM 5844 C C . ALA C 1 211 ? 3.074 72.269 42.992 1.00 41.61 211 ALA C C 1
ATOM 5845 O O . ALA C 1 211 ? 3.746 73.195 42.538 1.00 40.91 211 ALA C O 1
ATOM 5847 N N . GLU C 1 212 ? 3.234 71.804 44.221 1.00 41.82 212 GLU C N 1
ATOM 5848 C CA . GLU C 1 212 ? 4.248 72.364 45.089 1.00 42.34 212 GLU C CA 1
ATOM 5849 C C . GLU C 1 212 ? 5.463 71.428 45.086 1.00 41.31 212 GLU C C 1
ATOM 5850 O O . GLU C 1 212 ? 5.313 70.209 45.148 1.00 40.40 212 GLU C O 1
ATOM 5856 N N . VAL C 1 213 ? 6.658 72.000 44.976 1.00 39.18 213 VAL C N 1
ATOM 5857 C CA . VAL C 1 213 ? 7.881 71.211 45.016 1.00 38.56 213 VAL C CA 1
ATOM 5858 C C . VAL C 1 213 ? 8.664 71.683 46.241 1.00 38.55 213 VAL C C 1
ATOM 5859 O O . VAL C 1 213 ? 8.936 72.881 46.396 1.00 37.84 213 VAL C O 1
ATOM 5863 N N . GLN C 1 214 ? 9.004 70.743 47.117 1.00 36.69 214 GLN C N 1
ATOM 5864 C CA . GLN C 1 214 ? 9.745 71.058 48.332 1.00 37.70 214 GLN C CA 1
ATOM 5865 C C . GLN C 1 214 ? 10.949 70.152 48.584 1.00 38.07 214 GLN C C 1
ATOM 5866 O O . GLN C 1 214 ? 10.857 68.933 48.469 1.00 34.67 214 GLN C O 1
ATOM 5872 N N . ILE C 1 215 ? 12.072 70.767 48.938 1.00 37.75 215 ILE C N 1
ATOM 5873 C CA . ILE C 1 215 ? 13.276 70.031 49.273 1.00 40.58 215 ILE C CA 1
ATOM 5874 C C . ILE C 1 215 ? 13.585 70.425 50.711 1.00 41.55 215 ILE C C 1
ATOM 5875 O O . ILE C 1 215 ? 13.894 71.585 50.996 1.00 40.38 215 ILE C O 1
ATOM 5880 N N . LEU C 1 216 ? 13.481 69.467 51.624 1.00 41.18 216 LEU C N 1
ATOM 5881 C CA . LEU C 1 216 ? 13.718 69.777 53.021 1.00 43.48 216 LEU C CA 1
ATOM 5882 C C . LEU C 1 216 ? 14.492 68.738 53.835 1.00 43.51 216 LEU C C 1
ATOM 5883 O O . LEU C 1 216 ? 14.893 67.690 53.326 1.00 43.48 216 LEU C O 1
ATOM 5888 N N . ARG C 1 217 ? 14.709 69.054 55.105 1.00 43.10 217 ARG C N 1
ATOM 5889 C CA . ARG C 1 217 ? 15.467 68.195 56.006 1.00 43.16 217 ARG C CA 1
ATOM 5890 C C . ARG C 1 217 ? 14.605 67.248 56.839 1.00 42.40 217 ARG C C 1
ATOM 5891 O O . ARG C 1 217 ? 14.905 66.061 56.931 1.00 41.65 217 ARG C O 1
ATOM 5899 N N . ASP C 1 218 ? 13.536 67.778 57.431 1.00 40.57 218 ASP C N 1
ATOM 5900 C CA . ASP C 1 218 ? 12.639 67.004 58.292 1.00 41.06 218 ASP C CA 1
ATOM 5901 C C . ASP C 1 218 ? 11.637 66.113 57.543 1.00 41.03 218 ASP C C 1
ATOM 5902 O O . ASP C 1 218 ? 10.768 66.603 56.824 1.00 41.19 218 ASP C O 1
ATOM 5907 N N . PRO C 1 219 ? 11.748 64.784 57.718 1.00 39.41 219 PRO C N 1
ATOM 5908 C CA . PRO C 1 219 ? 10.862 63.814 57.063 1.00 39.26 219 PRO C CA 1
ATOM 5909 C C . PRO C 1 219 ? 9.416 63.898 57.521 1.00 38.70 219 PRO C C 1
ATOM 5910 O O . PRO C 1 219 ? 8.498 63.664 56.737 1.00 38.30 219 PRO C O 1
ATOM 5914 N N . PHE C 1 220 ? 9.211 64.206 58.796 1.00 39.03 220 PHE C N 1
ATOM 5915 C CA . PHE C 1 220 ? 7.859 64.309 59.314 1.00 39.30 220 PHE C CA 1
ATOM 5916 C C . PHE C 1 220 ? 7.148 65.530 58.761 1.00 39.30 220 PHE C C 1
ATOM 5917 O O . PHE C 1 220 ? 5.926 65.542 58.639 1.00 39.79 220 PHE C O 1
ATOM 5925 N N . GLU C 1 221 ? 7.910 66.558 58.416 1.00 39.29 221 GLU C N 1
ATOM 5926 C CA . GLU C 1 221 ? 7.312 67.742 57.829 1.00 40.68 221 GLU C CA 1
ATOM 5927 C C . GLU C 1 221 ? 6.919 67.398 56.385 1.00 39.68 221 GLU C C 1
ATOM 5928 O O . GLU C 1 221 ? 5.860 67.798 55.912 1.00 39.96 221 GLU C O 1
ATOM 5934 N N . ALA C 1 222 ? 7.777 66.651 55.693 1.00 37.24 222 ALA C N 1
ATOM 5935 C CA . ALA C 1 222 ? 7.497 66.247 54.314 1.00 36.76 222 ALA C CA 1
ATOM 5936 C C . ALA C 1 222 ? 6.299 65.297 54.290 1.00 37.37 222 ALA C C 1
ATOM 5937 O O . ALA C 1 222 ? 5.454 65.374 53.392 1.00 36.20 222 ALA C O 1
ATOM 5939 N N . ALA C 1 223 ? 6.229 64.419 55.292 1.00 35.41 223 ALA C N 1
ATOM 5940 C CA . ALA C 1 223 ? 5.154 63.436 55.403 1.00 36.36 223 ALA C CA 1
ATOM 5941 C C . ALA C 1 223 ? 3.782 64.027 55.725 1.00 37.74 223 ALA C C 1
ATOM 5942 O O . ALA C 1 223 ? 2.747 63.395 55.483 1.00 37.07 223 ALA C O 1
ATOM 5944 N N . ARG C 1 224 ? 3.767 65.232 56.279 1.00 38.45 224 ARG C N 1
ATOM 5945 C CA . ARG C 1 224 ? 2.503 65.859 56.644 1.00 39.42 224 ARG C CA 1
ATOM 5946 C C . ARG C 1 224 ? 1.604 65.976 55.416 1.00 36.73 224 ARG C C 1
ATOM 5947 O O . ARG C 1 224 ? 1.987 66.579 54.413 1.00 37.17 224 ARG C O 1
ATOM 5955 N N . GLY C 1 225 ? 0.424 65.368 55.497 1.00 34.62 225 GLY C N 1
ATOM 5956 C CA . GLY C 1 225 ? -0.527 65.420 54.400 1.00 33.46 225 GLY C CA 1
ATOM 5957 C C . GLY C 1 225 ? -0.193 64.577 53.175 1.00 34.77 225 GLY C C 1
ATOM 5958 O O . GLY C 1 225 ? -0.954 64.577 52.202 1.00 33.57 225 GLY C O 1
ATOM 5959 N N . ALA C 1 226 ? 0.919 63.846 53.213 1.00 30.94 226 ALA C N 1
ATOM 5960 C CA . ALA C 1 226 ? 1.310 63.029 52.075 1.00 31.29 226 ALA C CA 1
ATOM 5961 C C . ALA C 1 226 ? 0.410 61.815 51.875 1.00 30.35 226 ALA C C 1
ATOM 5962 O O . ALA C 1 226 ? 0.064 61.117 52.827 1.00 31.38 226 ALA C O 1
ATOM 5964 N N . HIS C 1 227 ? 0.022 61.573 50.628 1.00 29.60 227 HIS C N 1
ATOM 5965 C CA . HIS C 1 227 ? -0.812 60.415 50.299 1.00 29.96 227 HIS C CA 1
ATOM 5966 C C . HIS C 1 227 ? 0.114 59.236 49.998 1.00 29.22 227 HIS C C 1
ATOM 5967 O O . HIS C 1 227 ? -0.285 58.075 50.075 1.00 30.78 227 HIS C O 1
ATOM 5974 N N . ILE C 1 228 ? 1.354 59.549 49.647 1.00 28.86 228 ILE C N 1
ATOM 5975 C CA . ILE C 1 228 ? 2.328 58.514 49.338 1.00 31.06 228 ILE C CA 1
ATOM 5976 C C . ILE C 1 228 ? 3.621 58.748 50.110 1.00 29.69 228 ILE C C 1
ATOM 5977 O O . ILE C 1 228 ? 4.138 59.860 50.152 1.00 30.89 228 ILE C O 1
ATOM 5982 N N . LEU C 1 229 ? 4.115 57.695 50.746 1.00 29.99 229 LEU C N 1
ATOM 5983 C CA . LEU C 1 229 ? 5.397 57.757 51.447 1.00 29.62 229 LEU C CA 1
ATOM 5984 C C . LEU C 1 229 ? 6.298 56.877 50.578 1.00 29.84 229 LEU C C 1
ATOM 5985 O O . LEU C 1 229 ? 5.965 55.722 50.286 1.00 28.71 229 LEU C O 1
ATOM 5990 N N . TYR C 1 230 ? 7.426 57.438 50.164 1.00 28.18 230 TYR C N 1
ATOM 5991 C CA . TYR C 1 230 ? 8.352 56.755 49.288 1.00 28.43 230 TYR C CA 1
ATOM 5992 C C . TYR C 1 230 ? 9.781 56.798 49.833 1.00 28.93 230 TYR C C 1
ATOM 5993 O O . TYR C 1 230 ? 10.253 57.844 50.289 1.00 29.30 230 TYR C O 1
ATOM 6002 N N . THR C 1 231 ? 10.465 55.660 49.803 1.00 28.06 231 THR C N 1
ATOM 6003 C CA . THR C 1 231 ? 11.855 55.640 50.225 1.00 29.73 231 THR C CA 1
ATOM 6004 C C . THR C 1 231 ? 12.647 54.665 49.364 1.00 30.68 231 THR C C 1
ATOM 6005 O O . THR C 1 231 ? 12.103 54.039 48.442 1.00 30.73 231 THR C O 1
ATOM 6009 N N . ASP C 1 232 ? 13.935 54.553 49.652 1.00 30.80 232 ASP C N 1
ATOM 6010 C CA . ASP C 1 232 ? 14.825 53.682 48.894 1.00 31.14 232 ASP C CA 1
ATOM 6011 C C . ASP C 1 232 ? 16.014 53.434 49.819 1.00 32.80 232 ASP C C 1
ATOM 6012 O O . ASP C 1 232 ? 16.130 54.070 50.861 1.00 31.34 232 ASP C O 1
ATOM 6017 N N . VAL C 1 233 ? 16.897 52.517 49.445 1.00 33.35 233 VAL C N 1
ATOM 6018 C CA . VAL C 1 233 ? 18.054 52.208 50.275 1.00 34.77 233 VAL C CA 1
ATOM 6019 C C . VAL C 1 233 ? 18.923 53.433 50.548 1.00 35.69 233 VAL C C 1
ATOM 6020 O O . VAL C 1 233 ? 19.014 54.347 49.719 1.00 34.93 233 VAL C O 1
ATOM 6024 N N . TRP C 1 234 ? 19.549 53.453 51.720 1.00 36.60 234 TRP C N 1
ATOM 6025 C CA . TRP C 1 234 ? 20.435 54.550 52.085 1.00 38.73 234 TRP C CA 1
ATOM 6026 C C . TRP C 1 234 ? 21.711 54.415 51.264 1.00 41.44 234 TRP C C 1
ATOM 6027 O O . TRP C 1 234 ? 22.004 53.346 50.724 1.00 41.15 234 TRP C O 1
ATOM 6038 N N . THR C 1 235 ? 22.469 55.497 51.172 1.00 43.63 235 THR C N 1
ATOM 6039 C CA . THR C 1 235 ? 23.705 55.491 50.399 1.00 46.83 235 THR C CA 1
ATOM 6040 C C . THR C 1 235 ? 24.606 54.289 50.712 1.00 46.49 235 THR C C 1
ATOM 6041 O O . THR C 1 235 ? 24.775 53.906 51.871 1.00 47.83 235 THR C O 1
ATOM 6045 N N . HIS C 1 245 ? 28.248 56.249 61.683 1.00 57.36 245 HIS C N 1
ATOM 6046 C CA . HIS C 1 245 ? 27.705 57.515 61.196 1.00 58.52 245 HIS C CA 1
ATOM 6047 C C . HIS C 1 245 ? 26.489 57.280 60.307 1.00 58.52 245 HIS C C 1
ATOM 6048 O O . HIS C 1 245 ? 25.493 58.000 60.401 1.00 58.44 245 HIS C O 1
ATOM 6055 N N . ARG C 1 246 ? 26.591 56.280 59.435 1.00 58.35 246 ARG C N 1
ATOM 6056 C CA . ARG C 1 246 ? 25.508 55.919 58.525 1.00 59.12 246 ARG C CA 1
ATOM 6057 C C . ARG C 1 246 ? 24.163 55.990 59.237 1.00 58.77 246 ARG C C 1
ATOM 6058 O O . ARG C 1 246 ? 23.253 56.710 58.825 1.00 57.20 246 ARG C O 1
ATOM 6066 N N . LEU C 1 247 ? 24.057 55.225 60.313 1.00 58.52 247 LEU C N 1
ATOM 6067 C CA . LEU C 1 247 ? 22.841 55.152 61.102 1.00 59.85 247 LEU C CA 1
ATOM 6068 C C . LEU C 1 247 ? 22.373 56.519 61.592 1.00 60.14 247 LEU C C 1
ATOM 6069 O O . LEU C 1 247 ? 21.299 56.983 61.228 1.00 59.57 247 LEU C O 1
ATOM 6074 N N . GLN C 1 248 ? 23.185 57.163 62.419 1.00 60.72 248 GLN C N 1
ATOM 6075 C CA . GLN C 1 248 ? 22.831 58.468 62.971 1.00 60.96 248 GLN C CA 1
ATOM 6076 C C . GLN C 1 248 ? 22.377 59.457 61.904 1.00 59.49 248 GLN C C 1
ATOM 6077 O O . GLN C 1 248 ? 21.498 60.288 62.136 1.00 59.83 248 GLN C O 1
ATOM 6083 N N . LEU C 1 249 ? 22.993 59.359 60.735 1.00 57.79 249 LEU C N 1
ATOM 6084 C CA . LEU C 1 249 ? 22.703 60.256 59.630 1.00 56.18 249 LEU C CA 1
ATOM 6085 C C . LEU C 1 249 ? 21.359 60.023 58.926 1.00 54.46 249 LEU C C 1
ATOM 6086 O O . LEU C 1 249 ? 20.645 60.978 58.634 1.00 53.83 249 LEU C O 1
ATOM 6091 N N . PHE C 1 250 ? 21.012 58.761 58.675 1.00 52.64 250 PHE C N 1
ATOM 6092 C CA . PHE C 1 250 ? 19.769 58.412 57.974 1.00 51.70 250 PHE C CA 1
ATOM 6093 C C . PHE C 1 250 ? 18.649 57.852 58.859 1.00 52.23 250 PHE C C 1
ATOM 6094 O O . PHE C 1 250 ? 17.491 57.786 58.443 1.00 51.71 250 PHE C O 1
ATOM 6102 N N . GLU C 1 251 ? 18.996 57.441 60.071 1.00 51.98 251 GLU C N 1
ATOM 6103 C CA . GLU C 1 251 ? 18.033 56.838 60.985 1.00 52.85 251 GLU C CA 1
ATOM 6104 C C . GLU C 1 251 ? 16.656 57.477 61.055 1.00 50.74 251 GLU C C 1
ATOM 6105 O O . GLU C 1 251 ? 15.656 56.769 61.115 1.00 49.59 251 GLU C O 1
ATOM 6111 N N . GLN C 1 252 ? 16.600 58.805 61.055 1.00 50.22 252 GLN C N 1
ATOM 6112 C CA . GLN C 1 252 ? 15.320 59.511 61.143 1.00 50.22 252 GLN C CA 1
ATOM 6113 C C . GLN C 1 252 ? 14.525 59.429 59.838 1.00 48.89 252 GLN C C 1
ATOM 6114 O O . GLN C 1 252 ? 13.319 59.685 59.814 1.00 49.07 252 GLN C O 1
ATOM 6120 N N . TYR C 1 253 ? 15.212 59.087 58.756 1.00 45.83 253 TYR C N 1
ATOM 6121 C CA . TYR C 1 253 ? 14.582 58.969 57.449 1.00 44.47 253 TYR C CA 1
ATOM 6122 C C . TYR C 1 253 ? 14.165 57.521 57.233 1.00 44.50 253 TYR C C 1
ATOM 6123 O O . TYR C 1 253 ? 14.731 56.804 56.405 1.00 48.58 253 TYR C O 1
ATOM 6132 N N . GLN C 1 254 ? 13.181 57.087 58.002 1.00 40.82 254 GLN C N 1
ATOM 6133 C CA . GLN C 1 254 ? 12.691 55.730 57.886 1.00 39.90 254 GLN C CA 1
ATOM 6134 C C . GLN C 1 254 ? 11.179 55.756 57.836 1.00 39.26 254 GLN C C 1
ATOM 6135 O O . GLN C 1 254 ? 10.539 56.452 58.631 1.00 38.44 254 GLN C O 1
ATOM 6141 N N . ILE C 1 255 ? 10.593 55.022 56.900 1.00 38.89 255 ILE C N 1
ATOM 6142 C CA . ILE C 1 255 ? 9.146 54.988 56.872 1.00 39.07 255 ILE C CA 1
ATOM 6143 C C . ILE C 1 255 ? 8.766 53.860 57.836 1.00 38.20 255 ILE C C 1
ATOM 6144 O O . ILE C 1 255 ? 9.063 52.682 57.620 1.00 35.27 255 ILE C O 1
ATOM 6149 N N . ASN C 1 256 ? 8.174 54.286 58.950 1.00 37.55 256 ASN C N 1
ATOM 6150 C CA . ASN C 1 256 ? 7.727 53.425 60.032 1.00 36.02 256 ASN C CA 1
ATOM 6151 C C . ASN C 1 256 ? 6.312 53.860 60.418 1.00 35.62 256 ASN C C 1
ATOM 6152 O O . ASN C 1 256 ? 5.748 54.775 59.816 1.00 34.69 256 ASN C O 1
ATOM 6157 N N . ALA C 1 257 ? 5.747 53.210 61.427 1.00 35.12 257 ALA C N 1
ATOM 6158 C CA . ALA C 1 257 ? 4.393 53.520 61.879 1.00 34.30 257 ALA C CA 1
ATOM 6159 C C . ALA C 1 257 ? 4.205 55.000 62.225 1.00 35.17 257 ALA C C 1
ATOM 6160 O O . ALA C 1 257 ? 3.152 55.577 61.950 1.00 36.02 257 ALA C O 1
ATOM 6162 N N . ALA C 1 258 ? 5.217 55.614 62.824 1.00 33.34 258 ALA C N 1
ATOM 6163 C CA . ALA C 1 258 ? 5.104 57.017 63.193 1.00 35.38 258 ALA C CA 1
ATOM 6164 C C . ALA C 1 258 ? 4.995 57.890 61.958 1.00 35.94 258 ALA C C 1
ATOM 6165 O O . ALA C 1 258 ? 4.163 58.793 61.906 1.00 36.71 258 ALA C O 1
ATOM 6167 N N . LEU C 1 259 ? 5.825 57.626 60.958 1.00 36.51 259 LEU C N 1
ATOM 6168 C CA . LEU C 1 259 ? 5.775 58.440 59.751 1.00 38.68 259 LEU C CA 1
ATOM 6169 C C . LEU C 1 259 ? 4.430 58.238 59.064 1.00 39.31 259 LEU C C 1
ATOM 6170 O O . LEU C 1 259 ? 3.829 59.194 58.569 1.00 39.32 259 LEU C O 1
ATOM 6175 N N . LEU C 1 260 ? 3.954 56.995 59.051 1.00 39.52 260 LEU C N 1
ATOM 6176 C CA . LEU C 1 260 ? 2.670 56.671 58.434 1.00 41.04 260 LEU C CA 1
ATOM 6177 C C . LEU C 1 260 ? 1.506 57.408 59.100 1.00 41.90 260 LEU C C 1
ATOM 6178 O O . LEU C 1 260 ? 0.680 58.039 58.425 1.00 42.55 260 LEU C O 1
ATOM 6183 N N . ASN C 1 261 ? 1.448 57.329 60.427 1.00 42.42 261 ASN C N 1
ATOM 6184 C CA . ASN C 1 261 ? 0.384 57.970 61.197 1.00 41.29 261 ASN C CA 1
ATOM 6185 C C . ASN C 1 261 ? 0.341 59.475 60.964 1.00 41.81 261 ASN C C 1
ATOM 6186 O O . ASN C 1 261 ? -0.729 60.085 61.000 1.00 41.78 261 ASN C O 1
ATOM 6191 N N . CYS C 1 262 ? 1.506 60.069 60.723 1.00 41.53 262 CYS C N 1
ATOM 6192 C CA . CYS C 1 262 ? 1.595 61.507 60.491 1.00 41.80 262 CYS C CA 1
ATOM 6193 C C . CYS C 1 262 ? 1.268 61.925 59.056 1.00 40.08 262 CYS C C 1
ATOM 6194 O O . CYS C 1 262 ? 1.265 63.111 58.742 1.00 39.09 262 CYS C O 1
ATOM 6197 N N . ALA C 1 263 ? 0.990 60.956 58.188 1.00 40.84 263 ALA C N 1
ATOM 6198 C CA . ALA C 1 263 ? 0.681 61.263 56.788 1.00 40.32 263 ALA C CA 1
ATOM 6199 C C . ALA C 1 263 ? -0.824 61.250 56.535 1.00 38.93 263 ALA C C 1
ATOM 6200 O O . ALA C 1 263 ? -1.607 60.940 57.436 1.00 38.96 263 ALA C O 1
ATOM 6202 N N . ALA C 1 264 ? -1.229 61.591 55.313 1.00 38.29 264 ALA C N 1
ATOM 6203 C CA . ALA C 1 264 ? -2.651 61.604 54.980 1.00 37.53 264 ALA C CA 1
ATOM 6204 C C . ALA C 1 264 ? -3.257 60.286 55.439 1.00 37.66 264 ALA C C 1
ATOM 6205 O O . ALA C 1 264 ? -2.599 59.246 55.419 1.00 35.34 264 ALA C O 1
ATOM 6207 N N . ALA C 1 265 ? -4.513 60.348 55.859 1.00 39.15 265 ALA C N 1
ATOM 6208 C CA . ALA C 1 265 ? -5.242 59.192 56.366 1.00 40.72 265 ALA C CA 1
ATOM 6209 C C . ALA C 1 265 ? -5.197 57.940 55.501 1.00 42.32 265 ALA C C 1
ATOM 6210 O O . ALA C 1 265 ? -5.118 56.834 56.031 1.00 43.85 265 ALA C O 1
ATOM 6212 N N . GLU C 1 266 ? -5.262 58.095 54.182 1.00 42.24 266 GLU C N 1
ATOM 6213 C CA . GLU C 1 266 ? -5.240 56.926 53.298 1.00 44.16 266 GLU C CA 1
ATOM 6214 C C . GLU C 1 266 ? -3.884 56.730 52.606 1.00 41.37 266 GLU C C 1
ATOM 6215 O O . GLU C 1 266 ? -3.803 56.132 51.534 1.00 39.86 266 GLU C O 1
ATOM 6221 N N . ALA C 1 267 ? -2.825 57.229 53.233 1.00 38.79 267 ALA C N 1
ATOM 6222 C CA . ALA C 1 267 ? -1.480 57.120 52.672 1.00 36.95 267 ALA C CA 1
ATOM 6223 C C . ALA C 1 267 ? -1.118 55.698 52.259 1.00 35.06 267 ALA C C 1
ATOM 6224 O O . ALA C 1 267 ? -1.559 54.720 52.859 1.00 34.02 267 ALA C O 1
ATOM 6226 N N . ILE C 1 268 ? -0.294 55.615 51.225 1.00 33.41 268 ILE C N 1
ATOM 6227 C CA . ILE C 1 268 ? 0.193 54.360 50.676 1.00 31.72 268 ILE C CA 1
ATOM 6228 C C . ILE C 1 268 ? 1.715 54.372 50.845 1.00 29.12 268 ILE C C 1
ATOM 6229 O O . ILE C 1 268 ? 2.314 55.436 51.022 1.00 29.95 268 ILE C O 1
ATOM 6234 N N . VAL C 1 269 ? 2.343 53.202 50.809 1.00 29.09 269 VAL C N 1
ATOM 6235 C CA . VAL C 1 269 ? 3.794 53.129 50.958 1.00 26.81 269 VAL C CA 1
ATOM 6236 C C . VAL C 1 269 ? 4.460 52.480 49.746 1.00 27.38 269 VAL C C 1
ATOM 6237 O O . VAL C 1 269 ? 4.130 51.359 49.366 1.00 28.00 269 VAL C O 1
ATOM 6241 N N . LEU C 1 270 ? 5.398 53.199 49.141 1.00 26.00 270 LEU C N 1
ATOM 6242 C CA . LEU C 1 270 ? 6.119 52.691 47.989 1.00 29.06 270 LEU C CA 1
ATOM 6243 C C . LEU C 1 270 ? 7.612 52.579 48.286 1.00 28.69 270 LEU C C 1
ATOM 6244 O O . LEU C 1 270 ? 8.159 53.331 49.096 1.00 28.42 270 LEU C O 1
ATOM 6249 N N . HIS C 1 271 ? 8.257 51.637 47.611 1.00 29.56 271 HIS C N 1
ATOM 6250 C CA . HIS C 1 271 ? 9.688 51.402 47.751 1.00 29.70 271 HIS C CA 1
ATOM 6251 C C . HIS C 1 271 ? 10.111 50.702 46.467 1.00 29.71 271 HIS C C 1
ATOM 6252 O O . HIS C 1 271 ? 9.562 49.652 46.127 1.00 31.08 271 HIS C O 1
ATOM 6259 N N . CYS C 1 272 ? 11.080 51.284 45.760 1.00 28.14 272 CYS C N 1
ATOM 6260 C CA . CYS C 1 272 ? 11.534 50.735 44.490 1.00 28.78 272 CYS C CA 1
ATOM 6261 C C . CYS C 1 272 ? 12.306 49.424 44.572 1.00 28.93 272 CYS C C 1
ATOM 6262 O O . CYS C 1 272 ? 12.509 48.771 43.548 1.00 27.92 272 CYS C O 1
ATOM 6265 N N . LEU C 1 273 ? 12.728 49.046 45.780 1.00 29.69 273 LEU C N 1
ATOM 6266 C CA . LEU C 1 273 ? 13.463 47.795 46.016 1.00 30.47 273 LEU C CA 1
ATOM 6267 C C . LEU C 1 273 ? 14.904 47.794 45.492 1.00 31.70 273 LEU C C 1
ATOM 6268 O O . LEU C 1 273 ? 15.239 48.547 44.580 1.00 34.05 273 LEU C O 1
ATOM 6273 N N . PRO C 1 274 ? 15.784 46.952 46.077 1.00 32.68 274 PRO C N 1
ATOM 6274 C CA . PRO C 1 274 ? 15.513 46.020 47.182 1.00 30.06 274 PRO C CA 1
ATOM 6275 C C . PRO C 1 274 ? 15.441 46.810 48.479 1.00 31.16 274 PRO C C 1
ATOM 6276 O O . PRO C 1 274 ? 15.883 47.955 48.535 1.00 31.74 274 PRO C O 1
ATOM 6280 N N . ALA C 1 275 ? 14.908 46.201 49.527 1.00 31.69 275 ALA C N 1
ATOM 6281 C CA . ALA C 1 275 ? 14.771 46.897 50.796 1.00 32.66 275 ALA C CA 1
ATOM 6282 C C . ALA C 1 275 ? 15.594 46.311 51.934 1.00 33.59 275 ALA C C 1
ATOM 6283 O O . ALA C 1 275 ? 15.830 45.100 51.994 1.00 32.22 275 ALA C O 1
ATOM 6285 N N . HIS C 1 276 ? 16.020 47.192 52.838 1.00 33.36 276 HIS C N 1
ATOM 6286 C CA . HIS C 1 276 ? 16.783 46.795 54.016 1.00 34.64 276 HIS C CA 1
ATOM 6287 C C . HIS C 1 276 ? 15.906 47.027 55.249 1.00 34.40 276 HIS C C 1
ATOM 6288 O O . HIS C 1 276 ? 15.877 48.134 55.786 1.00 34.27 276 HIS C O 1
ATOM 6295 N N . ARG C 1 277 ? 15.188 45.996 55.693 1.00 34.76 277 ARG C N 1
ATOM 6296 C CA . ARG C 1 277 ? 14.332 46.139 56.862 1.00 36.48 277 ARG C CA 1
ATOM 6297 C C . ARG C 1 277 ? 15.178 46.606 58.046 1.00 37.64 277 ARG C C 1
ATOM 6298 O O . ARG C 1 277 ? 16.274 46.092 58.287 1.00 38.14 277 ARG C O 1
ATOM 6306 N N . GLY C 1 278 ? 14.668 47.593 58.773 1.00 36.15 278 GLY C N 1
ATOM 6307 C CA . GLY C 1 278 ? 15.392 48.126 59.910 1.00 34.41 278 GLY C CA 1
ATOM 6308 C C . GLY C 1 278 ? 16.098 49.424 59.560 1.00 34.39 278 GLY C C 1
ATOM 6309 O O . GLY C 1 278 ? 16.476 50.182 60.460 1.00 34.54 278 GLY C O 1
ATOM 6310 N N . GLU C 1 279 ? 16.287 49.691 58.267 1.00 32.18 279 GLU C N 1
ATOM 6311 C CA . GLU C 1 279 ? 16.953 50.925 57.853 1.00 33.70 279 GLU C CA 1
ATOM 6312 C C . GLU C 1 279 ? 15.955 51.951 57.320 1.00 33.75 279 GLU C C 1
ATOM 6313 O O . GLU C 1 279 ? 15.362 52.681 58.112 1.00 33.78 279 GLU C O 1
ATOM 6319 N N . GLU C 1 280 ? 15.749 52.008 56.002 1.00 32.64 280 GLU C N 1
ATOM 6320 C CA . GLU C 1 280 ? 14.805 52.981 55.441 1.00 32.26 280 GLU C CA 1
ATOM 6321 C C . GLU C 1 280 ? 13.347 52.625 55.707 1.00 33.00 280 GLU C C 1
ATOM 6322 O O . GLU C 1 280 ? 12.470 53.479 55.605 1.00 33.18 280 GLU C O 1
ATOM 6328 N N . ILE C 1 281 ? 13.081 51.369 56.048 1.00 33.46 281 ILE C N 1
ATOM 6329 C CA . ILE C 1 281 ? 11.713 50.949 56.322 1.00 34.71 281 ILE C CA 1
ATOM 6330 C C . ILE C 1 281 ? 11.669 49.804 57.309 1.00 33.57 281 ILE C C 1
ATOM 6331 O O . ILE C 1 281 ? 12.646 49.085 57.480 1.00 34.91 281 ILE C O 1
ATOM 6336 N N . THR C 1 282 ? 10.521 49.635 57.950 1.00 33.58 282 THR C N 1
ATOM 6337 C CA . THR C 1 282 ? 10.357 48.568 58.918 1.00 34.76 282 THR C CA 1
ATOM 6338 C C . THR C 1 282 ? 9.618 47.414 58.262 1.00 35.64 282 THR C C 1
ATOM 6339 O O . THR C 1 282 ? 8.879 47.609 57.293 1.00 35.10 282 THR C O 1
ATOM 6343 N N . ASP C 1 283 ? 9.829 46.208 58.777 1.00 34.76 283 ASP C N 1
ATOM 6344 C CA . ASP C 1 283 ? 9.150 45.045 58.229 1.00 34.59 283 ASP C CA 1
ATOM 6345 C C . ASP C 1 283 ? 7.646 45.220 58.428 1.00 35.45 283 ASP C C 1
ATOM 6346 O O . ASP C 1 283 ? 6.835 44.898 57.551 1.00 34.92 283 ASP C O 1
ATOM 6351 N N . GLU C 1 284 ? 7.285 45.741 59.594 1.00 36.10 284 GLU C N 1
ATOM 6352 C CA . GLU C 1 284 ? 5.890 45.980 59.936 1.00 37.96 284 GLU C CA 1
ATOM 6353 C C . GLU C 1 284 ? 5.188 46.763 58.830 1.00 36.14 284 GLU C C 1
ATOM 6354 O O . GLU C 1 284 ? 4.128 46.363 58.347 1.00 34.66 284 GLU C O 1
ATOM 6360 N N . VAL C 1 285 ? 5.777 47.885 58.429 1.00 35.53 285 VAL C N 1
ATOM 6361 C CA . VAL C 1 285 ? 5.170 48.700 57.383 1.00 35.80 285 VAL C CA 1
ATOM 6362 C C . VAL C 1 285 ? 5.234 48.002 56.028 1.00 36.10 285 VAL C C 1
ATOM 6363 O O . VAL C 1 285 ? 4.251 47.964 55.294 1.00 34.45 285 VAL C O 1
ATOM 6367 N N . MET C 1 286 ? 6.395 47.445 55.701 1.00 37.46 286 MET C N 1
ATOM 6368 C CA . MET C 1 286 ? 6.573 46.764 54.424 1.00 36.78 286 MET C CA 1
ATOM 6369 C C . MET C 1 286 ? 5.570 45.626 54.221 1.00 37.34 286 MET C C 1
ATOM 6370 O O . MET C 1 286 ? 5.046 45.438 53.118 1.00 37.91 286 MET C O 1
ATOM 6375 N N . GLU C 1 287 ? 5.314 44.859 55.274 1.00 36.85 287 GLU C N 1
ATOM 6376 C CA . GLU C 1 287 ? 4.366 43.752 55.184 1.00 37.62 287 GLU C CA 1
ATOM 6377 C C . GLU C 1 287 ? 2.981 44.223 55.638 1.00 38.24 287 GLU C C 1
ATOM 6378 O O . GLU C 1 287 ? 2.057 43.418 55.768 1.00 38.91 287 GLU C O 1
ATOM 6384 N N . GLY C 1 288 ? 2.846 45.525 55.883 1.00 37.35 288 GLY C N 1
ATOM 6385 C CA . GLY C 1 288 ? 1.574 46.075 56.336 1.00 38.91 288 GLY C CA 1
ATOM 6386 C C . GLY C 1 288 ? 0.519 46.312 55.262 1.00 38.45 288 GLY C C 1
ATOM 6387 O O . GLY C 1 288 ? 0.818 46.237 54.075 1.00 37.44 288 GLY C O 1
ATOM 6388 N N . PRO C 1 289 ? -0.729 46.630 55.654 1.00 39.05 289 PRO C N 1
ATOM 6389 C CA . PRO C 1 289 ? -1.829 46.872 54.709 1.00 38.13 289 PRO C CA 1
ATOM 6390 C C . PRO C 1 289 ? -1.720 48.154 53.871 1.00 38.84 289 PRO C C 1
ATOM 6391 O O . PRO C 1 289 ? -2.484 48.349 52.924 1.00 38.15 289 PRO C O 1
ATOM 6395 N N . ARG C 1 290 ? -0.768 49.018 54.204 1.00 38.02 290 ARG C N 1
ATOM 6396 C CA . ARG C 1 290 ? -0.598 50.258 53.459 1.00 38.50 290 ARG C CA 1
ATOM 6397 C C . ARG C 1 290 ? 0.464 50.117 52.368 1.00 37.78 290 ARG C C 1
ATOM 6398 O O . ARG C 1 290 ? 0.687 51.038 51.573 1.00 37.35 290 ARG C O 1
ATOM 6406 N N . SER C 1 291 ? 1.099 48.949 52.317 1.00 35.07 291 SER C N 1
ATOM 6407 C CA . SER C 1 291 ? 2.149 48.682 51.343 1.00 33.45 291 SER C CA 1
ATOM 6408 C C . SER C 1 291 ? 1.646 48.325 49.942 1.00 32.25 291 SER C C 1
ATOM 6409 O O . SER C 1 291 ? 0.764 47.484 49.782 1.00 29.74 291 SER C O 1
ATOM 6412 N N . ARG C 1 292 ? 2.216 48.965 48.924 1.00 31.01 292 ARG C N 1
ATOM 6413 C CA . ARG C 1 292 ? 1.836 48.672 47.540 1.00 30.31 292 ARG C CA 1
ATOM 6414 C C . ARG C 1 292 ? 3.108 48.322 46.781 1.00 29.06 292 ARG C C 1
ATOM 6415 O O . ARG C 1 292 ? 3.171 48.413 45.555 1.00 30.29 292 ARG C O 1
ATOM 6423 N N . ILE C 1 293 ? 4.124 47.924 47.537 1.00 28.97 293 ILE C N 1
ATOM 6424 C CA . ILE C 1 293 ? 5.431 47.591 46.988 1.00 28.61 293 ILE C CA 1
ATOM 6425 C C . ILE C 1 293 ? 5.436 46.504 45.926 1.00 28.63 293 ILE C C 1
ATOM 6426 O O . ILE C 1 293 ? 6.176 46.602 44.950 1.00 27.97 293 ILE C O 1
ATOM 6431 N N . TRP C 1 294 ? 4.613 45.475 46.101 1.00 29.21 294 TRP C N 1
ATOM 6432 C CA . TRP C 1 294 ? 4.566 44.383 45.140 1.00 29.49 294 TRP C CA 1
ATOM 6433 C C . TRP C 1 294 ? 3.833 44.750 43.858 1.00 30.35 294 TRP C C 1
ATOM 6434 O O . TRP C 1 294 ? 4.177 44.246 42.786 1.00 28.39 294 TRP C O 1
ATOM 6445 N N . ASP C 1 295 ? 2.829 45.624 43.969 1.00 30.90 295 ASP C N 1
ATOM 6446 C CA . ASP C 1 295 ? 2.080 46.084 42.796 1.00 30.32 295 ASP C CA 1
ATOM 6447 C C . ASP C 1 295 ? 2.983 47.056 42.035 1.00 29.94 295 ASP C C 1
ATOM 6448 O O . ASP C 1 295 ? 2.980 47.087 40.805 1.00 29.90 295 ASP C O 1
ATOM 6453 N N . GLU C 1 296 ? 3.736 47.863 42.785 1.00 29.85 296 GLU C N 1
ATOM 6454 C CA . GLU C 1 296 ? 4.667 48.836 42.201 1.00 29.81 296 GLU C CA 1
ATOM 6455 C C . GLU C 1 296 ? 5.685 48.064 41.356 1.00 30.84 296 GLU C C 1
ATOM 6456 O O . GLU C 1 296 ? 5.986 48.439 40.215 1.00 29.26 296 GLU C O 1
ATOM 6462 N N . ALA C 1 297 ? 6.196 46.969 41.921 1.00 30.46 297 ALA C N 1
ATOM 6463 C CA . ALA C 1 297 ? 7.181 46.140 41.230 1.00 30.05 297 ALA C CA 1
ATOM 6464 C C . ALA C 1 297 ? 6.625 45.546 39.932 1.00 29.98 297 ALA C C 1
ATOM 6465 O O . ALA C 1 297 ? 7.297 45.546 38.897 1.00 30.63 297 ALA C O 1
ATOM 6467 N N . GLU C 1 298 ? 5.402 45.035 39.982 1.00 31.18 298 GLU C N 1
ATOM 6468 C CA . GLU C 1 298 ? 4.804 44.455 38.791 1.00 29.86 298 GLU C CA 1
ATOM 6469 C C . GLU C 1 298 ? 4.678 45.520 37.719 1.00 29.90 298 GLU C C 1
ATOM 6470 O O . GLU C 1 298 ? 4.934 45.267 36.543 1.00 28.59 298 GLU C O 1
ATOM 6476 N N . ASN C 1 299 ? 4.282 46.720 38.129 1.00 29.44 299 ASN C N 1
ATOM 6477 C CA . ASN C 1 299 ? 4.105 47.787 37.165 1.00 30.13 299 ASN C CA 1
ATOM 6478 C C . ASN C 1 299 ? 5.361 48.167 36.403 1.00 29.86 299 ASN C C 1
ATOM 6479 O O . ASN C 1 299 ? 5.282 48.859 35.389 1.00 31.82 299 ASN C O 1
ATOM 6484 N N . ARG C 1 300 ? 6.521 47.722 36.879 1.00 29.91 300 ARG C N 1
ATOM 6485 C CA . ARG C 1 300 ? 7.760 47.999 36.159 1.00 31.18 300 ARG C CA 1
ATOM 6486 C C . ARG C 1 300 ? 7.569 47.380 34.761 1.00 30.39 300 ARG C C 1
ATOM 6487 O O . ARG C 1 300 ? 7.905 47.982 33.742 1.00 27.98 300 ARG C O 1
ATOM 6495 N N . LEU C 1 301 ? 7.017 46.171 34.736 1.00 28.02 301 LEU C N 1
ATOM 6496 C CA . LEU C 1 301 ? 6.770 45.455 33.488 1.00 29.85 301 LEU C CA 1
ATOM 6497 C C . LEU C 1 301 ? 5.797 46.202 32.572 1.00 29.08 301 LEU C C 1
ATOM 6498 O O . LEU C 1 301 ? 6.057 46.386 31.371 1.00 29.31 301 LEU C O 1
ATOM 6503 N N . HIS C 1 302 ? 4.685 46.637 33.151 1.00 26.64 302 HIS C N 1
ATOM 6504 C CA . HIS C 1 302 ? 3.656 47.332 32.395 1.00 28.38 302 HIS C CA 1
ATOM 6505 C C . HIS C 1 302 ? 4.121 48.689 31.886 1.00 28.51 302 HIS C C 1
ATOM 6506 O O . HIS C 1 302 ? 3.802 49.065 30.757 1.00 28.33 302 HIS C O 1
ATOM 6513 N N . ALA C 1 303 ? 4.886 49.405 32.712 1.00 28.00 303 ALA C N 1
ATOM 6514 C CA . ALA C 1 303 ? 5.416 50.710 32.335 1.00 27.65 303 ALA C CA 1
ATOM 6515 C C . ALA C 1 303 ? 6.388 50.568 31.178 1.00 27.63 303 ALA C C 1
ATOM 6516 O O . ALA C 1 303 ? 6.278 51.261 30.171 1.00 27.35 303 ALA C O 1
ATOM 6518 N N . GLN C 1 304 ? 7.346 49.658 31.328 1.00 29.81 304 GLN C N 1
ATOM 6519 C CA . GLN C 1 304 ? 8.356 49.440 30.308 1.00 29.11 304 GLN C CA 1
ATOM 6520 C C . GLN C 1 304 ? 7.765 48.930 28.999 1.00 30.56 304 GLN C C 1
ATOM 6521 O O . GLN C 1 304 ? 8.293 49.226 27.933 1.00 32.48 304 GLN C O 1
ATOM 6527 N N . LYS C 1 305 ? 6.665 48.185 29.067 1.00 31.56 305 LYS C N 1
ATOM 6528 C CA . LYS C 1 305 ? 6.021 47.702 27.844 1.00 31.91 305 LYS C CA 1
ATOM 6529 C C . LYS C 1 305 ? 5.536 48.907 27.049 1.00 30.61 305 LYS C C 1
ATOM 6530 O O . LYS C 1 305 ? 5.657 48.952 25.826 1.00 30.62 305 LYS C O 1
ATOM 6536 N N . ALA C 1 306 ? 4.996 49.886 27.762 1.00 30.59 306 ALA C N 1
ATOM 6537 C CA . ALA C 1 306 ? 4.487 51.094 27.133 1.00 30.73 306 ALA C CA 1
ATOM 6538 C C . ALA C 1 306 ? 5.621 51.871 26.478 1.00 30.94 306 ALA C C 1
ATOM 6539 O O . ALA C 1 306 ? 5.481 52.339 25.350 1.00 30.74 306 ALA C O 1
ATOM 6541 N N . VAL C 1 307 ? 6.753 52.006 27.171 1.00 32.30 307 VAL C N 1
ATOM 6542 C CA . VAL C 1 307 ? 7.871 52.749 26.595 1.00 33.61 307 VAL C CA 1
ATOM 6543 C C . VAL C 1 307 ? 8.455 52.003 25.397 1.00 33.14 307 VAL C C 1
ATOM 6544 O O . VAL C 1 307 ? 8.803 52.614 24.381 1.00 31.69 307 VAL C O 1
ATOM 6548 N N . LEU C 1 308 ? 8.559 50.682 25.509 1.00 32.98 308 LEU C N 1
ATOM 6549 C CA . LEU C 1 308 ? 9.109 49.891 24.420 1.00 32.44 308 LEU C CA 1
ATOM 6550 C C . LEU C 1 308 ? 8.218 50.051 23.189 1.00 34.22 308 LEU C C 1
ATOM 6551 O O . LEU C 1 308 ? 8.712 50.232 22.079 1.00 36.67 308 LEU C O 1
ATOM 6556 N N . ALA C 1 309 ? 6.906 49.993 23.396 1.00 34.58 309 ALA C N 1
ATOM 6557 C CA . ALA C 1 309 ? 5.939 50.146 22.311 1.00 35.66 309 ALA C CA 1
ATOM 6558 C C . ALA C 1 309 ? 5.961 51.565 21.738 1.00 36.52 309 ALA C C 1
ATOM 6559 O O . ALA C 1 309 ? 5.974 51.751 20.524 1.00 37.55 309 ALA C O 1
ATOM 6561 N N . ALA C 1 310 ? 5.972 52.567 22.609 1.00 35.31 310 ALA C N 1
ATOM 6562 C CA . ALA C 1 310 ? 5.980 53.954 22.151 1.00 35.98 310 ALA C CA 1
ATOM 6563 C C . ALA C 1 310 ? 7.234 54.338 21.363 1.00 36.89 310 ALA C C 1
ATOM 6564 O O . ALA C 1 310 ? 7.153 55.085 20.388 1.00 36.76 310 ALA C O 1
ATOM 6566 N N . LEU C 1 311 ? 8.389 53.825 21.779 1.00 35.75 311 LEU C N 1
ATOM 6567 C CA . LEU C 1 311 ? 9.640 54.171 21.118 1.00 35.61 311 LEU C CA 1
ATOM 6568 C C . LEU C 1 311 ? 10.072 53.258 19.983 1.00 36.89 311 LEU C C 1
ATOM 6569 O O . LEU C 1 311 ? 10.822 53.684 19.112 1.00 36.89 311 LEU C O 1
ATOM 6574 N N . MET C 1 312 ? 9.619 52.008 20.008 1.00 38.02 312 MET C N 1
ATOM 6575 C CA . MET C 1 312 ? 9.968 51.032 18.979 1.00 40.97 312 MET C CA 1
ATOM 6576 C C . MET C 1 312 ? 8.754 50.680 18.127 1.00 43.70 312 MET C C 1
ATOM 6577 O O . MET C 1 312 ? 8.891 50.323 16.961 1.00 43.53 312 MET C O 1
ATOM 6582 N N . GLY C 1 313 ? 7.573 50.771 18.738 1.00 48.17 313 GLY C N 1
ATOM 6583 C CA . GLY C 1 313 ? 6.321 50.439 18.071 1.00 49.98 313 GLY C CA 1
ATOM 6584 C C . GLY C 1 313 ? 6.261 50.860 16.624 1.00 52.74 313 GLY C C 1
ATOM 6585 O O . GLY C 1 313 ? 5.897 50.016 15.777 1.00 54.20 313 GLY C O 1
ATOM 6586 N N . THR D 1 10 ? 57.361 54.500 87.569 1.00 66.79 10 THR D N 1
ATOM 6587 C CA . THR D 1 10 ? 56.094 54.571 86.768 1.00 66.54 10 THR D CA 1
ATOM 6588 C C . THR D 1 10 ? 55.593 53.199 86.311 1.00 66.53 10 THR D C 1
ATOM 6589 O O . THR D 1 10 ? 56.247 52.524 85.500 1.00 65.93 10 THR D O 1
ATOM 6593 N N . ARG D 1 11 ? 54.437 52.787 86.830 1.00 65.90 11 ARG D N 1
ATOM 6594 C CA . ARG D 1 11 ? 53.856 51.509 86.437 1.00 65.91 11 ARG D CA 1
ATOM 6595 C C . ARG D 1 11 ? 52.863 51.762 85.306 1.00 64.61 11 ARG D C 1
ATOM 6596 O O . ARG D 1 11 ? 52.044 52.693 85.380 1.00 64.41 11 ARG D O 1
ATOM 6604 N N . PHE D 1 12 ? 52.950 50.945 84.257 1.00 60.74 12 PHE D N 1
ATOM 6605 C CA . PHE D 1 12 ? 52.047 51.062 83.121 1.00 57.49 12 PHE D CA 1
ATOM 6606 C C . PHE D 1 12 ? 51.104 49.878 83.230 1.00 55.49 12 PHE D C 1
ATOM 6607 O O . PHE D 1 12 ? 51.441 48.881 83.868 1.00 54.10 12 PHE D O 1
ATOM 6615 N N . ARG D 1 13 ? 49.925 49.977 82.625 1.00 54.11 13 ARG D N 1
ATOM 6616 C CA . ARG D 1 13 ? 49.019 48.842 82.643 1.00 52.80 13 ARG D CA 1
ATOM 6617 C C . ARG D 1 13 ? 49.678 47.820 81.714 1.00 51.45 13 ARG D C 1
ATOM 6618 O O . ARG D 1 13 ? 50.578 48.164 80.940 1.00 49.81 13 ARG D O 1
ATOM 6626 N N . PRO D 1 14 ? 49.243 46.556 81.769 1.00 50.65 14 PRO D N 1
ATOM 6627 C CA . PRO D 1 14 ? 49.859 45.558 80.894 1.00 50.13 14 PRO D CA 1
ATOM 6628 C C . PRO D 1 14 ? 49.739 45.860 79.400 1.00 49.70 14 PRO D C 1
ATOM 6629 O O . PRO D 1 14 ? 50.705 45.716 78.650 1.00 49.60 14 PRO D O 1
ATOM 6633 N N . ASP D 1 15 ? 48.559 46.291 78.970 1.00 48.53 15 ASP D N 1
ATOM 6634 C CA . ASP D 1 15 ? 48.332 46.559 77.555 1.00 47.84 15 ASP D CA 1
ATOM 6635 C C . ASP D 1 15 ? 48.044 48.015 77.222 1.00 46.59 15 ASP D C 1
ATOM 6636 O O . ASP D 1 15 ? 47.750 48.823 78.104 1.00 45.96 15 ASP D O 1
ATOM 6641 N N . LEU D 1 16 ? 48.134 48.333 75.932 1.00 43.56 16 LEU D N 1
ATOM 6642 C CA . LEU D 1 16 ? 47.830 49.664 75.435 1.00 42.85 16 LEU D CA 1
ATOM 6643 C C . LEU D 1 16 ? 46.770 49.490 74.352 1.00 43.35 16 LEU D C 1
ATOM 6644 O O . LEU D 1 16 ? 47.055 49.553 73.153 1.00 41.90 16 LEU D O 1
ATOM 6649 N N . LEU D 1 17 ? 45.542 49.244 74.802 1.00 43.61 17 LEU D N 1
ATOM 6650 C CA . LEU D 1 17 ? 44.398 49.047 73.920 1.00 44.08 17 LEU D CA 1
ATOM 6651 C C . LEU D 1 17 ? 43.799 50.387 73.520 1.00 43.64 17 LEU D C 1
ATOM 6652 O O . LEU D 1 17 ? 43.443 50.613 72.363 1.00 42.52 17 LEU D O 1
ATOM 6657 N N . SER D 1 18 ? 43.683 51.268 74.505 1.00 43.39 18 SER D N 1
ATOM 6658 C CA . SER D 1 18 ? 43.133 52.595 74.296 1.00 44.94 18 SER D CA 1
ATOM 6659 C C . SER D 1 18 ? 44.126 53.611 74.839 1.00 45.05 18 SER D C 1
ATOM 6660 O O . SER D 1 18 ? 44.917 53.302 75.727 1.00 46.36 18 SER D O 1
ATOM 6663 N N . LEU D 1 19 ? 44.091 54.821 74.302 1.00 46.47 19 LEU D N 1
ATOM 6664 C CA . LEU D 1 19 ? 44.984 55.870 74.768 1.00 47.38 19 LEU D CA 1
ATOM 6665 C C . LEU D 1 19 ? 44.589 56.219 76.203 1.00 47.96 19 LEU D C 1
ATOM 6666 O O . LEU D 1 19 ? 45.353 56.842 76.934 1.00 49.76 19 LEU D O 1
ATOM 6671 N N . ASP D 1 20 ? 43.397 55.795 76.611 1.00 47.69 20 ASP D N 1
ATOM 6672 C CA . ASP D 1 20 ? 42.921 56.078 77.960 1.00 49.13 20 ASP D CA 1
ATOM 6673 C C . ASP D 1 20 ? 43.414 55.060 78.995 1.00 49.97 20 ASP D C 1
ATOM 6674 O O . ASP D 1 20 ? 43.054 55.142 80.171 1.00 48.43 20 ASP D O 1
ATOM 6679 N N . ASP D 1 21 ? 44.235 54.102 78.553 1.00 51.04 21 ASP D N 1
ATOM 6680 C CA . ASP D 1 21 ? 44.812 53.104 79.457 1.00 50.28 21 ASP D CA 1
ATOM 6681 C C . ASP D 1 21 ? 45.991 53.791 80.143 1.00 49.67 21 ASP D C 1
ATOM 6682 O O . ASP D 1 21 ? 46.673 53.208 80.987 1.00 48.71 21 ASP D O 1
ATOM 6687 N N . LEU D 1 22 ? 46.231 55.035 79.745 1.00 49.29 22 LEU D N 1
ATOM 6688 C CA . LEU D 1 22 ? 47.320 55.832 80.288 1.00 51.01 22 LEU D CA 1
ATOM 6689 C C . LEU D 1 22 ? 46.738 57.070 80.963 1.00 51.89 22 LEU D C 1
ATOM 6690 O O . LEU D 1 22 ? 45.918 57.765 80.366 1.00 52.64 22 LEU D O 1
ATOM 6695 N N . ASP D 1 23 ? 47.142 57.344 82.201 1.00 52.78 23 ASP D N 1
ATOM 6696 C CA . ASP D 1 23 ? 46.659 58.546 82.872 1.00 53.42 23 ASP D CA 1
ATOM 6697 C C . ASP D 1 23 ? 47.616 59.637 82.424 1.00 53.53 23 ASP D C 1
ATOM 6698 O O . ASP D 1 23 ? 48.569 59.350 81.705 1.00 54.04 23 ASP D O 1
ATOM 6703 N N . GLU D 1 24 ? 47.376 60.879 82.833 1.00 54.57 24 GLU D N 1
ATOM 6704 C CA . GLU D 1 24 ? 48.252 61.978 82.426 1.00 54.79 24 GLU D CA 1
ATOM 6705 C C . GLU D 1 24 ? 49.722 61.683 82.715 1.00 53.60 24 GLU D C 1
ATOM 6706 O O . GLU D 1 24 ? 50.605 62.044 81.935 1.00 52.78 24 GLU D O 1
ATOM 6712 N N . ALA D 1 25 ? 49.976 61.023 83.839 1.00 53.00 25 ALA D N 1
ATOM 6713 C CA . ALA D 1 25 ? 51.342 60.700 84.244 1.00 53.50 25 ALA D CA 1
ATOM 6714 C C . ALA D 1 25 ? 51.985 59.631 83.371 1.00 52.85 25 ALA D C 1
ATOM 6715 O O . ALA D 1 25 ? 53.140 59.771 82.957 1.00 52.54 25 ALA D O 1
ATOM 6717 N N . GLN D 1 26 ? 51.245 58.561 83.103 1.00 52.27 26 GLN D N 1
ATOM 6718 C CA . GLN D 1 26 ? 51.762 57.478 82.278 1.00 51.69 26 GLN D CA 1
ATOM 6719 C C . GLN D 1 26 ? 52.047 57.984 80.871 1.00 51.23 26 GLN D C 1
ATOM 6720 O O . GLN D 1 26 ? 53.079 57.659 80.281 1.00 51.52 26 GLN D O 1
ATOM 6726 N N . LEU D 1 27 ? 51.143 58.798 80.341 1.00 50.33 27 LEU D N 1
ATOM 6727 C CA . LEU D 1 27 ? 51.326 59.340 79.004 1.00 49.92 27 LEU D CA 1
ATOM 6728 C C . LEU D 1 27 ? 52.611 60.167 78.938 1.00 51.96 27 LEU D C 1
ATOM 6729 O O . LEU D 1 27 ? 53.479 59.920 78.093 1.00 52.47 27 LEU D O 1
ATOM 6734 N N . HIS D 1 28 ? 52.739 61.142 79.834 1.00 51.72 28 HIS D N 1
ATOM 6735 C CA . HIS D 1 28 ? 53.926 61.988 79.850 1.00 52.24 28 HIS D CA 1
ATOM 6736 C C . HIS D 1 28 ? 55.194 61.169 80.011 1.00 50.19 28 HIS D C 1
ATOM 6737 O O . HIS D 1 28 ? 56.217 61.490 79.418 1.00 50.59 28 HIS D O 1
ATOM 6744 N N . ALA D 1 29 ? 55.121 60.106 80.805 1.00 48.85 29 ALA D N 1
ATOM 6745 C CA . ALA D 1 29 ? 56.269 59.235 81.016 1.00 47.54 29 ALA D CA 1
ATOM 6746 C C . ALA D 1 29 ? 56.624 58.562 79.690 1.00 47.94 29 ALA D C 1
ATOM 6747 O O . ALA D 1 29 ? 57.793 58.519 79.288 1.00 48.72 29 ALA D O 1
ATOM 6749 N N . LEU D 1 30 ? 55.605 58.048 79.009 1.00 46.37 30 LEU D N 1
ATOM 6750 C CA . LEU D 1 30 ? 55.798 57.381 77.727 1.00 45.05 30 LEU D CA 1
ATOM 6751 C C . LEU D 1 30 ? 56.433 58.337 76.732 1.00 43.56 30 LEU D C 1
ATOM 6752 O O . LEU D 1 30 ? 57.347 57.964 75.998 1.00 40.66 30 LEU D O 1
ATOM 6757 N N . LEU D 1 31 ? 55.932 59.570 76.709 1.00 43.63 31 LEU D N 1
ATOM 6758 C CA . LEU D 1 31 ? 56.447 60.591 75.805 1.00 44.45 31 LEU D CA 1
ATOM 6759 C C . LEU D 1 31 ? 57.891 60.946 76.124 1.00 44.92 31 LEU D C 1
ATOM 6760 O O . LEU D 1 31 ? 58.700 61.125 75.218 1.00 44.27 31 LEU D O 1
ATOM 6765 N N . THR D 1 32 ? 58.209 61.052 77.412 1.00 46.21 32 THR D N 1
ATOM 6766 C CA . THR D 1 32 ? 59.568 61.373 77.827 1.00 48.29 32 THR D CA 1
ATOM 6767 C C . THR D 1 32 ? 60.496 60.248 77.374 1.00 48.77 32 THR D C 1
ATOM 6768 O O . THR D 1 32 ? 61.521 60.502 76.734 1.00 48.97 32 THR D O 1
ATOM 6772 N N . LEU D 1 33 ? 60.127 59.009 77.696 1.00 48.42 33 LEU D N 1
ATOM 6773 C CA . LEU D 1 33 ? 60.929 57.860 77.294 1.00 47.77 33 LEU D CA 1
ATOM 6774 C C . LEU D 1 33 ? 61.155 57.901 75.784 1.00 48.47 33 LEU D C 1
ATOM 6775 O O . LEU D 1 33 ? 62.262 57.664 75.310 1.00 48.38 33 LEU D O 1
ATOM 6780 N N . ALA D 1 34 ? 60.104 58.212 75.031 1.00 49.85 34 ALA D N 1
ATOM 6781 C CA . ALA D 1 34 ? 60.206 58.289 73.574 1.00 51.22 34 ALA D CA 1
ATOM 6782 C C . ALA D 1 34 ? 61.283 59.289 73.154 1.00 52.36 34 ALA D C 1
ATOM 6783 O O . ALA D 1 34 ? 62.130 58.994 72.304 1.00 50.54 34 ALA D O 1
ATOM 6785 N N . HIS D 1 35 ? 61.238 60.480 73.744 1.00 54.03 35 HIS D N 1
ATOM 6786 C CA . HIS D 1 35 ? 62.216 61.516 73.423 1.00 56.41 35 HIS D CA 1
ATOM 6787 C C . HIS D 1 35 ? 63.650 61.050 73.688 1.00 55.31 35 HIS D C 1
ATOM 6788 O O . HIS D 1 35 ? 64.510 61.138 72.812 1.00 54.09 35 HIS D O 1
ATOM 6795 N N . GLN D 1 36 ? 63.898 60.556 74.899 1.00 55.28 36 GLN D N 1
ATOM 6796 C CA . GLN D 1 36 ? 65.230 60.091 75.289 1.00 56.29 36 GLN D CA 1
ATOM 6797 C C . GLN D 1 36 ? 65.786 59.030 74.347 1.00 55.98 36 GLN D C 1
ATOM 6798 O O . GLN D 1 36 ? 66.912 59.152 73.859 1.00 55.75 36 GLN D O 1
ATOM 6804 N N . LEU D 1 37 ? 64.999 57.987 74.106 1.00 54.42 37 LEU D N 1
ATOM 6805 C CA . LEU D 1 37 ? 65.403 56.918 73.207 1.00 54.12 37 LEU D CA 1
ATOM 6806 C C . LEU D 1 37 ? 65.746 57.492 71.834 1.00 53.78 37 LEU D C 1
ATOM 6807 O O . LEU D 1 37 ? 66.729 57.100 71.213 1.00 53.72 37 LEU D O 1
ATOM 6812 N N . LYS D 1 38 ? 64.937 58.434 71.368 1.00 54.45 38 LYS D N 1
ATOM 6813 C CA . LYS D 1 38 ? 65.168 59.041 70.063 1.00 55.89 38 LYS D CA 1
ATOM 6814 C C . LYS D 1 38 ? 66.483 59.822 70.013 1.00 57.74 38 LYS D C 1
ATOM 6815 O O . LYS D 1 38 ? 67.162 59.832 68.986 1.00 57.20 38 LYS D O 1
ATOM 6821 N N . ARG D 1 39 ? 66.841 60.472 71.118 1.00 60.22 39 ARG D N 1
ATOM 6822 C CA . ARG D 1 39 ? 68.078 61.250 71.176 1.00 63.44 39 ARG D CA 1
ATOM 6823 C C . ARG D 1 39 ? 69.230 60.502 71.840 1.00 63.95 39 ARG D C 1
ATOM 6824 O O . ARG D 1 39 ? 70.249 61.101 72.184 1.00 64.69 39 ARG D O 1
ATOM 6832 N N . GLY D 1 40 ? 69.069 59.197 72.021 1.00 64.01 40 GLY D N 1
ATOM 6833 C CA . GLY D 1 40 ? 70.120 58.413 72.641 1.00 64.94 40 GLY D CA 1
ATOM 6834 C C . GLY D 1 40 ? 70.329 58.726 74.112 1.00 65.57 40 GLY D C 1
ATOM 6835 O O . GLY D 1 40 ? 71.184 58.131 74.763 1.00 65.42 40 GLY D O 1
ATOM 6836 N N . GLU D 1 41 ? 69.550 59.663 74.642 1.00 66.57 41 GLU D N 1
ATOM 6837 C CA . GLU D 1 41 ? 69.656 60.041 76.048 1.00 67.24 41 GLU D CA 1
ATOM 6838 C C . GLU D 1 41 ? 69.351 58.859 76.959 1.00 66.93 41 GLU D C 1
ATOM 6839 O O . GLU D 1 41 ? 69.399 58.972 78.184 1.00 67.38 41 GLU D O 1
ATOM 6845 N N . ARG D 1 42 ? 69.034 57.723 76.353 1.00 66.21 42 ARG D N 1
ATOM 6846 C CA . ARG D 1 42 ? 68.723 56.521 77.107 1.00 65.64 42 ARG D CA 1
ATOM 6847 C C . ARG D 1 42 ? 68.769 55.341 76.142 1.00 63.73 42 ARG D C 1
ATOM 6848 O O . ARG D 1 42 ? 68.769 55.534 74.924 1.00 63.28 42 ARG D O 1
ATOM 6856 N N . VAL D 1 43 ? 68.816 54.128 76.684 1.00 61.38 43 VAL D N 1
ATOM 6857 C CA . VAL D 1 43 ? 68.885 52.925 75.859 1.00 60.08 43 VAL D CA 1
ATOM 6858 C C . VAL D 1 43 ? 68.053 51.782 76.432 1.00 58.51 43 VAL D C 1
ATOM 6859 O O . VAL D 1 43 ? 68.074 51.531 77.636 1.00 58.42 43 VAL D O 1
ATOM 6863 N N . ALA D 1 44 ? 67.324 51.093 75.558 1.00 56.66 44 ALA D N 1
ATOM 6864 C CA . ALA D 1 44 ? 66.484 49.970 75.960 1.00 54.64 44 ALA D CA 1
ATOM 6865 C C . ALA D 1 44 ? 66.887 48.727 75.174 1.00 55.00 44 ALA D C 1
ATOM 6866 O O . ALA D 1 44 ? 67.485 48.822 74.102 1.00 54.42 44 ALA D O 1
ATOM 6868 N N . ASN D 1 45 ? 66.550 47.559 75.702 1.00 54.34 45 ASN D N 1
ATOM 6869 C CA . ASN D 1 45 ? 66.916 46.320 75.044 1.00 55.45 45 ASN D CA 1
ATOM 6870 C C . ASN D 1 45 ? 65.945 45.173 75.298 1.00 54.33 45 ASN D C 1
ATOM 6871 O O . ASN D 1 45 ? 65.774 44.728 76.434 1.00 54.98 45 ASN D O 1
ATOM 6876 N N . LEU D 1 46 ? 65.316 44.698 74.229 1.00 52.90 46 LEU D N 1
ATOM 6877 C CA . LEU D 1 46 ? 64.374 43.587 74.320 1.00 52.50 46 LEU D CA 1
ATOM 6878 C C . LEU D 1 46 ? 64.983 42.338 73.704 1.00 51.80 46 LEU D C 1
ATOM 6879 O O . LEU D 1 46 ? 64.271 41.462 73.219 1.00 52.46 46 LEU D O 1
ATOM 6884 N N . HIS D 1 47 ? 66.306 42.268 73.719 1.00 51.84 47 HIS D N 1
ATOM 6885 C CA . HIS D 1 47 ? 67.007 41.122 73.162 1.00 53.10 47 HIS D CA 1
ATOM 6886 C C . HIS D 1 47 ? 66.428 39.824 73.710 1.00 51.46 47 HIS D C 1
ATOM 6887 O O . HIS D 1 47 ? 66.097 39.733 74.892 1.00 51.49 47 HIS D O 1
ATOM 6894 N N . GLY D 1 48 ? 66.296 38.831 72.834 1.00 50.27 48 GLY D N 1
ATOM 6895 C CA . GLY D 1 48 ? 65.757 37.543 73.235 1.00 47.02 48 GLY D CA 1
ATOM 6896 C C . GLY D 1 48 ? 64.242 37.458 73.145 1.00 45.88 48 GLY D C 1
ATOM 6897 O O . GLY D 1 48 ? 63.666 36.391 73.348 1.00 45.02 48 GLY D O 1
ATOM 6898 N N . LYS D 1 49 ? 63.585 38.573 72.834 1.00 43.79 49 LYS D N 1
ATOM 6899 C CA . LYS D 1 49 ? 62.130 38.571 72.741 1.00 43.56 49 LYS D CA 1
ATOM 6900 C C . LYS D 1 49 ? 61.595 38.770 71.326 1.00 42.14 49 LYS D C 1
ATOM 6901 O O . LYS D 1 49 ? 62.263 39.335 70.462 1.00 42.65 49 LYS D O 1
ATOM 6907 N N . VAL D 1 50 ? 60.380 38.289 71.096 1.00 39.89 50 VAL D N 1
ATOM 6908 C CA . VAL D 1 50 ? 59.760 38.384 69.783 1.00 35.68 50 VAL D CA 1
ATOM 6909 C C . VAL D 1 50 ? 58.432 39.112 69.839 1.00 35.60 50 VAL D C 1
ATOM 6910 O O . VAL D 1 50 ? 57.587 38.825 70.696 1.00 33.87 50 VAL D O 1
ATOM 6914 N N . LEU D 1 51 ? 58.259 40.056 68.919 1.00 33.97 51 LEU D N 1
ATOM 6915 C CA . LEU D 1 51 ? 57.029 40.824 68.832 1.00 34.58 51 LEU D CA 1
ATOM 6916 C C . LEU D 1 51 ? 56.211 40.160 67.736 1.00 34.43 51 LEU D C 1
ATOM 6917 O O . LEU D 1 51 ? 56.702 39.959 66.626 1.00 33.09 51 LEU D O 1
ATOM 6922 N N . GLY D 1 52 ? 54.973 39.808 68.058 1.00 35.21 52 GLY D N 1
ATOM 6923 C CA . GLY D 1 52 ? 54.108 39.189 67.072 1.00 37.36 52 GLY D CA 1
ATOM 6924 C C . GLY D 1 52 ? 53.124 40.202 66.516 1.00 37.58 52 GLY D C 1
ATOM 6925 O O . GLY D 1 52 ? 52.475 40.923 67.273 1.00 37.43 52 GLY D O 1
ATOM 6926 N N . LEU D 1 53 ? 53.020 40.274 65.192 1.00 37.98 53 LEU D N 1
ATOM 6927 C CA . LEU D 1 53 ? 52.091 41.202 64.557 1.00 38.98 53 LEU D CA 1
ATOM 6928 C C . LEU D 1 53 ? 50.895 40.433 64.007 1.00 41.19 53 LEU D C 1
ATOM 6929 O O . LEU D 1 53 ? 51.050 39.492 63.229 1.00 41.28 53 LEU D O 1
ATOM 6934 N N . VAL D 1 54 ? 49.701 40.818 64.432 1.00 42.75 54 VAL D N 1
ATOM 6935 C CA . VAL D 1 54 ? 48.495 40.180 63.932 1.00 45.14 54 VAL D CA 1
ATOM 6936 C C . VAL D 1 54 ? 47.565 41.265 63.382 1.00 46.29 54 VAL D C 1
ATOM 6937 O O . VAL D 1 54 ? 46.772 41.874 64.106 1.00 44.10 54 VAL D O 1
ATOM 6941 N N . PHE D 1 55 ? 47.717 41.518 62.083 1.00 47.79 55 PHE D N 1
ATOM 6942 C CA . PHE D 1 55 ? 46.924 42.514 61.374 1.00 50.59 55 PHE D CA 1
ATOM 6943 C C . PHE D 1 55 ? 45.822 41.841 60.548 1.00 51.96 55 PHE D C 1
ATOM 6944 O O . PHE D 1 55 ? 46.102 41.198 59.533 1.00 51.61 55 PHE D O 1
ATOM 6952 N N . LEU D 1 56 ? 44.574 41.994 60.982 1.00 54.12 56 LEU D N 1
ATOM 6953 C CA . LEU D 1 56 ? 43.441 41.403 60.276 1.00 56.85 56 LEU D CA 1
ATOM 6954 C C . LEU D 1 56 ? 43.162 42.193 59.013 1.00 58.88 56 LEU D C 1
ATOM 6955 O O . LEU D 1 56 ? 42.275 41.852 58.234 1.00 60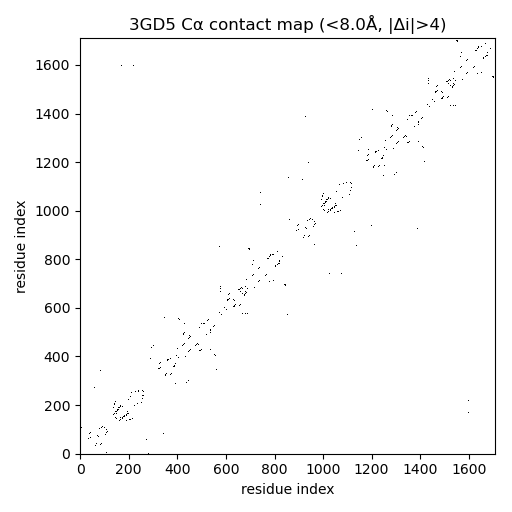.36 56 LEU D O 1
ATOM 6960 N N . LYS D 1 57 ? 43.936 43.254 58.823 1.00 61.39 57 LYS D N 1
ATOM 6961 C CA . LYS D 1 57 ? 43.807 44.131 57.667 1.00 61.99 57 LYS D CA 1
ATOM 6962 C C . LYS D 1 57 ? 45.185 44.733 57.417 1.00 61.67 57 LYS D C 1
ATOM 6963 O O . LYS D 1 57 ? 45.712 45.471 58.248 1.00 62.16 57 LYS D O 1
ATOM 6969 N N . ALA D 1 58 ? 45.767 44.397 56.273 1.00 61.27 58 ALA D N 1
ATOM 6970 C CA . ALA D 1 58 ? 47.093 44.874 55.901 1.00 60.48 58 ALA D CA 1
ATOM 6971 C C . ALA D 1 58 ? 47.337 46.338 56.248 1.00 59.82 58 ALA D C 1
ATOM 6972 O O . ALA D 1 58 ? 46.404 47.142 56.302 1.00 59.79 58 ALA D O 1
ATOM 6974 N N . SER D 1 59 ? 48.605 46.665 56.486 1.00 59.18 59 SER D N 1
ATOM 6975 C CA . SER D 1 59 ? 49.025 48.022 56.817 1.00 58.71 59 SER D CA 1
ATOM 6976 C C . SER D 1 59 ? 50.553 48.061 56.826 1.00 58.60 59 SER D C 1
ATOM 6977 O O . SER D 1 59 ? 51.183 48.013 57.886 1.00 59.42 59 SER D O 1
ATOM 6980 N N . THR D 1 60 ? 51.141 48.136 55.635 1.00 57.01 60 THR D N 1
ATOM 6981 C CA . THR D 1 60 ? 52.592 48.174 55.477 1.00 54.92 60 THR D CA 1
ATOM 6982 C C . THR D 1 60 ? 53.222 49.278 56.319 1.00 53.56 60 THR D C 1
ATOM 6983 O O . THR D 1 60 ? 54.309 49.115 56.874 1.00 53.36 60 THR D O 1
ATOM 6987 N N . ARG D 1 61 ? 52.522 50.401 56.400 1.00 51.62 61 ARG D N 1
ATOM 6988 C CA . ARG D 1 61 ? 52.969 51.565 57.153 1.00 49.84 61 ARG D CA 1
ATOM 6989 C C . ARG D 1 61 ? 53.106 51.229 58.641 1.00 49.02 61 ARG D C 1
ATOM 6990 O O . ARG D 1 61 ? 54.124 51.528 59.274 1.00 47.27 61 ARG D O 1
ATOM 6998 N N . THR D 1 62 ? 52.071 50.603 59.192 1.00 47.37 62 THR D N 1
ATOM 6999 C CA . THR D 1 62 ? 52.060 50.239 60.600 1.00 46.82 62 THR D CA 1
ATOM 7000 C C . THR D 1 62 ? 53.022 49.096 60.859 1.00 45.06 62 THR D C 1
ATOM 7001 O O . THR D 1 62 ? 53.718 49.073 61.874 1.00 44.62 62 THR D O 1
ATOM 7005 N N . ARG D 1 63 ? 53.073 48.158 59.924 1.00 44.15 63 ARG D N 1
ATOM 7006 C CA . ARG D 1 63 ? 53.956 47.016 60.063 1.00 42.93 63 ARG D CA 1
ATOM 7007 C C . ARG D 1 63 ? 55.428 47.414 60.051 1.00 41.09 63 ARG D C 1
ATOM 7008 O O . ARG D 1 63 ? 56.187 46.992 60.918 1.00 39.74 63 ARG D O 1
ATOM 7016 N N . VAL D 1 64 ? 55.834 48.237 59.089 1.00 39.50 64 VAL D N 1
ATOM 7017 C CA . VAL D 1 64 ? 57.235 48.636 59.018 1.00 39.57 64 VAL D CA 1
ATOM 7018 C C . VAL D 1 64 ? 57.704 49.458 60.227 1.00 37.30 64 VAL D C 1
ATOM 7019 O O . VAL D 1 64 ? 58.801 49.237 60.739 1.00 36.83 64 VAL D O 1
ATOM 7023 N N . SER D 1 65 ? 56.875 50.380 60.707 1.00 36.90 65 SER D N 1
ATOM 7024 C CA . SER D 1 65 ? 57.270 51.194 61.859 1.00 36.98 65 SER D CA 1
ATOM 7025 C C . SER D 1 65 ? 57.371 50.340 63.124 1.00 36.29 65 SER D C 1
ATOM 7026 O O . SER D 1 65 ? 58.254 50.559 63.957 1.00 36.04 65 SER D O 1
ATOM 7029 N N . PHE D 1 66 ? 56.492 49.351 63.259 1.00 34.22 66 PHE D N 1
ATOM 7030 C CA . PHE D 1 66 ? 56.546 48.480 64.430 1.00 34.98 66 PHE D CA 1
ATOM 7031 C C . PHE D 1 66 ? 57.730 47.532 64.362 1.00 33.70 66 PHE D C 1
ATOM 7032 O O . PHE D 1 66 ? 58.408 47.306 65.359 1.00 31.63 66 PHE D O 1
ATOM 7040 N N . THR D 1 67 ? 57.977 46.984 63.178 1.00 34.70 67 THR D N 1
ATOM 7041 C CA . THR D 1 67 ? 59.069 46.034 62.992 1.00 36.50 67 THR D CA 1
ATOM 7042 C C . THR D 1 67 ? 60.450 46.674 63.198 1.00 35.46 67 THR D C 1
ATOM 7043 O O . THR D 1 67 ? 61.279 46.131 63.923 1.00 35.10 67 THR D O 1
ATOM 7047 N N . VAL D 1 68 ? 60.701 47.826 62.583 1.00 35.14 68 VAL D N 1
ATOM 7048 C CA . VAL D 1 68 ? 61.984 48.489 62.778 1.00 35.16 68 VAL D CA 1
ATOM 7049 C C . VAL D 1 68 ? 62.101 48.933 64.245 1.00 36.64 68 VAL D C 1
ATOM 7050 O O . VAL D 1 68 ? 63.180 48.892 64.841 1.00 37.68 68 VAL D O 1
ATOM 7054 N N . ALA D 1 69 ? 60.989 49.359 64.834 1.00 36.94 69 ALA D N 1
ATOM 7055 C CA . ALA D 1 69 ? 61.027 49.771 66.227 1.00 35.30 69 ALA D CA 1
ATOM 7056 C C . ALA D 1 69 ? 61.533 48.615 67.094 1.00 35.14 69 ALA D C 1
ATOM 7057 O O . ALA D 1 69 ? 62.335 48.821 68.010 1.00 35.66 69 ALA D O 1
ATOM 7059 N N . MET D 1 70 ? 61.074 47.396 66.817 1.00 34.03 70 MET D N 1
ATOM 7060 C CA . MET D 1 70 ? 61.526 46.266 67.626 1.00 33.81 70 MET D CA 1
ATOM 7061 C C . MET D 1 70 ? 62.985 45.959 67.350 1.00 34.61 70 MET D C 1
ATOM 7062 O O . MET D 1 70 ? 63.763 45.713 68.274 1.00 36.39 70 MET D O 1
ATOM 7067 N N . TYR D 1 71 ? 63.357 45.984 66.075 1.00 35.17 71 TYR D N 1
ATOM 7068 C CA . TYR D 1 71 ? 64.729 45.704 65.687 1.00 35.48 71 TYR D CA 1
ATOM 7069 C C . TYR D 1 71 ? 65.709 46.623 66.398 1.00 36.75 71 TYR D C 1
ATOM 7070 O O . TYR D 1 71 ? 66.754 46.178 66.868 1.00 37.94 71 TYR D O 1
ATOM 7079 N N . GLN D 1 72 ? 65.379 47.906 66.478 1.00 37.37 72 GLN D N 1
ATOM 7080 C CA . GLN D 1 72 ? 66.275 48.841 67.137 1.00 38.59 72 GLN D CA 1
ATOM 7081 C C . GLN D 1 72 ? 66.359 48.581 68.632 1.00 38.70 72 GLN D C 1
ATOM 7082 O O . GLN D 1 72 ? 67.280 49.064 69.287 1.00 37.91 72 GLN D O 1
ATOM 7088 N N . LEU D 1 73 ? 65.409 47.812 69.168 1.00 38.21 73 LEU D N 1
ATOM 7089 C CA . LEU D 1 73 ? 65.435 47.466 70.589 1.00 38.38 73 LEU D CA 1
ATOM 7090 C C . LEU D 1 73 ? 66.165 46.132 70.743 1.00 38.08 73 LEU D C 1
ATOM 7091 O O . LEU D 1 73 ? 66.351 45.628 71.849 1.00 40.52 73 LEU D O 1
ATOM 7096 N N . GLY D 1 74 ? 66.580 45.562 69.620 1.00 38.51 74 GLY D N 1
ATOM 7097 C CA . GLY D 1 74 ? 67.290 44.298 69.659 1.00 37.76 74 GLY D CA 1
ATOM 7098 C C . GLY D 1 74 ? 66.416 43.057 69.715 1.00 38.39 74 GLY D C 1
ATOM 7099 O O . GLY D 1 74 ? 66.927 41.961 69.947 1.00 39.19 74 GLY D O 1
ATOM 7100 N N . GLY D 1 75 ? 65.111 43.208 69.514 1.00 35.74 75 GLY D N 1
ATOM 7101 C CA . GLY D 1 75 ? 64.238 42.047 69.540 1.00 37.10 75 GLY D CA 1
ATOM 7102 C C . GLY D 1 75 ? 63.985 41.513 68.136 1.00 38.94 75 GLY D C 1
ATOM 7103 O O . GLY D 1 75 ? 64.551 42.015 67.162 1.00 37.41 75 GLY D O 1
ATOM 7104 N N . GLN D 1 76 ? 63.155 40.480 68.020 1.00 38.46 76 GLN D N 1
ATOM 7105 C CA . GLN D 1 76 ? 62.831 39.936 66.709 1.00 38.74 76 GLN D CA 1
ATOM 7106 C C . GLN D 1 76 ? 61.351 40.144 66.447 1.00 38.68 76 GLN D C 1
ATOM 7107 O O . GLN D 1 76 ? 60.586 40.450 67.367 1.00 39.41 76 GLN D O 1
ATOM 7113 N N . VAL D 1 77 ? 60.948 39.969 65.195 1.00 37.02 77 VAL D N 1
ATOM 7114 C CA . VAL D 1 77 ? 59.563 40.174 64.811 1.00 36.90 77 VAL D CA 1
ATOM 7115 C C . VAL D 1 77 ? 59.026 39.067 63.918 1.00 38.65 77 VAL D C 1
ATOM 7116 O O . VAL D 1 77 ? 59.757 38.483 63.118 1.00 39.70 77 VAL D O 1
ATOM 7120 N N . ILE D 1 78 ? 57.738 38.783 64.066 1.00 38.87 78 ILE D N 1
ATOM 7121 C CA . ILE D 1 78 ? 57.079 37.789 63.243 1.00 40.56 78 ILE D CA 1
ATOM 7122 C C . ILE D 1 78 ? 55.685 38.306 62.884 1.00 41.63 78 ILE D C 1
ATOM 7123 O O . ILE D 1 78 ? 54.927 38.749 63.759 1.00 40.34 78 ILE D O 1
ATOM 7128 N N . ASP D 1 79 ? 55.350 38.277 61.601 1.00 42.55 79 ASP D N 1
ATOM 7129 C CA . ASP D 1 79 ? 54.026 38.722 61.180 1.00 45.74 79 ASP D CA 1
ATOM 7130 C C . ASP D 1 79 ? 53.113 37.493 61.196 1.00 46.25 79 ASP D C 1
ATOM 7131 O O . ASP D 1 79 ? 53.426 36.482 60.569 1.00 45.55 79 ASP D O 1
ATOM 7136 N N . LEU D 1 80 ? 52.004 37.587 61.930 1.00 47.51 80 LEU D N 1
ATOM 7137 C CA . LEU D 1 80 ? 51.047 36.487 62.062 1.00 49.27 80 LEU D CA 1
ATOM 7138 C C . LEU D 1 80 ? 49.691 36.768 61.411 1.00 49.78 80 LEU D C 1
ATOM 7139 O O . LEU D 1 80 ? 49.503 37.787 60.742 1.00 52.16 80 LEU D O 1
ATOM 7144 N N . GLU D 1 91 ? 39.334 29.652 63.977 1.00 53.83 91 GLU D N 1
ATOM 7145 C CA . GLU D 1 91 ? 39.328 29.182 65.358 1.00 52.57 91 GLU D CA 1
ATOM 7146 C C . GLU D 1 91 ? 39.143 30.360 66.308 1.00 50.82 91 GLU D C 1
ATOM 7147 O O . GLU D 1 91 ? 39.507 31.486 65.988 1.00 50.47 91 GLU D O 1
ATOM 7153 N N . PRO D 1 92 ? 38.578 30.112 67.496 1.00 49.34 92 PRO D N 1
ATOM 7154 C CA . PRO D 1 92 ? 38.348 31.172 68.485 1.00 47.85 92 PRO D CA 1
ATOM 7155 C C . PRO D 1 92 ? 39.614 31.987 68.755 1.00 47.55 92 PRO D C 1
ATOM 7156 O O . PRO D 1 92 ? 40.720 31.456 68.676 1.00 46.15 92 PRO D O 1
ATOM 7160 N N . VAL D 1 93 ? 39.456 33.273 69.067 1.00 46.68 93 VAL D N 1
ATOM 7161 C CA . VAL D 1 93 ? 40.617 34.106 69.349 1.00 47.15 93 VAL D CA 1
ATOM 7162 C C . VAL D 1 93 ? 41.244 33.617 70.645 1.00 47.25 93 VAL D C 1
ATOM 7163 O O . VAL D 1 93 ? 42.464 33.655 70.804 1.00 45.05 93 VAL D O 1
ATOM 7167 N N . ARG D 1 94 ? 40.406 33.143 71.566 1.00 46.76 94 ARG D N 1
ATOM 7168 C CA . ARG D 1 94 ? 40.907 32.647 72.839 1.00 46.78 94 ARG D CA 1
ATOM 7169 C C . ARG D 1 94 ? 41.914 31.519 72.634 1.00 44.81 94 ARG D C 1
ATOM 7170 O O . ARG D 1 94 ? 42.868 31.391 73.398 1.00 44.22 94 ARG D O 1
ATOM 7178 N N . ASP D 1 95 ? 41.710 30.713 71.599 1.00 42.85 95 ASP D N 1
ATOM 7179 C CA . ASP D 1 95 ? 42.629 29.618 71.310 1.00 42.99 95 ASP D CA 1
ATOM 7180 C C . ASP D 1 95 ? 43.916 30.131 70.664 1.00 44.33 95 ASP D C 1
ATOM 7181 O O . ASP D 1 95 ? 45.020 29.807 71.117 1.00 43.04 95 ASP D O 1
ATOM 7186 N N . THR D 1 96 ? 43.782 30.921 69.600 1.00 43.07 96 THR D N 1
ATOM 7187 C CA . THR D 1 96 ? 44.963 31.437 68.922 1.00 44.10 96 THR D CA 1
ATOM 7188 C C . THR D 1 96 ? 45.784 32.326 69.861 1.00 43.40 96 THR D C 1
ATOM 7189 O O . THR D 1 96 ? 47.010 32.284 69.843 1.00 43.54 96 THR D O 1
ATOM 7193 N N . ALA D 1 97 ? 45.104 33.116 70.689 1.00 42.48 97 ALA D N 1
ATOM 7194 C CA . ALA D 1 97 ? 45.783 34.010 71.624 1.00 43.31 97 ALA D CA 1
ATOM 7195 C C . ALA D 1 97 ? 46.602 33.256 72.667 1.00 43.75 97 ALA D C 1
ATOM 7196 O O . ALA D 1 97 ? 47.719 33.663 72.996 1.00 42.96 97 ALA D O 1
ATOM 7198 N N . ARG D 1 98 ? 46.050 32.163 73.188 1.00 42.59 98 ARG D N 1
ATOM 7199 C CA . ARG D 1 98 ? 46.752 31.371 74.192 1.00 41.62 98 ARG D CA 1
ATOM 7200 C C . ARG D 1 98 ? 47.963 30.657 73.613 1.00 41.46 98 ARG D C 1
ATOM 7201 O O . ARG D 1 98 ? 49.000 30.551 74.273 1.00 42.42 98 ARG D O 1
ATOM 7209 N N . VAL D 1 99 ? 47.848 30.166 72.385 1.00 40.77 99 VAL D N 1
ATOM 7210 C CA . VAL D 1 99 ? 48.983 29.489 71.777 1.00 41.13 99 VAL D CA 1
ATOM 7211 C C . VAL D 1 99 ? 50.069 30.520 71.456 1.00 41.13 99 VAL D C 1
ATOM 7212 O O . VAL D 1 99 ? 51.255 30.274 71.684 1.00 40.81 99 VAL D O 1
ATOM 7216 N N . LEU D 1 100 ? 49.661 31.685 70.956 1.00 40.55 100 LEU D N 1
ATOM 7217 C CA . LEU D 1 100 ? 50.613 32.745 70.623 1.00 40.38 100 LEU D CA 1
ATOM 7218 C C . LEU D 1 100 ? 51.343 33.213 71.880 1.00 38.46 100 LEU D C 1
ATOM 7219 O O . LEU D 1 100 ? 52.529 33.531 71.846 1.00 36.42 100 LEU D O 1
ATOM 7224 N N . GLY D 1 101 ? 50.620 33.250 72.992 1.00 38.40 101 GLY D N 1
ATOM 7225 C CA . GLY D 1 101 ? 51.217 33.656 74.246 1.00 36.91 101 GLY D CA 1
ATOM 7226 C C . GLY D 1 101 ? 52.299 32.682 74.682 1.00 37.46 101 GLY D C 1
ATOM 7227 O O . GLY D 1 101 ? 53.059 32.977 75.602 1.00 38.61 101 GLY D O 1
ATOM 7228 N N . ARG D 1 102 ? 52.377 31.526 74.025 1.00 37.31 102 ARG D N 1
ATOM 7229 C CA . ARG D 1 102 ? 53.388 30.511 74.354 1.00 37.13 102 ARG D CA 1
ATOM 7230 C C . ARG D 1 102 ? 54.612 30.599 73.453 1.00 37.26 102 ARG D C 1
ATOM 7231 O O . ARG D 1 102 ? 55.643 29.987 73.741 1.00 36.98 102 ARG D O 1
ATOM 7239 N N . TYR D 1 103 ? 54.494 31.349 72.360 1.00 37.28 103 TYR D N 1
ATOM 7240 C CA . TYR D 1 103 ? 55.585 31.482 71.399 1.00 37.41 103 TYR D CA 1
ATOM 7241 C C . TYR D 1 103 ? 56.266 32.851 71.381 1.00 38.02 103 TYR D C 1
ATOM 7242 O O . TYR D 1 103 ? 57.484 32.935 71.262 1.00 41.13 103 TYR D O 1
ATOM 7251 N N . VAL D 1 104 ? 55.482 33.919 71.482 1.00 37.85 104 VAL D N 1
ATOM 7252 C CA . VAL D 1 104 ? 56.028 35.270 71.449 1.00 36.42 104 VAL D CA 1
ATOM 7253 C C . VAL D 1 104 ? 55.853 36.004 72.784 1.00 38.66 104 VAL D C 1
ATOM 7254 O O . VAL D 1 104 ? 55.242 35.479 73.708 1.00 37.91 104 VAL D O 1
ATOM 7258 N N . ASP D 1 105 ? 56.381 37.225 72.860 1.00 39.95 105 ASP D N 1
ATOM 7259 C CA . ASP D 1 105 ? 56.368 38.028 74.086 1.00 39.41 105 ASP D CA 1
ATOM 7260 C C . ASP D 1 105 ? 55.551 39.308 74.056 1.00 38.62 105 ASP D C 1
ATOM 7261 O O . ASP D 1 105 ? 55.524 40.050 75.039 1.00 37.81 105 ASP D O 1
ATOM 7266 N N . GLY D 1 106 ? 54.905 39.580 72.928 1.00 37.87 106 GLY D N 1
ATOM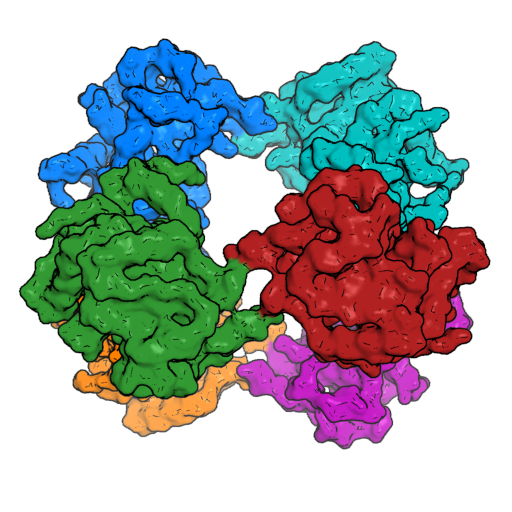 7267 C CA . GLY D 1 106 ? 54.100 40.777 72.827 1.00 37.17 106 GLY D CA 1
ATOM 7268 C C . GLY D 1 106 ? 53.351 40.761 71.521 1.00 37.26 106 GLY D C 1
ATOM 7269 O O . GLY D 1 106 ? 53.833 40.200 70.540 1.00 37.06 106 GLY D O 1
ATOM 7270 N N . LEU D 1 107 ? 52.174 41.372 71.502 1.00 37.74 107 LEU D N 1
ATOM 7271 C CA . LEU D 1 107 ? 51.378 41.405 70.287 1.00 38.53 107 LEU D CA 1
ATOM 7272 C C . LEU D 1 107 ? 50.965 42.818 69.909 1.00 38.73 107 LEU D C 1
ATOM 7273 O O . LEU D 1 107 ? 50.481 43.580 70.747 1.00 37.22 107 LEU D O 1
ATOM 7278 N N . ALA D 1 108 ? 51.185 43.159 68.644 1.00 38.70 108 ALA D N 1
ATOM 7279 C CA . ALA D 1 108 ? 50.792 44.450 68.095 1.00 39.70 108 ALA D CA 1
ATOM 7280 C C . ALA D 1 108 ? 49.708 44.008 67.136 1.00 41.09 108 ALA D C 1
ATOM 7281 O O . ALA D 1 108 ? 49.987 43.356 66.125 1.00 40.85 108 ALA D O 1
ATOM 7283 N N . ILE D 1 109 ? 48.464 44.337 67.440 1.00 42.71 109 ILE D N 1
ATOM 7284 C CA . ILE D 1 109 ? 47.413 43.879 66.561 1.00 43.19 109 ILE D CA 1
ATOM 7285 C C . ILE D 1 109 ? 46.449 44.914 66.022 1.00 43.75 109 ILE D C 1
ATOM 7286 O O . ILE D 1 109 ? 46.152 45.929 66.658 1.00 43.87 109 ILE D O 1
ATOM 7291 N N . ARG D 1 110 ? 45.978 44.639 64.817 1.00 43.92 110 ARG D N 1
ATOM 7292 C CA . ARG D 1 110 ? 45.032 45.506 64.167 1.00 46.01 110 ARG D CA 1
ATOM 7293 C C . ARG D 1 110 ? 43.765 44.745 63.818 1.00 47.92 110 ARG D C 1
ATOM 7294 O O . ARG D 1 110 ? 43.787 43.824 63.003 1.00 47.61 110 ARG D O 1
ATOM 7302 N N . THR D 1 111 ? 42.663 45.134 64.446 1.00 49.66 111 THR D N 1
ATOM 7303 C CA . THR D 1 111 ? 41.371 44.515 64.187 1.00 51.17 111 THR D CA 1
ATOM 7304 C C . THR D 1 111 ? 40.397 45.633 63.865 1.00 51.95 111 THR D C 1
ATOM 7305 O O . THR D 1 111 ? 40.771 46.806 63.838 1.00 50.88 111 THR D O 1
ATOM 7309 N N . PHE D 1 112 ? 39.147 45.264 63.622 1.00 52.93 112 PHE D N 1
ATOM 7310 C CA . PHE D 1 112 ? 38.120 46.241 63.318 1.00 54.33 112 PHE D CA 1
ATOM 7311 C C . PHE D 1 112 ? 37.437 46.604 64.617 1.00 53.79 112 PHE D C 1
ATOM 7312 O O . PHE D 1 112 ? 37.377 47.770 64.994 1.00 54.62 112 PHE D O 1
ATOM 7320 N N . ALA D 1 113 ? 36.952 45.587 65.313 1.00 55.50 113 ALA D N 1
ATOM 7321 C CA . ALA D 1 113 ? 36.261 45.779 66.584 1.00 56.00 113 ALA D CA 1
ATOM 7322 C C . ALA D 1 113 ? 37.226 45.942 67.751 1.00 55.75 113 ALA D C 1
ATOM 7323 O O . ALA D 1 113 ? 38.175 45.169 67.905 1.00 57.02 113 ALA D O 1
ATOM 7325 N N . GLN D 1 114 ? 36.969 46.953 68.572 1.00 55.71 114 GLN D N 1
ATOM 7326 C CA . GLN D 1 114 ? 37.777 47.234 69.752 1.00 55.84 114 GLN D CA 1
ATOM 7327 C C . GLN D 1 114 ? 37.664 46.075 70.741 1.00 56.69 114 GLN D C 1
ATOM 7328 O O . GLN D 1 114 ? 38.586 45.814 71.520 1.00 56.74 114 GLN D O 1
ATOM 7334 N N . THR D 1 115 ? 36.525 45.386 70.709 1.00 57.34 115 THR D N 1
ATOM 7335 C CA . THR D 1 115 ? 36.282 44.263 71.609 1.00 58.24 115 THR D CA 1
ATOM 7336 C C . THR D 1 115 ? 37.121 43.042 71.244 1.00 57.85 115 THR D C 1
ATOM 7337 O O . THR D 1 115 ? 37.600 42.323 72.127 1.00 56.17 115 THR D O 1
ATOM 7341 N N . GLU D 1 116 ? 37.298 42.803 69.947 1.00 57.79 116 GLU D N 1
ATOM 7342 C CA . GLU D 1 116 ? 38.095 41.662 69.512 1.00 57.67 116 GLU D CA 1
ATOM 7343 C C . GLU D 1 116 ? 39.533 41.860 69.966 1.00 57.06 116 GLU D C 1
ATOM 7344 O O . GLU D 1 116 ? 40.259 40.900 70.203 1.00 57.41 116 GLU D O 1
ATOM 7350 N N . LEU D 1 117 ? 39.937 43.120 70.075 1.00 55.50 117 LEU D N 1
ATOM 7351 C CA . LEU D 1 117 ? 41.278 43.455 70.524 1.00 53.53 117 LEU D CA 1
ATOM 7352 C C . LEU D 1 117 ? 41.366 43.098 72.009 1.00 52.63 117 LEU D C 1
ATOM 7353 O O . LEU D 1 117 ? 42.335 42.485 72.464 1.00 50.25 117 LEU D O 1
ATOM 7358 N N . GLU D 1 118 ? 40.334 43.483 72.755 1.00 52.61 118 GLU D N 1
ATOM 7359 C CA . GLU D 1 118 ? 40.271 43.211 74.189 1.00 53.92 118 GLU D CA 1
ATOM 7360 C C . GLU D 1 118 ? 40.224 41.701 74.401 1.00 52.92 118 GLU D C 1
ATOM 7361 O O . GLU D 1 118 ? 40.618 41.194 75.454 1.00 51.88 118 GLU D O 1
ATOM 7367 N N . GLU D 1 119 ? 39.748 40.992 73.380 1.00 54.11 119 GLU D N 1
ATOM 7368 C CA . GLU D 1 119 ? 39.663 39.533 73.410 1.00 55.25 119 GLU D CA 1
ATOM 7369 C C . GLU D 1 119 ? 41.066 38.953 73.496 1.00 53.16 119 GLU D C 1
ATOM 7370 O O . GLU D 1 119 ? 41.352 38.130 74.362 1.00 51.84 119 GLU D O 1
ATOM 7376 N N . TYR D 1 120 ? 41.942 39.387 72.591 1.00 52.55 120 TYR D N 1
ATOM 7377 C CA . TYR D 1 120 ? 43.322 38.906 72.585 1.00 50.74 120 TYR D CA 1
ATOM 7378 C C . TYR D 1 120 ? 44.022 39.273 73.877 1.00 50.12 120 TYR D C 1
ATOM 7379 O O . TYR D 1 120 ? 44.738 38.458 74.469 1.00 48.12 120 TYR D O 1
ATOM 7388 N N . ALA D 1 121 ? 43.817 40.515 74.300 1.00 51.15 121 ALA D N 1
ATOM 7389 C CA . ALA D 1 121 ? 44.425 41.023 75.518 1.00 52.81 121 ALA D CA 1
ATOM 7390 C C . ALA D 1 121 ? 44.005 40.187 76.719 1.00 53.58 121 ALA D C 1
ATOM 7391 O O . ALA D 1 121 ? 44.771 40.009 77.669 1.00 53.79 121 ALA D O 1
ATOM 7393 N N . HIS D 1 122 ? 42.786 39.664 76.661 1.00 54.84 122 HIS D N 1
ATOM 7394 C CA . HIS D 1 122 ? 42.235 38.859 77.747 1.00 56.03 122 HIS D CA 1
ATOM 7395 C C . HIS D 1 122 ? 42.820 37.448 77.853 1.00 55.14 122 HIS D C 1
ATOM 7396 O O . HIS D 1 122 ? 43.039 36.943 78.955 1.00 54.22 122 HIS D O 1
ATOM 7403 N N . TYR D 1 123 ? 43.086 36.818 76.714 1.00 53.34 123 TYR D N 1
ATOM 7404 C CA . TYR D 1 123 ? 43.609 35.456 76.715 1.00 51.97 123 TYR D CA 1
ATOM 7405 C C . TYR D 1 123 ? 45.092 35.300 76.395 1.00 50.11 123 TYR D C 1
ATOM 7406 O O . TYR D 1 123 ? 45.685 34.270 76.711 1.00 50.02 123 TYR D O 1
ATOM 7415 N N . ALA D 1 124 ? 45.690 36.314 75.778 1.00 47.58 124 ALA D N 1
ATOM 7416 C CA . ALA D 1 124 ? 47.099 36.248 75.390 1.00 46.07 124 ALA D CA 1
ATOM 7417 C C . ALA D 1 124 ? 48.098 35.916 76.500 1.00 45.36 124 ALA D C 1
ATOM 7418 O O . ALA D 1 124 ? 48.968 35.059 76.323 1.00 43.25 124 ALA D O 1
ATOM 7420 N N . GLY D 1 125 ? 47.977 36.591 77.640 1.00 45.74 125 GLY D N 1
ATOM 7421 C CA . GLY D 1 125 ? 48.910 36.358 78.729 1.00 45.22 125 GLY D CA 1
ATOM 7422 C C . GLY D 1 125 ? 50.195 37.142 78.499 1.00 46.08 125 GLY D C 1
ATOM 7423 O O . GLY D 1 125 ? 51.163 37.016 79.254 1.00 46.30 125 GLY D O 1
ATOM 7424 N N . ILE D 1 126 ? 50.212 37.934 77.431 1.00 44.17 126 ILE D N 1
ATOM 7425 C CA . ILE D 1 126 ? 51.363 38.766 77.096 1.00 43.07 126 ILE D CA 1
ATOM 7426 C C . ILE D 1 126 ? 50.811 40.119 76.687 1.00 43.22 126 ILE D C 1
ATOM 7427 O O . ILE D 1 126 ? 49.668 40.220 76.247 1.00 45.27 126 ILE D O 1
ATOM 7432 N N . PRO D 1 127 ? 51.615 41.178 76.818 1.00 43.13 127 PRO D N 1
ATOM 7433 C CA . PRO D 1 127 ? 51.166 42.526 76.450 1.00 41.66 127 PRO D CA 1
ATOM 7434 C C . PRO D 1 127 ? 50.569 42.591 75.045 1.00 41.91 127 PRO D C 1
ATOM 7435 O O . PRO D 1 127 ? 51.082 41.969 74.109 1.00 41.47 127 PRO D O 1
ATOM 7439 N N . VAL D 1 128 ? 49.482 43.344 74.906 1.00 40.18 128 VAL D N 1
ATOM 7440 C CA . VAL D 1 128 ? 48.834 43.521 73.616 1.00 38.52 128 VAL D CA 1
ATOM 7441 C C . VAL D 1 128 ? 48.781 45.012 73.323 1.00 38.87 128 VAL D C 1
ATOM 7442 O O . VAL D 1 128 ? 48.398 45.811 74.181 1.00 40.68 128 VAL D O 1
ATOM 7446 N N . ILE D 1 129 ? 49.177 45.389 72.115 1.00 38.22 129 ILE D N 1
ATOM 7447 C CA . ILE D 1 129 ? 49.181 46.791 71.719 1.00 37.53 129 ILE D CA 1
ATOM 7448 C C . ILE D 1 129 ? 48.234 46.996 70.547 1.00 38.17 129 ILE D C 1
ATOM 7449 O O . ILE D 1 129 ? 48.234 46.216 69.596 1.00 38.39 129 ILE D O 1
ATOM 7454 N N . ASN D 1 130 ? 47.429 48.053 70.624 1.00 38.11 130 ASN D N 1
ATOM 7455 C CA . ASN D 1 130 ? 46.482 48.382 69.568 1.00 38.40 130 ASN D CA 1
ATOM 7456 C C . ASN D 1 130 ? 47.202 49.068 68.402 1.00 39.02 130 ASN D C 1
ATOM 7457 O O . ASN D 1 130 ? 47.563 50.240 68.484 1.00 39.82 130 ASN D O 1
ATOM 7462 N N . ALA D 1 131 ? 47.419 48.335 67.317 1.00 40.16 131 ALA D N 1
ATOM 7463 C CA . ALA D 1 131 ? 48.092 48.908 66.158 1.00 40.14 131 ALA D CA 1
ATOM 7464 C C . ALA D 1 131 ? 47.106 49.734 65.347 1.00 40.25 131 ALA D C 1
ATOM 7465 O O . ALA D 1 131 ? 47.509 50.560 64.536 1.00 42.67 131 ALA D O 1
ATOM 7467 N N . LEU D 1 132 ? 45.814 49.514 65.580 1.00 41.89 132 LEU D N 1
ATOM 7468 C CA . LEU D 1 132 ? 44.751 50.230 64.875 1.00 41.56 132 LEU D CA 1
ATOM 7469 C C . LEU D 1 132 ? 43.418 49.487 64.944 1.00 41.21 132 LEU D C 1
ATOM 7470 O O . LEU D 1 132 ? 43.361 48.280 64.694 1.00 38.67 132 LEU D O 1
ATOM 7475 N N . THR D 1 133 ? 42.354 50.211 65.283 1.00 39.23 133 THR D N 1
ATOM 7476 C CA . THR D 1 133 ? 41.012 49.641 65.321 1.00 39.10 133 THR D CA 1
ATOM 7477 C C . THR D 1 133 ? 40.071 50.713 64.785 1.00 39.86 133 THR D C 1
ATOM 7478 O O . THR D 1 133 ? 40.475 51.859 64.594 1.00 37.64 133 THR D O 1
ATOM 7482 N N . ASP D 1 134 ? 38.823 50.346 64.528 1.00 39.88 134 ASP D N 1
ATOM 7483 C CA . ASP D 1 134 ? 37.854 51.315 64.029 1.00 41.62 134 ASP D CA 1
ATOM 7484 C C . ASP D 1 134 ? 37.641 52.410 65.077 1.00 41.33 134 ASP D C 1
ATOM 7485 O O . ASP D 1 134 ? 37.368 53.564 64.747 1.00 40.59 134 ASP D O 1
ATOM 7490 N N . HIS D 1 135 ? 37.796 52.028 66.339 1.00 40.07 135 HIS D N 1
ATOM 7491 C CA . HIS D 1 135 ? 37.592 52.924 67.462 1.00 40.80 135 HIS D CA 1
ATOM 7492 C C . HIS D 1 135 ? 38.753 53.849 67.838 1.00 40.50 135 HIS D C 1
ATOM 7493 O O . HIS D 1 135 ? 38.517 55.001 68.199 1.00 40.39 135 HIS D O 1
ATOM 7500 N N . GLU D 1 136 ? 39.993 53.368 67.767 1.00 38.81 136 GLU D N 1
ATOM 7501 C CA . GLU D 1 136 ? 41.134 54.214 68.139 1.00 38.39 136 GLU D CA 1
ATOM 7502 C C . GLU D 1 136 ? 42.458 53.915 67.419 1.00 37.92 136 GLU D C 1
ATOM 7503 O O . GLU D 1 136 ? 42.613 52.898 66.745 1.00 37.53 136 GLU D O 1
ATOM 7509 N N . HIS D 1 137 ? 43.410 54.825 67.583 1.00 36.62 137 HIS D N 1
ATOM 7510 C CA . HIS D 1 137 ? 44.745 54.698 67.003 1.00 37.40 137 HIS D CA 1
ATOM 7511 C C . HIS D 1 137 ? 45.676 55.389 68.011 1.00 37.26 137 HIS D C 1
ATOM 7512 O O . HIS D 1 137 ? 46.167 56.489 67.773 1.00 36.77 137 HIS D O 1
ATOM 7519 N N . PRO D 1 138 ? 45.902 54.747 69.167 1.00 37.16 138 PRO D N 1
ATOM 7520 C CA . PRO D 1 138 ? 46.754 55.266 70.240 1.00 38.09 138 PRO D CA 1
ATOM 7521 C C . PRO D 1 138 ? 48.175 55.619 69.827 1.00 38.98 138 PRO D C 1
ATOM 7522 O O . PRO D 1 138 ? 48.654 56.724 70.109 1.00 40.49 138 PRO D O 1
ATOM 7526 N N . CYS D 1 139 ? 48.846 54.688 69.156 1.00 38.07 139 CYS D N 1
ATOM 7527 C CA . CYS D 1 139 ? 50.231 54.894 68.731 1.00 38.65 139 CYS D CA 1
ATOM 7528 C C . CYS D 1 139 ? 50.428 56.067 67.793 1.00 38.63 139 CYS D C 1
ATOM 7529 O O . CYS D 1 139 ? 51.455 56.745 67.853 1.00 38.13 139 CYS D O 1
ATOM 7532 N N . GLN D 1 140 ? 49.452 56.312 66.924 1.00 38.21 140 GLN D N 1
ATOM 7533 C CA . GLN D 1 140 ? 49.548 57.423 65.987 1.00 38.95 140 GLN D CA 1
ATOM 7534 C C . GLN D 1 140 ? 49.563 58.745 66.754 1.00 38.83 140 GLN D C 1
ATOM 7535 O O . GLN D 1 140 ? 50.335 59.651 66.444 1.00 38.86 140 GLN D O 1
ATOM 7541 N N . VAL D 1 141 ? 48.712 58.845 67.766 1.00 39.55 141 VAL D N 1
ATOM 7542 C CA . VAL D 1 141 ? 48.627 60.073 68.548 1.00 39.61 141 VAL D CA 1
ATOM 7543 C C . VAL D 1 141 ? 49.850 60.303 69.419 1.00 41.17 141 VAL D C 1
ATOM 7544 O O . VAL D 1 141 ? 50.279 61.449 69.585 1.00 40.33 141 VAL D O 1
ATOM 7548 N N . VAL D 1 142 ? 50.416 59.234 69.979 1.00 41.00 142 VAL D N 1
ATOM 7549 C CA . VAL D 1 142 ? 51.609 59.416 70.794 1.00 42.86 142 VAL D CA 1
ATOM 7550 C C . VAL D 1 142 ? 52.675 60.014 69.872 1.00 41.42 142 VAL D C 1
ATOM 7551 O O . VAL D 1 142 ? 53.447 60.882 70.285 1.00 40.94 142 VAL D O 1
ATOM 7555 N N . ALA D 1 143 ? 52.689 59.567 68.615 1.00 40.99 143 ALA D N 1
ATOM 7556 C CA . ALA D 1 143 ? 53.645 60.062 67.623 1.00 40.51 143 ALA D CA 1
ATOM 7557 C C . ALA D 1 143 ? 53.377 61.533 67.364 1.00 41.48 143 ALA D C 1
ATOM 7558 O O . ALA D 1 143 ? 54.306 62.346 67.320 1.00 40.47 143 ALA D O 1
ATOM 7560 N N . ASP D 1 144 ? 52.098 61.861 67.186 1.00 41.75 144 ASP D N 1
ATOM 7561 C CA . ASP D 1 144 ? 51.688 63.236 66.927 1.00 42.62 144 ASP D CA 1
ATOM 7562 C C . ASP D 1 144 ? 52.068 64.130 68.114 1.00 43.31 144 ASP D C 1
ATOM 7563 O O . ASP D 1 144 ? 52.568 65.234 67.928 1.00 43.26 144 ASP D O 1
ATOM 7568 N N . LEU D 1 145 ? 51.823 63.651 69.331 1.00 43.73 145 LEU D N 1
ATOM 7569 C CA . LEU D 1 145 ? 52.162 64.409 70.535 1.00 44.31 145 LEU D CA 1
ATOM 7570 C C . LEU D 1 145 ? 53.670 64.655 70.602 1.00 45.34 145 LEU D C 1
ATOM 7571 O O . LEU D 1 145 ? 54.124 65.687 71.097 1.00 46.41 145 LEU D O 1
ATOM 7576 N N . LEU D 1 146 ? 54.436 63.699 70.085 1.00 46.22 146 LEU D N 1
ATOM 7577 C CA . LEU D 1 146 ? 55.888 63.781 70.061 1.00 46.31 146 LEU D CA 1
ATOM 7578 C C . LEU D 1 146 ? 56.320 64.858 69.071 1.00 46.62 146 LEU D C 1
ATOM 7579 O O . LEU D 1 146 ? 57.195 65.682 69.362 1.00 46.54 146 LEU D O 1
ATOM 7584 N N . THR D 1 147 ? 55.699 64.847 67.900 1.00 45.39 147 THR D N 1
ATOM 7585 C CA . THR D 1 147 ? 56.025 65.814 66.866 1.00 46.67 147 THR D CA 1
ATOM 7586 C C . THR D 1 147 ? 55.687 67.234 67.324 1.00 48.91 147 THR D C 1
ATOM 7587 O O . THR D 1 147 ? 56.494 68.156 67.171 1.00 49.66 147 THR D O 1
ATOM 7591 N N . ILE D 1 148 ? 54.497 67.403 67.889 1.00 49.07 148 ILE D N 1
ATOM 7592 C CA . ILE D 1 148 ? 54.061 68.704 68.371 1.00 50.67 148 ILE D CA 1
ATOM 7593 C C . ILE D 1 148 ? 55.027 69.210 69.447 1.00 52.25 148 ILE D C 1
ATOM 7594 O O . ILE D 1 148 ? 55.410 70.380 69.445 1.00 51.50 148 ILE D O 1
ATOM 7599 N N . ARG D 1 149 ? 55.426 68.320 70.352 1.00 53.12 149 ARG D N 1
ATOM 7600 C CA . ARG D 1 149 ? 56.347 68.665 71.431 1.00 53.86 149 ARG D CA 1
ATOM 7601 C C . ARG D 1 149 ? 57.634 69.228 70.853 1.00 54.72 149 ARG D C 1
ATOM 7602 O O . ARG D 1 149 ? 58.131 70.271 71.287 1.00 53.89 149 ARG D O 1
ATOM 7610 N N . GLU D 1 150 ? 58.171 68.524 69.865 1.00 54.96 150 GLU D N 1
ATOM 7611 C CA . GLU D 1 150 ? 59.410 68.929 69.227 1.00 54.40 150 GLU D CA 1
ATOM 7612 C C . GLU D 1 150 ? 59.280 70.231 68.436 1.00 54.14 150 GLU D C 1
ATOM 7613 O O . GLU D 1 150 ? 60.273 70.909 68.194 1.00 54.08 150 GLU D O 1
ATOM 7619 N N . ASN D 1 151 ? 58.064 70.587 68.037 1.00 54.75 151 ASN D N 1
ATOM 7620 C CA . ASN D 1 151 ? 57.865 71.811 67.267 1.00 55.38 151 ASN D CA 1
ATOM 7621 C C . ASN D 1 151 ? 57.575 73.047 68.106 1.00 55.79 151 ASN D C 1
ATOM 7622 O O . ASN D 1 151 ? 57.866 74.165 67.679 1.00 55.64 151 ASN D O 1
ATOM 7627 N N . PHE D 1 152 ? 57.003 72.860 69.291 1.00 56.13 152 PHE D N 1
ATOM 7628 C CA . PHE D 1 152 ? 56.680 74.000 70.143 1.00 57.44 152 PHE D CA 1
ATOM 7629 C C . PHE D 1 152 ? 57.347 73.968 71.513 1.00 58.49 152 PHE D C 1
ATOM 7630 O O . PHE D 1 152 ? 57.169 74.886 72.317 1.00 60.13 152 PHE D O 1
ATOM 7638 N N . GLY D 1 153 ? 58.110 72.919 71.784 1.00 58.02 153 GLY D N 1
ATOM 7639 C CA . GLY D 1 153 ? 58.769 72.825 73.070 1.00 58.79 153 GLY D CA 1
ATOM 7640 C C . GLY D 1 153 ? 57.787 72.634 74.211 1.00 60.11 153 GLY D C 1
ATOM 7641 O O . GLY D 1 153 ? 58.164 72.727 75.379 1.00 61.25 153 GLY D O 1
ATOM 7642 N N . ARG D 1 154 ? 56.525 72.372 73.885 1.00 60.41 154 ARG D N 1
ATOM 7643 C CA . ARG D 1 154 ? 55.506 72.157 74.912 1.00 61.43 154 ARG D CA 1
ATOM 7644 C C . ARG D 1 154 ? 54.232 71.549 74.336 1.00 60.58 154 ARG D C 1
ATOM 7645 O O . ARG D 1 154 ? 54.094 71.408 73.120 1.00 60.86 154 ARG D O 1
ATOM 7653 N N . LEU D 1 155 ? 53.304 71.193 75.219 1.00 59.36 155 LEU D N 1
ATOM 7654 C CA . LEU D 1 155 ? 52.038 70.594 74.809 1.00 58.47 155 LEU D CA 1
ATOM 7655 C C . LEU D 1 155 ? 50.862 71.286 75.498 1.00 58.21 155 LEU D C 1
ATOM 7656 O O . LEU D 1 155 ? 49.821 71.534 74.886 1.00 57.57 155 LEU D O 1
ATOM 7661 N N . ALA D 1 156 ? 51.042 71.598 76.776 1.00 57.95 156 ALA D N 1
ATOM 7662 C CA . ALA D 1 156 ? 50.008 72.254 77.558 1.00 57.91 156 ALA D CA 1
ATOM 7663 C C . ALA D 1 156 ? 49.759 73.671 77.052 1.00 58.24 156 ALA D C 1
ATOM 7664 O O . ALA D 1 156 ? 50.701 74.419 76.781 1.00 58.10 156 ALA D O 1
ATOM 7666 N N . GLY D 1 157 ? 48.488 74.033 76.911 1.00 57.34 157 GLY D N 1
ATOM 7667 C CA . GLY D 1 157 ? 48.158 75.370 76.456 1.00 57.05 157 GLY D CA 1
ATOM 7668 C C . GLY D 1 157 ? 47.970 75.519 74.961 1.00 56.78 157 GLY D C 1
ATOM 7669 O O . GLY D 1 157 ? 47.340 76.475 74.513 1.00 56.82 157 GLY D O 1
ATOM 7670 N N . LEU D 1 158 ? 48.513 74.591 74.179 1.00 56.19 158 LEU D N 1
ATOM 7671 C CA . LEU D 1 158 ? 48.362 74.670 72.728 1.00 55.20 158 LEU D CA 1
ATOM 7672 C C . LEU D 1 158 ? 46.940 74.314 72.317 1.00 52.81 158 LEU D C 1
ATOM 7673 O O . LEU D 1 158 ? 46.214 73.664 73.064 1.00 52.60 158 LEU D O 1
ATOM 7678 N N . LYS D 1 159 ? 46.534 74.759 71.135 1.00 52.58 159 LYS D N 1
ATOM 7679 C CA . LYS D 1 159 ? 45.203 74.437 70.647 1.00 52.52 159 LYS D CA 1
ATOM 7680 C C . LYS D 1 159 ? 45.308 73.640 69.362 1.00 51.47 159 LYS D C 1
ATOM 7681 O O . LYS D 1 159 ? 45.920 74.085 68.387 1.00 50.65 159 LYS D O 1
ATOM 7687 N N . LEU D 1 160 ? 44.709 72.456 69.370 1.00 49.98 160 LEU D N 1
ATOM 7688 C CA . LEU D 1 160 ? 44.713 71.599 68.196 1.00 49.92 160 LEU D CA 1
ATOM 7689 C C . LEU D 1 160 ? 43.342 71.610 67.527 1.00 48.99 160 LEU D C 1
ATOM 7690 O O . LEU D 1 160 ? 42.315 71.462 68.187 1.00 49.95 160 LEU D O 1
ATOM 7695 N N . ALA D 1 161 ? 43.331 71.799 66.216 1.00 49.75 161 ALA D N 1
ATOM 7696 C CA . ALA D 1 161 ? 42.083 71.799 65.466 1.00 51.61 161 ALA D CA 1
ATOM 7697 C C . ALA D 1 161 ? 42.056 70.629 64.476 1.00 51.78 161 ALA D C 1
ATOM 7698 O O . ALA D 1 161 ? 42.886 70.560 63.568 1.00 52.03 161 ALA D O 1
ATOM 7700 N N . TYR D 1 162 ? 41.109 69.712 64.663 1.00 52.17 162 TYR D N 1
ATOM 7701 C CA . TYR D 1 162 ? 40.963 68.557 63.776 1.00 51.30 162 TYR D CA 1
ATOM 7702 C C . TYR D 1 162 ? 39.753 68.743 62.868 1.00 51.37 162 TYR D C 1
ATOM 7703 O O . TYR D 1 162 ? 38.643 68.958 63.349 1.00 52.22 162 TYR D O 1
ATOM 7712 N N . VAL D 1 163 ? 39.960 68.646 61.558 1.00 51.41 163 VAL D N 1
ATOM 7713 C CA . VAL D 1 163 ? 38.864 68.813 60.604 1.00 50.90 163 VAL D CA 1
ATOM 7714 C C . VAL D 1 163 ? 38.676 67.580 59.727 1.00 50.89 163 VAL D C 1
ATOM 7715 O O . VAL D 1 163 ? 39.645 66.970 59.274 1.00 52.34 163 VAL D O 1
ATOM 7719 N N . GLY D 1 164 ? 37.420 67.221 59.492 1.00 49.85 164 GLY D N 1
ATOM 7720 C CA . GLY D 1 164 ? 37.120 66.059 58.678 1.00 49.06 164 GLY D CA 1
ATOM 7721 C C . GLY D 1 164 ? 36.173 65.089 59.368 1.00 48.92 164 GLY D C 1
ATOM 7722 O O . GLY D 1 164 ? 35.230 65.490 60.053 1.00 49.18 164 GLY D O 1
ATOM 7723 N N . ASP D 1 165 ? 36.433 63.802 59.195 1.00 48.60 165 ASP D N 1
ATOM 7724 C CA . ASP D 1 165 ? 35.601 62.765 59.785 1.00 47.49 165 ASP D CA 1
ATOM 7725 C C . ASP D 1 165 ? 35.980 62.473 61.235 1.00 46.81 165 ASP D C 1
ATOM 7726 O O . ASP D 1 165 ? 37.160 62.355 61.563 1.00 46.26 165 ASP D O 1
ATOM 7731 N N . GLY D 1 166 ? 34.974 62.370 62.103 1.00 44.71 166 GLY D N 1
ATOM 7732 C CA . GLY D 1 166 ? 35.229 62.069 63.500 1.00 42.44 166 GLY D CA 1
ATOM 7733 C C . GLY D 1 166 ? 35.480 60.578 63.626 1.00 42.70 166 GLY D C 1
ATOM 7734 O O . GLY D 1 166 ? 34.599 59.832 64.055 1.00 42.88 166 GLY D O 1
ATOM 7735 N N . ASN D 1 167 ? 36.690 60.153 63.257 1.00 42.38 167 ASN D N 1
ATOM 7736 C CA . ASN D 1 167 ? 37.087 58.738 63.267 1.00 42.29 167 ASN D CA 1
ATOM 7737 C C . ASN D 1 167 ? 37.987 58.296 64.429 1.00 41.74 167 ASN D C 1
ATOM 7738 O O . ASN D 1 167 ? 38.069 58.970 65.459 1.00 41.72 167 ASN D O 1
ATOM 7743 N N . ASN D 1 168 ? 38.679 57.168 64.234 1.00 40.57 168 ASN D N 1
ATOM 7744 C CA . ASN D 1 168 ? 39.562 56.609 65.251 1.00 39.47 168 ASN D CA 1
ATOM 7745 C C . ASN D 1 168 ? 40.716 57.501 65.713 1.00 38.74 168 ASN D C 1
ATOM 7746 O O . ASN D 1 168 ? 41.041 57.512 66.904 1.00 36.14 168 ASN D O 1
ATOM 7751 N N . VAL D 1 169 ? 41.346 58.240 64.806 1.00 38.06 169 VAL D N 1
ATOM 7752 C CA . VAL D 1 169 ? 42.435 59.096 65.254 1.00 40.94 169 VAL D CA 1
ATOM 7753 C C . VAL D 1 169 ? 41.858 60.307 65.982 1.00 40.07 169 VAL D C 1
ATOM 7754 O O . VAL D 1 169 ? 42.464 60.820 66.919 1.00 39.42 169 VAL D O 1
ATOM 7758 N N . ALA D 1 170 ? 40.690 60.771 65.553 1.00 40.02 170 ALA D N 1
ATOM 7759 C CA . ALA D 1 170 ? 40.083 61.910 66.230 1.00 40.88 170 ALA D CA 1
ATOM 7760 C C . ALA D 1 170 ? 39.793 61.496 67.671 1.00 40.41 170 ALA D C 1
ATOM 7761 O O . ALA D 1 170 ? 39.926 62.298 68.589 1.00 41.39 170 ALA D O 1
ATOM 7763 N N . HIS D 1 171 ? 39.410 60.237 67.868 1.00 40.09 171 HIS D N 1
ATOM 7764 C CA . HIS D 1 171 ? 39.111 59.743 69.211 1.00 41.42 171 HIS D CA 1
ATOM 7765 C C . HIS D 1 171 ? 40.344 59.790 70.089 1.00 42.09 171 HIS D C 1
ATOM 7766 O O . HIS D 1 171 ? 40.292 60.288 71.209 1.00 44.18 171 HIS D O 1
ATOM 7773 N N . SER D 1 172 ? 41.449 59.260 69.582 1.00 40.96 172 SER D N 1
ATOM 7774 C CA . SER D 1 172 ? 42.687 59.262 70.335 1.00 41.43 172 SER D CA 1
ATOM 7775 C C . SER D 1 172 ? 43.197 60.686 70.534 1.00 40.36 172 SER D C 1
ATOM 7776 O O . SER D 1 172 ? 43.688 61.024 71.605 1.00 40.49 172 SER D O 1
ATOM 7779 N N . LEU D 1 173 ? 43.072 61.523 69.510 1.00 41.19 173 LEU D N 1
ATOM 7780 C CA . LEU D 1 173 ? 43.504 62.912 69.627 1.00 41.20 173 LEU D CA 1
ATOM 7781 C C . LEU D 1 173 ? 42.787 63.602 70.792 1.00 43.30 173 LEU D C 1
ATOM 7782 O O . LEU D 1 173 ? 43.419 64.316 71.578 1.00 44.57 173 LEU D O 1
ATOM 7787 N N . LEU D 1 174 ? 41.477 63.386 70.903 1.00 42.04 174 LEU D N 1
ATOM 7788 C CA . LEU D 1 174 ? 40.687 63.989 71.975 1.00 43.20 174 LEU D CA 1
ATOM 7789 C C . LEU D 1 174 ? 41.224 63.600 73.343 1.00 43.89 174 LEU D C 1
ATOM 7790 O O . LEU D 1 174 ? 41.421 64.455 74.211 1.00 43.00 174 LEU D O 1
ATOM 7795 N N . LEU D 1 175 ? 41.456 62.303 73.528 1.00 43.48 175 LEU D N 1
ATOM 7796 C CA . LEU D 1 175 ? 41.958 61.775 74.790 1.00 43.84 175 LEU D CA 1
ATOM 7797 C C . LEU D 1 175 ? 43.396 62.214 75.051 1.00 44.59 175 LEU D C 1
ATOM 7798 O O . LEU D 1 175 ? 43.750 62.552 76.179 1.00 45.73 175 LEU D O 1
ATOM 7803 N N . GLY D 1 176 ? 44.213 62.212 73.999 1.00 44.10 176 GLY D N 1
ATOM 7804 C CA . GLY D 1 176 ? 45.605 62.592 74.128 1.00 42.34 176 GLY D CA 1
ATOM 7805 C C . GLY D 1 176 ? 45.815 64.060 74.439 1.00 44.03 176 GLY D C 1
ATOM 7806 O O . GLY D 1 176 ? 46.543 64.400 75.373 1.00 43.28 176 GLY D O 1
ATOM 7807 N N . CYS D 1 177 ? 45.190 64.935 73.660 1.00 44.14 177 CYS D N 1
ATOM 7808 C CA . CYS D 1 177 ? 45.331 66.367 73.881 1.00 46.80 177 CYS D CA 1
ATOM 7809 C C . CYS D 1 177 ? 44.870 66.728 75.289 1.00 47.73 177 CYS D C 1
ATOM 7810 O O . CYS D 1 177 ? 45.578 67.422 76.025 1.00 48.74 177 CYS D O 1
ATOM 7813 N N . ALA D 1 178 ? 43.695 66.241 75.668 1.00 48.01 178 ALA D N 1
ATOM 7814 C CA . ALA D 1 178 ? 43.164 66.508 77.000 1.00 48.48 178 ALA D CA 1
ATOM 7815 C C . ALA D 1 178 ? 44.193 66.109 78.051 1.00 50.07 178 ALA D C 1
ATOM 7816 O O . ALA D 1 178 ? 44.572 66.920 78.901 1.00 50.55 178 ALA D O 1
ATOM 7818 N N . LYS D 1 179 ? 44.647 64.859 77.984 1.00 49.67 179 LYS D N 1
ATOM 7819 C CA . LYS D 1 179 ? 45.627 64.346 78.933 1.00 50.47 179 LYS D CA 1
ATOM 7820 C C . LYS D 1 179 ? 46.915 65.170 79.032 1.00 50.31 179 LYS D C 1
ATOM 7821 O O . LYS D 1 179 ? 47.611 65.102 80.047 1.00 51.58 179 LYS D O 1
ATOM 7827 N N . VAL D 1 180 ? 47.244 65.940 77.998 1.00 49.87 180 VAL D N 1
ATOM 7828 C CA . VAL D 1 180 ? 48.467 66.745 78.040 1.00 49.43 180 VAL D CA 1
ATOM 7829 C C . VAL D 1 180 ? 48.171 68.237 78.228 1.00 50.61 180 VAL D C 1
ATOM 7830 O O . VAL D 1 180 ? 49.064 69.083 78.126 1.00 51.70 180 VAL D O 1
ATOM 7834 N N . GLY D 1 181 ? 46.916 68.561 78.509 1.00 51.47 181 GLY D N 1
ATOM 7835 C CA . GLY D 1 181 ? 46.559 69.952 78.702 1.00 50.31 181 GLY D CA 1
ATOM 7836 C C . GLY D 1 181 ? 46.452 70.706 77.394 1.00 51.12 181 GLY D C 1
ATOM 7837 O O . GLY D 1 181 ? 46.456 71.940 77.380 1.00 52.34 181 GLY D O 1
ATOM 7838 N N . MET D 1 182 ? 46.368 69.981 76.283 1.00 49.73 182 MET D N 1
ATOM 7839 C CA . MET D 1 182 ? 46.241 70.641 74.992 1.00 47.59 182 MET D CA 1
ATOM 7840 C C . MET D 1 182 ? 44.764 70.776 74.649 1.00 48.10 182 MET D C 1
ATOM 7841 O O . MET D 1 182 ? 44.023 69.790 74.658 1.00 46.39 182 MET D O 1
ATOM 7846 N N . SER D 1 183 ? 44.335 72.002 74.369 1.00 48.38 183 SER D N 1
ATOM 7847 C CA . SER D 1 183 ? 42.948 72.241 74.000 1.00 49.18 183 SER D CA 1
ATOM 7848 C C . SER D 1 183 ? 42.740 71.689 72.605 1.00 48.77 183 SER D C 1
ATOM 7849 O O . SER D 1 183 ? 43.642 71.743 71.763 1.00 48.52 183 SER D O 1
ATOM 7852 N N . ILE D 1 184 ? 41.550 71.153 72.366 1.00 47.70 184 ILE D N 1
ATOM 7853 C CA . ILE D 1 184 ? 41.233 70.599 71.065 1.00 48.09 184 ILE D CA 1
ATOM 7854 C C . ILE D 1 184 ? 39.831 70.956 70.599 1.00 47.33 184 ILE D C 1
ATOM 7855 O O . ILE D 1 184 ? 38.872 70.939 71.377 1.00 48.08 184 ILE D O 1
ATOM 7860 N N . ALA D 1 185 ? 39.733 71.289 69.320 1.00 45.43 185 ALA D N 1
ATOM 7861 C CA . ALA D 1 185 ? 38.466 71.623 68.701 1.00 46.35 185 ALA D CA 1
ATOM 7862 C C . ALA D 1 185 ? 38.345 70.753 67.454 1.00 45.98 185 ALA D C 1
ATOM 7863 O O . ALA D 1 185 ? 39.120 70.908 66.513 1.00 44.41 185 ALA D O 1
ATOM 7865 N N . VAL D 1 186 ? 37.386 69.831 67.464 1.00 46.59 186 VAL D N 1
ATOM 7866 C CA . VAL D 1 186 ? 37.160 68.941 66.332 1.00 48.44 186 VAL D CA 1
ATOM 7867 C C . VAL D 1 186 ? 35.922 69.349 65.525 1.00 49.42 186 VAL D C 1
ATOM 7868 O O . VAL D 1 186 ? 34.795 69.292 66.020 1.00 49.65 186 VAL D O 1
ATOM 7872 N N . ALA D 1 187 ? 36.141 69.766 64.282 1.00 49.33 187 ALA D N 1
ATOM 7873 C CA . ALA D 1 187 ? 35.050 70.170 63.402 1.00 50.31 187 ALA D CA 1
ATOM 7874 C C . ALA D 1 187 ? 34.729 69.057 62.401 1.00 52.01 187 ALA D C 1
ATOM 7875 O O . ALA D 1 187 ? 35.557 68.715 61.560 1.00 51.59 187 ALA D O 1
ATOM 7877 N N . THR D 1 188 ? 33.528 68.494 62.493 1.00 53.12 188 THR D N 1
ATOM 7878 C CA . THR D 1 188 ? 33.123 67.432 61.582 1.00 53.78 188 THR D CA 1
ATOM 7879 C C . THR D 1 188 ? 31.788 67.778 60.942 1.00 55.70 188 THR D C 1
ATOM 7880 O O . THR D 1 188 ? 31.025 68.596 61.467 1.00 55.07 188 THR D O 1
ATOM 7884 N N . PRO D 1 189 ? 31.492 67.163 59.788 1.00 57.10 189 PRO D N 1
ATOM 7885 C CA . PRO D 1 189 ? 30.230 67.418 59.093 1.00 57.50 189 PRO D CA 1
ATOM 7886 C C . PRO D 1 189 ? 29.060 66.921 59.933 1.00 57.83 189 PRO D C 1
ATOM 7887 O O . PRO D 1 189 ? 29.247 66.245 60.946 1.00 56.19 189 PRO D O 1
ATOM 7891 N N . GLU D 1 190 ? 27.858 67.261 59.483 1.00 59.24 190 GLU D N 1
ATOM 7892 C CA . GLU D 1 190 ? 26.615 66.890 60.141 1.00 60.35 190 GLU D CA 1
ATOM 7893 C C . GLU D 1 190 ? 26.627 65.573 60.913 1.00 59.05 190 GLU D C 1
ATOM 7894 O O . GLU D 1 190 ? 26.720 65.570 62.140 1.00 60.38 190 GLU D O 1
ATOM 7900 N N . GLY D 1 191 ? 26.529 64.459 60.196 1.00 56.98 191 GLY D N 1
ATOM 7901 C CA . GLY D 1 191 ? 26.488 63.166 60.856 1.00 55.85 191 GLY D CA 1
ATOM 7902 C C . GLY D 1 191 ? 27.790 62.416 61.072 1.00 55.55 191 GLY D C 1
ATOM 7903 O O . GLY D 1 191 ? 27.772 61.195 61.251 1.00 54.43 191 GLY D O 1
ATOM 7904 N N . PHE D 1 192 ? 28.916 63.125 61.071 1.00 55.06 192 PHE D N 1
ATOM 7905 C CA . PHE D 1 192 ? 30.212 62.478 61.273 1.00 54.40 192 PHE D CA 1
ATOM 7906 C C . PHE D 1 192 ? 30.937 62.967 62.517 1.00 53.43 192 PHE D C 1
ATOM 7907 O O . PHE D 1 192 ? 32.128 63.261 62.476 1.00 53.40 192 PHE D O 1
ATOM 7915 N N . THR D 1 193 ? 30.212 63.039 63.625 1.00 52.58 193 THR D N 1
ATOM 7916 C CA . THR D 1 193 ? 30.782 63.506 64.876 1.00 51.38 193 THR D CA 1
ATOM 7917 C C . THR D 1 193 ? 31.488 62.386 65.632 1.00 51.04 193 THR D C 1
ATOM 7918 O O . THR D 1 193 ? 31.138 61.211 65.498 1.00 49.54 193 THR D O 1
ATOM 7922 N N . PRO D 1 194 ? 32.501 62.739 66.440 1.00 50.23 194 PRO D N 1
ATOM 7923 C CA . PRO D 1 194 ? 33.232 61.726 67.204 1.00 49.74 194 PRO D CA 1
ATOM 7924 C C . PRO D 1 194 ? 32.253 61.026 68.118 1.00 50.32 194 PRO D C 1
ATOM 7925 O O . PRO D 1 194 ? 31.159 61.543 68.373 1.00 50.45 194 PRO D O 1
ATOM 7929 N N . ASP D 1 195 ? 32.643 59.855 68.609 1.00 49.87 195 ASP D N 1
ATOM 7930 C CA . ASP D 1 195 ? 31.805 59.093 69.521 1.00 50.52 195 ASP D CA 1
ATOM 7931 C C . ASP D 1 195 ? 31.529 59.959 70.755 1.00 50.49 195 ASP D C 1
ATOM 7932 O O . ASP D 1 195 ? 32.457 60.373 71.446 1.00 50.02 195 ASP D O 1
ATOM 7937 N N . PRO D 1 196 ? 30.246 60.250 71.040 1.00 51.03 196 PRO D N 1
ATOM 7938 C CA . PRO D 1 196 ? 29.868 61.074 72.195 1.00 50.61 196 PRO D CA 1
ATOM 7939 C C . PRO D 1 196 ? 30.518 60.661 73.513 1.00 50.23 196 PRO D C 1
ATOM 7940 O O . PRO D 1 196 ? 30.836 61.507 74.347 1.00 51.60 196 PRO D O 1
ATOM 7944 N N . ALA D 1 197 ? 30.718 59.362 73.701 1.00 49.77 197 ALA D N 1
ATOM 7945 C CA . ALA D 1 197 ? 31.324 58.861 74.927 1.00 50.14 197 ALA D CA 1
ATOM 7946 C C . ALA D 1 197 ? 32.793 59.261 75.070 1.00 51.43 197 ALA D C 1
ATOM 7947 O O . ALA D 1 197 ? 33.242 59.607 76.168 1.00 52.67 197 ALA D O 1
ATOM 7949 N N . VAL D 1 198 ? 33.549 59.215 73.977 1.00 50.42 198 VAL D N 1
ATOM 7950 C CA . VAL D 1 198 ? 34.956 59.577 74.066 1.00 50.93 198 VAL D CA 1
ATOM 7951 C C . VAL D 1 198 ? 35.107 61.075 74.307 1.00 51.13 198 VAL D C 1
ATOM 7952 O O . VAL D 1 198 ? 35.904 61.498 75.150 1.00 49.42 198 VAL D O 1
ATOM 7956 N N . SER D 1 199 ? 34.338 61.878 73.578 1.00 51.02 199 SER D N 1
ATOM 7957 C CA . SER D 1 199 ? 34.405 63.323 73.752 1.00 53.99 199 SER D CA 1
ATOM 7958 C C . SER D 1 199 ? 34.015 63.689 75.191 1.00 54.39 199 SER D C 1
ATOM 7959 O O . SER D 1 199 ? 34.621 64.566 75.806 1.00 53.91 199 SER D O 1
ATOM 7962 N N . ALA D 1 200 ? 33.006 63.009 75.726 1.00 56.27 200 ALA D N 1
ATOM 7963 C CA . ALA D 1 200 ? 32.569 63.260 77.096 1.00 57.80 200 ALA D CA 1
ATOM 7964 C C . ALA D 1 200 ? 33.760 63.006 78.009 1.00 58.46 200 ALA D C 1
ATOM 7965 O O . ALA D 1 200 ? 34.112 63.843 78.845 1.00 59.66 200 ALA D O 1
ATOM 7967 N N . ARG D 1 201 ? 34.378 61.841 77.821 1.00 57.68 201 ARG D N 1
ATOM 7968 C CA . ARG D 1 201 ? 35.541 61.428 78.596 1.00 57.30 201 ARG D CA 1
ATOM 7969 C C . ARG D 1 201 ? 36.695 62.414 78.439 1.00 57.08 201 ARG D C 1
ATOM 7970 O O . ARG D 1 201 ? 37.398 62.714 79.402 1.00 57.20 201 ARG D O 1
ATOM 7978 N N . ALA D 1 202 ? 36.887 62.921 77.227 1.00 57.23 202 ALA D N 1
ATOM 7979 C CA . ALA D 1 202 ? 37.957 63.878 76.970 1.00 57.38 202 ALA D CA 1
ATOM 7980 C C . ALA D 1 202 ? 37.687 65.161 77.753 1.00 57.82 202 ALA D C 1
ATOM 7981 O O . ALA D 1 202 ? 38.606 65.763 78.311 1.00 55.99 202 ALA D O 1
ATOM 7983 N N . SER D 1 203 ? 36.419 65.572 77.782 1.00 58.53 203 SER D N 1
ATOM 7984 C CA . SER D 1 203 ? 36.019 66.775 78.504 1.00 59.64 203 SER D CA 1
ATOM 7985 C C . SER D 1 203 ? 36.208 66.533 79.992 1.00 59.44 203 SER D C 1
ATOM 7986 O O . SER D 1 203 ? 36.555 67.443 80.741 1.00 59.77 203 SER D O 1
ATOM 7989 N N . GLU D 1 204 ? 35.972 65.296 80.411 1.00 59.63 204 GLU D N 1
ATOM 7990 C CA . GLU D 1 204 ? 36.137 64.917 81.803 1.00 61.37 204 GLU D CA 1
ATOM 7991 C C . GLU D 1 204 ? 37.603 65.113 82.188 1.00 62.09 204 GLU D C 1
ATOM 7992 O O . GLU D 1 204 ? 37.909 65.545 83.301 1.00 63.63 204 GLU D O 1
ATOM 7998 N N . ILE D 1 205 ? 38.504 64.805 81.258 1.00 61.16 205 ILE D N 1
ATOM 7999 C CA . ILE D 1 205 ? 39.938 64.950 81.494 1.00 59.73 205 ILE D CA 1
ATOM 8000 C C . ILE D 1 205 ? 40.335 66.413 81.353 1.00 59.52 205 ILE D C 1
ATOM 8001 O O . ILE D 1 205 ? 41.157 66.919 82.110 1.00 58.93 205 ILE D O 1
ATOM 8006 N N . ALA D 1 206 ? 39.746 67.079 80.368 1.00 60.08 206 ALA D N 1
ATOM 8007 C CA . ALA D 1 206 ? 40.035 68.481 80.093 1.00 61.42 206 ALA D CA 1
ATOM 8008 C C . ALA D 1 206 ? 39.840 69.384 81.308 1.00 62.68 206 ALA D C 1
ATOM 8009 O O . ALA D 1 206 ? 40.611 70.321 81.527 1.00 62.94 206 ALA D O 1
ATOM 8011 N N . GLY D 1 207 ? 38.807 69.104 82.093 1.00 63.74 207 GLY D N 1
ATOM 8012 C CA . GLY D 1 207 ? 38.535 69.920 83.261 1.00 65.11 207 GLY D CA 1
ATOM 8013 C C . GLY D 1 207 ? 39.625 69.859 84.312 1.00 65.72 207 GLY D C 1
ATOM 8014 O O . GLY D 1 207 ? 39.864 70.836 85.022 1.00 66.19 207 GLY D O 1
ATOM 8015 N N . ARG D 1 208 ? 40.293 68.714 84.403 1.00 65.79 208 ARG D N 1
ATOM 8016 C CA . ARG D 1 208 ? 41.350 68.519 85.384 1.00 66.50 208 ARG D CA 1
ATOM 8017 C C . ARG D 1 208 ? 42.742 68.855 84.860 1.00 65.68 208 ARG D C 1
ATOM 8018 O O . ARG D 1 208 ? 43.711 68.841 85.618 1.00 65.78 208 ARG D O 1
ATOM 8026 N N . THR D 1 209 ? 42.844 69.166 83.571 1.00 63.96 209 THR D N 1
ATOM 8027 C CA . THR D 1 209 ? 44.139 69.488 82.983 1.00 62.91 209 THR D CA 1
ATOM 8028 C C . THR D 1 209 ? 44.237 70.927 82.501 1.00 62.54 209 THR D C 1
ATOM 8029 O O . THR D 1 209 ? 45.332 71.421 82.249 1.00 62.48 209 THR D O 1
ATOM 8033 N N . GLY D 1 210 ? 43.095 71.592 82.358 1.00 62.66 210 GLY D N 1
ATOM 8034 C CA . GLY D 1 210 ? 43.104 72.977 81.920 1.00 62.33 210 GLY D CA 1
ATOM 8035 C C . GLY D 1 210 ? 42.854 73.216 80.442 1.00 63.36 210 GLY D C 1
ATOM 8036 O O . GLY D 1 210 ? 42.865 74.363 79.986 1.00 62.45 210 GLY D O 1
ATOM 8037 N N . ALA D 1 211 ? 42.637 72.149 79.681 1.00 63.39 211 ALA D N 1
ATOM 8038 C CA . ALA D 1 211 ? 42.380 72.299 78.251 1.00 64.27 211 ALA D CA 1
ATOM 8039 C C . ALA D 1 211 ? 40.880 72.315 78.002 1.00 64.20 211 ALA D C 1
ATOM 8040 O O . ALA D 1 211 ? 40.101 71.893 78.858 1.00 63.87 211 ALA D O 1
ATOM 8042 N N . GLU D 1 212 ? 40.469 72.807 76.837 1.00 64.28 212 GLU D N 1
ATOM 8043 C CA . GLU D 1 212 ? 39.049 72.838 76.519 1.00 65.58 212 GLU D CA 1
ATOM 8044 C C . GLU D 1 212 ? 38.741 71.972 75.300 1.00 64.42 212 GLU D C 1
ATOM 8045 O O . GLU D 1 212 ? 39.345 72.127 74.238 1.00 64.52 212 GLU D O 1
ATOM 8051 N N . VAL D 1 213 ? 37.804 71.048 75.474 1.00 63.67 213 VAL D N 1
ATOM 8052 C CA . VAL D 1 213 ? 37.398 70.145 74.404 1.00 62.51 213 VAL D CA 1
ATOM 8053 C C . VAL D 1 213 ? 36.181 70.704 73.668 1.00 62.33 213 VAL D C 1
ATOM 8054 O O . VAL D 1 213 ? 35.114 70.864 74.252 1.00 62.04 213 VAL D O 1
ATOM 8058 N N . GLN D 1 214 ? 36.355 71.007 72.388 1.00 61.89 214 GLN D N 1
ATOM 8059 C CA . GLN D 1 214 ? 35.265 71.525 71.568 1.00 61.63 214 GLN D CA 1
ATOM 8060 C C . GLN D 1 214 ? 34.948 70.571 70.420 1.00 60.78 214 GLN D C 1
ATOM 8061 O O . GLN D 1 214 ? 35.848 70.095 69.730 1.00 59.71 214 GLN D O 1
ATOM 8067 N N . ILE D 1 215 ? 33.667 70.287 70.228 1.00 59.41 215 ILE D N 1
ATOM 8068 C CA . ILE D 1 215 ? 33.230 69.435 69.135 1.00 59.59 215 ILE D CA 1
ATOM 8069 C C . ILE D 1 215 ? 32.298 70.313 68.309 1.00 59.17 215 ILE D C 1
ATOM 8070 O O . ILE D 1 215 ? 31.133 70.491 68.648 1.00 59.83 215 ILE D O 1
ATOM 8075 N N . LEU D 1 216 ? 32.830 70.878 67.232 1.00 59.21 216 LEU D N 1
ATOM 8076 C CA . LEU D 1 216 ? 32.065 71.780 66.382 1.00 59.92 216 LEU D CA 1
ATOM 8077 C C . LEU D 1 216 ? 31.685 71.225 65.019 1.00 60.53 216 LEU D C 1
ATOM 8078 O O . LEU D 1 216 ? 31.978 70.081 64.671 1.00 60.32 216 LEU D O 1
ATOM 8083 N N . ARG D 1 217 ? 31.040 72.093 64.248 1.00 61.41 217 ARG D N 1
ATOM 8084 C CA . ARG D 1 217 ? 30.582 71.789 62.906 1.00 61.62 217 ARG D CA 1
ATOM 8085 C C . ARG D 1 217 ? 31.389 72.667 61.955 1.00 61.04 217 ARG D C 1
ATOM 8086 O O . ARG D 1 217 ? 31.834 72.217 60.902 1.00 61.62 217 ARG D O 1
ATOM 8094 N N . ASP D 1 218 ? 31.593 73.918 62.353 1.00 60.80 218 ASP D N 1
ATOM 8095 C CA . ASP D 1 218 ? 32.328 74.879 61.541 1.00 60.75 218 ASP D CA 1
ATOM 8096 C C . ASP D 1 218 ? 33.837 74.730 61.676 1.00 60.36 218 ASP D C 1
ATOM 8097 O O . ASP D 1 218 ? 34.396 74.932 62.753 1.00 60.56 218 ASP D O 1
ATOM 8102 N N . PRO D 1 219 ? 34.516 74.386 60.569 1.00 60.05 219 PRO D N 1
ATOM 8103 C CA . PRO D 1 219 ? 35.969 74.196 60.527 1.00 58.87 219 PRO D CA 1
ATOM 8104 C C . PRO D 1 219 ? 36.795 75.447 60.813 1.00 58.30 219 PRO D C 1
ATOM 8105 O O . PRO D 1 219 ? 37.813 75.375 61.504 1.00 56.03 219 PRO D O 1
ATOM 8109 N N . PHE D 1 220 ? 36.364 76.589 60.285 1.00 58.59 220 PHE D N 1
ATOM 8110 C CA . PHE D 1 220 ? 37.094 77.836 60.505 1.00 59.24 220 PHE D CA 1
ATOM 8111 C C . PHE D 1 220 ? 37.040 78.263 61.962 1.00 59.07 220 PHE D C 1
ATOM 8112 O O . PHE D 1 220 ? 38.007 78.797 62.502 1.00 58.92 220 PHE D O 1
ATOM 8120 N N . GLU D 1 221 ? 35.908 78.016 62.604 1.00 59.18 221 GLU D N 1
ATOM 8121 C CA . GLU D 1 221 ? 35.760 78.368 64.002 1.00 60.10 221 GLU D CA 1
ATOM 8122 C C . GLU D 1 221 ? 36.806 77.608 64.811 1.00 59.63 221 GLU D C 1
ATOM 8123 O O . GLU D 1 221 ? 37.416 78.150 65.731 1.00 59.78 221 GLU D O 1
ATOM 8129 N N . ALA D 1 222 ? 37.016 76.347 64.449 1.00 58.28 222 ALA D N 1
ATOM 8130 C CA . ALA D 1 222 ? 37.980 75.501 65.138 1.00 57.91 222 ALA D CA 1
ATOM 8131 C C . ALA D 1 222 ? 39.436 75.860 64.824 1.00 57.07 222 ALA D C 1
ATOM 8132 O O . ALA D 1 222 ? 40.289 75.833 65.706 1.00 55.87 222 ALA D O 1
ATOM 8134 N N . ALA D 1 223 ? 39.709 76.203 63.569 1.00 57.52 223 ALA D N 1
ATOM 8135 C CA . ALA D 1 223 ? 41.064 76.543 63.130 1.00 58.78 223 ALA D CA 1
ATOM 8136 C C . ALA D 1 223 ? 41.597 77.862 63.684 1.00 60.22 223 ALA D C 1
ATOM 8137 O O . ALA D 1 223 ? 42.783 77.976 64.000 1.00 59.53 223 ALA D O 1
ATOM 8139 N N . ARG D 1 224 ? 40.723 78.858 63.788 1.00 61.99 224 ARG D N 1
ATOM 8140 C CA . ARG D 1 224 ? 41.107 80.167 64.304 1.00 62.31 224 ARG D CA 1
ATOM 8141 C C . ARG D 1 224 ? 41.857 80.010 65.628 1.00 62.50 224 ARG D C 1
ATOM 8142 O O . ARG D 1 224 ? 41.359 79.377 66.563 1.00 62.35 224 ARG D O 1
ATOM 8150 N N . GLY D 1 225 ? 43.059 80.578 65.697 1.00 62.31 225 GLY D N 1
ATOM 8151 C CA . GLY D 1 225 ? 43.853 80.494 66.909 1.00 61.61 225 GLY D CA 1
ATOM 8152 C C . GLY D 1 225 ? 44.581 79.173 67.115 1.00 61.68 225 GLY D C 1
ATOM 8153 O O . GLY D 1 225 ? 45.443 79.067 67.993 1.00 62.06 225 GLY D O 1
ATOM 8154 N N . ALA D 1 226 ? 44.251 78.169 66.307 1.00 59.92 226 ALA D N 1
ATOM 8155 C CA . ALA D 1 226 ? 44.876 76.854 66.427 1.00 58.98 226 ALA D CA 1
ATOM 8156 C C . ALA D 1 226 ? 46.373 76.852 66.128 1.00 57.73 226 ALA D C 1
ATOM 8157 O O . ALA D 1 226 ? 46.839 77.514 65.197 1.00 57.90 226 ALA D O 1
ATOM 8159 N N . HIS D 1 227 ? 47.119 76.094 66.927 1.00 56.44 227 HIS D N 1
ATOM 8160 C CA . HIS D 1 227 ? 48.561 75.968 66.751 1.00 56.80 227 HIS D CA 1
ATOM 8161 C C . HIS D 1 227 ? 48.852 74.785 65.835 1.00 55.43 227 HIS D C 1
ATOM 8162 O O . HIS D 1 227 ? 49.928 74.699 65.237 1.00 57.29 227 HIS D O 1
ATOM 8169 N N . ILE D 1 228 ? 47.893 73.868 65.747 1.00 52.24 228 ILE D N 1
ATOM 8170 C CA . ILE D 1 228 ? 48.031 72.686 64.905 1.00 48.40 228 ILE D CA 1
ATOM 8171 C C . ILE D 1 228 ? 46.741 72.392 64.146 1.00 47.52 228 ILE D C 1
ATOM 8172 O O . ILE D 1 228 ? 45.659 72.339 64.740 1.00 45.71 228 ILE D O 1
ATOM 8177 N N . LEU D 1 229 ? 46.858 72.227 62.832 1.00 46.71 229 LEU D N 1
ATOM 8178 C CA . LEU D 1 229 ? 45.719 71.863 61.994 1.00 45.50 229 LEU D CA 1
ATOM 8179 C C . LEU D 1 229 ? 45.991 70.400 61.648 1.00 45.76 229 LEU D C 1
ATOM 8180 O O . LEU D 1 229 ? 47.037 70.076 61.089 1.00 46.64 229 LEU D O 1
ATOM 8185 N N . TYR D 1 230 ? 45.054 69.524 61.992 1.00 44.93 230 TYR D N 1
ATOM 8186 C CA . TYR D 1 230 ? 45.199 68.089 61.760 1.00 44.02 230 TYR D CA 1
ATOM 8187 C C . TYR D 1 230 ? 44.024 67.545 60.955 1.00 45.49 230 TYR D C 1
ATOM 8188 O O . TYR D 1 230 ? 42.874 67.933 61.170 1.00 44.93 230 TYR D O 1
ATOM 8197 N N . THR D 1 231 ? 44.306 66.644 60.025 1.00 45.60 231 THR D N 1
ATOM 8198 C CA . THR D 1 231 ? 43.234 66.047 59.254 1.00 46.52 231 THR D CA 1
ATOM 8199 C C . THR D 1 231 ? 43.585 64.625 58.846 1.00 47.14 231 THR D C 1
ATOM 8200 O O . THR D 1 231 ? 44.741 64.205 58.928 1.00 45.18 231 THR D O 1
ATOM 8204 N N . ASP D 1 232 ? 42.567 63.889 58.418 1.00 47.88 232 ASP D N 1
ATOM 8205 C CA . ASP D 1 232 ? 42.732 62.512 57.992 1.00 48.66 232 ASP D CA 1
ATOM 8206 C C . ASP D 1 232 ? 41.867 62.321 56.745 1.00 49.84 232 ASP D C 1
ATOM 8207 O O . ASP D 1 232 ? 41.214 63.262 56.288 1.00 50.77 232 ASP D O 1
ATOM 8212 N N . VAL D 1 233 ? 41.867 61.115 56.189 1.00 49.67 233 VAL D N 1
ATOM 8213 C CA . VAL D 1 233 ? 41.067 60.836 55.004 1.00 50.06 233 VAL D CA 1
ATOM 8214 C C . VAL D 1 233 ? 39.582 60.901 55.356 1.00 49.48 233 VAL D C 1
ATOM 8215 O O . VAL D 1 233 ? 39.205 60.624 56.492 1.00 49.14 233 VAL D O 1
ATOM 8219 N N . TRP D 1 234 ? 38.748 61.279 54.388 1.00 49.90 234 TRP D N 1
ATOM 8220 C CA . TRP D 1 234 ? 37.305 61.346 54.614 1.00 51.05 234 TRP D CA 1
ATOM 8221 C C . TRP D 1 234 ? 36.719 59.936 54.594 1.00 51.91 234 TRP D C 1
ATOM 8222 O O . TRP D 1 234 ? 37.291 59.033 53.991 1.00 50.79 234 TRP D O 1
ATOM 8233 N N . THR D 1 235 ? 35.574 59.759 55.245 1.00 54.28 235 THR D N 1
ATOM 8234 C CA . THR D 1 235 ? 34.910 58.454 55.324 1.00 56.80 235 THR D CA 1
ATOM 8235 C C . THR D 1 235 ? 34.944 57.660 54.018 1.00 57.87 235 THR D C 1
ATOM 8236 O O . THR D 1 235 ? 34.606 58.179 52.951 1.00 60.21 235 THR D O 1
ATOM 8240 N N . HIS D 1 245 ? 27.552 63.275 46.764 1.00 59.42 245 HIS D N 1
ATOM 8241 C CA . HIS D 1 245 ? 27.255 63.779 48.101 1.00 60.49 245 HIS D CA 1
ATOM 8242 C C . HIS D 1 245 ? 28.531 63.822 48.925 1.00 61.37 245 HIS D C 1
ATOM 8243 O O . HIS D 1 245 ? 28.692 64.657 49.818 1.00 60.23 245 HIS D O 1
ATOM 8250 N N . ARG D 1 246 ? 29.430 62.898 48.608 1.00 62.77 246 ARG D N 1
ATOM 8251 C CA . ARG D 1 246 ? 30.711 62.777 49.281 1.00 64.03 246 ARG D CA 1
ATOM 8252 C C . ARG D 1 246 ? 31.360 64.159 49.403 1.00 63.95 246 ARG D C 1
ATOM 8253 O O . ARG D 1 246 ? 31.557 64.663 50.509 1.00 63.46 246 ARG D O 1
ATOM 8261 N N . LEU D 1 247 ? 31.677 64.770 48.265 1.00 64.00 247 LEU D N 1
ATOM 8262 C CA . LEU D 1 247 ? 32.292 66.096 48.241 1.00 65.93 247 LEU D CA 1
ATOM 8263 C C . LEU D 1 247 ? 31.444 67.121 48.985 1.00 66.33 247 LEU D C 1
ATOM 8264 O O . LEU D 1 247 ? 31.916 67.792 49.901 1.00 66.11 247 LEU D O 1
ATOM 8269 N N . GLN D 1 248 ? 30.186 67.227 48.571 1.00 67.31 248 GLN D N 1
ATOM 8270 C CA . GLN D 1 248 ? 29.224 68.160 49.150 1.00 68.92 248 GLN D CA 1
ATOM 8271 C C . GLN D 1 248 ? 29.291 68.206 50.671 1.00 67.80 248 GLN D C 1
ATOM 8272 O O . GLN D 1 248 ? 29.086 69.253 51.285 1.00 68.26 248 GLN D O 1
ATOM 8278 N N . LEU D 1 249 ? 29.580 67.061 51.269 1.00 66.26 249 LEU D N 1
ATOM 8279 C CA . LEU D 1 249 ? 29.632 66.936 52.713 1.00 65.83 249 LEU D CA 1
ATOM 8280 C C . LEU D 1 249 ? 31.000 67.208 53.355 1.00 65.03 249 LEU D C 1
ATOM 8281 O O . LEU D 1 249 ? 31.070 67.566 54.531 1.00 65.36 249 LEU D O 1
ATOM 8286 N N . PHE D 1 250 ? 32.080 67.071 52.591 1.00 63.22 250 PHE D N 1
ATOM 8287 C CA . PHE D 1 250 ? 33.415 67.265 53.151 1.00 61.52 250 PHE D CA 1
ATOM 8288 C C . PHE D 1 250 ? 34.267 68.440 52.656 1.00 61.62 250 PHE D C 1
ATOM 8289 O O . PHE D 1 250 ? 35.194 68.860 53.352 1.00 60.59 250 PHE D O 1
ATOM 8297 N N . GLU D 1 251 ? 33.961 68.965 51.474 1.00 61.47 251 GLU D N 1
ATOM 8298 C CA . GLU D 1 251 ? 34.722 70.076 50.893 1.00 62.86 251 GLU D CA 1
ATOM 8299 C C . GLU D 1 251 ? 35.181 71.181 51.844 1.00 62.14 251 GLU D C 1
ATOM 8300 O O . GLU D 1 251 ? 36.315 71.643 51.754 1.00 62.47 251 GLU D O 1
ATOM 8306 N N . GLN D 1 252 ? 34.296 71.620 52.735 1.00 61.88 252 GLN D N 1
ATOM 8307 C CA . GLN D 1 252 ? 34.608 72.706 53.666 1.00 62.06 252 GLN D CA 1
ATOM 8308 C C . GLN D 1 252 ? 35.615 72.358 54.755 1.00 61.42 252 GLN D C 1
ATOM 8309 O O . GLN D 1 252 ? 36.206 73.248 55.366 1.00 62.31 252 GLN D O 1
ATOM 8315 N N . TYR D 1 253 ? 35.812 71.070 54.999 1.00 60.15 253 TYR D N 1
ATOM 8316 C CA . TYR D 1 253 ? 36.728 70.635 56.044 1.00 59.69 253 TYR D CA 1
ATOM 8317 C C . TYR D 1 253 ? 38.175 70.459 55.596 1.00 60.27 253 TYR D C 1
ATOM 8318 O O . TYR D 1 253 ? 39.057 70.190 56.408 1.00 60.91 253 TYR D O 1
ATOM 8327 N N . GLN D 1 254 ? 38.412 70.631 54.303 1.00 59.91 254 GLN D N 1
ATOM 8328 C CA . GLN D 1 254 ? 39.745 70.516 53.737 1.00 59.37 254 GLN D CA 1
ATOM 8329 C C . GLN D 1 254 ? 40.672 71.532 54.383 1.00 60.27 254 GLN D C 1
ATOM 8330 O O . GLN D 1 254 ? 40.284 72.681 54.592 1.00 60.85 254 GLN D O 1
ATOM 8336 N N . ILE D 1 255 ? 41.893 71.123 54.714 1.00 60.33 255 ILE D N 1
ATOM 8337 C CA . ILE D 1 255 ? 42.834 72.078 55.282 1.00 60.03 255 ILE D CA 1
ATOM 8338 C C . ILE D 1 255 ? 43.622 72.609 54.087 1.00 60.12 255 ILE D C 1
ATOM 8339 O O . ILE D 1 255 ? 44.319 71.863 53.395 1.00 59.15 255 ILE D O 1
ATOM 8344 N N . ASN D 1 256 ? 43.457 73.901 53.826 1.00 60.69 256 ASN D N 1
ATOM 8345 C CA . ASN D 1 256 ? 44.125 74.575 52.719 1.00 61.92 256 ASN D CA 1
ATOM 8346 C C . ASN D 1 256 ? 44.665 75.926 53.186 1.00 62.54 256 ASN D C 1
ATOM 8347 O O . ASN D 1 256 ? 44.681 76.216 54.384 1.00 63.47 256 ASN D O 1
ATOM 8352 N N . ALA D 1 257 ? 45.104 76.751 52.240 1.00 62.74 257 ALA D N 1
ATOM 8353 C CA . ALA D 1 257 ? 45.653 78.063 52.568 1.00 63.30 257 ALA D CA 1
ATOM 8354 C C . ALA D 1 257 ? 44.638 78.925 53.323 1.00 63.68 257 ALA D C 1
ATOM 8355 O O . ALA D 1 257 ? 44.959 79.530 54.352 1.00 63.39 257 ALA D O 1
ATOM 8357 N N . ALA D 1 258 ? 43.413 78.969 52.809 1.00 63.55 258 ALA D N 1
ATOM 8358 C CA . ALA D 1 258 ? 42.349 79.752 53.421 1.00 63.75 258 ALA D CA 1
ATOM 8359 C C . ALA D 1 258 ? 42.164 79.390 54.893 1.00 64.13 258 ALA D C 1
ATOM 8360 O O . ALA D 1 258 ? 42.018 80.272 55.742 1.00 64.26 258 ALA D O 1
ATOM 8362 N N . LEU D 1 259 ? 42.173 78.094 55.192 1.00 63.23 259 LEU D N 1
ATOM 8363 C CA . LEU D 1 259 ? 41.999 77.632 56.565 1.00 62.46 259 LEU D CA 1
ATOM 8364 C C . LEU D 1 259 ? 43.262 77.855 57.379 1.00 62.61 259 LEU D C 1
ATOM 8365 O O . LEU D 1 259 ? 43.196 78.174 58.560 1.00 61.90 259 LEU D O 1
ATOM 8370 N N . LEU D 1 260 ? 44.414 77.674 56.745 1.00 63.73 260 LEU D N 1
ATOM 8371 C CA . LEU D 1 260 ? 45.683 77.862 57.430 1.00 65.37 260 LEU D CA 1
ATOM 8372 C C . LEU D 1 260 ? 45.817 79.286 57.949 1.00 66.69 260 LEU D C 1
ATOM 8373 O O . LEU D 1 260 ? 46.087 79.505 59.131 1.00 66.33 260 LEU D O 1
ATOM 8378 N N . ASN D 1 261 ? 45.624 80.249 57.054 1.00 68.29 261 ASN D N 1
ATOM 8379 C CA . ASN D 1 261 ? 45.716 81.661 57.402 1.00 70.15 261 ASN D CA 1
ATOM 8380 C C . ASN D 1 261 ? 44.927 82.003 58.667 1.00 69.95 261 ASN D C 1
ATOM 8381 O O . ASN D 1 261 ? 45.216 82.995 59.331 1.00 70.22 261 ASN D O 1
ATOM 8386 N N . CYS D 1 262 ? 43.941 81.171 58.999 1.00 70.26 262 CYS D N 1
ATOM 8387 C CA . CYS D 1 262 ? 43.099 81.378 60.179 1.00 69.86 262 CYS D CA 1
ATOM 8388 C C . CYS D 1 262 ? 43.756 80.984 61.495 1.00 69.14 262 CYS D C 1
ATOM 8389 O O . CYS D 1 262 ? 43.559 81.645 62.518 1.00 68.49 262 CYS D O 1
ATOM 8392 N N . ALA D 1 263 ? 44.516 79.894 61.476 1.00 68.26 263 ALA D N 1
ATOM 8393 C CA . ALA D 1 263 ? 45.186 79.418 62.679 1.00 67.99 263 ALA D CA 1
ATOM 8394 C C . ALA D 1 263 ? 46.354 80.325 63.048 1.00 67.48 263 ALA D C 1
ATOM 8395 O O . ALA D 1 263 ? 46.676 81.265 62.319 1.00 67.32 263 ALA D O 1
ATOM 8397 N N . ALA D 1 264 ? 46.982 80.035 64.183 1.00 67.12 264 ALA D N 1
ATOM 8398 C CA . ALA D 1 264 ? 48.119 80.811 64.662 1.00 66.45 264 ALA D CA 1
ATOM 8399 C C . ALA D 1 264 ? 49.137 81.065 63.554 1.00 66.41 264 ALA D C 1
ATOM 8400 O O . ALA D 1 264 ? 49.184 80.340 62.561 1.00 65.80 264 ALA D O 1
ATOM 8402 N N . ALA D 1 265 ? 49.954 82.098 63.738 1.00 67.03 265 ALA D N 1
ATOM 8403 C CA . ALA D 1 265 ? 50.972 82.478 62.760 1.00 67.69 265 ALA D CA 1
ATOM 8404 C C . ALA D 1 265 ? 52.002 81.377 62.529 1.00 67.81 265 ALA D C 1
ATOM 8405 O O . ALA D 1 265 ? 52.461 81.162 61.405 1.00 67.66 265 ALA D O 1
ATOM 8407 N N . GLU D 1 266 ? 52.369 80.689 63.604 1.00 67.62 266 GLU D N 1
ATOM 8408 C CA . GLU D 1 266 ? 53.344 79.608 63.529 1.00 67.44 266 GLU D CA 1
ATOM 8409 C C . GLU D 1 266 ? 52.653 78.260 63.718 1.00 65.63 266 GLU D C 1
ATOM 8410 O O . GLU D 1 266 ? 53.174 77.376 64.397 1.00 66.75 266 GLU D O 1
ATOM 8416 N N . ALA D 1 267 ? 51.480 78.111 63.111 1.00 63.23 267 ALA D N 1
ATOM 8417 C CA . ALA D 1 267 ? 50.710 76.878 63.217 1.00 60.67 267 ALA D CA 1
ATOM 8418 C C . ALA D 1 267 ? 51.317 75.753 62.382 1.00 59.45 267 ALA D C 1
ATOM 8419 O O . ALA D 1 267 ? 51.906 75.997 61.327 1.00 59.20 267 ALA D O 1
ATOM 8421 N N . ILE D 1 268 ? 51.168 74.520 62.858 1.00 56.74 268 ILE D N 1
ATOM 8422 C CA . ILE D 1 268 ? 51.699 73.354 62.155 1.00 54.77 268 ILE D CA 1
ATOM 8423 C C . ILE D 1 268 ? 50.577 72.497 61.562 1.00 52.10 268 ILE D C 1
ATOM 8424 O O . ILE D 1 268 ? 49.456 72.500 62.063 1.00 50.55 268 ILE D O 1
ATOM 8429 N N . VAL D 1 269 ? 50.886 71.772 60.489 1.00 51.13 269 VAL D N 1
ATOM 8430 C CA . VAL D 1 269 ? 49.901 70.910 59.834 1.00 49.74 269 VAL D CA 1
ATOM 8431 C C . VAL D 1 269 ? 50.290 69.432 59.903 1.00 48.58 269 VAL D C 1
ATOM 8432 O O . VAL D 1 269 ? 51.373 69.040 59.464 1.00 47.60 269 VAL D O 1
ATOM 8436 N N . LEU D 1 270 ? 49.395 68.620 60.455 1.00 45.31 270 LEU D N 1
ATOM 8437 C CA . LEU D 1 270 ? 49.635 67.191 60.581 1.00 45.00 270 LEU D CA 1
ATOM 8438 C C . LEU D 1 270 ? 48.598 66.402 59.794 1.00 44.94 270 LEU D C 1
ATOM 8439 O O . LEU D 1 270 ? 47.492 66.882 59.546 1.00 45.53 270 LEU D O 1
ATOM 8444 N N . HIS D 1 271 ? 48.972 65.191 59.403 1.00 44.21 271 HIS D N 1
ATOM 8445 C CA . HIS D 1 271 ? 48.095 64.285 58.669 1.00 43.82 271 HIS D CA 1
ATOM 8446 C C . HIS D 1 271 ? 48.680 62.902 58.879 1.00 43.36 271 HIS D C 1
ATOM 8447 O O . HIS D 1 271 ? 49.796 62.629 58.453 1.00 44.61 271 HIS D O 1
ATOM 8454 N N . CYS D 1 272 ? 47.930 62.034 59.549 1.00 42.40 272 CYS D N 1
ATOM 8455 C CA . CYS D 1 272 ? 48.395 60.683 59.839 1.00 40.83 272 CYS D CA 1
ATOM 8456 C C . CYS D 1 272 ? 48.737 59.828 58.617 1.00 40.82 272 CYS D C 1
ATOM 8457 O O . CYS D 1 272 ? 49.456 58.839 58.745 1.00 40.01 272 CYS D O 1
ATOM 8460 N N . LEU D 1 273 ? 48.218 60.201 57.448 1.00 40.42 273 LEU D N 1
ATOM 8461 C CA . LEU D 1 273 ? 48.469 59.468 56.200 1.00 41.24 273 LEU D CA 1
ATOM 8462 C C . LEU D 1 273 ? 47.684 58.152 56.140 1.00 40.74 273 LEU D C 1
ATOM 8463 O O . LEU D 1 273 ? 47.352 57.581 57.176 1.00 40.55 273 LEU D O 1
ATOM 8468 N N . PRO D 1 274 ? 47.385 57.648 54.926 1.00 41.74 274 PRO D N 1
ATOM 8469 C CA . PRO D 1 274 ? 47.727 58.216 53.616 1.00 41.73 274 PRO D CA 1
ATOM 8470 C C . PRO D 1 274 ? 46.855 59.421 53.298 1.00 43.64 274 PRO D C 1
ATOM 8471 O O . PRO D 1 274 ? 45.764 59.567 53.843 1.00 44.31 274 PRO D O 1
ATOM 8475 N N . ALA D 1 275 ? 47.336 60.279 52.411 1.00 43.97 275 ALA D N 1
ATOM 8476 C CA . ALA D 1 275 ? 46.600 61.480 52.057 1.00 45.54 275 ALA D CA 1
ATOM 8477 C C . ALA D 1 275 ? 46.055 61.473 50.637 1.00 47.14 275 ALA D C 1
ATOM 8478 O O . ALA D 1 275 ? 46.636 60.862 49.736 1.00 46.76 275 ALA D O 1
ATOM 8480 N N . HIS D 1 276 ? 44.921 62.153 50.463 1.00 49.25 276 HIS D N 1
ATOM 8481 C CA . HIS D 1 276 ? 44.265 62.304 49.169 1.00 49.96 276 HIS D CA 1
ATOM 8482 C C . HIS D 1 276 ? 44.345 63.788 48.824 1.00 50.95 276 HIS D C 1
ATOM 8483 O O . HIS D 1 276 ? 43.490 64.576 49.239 1.00 49.67 276 HIS D O 1
ATOM 8490 N N . ARG D 1 277 ? 45.379 64.164 48.079 1.00 52.86 277 ARG D N 1
ATOM 8491 C CA . ARG D 1 277 ? 45.569 65.550 47.665 1.00 54.80 277 ARG D CA 1
ATOM 8492 C C . ARG D 1 277 ? 44.355 65.988 46.850 1.00 55.62 277 ARG D C 1
ATOM 8493 O O . ARG D 1 277 ? 44.009 65.359 45.849 1.00 55.13 277 ARG D O 1
ATOM 8501 N N . GLY D 1 278 ? 43.709 67.064 47.283 1.00 55.77 278 GLY D N 1
ATOM 8502 C CA . GLY D 1 278 ? 42.540 67.546 46.572 1.00 56.60 278 GLY D CA 1
ATOM 8503 C C . GLY D 1 278 ? 41.275 67.389 47.389 1.00 56.20 278 GLY D C 1
ATOM 8504 O O . GLY D 1 278 ? 40.246 67.980 47.064 1.00 57.75 278 GLY D O 1
ATOM 8505 N N . GLU D 1 279 ? 41.350 66.590 48.450 1.00 54.19 279 GLU D N 1
ATOM 8506 C CA . GLU D 1 279 ? 40.202 66.365 49.310 1.00 52.57 279 GLU D CA 1
ATOM 8507 C C . GLU D 1 279 ? 40.406 67.016 50.673 1.00 52.65 279 GLU D C 1
ATOM 8508 O O . GLU D 1 279 ? 40.162 68.213 50.833 1.00 51.58 279 GLU D O 1
ATOM 8514 N N . GLU D 1 280 ? 40.860 66.233 51.651 1.00 51.54 280 GLU D N 1
ATOM 8515 C CA . GLU D 1 280 ? 41.071 66.756 52.995 1.00 51.14 280 GLU D CA 1
ATOM 8516 C C . GLU D 1 280 ? 42.210 67.764 53.069 1.00 51.82 280 GLU D C 1
ATOM 8517 O O . GLU D 1 280 ? 42.248 68.593 53.980 1.00 52.45 280 GLU D O 1
ATOM 8523 N N . ILE D 1 281 ? 43.138 67.690 52.117 1.00 52.90 281 ILE D N 1
ATOM 8524 C CA . ILE D 1 281 ? 44.273 68.620 52.058 1.00 53.05 281 ILE D CA 1
ATOM 8525 C C . ILE D 1 281 ? 44.711 68.864 50.622 1.00 52.90 281 ILE D C 1
ATOM 8526 O O . ILE D 1 281 ? 44.430 68.054 49.733 1.00 52.10 281 ILE D O 1
ATOM 8531 N N . THR D 1 282 ? 45.400 69.981 50.409 1.00 52.45 282 THR D N 1
ATOM 8532 C CA . THR D 1 282 ? 45.897 70.346 49.088 1.00 53.63 282 THR D CA 1
ATOM 8533 C C . THR D 1 282 ? 47.389 70.050 48.996 1.00 54.32 282 THR D C 1
ATOM 8534 O O . THR D 1 282 ? 48.109 70.080 50.000 1.00 53.35 282 THR D O 1
ATOM 8538 N N . ASP D 1 283 ? 47.853 69.774 47.784 1.00 55.29 283 ASP D N 1
ATOM 8539 C CA . ASP D 1 283 ? 49.259 69.491 47.571 1.00 56.11 283 ASP D CA 1
ATOM 8540 C C . ASP D 1 283 ? 50.097 70.663 48.090 1.00 57.12 283 ASP D C 1
ATOM 8541 O O . ASP D 1 283 ? 51.148 70.460 48.702 1.00 56.15 283 ASP D O 1
ATOM 8546 N N . GLU D 1 284 ? 49.618 71.885 47.849 1.00 57.46 284 GLU D N 1
ATOM 8547 C CA . GLU D 1 284 ? 50.306 73.105 48.278 1.00 56.90 284 GLU D CA 1
ATOM 8548 C C . GLU D 1 284 ? 50.716 73.083 49.745 1.00 55.87 284 GLU D C 1
ATOM 8549 O O . GLU D 1 284 ? 51.872 73.344 50.088 1.00 55.40 284 GLU D O 1
ATOM 8555 N N . VAL D 1 285 ? 49.748 72.796 50.607 1.00 53.69 285 VAL D N 1
ATOM 8556 C CA . VAL D 1 285 ? 49.976 72.742 52.042 1.00 52.64 285 VAL D CA 1
ATOM 8557 C C . VAL D 1 285 ? 50.780 71.505 52.448 1.00 51.93 285 VAL D C 1
ATOM 8558 O O . VAL D 1 285 ? 51.685 71.592 53.276 1.00 50.87 285 VAL D O 1
ATOM 8562 N N . MET D 1 286 ? 50.454 70.357 51.859 1.00 51.75 286 MET D N 1
ATOM 8563 C CA . MET D 1 286 ? 51.143 69.113 52.191 1.00 51.45 286 MET D CA 1
ATOM 8564 C C . MET D 1 286 ? 52.637 69.218 51.923 1.00 53.58 286 MET D C 1
ATOM 8565 O O . MET D 1 286 ? 53.455 68.781 52.736 1.00 54.62 286 MET D O 1
ATOM 8570 N N . GLU D 1 287 ? 52.984 69.798 50.778 1.00 54.73 287 GLU D N 1
ATOM 8571 C CA . GLU D 1 287 ? 54.377 69.975 50.387 1.00 55.56 287 GLU D CA 1
ATOM 8572 C C . GLU D 1 287 ? 54.850 71.357 50.823 1.00 56.08 287 GLU D C 1
ATOM 8573 O O . GLU D 1 287 ? 55.973 71.762 50.524 1.00 56.91 287 GLU D O 1
ATOM 8579 N N . GLY D 1 288 ? 53.981 72.069 51.536 1.00 56.15 288 GLY D N 1
ATOM 8580 C CA . GLY D 1 288 ? 54.302 73.405 52.004 1.00 55.46 288 GLY D CA 1
ATOM 8581 C C . GLY D 1 288 ? 55.227 73.437 53.205 1.00 55.44 288 GLY D C 1
ATOM 8582 O O . GLY D 1 288 ? 55.448 72.415 53.850 1.00 55.26 288 GLY D O 1
ATOM 8583 N N . PRO D 1 289 ? 55.775 74.616 53.540 1.00 55.28 289 PRO D N 1
ATOM 8584 C CA . PRO D 1 289 ? 56.691 74.814 54.668 1.00 54.23 289 PRO D CA 1
ATOM 8585 C C . PRO D 1 289 ? 56.050 74.670 56.045 1.00 53.16 289 PRO D C 1
ATOM 8586 O O . PRO D 1 289 ? 56.736 74.727 57.062 1.00 52.08 289 PRO D O 1
ATOM 8590 N N . ARG D 1 290 ? 54.737 74.492 56.081 1.00 52.68 290 ARG D N 1
ATOM 8591 C CA . ARG D 1 290 ? 54.049 74.360 57.356 1.00 53.15 290 ARG D CA 1
ATOM 8592 C C . ARG D 1 290 ? 53.808 72.891 57.698 1.00 51.41 290 ARG D C 1
ATOM 8593 O O . ARG D 1 290 ? 53.508 72.545 58.840 1.00 49.67 290 ARG D O 1
ATOM 8601 N N . SER D 1 291 ? 53.948 72.039 56.690 1.00 50.26 291 SER D N 1
ATOM 8602 C CA . SER D 1 291 ? 53.741 70.604 56.841 1.00 49.16 291 SER D CA 1
ATOM 8603 C C . SER D 1 291 ? 54.807 69.938 57.716 1.00 48.58 291 SER D C 1
ATOM 8604 O O . SER D 1 291 ? 55.997 70.235 57.595 1.00 48.58 291 SER D O 1
ATOM 8607 N N . ARG D 1 292 ? 54.366 69.050 58.606 1.00 47.62 292 ARG D N 1
ATOM 8608 C CA . ARG D 1 292 ? 55.262 68.296 59.490 1.00 46.27 292 ARG D CA 1
ATOM 8609 C C . ARG D 1 292 ? 54.875 66.826 59.367 1.00 44.19 292 ARG D C 1
ATOM 8610 O O . ARG D 1 292 ? 55.155 66.011 60.250 1.00 43.45 292 ARG D O 1
ATOM 8618 N N . ILE D 1 293 ? 54.226 66.515 58.251 1.00 41.85 293 ILE D N 1
ATOM 8619 C CA . ILE D 1 293 ? 53.750 65.173 57.949 1.00 41.73 293 ILE D CA 1
ATOM 8620 C C . ILE D 1 293 ? 54.823 64.082 57.970 1.00 41.55 293 ILE D C 1
ATOM 8621 O O . ILE D 1 293 ? 54.644 63.036 58.596 1.00 41.11 293 ILE D O 1
ATOM 8626 N N . TRP D 1 294 ? 55.936 64.327 57.292 1.00 40.52 294 TRP D N 1
ATOM 8627 C CA . TRP D 1 294 ? 57.003 63.341 57.242 1.00 39.57 294 TRP D CA 1
ATOM 8628 C C . TRP D 1 294 ? 57.659 63.120 58.612 1.00 38.39 294 TRP D C 1
ATOM 8629 O O . TRP D 1 294 ? 57.943 61.980 58.971 1.00 37.59 294 TRP D O 1
ATOM 8640 N N . ASP D 1 295 ? 57.883 64.184 59.385 1.00 38.21 295 ASP D N 1
ATOM 8641 C CA . ASP D 1 295 ? 58.484 64.010 60.712 1.00 39.69 295 ASP D CA 1
ATOM 8642 C C . ASP D 1 295 ? 57.480 63.268 61.584 1.00 40.84 295 ASP D C 1
ATOM 8643 O O . ASP D 1 295 ? 57.843 62.436 62.427 1.00 39.88 295 ASP D O 1
ATOM 8648 N N . GLU D 1 296 ? 56.207 63.596 61.377 1.00 39.92 296 GLU D N 1
ATOM 8649 C CA . GLU D 1 296 ? 55.120 62.970 62.111 1.00 38.15 296 GLU D CA 1
ATOM 8650 C C . GLU D 1 296 ? 55.150 61.466 61.818 1.00 36.03 296 GLU D C 1
ATOM 8651 O O . GLU D 1 296 ? 55.024 60.647 62.725 1.00 36.16 296 GLU D O 1
ATOM 8657 N N . ALA D 1 297 ? 55.325 61.111 60.547 1.00 36.26 297 ALA D N 1
ATOM 8658 C CA . ALA D 1 297 ? 55.376 59.704 60.136 1.00 35.96 297 ALA D CA 1
ATOM 8659 C C . ALA D 1 297 ? 56.564 58.994 60.781 1.00 37.16 297 ALA D C 1
ATOM 8660 O O . ALA D 1 297 ? 56.435 57.866 61.259 1.00 37.00 297 ALA D O 1
ATOM 8662 N N . GLU D 1 298 ? 57.717 59.663 60.811 1.00 38.57 298 GLU D N 1
ATOM 8663 C CA . GLU D 1 298 ? 58.909 59.083 61.415 1.00 38.46 298 GLU D CA 1
ATOM 8664 C C . GLU D 1 298 ? 58.723 58.826 62.907 1.00 38.39 298 GLU D C 1
ATOM 8665 O O . GLU D 1 298 ? 59.192 57.814 63.443 1.00 37.79 298 GLU D O 1
ATOM 8671 N N . ASN D 1 299 ? 58.041 59.743 63.582 1.00 37.31 299 ASN D N 1
ATOM 8672 C CA . ASN D 1 299 ? 57.842 59.605 65.010 1.00 37.63 299 ASN D CA 1
ATOM 8673 C C . ASN D 1 299 ? 56.999 58.409 65.415 1.00 37.57 299 ASN D C 1
ATOM 8674 O O . ASN D 1 299 ? 56.882 58.103 66.606 1.00 37.74 299 ASN D O 1
ATOM 8679 N N . ARG D 1 300 ? 56.415 57.733 64.429 1.00 36.79 300 ARG D N 1
ATOM 8680 C CA . ARG D 1 300 ? 55.628 56.526 64.692 1.00 36.82 300 ARG D CA 1
ATOM 8681 C C . ARG D 1 300 ? 56.651 55.496 65.176 1.00 36.27 300 ARG D C 1
ATOM 8682 O O . ARG D 1 300 ? 56.416 54.722 66.110 1.00 34.66 300 ARG D O 1
ATOM 8690 N N . LEU D 1 301 ? 57.806 55.505 64.519 1.00 36.66 301 LEU D N 1
ATOM 8691 C CA . LEU D 1 301 ? 58.885 54.599 64.870 1.00 36.60 301 LEU D CA 1
ATOM 8692 C C . LEU D 1 301 ? 59.337 54.850 66.313 1.00 35.96 301 LEU D C 1
ATOM 8693 O O . LEU D 1 301 ? 59.378 53.923 67.130 1.00 34.79 301 LEU D O 1
ATOM 8698 N N . HIS D 1 302 ? 59.644 56.104 66.635 1.00 35.18 302 HIS D N 1
ATOM 8699 C CA . HIS D 1 302 ? 60.113 56.434 67.982 1.00 36.11 302 HIS D CA 1
ATOM 8700 C C . HIS D 1 302 ? 59.032 56.243 69.035 1.00 36.25 302 HIS D C 1
ATOM 8701 O O . HIS D 1 302 ? 59.298 55.747 70.129 1.00 37.09 302 HIS D O 1
ATOM 8708 N N . ALA D 1 303 ? 57.807 56.628 68.700 1.00 36.34 303 ALA D N 1
ATOM 8709 C CA . ALA D 1 303 ? 56.693 56.479 69.623 1.00 37.06 303 ALA D CA 1
ATOM 8710 C C . ALA D 1 303 ? 56.510 55.010 69.990 1.00 37.52 303 ALA D C 1
ATOM 8711 O O . ALA D 1 303 ? 56.415 54.648 71.165 1.00 36.66 303 ALA D O 1
ATOM 8713 N N . GLN D 1 304 ? 56.461 54.160 68.971 1.00 37.93 304 GLN D N 1
ATOM 8714 C CA . GLN D 1 304 ? 56.270 52.740 69.192 1.00 38.22 304 GLN D CA 1
ATOM 8715 C C . GLN D 1 304 ? 57.439 52.075 69.907 1.00 38.11 304 GLN D C 1
ATOM 8716 O O . GLN D 1 304 ? 57.240 51.157 70.698 1.00 38.37 304 GLN D O 1
ATOM 8722 N N . LYS D 1 305 ? 58.658 52.537 69.659 1.00 38.08 305 LYS D N 1
ATOM 8723 C CA . LYS D 1 305 ? 59.797 51.960 70.361 1.00 36.73 305 LYS D CA 1
ATOM 8724 C C . LYS D 1 305 ? 59.548 52.145 71.858 1.00 36.12 305 LYS D C 1
ATOM 8725 O O . LYS D 1 305 ? 59.778 51.236 72.660 1.00 35.43 305 LYS D O 1
ATOM 8731 N N . ALA D 1 306 ? 59.060 53.329 72.222 1.00 36.03 306 ALA D N 1
ATOM 8732 C CA . ALA D 1 306 ? 58.770 53.650 73.618 1.00 37.05 306 ALA D CA 1
ATOM 8733 C C . ALA D 1 306 ? 57.667 52.757 74.195 1.00 36.75 306 ALA D C 1
ATOM 8734 O O . ALA D 1 306 ? 57.766 52.303 75.342 1.00 37.11 306 ALA D O 1
ATOM 8736 N N . VAL D 1 307 ? 56.619 52.504 73.411 1.00 37.25 307 VAL D N 1
ATOM 8737 C CA . VAL D 1 307 ? 55.533 51.650 73.886 1.00 36.09 307 VAL D CA 1
ATOM 8738 C C . VAL D 1 307 ? 56.017 50.212 74.051 1.00 35.18 307 VAL D C 1
ATOM 8739 O O . VAL D 1 307 ? 55.660 49.549 75.021 1.00 35.42 307 VAL D O 1
ATOM 8743 N N . LEU D 1 308 ? 56.834 49.730 73.120 1.00 34.12 308 LEU D N 1
ATOM 8744 C CA . LEU D 1 308 ? 57.351 48.364 73.217 1.00 35.85 308 LEU D CA 1
ATOM 8745 C C . LEU D 1 308 ? 58.297 48.205 74.406 1.00 37.02 308 LEU D C 1
ATOM 8746 O O . LEU D 1 308 ? 58.245 47.210 75.119 1.00 38.03 308 LEU D O 1
ATOM 8751 N N . ALA D 1 309 ? 59.174 49.180 74.612 1.00 38.62 309 ALA D N 1
ATOM 8752 C CA . ALA D 1 309 ? 60.126 49.105 75.714 1.00 39.91 309 ALA D CA 1
ATOM 8753 C C . ALA D 1 309 ? 59.382 49.158 77.047 1.00 40.93 309 ALA D C 1
ATOM 8754 O O . ALA D 1 309 ? 59.674 48.402 77.967 1.00 40.31 309 ALA D O 1
ATOM 8756 N N . ALA D 1 310 ? 58.399 50.045 77.128 1.00 43.42 310 ALA D N 1
ATOM 8757 C CA . ALA D 1 310 ? 57.611 50.213 78.336 1.00 42.65 310 ALA D CA 1
ATOM 8758 C C . ALA D 1 310 ? 56.814 48.979 78.754 1.00 43.81 310 ALA D C 1
ATOM 8759 O O . ALA D 1 310 ? 56.786 48.635 79.938 1.00 43.82 310 ALA D O 1
ATOM 8761 N N . LEU D 1 311 ? 56.172 48.312 77.796 1.00 42.89 311 LEU D N 1
ATOM 8762 C CA . LEU D 1 311 ? 55.340 47.145 78.108 1.00 42.49 311 LEU D CA 1
ATOM 8763 C C . LEU D 1 311 ? 56.041 45.787 78.057 1.00 43.62 311 LEU D C 1
ATOM 8764 O O . LEU D 1 311 ? 55.547 44.809 78.620 1.00 44.37 311 LEU D O 1
ATOM 8769 N N . MET D 1 312 ? 57.177 45.712 77.377 1.00 43.80 312 MET D N 1
ATOM 8770 C CA . MET D 1 312 ? 57.892 44.446 77.254 1.00 45.62 312 MET D CA 1
ATOM 8771 C C . MET D 1 312 ? 59.237 44.514 77.958 1.00 47.95 312 MET D C 1
ATOM 8772 O O . MET D 1 312 ? 59.889 43.487 78.171 1.00 49.82 312 MET D O 1
ATOM 8777 N N . GLY D 1 313 ? 59.644 45.732 78.306 1.00 50.46 313 GLY D N 1
ATOM 8778 C CA . GLY D 1 313 ? 60.925 45.961 78.954 1.00 52.58 313 GLY D CA 1
ATOM 8779 C C . GLY D 1 313 ? 61.214 45.043 80.117 1.00 55.06 313 GLY D C 1
ATOM 8780 O O . GLY D 1 313 ? 62.202 44.278 80.029 1.00 58.38 313 GLY D O 1
ATOM 8781 N N . THR E 1 10 ? 75.035 9.200 68.919 1.00 65.98 10 THR E N 1
ATOM 8782 C CA . THR E 1 10 ? 73.964 8.924 67.914 1.00 65.15 10 THR E CA 1
ATOM 8783 C C . THR E 1 10 ? 74.096 9.879 66.720 1.00 63.40 10 THR E C 1
ATOM 8784 O O . THR E 1 10 ? 74.413 11.065 66.891 1.00 62.40 10 THR E O 1
ATOM 8788 N N . ARG E 1 11 ? 73.859 9.347 65.521 1.00 61.75 11 ARG E N 1
ATOM 8789 C CA . ARG E 1 11 ? 73.932 10.120 64.282 1.00 61.20 11 ARG E CA 1
ATOM 8790 C C . ARG E 1 11 ? 72.559 10.092 63.604 1.00 59.07 11 ARG E C 1
ATOM 8791 O O . ARG E 1 11 ? 71.851 9.075 63.648 1.00 59.30 11 ARG E O 1
ATOM 8799 N N . PHE E 1 12 ? 72.181 11.195 62.969 1.00 54.73 12 PHE E N 1
ATOM 8800 C CA . PHE E 1 12 ? 70.877 11.257 62.316 1.00 51.60 12 PHE E CA 1
ATOM 8801 C C . PHE E 1 12 ? 70.965 11.213 60.798 1.00 50.26 12 PHE E C 1
ATOM 8802 O O . PHE E 1 12 ? 72.003 11.545 60.207 1.00 48.54 12 PHE E O 1
ATOM 8810 N N . ARG E 1 13 ? 69.881 10.780 60.164 1.00 48.85 13 ARG E N 1
ATOM 8811 C CA . ARG E 1 13 ? 69.843 10.779 58.715 1.00 48.56 13 ARG E CA 1
ATOM 8812 C C . ARG E 1 13 ? 69.844 12.277 58.418 1.00 48.01 13 ARG E C 1
ATOM 8813 O O . ARG E 1 13 ? 69.511 13.092 59.293 1.00 46.89 13 ARG E O 1
ATOM 8821 N N . PRO E 1 14 ? 70.214 12.670 57.194 1.00 47.64 14 PRO E N 1
ATOM 8822 C CA . PRO E 1 14 ? 70.231 14.100 56.879 1.00 46.68 14 PRO E CA 1
ATOM 8823 C C . PRO E 1 14 ? 68.877 14.806 56.913 1.00 44.63 14 PRO E C 1
ATOM 8824 O O . PRO E 1 14 ? 68.812 16.023 57.077 1.00 45.79 14 PRO E O 1
ATOM 8828 N N . ASP E 1 15 ? 67.795 14.054 56.775 1.00 41.39 15 ASP E N 1
ATOM 8829 C CA . ASP E 1 15 ? 66.479 14.673 56.772 1.00 40.37 15 ASP E CA 1
ATOM 8830 C C . ASP E 1 15 ? 65.492 14.015 57.719 1.00 39.27 15 ASP E C 1
ATOM 8831 O O . ASP E 1 15 ? 65.756 12.955 58.285 1.00 37.75 15 ASP E O 1
ATOM 8836 N N . LEU E 1 16 ? 64.346 14.666 57.879 1.00 37.57 16 LEU E N 1
ATOM 8837 C CA . LEU E 1 16 ? 63.264 14.149 58.705 1.00 37.54 16 LEU E CA 1
ATOM 8838 C C . LEU E 1 16 ? 61.984 14.339 57.889 1.00 36.24 16 LEU E C 1
ATOM 8839 O O . LEU E 1 16 ? 61.277 15.330 58.065 1.00 35.94 16 LEU E O 1
ATOM 8844 N N . LEU E 1 17 ? 61.710 13.390 56.992 1.00 34.97 17 LEU E N 1
ATOM 8845 C CA . LEU E 1 17 ? 60.529 13.432 56.123 1.00 36.06 17 LEU E CA 1
ATOM 8846 C C . LEU E 1 17 ? 59.398 12.613 56.720 1.00 36.62 17 LEU E C 1
ATOM 8847 O O . LEU E 1 17 ? 58.216 12.936 56.561 1.00 35.85 17 LEU E O 1
ATOM 8852 N N . SER E 1 18 ? 59.788 11.534 57.389 1.00 37.24 18 SER E N 1
ATOM 8853 C CA . SER E 1 18 ? 58.868 10.612 58.041 1.00 36.53 18 SER E CA 1
ATOM 8854 C C . SER E 1 18 ? 59.405 10.333 59.435 1.00 35.56 18 SER E C 1
ATOM 8855 O O . SER E 1 18 ? 60.617 10.333 59.645 1.00 35.40 18 SER E O 1
ATOM 8858 N N . LEU E 1 19 ? 58.519 10.085 60.392 1.00 35.07 19 LEU E N 1
ATOM 8859 C CA . LEU E 1 19 ? 58.996 9.794 61.730 1.00 36.31 19 LEU E CA 1
ATOM 8860 C C . LEU E 1 19 ? 59.800 8.501 61.663 1.00 37.35 19 LEU E C 1
ATOM 8861 O O . LEU E 1 19 ? 60.610 8.218 62.540 1.00 37.37 19 LEU E O 1
ATOM 8866 N N . ASP E 1 20 ? 59.590 7.731 60.601 1.00 38.78 20 ASP E N 1
ATOM 8867 C CA . ASP E 1 20 ? 60.316 6.483 60.443 1.00 40.50 20 ASP E CA 1
ATOM 8868 C C . ASP E 1 20 ? 61.749 6.740 59.997 1.00 40.38 20 ASP E C 1
ATOM 8869 O O . ASP E 1 20 ? 62.505 5.801 59.781 1.00 39.73 20 ASP E O 1
ATOM 8874 N N . ASP E 1 21 ? 62.121 8.012 59.855 1.00 39.88 21 ASP E N 1
ATOM 8875 C CA . ASP E 1 21 ? 63.497 8.362 59.488 1.00 39.95 21 ASP E CA 1
ATOM 8876 C C . ASP E 1 21 ? 64.395 8.203 60.723 1.00 39.35 21 ASP E C 1
ATOM 8877 O O . ASP E 1 21 ? 65.622 8.190 60.624 1.00 38.80 21 ASP E O 1
ATOM 8882 N N . LEU E 1 22 ? 63.764 8.087 61.886 1.00 39.34 22 LEU E N 1
ATOM 8883 C CA . LEU E 1 22 ? 64.472 7.924 63.149 1.00 41.26 22 LEU E CA 1
ATOM 8884 C C . LEU E 1 22 ? 64.207 6.525 63.691 1.00 43.23 22 LEU E C 1
ATOM 8885 O O . LEU E 1 22 ? 63.053 6.080 63.737 1.00 43.63 22 LEU E O 1
ATOM 8890 N N . ASP E 1 23 ? 65.261 5.815 64.087 1.00 43.99 23 ASP E N 1
ATOM 8891 C CA . ASP E 1 23 ? 65.051 4.495 64.659 1.00 45.56 23 ASP E CA 1
ATOM 8892 C C . ASP E 1 23 ? 64.798 4.723 66.147 1.00 45.35 23 ASP E C 1
ATOM 8893 O O . ASP E 1 23 ? 64.623 5.864 66.573 1.00 46.13 23 ASP E O 1
ATOM 8898 N N . GLU E 1 24 ? 64.768 3.659 66.937 1.00 44.75 24 GLU E N 1
ATOM 8899 C CA . GLU E 1 24 ? 64.505 3.805 68.364 1.00 45.07 24 GLU E CA 1
ATOM 8900 C C . GLU E 1 24 ? 65.516 4.697 69.069 1.00 43.09 24 GLU E C 1
ATOM 8901 O O . GLU E 1 24 ? 65.148 5.534 69.893 1.00 43.58 24 GLU E O 1
ATOM 8907 N N . ALA E 1 25 ? 66.790 4.518 68.742 1.00 40.98 25 ALA E N 1
ATOM 8908 C CA . ALA E 1 25 ? 67.853 5.304 69.358 1.00 41.04 25 ALA E CA 1
ATOM 8909 C C . ALA E 1 25 ? 67.802 6.778 68.968 1.00 40.64 25 ALA E C 1
ATOM 8910 O O . ALA E 1 25 ? 67.989 7.659 69.808 1.00 39.78 25 ALA E O 1
ATOM 8912 N N . GLN E 1 26 ? 67.549 7.040 67.687 1.00 40.71 26 GLN E N 1
ATOM 8913 C CA . GLN E 1 26 ? 67.503 8.407 67.186 1.00 39.41 26 GLN E CA 1
ATOM 8914 C C . GLN E 1 26 ? 66.341 9.193 67.759 1.00 37.87 26 GLN E C 1
ATOM 8915 O O . GLN E 1 26 ? 66.519 10.341 68.174 1.00 38.49 26 GLN E O 1
ATOM 8921 N N . LEU E 1 27 ? 65.155 8.590 67.800 1.00 35.91 27 LEU E N 1
ATOM 8922 C CA . LEU E 1 27 ? 64.007 9.290 68.360 1.00 35.37 27 LEU E CA 1
ATOM 8923 C C . LEU E 1 27 ? 64.245 9.626 69.835 1.00 35.97 27 LEU E C 1
ATOM 8924 O O . LEU E 1 27 ? 63.874 10.704 70.293 1.00 34.75 27 LEU E O 1
ATOM 8929 N N . HIS E 1 28 ? 64.873 8.714 70.576 1.00 38.91 28 HIS E N 1
ATOM 8930 C CA . HIS E 1 28 ? 65.134 8.958 71.997 1.00 40.53 28 HIS E CA 1
ATOM 8931 C C . HIS E 1 28 ? 66.179 10.034 72.190 1.00 40.31 28 HIS E C 1
ATOM 8932 O O . HIS E 1 28 ? 66.082 10.849 73.110 1.00 41.54 28 HIS E O 1
ATOM 8939 N N . ALA E 1 29 ? 67.176 10.032 71.316 1.00 37.90 29 ALA E N 1
ATOM 8940 C CA . ALA E 1 29 ? 68.244 11.018 71.375 1.00 38.54 29 ALA E CA 1
ATOM 8941 C C . ALA E 1 29 ? 67.632 12.401 71.126 1.00 39.29 29 ALA E C 1
ATOM 8942 O O . ALA E 1 29 ? 67.950 13.380 71.806 1.00 38.82 29 ALA E O 1
ATOM 8944 N N . LEU E 1 30 ? 66.733 12.457 70.150 1.00 39.29 30 LEU E N 1
ATOM 8945 C CA . LEU E 1 30 ? 66.066 13.699 69.793 1.00 39.34 30 LEU E CA 1
ATOM 8946 C C . LEU E 1 30 ? 65.210 14.234 70.941 1.00 38.32 30 LEU E C 1
ATOM 8947 O O . LEU E 1 30 ? 65.227 15.432 71.227 1.00 36.40 30 LEU E O 1
ATOM 8952 N N . LEU E 1 31 ? 64.464 13.343 71.596 1.00 38.06 31 LEU E N 1
ATOM 8953 C CA . LEU E 1 31 ? 63.597 13.725 72.716 1.00 36.39 31 LEU E CA 1
ATOM 8954 C C . LEU E 1 31 ? 64.423 14.202 73.904 1.00 36.63 31 LEU E C 1
ATOM 8955 O O . LEU E 1 31 ? 64.042 15.145 74.604 1.00 34.17 31 LEU E O 1
ATOM 8960 N N . THR E 1 32 ? 65.548 13.536 74.133 1.00 37.35 32 THR E N 1
ATOM 8961 C CA . THR E 1 32 ? 66.440 13.915 75.219 1.00 38.98 32 THR E CA 1
ATOM 8962 C C . THR E 1 32 ? 67.026 15.291 74.914 1.00 39.77 32 THR E C 1
ATOM 8963 O O . THR E 1 32 ? 67.083 16.153 75.787 1.00 40.93 32 THR E O 1
ATOM 8967 N N . LEU E 1 33 ? 67.445 15.507 73.670 1.00 40.14 33 LEU E N 1
ATOM 8968 C CA . LEU E 1 33 ? 68.012 16.804 73.295 1.00 40.83 33 LEU E CA 1
ATOM 8969 C C . LEU E 1 33 ? 66.986 17.910 73.530 1.00 40.10 33 LEU E C 1
ATOM 8970 O O . LEU E 1 33 ? 67.324 18.979 74.044 1.00 41.46 33 LEU E O 1
ATOM 8975 N N . ALA E 1 34 ? 65.734 17.638 73.165 1.00 38.86 34 ALA E N 1
ATOM 8976 C CA . ALA E 1 34 ? 64.648 18.598 73.322 1.00 39.40 34 ALA E CA 1
ATOM 8977 C C . ALA E 1 34 ? 64.402 18.943 74.786 1.00 40.61 34 ALA E C 1
ATOM 8978 O O . ALA E 1 34 ? 64.112 20.091 75.125 1.00 40.58 34 ALA E O 1
ATOM 8980 N N . HIS E 1 35 ? 64.503 17.939 75.648 1.00 42.20 35 HIS E N 1
ATOM 8981 C CA . HIS E 1 35 ? 64.311 18.133 77.083 1.00 44.42 35 HIS E CA 1
ATOM 8982 C C . HIS E 1 35 ? 65.414 19.028 77.665 1.00 43.64 35 HIS E C 1
ATOM 8983 O O . HIS E 1 35 ? 65.138 19.969 78.404 1.00 40.39 35 HIS E O 1
ATOM 8990 N N . GLN E 1 36 ? 66.662 18.721 77.326 1.00 42.89 36 GLN E N 1
ATOM 8991 C CA . GLN E 1 36 ? 67.800 19.495 77.817 1.00 45.30 36 GLN E CA 1
ATOM 8992 C C . GLN E 1 36 ? 67.768 20.934 77.297 1.00 46.26 36 GLN E C 1
ATOM 8993 O O . GLN E 1 36 ? 68.065 21.879 78.034 1.00 46.89 36 GLN E O 1
ATOM 8999 N N . LEU E 1 37 ? 67.417 21.098 76.025 1.00 46.16 37 LEU E N 1
ATOM 9000 C CA . LEU E 1 37 ? 67.354 22.428 75.437 1.00 45.91 37 LEU E CA 1
ATOM 9001 C C . LEU E 1 37 ? 66.285 23.231 76.149 1.00 45.99 37 LEU E C 1
ATOM 9002 O O . LEU E 1 37 ? 66.463 24.411 76.430 1.00 44.38 37 LEU E O 1
ATOM 9007 N N . LYS E 1 38 ? 65.177 22.573 76.462 1.00 46.75 38 LYS E N 1
ATOM 9008 C CA . LYS E 1 38 ? 64.074 23.237 77.130 1.00 48.51 38 LYS E CA 1
ATOM 9009 C C . LYS E 1 38 ? 64.427 23.665 78.545 1.00 50.82 38 LYS E C 1
ATOM 9010 O O . LYS E 1 38 ? 64.002 24.728 78.994 1.00 51.11 38 LYS E O 1
ATOM 9016 N N . ARG E 1 39 ? 65.198 22.839 79.246 1.00 54.99 39 ARG E N 1
ATOM 9017 C CA . ARG E 1 39 ? 65.590 23.148 80.619 1.00 59.42 39 ARG E CA 1
ATOM 9018 C C . ARG E 1 39 ? 66.841 24.015 80.626 1.00 60.81 39 ARG E C 1
ATOM 9019 O O . ARG E 1 39 ? 67.184 24.617 81.639 1.00 61.70 39 ARG E O 1
ATOM 9027 N N . GLY E 1 40 ? 67.519 24.080 79.489 1.00 62.81 40 GLY E N 1
ATOM 9028 C CA . GLY E 1 40 ? 68.733 24.862 79.418 1.00 63.75 40 GLY E CA 1
ATOM 9029 C C . GLY E 1 40 ? 69.866 23.993 79.917 1.00 65.88 40 GLY E C 1
ATOM 9030 O O . GLY E 1 40 ? 71.003 24.444 80.031 1.00 66.42 40 GLY E O 1
ATOM 9031 N N . GLU E 1 41 ? 69.551 22.737 80.227 1.00 66.72 41 GLU E N 1
ATOM 9032 C CA . GLU E 1 41 ? 70.561 21.792 80.700 1.00 67.88 41 GLU E CA 1
ATOM 9033 C C . GLU E 1 41 ? 71.664 21.701 79.657 1.00 67.65 41 GLU E C 1
ATOM 9034 O O . GLU E 1 41 ? 72.777 21.259 79.941 1.00 68.82 41 GLU E O 1
ATOM 9040 N N . ARG E 1 42 ? 71.338 22.126 78.443 1.00 66.89 42 ARG E N 1
ATOM 9041 C CA . ARG E 1 42 ? 72.278 22.094 77.337 1.00 65.59 42 ARG E CA 1
ATOM 9042 C C . ARG E 1 42 ? 72.012 23.320 76.470 1.00 63.74 42 ARG E C 1
ATOM 9043 O O . ARG E 1 42 ? 71.016 24.021 76.665 1.00 61.95 42 ARG E O 1
ATOM 9051 N N . VAL E 1 43 ? 72.903 23.581 75.521 1.00 61.34 43 VAL E N 1
ATOM 9052 C CA . VAL E 1 43 ? 72.749 24.726 74.637 1.00 59.43 43 VAL E CA 1
ATOM 9053 C C . VAL E 1 43 ? 73.223 24.409 73.228 1.00 58.47 43 VAL E C 1
ATOM 9054 O O . VAL E 1 43 ? 74.177 23.653 73.033 1.00 59.14 43 VAL E O 1
ATOM 9058 N N . ALA E 1 44 ? 72.540 24.990 72.248 1.00 55.96 44 ALA E N 1
ATOM 9059 C CA . ALA E 1 44 ? 72.869 24.790 70.845 1.00 54.06 44 ALA E CA 1
ATOM 9060 C C . ALA E 1 44 ? 72.932 26.155 70.171 1.00 53.14 44 ALA E C 1
ATOM 9061 O O . ALA E 1 44 ? 72.391 27.133 70.687 1.00 52.48 44 ALA E O 1
ATOM 9063 N N . ASN E 1 45 ? 73.580 26.223 69.014 1.00 52.41 45 ASN E N 1
ATOM 9064 C CA . ASN E 1 45 ? 73.703 27.491 68.308 1.00 51.46 45 ASN E CA 1
ATOM 9065 C C . ASN E 1 45 ? 73.795 27.314 66.803 1.00 50.87 45 ASN E C 1
ATOM 9066 O O . ASN E 1 45 ? 74.600 26.526 66.312 1.00 51.51 45 ASN E O 1
ATOM 9071 N N . LEU E 1 46 ? 72.969 28.060 66.076 1.00 48.84 46 LEU E N 1
ATOM 9072 C CA . LEU E 1 46 ? 72.953 28.002 64.619 1.00 46.96 46 LEU E CA 1
ATOM 9073 C C . LEU E 1 46 ? 73.193 29.397 64.059 1.00 47.62 46 LEU E C 1
ATOM 9074 O O . LEU E 1 46 ? 72.695 29.756 62.991 1.00 45.93 46 LEU E O 1
ATOM 9079 N N . HIS E 1 47 ? 73.951 30.193 64.801 1.00 48.10 47 HIS E N 1
ATOM 9080 C CA . HIS E 1 47 ? 74.257 31.541 64.369 1.00 48.54 47 HIS E CA 1
ATOM 9081 C C . HIS E 1 47 ? 74.879 31.487 62.981 1.00 47.00 47 HIS E C 1
ATOM 9082 O O . HIS E 1 47 ? 75.688 30.612 62.695 1.00 48.02 47 HIS E O 1
ATOM 9089 N N . GLY E 1 48 ? 74.487 32.422 62.120 1.00 45.78 48 GLY E N 1
ATOM 9090 C CA . GLY E 1 48 ? 75.009 32.450 60.766 1.00 42.64 48 GLY E CA 1
ATOM 9091 C C . GLY E 1 48 ? 74.229 31.548 59.831 1.00 42.17 48 GLY E C 1
ATOM 9092 O O . GLY E 1 48 ? 74.493 31.512 58.630 1.00 43.13 48 GLY E O 1
ATOM 9093 N N . LYS E 1 49 ? 73.258 30.819 60.371 1.00 40.50 49 LYS E N 1
ATOM 9094 C CA . LYS E 1 49 ? 72.460 29.912 59.555 1.00 39.09 49 LYS E CA 1
ATOM 9095 C C . LYS E 1 49 ? 71.078 30.485 59.280 1.00 36.53 49 LYS E C 1
ATOM 9096 O O . LYS E 1 49 ? 70.549 31.277 60.062 1.00 35.05 49 LYS E O 1
ATOM 9102 N N . VAL E 1 50 ? 70.494 30.062 58.166 1.00 34.92 50 VAL E N 1
ATOM 9103 C CA . VAL E 1 50 ? 69.179 30.526 57.763 1.00 34.46 50 VAL E CA 1
ATOM 9104 C C . VAL E 1 50 ? 68.271 29.355 57.447 1.00 35.71 50 VAL E C 1
ATOM 9105 O O . VAL E 1 50 ? 68.662 28.434 56.734 1.00 38.11 50 VAL E O 1
ATOM 9109 N N . LEU E 1 51 ? 67.052 29.400 57.971 1.00 36.21 51 LEU E N 1
ATOM 9110 C CA . LEU E 1 51 ? 66.082 28.341 57.738 1.00 36.33 51 LEU E CA 1
ATOM 9111 C C . LEU E 1 51 ? 65.073 28.852 56.729 1.00 36.40 51 LEU E C 1
ATOM 9112 O O . LEU E 1 51 ? 64.473 29.910 56.933 1.00 36.44 51 LEU E O 1
ATOM 9117 N N . GLY E 1 52 ? 64.887 28.109 55.643 1.00 35.91 52 GLY E N 1
ATOM 9118 C CA . GLY E 1 52 ? 63.913 28.510 54.649 1.00 36.65 52 GLY E CA 1
ATOM 9119 C C . GLY E 1 52 ? 62.607 27.794 54.947 1.00 36.71 52 GLY E C 1
ATOM 9120 O O . GLY E 1 52 ? 62.602 26.591 55.182 1.00 37.93 52 GLY E O 1
ATOM 9121 N N . LEU E 1 53 ? 61.499 28.523 54.969 1.00 37.83 53 LEU E N 1
ATOM 9122 C CA . LEU E 1 53 ? 60.203 27.908 55.232 1.00 37.29 53 LEU E CA 1
ATOM 9123 C C . LEU E 1 53 ? 59.433 27.873 53.927 1.00 38.72 53 LEU E C 1
ATOM 9124 O O . LEU E 1 53 ? 58.959 28.901 53.460 1.00 40.15 53 LEU E O 1
ATOM 9129 N N . VAL E 1 54 ? 59.315 26.697 53.324 1.00 39.82 54 VAL E N 1
ATOM 9130 C CA . VAL E 1 54 ? 58.587 26.584 52.072 1.00 42.74 54 VAL E CA 1
ATOM 9131 C C . VAL E 1 54 ? 57.270 25.844 52.295 1.00 44.28 54 VAL E C 1
ATOM 9132 O O . VAL E 1 54 ? 57.209 24.611 52.272 1.00 41.67 54 VAL E O 1
ATOM 9136 N N . PHE E 1 55 ? 56.216 26.624 52.521 1.00 45.72 55 PHE E N 1
ATOM 9137 C CA . PHE E 1 55 ? 54.897 26.075 52.781 1.00 49.45 55 PHE E CA 1
ATOM 9138 C C . PHE E 1 55 ? 53.955 26.286 51.608 1.00 52.73 55 PHE E C 1
ATOM 9139 O O . PHE E 1 55 ? 53.467 27.394 51.397 1.00 54.49 55 PHE E O 1
ATOM 9147 N N . LEU E 1 56 ? 53.703 25.224 50.846 1.00 55.68 56 LEU E N 1
ATOM 9148 C CA . LEU E 1 56 ? 52.796 25.304 49.707 1.00 58.32 56 LEU E CA 1
ATOM 9149 C C . LEU E 1 56 ? 51.421 25.697 50.227 1.00 60.04 56 LEU E C 1
ATOM 9150 O O . LEU E 1 56 ? 50.659 26.382 49.549 1.00 61.23 56 LEU E O 1
ATOM 9155 N N . LYS E 1 57 ? 51.114 25.251 51.439 1.00 61.66 57 LYS E N 1
ATOM 9156 C CA . LYS E 1 57 ? 49.846 25.561 52.086 1.00 63.21 57 LYS E CA 1
ATOM 9157 C C . LYS E 1 57 ? 50.183 26.407 53.311 1.00 63.41 57 LYS E C 1
ATOM 9158 O O . LYS E 1 57 ? 50.941 25.972 54.177 1.00 64.29 57 LYS E O 1
ATOM 9164 N N . ALA E 1 58 ? 49.628 27.610 53.385 1.00 62.53 58 ALA E N 1
ATOM 9165 C CA . ALA E 1 58 ? 49.907 28.494 54.509 1.00 62.69 58 ALA E CA 1
ATOM 9166 C C . ALA E 1 58 ? 49.518 27.881 55.852 1.00 62.88 58 ALA E C 1
ATOM 9167 O O . ALA E 1 58 ? 48.562 27.107 55.947 1.00 64.19 58 ALA E O 1
ATOM 9169 N N . SER E 1 59 ? 50.277 28.230 56.885 1.00 61.03 59 SER E N 1
ATOM 9170 C CA . SER E 1 59 ? 50.026 27.748 58.234 1.00 59.65 59 SER E CA 1
ATOM 9171 C C . SER E 1 59 ? 50.824 28.598 59.218 1.00 59.49 59 SER E C 1
ATOM 9172 O O . SER E 1 59 ? 52.031 28.398 59.409 1.00 58.61 59 SER E O 1
ATOM 9175 N N . THR E 1 60 ? 50.133 29.555 59.828 1.00 57.73 60 THR E N 1
ATOM 9176 C CA . THR E 1 60 ? 50.731 30.461 60.795 1.00 55.14 60 THR E CA 1
ATOM 9177 C C . THR E 1 60 ? 51.207 29.720 62.038 1.00 53.16 60 THR E C 1
ATOM 9178 O O . THR E 1 60 ? 52.273 30.015 62.573 1.00 53.71 60 THR E O 1
ATOM 9182 N N . ARG E 1 61 ? 50.418 28.754 62.492 1.00 51.48 61 ARG E N 1
ATOM 9183 C CA . ARG E 1 61 ? 50.760 27.972 63.683 1.00 49.50 61 ARG E CA 1
ATOM 9184 C C . ARG E 1 61 ? 52.094 27.263 63.504 1.00 47.66 61 ARG E C 1
ATOM 9185 O O . ARG E 1 61 ? 52.936 27.260 64.402 1.00 47.74 61 ARG E O 1
ATOM 9193 N N . THR E 1 62 ? 52.279 26.653 62.338 1.00 45.20 62 THR E N 1
ATOM 9194 C CA . THR E 1 62 ? 53.512 25.938 62.054 1.00 42.97 62 THR E CA 1
ATOM 9195 C C . THR E 1 62 ? 54.640 26.917 61.752 1.00 40.63 62 THR E C 1
ATOM 9196 O O . THR E 1 62 ? 55.785 26.698 62.142 1.00 38.30 62 THR E O 1
ATOM 9200 N N . ARG E 1 63 ? 54.308 28.006 61.072 1.00 39.59 63 ARG E N 1
ATOM 9201 C CA . ARG E 1 63 ? 55.308 29.003 60.737 1.00 40.18 63 ARG E CA 1
ATOM 9202 C C . ARG E 1 63 ? 55.892 29.622 62.000 1.00 38.48 63 ARG E C 1
ATOM 9203 O O . ARG E 1 63 ? 57.103 29.632 62.189 1.00 38.41 63 ARG E O 1
ATOM 9211 N N . VAL E 1 64 ? 55.029 30.115 62.880 1.00 38.74 64 VAL E N 1
ATOM 9212 C CA . VAL E 1 64 ? 55.505 30.745 64.106 1.00 37.96 64 VAL E CA 1
ATOM 9213 C C . VAL E 1 64 ? 56.369 29.844 64.979 1.00 36.97 64 VAL E C 1
ATOM 9214 O O . VAL E 1 64 ? 57.421 30.284 65.447 1.00 37.58 64 VAL E O 1
ATOM 9218 N N . SER E 1 65 ? 55.961 28.592 65.191 1.00 34.73 65 SER E N 1
ATOM 9219 C CA . SER E 1 65 ? 56.761 27.713 66.039 1.00 34.02 65 SER E CA 1
ATOM 9220 C C . SER E 1 65 ? 58.129 27.386 65.437 1.00 34.77 65 SER E C 1
ATOM 9221 O O . SER E 1 65 ? 59.105 27.231 66.169 1.00 34.93 65 SER E O 1
ATOM 9224 N N . PHE E 1 66 ? 58.215 27.282 64.112 1.00 33.43 66 PHE E N 1
ATOM 9225 C CA . PHE E 1 66 ? 59.502 27.004 63.497 1.00 32.53 66 PHE E CA 1
ATOM 9226 C C . PHE E 1 66 ? 60.364 28.268 63.540 1.00 32.41 66 PHE E C 1
ATOM 9227 O O . PHE E 1 66 ? 61.548 28.199 63.863 1.00 30.66 66 PHE E O 1
ATOM 9235 N N . THR E 1 67 ? 59.771 29.422 63.230 1.00 31.52 67 THR E N 1
ATOM 9236 C CA . THR E 1 67 ? 60.537 30.664 63.223 1.00 35.28 67 THR E CA 1
ATOM 9237 C C . THR E 1 67 ? 61.070 31.041 64.604 1.00 34.10 67 THR E C 1
ATOM 9238 O O . THR E 1 67 ? 62.239 31.403 64.734 1.00 35.74 67 THR E O 1
ATOM 9242 N N . VAL E 1 68 ? 60.245 30.945 65.643 1.00 35.04 68 VAL E N 1
ATOM 9243 C CA . VAL E 1 68 ? 60.743 31.268 66.976 1.00 34.95 68 VAL E CA 1
ATOM 9244 C C . VAL E 1 68 ? 61.798 30.235 67.383 1.00 35.13 68 VAL E C 1
ATOM 9245 O O . VAL E 1 68 ? 62.785 30.568 68.048 1.00 34.83 68 VAL E O 1
ATOM 9249 N N . ALA E 1 69 ? 61.600 28.986 66.969 1.00 34.61 69 ALA E N 1
ATOM 9250 C CA . ALA E 1 69 ? 62.556 27.919 67.287 1.00 35.67 69 ALA E CA 1
ATOM 9251 C C . ALA E 1 69 ? 63.951 28.251 66.746 1.00 36.02 69 ALA E C 1
ATOM 9252 O O . ALA E 1 69 ? 64.956 28.068 67.434 1.00 34.76 69 ALA E O 1
ATOM 9254 N N . MET E 1 70 ? 64.012 28.727 65.506 1.00 36.28 70 MET E N 1
ATOM 9255 C CA . MET E 1 70 ? 65.293 29.081 64.902 1.00 34.42 70 MET E CA 1
ATOM 9256 C C . MET E 1 70 ? 65.859 30.341 65.567 1.00 34.94 70 MET E C 1
ATOM 9257 O O . MET E 1 70 ? 67.071 30.451 65.783 1.00 35.35 70 MET E O 1
ATOM 9262 N N . TYR E 1 71 ? 64.987 31.289 65.902 1.00 34.29 71 TYR E N 1
ATOM 9263 C CA . TYR E 1 71 ? 65.446 32.520 66.541 1.00 33.97 71 TYR E CA 1
ATOM 9264 C C . TYR E 1 71 ? 66.124 32.232 67.887 1.00 36.05 71 TYR E C 1
ATOM 9265 O O . TYR E 1 71 ? 67.157 32.818 68.213 1.00 35.99 71 TYR E O 1
ATOM 9274 N N . GLN E 1 72 ? 65.551 31.325 68.669 1.00 36.22 72 GLN E N 1
ATOM 9275 C CA . GLN E 1 72 ? 66.123 30.995 69.968 1.00 35.75 72 GLN E CA 1
ATOM 9276 C C . GLN E 1 72 ? 67.441 30.244 69.816 1.00 36.30 72 GLN E C 1
ATOM 9277 O O . GLN E 1 72 ? 68.212 30.122 70.772 1.00 36.49 72 GLN E O 1
ATOM 9283 N N . LEU E 1 73 ? 67.703 29.747 68.612 1.00 34.16 73 LEU E N 1
ATOM 9284 C CA . LEU E 1 73 ? 68.948 29.040 68.353 1.00 33.80 73 LEU E CA 1
ATOM 9285 C C . LEU E 1 73 ? 69.956 30.010 67.736 1.00 34.08 73 LEU E C 1
ATOM 9286 O O . LEU E 1 73 ? 71.072 29.623 67.390 1.00 35.93 73 LEU E O 1
ATOM 9291 N N . GLY E 1 74 ? 69.550 31.271 67.603 1.00 35.25 74 GLY E N 1
ATOM 9292 C CA . GLY E 1 74 ? 70.412 32.293 67.030 1.00 35.22 74 GLY E CA 1
ATOM 9293 C C . GLY E 1 74 ? 70.463 32.293 65.504 1.00 37.83 74 GLY E C 1
ATOM 9294 O O . GLY E 1 74 ? 71.338 32.918 64.916 1.00 36.19 74 GLY E O 1
ATOM 9295 N N . GLY E 1 75 ? 69.542 31.592 64.850 1.00 37.18 75 GLY E N 1
ATOM 9296 C CA . GLY E 1 75 ? 69.558 31.576 63.395 1.00 38.00 75 GLY E CA 1
ATOM 9297 C C . GLY E 1 75 ? 68.537 32.529 62.801 1.00 38.72 75 GLY E C 1
ATOM 9298 O O . GLY E 1 75 ? 67.790 33.177 63.535 1.00 37.77 75 GLY E O 1
ATOM 9299 N N . GLN E 1 76 ? 68.509 32.633 61.477 1.00 39.60 76 GLN E N 1
ATOM 9300 C CA . GLN E 1 76 ? 67.538 33.497 60.821 1.00 40.78 76 GLN E CA 1
ATOM 9301 C C . GLN E 1 76 ? 66.524 32.659 60.049 1.00 40.27 76 GLN E C 1
ATOM 9302 O O . GLN E 1 76 ? 66.723 31.459 59.847 1.00 40.02 76 GLN E O 1
ATOM 9308 N N . VAL E 1 77 ? 65.441 33.296 59.615 1.00 39.11 77 VAL E N 1
ATOM 9309 C CA . VAL E 1 77 ? 64.380 32.591 58.907 1.00 39.01 77 VAL E CA 1
ATOM 9310 C C . VAL E 1 77 ? 63.827 33.362 57.707 1.00 39.66 77 VAL E C 1
ATOM 9311 O O . VAL E 1 77 ? 63.785 34.588 57.710 1.00 39.13 77 VAL E O 1
ATOM 9315 N N . ILE E 1 78 ? 63.407 32.623 56.684 1.00 40.48 78 ILE E N 1
ATOM 9316 C CA . ILE E 1 78 ? 62.834 33.210 55.480 1.00 42.71 78 ILE E CA 1
ATOM 9317 C C . ILE E 1 78 ? 61.600 32.426 55.051 1.00 42.69 78 ILE E C 1
ATOM 9318 O O . ILE E 1 78 ? 61.669 31.217 54.827 1.00 40.38 78 ILE E O 1
ATOM 9323 N N . ASP E 1 79 ? 60.475 33.122 54.934 1.00 44.78 79 ASP E N 1
ATOM 9324 C CA . ASP E 1 79 ? 59.226 32.496 54.520 1.00 48.26 79 ASP E CA 1
ATOM 9325 C C . ASP E 1 79 ? 59.165 32.420 52.993 1.00 48.81 79 ASP E C 1
ATOM 9326 O O . ASP E 1 79 ? 59.325 33.430 52.314 1.00 49.45 79 ASP E O 1
ATOM 9331 N N . LEU E 1 80 ? 58.947 31.221 52.461 1.00 49.57 80 LEU E N 1
ATOM 9332 C CA . LEU E 1 80 ? 58.853 31.019 51.016 1.00 49.96 80 LEU E CA 1
ATOM 9333 C C . LEU E 1 80 ? 57.572 30.278 50.644 1.00 49.64 80 LEU E C 1
ATOM 9334 O O . LEU E 1 80 ? 56.509 30.527 51.213 1.00 48.78 80 LEU E O 1
ATOM 9339 N N . GLU E 1 91 ? 57.920 26.120 37.893 1.00 53.09 91 GLU E N 1
ATOM 9340 C CA . GLU E 1 91 ? 59.320 25.703 37.854 1.00 51.54 91 GLU E CA 1
ATOM 9341 C C . GLU E 1 91 ? 59.463 24.317 38.472 1.00 50.32 91 GLU E C 1
ATOM 9342 O O . GLU E 1 91 ? 58.801 24.004 39.456 1.00 51.73 91 GLU E O 1
ATOM 9348 N N . PRO E 1 92 ? 60.310 23.457 37.886 1.00 48.29 92 PRO E N 1
ATOM 9349 C CA . PRO E 1 92 ? 60.473 22.121 38.464 1.00 47.52 92 PRO E CA 1
ATOM 9350 C C . PRO E 1 92 ? 61.184 22.185 39.822 1.00 46.97 92 PRO E C 1
ATOM 9351 O O . PRO E 1 92 ? 62.187 22.893 39.979 1.00 46.45 92 PRO E O 1
ATOM 9355 N N . VAL E 1 93 ? 60.653 21.450 40.796 1.00 44.98 93 VAL E N 1
ATOM 9356 C CA . VAL E 1 93 ? 61.210 21.427 42.147 1.00 46.11 93 VAL E CA 1
ATOM 9357 C C . VAL E 1 93 ? 62.703 21.148 42.218 1.00 44.76 93 VAL E C 1
ATOM 9358 O O . VAL E 1 93 ? 63.377 21.653 43.107 1.00 44.83 93 VAL E O 1
ATOM 9362 N N . ARG E 1 94 ? 63.227 20.344 41.300 1.00 45.30 94 ARG E N 1
ATOM 9363 C CA . ARG E 1 94 ? 64.653 20.043 41.333 1.00 45.60 94 ARG E CA 1
ATOM 9364 C C . ARG E 1 94 ? 65.463 21.304 41.050 1.00 45.46 94 ARG E C 1
ATOM 9365 O O . ARG E 1 94 ? 66.614 21.416 41.475 1.00 46.10 94 ARG E O 1
ATOM 9373 N N . ASP E 1 95 ? 64.853 22.253 40.342 1.00 43.19 95 ASP E N 1
ATOM 9374 C CA . ASP E 1 95 ? 65.511 23.515 40.019 1.00 42.60 95 ASP E CA 1
ATOM 9375 C C . ASP E 1 95 ? 65.451 24.475 41.193 1.00 42.06 95 ASP E C 1
ATOM 9376 O O . ASP E 1 95 ? 66.447 25.104 41.551 1.00 42.14 95 ASP E O 1
ATOM 9381 N N . THR E 1 96 ? 64.272 24.585 41.789 1.00 41.56 96 THR E N 1
ATOM 9382 C CA . THR E 1 96 ? 64.090 25.484 42.911 1.00 41.91 96 THR E CA 1
ATOM 9383 C C . THR E 1 96 ? 64.767 24.967 44.175 1.00 42.16 96 THR E C 1
ATOM 9384 O O . THR E 1 96 ? 65.173 25.762 45.025 1.00 41.45 96 THR E O 1
ATOM 9388 N N . ALA E 1 97 ? 64.921 23.647 44.281 1.00 40.34 97 ALA E N 1
ATOM 9389 C CA . ALA E 1 97 ? 65.560 23.040 45.447 1.00 39.03 97 ALA E CA 1
ATOM 9390 C C . ALA E 1 97 ? 67.071 23.252 45.424 1.00 39.31 97 ALA E C 1
ATOM 9391 O O . ALA E 1 97 ? 67.685 23.571 46.449 1.00 36.20 97 ALA E O 1
ATOM 9393 N N . ARG E 1 98 ? 67.667 23.055 44.251 1.00 38.26 98 ARG E N 1
ATOM 9394 C CA . ARG E 1 98 ? 69.101 23.227 44.086 1.00 38.95 98 ARG E CA 1
ATOM 9395 C C . ARG E 1 98 ? 69.509 24.691 44.235 1.00 38.87 98 ARG E C 1
ATOM 9396 O O . ARG E 1 98 ? 70.577 24.986 44.757 1.00 38.34 98 ARG E O 1
ATOM 9404 N N . VAL E 1 99 ? 68.674 25.613 43.767 1.00 39.20 99 VAL E N 1
ATOM 9405 C CA . VAL E 1 99 ? 69.013 27.020 43.910 1.00 40.17 99 VAL E CA 1
ATOM 9406 C C . VAL E 1 99 ? 68.872 27.369 45.402 1.00 40.19 99 VAL E C 1
ATOM 9407 O O . VAL E 1 99 ? 69.771 27.952 46.002 1.00 39.00 99 VAL E O 1
ATOM 9411 N N . LEU E 1 100 ? 67.763 26.964 46.011 1.00 39.83 100 LEU E N 1
ATOM 9412 C CA . LEU E 1 100 ? 67.535 27.234 47.427 1.00 39.28 100 LEU E CA 1
ATOM 9413 C C . LEU E 1 100 ? 68.696 26.668 48.241 1.00 40.80 100 LEU E C 1
ATOM 9414 O O . LEU E 1 100 ? 69.175 27.296 49.192 1.00 40.15 100 LEU E O 1
ATOM 9419 N N . GLY E 1 101 ? 69.152 25.481 47.853 1.00 39.29 101 GLY E N 1
ATOM 9420 C CA . GLY E 1 101 ? 70.255 24.846 48.550 1.00 39.23 101 GLY E CA 1
ATOM 9421 C C . GLY E 1 101 ? 71.547 25.641 48.479 1.00 40.26 101 GLY E C 1
ATOM 9422 O O . GLY E 1 101 ? 72.526 25.312 49.158 1.00 39.37 101 GLY E O 1
ATOM 9423 N N . ARG E 1 102 ? 71.560 26.683 47.649 1.00 40.41 102 ARG E N 1
ATOM 9424 C CA . ARG E 1 102 ? 72.742 27.528 47.512 1.00 40.12 102 ARG E CA 1
ATOM 9425 C C . ARG E 1 102 ? 72.624 28.783 48.371 1.00 39.05 102 ARG E C 1
ATOM 9426 O O . ARG E 1 102 ? 73.610 29.495 48.577 1.00 38.00 102 ARG E O 1
ATOM 9434 N N . TYR E 1 103 ? 71.423 29.056 48.874 1.00 37.99 103 TYR E N 1
ATOM 9435 C CA . TYR E 1 103 ? 71.213 30.253 49.678 1.00 36.56 103 TYR E CA 1
ATOM 9436 C C . TYR E 1 103 ? 71.040 30.019 51.174 1.00 36.91 103 TYR E C 1
ATOM 9437 O O . TYR E 1 103 ? 71.660 30.705 51.986 1.00 34.49 103 TYR E O 1
ATOM 9446 N N . VAL E 1 104 ? 70.182 29.067 51.534 1.00 36.73 104 VAL E N 1
ATOM 9447 C CA . VAL E 1 104 ? 69.914 28.778 52.938 1.00 36.31 104 VAL E CA 1
ATOM 9448 C C . VAL E 1 104 ? 70.551 27.471 53.385 1.00 37.28 104 VAL E C 1
ATOM 9449 O O . VAL E 1 104 ? 71.137 26.750 52.579 1.00 36.66 104 VAL E O 1
ATOM 9453 N N . ASP E 1 105 ? 70.410 27.169 54.672 1.00 38.00 105 ASP E N 1
ATOM 9454 C CA . ASP E 1 105 ? 71.015 25.984 55.276 1.00 39.41 105 ASP E CA 1
ATOM 9455 C C . ASP E 1 105 ? 70.047 24.887 55.709 1.00 39.81 105 ASP E C 1
ATOM 9456 O O . ASP E 1 105 ? 70.461 23.901 56.313 1.00 40.91 105 ASP E O 1
ATOM 9461 N N . GLY E 1 106 ? 68.764 25.059 55.414 1.00 38.72 106 GLY E N 1
ATOM 9462 C CA . GLY E 1 106 ? 67.787 24.060 55.802 1.00 37.21 106 GLY E CA 1
ATOM 9463 C C . GLY E 1 106 ? 66.404 24.484 55.381 1.00 36.30 106 GLY E C 1
ATOM 9464 O O . GLY E 1 106 ? 66.115 25.681 55.303 1.00 37.44 106 GLY E O 1
ATOM 9465 N N . LEU E 1 107 ? 65.550 23.506 55.100 1.00 36.42 107 LEU E N 1
ATOM 9466 C CA . LEU E 1 107 ? 64.187 23.779 54.672 1.00 35.67 107 LEU E CA 1
ATOM 9467 C C . LEU E 1 107 ? 63.147 23.037 55.500 1.00 37.09 107 LEU E C 1
ATOM 9468 O O . LEU E 1 107 ? 63.268 21.831 55.741 1.00 36.39 107 LEU E O 1
ATOM 9473 N N . ALA E 1 108 ? 62.131 23.774 55.942 1.00 36.43 108 ALA E N 1
ATOM 9474 C CA . ALA E 1 108 ? 61.023 23.199 56.687 1.00 38.70 108 ALA E CA 1
ATOM 9475 C C . ALA E 1 108 ? 59.930 23.322 55.633 1.00 40.32 108 ALA E C 1
ATOM 9476 O O . ALA E 1 108 ? 59.475 24.420 55.315 1.00 38.71 108 ALA E O 1
ATOM 9478 N N . ILE E 1 109 ? 59.518 22.194 55.073 1.00 41.85 109 ILE E N 1
ATOM 9479 C CA . ILE E 1 109 ? 58.540 22.255 54.019 1.00 44.56 109 ILE E CA 1
ATOM 9480 C C . ILE E 1 109 ? 57.200 21.575 54.238 1.00 44.75 109 ILE E C 1
ATOM 9481 O O . ILE E 1 109 ? 57.106 20.494 54.820 1.00 45.75 109 ILE E O 1
ATOM 9486 N N . ARG E 1 110 ? 56.153 22.254 53.782 1.00 45.45 110 ARG E N 1
ATOM 9487 C CA . ARG E 1 110 ? 54.807 21.734 53.883 1.00 46.44 110 ARG E CA 1
ATOM 9488 C C . ARG E 1 110 ? 54.210 21.599 52.491 1.00 47.42 110 ARG E C 1
ATOM 9489 O O . ARG E 1 110 ? 53.964 22.599 51.807 1.00 46.12 110 ARG E O 1
ATOM 9497 N N . THR E 1 111 ? 54.000 20.352 52.080 1.00 47.58 111 THR E N 1
ATOM 9498 C CA . THR E 1 111 ? 53.424 20.027 50.777 1.00 49.54 111 THR E CA 1
ATOM 9499 C C . THR E 1 111 ? 52.248 19.088 51.015 1.00 49.90 111 THR E C 1
ATOM 9500 O O . THR E 1 111 ? 51.969 18.691 52.145 1.00 49.89 111 THR E O 1
ATOM 9504 N N . PHE E 1 112 ? 51.565 18.721 49.945 1.00 50.46 112 PHE E N 1
ATOM 9505 C CA . PHE E 1 112 ? 50.436 17.818 50.068 1.00 50.19 112 PHE E CA 1
ATOM 9506 C C . PHE E 1 112 ? 50.928 16.395 49.911 1.00 48.04 112 PHE E C 1
ATOM 9507 O O . PHE E 1 112 ? 50.598 15.524 50.710 1.00 48.78 112 PHE E O 1
ATOM 9515 N N . ALA E 1 113 ? 51.751 16.173 48.896 1.00 46.27 113 ALA E N 1
ATOM 9516 C CA . ALA E 1 113 ? 52.279 14.849 48.624 1.00 43.90 113 ALA E CA 1
ATOM 9517 C C . ALA E 1 113 ? 53.616 14.579 49.290 1.00 43.53 113 ALA E C 1
ATOM 9518 O O . ALA E 1 113 ? 54.530 15.404 49.250 1.00 41.85 113 ALA E O 1
ATOM 9520 N N . GLN E 1 114 ? 53.718 13.409 49.908 1.00 44.04 114 GLN E N 1
ATOM 9521 C CA . GLN E 1 114 ? 54.946 12.988 50.569 1.00 43.91 114 GLN E CA 1
ATOM 9522 C C . GLN E 1 114 ? 56.014 12.928 49.496 1.00 44.00 114 GLN E C 1
ATOM 9523 O O . GLN E 1 114 ? 57.171 13.275 49.726 1.00 43.58 114 GLN E O 1
ATOM 9529 N N . THR E 1 115 ? 55.603 12.477 48.315 1.00 46.00 115 THR E N 1
ATOM 9530 C CA . THR E 1 115 ? 56.505 12.350 47.183 1.00 48.37 115 THR E CA 1
ATOM 9531 C C . THR E 1 115 ? 57.151 13.685 46.806 1.00 48.62 115 THR E C 1
ATOM 9532 O O . THR E 1 115 ? 58.338 13.733 46.491 1.00 48.92 115 THR E O 1
ATOM 9536 N N . GLU E 1 116 ? 56.385 14.773 46.843 1.00 49.01 116 GLU E N 1
ATOM 9537 C CA . GLU E 1 116 ? 56.957 16.070 46.496 1.00 49.79 116 GLU E CA 1
ATOM 9538 C C . GLU E 1 116 ? 57.993 16.461 47.545 1.00 49.70 116 GLU E C 1
ATOM 9539 O O . GLU E 1 116 ? 59.042 17.034 47.219 1.00 50.20 116 GLU E O 1
ATOM 9545 N N . LEU E 1 117 ? 57.696 16.149 48.807 1.00 47.73 117 LEU E N 1
ATOM 9546 C CA . LEU E 1 117 ? 58.607 16.454 49.905 1.00 46.61 117 LEU E CA 1
ATOM 9547 C C . LEU E 1 117 ? 59.943 15.755 49.684 1.00 46.63 117 LEU E C 1
ATOM 9548 O O . LEU E 1 117 ? 61.006 16.341 49.898 1.00 47.36 117 LEU E O 1
ATOM 9553 N N . GLU E 1 118 ? 59.882 14.498 49.253 1.00 47.16 118 GLU E N 1
ATOM 9554 C CA . GLU E 1 118 ? 61.087 13.711 49.012 1.00 47.65 118 GLU E CA 1
ATOM 9555 C C . GLU E 1 118 ? 61.836 14.283 47.815 1.00 47.65 118 GLU E C 1
ATOM 9556 O O . GLU E 1 118 ? 63.061 14.197 47.733 1.00 47.76 118 GLU E O 1
ATOM 9562 N N . GLU E 1 119 ? 61.087 14.873 46.891 1.00 49.03 119 GLU E N 1
ATOM 9563 C CA . GLU E 1 119 ? 61.663 15.492 45.704 1.00 50.26 119 GLU E CA 1
ATOM 9564 C C . GLU E 1 119 ? 62.638 16.577 46.153 1.00 49.70 119 GLU E C 1
ATOM 9565 O O . GLU E 1 119 ? 63.786 16.622 45.706 1.00 50.14 119 GLU E O 1
ATOM 9571 N N . TYR E 1 120 ? 62.172 17.450 47.043 1.00 47.49 120 TYR E N 1
ATOM 9572 C CA . TYR E 1 120 ? 63.004 18.531 47.555 1.00 46.95 120 TYR E CA 1
ATOM 9573 C C . TYR E 1 120 ? 64.239 18.004 48.264 1.00 46.50 120 TYR E C 1
ATOM 9574 O O . TYR E 1 120 ? 65.354 18.475 48.023 1.00 47.13 120 TYR E O 1
ATOM 9583 N N . ALA E 1 121 ? 64.036 17.025 49.140 1.00 46.53 121 ALA E N 1
ATOM 9584 C CA . ALA E 1 121 ? 65.130 16.444 49.915 1.00 46.02 121 ALA E CA 1
ATOM 9585 C C . ALA E 1 121 ? 66.197 15.823 49.026 1.00 46.08 121 ALA E C 1
ATOM 9586 O O . ALA E 1 121 ? 67.379 15.834 49.361 1.00 45.81 121 ALA E O 1
ATOM 9588 N N . HIS E 1 122 ? 65.782 15.293 47.884 1.00 47.42 122 HIS E N 1
ATOM 9589 C CA . HIS E 1 122 ? 66.723 14.666 46.965 1.00 49.28 122 HIS E CA 1
ATOM 9590 C C . HIS E 1 122 ? 67.681 15.641 46.274 1.00 48.21 122 HIS E C 1
ATOM 9591 O O . HIS E 1 122 ? 68.852 15.330 46.090 1.00 47.78 122 HIS E O 1
ATOM 9598 N N . TYR E 1 123 ? 67.194 16.826 45.918 1.00 48.63 123 TYR E N 1
ATOM 9599 C CA . TYR E 1 123 ? 68.016 17.809 45.205 1.00 47.47 123 TYR E CA 1
ATOM 9600 C C . TYR E 1 123 ? 68.572 18.987 46.003 1.00 47.04 123 TYR E C 1
ATOM 9601 O O . TYR E 1 123 ? 69.607 19.548 45.639 1.00 47.66 123 TYR E O 1
ATOM 9610 N N . ALA E 1 124 ? 67.884 19.371 47.071 1.00 44.93 124 ALA E N 1
ATOM 9611 C CA . ALA E 1 124 ? 68.290 20.514 47.879 1.00 43.23 124 ALA E CA 1
ATOM 9612 C C . ALA E 1 124 ? 69.756 20.560 48.307 1.00 42.46 124 ALA E C 1
ATOM 9613 O O . ALA E 1 124 ? 70.386 21.624 48.239 1.00 43.55 124 ALA E O 1
ATOM 9615 N N . GLY E 1 125 ? 70.302 19.432 48.755 1.00 39.65 125 GLY E N 1
ATOM 9616 C CA . GLY E 1 125 ? 71.691 19.425 49.190 1.00 37.77 125 GLY E CA 1
ATOM 9617 C C . GLY E 1 125 ? 71.835 19.959 50.611 1.00 38.26 125 GLY E C 1
ATOM 9618 O O . GLY E 1 125 ? 72.942 20.145 51.128 1.00 35.42 125 GLY E O 1
ATOM 9619 N N . ILE E 1 126 ? 70.697 20.225 51.240 1.00 36.57 126 ILE E N 1
ATOM 9620 C CA . ILE E 1 126 ? 70.675 20.712 52.612 1.00 36.55 126 ILE E CA 1
ATOM 9621 C C . ILE E 1 126 ? 69.544 19.967 53.304 1.00 34.18 126 ILE E C 1
ATOM 9622 O O . ILE E 1 126 ? 68.611 19.508 52.651 1.00 35.05 126 ILE E O 1
ATOM 9627 N N . PRO E 1 127 ? 69.607 19.833 54.632 1.00 34.62 127 PRO E N 1
ATOM 9628 C CA . PRO E 1 127 ? 68.544 19.117 55.349 1.00 34.49 127 PRO E CA 1
ATOM 9629 C C . PRO E 1 127 ? 67.111 19.603 55.105 1.00 34.84 127 PRO E C 1
ATOM 9630 O O . PRO E 1 127 ? 66.838 20.810 55.073 1.00 34.73 127 PRO E O 1
ATOM 9634 N N . VAL E 1 128 ? 66.209 18.643 54.916 1.00 34.03 128 VAL E N 1
ATOM 9635 C CA . VAL E 1 128 ? 64.798 18.918 54.697 1.00 35.17 128 VAL E CA 1
ATOM 9636 C C . VAL E 1 128 ? 63.981 18.317 55.842 1.00 36.15 128 VAL E C 1
ATOM 9637 O O . VAL E 1 128 ? 64.209 17.173 56.242 1.00 35.65 128 VAL E O 1
ATOM 9641 N N . ILE E 1 129 ? 63.028 19.099 56.347 1.00 36.06 129 ILE E N 1
ATOM 9642 C CA . ILE E 1 129 ? 62.153 18.698 57.436 1.00 35.50 129 ILE E CA 1
ATOM 9643 C C . ILE E 1 129 ? 60.687 18.782 57.020 1.00 36.81 129 ILE E C 1
ATOM 9644 O O . ILE E 1 129 ? 60.243 19.782 56.446 1.00 37.06 129 ILE E O 1
ATOM 9649 N N . ASN E 1 130 ? 59.935 17.732 57.327 1.00 36.53 130 ASN E N 1
ATOM 9650 C CA . ASN E 1 130 ? 58.519 17.683 57.007 1.00 35.47 130 ASN E CA 1
ATOM 9651 C C . ASN E 1 130 ? 57.752 18.576 57.985 1.00 36.51 130 ASN E C 1
ATOM 9652 O O . ASN E 1 130 ? 57.575 18.230 59.150 1.00 37.51 130 ASN E O 1
ATOM 9657 N N . ALA E 1 131 ? 57.308 19.734 57.514 1.00 37.80 131 ALA E N 1
ATOM 9658 C CA . ALA E 1 131 ? 56.547 20.636 58.361 1.00 37.66 131 ALA E CA 1
ATOM 9659 C C . ALA E 1 131 ? 55.104 20.144 58.379 1.00 39.02 131 ALA E C 1
ATOM 9660 O O . ALA E 1 131 ? 54.335 20.492 59.277 1.00 38.95 131 ALA E O 1
ATOM 9662 N N . LEU E 1 132 ? 54.754 19.317 57.389 1.00 40.58 132 LEU E N 1
ATOM 9663 C CA . LEU E 1 132 ? 53.409 18.756 57.267 1.00 40.68 132 LEU E CA 1
ATOM 9664 C C . LEU E 1 132 ? 53.116 18.280 55.844 1.00 41.10 132 LEU E C 1
ATOM 9665 O O . LEU E 1 132 ? 53.410 18.991 54.886 1.00 40.13 132 LEU E O 1
ATOM 9670 N N . THR E 1 133 ? 52.551 17.078 55.714 1.00 40.47 133 THR E N 1
ATOM 9671 C CA . THR E 1 133 ? 52.138 16.536 54.416 1.00 39.88 133 THR E CA 1
ATOM 9672 C C . THR E 1 133 ? 50.834 15.801 54.682 1.00 40.83 133 THR E C 1
ATOM 9673 O O . THR E 1 133 ? 50.439 15.631 55.840 1.00 40.23 133 THR E O 1
ATOM 9677 N N . ASP E 1 134 ? 50.157 15.376 53.622 1.00 40.93 134 ASP E N 1
ATOM 9678 C CA . ASP E 1 134 ? 48.898 14.650 53.777 1.00 41.67 134 ASP E CA 1
ATOM 9679 C C . ASP E 1 134 ? 49.138 13.324 54.481 1.00 41.35 134 ASP E C 1
ATOM 9680 O O . ASP E 1 134 ? 48.257 12.800 55.157 1.00 41.84 134 ASP E O 1
ATOM 9685 N N . HIS E 1 135 ? 50.347 12.799 54.305 1.00 40.41 135 HIS E N 1
ATOM 9686 C CA . HIS E 1 135 ? 50.745 11.505 54.842 1.00 39.40 135 HIS E CA 1
ATOM 9687 C C . HIS E 1 135 ? 51.276 11.466 56.277 1.00 39.37 135 HIS E C 1
ATOM 9688 O O . HIS E 1 135 ? 51.007 10.503 57.000 1.00 37.05 135 HIS E O 1
ATOM 9695 N N . GLU E 1 136 ? 52.035 12.489 56.686 1.00 38.32 136 GLU E N 1
ATOM 9696 C CA . GLU E 1 136 ? 52.597 12.510 58.039 1.00 36.62 136 GLU E CA 1
ATOM 9697 C C . GLU E 1 136 ? 52.822 13.898 58.641 1.00 35.71 136 GLU E C 1
ATOM 9698 O O . GLU E 1 136 ? 52.772 14.920 57.947 1.00 34.50 136 GLU E O 1
ATOM 9704 N N . HIS E 1 137 ? 53.070 13.914 59.945 1.00 33.30 137 HIS E N 1
ATOM 9705 C CA . HIS E 1 137 ? 53.322 15.146 60.688 1.00 33.38 137 HIS E CA 1
ATOM 9706 C C . HIS E 1 137 ? 54.248 14.756 61.839 1.00 34.98 137 HIS E C 1
ATOM 9707 O O . HIS E 1 137 ? 53.855 14.784 63.008 1.00 33.31 137 HIS E O 1
ATOM 9714 N N . PRO E 1 138 ? 55.497 14.382 61.515 1.00 35.13 138 PRO E N 1
ATOM 9715 C CA . PRO E 1 138 ? 56.470 13.970 62.531 1.00 35.12 138 PRO E CA 1
ATOM 9716 C C . PRO E 1 138 ? 56.815 14.965 63.626 1.00 35.64 138 PRO E C 1
ATOM 9717 O O . PRO E 1 138 ? 57.014 14.562 64.768 1.00 35.02 138 PRO E O 1
ATOM 9721 N N . CYS E 1 139 ? 56.881 16.255 63.299 1.00 36.27 139 CYS E N 1
ATOM 9722 C CA . CYS E 1 139 ? 57.217 17.260 64.307 1.00 34.67 139 CYS E CA 1
ATOM 9723 C C . CYS E 1 139 ? 56.125 17.408 65.357 1.00 34.69 139 CYS E C 1
ATOM 9724 O O . CYS E 1 139 ? 56.407 17.704 66.514 1.00 32.82 139 CYS E O 1
ATOM 9727 N N . GLN E 1 140 ? 54.872 17.220 64.959 1.00 33.96 140 GLN E N 1
ATOM 9728 C CA . GLN E 1 140 ? 53.781 17.335 65.914 1.00 33.95 140 GLN E CA 1
ATOM 9729 C C . GLN E 1 140 ? 53.939 16.259 66.981 1.00 35.16 140 GLN E C 1
ATOM 9730 O O . GLN E 1 140 ? 53.800 16.523 68.173 1.00 32.62 140 GLN E O 1
ATOM 9736 N N . VAL E 1 141 ? 54.240 15.045 66.524 1.00 34.94 141 VAL E N 1
ATOM 9737 C CA . VAL E 1 141 ? 54.395 13.896 67.402 1.00 33.93 141 VAL E CA 1
ATOM 9738 C C . VAL E 1 141 ? 55.595 14.004 68.325 1.00 33.14 141 VAL E C 1
ATOM 9739 O O . VAL E 1 141 ? 55.505 13.629 69.496 1.00 32.19 141 VAL E O 1
ATOM 9743 N N . VAL E 1 142 ? 56.718 14.513 67.822 1.00 32.31 142 VAL E N 1
ATOM 9744 C CA . VAL E 1 142 ? 57.876 14.666 68.691 1.00 32.95 142 VAL E CA 1
ATOM 9745 C C . VAL E 1 142 ? 57.439 15.582 69.840 1.00 32.58 142 VAL E C 1
ATOM 9746 O O . VAL E 1 142 ? 57.779 15.341 70.994 1.00 32.17 142 VAL E O 1
ATOM 9750 N N . ALA E 1 143 ? 56.655 16.610 69.525 1.00 30.12 143 ALA E N 1
ATOM 9751 C CA . ALA E 1 143 ? 56.177 17.530 70.546 1.00 30.84 143 ALA E CA 1
ATOM 9752 C C . ALA E 1 143 ? 55.214 16.823 71.498 1.00 30.91 143 ALA E C 1
ATOM 9753 O O . ALA E 1 143 ? 55.187 17.120 72.698 1.00 31.26 143 ALA E O 1
ATOM 9755 N N . ASP E 1 144 ? 54.427 15.888 70.965 1.00 31.59 144 ASP E N 1
ATOM 9756 C CA . ASP E 1 144 ? 53.465 15.145 71.781 1.00 32.34 144 ASP E CA 1
ATOM 9757 C C . ASP E 1 144 ? 54.178 14.206 72.742 1.00 33.02 144 ASP E C 1
ATOM 9758 O O . ASP E 1 144 ? 53.791 14.085 73.904 1.00 32.81 144 ASP E O 1
ATOM 9763 N N . LEU E 1 145 ? 55.208 13.532 72.241 1.00 34.37 145 LEU E N 1
ATOM 9764 C CA . LEU E 1 145 ? 56.003 12.603 73.038 1.00 36.00 145 LEU E CA 1
ATOM 9765 C C . LEU E 1 145 ? 56.685 13.358 74.186 1.00 36.94 145 LEU E C 1
ATOM 9766 O O . LEU E 1 145 ? 56.806 12.849 75.297 1.00 39.41 145 LEU E O 1
ATOM 9771 N N . LEU E 1 146 ? 57.120 14.581 73.911 1.00 37.04 146 LEU E N 1
ATOM 9772 C CA . LEU E 1 146 ? 57.750 15.408 74.929 1.00 36.05 146 LEU E CA 1
ATOM 9773 C C . LEU E 1 146 ? 56.692 15.728 75.987 1.00 34.77 146 LEU E C 1
ATOM 9774 O O . LEU E 1 146 ? 56.938 15.647 77.185 1.00 34.48 146 LEU E O 1
ATOM 9779 N N . THR E 1 147 ? 55.503 16.092 75.532 1.00 32.52 147 THR E N 1
ATOM 9780 C CA . THR E 1 147 ? 54.426 16.433 76.446 1.00 32.67 147 THR E CA 1
ATOM 9781 C C . THR E 1 147 ? 54.019 15.250 77.323 1.00 32.04 147 THR E C 1
ATOM 9782 O O . THR E 1 147 ? 53.819 15.398 78.535 1.00 28.76 147 THR E O 1
ATOM 9786 N N . ILE E 1 148 ? 53.894 14.077 76.715 1.00 31.77 148 ILE E N 1
ATOM 9787 C CA . ILE E 1 148 ? 53.524 12.894 77.480 1.00 33.83 148 ILE E CA 1
ATOM 9788 C C . ILE E 1 148 ? 54.591 12.631 78.551 1.00 34.29 148 ILE E C 1
ATOM 9789 O O . ILE E 1 148 ? 54.266 12.421 79.725 1.00 33.53 148 ILE E O 1
ATOM 9794 N N . ARG E 1 149 ? 55.858 12.668 78.150 1.00 33.41 149 ARG E N 1
ATOM 9795 C CA . ARG E 1 149 ? 56.953 12.448 79.091 1.00 37.32 149 ARG E CA 1
ATOM 9796 C C . ARG E 1 149 ? 56.884 13.430 80.277 1.00 36.91 149 ARG E C 1
ATOM 9797 O O . ARG E 1 149 ? 57.167 13.059 81.418 1.00 36.17 149 ARG E O 1
ATOM 9805 N N . GLU E 1 150 ? 56.492 14.674 80.010 1.00 34.78 150 GLU E N 1
ATOM 9806 C CA . GLU E 1 150 ? 56.401 15.672 81.070 1.00 36.87 150 GLU E CA 1
ATOM 9807 C C . GLU E 1 150 ? 55.210 15.433 82.007 1.00 37.67 150 GLU E C 1
ATOM 9808 O O . GLU E 1 150 ? 55.117 16.057 83.069 1.00 37.42 150 GLU E O 1
ATOM 9814 N N . ASN E 1 151 ? 54.321 14.517 81.625 1.00 35.61 151 ASN E N 1
ATOM 9815 C CA . ASN E 1 151 ? 53.163 14.191 82.457 1.00 36.05 151 ASN E CA 1
ATOM 9816 C C . ASN E 1 151 ? 53.200 12.785 83.067 1.00 35.70 151 ASN E C 1
ATOM 9817 O O . ASN E 1 151 ? 52.404 12.481 83.959 1.00 35.03 151 ASN E O 1
ATOM 9822 N N . PHE E 1 152 ? 54.108 11.931 82.599 1.00 35.03 152 PHE E N 1
ATOM 9823 C CA . PHE E 1 152 ? 54.189 10.571 83.130 1.00 36.01 152 PHE E CA 1
ATOM 9824 C C . PHE E 1 152 ? 55.588 10.104 83.516 1.00 36.98 152 PHE E C 1
ATOM 9825 O O . PHE E 1 152 ? 55.752 9.020 84.082 1.00 36.24 152 PHE E O 1
ATOM 9833 N N . GLY E 1 153 ? 56.591 10.915 83.208 1.00 37.60 153 GLY E N 1
ATOM 9834 C CA . GLY E 1 153 ? 57.954 10.560 83.553 1.00 39.19 153 GLY E CA 1
ATOM 9835 C C . GLY E 1 153 ? 58.463 9.319 82.851 1.00 40.83 153 GLY E C 1
ATOM 9836 O O . GLY E 1 153 ? 59.470 8.740 83.255 1.00 40.36 153 GLY E O 1
ATOM 9837 N N . ARG E 1 154 ? 57.763 8.909 81.799 1.00 41.48 154 ARG E N 1
ATOM 9838 C CA . ARG E 1 154 ? 58.150 7.741 81.014 1.00 42.93 154 ARG E CA 1
ATOM 9839 C C . ARG E 1 154 ? 57.296 7.673 79.750 1.00 42.47 154 ARG E C 1
ATOM 9840 O O . ARG E 1 154 ? 56.303 8.397 79.623 1.00 42.68 154 ARG E O 1
ATOM 9848 N N . LEU E 1 155 ? 57.690 6.806 78.820 1.00 39.60 155 LEU E N 1
ATOM 9849 C CA . LEU E 1 155 ? 56.951 6.630 77.579 1.00 38.75 155 LEU E CA 1
ATOM 9850 C C . LEU E 1 155 ? 56.559 5.166 77.407 1.00 38.50 155 LEU E C 1
ATOM 9851 O O . LEU E 1 155 ? 55.397 4.848 77.138 1.00 35.46 155 LEU E O 1
ATOM 9856 N N . ALA E 1 156 ? 57.537 4.278 77.574 1.00 37.89 156 ALA E N 1
ATOM 9857 C CA . ALA E 1 156 ? 57.312 2.847 77.416 1.00 38.65 156 ALA E CA 1
ATOM 9858 C C . ALA E 1 156 ? 56.298 2.301 78.411 1.00 38.43 156 ALA E C 1
ATOM 9859 O O . ALA E 1 156 ? 56.330 2.640 79.597 1.00 39.81 156 ALA E O 1
ATOM 9861 N N . GLY E 1 157 ? 55.389 1.459 77.924 1.00 38.75 157 GLY E N 1
ATOM 9862 C CA . GLY E 1 157 ? 54.382 0.880 78.799 1.00 35.23 157 GLY E CA 1
ATOM 9863 C C . GLY E 1 157 ? 53.076 1.651 78.857 1.00 35.53 157 GLY E C 1
ATOM 9864 O O . GLY E 1 157 ? 52.051 1.098 79.263 1.00 36.31 157 GLY E O 1
ATOM 9865 N N . LEU E 1 158 ? 53.090 2.926 78.479 1.00 33.68 158 LEU E N 1
ATOM 9866 C CA . LEU E 1 158 ? 51.851 3.699 78.506 1.00 33.77 158 LEU E CA 1
ATOM 9867 C C . LEU E 1 158 ? 50.959 3.275 77.342 1.00 34.34 158 LEU E C 1
ATOM 9868 O O . LEU E 1 158 ? 51.410 2.586 76.416 1.00 34.80 158 LEU E O 1
ATOM 9873 N N . LYS E 1 159 ? 49.692 3.679 77.400 1.00 35.26 159 LYS E N 1
ATOM 9874 C CA . LYS E 1 159 ? 48.747 3.378 76.328 1.00 37.57 159 LYS E CA 1
ATOM 9875 C C . LYS E 1 159 ? 48.111 4.664 75.807 1.00 36.25 159 LYS E C 1
ATOM 9876 O O . LYS E 1 159 ? 47.565 5.460 76.581 1.00 36.09 159 LYS E O 1
ATOM 9882 N N . LEU E 1 160 ? 48.180 4.855 74.494 1.00 35.98 160 LEU E N 1
ATOM 9883 C CA . LEU E 1 160 ? 47.599 6.032 73.861 1.00 36.99 160 LEU E CA 1
ATOM 9884 C C . LEU E 1 160 ? 46.448 5.665 72.930 1.00 36.09 160 LEU E C 1
ATOM 9885 O O . LEU E 1 160 ? 46.566 4.758 72.105 1.00 37.31 160 LEU E O 1
ATOM 9890 N N . ALA E 1 161 ? 45.333 6.370 73.064 1.00 35.32 161 ALA E N 1
ATOM 9891 C CA . ALA E 1 161 ? 44.197 6.119 72.195 1.00 35.60 161 ALA E CA 1
ATOM 9892 C C . ALA E 1 161 ? 43.929 7.324 71.308 1.00 37.00 161 ALA E C 1
ATOM 9893 O O . ALA E 1 161 ? 43.728 8.444 71.793 1.00 36.63 161 ALA E O 1
ATOM 9895 N N . TYR E 1 162 ? 43.956 7.095 70.002 1.00 37.29 162 TYR E N 1
ATOM 9896 C CA . TYR E 1 162 ? 43.654 8.150 69.051 1.00 38.80 162 TYR E CA 1
ATOM 9897 C C . TYR E 1 162 ? 42.245 7.843 68.545 1.00 39.87 162 TYR E C 1
ATOM 9898 O O . TYR E 1 162 ? 41.958 6.710 68.149 1.00 38.32 162 TYR E O 1
ATOM 9907 N N . VAL E 1 163 ? 41.364 8.836 68.576 1.00 39.79 163 VAL E N 1
ATOM 9908 C CA . VAL E 1 163 ? 39.999 8.638 68.103 1.00 40.64 163 VAL E CA 1
ATOM 9909 C C . VAL E 1 163 ? 39.652 9.663 67.030 1.00 42.47 163 VAL E C 1
ATOM 9910 O O . VAL E 1 163 ? 39.938 10.853 67.186 1.00 42.84 163 VAL E O 1
ATOM 9914 N N . GLY E 1 164 ? 39.053 9.190 65.937 1.00 44.17 164 GLY E N 1
ATOM 9915 C CA . GLY E 1 164 ? 38.667 10.072 64.844 1.00 43.67 164 GLY E CA 1
ATOM 9916 C C . GLY E 1 164 ? 39.102 9.601 63.464 1.00 44.38 164 GLY E C 1
ATOM 9917 O O . GLY E 1 164 ? 38.890 8.445 63.088 1.00 44.01 164 GLY E O 1
ATOM 9918 N N . ASP E 1 165 ? 39.723 10.506 62.713 1.00 43.58 165 ASP E N 1
ATOM 9919 C CA . ASP E 1 165 ? 40.194 10.236 61.355 1.00 43.52 165 ASP E CA 1
ATOM 9920 C C . ASP E 1 165 ? 41.654 9.781 61.347 1.00 43.62 165 ASP E C 1
ATOM 9921 O O . ASP E 1 165 ? 42.523 10.447 61.911 1.00 43.84 165 ASP E O 1
ATOM 9926 N N . GLY E 1 166 ? 41.910 8.640 60.711 1.00 41.67 166 GLY E N 1
ATOM 9927 C CA . GLY E 1 166 ? 43.256 8.103 60.629 1.00 40.73 166 GLY E CA 1
ATOM 9928 C C . GLY E 1 166 ? 44.030 8.881 59.594 1.00 41.43 166 GLY E C 1
ATOM 9929 O O . GLY E 1 166 ? 44.206 8.422 58.465 1.00 42.81 166 GLY E O 1
ATOM 9930 N N . ASN E 1 167 ? 44.511 10.053 60.007 1.00 40.82 167 ASN E N 1
ATOM 9931 C CA . ASN E 1 167 ? 45.235 10.990 59.150 1.00 38.86 167 ASN E CA 1
ATOM 9932 C C . ASN E 1 167 ? 46.737 11.028 59.334 1.00 38.16 167 ASN E C 1
ATOM 9933 O O . ASN E 1 167 ? 47.351 10.106 59.873 1.00 41.70 167 ASN E O 1
ATOM 9938 N N . ASN E 1 168 ? 47.320 12.135 58.888 1.00 34.66 168 ASN E N 1
ATOM 9939 C CA . ASN E 1 168 ? 48.749 12.332 58.973 1.00 32.66 168 ASN E CA 1
ATOM 9940 C C . ASN E 1 168 ? 49.292 12.256 60.403 1.00 31.95 168 ASN E C 1
ATOM 9941 O O . ASN E 1 168 ? 50.316 11.621 60.641 1.00 30.37 168 ASN E O 1
ATOM 9946 N N . VAL E 1 169 ? 48.614 12.877 61.364 1.00 33.32 169 VAL E N 1
ATOM 9947 C CA . VAL E 1 169 ? 49.123 12.810 62.726 1.00 35.41 169 VAL E CA 1
ATOM 9948 C C . VAL E 1 169 ? 49.006 11.376 63.261 1.00 34.47 169 VAL E C 1
ATOM 9949 O O . VAL E 1 169 ? 49.929 10.867 63.899 1.00 33.15 169 VAL E O 1
ATOM 9953 N N . ALA E 1 170 ? 47.884 10.719 62.974 1.00 33.88 170 ALA E N 1
ATOM 9954 C CA . ALA E 1 170 ? 47.679 9.342 63.426 1.00 35.41 170 ALA E CA 1
ATOM 9955 C C . ALA E 1 170 ? 48.815 8.464 62.901 1.00 34.49 170 ALA E C 1
ATOM 9956 O O . ALA E 1 170 ? 49.303 7.580 63.601 1.00 34.30 170 ALA E O 1
ATOM 9958 N N . HIS E 1 171 ? 49.255 8.729 61.678 1.00 34.79 171 HIS E N 1
ATOM 9959 C CA . HIS E 1 171 ? 50.338 7.947 61.088 1.00 35.29 171 HIS E CA 1
ATOM 9960 C C . HIS E 1 171 ? 51.631 8.129 61.866 1.00 35.07 171 HIS E C 1
ATOM 9961 O O . HIS E 1 171 ? 52.306 7.151 62.200 1.00 34.26 171 HIS E O 1
ATOM 9968 N N . SER E 1 172 ? 51.979 9.381 62.149 1.00 34.55 172 SER E N 1
ATOM 9969 C CA . SER E 1 172 ? 53.196 9.677 62.897 1.00 34.48 172 SER E CA 1
ATOM 9970 C C . SER E 1 172 ? 53.091 9.187 64.329 1.00 33.52 172 SER E C 1
ATOM 9971 O O . SER E 1 172 ? 54.102 8.881 64.955 1.00 35.94 172 SER E O 1
ATOM 9974 N N . LEU E 1 173 ? 51.873 9.118 64.854 1.00 31.28 173 LEU E N 1
ATOM 9975 C CA . LEU E 1 173 ? 51.678 8.629 66.215 1.00 32.11 173 LEU E CA 1
ATOM 9976 C C . LEU E 1 173 ? 51.910 7.120 66.259 1.00 32.42 173 LEU E C 1
ATOM 9977 O O . LEU E 1 173 ? 52.518 6.605 67.203 1.00 33.52 173 LEU E O 1
ATOM 9982 N N . LEU E 1 174 ? 51.416 6.418 65.240 1.00 31.86 174 LEU E N 1
ATOM 9983 C CA . LEU E 1 174 ? 51.577 4.971 65.167 1.00 34.39 174 LEU E CA 1
ATOM 9984 C C . LEU E 1 174 ? 53.053 4.646 65.240 1.00 35.04 174 LEU E C 1
ATOM 9985 O O . LEU E 1 174 ? 53.477 3.859 66.086 1.00 35.88 174 LEU E O 1
ATOM 9990 N N . LEU E 1 175 ? 53.826 5.275 64.354 1.00 35.48 175 LEU E N 1
ATOM 9991 C CA . LEU E 1 175 ? 55.274 5.087 64.275 1.00 36.57 175 LEU E CA 1
ATOM 9992 C C . LEU E 1 175 ? 55.999 5.541 65.540 1.00 37.17 175 LEU E C 1
ATOM 9993 O O . LEU E 1 175 ? 56.813 4.802 66.092 1.00 36.87 175 LEU E O 1
ATOM 9998 N N . GLY E 1 176 ? 55.698 6.761 65.982 1.00 37.00 176 GLY E N 1
ATOM 9999 C CA . GLY E 1 176 ? 56.322 7.310 67.172 1.00 36.02 176 GLY E CA 1
ATOM 10000 C C . GLY E 1 176 ? 56.094 6.478 68.422 1.00 36.85 176 GLY E C 1
ATOM 10001 O O . GLY E 1 176 ? 57.048 6.130 69.121 1.00 34.89 176 GLY E O 1
ATOM 10002 N N . CYS E 1 177 ? 54.834 6.165 68.714 1.00 36.05 177 CYS E N 1
ATOM 10003 C CA . CYS E 1 177 ? 54.512 5.367 69.890 1.00 36.95 177 CYS E CA 1
ATOM 10004 C C . CYS E 1 177 ? 55.238 4.027 69.831 1.00 37.57 177 CYS E C 1
ATOM 10005 O O . CYS E 1 177 ? 55.902 3.632 70.787 1.00 38.19 177 CYS E O 1
ATOM 10008 N N . ALA E 1 178 ? 55.113 3.341 68.700 1.00 37.39 178 ALA E N 1
ATOM 10009 C CA . ALA E 1 178 ? 55.754 2.052 68.508 1.00 38.10 178 ALA E CA 1
ATOM 10010 C C . ALA E 1 178 ? 57.242 2.121 68.845 1.00 38.68 178 ALA E C 1
ATOM 10011 O O . ALA E 1 178 ? 57.766 1.266 69.553 1.00 38.97 178 ALA E O 1
ATOM 10013 N N . LYS E 1 179 ? 57.921 3.150 68.353 1.00 37.95 179 LYS E N 1
ATOM 10014 C CA . LYS E 1 179 ? 59.350 3.293 68.612 1.00 36.56 179 LYS E CA 1
ATOM 10015 C C . LYS E 1 179 ? 59.722 3.539 70.073 1.00 36.23 179 LYS E C 1
ATOM 10016 O O . LYS E 1 179 ? 60.811 3.148 70.503 1.00 36.57 179 LYS E O 1
ATOM 10022 N N . VAL E 1 180 ? 58.846 4.180 70.842 1.00 34.33 180 VAL E N 1
ATOM 10023 C CA . VAL E 1 180 ? 59.178 4.440 72.242 1.00 35.60 180 VAL E CA 1
ATOM 10024 C C . VAL E 1 180 ? 58.559 3.447 73.219 1.00 37.50 180 VAL E C 1
ATOM 10025 O O . VAL E 1 180 ? 58.544 3.685 74.429 1.00 39.54 180 VAL E O 1
ATOM 10029 N N . GLY E 1 181 ? 58.050 2.334 72.693 1.00 38.09 181 GLY E N 1
ATOM 10030 C CA . GLY E 1 181 ? 57.449 1.318 73.540 1.00 38.16 181 GLY E CA 1
ATOM 10031 C C . GLY E 1 181 ? 56.074 1.647 74.091 1.00 39.02 181 GLY E C 1
ATOM 10032 O O . GLY E 1 181 ? 55.601 0.995 75.032 1.00 39.56 181 GLY E O 1
ATOM 10033 N N . MET E 1 182 ? 55.418 2.654 73.520 1.00 37.76 182 MET E N 1
ATOM 10034 C CA . MET E 1 182 ? 54.087 3.036 73.982 1.00 35.49 182 MET E CA 1
ATOM 10035 C C . MET E 1 182 ? 53.045 2.267 73.175 1.00 37.43 182 MET E C 1
ATOM 10036 O O . MET E 1 182 ? 53.123 2.224 71.947 1.00 37.27 182 MET E O 1
ATOM 10041 N N . SER E 1 183 ? 52.084 1.642 73.849 1.00 35.91 183 SER E N 1
ATOM 10042 C CA . SER E 1 183 ? 51.044 0.935 73.119 1.00 37.31 183 SER E CA 1
ATOM 10043 C C . SER E 1 183 ? 50.074 1.986 72.579 1.00 37.57 183 SER E C 1
ATOM 10044 O O . SER E 1 183 ? 49.840 3.011 73.221 1.00 38.42 183 SER E O 1
ATOM 10047 N N . ILE E 1 184 ? 49.522 1.736 71.398 1.00 35.81 184 ILE E N 1
ATOM 10048 C CA . ILE E 1 184 ? 48.592 2.676 70.798 1.00 35.40 184 ILE E CA 1
ATOM 10049 C C . ILE E 1 184 ? 47.391 1.990 70.185 1.00 35.63 184 ILE E C 1
ATOM 10050 O O . ILE E 1 184 ? 47.509 0.945 69.548 1.00 38.10 184 ILE E O 1
ATOM 10055 N N . ALA E 1 185 ? 46.226 2.584 70.399 1.00 36.90 185 ALA E N 1
ATOM 10056 C CA . ALA E 1 185 ? 44.988 2.075 69.838 1.00 38.50 185 ALA E CA 1
ATOM 10057 C C . ALA E 1 185 ? 44.360 3.226 69.063 1.00 39.37 185 ALA E C 1
ATOM 10058 O O . ALA E 1 185 ? 44.057 4.283 69.633 1.00 38.83 185 ALA E O 1
ATOM 10060 N N . VAL E 1 186 ? 44.189 3.028 67.764 1.00 39.94 186 VAL E N 1
ATOM 10061 C CA . VAL E 1 186 ? 43.594 4.047 66.915 1.00 42.29 186 VAL E CA 1
ATOM 10062 C C . VAL E 1 186 ? 42.187 3.602 66.529 1.00 42.07 186 VAL E C 1
ATOM 10063 O O . VAL E 1 186 ? 42.007 2.541 65.920 1.00 42.89 186 VAL E O 1
ATOM 10067 N N . ALA E 1 187 ? 41.191 4.397 66.905 1.00 41.52 187 ALA E N 1
ATOM 10068 C CA . ALA E 1 187 ? 39.803 4.076 66.593 1.00 43.20 187 ALA E CA 1
ATOM 10069 C C . ALA E 1 187 ? 39.243 5.060 65.566 1.00 45.19 187 ALA E C 1
ATOM 10070 O O . ALA E 1 187 ? 39.226 6.276 65.798 1.00 43.17 187 ALA E O 1
ATOM 10072 N N . THR E 1 188 ? 38.787 4.530 64.432 1.00 45.99 188 THR E N 1
ATOM 10073 C CA . THR E 1 188 ? 38.241 5.371 63.365 1.00 47.60 188 THR E CA 1
ATOM 10074 C C . THR E 1 188 ? 37.018 4.742 62.710 1.00 49.23 188 THR E C 1
ATOM 10075 O O . THR E 1 188 ? 36.707 3.575 62.940 1.00 48.67 188 THR E O 1
ATOM 10079 N N . PRO E 1 189 ? 36.296 5.526 61.894 1.00 51.16 189 PRO E N 1
ATOM 10080 C CA . PRO E 1 189 ? 35.114 4.996 61.213 1.00 51.25 189 PRO E CA 1
ATOM 10081 C C . PRO E 1 189 ? 35.604 4.043 60.128 1.00 51.22 189 PRO E C 1
ATOM 10082 O O . PRO E 1 189 ? 36.748 4.135 59.686 1.00 49.17 189 PRO E O 1
ATOM 10086 N N . GLU E 1 190 ? 34.730 3.141 59.701 1.00 53.38 190 GLU E N 1
ATOM 10087 C CA . GLU E 1 190 ? 35.054 2.130 58.701 1.00 55.67 190 GLU E CA 1
ATOM 10088 C C . GLU E 1 190 ? 36.022 2.490 57.570 1.00 56.07 190 GLU E C 1
ATOM 10089 O O . GLU E 1 190 ? 37.045 1.816 57.387 1.00 58.03 190 GLU E O 1
ATOM 10095 N N . GLY E 1 191 ? 35.714 3.531 56.808 1.00 53.96 191 GLY E N 1
ATOM 10096 C CA . GLY E 1 191 ? 36.597 3.888 55.712 1.00 53.62 191 GLY E CA 1
ATOM 10097 C C . GLY E 1 191 ? 37.576 5.013 55.990 1.00 53.59 191 GLY E C 1
ATOM 10098 O O . GLY E 1 191 ? 38.109 5.621 55.056 1.00 53.74 191 GLY E O 1
ATOM 10099 N N . PHE E 1 192 ? 37.825 5.294 57.265 1.00 52.54 192 PHE E N 1
ATOM 10100 C CA . PHE E 1 192 ? 38.746 6.362 57.630 1.00 51.48 192 PHE E CA 1
ATOM 10101 C C . PHE E 1 192 ? 39.918 5.846 58.443 1.00 49.70 192 PHE E C 1
ATOM 10102 O O . PHE E 1 192 ? 40.524 6.579 59.223 1.00 48.54 192 PHE E O 1
ATOM 10110 N N . THR E 1 193 ? 40.239 4.575 58.237 1.00 48.63 193 THR E N 1
ATOM 10111 C CA . THR E 1 193 ? 41.332 3.932 58.940 1.00 47.30 193 THR E CA 1
ATOM 10112 C C . THR E 1 193 ? 42.648 4.481 58.412 1.00 47.13 193 THR E C 1
ATOM 10113 O O . THR E 1 193 ? 42.705 5.026 57.313 1.00 46.73 193 THR E O 1
ATOM 10117 N N . PRO E 1 194 ? 43.724 4.359 59.198 1.00 47.16 194 PRO E N 1
ATOM 10118 C CA . PRO E 1 194 ? 45.020 4.860 58.744 1.00 46.66 194 PRO E CA 1
ATOM 10119 C C . PRO E 1 194 ? 45.588 3.937 57.669 1.00 46.75 194 PRO E C 1
ATOM 10120 O O . PRO E 1 194 ? 45.136 2.803 57.504 1.00 46.06 194 PRO E O 1
ATOM 10124 N N . ASP E 1 195 ? 46.576 4.435 56.939 1.00 47.34 195 ASP E N 1
ATOM 10125 C CA . ASP E 1 195 ? 47.213 3.671 55.882 1.00 47.88 195 ASP E CA 1
ATOM 10126 C C . ASP E 1 195 ? 47.653 2.307 56.430 1.00 48.70 195 ASP E C 1
ATOM 10127 O O . ASP E 1 195 ? 48.444 2.234 57.365 1.00 47.27 195 ASP E O 1
ATOM 10132 N N . PRO E 1 196 ? 47.149 1.208 55.841 1.00 49.47 196 PRO E N 1
ATOM 10133 C CA . PRO E 1 196 ? 47.492 -0.151 56.277 1.00 49.07 196 PRO E CA 1
ATOM 10134 C C . PRO E 1 196 ? 48.993 -0.393 56.342 1.00 47.98 196 PRO E C 1
ATOM 10135 O O . PRO E 1 196 ? 49.479 -1.114 57.212 1.00 48.15 196 PRO E O 1
ATOM 10139 N N . ALA E 1 197 ? 49.722 0.207 55.409 1.00 47.10 197 ALA E N 1
ATOM 10140 C CA . ALA E 1 197 ? 51.164 0.050 55.358 1.00 45.78 197 ALA E CA 1
ATOM 10141 C C . ALA E 1 197 ? 51.845 0.692 56.560 1.00 45.15 197 ALA E C 1
ATOM 10142 O O . ALA E 1 197 ? 52.839 0.162 57.055 1.00 45.73 197 ALA E O 1
ATOM 10144 N N . VAL E 1 198 ? 51.332 1.828 57.031 1.00 45.26 198 VAL E N 1
ATOM 10145 C CA . VAL E 1 198 ? 51.950 2.477 58.191 1.00 45.57 198 VAL E CA 1
ATOM 10146 C C . VAL E 1 198 ? 51.595 1.683 59.445 1.00 44.63 198 VAL E C 1
ATOM 10147 O O . VAL E 1 198 ? 52.402 1.559 60.361 1.00 44.73 198 VAL E O 1
ATOM 10151 N N . SER E 1 199 ? 50.382 1.139 59.470 1.00 44.39 199 SER E N 1
ATOM 10152 C CA . SER E 1 199 ? 49.921 0.340 60.597 1.00 44.81 199 SER E CA 1
ATOM 10153 C C . SER E 1 199 ? 50.779 -0.911 60.739 1.00 43.76 199 SER E C 1
ATOM 10154 O O . SER E 1 199 ? 51.163 -1.291 61.844 1.00 42.39 199 SER E O 1
ATOM 10157 N N . ALA E 1 200 ? 51.084 -1.540 59.608 1.00 42.42 200 ALA E N 1
ATOM 10158 C CA . ALA E 1 200 ? 51.894 -2.751 59.599 1.00 41.43 200 ALA E CA 1
ATOM 10159 C C . ALA E 1 200 ? 53.319 -2.472 60.042 1.00 41.40 200 ALA E C 1
ATOM 10160 O O . ALA E 1 200 ? 53.924 -3.266 60.768 1.00 40.48 200 ALA E O 1
ATOM 10162 N N . ARG E 1 201 ? 53.858 -1.347 59.588 1.00 41.05 201 ARG E N 1
ATOM 10163 C CA . ARG E 1 201 ? 55.219 -0.949 59.934 1.00 41.19 201 ARG E CA 1
ATOM 10164 C C . ARG E 1 201 ? 55.326 -0.622 61.425 1.00 41.65 201 ARG E C 1
ATOM 10165 O O . ARG E 1 201 ? 56.337 -0.910 62.067 1.00 43.68 201 ARG E O 1
ATOM 10173 N N . ALA E 1 202 ? 54.278 -0.018 61.969 1.00 40.88 202 ALA E N 1
ATOM 10174 C CA . ALA E 1 202 ? 54.251 0.333 63.376 1.00 42.51 202 ALA E CA 1
ATOM 10175 C C . ALA E 1 202 ? 54.210 -0.956 64.194 1.00 43.49 202 ALA E C 1
ATOM 10176 O O . ALA E 1 202 ? 54.937 -1.097 65.182 1.00 44.11 202 ALA E O 1
ATOM 10178 N N . SER E 1 203 ? 53.362 -1.894 63.778 1.00 43.54 203 SER E N 1
ATOM 10179 C CA . SER E 1 203 ? 53.242 -3.172 64.476 1.00 44.43 203 SER E CA 1
ATOM 10180 C C . SER E 1 203 ? 54.567 -3.921 64.475 1.00 45.54 203 SER E C 1
ATOM 10181 O O . SER E 1 203 ? 54.937 -4.559 65.464 1.00 45.07 203 SER E O 1
ATOM 10184 N N . GLU E 1 204 ? 55.278 -3.837 63.357 1.00 46.26 204 GLU E N 1
ATOM 10185 C CA . GLU E 1 204 ? 56.567 -4.494 63.221 1.00 46.69 204 GLU E CA 1
ATOM 10186 C C . GLU E 1 204 ? 57.586 -3.890 64.190 1.00 46.30 204 GLU E C 1
ATOM 10187 O O . GLU E 1 204 ? 58.473 -4.584 64.678 1.00 45.37 204 GLU E O 1
ATOM 10193 N N . ILE E 1 205 ? 57.463 -2.593 64.457 1.00 45.43 205 ILE E N 1
ATOM 10194 C CA . ILE E 1 205 ? 58.378 -1.912 65.373 1.00 43.89 205 ILE E CA 1
ATOM 10195 C C . ILE E 1 205 ? 57.988 -2.238 66.809 1.00 43.14 205 ILE E C 1
ATOM 10196 O O . ILE E 1 205 ? 58.845 -2.521 67.650 1.00 41.63 205 ILE E O 1
ATOM 10201 N N . ALA E 1 206 ? 56.687 -2.190 67.079 1.00 42.23 206 ALA E N 1
ATOM 10202 C CA . ALA E 1 206 ? 56.169 -2.477 68.407 1.00 42.64 206 ALA E CA 1
ATOM 10203 C C . ALA E 1 206 ? 56.548 -3.894 68.838 1.00 44.23 206 ALA E C 1
ATOM 10204 O O . ALA E 1 206 ? 56.804 -4.144 70.016 1.00 43.72 206 ALA E O 1
ATOM 10206 N N . GLY E 1 207 ? 56.580 -4.815 67.877 1.00 45.28 207 GLY E N 1
ATOM 10207 C CA . GLY E 1 207 ? 56.923 -6.191 68.178 1.00 47.20 207 GLY E CA 1
ATOM 10208 C C . GLY E 1 207 ? 58.266 -6.345 68.868 1.00 48.43 207 GLY E C 1
ATOM 10209 O O . GLY E 1 207 ? 58.488 -7.313 69.591 1.00 49.40 207 GLY E O 1
ATOM 10210 N N . ARG E 1 208 ? 59.164 -5.390 68.654 1.00 48.90 208 ARG E N 1
ATOM 10211 C CA . ARG E 1 208 ? 60.489 -5.439 69.260 1.00 48.94 208 ARG E CA 1
ATOM 10212 C C . ARG E 1 208 ? 60.630 -4.477 70.435 1.00 47.96 208 ARG E C 1
ATOM 10213 O O . ARG E 1 208 ? 61.649 -4.477 71.118 1.00 48.52 208 ARG E O 1
ATOM 10221 N N . THR E 1 209 ? 59.614 -3.653 70.663 1.00 46.27 209 THR E N 1
ATOM 10222 C CA . THR E 1 209 ? 59.656 -2.683 71.753 1.00 44.80 209 THR E CA 1
ATOM 10223 C C . THR E 1 209 ? 58.700 -3.061 72.880 1.00 44.25 209 THR E C 1
ATOM 10224 O O . THR E 1 209 ? 58.600 -2.363 73.889 1.00 44.16 209 THR E O 1
ATOM 10228 N N . GLY E 1 210 ? 57.987 -4.161 72.697 1.00 44.23 210 GLY E N 1
ATOM 10229 C CA . GLY E 1 210 ? 57.052 -4.602 73.711 1.00 46.01 210 GLY E CA 1
ATOM 10230 C C . GLY E 1 210 ? 55.783 -3.776 73.752 1.00 47.62 210 GLY E C 1
ATOM 10231 O O . GLY E 1 210 ? 55.042 -3.812 74.733 1.00 49.35 210 GLY E O 1
ATOM 10232 N N . ALA E 1 211 ? 55.524 -3.028 72.687 1.00 47.58 211 ALA E N 1
ATOM 10233 C CA . ALA E 1 211 ? 54.323 -2.209 72.625 1.00 48.06 211 ALA E CA 1
ATOM 10234 C C . ALA E 1 211 ? 53.231 -2.913 71.818 1.00 48.65 211 ALA E C 1
ATOM 10235 O O . ALA E 1 211 ? 53.508 -3.795 71.003 1.00 47.56 211 ALA E O 1
ATOM 10237 N N . GLU E 1 212 ? 51.989 -2.513 72.049 1.00 47.74 212 GLU E N 1
ATOM 10238 C CA . GLU E 1 212 ? 50.866 -3.103 71.349 1.00 48.76 212 GLU E CA 1
ATOM 10239 C C . GLU E 1 212 ? 50.246 -2.085 70.387 1.00 46.98 212 GLU E C 1
ATOM 10240 O O . GLU E 1 212 ? 50.037 -0.920 70.738 1.00 44.61 212 GLU E O 1
ATOM 10246 N N . VAL E 1 213 ? 49.973 -2.526 69.163 1.00 45.70 213 VAL E N 1
ATOM 10247 C CA . VAL E 1 213 ? 49.357 -1.664 68.160 1.00 43.38 213 VAL E CA 1
ATOM 10248 C C . VAL E 1 213 ? 48.001 -2.231 67.775 1.00 41.85 213 VAL E C 1
ATOM 10249 O O . VAL E 1 213 ? 47.903 -3.358 67.300 1.00 39.91 213 VAL E O 1
ATOM 10253 N N . GLN E 1 214 ? 46.961 -1.432 67.976 1.00 42.74 214 GLN E N 1
ATOM 10254 C CA . GLN E 1 214 ? 45.597 -1.829 67.651 1.00 43.95 214 GLN E CA 1
ATOM 10255 C C . GLN E 1 214 ? 44.887 -0.816 66.761 1.00 44.61 214 GLN E C 1
ATOM 10256 O O . GLN E 1 214 ? 44.792 0.359 67.102 1.00 43.42 214 GLN E O 1
ATOM 10262 N N . ILE E 1 215 ? 44.392 -1.275 65.619 1.00 46.22 215 ILE E N 1
ATOM 10263 C CA . ILE E 1 215 ? 43.635 -0.408 64.720 1.00 48.67 215 ILE E CA 1
ATOM 10264 C C . ILE E 1 215 ? 42.192 -0.900 64.894 1.00 48.70 215 ILE E C 1
ATOM 10265 O O . ILE E 1 215 ? 41.819 -1.973 64.414 1.00 48.28 215 ILE E O 1
ATOM 10270 N N . LEU E 1 216 ? 41.399 -0.107 65.611 1.00 49.36 216 LEU E N 1
ATOM 10271 C CA . LEU E 1 216 ? 40.021 -0.457 65.945 1.00 48.78 216 LEU E CA 1
ATOM 10272 C C . LEU E 1 216 ? 38.932 0.468 65.413 1.00 48.97 216 LEU E C 1
ATOM 10273 O O . LEU E 1 216 ? 39.201 1.508 64.805 1.00 47.86 216 LEU E O 1
ATOM 10278 N N . ARG E 1 217 ? 37.693 0.072 65.687 1.00 47.53 217 ARG E N 1
ATOM 10279 C CA . ARG E 1 217 ? 36.519 0.816 65.274 1.00 48.30 217 ARG E CA 1
ATOM 10280 C C . ARG E 1 217 ? 35.830 1.415 66.500 1.00 47.99 217 ARG E C 1
ATOM 10281 O O . ARG E 1 217 ? 35.276 2.511 66.432 1.00 48.56 217 ARG E O 1
ATOM 10289 N N . ASP E 1 218 ? 35.876 0.704 67.623 1.00 46.98 218 ASP E N 1
ATOM 10290 C CA . ASP E 1 218 ? 35.231 1.173 68.850 1.00 46.89 218 ASP E CA 1
ATOM 10291 C C . ASP E 1 218 ? 36.122 2.080 69.695 1.00 47.25 218 ASP E C 1
ATOM 10292 O O . ASP E 1 218 ? 37.117 1.632 70.276 1.00 46.02 218 ASP E O 1
ATOM 10297 N N . PRO E 1 219 ? 35.756 3.369 69.788 1.00 47.22 219 PRO E N 1
ATOM 10298 C CA . PRO E 1 219 ? 36.503 4.372 70.555 1.00 47.52 219 PRO E CA 1
ATOM 10299 C C . PRO E 1 219 ? 36.567 4.080 72.050 1.00 47.22 219 PRO E C 1
ATOM 10300 O O . PRO E 1 219 ? 37.603 4.283 72.676 1.00 47.84 219 PRO E O 1
ATOM 10304 N N . PHE E 1 220 ? 35.466 3.605 72.623 1.00 46.93 220 PHE E N 1
ATOM 10305 C CA . PHE E 1 220 ? 35.446 3.294 74.045 1.00 46.80 220 PHE E CA 1
ATOM 10306 C C . PHE E 1 220 ? 36.364 2.122 74.352 1.00 47.13 220 PHE E C 1
ATOM 10307 O O . PHE E 1 220 ? 36.928 2.034 75.440 1.00 46.83 220 PHE E O 1
ATOM 10315 N N . GLU E 1 221 ? 36.526 1.233 73.379 1.00 47.50 221 GLU E N 1
ATOM 10316 C CA . GLU E 1 221 ? 37.407 0.086 73.539 1.00 49.06 221 GLU E CA 1
ATOM 10317 C C . GLU E 1 221 ? 38.841 0.611 73.575 1.00 47.55 221 GLU E C 1
ATOM 10318 O O . GLU E 1 221 ? 39.635 0.251 74.445 1.00 47.35 221 GLU E O 1
ATOM 10324 N N . ALA E 1 222 ? 39.156 1.476 72.621 1.00 45.32 222 ALA E N 1
ATOM 10325 C CA . ALA E 1 222 ? 40.477 2.070 72.522 1.00 44.89 222 ALA E CA 1
ATOM 10326 C C . ALA E 1 222 ? 40.826 2.920 73.749 1.00 43.33 222 ALA E C 1
ATOM 10327 O O . ALA E 1 222 ? 41.953 2.888 74.234 1.00 43.04 222 ALA E O 1
ATOM 10329 N N . ALA E 1 223 ? 39.850 3.665 74.257 1.00 43.15 223 ALA E N 1
ATOM 10330 C CA . ALA E 1 223 ? 40.061 4.539 75.407 1.00 43.11 223 ALA E CA 1
ATOM 10331 C C . ALA E 1 223 ? 40.157 3.815 76.752 1.00 45.14 223 ALA E C 1
ATOM 10332 O O . ALA E 1 223 ? 40.657 4.371 77.738 1.00 44.50 223 ALA E O 1
ATOM 10334 N N . ARG E 1 224 ? 39.678 2.579 76.796 1.00 46.23 224 ARG E N 1
ATOM 10335 C CA . ARG E 1 224 ? 39.700 1.808 78.033 1.00 46.56 224 ARG E CA 1
ATOM 10336 C C . ARG E 1 224 ? 41.105 1.781 78.650 1.00 44.00 224 ARG E C 1
ATOM 10337 O O . ARG E 1 224 ? 42.041 1.232 78.071 1.00 41.01 224 ARG E O 1
ATOM 10345 N N . GLY E 1 225 ? 41.241 2.397 79.823 1.00 43.35 225 GLY E N 1
ATOM 10346 C CA . GLY E 1 225 ? 42.522 2.433 80.511 1.00 43.27 225 GLY E CA 1
ATOM 10347 C C . GLY E 1 225 ? 43.651 3.183 79.814 1.00 43.31 225 GLY E C 1
ATOM 10348 O O . GLY E 1 225 ? 44.822 3.008 80.165 1.00 41.71 225 GLY E O 1
ATOM 10349 N N . ALA E 1 226 ? 43.320 4.014 78.830 1.00 40.70 226 ALA E N 1
ATOM 10350 C CA . ALA E 1 226 ? 44.346 4.772 78.115 1.00 40.24 226 ALA E CA 1
ATOM 10351 C C . ALA E 1 226 ? 44.925 5.850 79.023 1.00 39.02 226 ALA E C 1
ATOM 10352 O O . ALA E 1 226 ? 44.221 6.418 79.862 1.00 39.37 226 ALA E O 1
ATOM 10354 N N . HIS E 1 227 ? 46.211 6.129 78.861 1.00 39.27 227 HIS E N 1
ATOM 10355 C CA . HIS E 1 227 ? 46.861 7.163 79.662 1.00 37.68 227 HIS E CA 1
ATOM 10356 C C . HIS E 1 227 ? 46.759 8.480 78.910 1.00 37.08 227 HIS E C 1
ATOM 10357 O O . HIS E 1 227 ? 46.884 9.560 79.493 1.00 37.23 227 HIS E O 1
ATOM 10364 N N . ILE E 1 228 ? 46.518 8.378 77.607 1.00 35.35 228 ILE E N 1
ATOM 10365 C CA . ILE E 1 228 ? 46.369 9.559 76.769 1.00 35.02 228 ILE E CA 1
ATOM 10366 C C . ILE E 1 228 ? 45.203 9.382 75.800 1.00 34.79 228 ILE E C 1
ATOM 10367 O O . ILE E 1 228 ? 45.048 8.316 75.191 1.00 34.17 228 ILE E O 1
ATOM 10372 N N . LEU E 1 229 ? 44.381 10.421 75.677 1.00 35.11 229 LEU E N 1
ATOM 10373 C CA . LEU E 1 229 ? 43.273 10.422 74.723 1.00 35.98 229 LEU E CA 1
ATOM 10374 C C . LEU E 1 229 ? 43.643 11.523 73.734 1.00 37.17 229 LEU E C 1
ATOM 10375 O O . LEU E 1 229 ? 43.800 12.694 74.110 1.00 36.26 229 LEU E O 1
ATOM 10380 N N . TYR E 1 230 ? 43.785 11.132 72.469 1.00 36.74 230 TYR E N 1
ATOM 10381 C CA . TYR E 1 230 ? 44.203 12.035 71.403 1.00 36.63 230 TYR E CA 1
ATOM 10382 C C . TYR E 1 230 ? 43.217 12.074 70.229 1.00 37.70 230 TYR E C 1
ATOM 10383 O O . TYR E 1 230 ? 42.753 11.041 69.757 1.00 36.63 230 TYR E O 1
ATOM 10392 N N . THR E 1 231 ? 42.907 13.273 69.753 1.00 37.58 231 THR E N 1
ATOM 10393 C CA . THR E 1 231 ? 42.022 13.404 68.612 1.00 38.72 231 THR E CA 1
ATOM 10394 C C . THR E 1 231 ? 42.460 14.575 67.743 1.00 39.27 231 THR E C 1
ATOM 10395 O O . THR E 1 231 ? 43.358 15.340 68.109 1.00 37.09 231 THR E O 1
ATOM 10399 N N . ASP E 1 232 ? 41.819 14.706 66.588 1.00 39.72 232 ASP E N 1
ATOM 10400 C CA . ASP E 1 232 ? 42.156 15.757 65.632 1.00 38.72 232 ASP E CA 1
ATOM 10401 C C . ASP E 1 232 ? 40.874 16.108 64.889 1.00 40.12 232 ASP E C 1
ATOM 10402 O O . ASP E 1 232 ? 39.850 15.437 65.046 1.00 38.03 232 ASP E O 1
ATOM 10407 N N . VAL E 1 233 ? 40.926 17.167 64.093 1.00 41.53 233 VAL E N 1
ATOM 10408 C CA . VAL E 1 233 ? 39.767 17.593 63.330 1.00 43.90 233 VAL E CA 1
ATOM 10409 C C . VAL E 1 233 ? 39.339 16.481 62.387 1.00 44.58 233 VAL E C 1
ATOM 10410 O O . VAL E 1 233 ? 40.173 15.709 61.909 1.00 42.82 233 VAL E O 1
ATOM 10414 N N . TRP E 1 234 ? 38.036 16.399 62.130 1.00 46.73 234 TRP E N 1
ATOM 10415 C CA . TRP E 1 234 ? 37.502 15.389 61.225 1.00 48.66 234 TRP E CA 1
ATOM 10416 C C . TRP E 1 234 ? 37.758 15.783 59.774 1.00 49.52 234 TRP E C 1
ATOM 10417 O O . TRP E 1 234 ? 37.882 16.969 59.445 1.00 48.90 234 TRP E O 1
ATOM 10428 N N . THR E 1 235 ? 37.840 14.772 58.916 1.00 49.97 235 THR E N 1
ATOM 10429 C CA . THR E 1 235 ? 38.075 14.972 57.490 1.00 52.42 235 THR E CA 1
ATOM 10430 C C . THR E 1 235 ? 37.192 16.080 56.902 1.00 50.98 235 THR E C 1
ATOM 10431 O O . THR E 1 235 ? 36.047 16.267 57.320 1.00 49.08 235 THR E O 1
ATOM 10435 N N . HIS E 1 245 ? 26.134 13.457 56.410 1.00 70.25 245 HIS E N 1
ATOM 10436 C CA . HIS E 1 245 ? 26.789 12.159 56.554 1.00 69.98 245 HIS E CA 1
ATOM 10437 C C . HIS E 1 245 ? 28.015 12.268 57.451 1.00 70.16 245 HIS E C 1
ATOM 10438 O O . HIS E 1 245 ? 28.284 11.379 58.259 1.00 69.17 245 HIS E O 1
ATOM 10445 N N . ARG E 1 246 ? 28.757 13.361 57.289 1.00 71.37 246 ARG E N 1
ATOM 10446 C CA . ARG E 1 246 ? 29.962 13.608 58.073 1.00 72.40 246 ARG E CA 1
ATOM 10447 C C . ARG E 1 246 ? 29.677 13.471 59.568 1.00 72.51 246 ARG E C 1
ATOM 10448 O O . ARG E 1 246 ? 30.417 12.802 60.290 1.00 72.02 246 ARG E O 1
ATOM 10456 N N . LEU E 1 247 ? 28.605 14.107 60.028 1.00 73.07 247 LEU E N 1
ATOM 10457 C CA . LEU E 1 247 ? 28.228 14.041 61.436 1.00 75.05 247 LEU E CA 1
ATOM 10458 C C . LEU E 1 247 ? 27.845 12.603 61.786 1.00 75.60 247 LEU E C 1
ATOM 10459 O O . LEU E 1 247 ? 28.348 12.032 62.753 1.00 74.81 247 LEU E O 1
ATOM 10464 N N . GLN E 1 248 ? 26.947 12.027 60.991 1.00 77.43 248 GLN E N 1
ATOM 10465 C CA . GLN E 1 248 ? 26.503 10.652 61.198 1.00 78.96 248 GLN E CA 1
ATOM 10466 C C . GLN E 1 248 ? 27.584 9.702 60.699 1.00 78.66 248 GLN E C 1
ATOM 10467 O O . GLN E 1 248 ? 27.331 8.875 59.817 1.00 80.08 248 GLN E O 1
ATOM 10473 N N . LEU E 1 249 ? 28.782 9.821 61.265 1.00 76.55 249 LEU E N 1
ATOM 10474 C CA . LEU E 1 249 ? 29.901 8.982 60.860 1.00 74.49 249 LEU E CA 1
ATOM 10475 C C . LEU E 1 249 ? 31.114 9.176 61.770 1.00 73.39 249 LEU E C 1
ATOM 10476 O O . LEU E 1 249 ? 32.009 8.332 61.807 1.00 74.02 249 LEU E O 1
ATOM 10481 N N . PHE E 1 250 ? 31.140 10.284 62.504 1.00 70.86 250 PHE E N 1
ATOM 10482 C CA . PHE E 1 250 ? 32.253 10.579 63.404 1.00 69.26 250 PHE E CA 1
ATOM 10483 C C . PHE E 1 250 ? 31.790 10.874 64.823 1.00 68.59 250 PHE E C 1
ATOM 10484 O O . PHE E 1 250 ? 32.537 10.693 65.782 1.00 68.92 250 PHE E O 1
ATOM 10492 N N . GLU E 1 251 ? 30.554 11.334 64.941 1.00 67.68 251 GLU E N 1
ATOM 10493 C CA . GLU E 1 251 ? 29.956 11.691 66.219 1.00 68.20 251 GLU E CA 1
ATOM 10494 C C . GLU E 1 251 ? 30.371 10.822 67.408 1.00 67.47 251 GLU E C 1
ATOM 10495 O O . GLU E 1 251 ? 30.561 11.332 68.511 1.00 67.69 251 GLU E O 1
ATOM 10501 N N . GLN E 1 252 ? 30.516 9.519 67.179 1.00 66.12 252 GLN E N 1
ATOM 10502 C CA . GLN E 1 252 ? 30.874 8.572 68.239 1.00 64.94 252 GLN E CA 1
ATOM 10503 C C . GLN E 1 252 ? 32.332 8.640 68.706 1.00 63.01 252 GLN E C 1
ATOM 10504 O O . GLN E 1 252 ? 32.663 8.176 69.799 1.00 63.04 252 GLN E O 1
ATOM 10510 N N . TYR E 1 253 ? 33.196 9.219 67.880 1.00 60.16 253 TYR E N 1
ATOM 10511 C CA . TYR E 1 253 ? 34.617 9.315 68.188 1.00 58.03 253 TYR E CA 1
ATOM 10512 C C . TYR E 1 253 ? 35.003 10.580 68.949 1.00 56.58 253 TYR E C 1
ATOM 10513 O O . TYR E 1 253 ? 36.181 10.869 69.136 1.00 59.24 253 TYR E O 1
ATOM 10522 N N . GLN E 1 254 ? 34.001 11.323 69.399 1.00 54.13 254 GLN E N 1
ATOM 10523 C CA . GLN E 1 254 ? 34.221 12.554 70.138 1.00 50.40 254 GLN E CA 1
ATOM 10524 C C . GLN E 1 254 ? 34.784 12.297 71.533 1.00 50.56 254 GLN E C 1
ATOM 10525 O O . GLN E 1 254 ? 34.256 11.467 72.281 1.00 49.12 254 GLN E O 1
ATOM 10531 N N . ILE E 1 255 ? 35.850 13.005 71.893 1.00 48.47 255 ILE E N 1
ATOM 10532 C CA . ILE E 1 255 ? 36.395 12.839 73.229 1.00 47.62 255 ILE E CA 1
ATOM 10533 C C . ILE E 1 255 ? 35.639 13.824 74.127 1.00 46.62 255 ILE E C 1
ATOM 10534 O O . ILE E 1 255 ? 35.772 15.049 74.023 1.00 44.41 255 ILE E O 1
ATOM 10539 N N . ASN E 1 256 ? 34.799 13.249 74.978 1.00 45.29 256 ASN E N 1
ATOM 10540 C CA . ASN E 1 256 ? 33.964 13.992 75.906 1.00 45.67 256 ASN E CA 1
ATOM 10541 C C . ASN E 1 256 ? 34.097 13.388 77.302 1.00 45.63 256 ASN E C 1
ATOM 10542 O O . ASN E 1 256 ? 34.948 12.533 77.535 1.00 45.74 256 ASN E O 1
ATOM 10547 N N . ALA E 1 257 ? 33.260 13.833 78.230 1.00 45.15 257 ALA E N 1
ATOM 10548 C CA . ALA E 1 257 ? 33.313 13.308 79.588 1.00 45.74 257 ALA E CA 1
ATOM 10549 C C . ALA E 1 257 ? 33.193 11.784 79.587 1.00 46.27 257 ALA E C 1
ATOM 10550 O O . ALA E 1 257 ? 34.020 11.090 80.170 1.00 46.57 257 ALA E O 1
ATOM 10552 N N . ALA E 1 258 ? 32.172 11.261 78.916 1.00 47.35 258 ALA E N 1
ATOM 10553 C CA . ALA E 1 258 ? 31.962 9.818 78.866 1.00 46.49 258 ALA E CA 1
ATOM 10554 C C . ALA E 1 258 ? 33.215 9.049 78.454 1.00 47.16 258 ALA E C 1
ATOM 10555 O O . ALA E 1 258 ? 33.596 8.081 79.116 1.00 46.80 258 ALA E O 1
ATOM 10557 N N . LEU E 1 259 ? 33.857 9.471 77.366 1.00 45.62 259 LEU E N 1
ATOM 10558 C CA . LEU E 1 259 ? 35.052 8.780 76.902 1.00 45.63 259 LEU E CA 1
ATOM 10559 C C . LEU E 1 259 ? 36.216 8.924 77.880 1.00 46.05 259 LEU E C 1
ATOM 10560 O O . LEU E 1 259 ? 36.991 7.987 78.084 1.00 45.79 259 LEU E O 1
ATOM 10565 N N . LEU E 1 260 ? 36.330 10.102 78.487 1.00 46.88 260 LEU E N 1
ATOM 10566 C CA . LEU E 1 260 ? 37.398 10.376 79.445 1.00 46.93 260 LEU E CA 1
ATOM 10567 C C . LEU E 1 260 ? 37.258 9.454 80.659 1.00 47.54 260 LEU E C 1
ATOM 10568 O O . LEU E 1 260 ? 38.254 9.019 81.247 1.00 46.48 260 LEU E O 1
ATOM 10573 N N . ASN E 1 261 ? 36.017 9.167 81.036 1.00 47.15 261 ASN E N 1
ATOM 10574 C CA . ASN E 1 261 ? 35.760 8.305 82.180 1.00 47.66 261 ASN E CA 1
ATOM 10575 C C . ASN E 1 261 ? 36.182 6.866 81.908 1.00 46.40 261 ASN E C 1
ATOM 10576 O O . ASN E 1 261 ? 36.303 6.075 82.836 1.00 47.64 261 ASN E O 1
ATOM 10581 N N . CYS E 1 262 ? 36.402 6.535 80.637 1.00 45.36 262 CYS E N 1
ATOM 10582 C CA . CYS E 1 262 ? 36.833 5.192 80.244 1.00 45.51 262 CYS E CA 1
ATOM 10583 C C . CYS E 1 262 ? 38.343 5.073 80.368 1.00 44.73 262 CYS E C 1
ATOM 10584 O O . CYS E 1 262 ? 38.889 3.970 80.398 1.00 44.19 262 CYS E O 1
ATOM 10587 N N . ALA E 1 263 ? 39.015 6.218 80.417 1.00 42.82 263 ALA E N 1
ATOM 10588 C CA . ALA E 1 263 ? 40.466 6.248 80.497 1.00 42.82 263 ALA E CA 1
ATOM 10589 C C . ALA E 1 263 ? 40.996 6.145 81.917 1.00 42.03 263 ALA E C 1
ATOM 10590 O O . ALA E 1 263 ? 40.253 6.309 82.891 1.00 42.82 263 ALA E O 1
ATOM 10592 N N . ALA E 1 264 ? 42.292 5.867 82.025 1.00 41.85 264 ALA E N 1
ATOM 10593 C CA . ALA E 1 264 ? 42.936 5.753 83.325 1.00 41.96 264 ALA E CA 1
ATOM 10594 C C . ALA E 1 264 ? 42.697 7.041 84.102 1.00 42.18 264 ALA E C 1
ATOM 10595 O O . ALA E 1 264 ? 42.452 8.101 83.521 1.00 41.36 264 ALA E O 1
ATOM 10597 N N . ALA E 1 265 ? 42.769 6.936 85.421 1.00 42.12 265 ALA E N 1
ATOM 10598 C CA . ALA E 1 265 ? 42.544 8.076 86.286 1.00 41.40 265 ALA E CA 1
ATOM 10599 C C . ALA E 1 265 ? 43.479 9.250 85.988 1.00 40.94 265 ALA E C 1
ATOM 10600 O O . ALA E 1 265 ? 43.046 10.402 86.010 1.00 40.22 265 ALA E O 1
ATOM 10602 N N . GLU E 1 266 ? 44.747 8.957 85.702 1.00 41.21 266 GLU E N 1
ATOM 10603 C CA . GLU E 1 266 ? 45.742 10.001 85.413 1.00 42.90 266 GLU E CA 1
ATOM 10604 C C . GLU E 1 266 ? 45.796 10.387 83.941 1.00 41.36 266 GLU E C 1
ATOM 10605 O O . GLU E 1 266 ? 46.737 11.050 83.514 1.00 41.82 266 GLU E O 1
ATOM 10611 N N . ALA E 1 267 ? 44.798 9.965 83.174 1.00 40.70 267 ALA E N 1
ATOM 10612 C CA . ALA E 1 267 ? 44.754 10.249 81.748 1.00 38.93 267 ALA E CA 1
ATOM 10613 C C . ALA E 1 267 ? 44.909 11.728 81.395 1.00 38.27 267 ALA E C 1
ATOM 10614 O O . ALA E 1 267 ? 44.468 12.621 82.126 1.00 37.78 267 ALA E O 1
ATOM 10616 N N . ILE E 1 268 ? 45.540 11.971 80.254 1.00 36.90 268 ILE E N 1
ATOM 10617 C CA . ILE E 1 268 ? 45.753 13.318 79.749 1.00 36.58 268 ILE E CA 1
ATOM 10618 C C . ILE E 1 268 ? 45.046 13.436 78.395 1.00 35.58 268 ILE E C 1
ATOM 10619 O O . ILE E 1 268 ? 44.844 12.432 77.704 1.00 33.36 268 ILE E O 1
ATOM 10624 N N . VAL E 1 269 ? 44.640 14.649 78.028 1.00 35.61 269 VAL E N 1
ATOM 10625 C CA . VAL E 1 269 ? 43.983 14.854 76.741 1.00 33.46 269 VAL E CA 1
ATOM 10626 C C . VAL E 1 269 ? 44.808 15.758 75.834 1.00 35.70 269 VAL E C 1
ATOM 10627 O O . VAL E 1 269 ? 45.233 16.852 76.236 1.00 35.51 269 VAL E O 1
ATOM 10631 N N . LEU E 1 270 ? 45.030 15.286 74.609 1.00 33.19 270 LEU E N 1
ATOM 10632 C CA . LEU E 1 270 ? 45.805 16.019 73.619 1.00 34.39 270 LEU E CA 1
ATOM 10633 C C . LEU E 1 270 ? 44.997 16.252 72.339 1.00 34.99 270 LEU E C 1
ATOM 10634 O O . LEU E 1 270 ? 44.078 15.497 72.009 1.00 35.42 270 LEU E O 1
ATOM 10639 N N . HIS E 1 271 ? 45.338 17.320 71.637 1.00 34.67 271 HIS E N 1
ATOM 10640 C CA . HIS E 1 271 ? 44.704 17.662 70.369 1.00 35.54 271 HIS E CA 1
ATOM 10641 C C . HIS E 1 271 ? 45.721 18.546 69.674 1.00 35.40 271 HIS E C 1
ATOM 10642 O O . HIS E 1 271 ? 46.122 19.578 70.212 1.00 35.99 271 HIS E O 1
ATOM 10649 N N . CYS E 1 272 ? 46.146 18.133 68.486 1.00 36.50 272 CYS E N 1
ATOM 10650 C CA . CYS E 1 272 ? 47.150 18.875 67.734 1.00 36.46 272 CYS E CA 1
ATOM 10651 C C . CYS E 1 272 ? 46.739 20.286 67.309 1.00 36.43 272 CYS E C 1
ATOM 10652 O O . CYS E 1 272 ? 47.605 21.090 66.963 1.00 34.78 272 CYS E O 1
ATOM 10655 N N . LEU E 1 273 ? 45.433 20.569 67.342 1.00 35.76 273 LEU E N 1
ATOM 10656 C CA . LEU E 1 273 ? 44.868 21.873 66.962 1.00 38.48 273 LEU E CA 1
ATOM 10657 C C . LEU E 1 273 ? 44.900 22.130 65.454 1.00 38.67 273 LEU E C 1
ATOM 10658 O O . LEU E 1 273 ? 45.728 21.578 64.747 1.00 39.96 273 LEU E O 1
ATOM 10663 N N . PRO E 1 274 ? 43.987 22.975 64.940 1.00 40.13 274 PRO E N 1
ATOM 10664 C CA . PRO E 1 274 ? 42.929 23.700 65.659 1.00 38.58 274 PRO E CA 1
ATOM 10665 C C . PRO E 1 274 ? 41.776 22.766 66.064 1.00 38.98 274 PRO E C 1
ATOM 10666 O O . PRO E 1 274 ? 41.629 21.673 65.515 1.00 36.39 274 PRO E O 1
ATOM 10670 N N . ALA E 1 275 ? 40.967 23.196 67.027 1.00 38.37 275 ALA E N 1
ATOM 10671 C CA . ALA E 1 275 ? 39.868 22.369 67.498 1.00 39.63 275 ALA E CA 1
ATOM 10672 C C . ALA E 1 275 ? 38.494 22.881 67.114 1.00 40.32 275 ALA E C 1
ATOM 10673 O O . ALA E 1 275 ? 38.284 24.085 66.964 1.00 40.97 275 ALA E O 1
ATOM 10675 N N . HIS E 1 276 ? 37.559 21.945 66.972 1.00 40.63 276 HIS E N 1
ATOM 10676 C CA . HIS E 1 276 ? 36.175 22.259 66.644 1.00 41.31 276 HIS E CA 1
ATOM 10677 C C . HIS E 1 276 ? 35.309 21.788 67.805 1.00 41.26 276 HIS E C 1
ATOM 10678 O O . HIS E 1 276 ? 34.821 20.658 67.805 1.00 41.61 276 HIS E O 1
ATOM 10685 N N . ARG E 1 277 ? 35.126 22.645 68.804 1.00 41.03 277 ARG E N 1
ATOM 10686 C CA . ARG E 1 277 ? 34.321 22.272 69.956 1.00 42.57 277 ARG E CA 1
ATOM 10687 C C . ARG E 1 277 ? 32.981 21.753 69.466 1.00 43.54 277 ARG E C 1
ATOM 10688 O O . ARG E 1 277 ? 32.407 22.295 68.520 1.00 43.50 277 ARG E O 1
ATOM 10696 N N . GLY E 1 278 ? 32.492 20.692 70.097 1.00 42.23 278 GLY E N 1
ATOM 10697 C CA . GLY E 1 278 ? 31.219 20.138 69.688 1.00 41.27 278 GLY E CA 1
ATOM 10698 C C . GLY E 1 278 ? 31.370 19.010 68.691 1.00 41.16 278 GLY E C 1
ATOM 10699 O O . GLY E 1 278 ? 30.452 18.210 68.520 1.00 41.39 278 GLY E O 1
ATOM 10700 N N . GLU E 1 279 ? 32.517 18.937 68.021 1.00 40.95 279 GLU E N 1
ATOM 10701 C CA . GLU E 1 279 ? 32.740 17.866 67.065 1.00 40.74 279 GLU E CA 1
ATOM 10702 C C . GLU E 1 279 ? 33.658 16.795 67.639 1.00 41.77 279 GLU E C 1
ATOM 10703 O O . GLU E 1 279 ? 33.194 15.943 68.406 1.00 42.14 279 GLU E O 1
ATOM 10709 N N . GLU E 1 280 ? 34.950 16.837 67.302 1.00 40.95 280 GLU E N 1
ATOM 10710 C CA . GLU E 1 280 ? 35.894 15.826 67.798 1.00 40.69 280 GLU E CA 1
ATOM 10711 C C . GLU E 1 280 ? 36.142 15.918 69.307 1.00 40.25 280 GLU E C 1
ATOM 10712 O O . GLU E 1 280 ? 36.661 14.983 69.919 1.00 40.97 280 GLU E O 1
ATOM 10718 N N . ILE E 1 281 ? 35.772 17.047 69.901 1.00 40.47 281 ILE E N 1
ATOM 10719 C CA . ILE E 1 281 ? 35.936 17.254 71.336 1.00 40.14 281 ILE E CA 1
ATOM 10720 C C . ILE E 1 281 ? 34.973 18.320 71.835 1.00 40.68 281 ILE E C 1
ATOM 10721 O O . ILE E 1 281 ? 34.495 19.152 71.058 1.00 42.77 281 ILE E O 1
ATOM 10726 N N . THR E 1 282 ? 34.708 18.294 73.137 1.00 39.81 282 THR E N 1
ATOM 10727 C CA . THR E 1 282 ? 33.823 19.264 73.764 1.00 42.03 282 THR E CA 1
ATOM 10728 C C . THR E 1 282 ? 34.643 20.317 74.501 1.00 42.28 282 THR E C 1
ATOM 10729 O O . THR E 1 282 ? 35.772 20.066 74.932 1.00 41.87 282 THR E O 1
ATOM 10733 N N . ASP E 1 283 ? 34.060 21.499 74.631 1.00 42.93 283 ASP E N 1
ATOM 10734 C CA . ASP E 1 283 ? 34.696 22.607 75.317 1.00 42.92 283 ASP E CA 1
ATOM 10735 C C . ASP E 1 283 ? 35.031 22.161 76.741 1.00 43.62 283 ASP E C 1
ATOM 10736 O O . ASP E 1 283 ? 36.082 22.508 77.285 1.00 43.01 283 ASP E O 1
ATOM 10741 N N . GLU E 1 284 ? 34.132 21.378 77.329 1.00 43.43 284 GLU E N 1
ATOM 10742 C CA . GLU E 1 284 ? 34.299 20.879 78.695 1.00 44.50 284 GLU E CA 1
ATOM 10743 C C . GLU E 1 284 ? 35.636 20.172 78.929 1.00 42.37 284 GLU E C 1
ATOM 10744 O O . GLU E 1 284 ? 36.367 20.496 79.865 1.00 41.48 284 GLU E O 1
ATOM 10750 N N . VAL E 1 285 ? 35.938 19.192 78.087 1.00 40.99 285 VAL E N 1
ATOM 10751 C CA . VAL E 1 285 ? 37.184 18.455 78.206 1.00 39.76 285 VAL E CA 1
ATOM 10752 C C . VAL E 1 285 ? 38.358 19.348 77.810 1.00 39.64 285 VAL E C 1
ATOM 10753 O O . VAL E 1 285 ? 39.354 19.451 78.528 1.00 38.10 285 VAL E O 1
ATOM 10757 N N . MET E 1 286 ? 38.223 20.000 76.662 1.00 40.19 286 MET E N 1
ATOM 10758 C CA . MET E 1 286 ? 39.260 20.882 76.147 1.00 41.14 286 MET E CA 1
ATOM 10759 C C . MET E 1 286 ? 39.728 21.908 77.181 1.00 42.68 286 MET E C 1
ATOM 10760 O O . MET E 1 286 ? 40.927 22.149 77.315 1.00 44.51 286 MET E O 1
ATOM 10765 N N . GLU E 1 287 ? 38.786 22.504 77.907 1.00 42.98 287 GLU E N 1
ATOM 10766 C CA . GLU E 1 287 ? 39.107 23.507 78.923 1.00 43.78 287 GLU E CA 1
ATOM 10767 C C . GLU E 1 287 ? 39.207 22.897 80.324 1.00 43.54 287 GLU E C 1
ATOM 10768 O O . GLU E 1 287 ? 39.527 23.593 81.284 1.00 44.56 287 GLU E O 1
ATOM 10774 N N . GLY E 1 288 ? 38.930 21.602 80.434 1.00 42.72 288 GLY E N 1
ATOM 10775 C CA . GLY E 1 288 ? 38.972 20.932 81.721 1.00 41.25 288 GLY E CA 1
ATOM 10776 C C . GLY E 1 288 ? 40.369 20.654 82.238 1.00 41.59 288 GLY E C 1
ATOM 10777 O O . GLY E 1 288 ? 41.342 20.873 81.520 1.00 42.30 288 GLY E O 1
ATOM 10778 N N . PRO E 1 289 ? 40.496 20.136 83.475 1.00 40.52 289 PRO E N 1
ATOM 10779 C CA . PRO E 1 289 ? 41.765 19.812 84.143 1.00 39.79 289 PRO E CA 1
ATOM 10780 C C . PRO E 1 289 ? 42.607 18.675 83.563 1.00 38.96 289 PRO E C 1
ATOM 10781 O O . PRO E 1 289 ? 43.753 18.494 83.964 1.00 38.96 289 PRO E O 1
ATOM 10785 N N . ARG E 1 290 ? 42.050 17.912 82.630 1.00 38.09 290 ARG E N 1
ATOM 10786 C CA . ARG E 1 290 ? 42.786 16.800 82.025 1.00 37.75 290 ARG E CA 1
ATOM 10787 C C . ARG E 1 290 ? 43.478 17.202 80.727 1.00 37.26 290 ARG E C 1
ATOM 10788 O O . ARG E 1 290 ? 44.303 16.458 80.187 1.00 36.43 290 ARG E O 1
ATOM 10796 N N . SER E 1 291 ? 43.129 18.383 80.230 1.00 36.79 291 SER E N 1
ATOM 10797 C CA . SER E 1 291 ? 43.697 18.909 78.998 1.00 37.62 291 SER E CA 1
ATOM 10798 C C . SER E 1 291 ? 45.160 19.339 79.157 1.00 37.45 291 SER E C 1
ATOM 10799 O O . SER E 1 291 ? 45.527 19.938 80.166 1.00 36.43 291 SER E O 1
ATOM 10802 N N . ARG E 1 292 ? 45.982 19.011 78.164 1.00 36.69 292 ARG E N 1
ATOM 10803 C CA . ARG E 1 292 ? 47.400 19.407 78.135 1.00 36.16 292 ARG E CA 1
ATOM 10804 C C . ARG E 1 292 ? 47.647 19.988 76.736 1.00 35.27 292 ARG E C 1
ATOM 10805 O O . ARG E 1 292 ? 48.779 20.052 76.259 1.00 34.59 292 ARG E O 1
ATOM 10813 N N . ILE E 1 293 ? 46.558 20.416 76.102 1.00 33.33 293 ILE E N 1
ATOM 10814 C CA . ILE E 1 293 ? 46.581 20.975 74.759 1.00 33.02 293 ILE E CA 1
ATOM 10815 C C . ILE E 1 293 ? 47.507 22.174 74.583 1.00 33.08 293 ILE E C 1
ATOM 10816 O O . ILE E 1 293 ? 48.254 22.245 73.602 1.00 32.56 293 ILE E O 1
ATOM 10821 N N . TRP E 1 294 ? 47.484 23.109 75.529 1.00 33.42 294 TRP E N 1
ATOM 10822 C CA . TRP E 1 294 ? 48.348 24.280 75.426 1.00 33.72 294 TRP E CA 1
ATOM 10823 C C . TRP E 1 294 ? 49.827 23.942 75.676 1.00 32.52 294 TRP E C 1
ATOM 10824 O O . TRP E 1 294 ? 50.697 24.518 75.030 1.00 31.31 294 TRP E O 1
ATOM 10835 N N . ASP E 1 295 ? 50.128 23.023 76.597 1.00 31.67 295 ASP E N 1
ATOM 10836 C CA . ASP E 1 295 ? 51.535 22.671 76.813 1.00 31.63 295 ASP E CA 1
ATOM 10837 C C . ASP E 1 295 ? 51.994 21.989 75.529 1.00 31.09 295 ASP E C 1
ATOM 10838 O O . ASP E 1 295 ? 53.114 22.208 75.054 1.00 27.59 295 ASP E O 1
ATOM 10843 N N . GLU E 1 296 ? 51.102 21.166 74.977 1.00 29.08 296 GLU E N 1
ATOM 10844 C CA . GLU E 1 296 ? 51.369 20.441 73.740 1.00 31.77 296 GLU E CA 1
ATOM 10845 C C . GLU E 1 296 ? 51.752 21.405 72.611 1.00 28.80 296 GLU E C 1
ATOM 10846 O O . GLU E 1 296 ? 52.719 21.177 71.898 1.00 28.16 296 GLU E O 1
ATOM 10852 N N . ALA E 1 297 ? 50.984 22.475 72.449 1.00 29.17 297 ALA E N 1
ATOM 10853 C CA . ALA E 1 297 ? 51.272 23.455 71.404 1.00 29.39 297 ALA E CA 1
ATOM 10854 C C . ALA E 1 297 ? 52.631 24.117 71.659 1.00 30.63 297 ALA E C 1
ATOM 10855 O O . ALA E 1 297 ? 53.446 24.260 70.750 1.00 29.64 297 ALA E O 1
ATOM 10857 N N . GLU E 1 298 ? 52.885 24.514 72.903 1.00 32.61 298 GLU E N 1
ATOM 10858 C CA . GLU E 1 298 ? 54.162 25.138 73.221 1.00 32.96 298 GLU E CA 1
ATOM 10859 C C . GLU E 1 298 ? 55.304 24.190 72.874 1.00 32.63 298 GLU E C 1
ATOM 10860 O O . GLU E 1 298 ? 56.351 24.629 72.392 1.00 31.26 298 GLU E O 1
ATOM 10866 N N . ASN E 1 299 ? 55.108 22.895 73.128 1.00 29.64 299 ASN E N 1
ATOM 10867 C CA . ASN E 1 299 ? 56.165 21.935 72.855 1.00 31.03 299 ASN E CA 1
ATOM 10868 C C . ASN E 1 299 ? 56.536 21.794 71.383 1.00 32.03 299 ASN E C 1
ATOM 10869 O O . ASN E 1 299 ? 57.558 21.193 71.060 1.00 32.23 299 ASN E O 1
ATOM 10874 N N . ARG E 1 300 ? 55.717 22.342 70.489 1.00 32.41 300 ARG E N 1
ATOM 10875 C CA . ARG E 1 300 ? 56.053 22.291 69.072 1.00 33.29 300 ARG E CA 1
ATOM 10876 C C . ARG E 1 300 ? 57.340 23.088 68.934 1.00 32.69 300 ARG E C 1
ATOM 10877 O O . ARG E 1 300 ? 58.226 22.737 68.154 1.00 31.50 300 ARG E O 1
ATOM 10885 N N . LEU E 1 301 ? 57.435 24.155 69.725 1.00 32.57 301 LEU E N 1
ATOM 10886 C CA . LEU E 1 301 ? 58.610 25.023 69.731 1.00 33.86 301 LEU E CA 1
ATOM 10887 C C . LEU E 1 301 ? 59.858 24.273 70.205 1.00 34.36 301 LEU E C 1
ATOM 10888 O O . LEU E 1 301 ? 60.881 24.242 69.516 1.00 34.71 301 LEU E O 1
ATOM 10893 N N . HIS E 1 302 ? 59.774 23.676 71.388 1.00 32.47 302 HIS E N 1
ATOM 10894 C CA . HIS E 1 302 ? 60.908 22.944 71.937 1.00 32.75 302 HIS E CA 1
ATOM 10895 C C . HIS E 1 302 ? 61.221 21.701 71.110 1.00 31.86 302 HIS E C 1
ATOM 10896 O O . HIS E 1 302 ? 62.377 21.326 70.967 1.00 32.10 302 HIS E O 1
ATOM 10903 N N . ALA E 1 303 ? 60.199 21.062 70.556 1.00 30.84 303 ALA E N 1
ATOM 10904 C CA . ALA E 1 303 ? 60.447 19.883 69.739 1.00 31.83 303 ALA E CA 1
ATOM 10905 C C . ALA E 1 303 ? 61.198 20.304 68.471 1.00 33.29 303 ALA E C 1
ATOM 10906 O O . ALA E 1 303 ? 62.222 19.714 68.099 1.00 31.75 303 ALA E O 1
ATOM 10908 N N . GLN E 1 304 ? 60.703 21.341 67.806 1.00 33.19 304 GLN E N 1
ATOM 10909 C CA . GLN E 1 304 ? 61.359 21.776 66.584 1.00 34.63 304 GLN E CA 1
ATOM 10910 C C . GLN E 1 304 ? 62.760 22.334 66.803 1.00 35.83 304 GLN E C 1
ATOM 10911 O O . GLN E 1 304 ? 63.608 22.241 65.917 1.00 36.80 304 GLN E O 1
ATOM 10917 N N . LYS E 1 305 ? 63.031 22.880 67.986 1.00 35.94 305 LYS E N 1
ATOM 10918 C CA . LYS E 1 305 ? 64.375 23.389 68.257 1.00 37.47 305 LYS E CA 1
ATOM 10919 C C . LYS E 1 305 ? 65.335 22.206 68.250 1.00 37.26 305 LYS E C 1
ATOM 10920 O O . LYS E 1 305 ? 66.477 22.318 67.798 1.00 35.84 305 LYS E O 1
ATOM 10926 N N . ALA E 1 306 ? 64.847 21.075 68.759 1.00 36.53 306 ALA E N 1
ATOM 10927 C CA . ALA E 1 306 ? 65.617 19.839 68.823 1.00 35.33 306 ALA E CA 1
ATOM 10928 C C . ALA E 1 306 ? 65.962 19.307 67.431 1.00 34.05 306 ALA E C 1
ATOM 10929 O O . ALA E 1 306 ? 67.103 18.905 67.184 1.00 34.67 306 ALA E O 1
ATOM 10931 N N . VAL E 1 307 ? 64.988 19.294 66.520 1.00 33.08 307 VAL E N 1
ATOM 10932 C CA . VAL E 1 307 ? 65.260 18.801 65.170 1.00 33.60 307 VAL E CA 1
ATOM 10933 C C . VAL E 1 307 ? 66.185 19.765 64.412 1.00 33.07 307 VAL E C 1
ATOM 10934 O O . VAL E 1 307 ? 67.122 19.326 63.750 1.00 34.67 307 VAL E O 1
ATOM 10938 N N . LEU E 1 308 ? 65.944 21.069 64.528 1.00 32.12 308 LEU E N 1
ATOM 10939 C CA . LEU E 1 308 ? 66.785 22.048 63.839 1.00 33.58 308 LEU E CA 1
ATOM 10940 C C . LEU E 1 308 ? 68.240 21.898 64.272 1.00 34.73 308 LEU E C 1
ATOM 10941 O O . LEU E 1 308 ? 69.142 21.882 63.435 1.00 35.71 308 LEU E O 1
ATOM 10946 N N . ALA E 1 309 ? 68.465 21.773 65.577 1.00 35.82 309 ALA E N 1
ATOM 10947 C CA . ALA E 1 309 ? 69.814 21.622 66.116 1.00 35.74 309 ALA E CA 1
ATOM 10948 C C . ALA E 1 309 ? 70.450 20.300 65.688 1.00 36.44 309 ALA E C 1
ATOM 10949 O O . ALA E 1 309 ? 71.638 20.244 65.355 1.00 35.71 309 ALA E O 1
ATOM 10951 N N . ALA E 1 310 ? 69.647 19.241 65.687 1.00 36.88 310 ALA E N 1
ATOM 10952 C CA . ALA E 1 310 ? 70.123 17.910 65.315 1.00 37.16 310 ALA E CA 1
ATOM 10953 C C . ALA E 1 310 ? 70.466 17.761 63.834 1.00 38.25 310 ALA E C 1
ATOM 10954 O O . ALA E 1 310 ? 71.410 17.060 63.492 1.00 39.02 310 ALA E O 1
ATOM 10956 N N . LEU E 1 311 ? 69.711 18.409 62.951 1.00 38.22 311 LEU E N 1
ATOM 10957 C CA . LEU E 1 311 ? 69.981 18.280 61.520 1.00 38.48 311 LEU E CA 1
ATOM 10958 C C . LEU E 1 311 ? 70.861 19.391 60.948 1.00 39.72 311 LEU E C 1
ATOM 10959 O O . LEU E 1 311 ? 71.574 19.185 59.966 1.00 40.52 311 LEU E O 1
ATOM 10964 N N . MET E 1 312 ? 70.818 20.562 61.570 1.00 40.37 312 MET E N 1
ATOM 10965 C CA . MET E 1 312 ? 71.595 21.699 61.102 1.00 42.22 312 MET E CA 1
ATOM 10966 C C . MET E 1 312 ? 72.806 21.991 61.982 1.00 45.18 312 MET E C 1
ATOM 10967 O O . MET E 1 312 ? 73.710 22.728 61.579 1.00 46.15 312 MET E O 1
ATOM 10972 N N . GLY E 1 313 ? 72.813 21.413 63.181 1.00 48.68 313 GLY E N 1
ATOM 10973 C CA . GLY E 1 313 ? 73.901 21.623 64.125 1.00 51.46 313 GLY E CA 1
ATOM 10974 C C . GLY E 1 313 ? 75.276 21.353 63.548 1.00 53.97 313 GLY E C 1
ATOM 10975 O O . GLY E 1 313 ? 76.132 22.261 63.604 1.00 56.59 313 GLY E O 1
ATOM 10976 N N . THR F 1 10 ? 87.313 54.579 45.605 1.00 46.04 10 THR F N 1
ATOM 10977 C CA . THR F 1 10 ? 86.161 54.376 44.664 1.00 46.53 10 THR F CA 1
ATOM 10978 C C . THR F 1 10 ? 84.821 54.747 45.307 1.00 45.34 10 THR F C 1
ATOM 10979 O O . THR F 1 10 ? 84.334 54.049 46.199 1.00 44.68 10 THR F O 1
ATOM 10983 N N . ARG F 1 11 ? 84.247 55.858 44.854 1.00 44.01 11 ARG F N 1
ATOM 10984 C CA . ARG F 1 11 ? 82.966 56.344 45.348 1.00 42.86 11 ARG F CA 1
ATOM 10985 C C . ARG F 1 11 ? 81.856 55.841 44.437 1.00 41.34 11 ARG F C 1
ATOM 10986 O O . ARG F 1 11 ? 81.996 55.835 43.215 1.00 39.75 11 ARG F O 1
ATOM 10994 N N . PHE F 1 12 ? 80.746 55.433 45.039 1.00 39.14 12 PHE F N 1
ATOM 10995 C CA . PHE F 1 12 ? 79.613 54.923 44.282 1.00 38.38 12 PHE F CA 1
ATOM 10996 C C . PHE F 1 12 ? 78.463 55.903 44.258 1.00 37.52 12 PHE F C 1
ATOM 10997 O O . PHE F 1 12 ? 78.257 56.660 45.211 1.00 36.50 12 PHE F O 1
ATOM 11005 N N . ARG F 1 13 ? 77.718 55.889 43.160 1.00 37.12 13 ARG F N 1
ATOM 11006 C CA . ARG F 1 13 ? 76.534 56.720 43.055 1.00 38.65 13 ARG F CA 1
ATOM 11007 C C . ARG F 1 13 ? 75.600 56.168 44.129 1.00 37.73 13 ARG F C 1
ATOM 11008 O O . ARG F 1 13 ? 75.747 55.016 44.560 1.00 36.83 13 ARG F O 1
ATOM 11016 N N . PRO F 1 14 ? 74.628 56.975 44.577 1.00 37.63 14 PRO F N 1
ATOM 11017 C CA . PRO F 1 14 ? 73.679 56.555 45.612 1.00 36.63 14 PRO F CA 1
ATOM 11018 C C . PRO F 1 14 ? 72.882 55.282 45.301 1.00 36.57 14 PRO F C 1
ATOM 11019 O O . PRO F 1 14 ? 72.657 54.451 46.186 1.00 35.73 14 PRO F O 1
ATOM 11023 N N . ASP F 1 15 ? 72.474 55.124 44.045 1.00 34.98 15 ASP F N 1
ATOM 11024 C CA . ASP F 1 15 ? 71.668 53.973 43.651 1.00 36.33 15 ASP F CA 1
ATOM 11025 C C . ASP F 1 15 ? 72.279 53.093 42.580 1.00 36.63 15 ASP F C 1
ATOM 11026 O O . ASP F 1 15 ? 73.341 53.394 42.028 1.00 36.94 15 ASP F O 1
ATOM 11031 N N . LEU F 1 16 ? 71.575 51.999 42.305 1.00 36.46 16 LEU F N 1
ATOM 11032 C CA . LEU F 1 16 ? 71.943 51.041 41.270 1.00 36.63 16 LEU F CA 1
ATOM 11033 C C . LEU F 1 16 ? 70.635 50.699 40.563 1.00 35.60 16 LEU F C 1
ATOM 11034 O O . LEU F 1 16 ? 70.054 49.624 40.766 1.00 33.21 16 LEU F O 1
ATOM 11039 N N . LEU F 1 17 ? 70.165 51.641 39.751 1.00 34.85 17 LEU F N 1
ATOM 11040 C CA . LEU F 1 17 ? 68.922 51.484 38.999 1.00 36.25 17 LEU F CA 1
ATOM 11041 C C . LEU F 1 17 ? 69.187 50.787 37.674 1.00 35.26 17 LEU F C 1
ATOM 11042 O O . LEU F 1 17 ? 68.369 50.014 37.190 1.00 34.18 17 LEU F O 1
ATOM 11047 N N . SER F 1 18 ? 70.350 51.076 37.104 1.00 36.76 18 SER F N 1
ATOM 11048 C CA . SER F 1 18 ? 70.805 50.505 35.837 1.00 35.16 18 SER F CA 1
ATOM 11049 C C . SER F 1 18 ? 72.277 50.165 36.024 1.00 35.23 18 SER F C 1
ATOM 11050 O O . SER F 1 18 ? 72.955 50.775 36.857 1.00 35.95 18 SER F O 1
ATOM 11053 N N . LEU F 1 19 ? 72.783 49.199 35.270 1.00 33.78 19 LEU F N 1
ATOM 11054 C CA . LEU F 1 19 ? 74.191 48.860 35.410 1.00 36.33 19 LEU F CA 1
ATOM 11055 C C . LEU F 1 19 ? 75.046 50.057 34.976 1.00 35.73 19 LEU F C 1
ATOM 11056 O O . LEU F 1 19 ? 76.209 50.181 35.370 1.00 34.55 19 LEU F O 1
ATOM 11061 N N . ASP F 1 20 ? 74.461 50.946 34.177 1.00 34.62 20 ASP F N 1
ATOM 11062 C CA . ASP F 1 20 ? 75.188 52.118 33.711 1.00 35.80 20 ASP F CA 1
ATOM 11063 C C . ASP F 1 20 ? 75.408 53.130 34.836 1.00 35.68 20 ASP F C 1
ATOM 11064 O O . ASP F 1 20 ? 76.060 54.163 34.632 1.00 32.96 20 ASP F O 1
ATOM 11069 N N . ASP F 1 21 ? 74.859 52.843 36.018 1.00 34.39 21 ASP F N 1
ATOM 11070 C CA . ASP F 1 21 ? 75.073 53.726 37.159 1.00 35.95 21 ASP F CA 1
ATOM 11071 C C . ASP F 1 21 ? 76.489 53.461 37.695 1.00 34.52 21 ASP F C 1
ATOM 11072 O O . ASP F 1 21 ? 76.961 54.123 38.619 1.00 34.35 21 ASP F O 1
ATOM 11077 N N . LEU F 1 22 ? 77.149 52.470 37.106 1.00 33.55 22 LEU F N 1
ATOM 11078 C CA . LEU F 1 22 ? 78.510 52.105 37.484 1.00 33.83 22 LEU F CA 1
ATOM 11079 C C . LEU F 1 22 ? 79.415 52.325 36.274 1.00 32.76 22 LEU F C 1
ATOM 11080 O O . LEU F 1 22 ? 79.078 51.897 35.172 1.00 29.75 22 LEU F O 1
ATOM 11085 N N . ASP F 1 23 ? 80.536 53.022 36.456 1.00 32.86 23 ASP F N 1
ATOM 11086 C CA . ASP F 1 23 ? 81.460 53.179 35.344 1.00 34.14 23 ASP F CA 1
ATOM 11087 C C . ASP F 1 23 ? 82.397 51.986 35.445 1.00 35.87 23 ASP F C 1
ATOM 11088 O O . ASP F 1 23 ? 82.216 51.132 36.311 1.00 37.46 23 ASP F O 1
ATOM 11093 N N . GLU F 1 24 ? 83.394 51.909 34.576 1.00 39.10 24 GLU F N 1
ATOM 11094 C CA . GLU F 1 24 ? 84.310 50.770 34.605 1.00 40.24 24 GLU F CA 1
ATOM 11095 C C . GLU F 1 24 ? 84.973 50.584 35.959 1.00 40.25 24 GLU F C 1
ATOM 11096 O O . GLU F 1 24 ? 85.114 49.453 36.441 1.00 41.94 24 GLU F O 1
ATOM 11102 N N . ALA F 1 25 ? 85.372 51.693 36.577 1.00 38.01 25 ALA F N 1
ATOM 11103 C CA . ALA F 1 25 ? 86.030 51.649 37.876 1.00 36.55 25 ALA F CA 1
ATOM 11104 C C . ALA F 1 25 ? 85.109 51.099 38.961 1.00 36.49 25 ALA F C 1
ATOM 11105 O O . ALA F 1 25 ? 85.507 50.223 39.738 1.00 37.13 25 ALA F O 1
ATOM 11107 N N . GLN F 1 26 ? 83.881 51.610 39.013 1.00 32.73 26 GLN F N 1
ATOM 11108 C CA . GLN F 1 26 ? 82.933 51.168 40.018 1.00 31.91 26 GLN F CA 1
ATOM 11109 C C . GLN F 1 26 ? 82.549 49.697 39.840 1.00 32.89 26 GLN F C 1
ATOM 11110 O O . GLN F 1 26 ? 82.468 48.961 40.820 1.00 31.58 26 GLN F O 1
ATOM 11116 N N . LEU F 1 27 ? 82.328 49.262 38.600 1.00 32.68 27 LEU F N 1
ATOM 11117 C CA . LEU F 1 27 ? 81.970 47.863 38.368 1.00 33.08 27 LEU F CA 1
ATOM 11118 C C . LEU F 1 27 ? 83.099 46.938 38.833 1.00 33.19 27 LEU F C 1
ATOM 11119 O O . LEU F 1 27 ? 82.850 45.899 39.448 1.00 32.53 27 LEU F O 1
ATOM 11124 N N . HIS F 1 28 ? 84.341 47.317 38.552 1.00 34.50 28 HIS F N 1
ATOM 11125 C CA . HIS F 1 28 ? 85.471 46.504 38.982 1.00 34.34 28 HIS F CA 1
ATOM 11126 C C . HIS F 1 28 ? 85.630 46.483 40.493 1.00 34.07 28 HIS F C 1
ATOM 11127 O O . HIS F 1 28 ? 85.918 45.435 41.073 1.00 34.76 28 HIS F O 1
ATOM 11134 N N . ALA F 1 29 ? 85.449 47.630 41.139 1.00 32.73 29 ALA F N 1
ATOM 11135 C CA . ALA F 1 29 ? 85.577 47.671 42.588 1.00 33.18 29 ALA F CA 1
ATOM 11136 C C . ALA F 1 29 ? 84.502 46.771 43.194 1.00 32.19 29 ALA F C 1
ATOM 11137 O O . ALA F 1 29 ? 84.742 46.046 44.158 1.00 31.47 29 ALA F O 1
ATOM 11139 N N . LEU F 1 30 ? 83.316 46.797 42.602 1.00 32.82 30 LEU F N 1
ATOM 11140 C CA . LEU F 1 30 ? 82.216 45.987 43.101 1.00 33.19 30 LEU F CA 1
ATOM 11141 C C . LEU F 1 30 ? 82.500 44.483 42.969 1.00 33.91 30 LEU F C 1
ATOM 11142 O O . LEU F 1 30 ? 82.263 43.702 43.904 1.00 32.91 30 LEU F O 1
ATOM 11147 N N . LEU F 1 31 ? 83.005 44.074 41.811 1.00 33.71 31 LEU F N 1
ATOM 11148 C CA . LEU F 1 31 ? 83.315 42.659 41.585 1.00 36.85 31 LEU F CA 1
ATOM 11149 C C . LEU F 1 31 ? 84.436 42.218 42.523 1.00 37.29 31 LEU F C 1
ATOM 11150 O O . LEU F 1 31 ? 84.441 41.095 43.038 1.00 35.87 31 LEU F O 1
ATOM 11155 N N . THR F 1 32 ? 85.387 43.116 42.747 1.00 35.93 32 THR F N 1
ATOM 11156 C CA . THR F 1 32 ? 86.499 42.812 43.625 1.00 37.11 32 THR F CA 1
ATOM 11157 C C . THR F 1 32 ? 85.970 42.599 45.034 1.00 36.75 32 THR F C 1
ATOM 11158 O O . THR F 1 32 ? 86.320 41.615 45.694 1.00 37.51 32 THR F O 1
ATOM 11162 N N . LEU F 1 33 ? 85.122 43.518 45.493 1.00 36.86 33 LEU F N 1
ATOM 11163 C CA . LEU F 1 33 ? 84.533 43.403 46.828 1.00 37.05 33 LEU F CA 1
ATOM 11164 C C . LEU F 1 33 ? 83.696 42.124 46.927 1.00 37.35 33 LEU F C 1
ATOM 11165 O O . LEU F 1 33 ? 83.684 41.462 47.964 1.00 37.17 33 LEU F O 1
ATOM 11170 N N . ALA F 1 34 ? 82.992 41.781 45.848 1.00 37.80 34 ALA F N 1
ATOM 11171 C CA . ALA F 1 34 ? 82.167 40.571 45.835 1.00 38.38 34 ALA F CA 1
ATOM 11172 C C . ALA F 1 34 ? 83.057 39.355 46.051 1.00 38.85 34 ALA F C 1
ATOM 11173 O O . ALA F 1 34 ? 82.746 38.482 46.861 1.00 37.78 34 ALA F O 1
ATOM 11175 N N . HIS F 1 35 ? 84.167 39.311 45.322 1.00 41.32 35 HIS F N 1
ATOM 11176 C CA . HIS F 1 35 ? 85.119 38.208 45.433 1.00 43.90 35 HIS F CA 1
ATOM 11177 C C . HIS F 1 35 ? 85.726 38.138 46.838 1.00 44.13 35 HIS F C 1
ATOM 11178 O O . HIS F 1 35 ? 85.775 37.068 47.450 1.00 42.03 35 HIS F O 1
ATOM 11185 N N . GLN F 1 36 ? 86.189 39.282 47.343 1.00 43.92 36 GLN F N 1
ATOM 11186 C CA . GLN F 1 36 ? 86.793 39.339 48.671 1.00 44.12 36 GLN F CA 1
ATOM 11187 C C . GLN F 1 36 ? 85.860 38.857 49.768 1.00 44.51 36 GLN F C 1
ATOM 11188 O O . GLN F 1 36 ? 86.272 38.118 50.666 1.00 44.16 36 GLN F O 1
ATOM 11194 N N . LEU F 1 37 ? 84.606 39.291 49.704 1.00 43.43 37 LEU F N 1
ATOM 11195 C CA . LEU F 1 37 ? 83.614 38.886 50.689 1.00 44.01 37 LEU F CA 1
ATOM 11196 C C . LEU F 1 37 ? 83.325 37.388 50.559 1.00 42.90 37 LEU F C 1
ATOM 11197 O O . LEU F 1 37 ? 83.223 36.679 51.556 1.00 42.98 37 LEU F O 1
ATOM 11202 N N . LYS F 1 38 ? 83.215 36.909 49.326 1.00 42.52 38 LYS F N 1
ATOM 11203 C CA . LYS F 1 38 ? 82.932 35.498 49.078 1.00 44.73 38 LYS F CA 1
ATOM 11204 C C . LYS F 1 38 ? 83.997 34.567 49.647 1.00 47.39 38 LYS F C 1
ATOM 11205 O O . LYS F 1 38 ? 83.681 33.513 50.202 1.00 47.94 38 LYS F O 1
ATOM 11211 N N . ARG F 1 39 ? 85.259 34.956 49.498 1.00 50.49 39 ARG F N 1
ATOM 11212 C CA . ARG F 1 39 ? 86.365 34.143 49.980 1.00 53.39 39 ARG F CA 1
ATOM 11213 C C . ARG F 1 39 ? 86.736 34.451 51.417 1.00 53.90 39 ARG F C 1
ATOM 11214 O O . ARG F 1 39 ? 87.703 33.902 51.937 1.00 53.78 39 ARG F O 1
ATOM 11222 N N . GLY F 1 40 ? 85.968 35.322 52.060 1.00 54.89 40 GLY F N 1
ATOM 11223 C CA . GLY F 1 40 ? 86.269 35.678 53.433 1.00 54.73 40 GLY F CA 1
ATOM 11224 C C . GLY F 1 40 ? 87.587 36.427 53.542 1.00 56.60 40 GLY F C 1
ATOM 11225 O O . GLY F 1 40 ? 88.121 36.594 54.639 1.00 57.85 40 GLY F O 1
ATOM 11226 N N . GLU F 1 41 ? 88.130 36.861 52.407 1.00 56.38 41 GLU F N 1
ATOM 11227 C CA . GLU F 1 41 ? 89.379 37.616 52.398 1.00 57.07 41 GLU F CA 1
ATOM 11228 C C . GLU F 1 41 ? 89.125 38.980 53.025 1.00 57.07 41 GLU F C 1
ATOM 11229 O O . GLU F 1 41 ? 90.047 39.658 53.468 1.00 57.56 41 GLU F O 1
ATOM 11235 N N . ARG F 1 42 ? 87.858 39.371 53.062 1.00 57.21 42 ARG F N 1
ATOM 11236 C CA . ARG F 1 42 ? 87.471 40.653 53.624 1.00 57.38 42 ARG F CA 1
ATOM 11237 C C . ARG F 1 42 ? 86.086 40.501 54.246 1.00 55.45 42 ARG F C 1
ATOM 11238 O O . ARG F 1 42 ? 85.304 39.645 53.830 1.00 54.52 42 ARG F O 1
ATOM 11246 N N . VAL F 1 43 ? 85.795 41.312 55.256 1.00 53.12 43 VAL F N 1
ATOM 11247 C CA . VAL F 1 43 ? 84.496 41.266 55.915 1.00 51.68 43 VAL F CA 1
ATOM 11248 C C . VAL F 1 43 ? 83.866 42.650 55.949 1.00 51.07 43 VAL F C 1
ATOM 11249 O O . VAL F 1 43 ? 84.561 43.668 55.979 1.00 50.25 43 VAL F O 1
ATOM 11253 N N . ALA F 1 44 ? 82.539 42.672 55.931 1.00 50.32 44 ALA F N 1
ATOM 11254 C CA . ALA F 1 44 ? 81.779 43.909 55.961 1.00 49.12 44 ALA F CA 1
ATOM 11255 C C . ALA F 1 44 ? 80.615 43.683 56.894 1.00 49.50 44 ALA F C 1
ATOM 11256 O O . ALA F 1 44 ? 80.255 42.545 57.188 1.00 49.88 44 ALA F O 1
ATOM 11258 N N . ASN F 1 45 ? 80.019 44.770 57.355 1.00 49.27 45 ASN F N 1
ATOM 11259 C CA . ASN F 1 45 ? 78.899 44.666 58.265 1.00 49.77 45 ASN F CA 1
ATOM 11260 C C . ASN F 1 45 ? 77.975 45.865 58.141 1.00 48.65 45 ASN F C 1
ATOM 11261 O O . ASN F 1 45 ? 78.426 47.001 58.001 1.00 47.48 45 ASN F O 1
ATOM 11266 N N . LEU F 1 46 ? 76.676 45.592 58.170 1.00 47.24 46 LEU F N 1
ATOM 11267 C CA . LEU F 1 46 ? 75.660 46.630 58.087 1.00 45.25 46 LEU F CA 1
ATOM 11268 C C . LEU F 1 46 ? 74.768 46.471 59.306 1.00 46.40 46 LEU F C 1
ATOM 11269 O O . LEU F 1 46 ? 73.542 46.629 59.224 1.00 46.61 46 LEU F O 1
ATOM 11274 N N . HIS F 1 47 ? 75.388 46.142 60.434 1.00 45.29 47 HIS F N 1
ATOM 11275 C CA . HIS F 1 47 ? 74.646 45.948 61.669 1.00 45.77 47 HIS F CA 1
ATOM 11276 C C . HIS F 1 47 ? 73.879 47.209 62.000 1.00 43.25 47 HIS F C 1
ATOM 11277 O O . HIS F 1 47 ? 74.402 48.315 61.870 1.00 43.46 47 HIS F O 1
ATOM 11284 N N . GLY F 1 48 ? 72.632 47.037 62.412 1.00 41.52 48 GLY F N 1
ATOM 11285 C CA . GLY F 1 48 ? 71.806 48.179 62.750 1.00 40.38 48 GLY F CA 1
ATOM 11286 C C . GLY F 1 48 ? 71.027 48.732 61.572 1.00 40.67 48 GLY F C 1
ATOM 11287 O O . GLY F 1 48 ? 70.161 49.574 61.765 1.00 40.91 48 GLY F O 1
ATOM 11288 N N . LYS F 1 49 ? 71.326 48.268 60.357 1.00 39.33 49 LYS F N 1
ATOM 11289 C CA . LYS F 1 49 ? 70.630 48.746 59.158 1.00 40.54 49 LYS F CA 1
ATOM 11290 C C . LYS F 1 49 ? 69.524 47.787 58.722 1.00 38.49 49 LYS F C 1
ATOM 11291 O O . LYS F 1 49 ? 69.602 46.576 58.941 1.00 39.03 49 LYS F O 1
ATOM 11297 N N . VAL F 1 50 ? 68.498 48.335 58.087 1.00 37.17 50 VAL F N 1
ATOM 11298 C CA . VAL F 1 50 ? 67.380 47.523 57.618 1.00 35.56 50 VAL F CA 1
ATOM 11299 C C . VAL F 1 50 ? 67.165 47.686 56.117 1.00 34.98 50 VAL F C 1
ATOM 11300 O O . VAL F 1 50 ? 67.105 48.797 55.599 1.00 35.87 50 VAL F O 1
ATOM 11304 N N . LEU F 1 51 ? 67.057 46.558 55.429 1.00 35.50 51 LEU F N 1
ATOM 11305 C CA . LEU F 1 51 ? 66.855 46.539 53.989 1.00 35.78 51 LEU F CA 1
ATOM 11306 C C . LEU F 1 51 ? 65.372 46.347 53.735 1.00 35.86 51 LEU F C 1
ATOM 11307 O O . LEU F 1 51 ? 64.790 45.365 54.188 1.00 35.61 51 LEU F O 1
ATOM 11312 N N . GLY F 1 52 ? 64.759 47.283 53.021 1.00 35.31 52 GLY F N 1
ATOM 11313 C CA . GLY F 1 52 ? 63.351 47.140 52.708 1.00 37.13 52 GLY F CA 1
ATOM 11314 C C . GLY F 1 52 ? 63.216 46.513 51.326 1.00 38.10 52 GLY F C 1
ATOM 11315 O O . GLY F 1 52 ? 63.934 46.908 50.397 1.00 37.90 52 GLY F O 1
ATOM 11316 N N . LEU F 1 53 ? 62.324 45.534 51.190 1.00 36.16 53 LEU F N 1
ATOM 11317 C CA . LEU F 1 53 ? 62.096 44.863 49.912 1.00 38.27 53 LEU F CA 1
ATOM 11318 C C . LEU F 1 53 ? 60.691 45.187 49.421 1.00 40.49 53 LEU F C 1
ATOM 11319 O O . LEU F 1 53 ? 59.707 44.844 50.071 1.00 41.39 53 LEU F O 1
ATOM 11324 N N . VAL F 1 54 ? 60.584 45.848 48.282 1.00 41.84 54 VAL F N 1
ATOM 11325 C CA . VAL F 1 54 ? 59.266 46.151 47.754 1.00 43.44 54 VAL F CA 1
ATOM 11326 C C . VAL F 1 54 ? 59.192 45.580 46.352 1.00 45.05 54 VAL F C 1
ATOM 11327 O O . VAL F 1 54 ? 59.694 46.171 45.398 1.00 46.33 54 VAL F O 1
ATOM 11331 N N . PHE F 1 55 ? 58.587 44.399 46.252 1.00 46.93 55 PHE F N 1
ATOM 11332 C CA . PHE F 1 55 ? 58.441 43.703 44.982 1.00 50.34 55 PHE F CA 1
ATOM 11333 C C . PHE F 1 55 ? 56.999 43.739 44.471 1.00 53.34 55 PHE F C 1
ATOM 11334 O O . PHE F 1 55 ? 56.153 42.977 44.948 1.00 52.38 55 PHE F O 1
ATOM 11342 N N . LEU F 1 56 ? 56.719 44.612 43.503 1.00 56.37 56 LEU F N 1
ATOM 11343 C CA . LEU F 1 56 ? 55.373 44.714 42.938 1.00 59.52 56 LEU F CA 1
ATOM 11344 C C . LEU F 1 56 ? 55.025 43.413 42.249 1.00 62.13 56 LEU F C 1
ATOM 11345 O O . LEU F 1 56 ? 53.861 43.143 41.958 1.00 63.48 56 LEU F O 1
ATOM 11350 N N . LYS F 1 57 ? 56.052 42.615 41.982 1.00 64.47 57 LYS F N 1
ATOM 11351 C CA . LYS F 1 57 ? 55.885 41.321 41.338 1.00 66.54 57 LYS F CA 1
ATOM 11352 C C . LYS F 1 57 ? 56.677 40.315 42.160 1.00 67.21 57 LYS F C 1
ATOM 11353 O O . LYS F 1 57 ? 57.878 40.492 42.383 1.00 67.64 57 LYS F O 1
ATOM 11359 N N . ALA F 1 58 ? 56.002 39.267 42.619 1.00 67.15 58 ALA F N 1
ATOM 11360 C CA . ALA F 1 58 ? 56.651 38.244 43.426 1.00 66.43 58 ALA F CA 1
ATOM 11361 C C . ALA F 1 58 ? 57.881 37.706 42.707 1.00 66.41 58 ALA F C 1
ATOM 11362 O O . ALA F 1 58 ? 57.924 37.667 41.478 1.00 67.18 58 ALA F O 1
ATOM 11364 N N . SER F 1 59 ? 58.881 37.298 43.481 1.00 66.48 59 SER F N 1
ATOM 11365 C CA . SER F 1 59 ? 60.117 36.755 42.929 1.00 66.15 59 SER F CA 1
ATOM 11366 C C . SER F 1 59 ? 60.896 36.140 44.089 1.00 65.98 59 SER F C 1
ATOM 11367 O O . SER F 1 59 ? 61.755 36.787 44.689 1.00 67.31 59 SER F O 1
ATOM 11370 N N . THR F 1 60 ? 60.578 34.889 44.407 1.00 64.44 60 THR F N 1
ATOM 11371 C CA . THR F 1 60 ? 61.217 34.175 45.509 1.00 62.46 60 THR F CA 1
ATOM 11372 C C . THR F 1 60 ? 62.737 34.110 45.387 1.00 60.12 60 THR F C 1
ATOM 11373 O O . THR F 1 60 ? 63.454 34.432 46.332 1.00 61.62 60 THR F O 1
ATOM 11377 N N . ARG F 1 61 ? 63.222 33.684 44.228 1.00 57.16 61 ARG F N 1
ATOM 11378 C CA . ARG F 1 61 ? 64.655 33.593 43.969 1.00 52.91 61 ARG F CA 1
ATOM 11379 C C . ARG F 1 61 ? 65.313 34.928 44.318 1.00 50.89 61 ARG F C 1
ATOM 11380 O O . ARG F 1 61 ? 66.382 34.979 44.943 1.00 48.55 61 ARG F O 1
ATOM 11388 N N . THR F 1 62 ? 64.653 36.010 43.911 1.00 47.67 62 THR F N 1
ATOM 11389 C CA . THR F 1 62 ? 65.151 37.352 44.158 1.00 46.32 62 THR F CA 1
ATOM 11390 C C . THR F 1 62 ? 65.019 37.750 45.622 1.00 43.20 62 THR F C 1
ATOM 11391 O O . THR F 1 62 ? 65.915 38.380 46.180 1.00 41.82 62 THR F O 1
ATOM 11395 N N . ARG F 1 63 ? 63.907 37.386 46.247 1.00 41.10 63 ARG F N 1
ATOM 11396 C CA . ARG F 1 63 ? 63.708 37.738 47.646 1.00 40.53 63 ARG F CA 1
ATOM 11397 C C . ARG F 1 63 ? 64.680 36.986 48.556 1.00 38.27 63 ARG F C 1
ATOM 11398 O O . ARG F 1 63 ? 65.262 37.576 49.471 1.00 34.86 63 ARG F O 1
ATOM 11406 N N . VAL F 1 64 ? 64.871 35.695 48.298 1.00 34.36 64 VAL F N 1
ATOM 11407 C CA . VAL F 1 64 ? 65.792 34.912 49.113 1.00 34.27 64 VAL F CA 1
ATOM 11408 C C . VAL F 1 64 ? 67.249 35.374 48.951 1.00 33.11 64 VAL F C 1
ATOM 11409 O O . VAL F 1 64 ? 67.952 35.549 49.946 1.00 32.47 64 VAL F O 1
ATOM 11413 N N . SER F 1 65 ? 67.705 35.593 47.718 1.00 31.07 65 SER F N 1
ATOM 11414 C CA . SER F 1 65 ? 69.088 36.026 47.530 1.00 32.09 65 SER F CA 1
ATOM 11415 C C . SER F 1 65 ? 69.375 37.384 48.172 1.00 32.01 65 SER F C 1
ATOM 11416 O O . SER F 1 65 ? 70.460 37.593 48.712 1.00 31.26 65 SER F O 1
ATOM 11419 N N . PHE F 1 66 ? 68.410 38.302 48.138 1.00 32.12 66 PHE F N 1
ATOM 11420 C CA . PHE F 1 66 ? 68.609 39.615 48.757 1.00 33.24 66 PHE F CA 1
ATOM 11421 C C . PHE F 1 66 ? 68.551 39.530 50.292 1.00 34.53 66 PHE F C 1
ATOM 11422 O O . PHE F 1 66 ? 69.311 40.203 50.993 1.00 32.56 66 PHE F O 1
ATOM 11430 N N . THR F 1 67 ? 67.655 38.699 50.815 1.00 35.09 67 THR F N 1
ATOM 11431 C CA . THR F 1 67 ? 67.521 38.588 52.261 1.00 37.23 67 THR F CA 1
ATOM 11432 C C . THR F 1 67 ? 68.714 37.915 52.919 1.00 36.35 67 THR F C 1
ATOM 11433 O O . THR F 1 67 ? 69.200 38.389 53.954 1.00 36.15 67 THR F O 1
ATOM 11437 N N . VAL F 1 68 ? 69.194 36.820 52.332 1.00 36.62 68 VAL F N 1
ATOM 11438 C CA . VAL F 1 68 ? 70.353 36.129 52.888 1.00 36.36 68 VAL F CA 1
ATOM 11439 C C . VAL F 1 68 ? 71.570 37.054 52.781 1.00 36.86 68 VAL F C 1
ATOM 11440 O O . VAL F 1 68 ? 72.437 37.056 53.653 1.00 37.86 68 VAL F O 1
ATOM 11444 N N . ALA F 1 69 ? 71.623 37.856 51.721 1.00 35.92 69 ALA F N 1
ATOM 11445 C CA . ALA F 1 69 ? 72.745 38.770 51.537 1.00 34.93 69 ALA F CA 1
ATOM 11446 C C . ALA F 1 69 ? 72.837 39.781 52.685 1.00 33.32 69 ALA F C 1
ATOM 11447 O O . ALA F 1 69 ? 73.921 40.038 53.214 1.00 31.27 69 ALA F O 1
ATOM 11449 N N . MET F 1 70 ? 71.703 40.355 53.073 1.00 33.10 70 MET F N 1
ATOM 11450 C CA . MET F 1 70 ? 71.702 41.322 54.164 1.00 31.59 70 MET F CA 1
ATOM 11451 C C . MET F 1 70 ? 72.007 40.620 55.483 1.00 33.13 70 MET F C 1
ATOM 11452 O O . MET F 1 70 ? 72.805 41.112 56.291 1.00 33.79 70 MET F O 1
ATOM 11457 N N . TYR F 1 71 ? 71.379 39.466 55.704 1.00 32.53 71 TYR F N 1
ATOM 11458 C CA . TYR F 1 71 ? 71.603 38.713 56.935 1.00 33.52 71 TYR F CA 1
ATOM 11459 C C . TYR F 1 71 ? 73.096 38.428 57.145 1.00 34.96 71 TYR F C 1
ATOM 11460 O O . TYR F 1 71 ? 73.632 38.632 58.240 1.00 34.67 71 TYR F O 1
ATOM 11469 N N . GLN F 1 72 ? 73.770 37.967 56.094 1.00 34.79 72 GLN F N 1
ATOM 11470 C CA . GLN F 1 72 ? 75.186 37.664 56.218 1.00 35.18 72 GLN F CA 1
ATOM 11471 C C . GLN F 1 72 ? 76.011 38.922 56.454 1.00 36.64 72 GLN F C 1
ATOM 11472 O O . GLN F 1 72 ? 77.178 38.835 56.836 1.00 37.62 72 GLN F O 1
ATOM 11478 N N . LEU F 1 73 ? 75.400 40.088 56.247 1.00 34.41 73 LEU F N 1
ATOM 11479 C CA . LEU F 1 73 ? 76.086 41.353 56.485 1.00 34.24 73 LEU F CA 1
ATOM 11480 C C . LEU F 1 73 ? 75.760 41.883 57.888 1.00 35.71 73 LEU F C 1
ATOM 11481 O O . LEU F 1 73 ? 76.243 42.945 58.284 1.00 34.75 73 LEU F O 1
ATOM 11486 N N . GLY F 1 74 ? 74.932 41.148 58.629 1.00 34.45 74 GLY F N 1
ATOM 11487 C CA . GLY F 1 74 ? 74.572 41.574 59.974 1.00 36.80 74 GLY F CA 1
ATOM 11488 C C . GLY F 1 74 ? 73.392 42.535 60.051 1.00 37.89 74 GLY F C 1
ATOM 11489 O O . GLY F 1 74 ? 73.103 43.090 61.112 1.00 38.09 74 GLY F O 1
ATOM 11490 N N . GLY F 1 75 ? 72.702 42.735 58.931 1.00 39.13 75 GLY F N 1
ATOM 11491 C CA . GLY F 1 75 ? 71.559 43.635 58.924 1.00 38.88 75 GLY F CA 1
ATOM 11492 C C . GLY F 1 75 ? 70.230 42.904 58.960 1.00 38.47 75 GLY F C 1
ATOM 11493 O O . GLY F 1 75 ? 70.191 41.674 58.963 1.00 37.19 75 GLY F O 1
ATOM 11494 N N . GLN F 1 76 ? 69.137 43.659 59.007 1.00 38.07 76 GLN F N 1
ATOM 11495 C CA . GLN F 1 76 ? 67.803 43.067 59.026 1.00 39.03 76 GLN F CA 1
ATOM 11496 C C . GLN F 1 76 ? 67.044 43.430 57.748 1.00 38.98 76 GLN F C 1
ATOM 11497 O O . GLN F 1 76 ? 67.399 44.388 57.041 1.00 37.66 76 GLN F O 1
ATOM 11503 N N . VAL F 1 77 ? 66.009 42.661 57.435 1.00 36.81 77 VAL F N 1
ATOM 11504 C CA . VAL F 1 77 ? 65.246 42.949 56.239 1.00 37.34 77 VAL F CA 1
ATOM 11505 C C . VAL F 1 77 ? 63.754 42.836 56.504 1.00 38.36 77 VAL F C 1
ATOM 11506 O O . VAL F 1 77 ? 63.322 42.091 57.383 1.00 37.57 77 VAL F O 1
ATOM 11510 N N . ILE F 1 78 ? 62.978 43.612 55.759 1.00 39.17 78 ILE F N 1
ATOM 11511 C CA . ILE F 1 78 ? 61.527 43.615 55.892 1.00 40.31 78 ILE F CA 1
ATOM 11512 C C . ILE F 1 78 ? 60.939 43.583 54.492 1.00 40.41 78 ILE F C 1
ATOM 11513 O O . ILE F 1 78 ? 61.416 44.280 53.596 1.00 40.73 78 ILE F O 1
ATOM 11518 N N . ASP F 1 79 ? 59.916 42.762 54.300 1.00 42.34 79 ASP F N 1
ATOM 11519 C CA . ASP F 1 79 ? 59.253 42.662 53.006 1.00 44.44 79 ASP F CA 1
ATOM 11520 C C . ASP F 1 79 ? 58.068 43.625 53.018 1.00 45.37 79 ASP F C 1
ATOM 11521 O O . ASP F 1 79 ? 57.242 43.583 53.927 1.00 45.58 79 ASP F O 1
ATOM 11526 N N . LEU F 1 80 ? 58.000 44.496 52.014 1.00 46.35 80 LEU F N 1
ATOM 11527 C CA . LEU F 1 80 ? 56.926 45.479 51.902 1.00 46.91 80 LEU F CA 1
ATOM 11528 C C . LEU F 1 80 ? 56.092 45.237 50.649 1.00 47.02 80 LEU F C 1
ATOM 11529 O O . LEU F 1 80 ? 56.310 44.261 49.929 1.00 48.43 80 LEU F O 1
ATOM 11534 N N . GLU F 1 91 ? 48.162 55.106 46.584 1.00 49.74 91 GLU F N 1
ATOM 11535 C CA . GLU F 1 91 ? 49.010 56.118 47.211 1.00 49.14 91 GLU F CA 1
ATOM 11536 C C . GLU F 1 91 ? 50.216 56.468 46.350 1.00 48.33 91 GLU F C 1
ATOM 11537 O O . GLU F 1 91 ? 50.913 55.586 45.866 1.00 49.16 91 GLU F O 1
ATOM 11543 N N . PRO F 1 92 ? 50.484 57.770 46.158 1.00 47.03 92 PRO F N 1
ATOM 11544 C CA . PRO F 1 92 ? 51.624 58.215 45.350 1.00 45.65 92 PRO F CA 1
ATOM 11545 C C . PRO F 1 92 ? 52.947 57.665 45.893 1.00 44.53 92 PRO F C 1
ATOM 11546 O O . PRO F 1 92 ? 53.212 57.725 47.102 1.00 43.59 92 PRO F O 1
ATOM 11550 N N . VAL F 1 93 ? 53.776 57.135 44.999 1.00 42.76 93 VAL F N 1
ATOM 11551 C CA . VAL F 1 93 ? 55.058 56.567 45.408 1.00 41.65 93 VAL F CA 1
ATOM 11552 C C . VAL F 1 93 ? 55.929 57.574 46.161 1.00 41.37 93 VAL F C 1
ATOM 11553 O O . VAL F 1 93 ? 56.679 57.203 47.069 1.00 41.49 93 VAL F O 1
ATOM 11557 N N . ARG F 1 94 ? 55.836 58.847 45.791 1.00 41.22 94 ARG F N 1
ATOM 11558 C CA . ARG F 1 94 ? 56.630 59.867 46.462 1.00 42.65 94 ARG F CA 1
ATOM 11559 C C . ARG F 1 94 ? 56.309 59.910 47.953 1.00 42.02 94 ARG F C 1
ATOM 11560 O O . ARG F 1 94 ? 57.152 60.284 48.766 1.00 41.29 94 ARG F O 1
ATOM 11568 N N . ASP F 1 95 ? 55.084 59.534 48.311 1.00 40.49 95 ASP F N 1
ATOM 11569 C CA . ASP F 1 95 ? 54.696 59.518 49.717 1.00 40.26 95 ASP F CA 1
ATOM 11570 C C . ASP F 1 95 ? 55.265 58.255 50.336 1.00 38.06 95 ASP F C 1
ATOM 11571 O O . ASP F 1 95 ? 55.939 58.304 51.364 1.00 37.13 95 ASP F O 1
ATOM 11576 N N . THR F 1 96 ? 54.997 57.129 49.684 1.00 37.42 96 THR F N 1
ATOM 11577 C CA . THR F 1 96 ? 55.477 55.832 50.135 1.00 38.65 96 THR F CA 1
ATOM 11578 C C . THR F 1 96 ? 56.996 55.874 50.333 1.00 38.97 96 THR F C 1
ATOM 11579 O O . THR F 1 96 ? 57.515 55.478 51.384 1.00 37.80 96 THR F O 1
ATOM 11583 N N . ALA F 1 97 ? 57.699 56.369 49.317 1.00 39.77 97 ALA F N 1
ATOM 11584 C CA . ALA F 1 97 ? 59.160 56.457 49.347 1.00 39.62 97 ALA F CA 1
ATOM 11585 C C . ALA F 1 97 ? 59.693 57.342 50.463 1.00 40.14 97 ALA F C 1
ATOM 11586 O O . ALA F 1 97 ? 60.657 56.979 51.149 1.00 41.45 97 ALA F O 1
ATOM 11588 N N . ARG F 1 98 ? 59.080 58.508 50.648 1.00 39.38 98 ARG F N 1
ATOM 11589 C CA . ARG F 1 98 ? 59.533 59.417 51.691 1.00 39.46 98 ARG F CA 1
ATOM 11590 C C . ARG F 1 98 ? 59.350 58.857 53.099 1.00 38.84 98 ARG F C 1
ATOM 11591 O O . ARG F 1 98 ? 60.212 59.047 53.960 1.00 38.98 98 ARG F O 1
ATOM 11599 N N . VAL F 1 99 ? 58.240 58.168 53.343 1.00 37.67 99 VAL F N 1
ATOM 11600 C CA . VAL F 1 99 ? 58.016 57.585 54.664 1.00 38.71 99 VAL F CA 1
ATOM 11601 C C . VAL F 1 99 ? 58.950 56.390 54.839 1.00 38.10 99 VAL F C 1
ATOM 11602 O O . VAL F 1 99 ? 59.578 56.227 55.891 1.00 35.63 99 VAL F O 1
ATOM 11606 N N . LEU F 1 100 ? 59.051 55.562 53.802 1.00 37.68 100 LEU F N 1
ATOM 11607 C CA . LEU F 1 100 ? 59.942 54.402 53.857 1.00 38.77 100 LEU F CA 1
ATOM 11608 C C . LEU F 1 100 ? 61.359 54.883 54.172 1.00 37.84 100 LEU F C 1
ATOM 11609 O O . LEU F 1 100 ? 62.067 54.275 54.971 1.00 37.17 100 LEU F O 1
ATOM 11614 N N . GLY F 1 101 ? 61.754 55.994 53.554 1.00 37.46 101 GLY F N 1
ATOM 11615 C CA . GLY F 1 101 ? 63.079 56.547 53.793 1.00 36.83 101 GLY F CA 1
ATOM 11616 C C . GLY F 1 101 ? 63.329 56.958 55.240 1.00 37.83 101 GLY F C 1
ATOM 11617 O O . GLY F 1 101 ? 64.476 57.173 55.637 1.00 35.80 101 GLY F O 1
ATOM 11618 N N . ARG F 1 102 ? 62.258 57.073 56.024 1.00 37.25 102 ARG F N 1
ATOM 11619 C CA . ARG F 1 102 ? 62.356 57.444 57.439 1.00 37.81 102 ARG F CA 1
ATOM 11620 C C . ARG F 1 102 ? 62.451 56.225 58.359 1.00 37.04 102 ARG F C 1
ATOM 11621 O O . ARG F 1 102 ? 62.779 56.365 59.536 1.00 36.95 102 ARG F O 1
ATOM 11629 N N . TYR F 1 103 ? 62.149 55.036 57.833 1.00 37.44 103 TYR F N 1
ATOM 11630 C CA . TYR F 1 103 ? 62.200 53.822 58.650 1.00 35.99 103 TYR F CA 1
ATOM 11631 C C . TYR F 1 103 ? 63.355 52.890 58.330 1.00 36.36 103 TYR F C 1
ATOM 11632 O O . TYR F 1 103 ? 64.008 52.384 59.236 1.00 36.80 103 TYR F O 1
ATOM 11641 N N . VAL F 1 104 ? 63.593 52.644 57.045 1.00 35.99 104 VAL F N 1
ATOM 11642 C CA . VAL F 1 104 ? 64.657 51.739 56.640 1.00 37.13 104 VAL F CA 1
ATOM 11643 C C . VAL F 1 104 ? 65.878 52.436 56.063 1.00 37.65 104 VAL F C 1
ATOM 11644 O O . VAL F 1 104 ? 65.885 53.655 55.851 1.00 38.48 104 VAL F O 1
ATOM 11648 N N . ASP F 1 105 ? 66.914 51.648 55.804 1.00 35.96 105 ASP F N 1
ATOM 11649 C CA . ASP F 1 105 ? 68.168 52.181 55.308 1.00 36.65 105 ASP F CA 1
ATOM 11650 C C . ASP F 1 105 ? 68.477 51.934 53.843 1.00 35.91 105 ASP F C 1
ATOM 11651 O O . ASP F 1 105 ? 69.408 52.520 53.309 1.00 37.49 105 ASP F O 1
ATOM 11656 N N . GLY F 1 106 ? 67.695 51.077 53.196 1.00 34.56 106 GLY F N 1
ATOM 11657 C CA . GLY F 1 106 ? 67.922 50.788 51.793 1.00 33.56 106 GLY F CA 1
ATOM 11658 C C . GLY F 1 106 ? 66.715 50.072 51.223 1.00 33.61 106 GLY F C 1
ATOM 11659 O O . GLY F 1 106 ? 65.960 49.437 51.956 1.00 33.91 106 GLY F O 1
ATOM 11660 N N . LEU F 1 107 ? 66.523 50.171 49.916 1.00 32.00 107 LEU F N 1
ATOM 11661 C CA . LEU F 1 107 ? 65.390 49.524 49.286 1.00 32.35 107 LEU F CA 1
ATOM 11662 C C . LEU F 1 107 ? 65.811 48.773 48.040 1.00 33.34 107 LEU F C 1
ATOM 11663 O O . LEU F 1 107 ? 66.549 49.304 47.197 1.00 33.05 107 LEU F O 1
ATOM 11668 N N . ALA F 1 108 ? 65.348 47.532 47.939 1.00 31.87 108 ALA F N 1
ATOM 11669 C CA . ALA F 1 108 ? 65.591 46.701 46.765 1.00 33.29 108 ALA F CA 1
ATOM 11670 C C . ALA F 1 108 ? 64.184 46.556 46.202 1.00 35.55 108 ALA F C 1
ATOM 11671 O O . ALA F 1 108 ? 63.298 45.969 46.851 1.00 34.44 108 ALA F O 1
ATOM 11673 N N . ILE F 1 109 ? 63.955 47.111 45.021 1.00 35.89 109 ILE F N 1
ATOM 11674 C CA . ILE F 1 109 ? 62.626 47.029 44.452 1.00 38.46 109 ILE F CA 1
ATOM 11675 C C . ILE F 1 109 ? 62.545 46.434 43.062 1.00 39.10 109 ILE F C 1
ATOM 11676 O O . ILE F 1 109 ? 63.434 46.605 42.229 1.00 37.20 109 ILE F O 1
ATOM 11681 N N . ARG F 1 110 ? 61.457 45.702 42.852 1.00 39.90 110 ARG F N 1
ATOM 11682 C CA . ARG F 1 110 ? 61.170 45.041 41.595 1.00 41.81 110 ARG F CA 1
ATOM 11683 C C . ARG F 1 110 ? 59.858 45.623 41.065 1.00 42.64 110 ARG F C 1
ATOM 11684 O O . ARG F 1 110 ? 58.807 45.472 41.683 1.00 41.96 110 ARG F O 1
ATOM 11692 N N . THR F 1 111 ? 59.937 46.316 39.936 1.00 44.67 111 THR F N 1
ATOM 11693 C CA . THR F 1 111 ? 58.762 46.904 39.307 1.00 46.34 111 THR F CA 1
ATOM 11694 C C . THR F 1 111 ? 58.845 46.579 37.831 1.00 47.03 111 THR F C 1
ATOM 11695 O O . THR F 1 111 ? 59.772 45.903 37.386 1.00 47.07 111 THR F O 1
ATOM 11699 N N . PHE F 1 112 ? 57.885 47.084 37.069 1.00 47.29 112 PHE F N 1
ATOM 11700 C CA . PHE F 1 112 ? 57.853 46.847 35.636 1.00 48.20 112 PHE F CA 1
ATOM 11701 C C . PHE F 1 112 ? 58.499 48.026 34.942 1.00 46.41 112 PHE F C 1
ATOM 11702 O O . PHE F 1 112 ? 59.434 47.864 34.160 1.00 46.59 112 PHE F O 1
ATOM 11710 N N . ALA F 1 113 ? 58.012 49.215 35.263 1.00 44.88 113 ALA F N 1
ATOM 11711 C CA . ALA F 1 113 ? 58.528 50.439 34.677 1.00 44.37 113 ALA F CA 1
ATOM 11712 C C . ALA F 1 113 ? 59.759 50.982 35.404 1.00 43.51 113 ALA F C 1
ATOM 11713 O O . ALA F 1 113 ? 59.791 51.064 36.635 1.00 44.06 113 ALA F O 1
ATOM 11715 N N . GLN F 1 114 ? 60.763 51.357 34.619 1.00 43.58 114 GLN F N 1
ATOM 11716 C CA . GLN F 1 114 ? 62.011 51.918 35.126 1.00 43.35 114 GLN F CA 1
ATOM 11717 C C . GLN F 1 114 ? 61.740 53.281 35.767 1.00 43.08 114 GLN F C 1
ATOM 11718 O O . GLN F 1 114 ? 62.345 53.633 36.777 1.00 42.18 114 GLN F O 1
ATOM 11724 N N . THR F 1 115 ? 60.828 54.047 35.173 1.00 44.27 115 THR F N 1
ATOM 11725 C CA . THR F 1 115 ? 60.491 55.369 35.697 1.00 45.62 115 THR F CA 1
ATOM 11726 C C . THR F 1 115 ? 59.987 55.265 37.129 1.00 46.13 115 THR F C 1
ATOM 11727 O O . THR F 1 115 ? 60.341 56.078 37.985 1.00 48.30 115 THR F O 1
ATOM 11731 N N . GLU F 1 116 ? 59.162 54.262 37.393 1.00 46.31 116 GLU F N 1
ATOM 11732 C CA . GLU F 1 116 ? 58.641 54.081 38.736 1.00 47.36 116 GLU F CA 1
ATOM 11733 C C . GLU F 1 116 ? 59.810 53.879 39.691 1.00 45.54 116 GLU F C 1
ATOM 11734 O O . GLU F 1 116 ? 59.844 54.444 40.788 1.00 45.59 116 GLU F O 1
ATOM 11740 N N . LEU F 1 117 ? 60.780 53.084 39.256 1.00 43.91 117 LEU F N 1
ATOM 11741 C CA . LEU F 1 117 ? 61.950 52.805 40.075 1.00 42.91 117 LEU F CA 1
ATOM 11742 C C . LEU F 1 117 ? 62.675 54.117 40.369 1.00 41.26 117 LEU F C 1
ATOM 11743 O O . LEU F 1 117 ? 63.117 54.356 41.491 1.00 39.50 117 LEU F O 1
ATOM 11748 N N . GLU F 1 118 ? 62.779 54.968 39.355 1.00 39.38 118 GLU F N 1
ATOM 11749 C CA . GLU F 1 118 ? 63.429 56.260 39.506 1.00 41.63 118 GLU F CA 1
ATOM 11750 C C . GLU F 1 118 ? 62.632 57.168 40.447 1.00 42.16 118 GLU F C 1
ATOM 11751 O O . GLU F 1 118 ? 63.217 57.945 41.201 1.00 40.50 118 GLU F O 1
ATOM 11757 N N . GLU F 1 119 ? 61.302 57.056 40.414 1.00 44.64 119 GLU F N 1
ATOM 11758 C CA . GLU F 1 119 ? 60.439 57.842 41.309 1.00 45.43 119 GLU F CA 1
ATOM 11759 C C . GLU F 1 119 ? 60.879 57.560 42.749 1.00 44.04 119 GLU F C 1
ATOM 11760 O O . GLU F 1 119 ? 61.083 58.485 43.545 1.00 41.85 119 GLU F O 1
ATOM 11766 N N . TYR F 1 120 ? 61.015 56.273 43.075 1.00 42.47 120 TYR F N 1
ATOM 11767 C CA . TYR F 1 120 ? 61.441 55.856 44.414 1.00 42.03 120 TYR F CA 1
ATOM 11768 C C . TYR F 1 120 ? 62.811 56.422 44.759 1.00 42.18 120 TYR F C 1
ATOM 11769 O O . TYR F 1 120 ? 62.997 57.031 45.817 1.00 42.60 120 TYR F O 1
ATOM 11778 N N . ALA F 1 121 ? 63.770 56.208 43.864 1.00 41.38 121 ALA F N 1
ATOM 11779 C CA . ALA F 1 121 ? 65.129 56.684 44.069 1.00 42.04 121 ALA F CA 1
ATOM 11780 C C . ALA F 1 121 ? 65.137 58.195 44.262 1.00 42.82 121 ALA F C 1
ATOM 11781 O O . ALA F 1 121 ? 65.933 58.733 45.031 1.00 43.04 121 ALA F O 1
ATOM 11783 N N . HIS F 1 122 ? 64.243 58.879 43.562 1.00 44.02 122 HIS F N 1
ATOM 11784 C CA . HIS F 1 122 ? 64.161 60.326 43.671 1.00 44.76 122 HIS F CA 1
ATOM 11785 C C . HIS F 1 122 ? 63.669 60.755 45.059 1.00 44.81 122 HIS F C 1
ATOM 11786 O O . HIS F 1 122 ? 64.241 61.661 45.670 1.00 44.52 122 HIS F O 1
ATOM 11793 N N . TYR F 1 123 ? 62.638 60.090 45.577 1.00 43.22 123 TYR F N 1
ATOM 11794 C CA . TYR F 1 123 ? 62.083 60.480 46.876 1.00 42.10 123 TYR F CA 1
ATOM 11795 C C . TYR F 1 123 ? 62.493 59.728 48.132 1.00 41.51 123 TYR F C 1
ATOM 11796 O O . TYR F 1 123 ? 62.290 60.229 49.235 1.00 40.17 123 TYR F O 1
ATOM 11805 N N . ALA F 1 124 ? 63.078 58.542 47.990 1.00 40.50 124 ALA F N 1
ATOM 11806 C CA . ALA F 1 124 ? 63.444 57.758 49.171 1.00 38.07 124 ALA F CA 1
ATOM 11807 C C . ALA F 1 124 ? 64.460 58.405 50.114 1.00 37.67 124 ALA F C 1
ATOM 11808 O O . ALA F 1 124 ? 64.320 58.321 51.335 1.00 36.33 124 ALA F O 1
ATOM 11810 N N . GLY F 1 125 ? 65.479 59.057 49.564 1.00 36.28 125 GLY F N 1
ATOM 11811 C CA . GLY F 1 125 ? 66.487 59.650 50.424 1.00 35.37 125 GLY F CA 1
ATOM 11812 C C . GLY F 1 125 ? 67.411 58.555 50.944 1.00 36.59 125 GLY F C 1
ATOM 11813 O O . GLY F 1 125 ? 68.243 58.775 51.824 1.00 36.86 125 GLY F O 1
ATOM 11814 N N . ILE F 1 126 ? 67.237 57.350 50.411 1.00 35.66 126 ILE F N 1
ATOM 11815 C CA . ILE F 1 126 ? 68.068 56.213 50.783 1.00 35.46 126 ILE F CA 1
ATOM 11816 C C . ILE F 1 126 ? 68.379 55.428 49.513 1.00 34.56 126 ILE F C 1
ATOM 11817 O O . ILE F 1 126 ? 67.684 55.552 48.507 1.00 33.30 126 ILE F O 1
ATOM 11822 N N . PRO F 1 127 ? 69.439 54.614 49.544 1.00 34.53 127 PRO F N 1
ATOM 11823 C CA . PRO F 1 127 ? 69.833 53.809 48.383 1.00 33.83 127 PRO F CA 1
ATOM 11824 C C . PRO F 1 127 ? 68.712 52.907 47.845 1.00 34.76 127 PRO F C 1
ATOM 11825 O O . PRO F 1 127 ? 68.033 52.210 48.600 1.00 34.67 127 PRO F O 1
ATOM 11829 N N . VAL F 1 128 ? 68.522 52.938 46.532 1.00 34.53 128 VAL F N 1
ATOM 11830 C CA . VAL F 1 128 ? 67.522 52.108 45.882 1.00 33.08 128 VAL F CA 1
ATOM 11831 C C . VAL F 1 128 ? 68.297 51.223 44.917 1.00 32.64 128 VAL F C 1
ATOM 11832 O O . VAL F 1 128 ? 69.160 51.699 44.185 1.00 31.16 128 VAL F O 1
ATOM 11836 N N . ILE F 1 129 ? 67.994 49.933 44.938 1.00 33.49 129 ILE F N 1
ATOM 11837 C CA . ILE F 1 129 ? 68.646 48.959 44.075 1.00 32.76 129 ILE F CA 1
ATOM 11838 C C . ILE F 1 129 ? 67.579 48.309 43.209 1.00 33.13 129 ILE F C 1
ATOM 11839 O O . ILE F 1 129 ? 66.509 47.944 43.691 1.00 31.98 129 ILE F O 1
ATOM 11844 N N . ASN F 1 130 ? 67.878 48.163 41.928 1.00 32.80 130 ASN F N 1
ATOM 11845 C CA . ASN F 1 130 ? 66.946 47.548 41.001 1.00 33.04 130 ASN F CA 1
ATOM 11846 C C . ASN F 1 130 ? 66.975 46.034 41.187 1.00 34.09 130 ASN F C 1
ATOM 11847 O O . ASN F 1 130 ? 67.932 45.370 40.797 1.00 32.81 130 ASN F O 1
ATOM 11852 N N . ALA F 1 131 ? 65.925 45.493 41.798 1.00 36.28 131 ALA F N 1
ATOM 11853 C CA . ALA F 1 131 ? 65.837 44.058 42.003 1.00 36.16 131 ALA F CA 1
ATOM 11854 C C . ALA F 1 131 ? 65.447 43.403 40.682 1.00 37.21 131 ALA F C 1
ATOM 11855 O O . ALA F 1 131 ? 65.694 42.212 40.480 1.00 38.43 131 ALA F O 1
ATOM 11857 N N . LEU F 1 132 ? 64.848 44.195 39.789 1.00 37.84 132 LEU F N 1
ATOM 11858 C CA . LEU F 1 132 ? 64.414 43.730 38.466 1.00 37.48 132 LEU F CA 1
ATOM 11859 C C . LEU F 1 132 ? 63.311 44.625 37.894 1.00 37.03 132 LEU F C 1
ATOM 11860 O O . LEU F 1 132 ? 62.348 44.945 38.597 1.00 34.36 132 LEU F O 1
ATOM 11865 N N . THR F 1 133 ? 63.451 45.030 36.630 1.00 35.78 133 THR F N 1
ATOM 11866 C CA . THR F 1 133 ? 62.423 45.830 35.957 1.00 34.66 133 THR F CA 1
ATOM 11867 C C . THR F 1 133 ? 62.289 45.296 34.538 1.00 35.68 133 THR F C 1
ATOM 11868 O O . THR F 1 133 ? 63.025 44.392 34.140 1.00 34.85 133 THR F O 1
ATOM 11872 N N . ASP F 1 134 ? 61.361 45.860 33.772 1.00 34.44 134 ASP F N 1
ATOM 11873 C CA . ASP F 1 134 ? 61.157 45.429 32.400 1.00 35.95 134 ASP F CA 1
ATOM 11874 C C . ASP F 1 134 ? 62.367 45.830 31.556 1.00 36.23 134 ASP F C 1
ATOM 11875 O O . ASP F 1 134 ? 62.678 45.192 30.553 1.00 35.07 134 ASP F O 1
ATOM 11880 N N . HIS F 1 135 ? 63.053 46.882 31.983 1.00 36.33 135 HIS F N 1
ATOM 11881 C CA . HIS F 1 135 ? 64.186 47.410 31.239 1.00 37.04 135 HIS F CA 1
ATOM 11882 C C . HIS F 1 135 ? 65.560 46.813 31.536 1.00 36.68 135 HIS F C 1
ATOM 11883 O O . HIS F 1 135 ? 66.377 46.665 30.620 1.00 35.53 135 HIS F O 1
ATOM 11890 N N . GLU F 1 136 ? 65.819 46.466 32.795 1.00 34.77 136 GLU F N 1
ATOM 11891 C CA . GLU F 1 136 ? 67.127 45.924 33.152 1.00 34.76 136 GLU F CA 1
ATOM 11892 C C . GLU F 1 136 ? 67.152 44.998 34.364 1.00 33.56 136 GLU F C 1
ATOM 11893 O O . GLU F 1 136 ? 66.206 44.953 35.136 1.00 34.55 136 GLU F O 1
ATOM 11899 N N . HIS F 1 137 ? 68.255 44.268 34.519 1.00 31.74 137 HIS F N 1
ATOM 11900 C CA . HIS F 1 137 ? 68.444 43.359 35.645 1.00 30.05 137 HIS F CA 1
ATOM 11901 C C . HIS F 1 137 ? 69.939 43.381 35.980 1.00 29.72 137 HIS F C 1
ATOM 11902 O O . HIS F 1 137 ? 70.661 42.409 35.747 1.00 27.16 137 HIS F O 1
ATOM 11909 N N . PRO F 1 138 ? 70.420 44.506 36.539 1.00 30.83 138 PRO F N 1
ATOM 11910 C CA . PRO F 1 138 ? 71.834 44.674 36.900 1.00 30.10 138 PRO F CA 1
ATOM 11911 C C . PRO F 1 138 ? 72.456 43.691 37.894 1.00 31.41 138 PRO F C 1
ATOM 11912 O O . PRO F 1 138 ? 73.557 43.176 37.641 1.00 30.51 138 PRO F O 1
ATOM 11916 N N . CYS F 1 139 ? 71.780 43.432 39.015 1.00 31.09 139 CYS F N 1
ATOM 11917 C CA . CYS F 1 139 ? 72.313 42.496 40.006 1.00 32.53 139 CYS F CA 1
ATOM 11918 C C . CYS F 1 139 ? 72.547 41.101 39.391 1.00 31.07 139 CYS F C 1
ATOM 11919 O O . CYS F 1 139 ? 73.517 40.421 39.724 1.00 30.51 139 CYS F O 1
ATOM 11922 N N . GLN F 1 140 ? 71.672 40.682 38.485 1.00 31.04 140 GLN F N 1
ATOM 11923 C CA . GLN F 1 140 ? 71.847 39.384 37.829 1.00 32.15 140 GLN F CA 1
ATOM 11924 C C . GLN F 1 140 ? 73.162 39.371 37.018 1.00 32.44 140 GLN F C 1
ATOM 11925 O O . GLN F 1 140 ? 73.910 38.392 37.017 1.00 31.54 140 GLN F O 1
ATOM 11931 N N . VAL F 1 141 ? 73.438 40.470 36.328 1.00 31.76 141 VAL F N 1
ATOM 11932 C CA . VAL F 1 141 ? 74.644 40.560 35.522 1.00 32.06 141 VAL F CA 1
ATOM 11933 C C . VAL F 1 141 ? 75.928 40.693 36.340 1.00 31.93 141 VAL F C 1
ATOM 11934 O O . VAL F 1 141 ? 76.982 40.251 35.889 1.00 33.16 141 VAL F O 1
ATOM 11938 N N . VAL F 1 142 ? 75.861 41.283 37.534 1.00 31.89 142 VAL F N 1
ATOM 11939 C CA . VAL F 1 142 ? 77.068 41.372 38.350 1.00 32.44 142 VAL F CA 1
ATOM 11940 C C . VAL F 1 142 ? 77.353 39.945 38.813 1.00 32.36 142 VAL F C 1
ATOM 11941 O O . VAL F 1 142 ? 78.507 39.530 38.895 1.00 32.38 142 VAL F O 1
ATOM 11945 N N . ALA F 1 143 ? 76.296 39.179 39.081 1.00 33.09 143 ALA F N 1
ATOM 11946 C CA . ALA F 1 143 ? 76.451 37.779 39.484 1.00 32.97 143 ALA F CA 1
ATOM 11947 C C . ALA F 1 143 ? 77.054 36.998 38.309 1.00 34.27 143 ALA F C 1
ATOM 11948 O O . ALA F 1 143 ? 77.953 36.160 38.486 1.00 34.23 143 ALA F O 1
ATOM 11950 N N . ASP F 1 144 ? 76.573 37.283 37.103 1.00 33.49 144 ASP F N 1
ATOM 11951 C CA . ASP F 1 144 ? 77.086 36.607 35.918 1.00 33.56 144 ASP F CA 1
ATOM 11952 C C . ASP F 1 144 ? 78.577 36.922 35.693 1.00 34.88 144 ASP F C 1
ATOM 11953 O O . ASP F 1 144 ? 79.384 36.018 35.435 1.00 32.06 144 ASP F O 1
ATOM 11958 N N . LEU F 1 145 ? 78.933 38.204 35.782 1.00 34.81 145 LEU F N 1
ATOM 11959 C CA . LEU F 1 145 ? 80.317 38.639 35.582 1.00 36.36 145 LEU F CA 1
ATOM 11960 C C . LEU F 1 145 ? 81.233 37.952 36.595 1.00 36.85 145 LEU F C 1
ATOM 11961 O O . LEU F 1 145 ? 82.358 37.551 36.278 1.00 36.87 145 LEU F O 1
ATOM 11966 N N . LEU F 1 146 ? 80.726 37.815 37.813 1.00 36.71 146 LEU F N 1
ATOM 11967 C CA . LEU F 1 146 ? 81.446 37.165 38.898 1.00 38.73 146 LEU F CA 1
ATOM 11968 C C . LEU F 1 146 ? 81.684 35.691 38.549 1.00 38.20 146 LEU F C 1
ATOM 11969 O O . LEU F 1 146 ? 82.768 35.155 38.778 1.00 38.19 146 LEU F O 1
ATOM 11974 N N . THR F 1 147 ? 80.657 35.045 38.003 1.00 37.48 147 THR F N 1
ATOM 11975 C CA . THR F 1 147 ? 80.735 33.636 37.627 1.00 37.25 147 THR F CA 1
ATOM 11976 C C . THR F 1 147 ? 81.741 33.425 36.503 1.00 37.88 147 THR F C 1
ATOM 11977 O O . THR F 1 147 ? 82.562 32.513 36.551 1.00 36.29 147 THR F O 1
ATOM 11981 N N . ILE F 1 148 ? 81.669 34.276 35.486 1.00 38.57 148 ILE F N 1
ATOM 11982 C CA . ILE F 1 148 ? 82.567 34.172 34.354 1.00 39.11 148 ILE F CA 1
ATOM 11983 C C . ILE F 1 148 ? 84.013 34.373 34.807 1.00 41.16 148 ILE F C 1
ATOM 11984 O O . ILE F 1 148 ? 84.915 33.648 34.378 1.00 41.85 148 ILE F O 1
ATOM 11989 N N . ARG F 1 149 ? 84.228 35.343 35.691 1.00 41.53 149 ARG F N 1
ATOM 11990 C CA . ARG F 1 149 ? 85.566 35.617 36.199 1.00 44.27 149 ARG F CA 1
ATOM 11991 C C . ARG F 1 149 ? 86.150 34.393 36.905 1.00 42.95 149 ARG F C 1
ATOM 11992 O O . ARG F 1 149 ? 87.317 34.063 36.717 1.00 42.68 149 ARG F O 1
ATOM 12000 N N . GLU F 1 150 ? 85.333 33.722 37.708 1.00 42.45 150 GLU F N 1
ATOM 12001 C CA . GLU F 1 150 ? 85.775 32.534 38.428 1.00 42.88 150 GLU F CA 1
ATOM 12002 C C . GLU F 1 150 ? 86.074 31.364 37.492 1.00 42.86 150 GLU F C 1
ATOM 12003 O O . GLU F 1 150 ? 86.902 30.513 37.805 1.00 43.86 150 GLU F O 1
ATOM 12009 N N . ASN F 1 151 ? 85.404 31.309 36.347 1.00 43.15 151 ASN F N 1
ATOM 12010 C CA . ASN F 1 151 ? 85.652 30.219 35.407 1.00 43.98 151 ASN F CA 1
ATOM 12011 C C . ASN F 1 151 ? 86.876 30.424 34.499 1.00 43.57 151 ASN F C 1
ATOM 12012 O O . ASN F 1 151 ? 87.678 29.512 34.330 1.00 43.95 151 ASN F O 1
ATOM 12017 N N . PHE F 1 152 ? 87.037 31.614 33.930 1.00 43.05 152 PHE F N 1
ATOM 12018 C CA . PHE F 1 152 ? 88.160 31.853 33.024 1.00 43.67 152 PHE F CA 1
ATOM 12019 C C . PHE F 1 152 ? 89.346 32.636 33.579 1.00 44.81 152 PHE F C 1
ATOM 12020 O O . PHE F 1 152 ? 90.326 32.857 32.869 1.00 45.38 152 PHE F O 1
ATOM 12028 N N . GLY F 1 153 ? 89.262 33.057 34.839 1.00 46.25 153 GLY F N 1
ATOM 12029 C CA . GLY F 1 153 ? 90.356 33.800 35.446 1.00 45.95 153 GLY F CA 1
ATOM 12030 C C . GLY F 1 153 ? 90.530 35.216 34.928 1.00 46.29 153 GLY F C 1
ATOM 12031 O O . GLY F 1 153 ? 91.521 35.880 35.230 1.00 45.54 153 GLY F O 1
ATOM 12032 N N . ARG F 1 154 ? 89.560 35.692 34.156 1.00 45.97 154 ARG F N 1
ATOM 12033 C CA . ARG F 1 154 ? 89.628 37.037 33.596 1.00 44.93 154 ARG F CA 1
ATOM 12034 C C . ARG F 1 154 ? 88.250 37.425 33.052 1.00 43.17 154 ARG F C 1
ATOM 12035 O O . ARG F 1 154 ? 87.286 36.663 33.187 1.00 42.08 154 ARG F O 1
ATOM 12043 N N . LEU F 1 155 ? 88.162 38.604 32.440 1.00 40.75 155 LEU F N 1
ATOM 12044 C CA . LEU F 1 155 ? 86.913 39.068 31.848 1.00 40.01 155 LEU F CA 1
ATOM 12045 C C . LEU F 1 155 ? 87.161 39.681 30.475 1.00 39.06 155 LEU F C 1
ATOM 12046 O O . LEU F 1 155 ? 86.520 39.312 29.490 1.00 38.94 155 LEU F O 1
ATOM 12051 N N . ALA F 1 156 ? 88.108 40.610 30.419 1.00 38.46 156 ALA F N 1
ATOM 12052 C CA . ALA F 1 156 ? 88.453 41.304 29.184 1.00 38.25 156 ALA F CA 1
ATOM 12053 C C . ALA F 1 156 ? 88.942 40.342 28.110 1.00 38.42 156 ALA F C 1
ATOM 12054 O O . ALA F 1 156 ? 89.617 39.362 28.409 1.00 40.03 156 ALA F O 1
ATOM 12056 N N . GLY F 1 157 ? 88.588 40.621 26.860 1.00 38.30 157 GLY F N 1
ATOM 12057 C CA . GLY F 1 157 ? 89.014 39.764 25.770 1.00 39.03 157 GLY F CA 1
ATOM 12058 C C . GLY F 1 157 ? 88.109 38.571 25.529 1.00 40.59 157 GLY F C 1
ATOM 12059 O O . GLY F 1 157 ? 88.120 37.991 24.443 1.00 41.84 157 GLY F O 1
ATOM 12060 N N . LEU F 1 158 ? 87.333 38.190 26.539 1.00 39.97 158 LEU F N 1
ATOM 12061 C CA . LEU F 1 158 ? 86.411 37.062 26.414 1.00 39.91 158 LEU F CA 1
ATOM 12062 C C . LEU F 1 158 ? 85.275 37.451 25.472 1.00 39.59 158 LEU F C 1
ATOM 12063 O O . LEU F 1 158 ? 85.103 38.629 25.147 1.00 40.42 158 LEU F O 1
ATOM 12068 N N . LYS F 1 159 ? 84.502 36.469 25.025 1.00 39.48 159 LYS F N 1
ATOM 12069 C CA . LYS F 1 159 ? 83.368 36.759 24.151 1.00 40.01 159 LYS F CA 1
ATOM 12070 C C . LYS F 1 159 ? 82.106 36.082 24.689 1.00 39.95 159 LYS F C 1
ATOM 12071 O O . LYS F 1 159 ? 82.107 34.877 24.964 1.00 39.76 159 LYS F O 1
ATOM 12077 N N . LEU F 1 160 ? 81.040 36.860 24.844 1.00 39.67 160 LEU F N 1
ATOM 12078 C CA . LEU F 1 160 ? 79.768 36.339 25.350 1.00 40.03 160 LEU F CA 1
ATOM 12079 C C . LEU F 1 160 ? 78.698 36.374 24.262 1.00 39.60 160 LEU F C 1
ATOM 12080 O O . LEU F 1 160 ? 78.507 37.390 23.589 1.00 38.14 160 LEU F O 1
ATOM 12085 N N . ALA F 1 161 ? 78.006 35.254 24.081 1.00 38.63 161 ALA F N 1
ATOM 12086 C CA . ALA F 1 161 ? 76.946 35.193 23.082 1.00 39.47 161 ALA F CA 1
ATOM 12087 C C . ALA F 1 161 ? 75.620 35.024 23.793 1.00 37.61 161 ALA F C 1
ATOM 12088 O O . ALA F 1 161 ? 75.442 34.085 24.560 1.00 38.29 161 ALA F O 1
ATOM 12090 N N . TYR F 1 162 ? 74.702 35.951 23.556 1.00 37.42 162 TYR F N 1
ATOM 12091 C CA . TYR F 1 162 ? 73.381 35.869 24.153 1.00 38.17 162 TYR F CA 1
ATOM 12092 C C . TYR F 1 162 ? 72.381 35.597 23.033 1.00 38.84 162 TYR F C 1
ATOM 12093 O O . TYR F 1 162 ? 72.303 36.341 22.051 1.00 38.89 162 TYR F O 1
ATOM 12102 N N . VAL F 1 163 ? 71.620 34.523 23.192 1.00 40.75 163 VAL F N 1
ATOM 12103 C CA . VAL F 1 163 ? 70.623 34.120 22.207 1.00 42.05 163 VAL F CA 1
ATOM 12104 C C . VAL F 1 163 ? 69.232 34.132 22.835 1.00 42.71 163 VAL F C 1
ATOM 12105 O O . VAL F 1 163 ? 69.024 33.601 23.933 1.00 41.81 163 VAL F O 1
ATOM 12109 N N . GLY F 1 164 ? 68.286 34.753 22.140 1.00 42.59 164 GLY F N 1
ATOM 12110 C CA . GLY F 1 164 ? 66.929 34.815 22.645 1.00 43.30 164 GLY F CA 1
ATOM 12111 C C . GLY F 1 164 ? 66.280 36.163 22.430 1.00 43.69 164 GLY F C 1
ATOM 12112 O O . GLY F 1 164 ? 66.499 36.820 21.409 1.00 45.03 164 GLY F O 1
ATOM 12113 N N . ASP F 1 165 ? 65.481 36.572 23.407 1.00 42.80 165 ASP F N 1
ATOM 12114 C CA . ASP F 1 165 ? 64.757 37.837 23.371 1.00 42.51 165 ASP F CA 1
ATOM 12115 C C . ASP F 1 165 ? 65.610 38.969 23.952 1.00 41.97 165 ASP F C 1
ATOM 12116 O O . ASP F 1 165 ? 66.181 38.833 25.035 1.00 41.60 165 ASP F O 1
ATOM 12121 N N . GLY F 1 166 ? 65.705 40.076 23.220 1.00 40.79 166 GLY F N 1
ATOM 12122 C CA . GLY F 1 166 ? 66.484 41.209 23.692 1.00 40.35 166 GLY F CA 1
ATOM 12123 C C . GLY F 1 166 ? 65.722 41.869 24.824 1.00 39.77 166 GLY F C 1
ATOM 12124 O O . GLY F 1 166 ? 65.035 42.866 24.623 1.00 40.48 166 GLY F O 1
ATOM 12125 N N . ASN F 1 167 ? 65.867 41.313 26.021 1.00 39.94 167 ASN F N 1
ATOM 12126 C CA . ASN F 1 167 ? 65.166 41.780 27.208 1.00 39.47 167 ASN F CA 1
ATOM 12127 C C . ASN F 1 167 ? 66.041 42.508 28.225 1.00 39.04 167 ASN F C 1
ATOM 12128 O O . ASN F 1 167 ? 67.170 42.912 27.928 1.00 38.44 167 ASN F O 1
ATOM 12133 N N . ASN F 1 168 ? 65.502 42.650 29.438 1.00 37.00 168 ASN F N 1
ATOM 12134 C CA . ASN F 1 168 ? 66.193 43.321 30.535 1.00 36.85 168 ASN F CA 1
ATOM 12135 C C . ASN F 1 168 ? 67.594 42.785 30.831 1.00 36.76 168 ASN F C 1
ATOM 12136 O O . ASN F 1 168 ? 68.526 43.570 31.000 1.00 36.31 168 ASN F O 1
ATOM 12141 N N . VAL F 1 169 ? 67.743 41.463 30.905 1.00 34.24 169 VAL F N 1
ATOM 12142 C CA . VAL F 1 169 ? 69.051 40.882 31.187 1.00 36.26 169 VAL F CA 1
ATOM 12143 C C . VAL F 1 169 ? 69.991 41.131 30.013 1.00 35.12 169 VAL F C 1
ATOM 12144 O O . VAL F 1 169 ? 71.190 41.328 30.202 1.00 32.68 169 VAL F O 1
ATOM 12148 N N . ALA F 1 170 ? 69.437 41.108 28.801 1.00 32.60 170 ALA F N 1
ATOM 12149 C CA . ALA F 1 170 ? 70.228 41.352 27.603 1.00 32.39 170 ALA F CA 1
ATOM 12150 C C . ALA F 1 170 ? 70.792 42.767 27.673 1.00 33.12 170 ALA F C 1
ATOM 12151 O O . ALA F 1 170 ? 71.947 43.000 27.324 1.00 33.37 170 ALA F O 1
ATOM 12153 N N . HIS F 1 171 ? 69.972 43.711 28.125 1.00 30.42 171 HIS F N 1
ATOM 12154 C CA . HIS F 1 171 ? 70.412 45.097 28.236 1.00 32.18 171 HIS F CA 1
ATOM 12155 C C . HIS F 1 171 ? 71.526 45.247 29.266 1.00 32.48 171 HIS F C 1
ATOM 12156 O O . HIS F 1 171 ? 72.522 45.917 29.013 1.00 32.14 171 HIS F O 1
ATOM 12163 N N . SER F 1 172 ? 71.352 44.638 30.432 1.00 30.41 172 SER F N 1
ATOM 12164 C CA . SER F 1 172 ? 72.373 44.742 31.456 1.00 31.79 172 SER F CA 1
ATOM 12165 C C . SER F 1 172 ? 73.657 44.029 31.027 1.00 30.94 172 SER F C 1
ATOM 12166 O O . SER F 1 172 ? 74.752 44.456 31.402 1.00 29.59 172 SER F O 1
ATOM 12169 N N . LEU F 1 173 ? 73.525 42.959 30.240 1.00 31.85 173 LEU F N 1
ATOM 12170 C CA . LEU F 1 173 ? 74.698 42.220 29.755 1.00 34.49 173 LEU F CA 1
ATOM 12171 C C . LEU F 1 173 ? 75.479 43.074 28.764 1.00 34.80 173 LEU F C 1
ATOM 12172 O O . LEU F 1 173 ? 76.700 43.121 28.821 1.00 34.03 173 LEU F O 1
ATOM 12177 N N . LEU F 1 174 ? 74.766 43.739 27.854 1.00 35.79 174 LEU F N 1
ATOM 12178 C CA . LEU F 1 174 ? 75.399 44.610 26.864 1.00 36.12 174 LEU F CA 1
ATOM 12179 C C . LEU F 1 174 ? 76.242 45.649 27.607 1.00 37.21 174 LEU F C 1
ATOM 12180 O O . LEU F 1 174 ? 77.389 45.920 27.249 1.00 37.06 174 LEU F O 1
ATOM 12185 N N . LEU F 1 175 ? 75.669 46.222 28.658 1.00 36.38 175 LEU F N 1
ATOM 12186 C CA . LEU F 1 175 ? 76.382 47.221 29.443 1.00 36.22 175 LEU F CA 1
ATOM 12187 C C . LEU F 1 175 ? 77.514 46.611 30.269 1.00 35.19 175 LEU F C 1
ATOM 12188 O O . LEU F 1 175 ? 78.636 47.126 30.274 1.00 35.80 175 LEU F O 1
ATOM 12193 N N . GLY F 1 176 ? 77.215 45.514 30.959 1.00 33.95 176 GLY F N 1
ATOM 12194 C CA . GLY F 1 176 ? 78.197 44.859 31.802 1.00 32.27 176 GLY F CA 1
ATOM 12195 C C . GLY F 1 176 ? 79.424 44.379 31.052 1.00 33.22 176 GLY F C 1
ATOM 12196 O O . GLY F 1 176 ? 80.547 44.689 31.440 1.00 30.14 176 GLY F O 1
ATOM 12197 N N . CYS F 1 177 ? 79.205 43.611 29.988 1.00 32.98 177 CYS F N 1
ATOM 12198 C CA . CYS F 1 177 ? 80.295 43.081 29.182 1.00 34.72 177 CYS F CA 1
ATOM 12199 C C . CYS F 1 177 ? 81.156 44.212 28.631 1.00 36.34 177 CYS F C 1
ATOM 12200 O O . CYS F 1 177 ? 82.385 44.182 28.746 1.00 35.89 177 CYS F O 1
ATOM 12203 N N . ALA F 1 178 ? 80.513 45.213 28.040 1.00 34.67 178 ALA F N 1
ATOM 12204 C CA . ALA F 1 178 ? 81.250 46.340 27.487 1.00 36.79 178 ALA F CA 1
ATOM 12205 C C . ALA F 1 178 ? 82.149 46.973 28.550 1.00 37.12 178 ALA F C 1
ATOM 12206 O O . ALA F 1 178 ? 83.336 47.196 28.319 1.00 36.42 178 ALA F O 1
ATOM 12208 N N . LYS F 1 179 ? 81.580 47.247 29.720 1.00 36.86 179 LYS F N 1
ATOM 12209 C CA . LYS F 1 179 ? 82.330 47.867 30.796 1.00 35.22 179 LYS F CA 1
ATOM 12210 C C . LYS F 1 179 ? 83.572 47.098 31.223 1.00 35.61 179 LYS F C 1
ATOM 12211 O O . LYS F 1 179 ? 84.551 47.704 31.655 1.00 36.13 179 LYS F O 1
ATOM 12217 N N . VAL F 1 180 ? 83.555 45.774 31.112 1.00 34.84 180 VAL F N 1
ATOM 12218 C CA . VAL F 1 180 ? 84.734 45.011 31.502 1.00 32.67 180 VAL F CA 1
ATOM 12219 C C . VAL F 1 180 ? 85.559 44.577 30.296 1.00 34.92 180 VAL F C 1
ATOM 12220 O O . VAL F 1 180 ? 86.460 43.744 30.417 1.00 34.15 180 VAL F O 1
ATOM 12224 N N . GLY F 1 181 ? 85.255 45.151 29.132 1.00 34.80 181 GLY F N 1
ATOM 12225 C CA . GLY F 1 181 ? 86.003 44.815 27.936 1.00 36.62 181 GLY F CA 1
ATOM 12226 C C . GLY F 1 181 ? 85.726 43.430 27.368 1.00 38.25 181 GLY F C 1
ATOM 12227 O O . GLY F 1 181 ? 86.541 42.895 26.621 1.00 38.66 181 GLY F O 1
ATOM 12228 N N . MET F 1 182 ? 84.588 42.839 27.729 1.00 37.70 182 MET F N 1
ATOM 12229 C CA . MET F 1 182 ? 84.214 41.525 27.212 1.00 36.86 182 MET F CA 1
ATOM 12230 C C . MET F 1 182 ? 83.414 41.786 25.947 1.00 37.05 182 MET F C 1
ATOM 12231 O O . MET F 1 182 ? 82.518 42.625 25.950 1.00 35.95 182 MET F O 1
ATOM 12236 N N . SER F 1 183 ? 83.754 41.101 24.859 1.00 37.17 183 SER F N 1
ATOM 12237 C CA . SER F 1 183 ? 83.019 41.279 23.612 1.00 36.93 183 SER F CA 1
ATOM 12238 C C . SER F 1 183 ? 81.690 40.559 23.771 1.00 37.33 183 SER F C 1
ATOM 12239 O O . SER F 1 183 ? 81.603 39.568 24.499 1.00 35.64 183 SER F O 1
ATOM 12242 N N . ILE F 1 184 ? 80.651 41.056 23.109 1.00 36.47 184 ILE F N 1
ATOM 12243 C CA . ILE F 1 184 ? 79.348 40.429 23.240 1.00 37.62 184 ILE F CA 1
ATOM 12244 C C . ILE F 1 184 ? 78.541 40.457 21.956 1.00 38.24 184 ILE F C 1
ATOM 12245 O O . ILE F 1 184 ? 78.477 41.474 21.266 1.00 37.86 184 ILE F O 1
ATOM 12250 N N . ALA F 1 185 ? 77.934 39.316 21.638 1.00 39.18 185 ALA F N 1
ATOM 12251 C CA . ALA F 1 185 ? 77.098 39.186 20.452 1.00 39.31 185 ALA F CA 1
ATOM 12252 C C . ALA F 1 185 ? 75.718 38.702 20.890 1.00 40.03 185 ALA F C 1
ATOM 12253 O O . ALA F 1 185 ? 75.582 37.616 21.461 1.00 40.24 185 ALA F O 1
ATOM 12255 N N . VAL F 1 186 ? 74.701 39.518 20.640 1.00 39.77 186 VAL F N 1
ATOM 12256 C CA . VAL F 1 186 ? 73.338 39.161 21.006 1.00 39.65 186 VAL F CA 1
ATOM 12257 C C . VAL F 1 186 ? 72.521 38.897 19.748 1.00 39.82 186 VAL F C 1
ATOM 12258 O O . VAL F 1 186 ? 72.289 39.798 18.948 1.00 38.86 186 VAL F O 1
ATOM 12262 N N . ALA F 1 187 ? 72.107 37.645 19.575 1.00 40.36 187 ALA F N 1
ATOM 12263 C CA . ALA F 1 187 ? 71.303 37.252 18.425 1.00 40.75 187 ALA F CA 1
ATOM 12264 C C . ALA F 1 187 ? 69.845 37.096 18.866 1.00 41.76 187 ALA F C 1
ATOM 12265 O O . ALA F 1 187 ? 69.541 36.332 19.794 1.00 40.68 187 ALA F O 1
ATOM 12267 N N . THR F 1 188 ? 68.951 37.820 18.201 1.00 41.37 188 THR F N 1
ATOM 12268 C CA . THR F 1 188 ? 67.526 37.765 18.520 1.00 43.81 188 THR F CA 1
ATOM 12269 C C . THR F 1 188 ? 66.692 37.747 17.242 1.00 44.99 188 THR F C 1
ATOM 12270 O O . THR F 1 188 ? 67.201 38.003 16.150 1.00 42.49 188 THR F O 1
ATOM 12274 N N . PRO F 1 189 ? 65.397 37.411 17.362 1.00 47.22 189 PRO F N 1
ATOM 12275 C CA . PRO F 1 189 ? 64.537 37.392 16.175 1.00 48.94 189 PRO F CA 1
ATOM 12276 C C . PRO F 1 189 ? 64.400 38.851 15.751 1.00 49.53 189 PRO F C 1
ATOM 12277 O O . PRO F 1 189 ? 64.543 39.742 16.586 1.00 49.22 189 PRO F O 1
ATOM 12281 N N . GLU F 1 190 ? 64.116 39.094 14.475 1.00 52.31 190 GLU F N 1
ATOM 12282 C CA . GLU F 1 190 ? 63.996 40.454 13.956 1.00 54.77 190 GLU F CA 1
ATOM 12283 C C . GLU F 1 190 ? 63.322 41.495 14.858 1.00 54.80 190 GLU F C 1
ATOM 12284 O O . GLU F 1 190 ? 63.952 42.483 15.244 1.00 58.65 190 GLU F O 1
ATOM 12290 N N . GLY F 1 191 ? 62.055 41.301 15.191 1.00 52.03 191 GLY F N 1
ATOM 12291 C CA . GLY F 1 191 ? 61.388 42.290 16.022 1.00 50.55 191 GLY F CA 1
ATOM 12292 C C . GLY F 1 191 ? 61.675 42.257 17.518 1.00 49.47 191 GLY F C 1
ATOM 12293 O O . GLY F 1 191 ? 61.050 42.997 18.286 1.00 47.93 191 GLY F O 1
ATOM 12294 N N . PHE F 1 192 ? 62.617 41.424 17.948 1.00 47.73 192 PHE F N 1
ATOM 12295 C CA . PHE F 1 192 ? 62.916 41.334 19.375 1.00 47.81 192 PHE F CA 1
ATOM 12296 C C . PHE F 1 192 ? 64.348 41.705 19.734 1.00 46.95 192 PHE F C 1
ATOM 12297 O O . PHE F 1 192 ? 64.950 41.103 20.614 1.00 47.29 192 PHE F O 1
ATOM 12305 N N . THR F 1 193 ? 64.887 42.706 19.051 1.00 46.90 193 THR F N 1
ATOM 12306 C CA . THR F 1 193 ? 66.250 43.161 19.305 1.00 45.69 193 THR F CA 1
ATOM 12307 C C . THR F 1 193 ? 66.260 44.006 20.571 1.00 42.71 193 THR F C 1
ATOM 12308 O O . THR F 1 193 ? 65.227 44.521 20.996 1.00 41.53 193 THR F O 1
ATOM 12312 N N . PRO F 1 194 ? 67.425 44.149 21.207 1.00 41.05 194 PRO F N 1
ATOM 12313 C CA . PRO F 1 194 ? 67.399 44.973 22.414 1.00 39.71 194 PRO F CA 1
ATOM 12314 C C . PRO F 1 194 ? 67.230 46.449 22.083 1.00 38.83 194 PRO F C 1
ATOM 12315 O O . PRO F 1 194 ? 67.313 46.851 20.928 1.00 36.79 194 PRO F O 1
ATOM 12319 N N . ASP F 1 195 ? 66.963 47.243 23.109 1.00 39.62 195 ASP F N 1
ATOM 12320 C CA . ASP F 1 195 ? 66.785 48.680 22.974 1.00 41.91 195 ASP F CA 1
ATOM 12321 C C . ASP F 1 195 ? 68.001 49.288 22.257 1.00 42.38 195 ASP F C 1
ATOM 12322 O O . ASP F 1 195 ? 69.127 49.185 22.737 1.00 42.36 195 ASP F O 1
ATOM 12327 N N . PRO F 1 196 ? 67.784 49.934 21.096 1.00 41.90 196 PRO F N 1
ATOM 12328 C CA . PRO F 1 196 ? 68.887 50.541 20.345 1.00 40.46 196 PRO F CA 1
ATOM 12329 C C . PRO F 1 196 ? 69.729 51.461 21.224 1.00 39.94 196 PRO F C 1
ATOM 12330 O O . PRO F 1 196 ? 70.953 51.508 21.108 1.00 40.32 196 PRO F O 1
ATOM 12334 N N . ALA F 1 197 ? 69.068 52.195 22.107 1.00 38.31 197 ALA F N 1
ATOM 12335 C CA . ALA F 1 197 ? 69.779 53.112 22.978 1.00 39.03 197 ALA F CA 1
ATOM 12336 C C . ALA F 1 197 ? 70.806 52.402 23.866 1.00 38.98 197 ALA F C 1
ATOM 12337 O O . ALA F 1 197 ? 71.923 52.896 24.037 1.00 36.94 197 ALA F O 1
ATOM 12339 N N . VAL F 1 198 ? 70.445 51.249 24.427 1.00 38.67 198 VAL F N 1
ATOM 12340 C CA . VAL F 1 198 ? 71.388 50.545 25.287 1.00 40.35 198 VAL F CA 1
ATOM 12341 C C . VAL F 1 198 ? 72.534 49.983 24.453 1.00 40.26 198 VAL F C 1
ATOM 12342 O O . VAL F 1 198 ? 73.692 50.005 24.885 1.00 39.68 198 VAL F O 1
ATOM 12346 N N . SER F 1 199 ? 72.209 49.484 23.261 1.00 38.43 199 SER F N 1
ATOM 12347 C CA . SER F 1 199 ? 73.222 48.940 22.362 1.00 39.76 199 SER F CA 1
ATOM 12348 C C . SER F 1 199 ? 74.201 50.054 22.019 1.00 38.91 199 SER F C 1
ATOM 12349 O O . SER F 1 199 ? 75.416 49.891 22.148 1.00 41.54 199 SER F O 1
ATOM 12352 N N . ALA F 1 200 ? 73.658 51.186 21.585 1.00 38.13 200 ALA F N 1
ATOM 12353 C CA . ALA F 1 200 ? 74.465 52.347 21.227 1.00 39.67 200 ALA F CA 1
ATOM 12354 C C . ALA F 1 200 ? 75.371 52.726 22.398 1.00 40.61 200 ALA F C 1
ATOM 12355 O O . ALA F 1 200 ? 76.564 53.023 22.221 1.00 40.86 200 ALA F O 1
ATOM 12357 N N . ARG F 1 201 ? 74.795 52.709 23.596 1.00 40.33 201 ARG F N 1
ATOM 12358 C CA . ARG F 1 201 ? 75.530 53.048 24.800 1.00 40.02 201 ARG F CA 1
ATOM 12359 C C . ARG F 1 201 ? 76.622 52.010 25.077 1.00 40.64 201 ARG F C 1
ATOM 12360 O O . ARG F 1 201 ? 77.739 52.361 25.483 1.00 39.64 201 ARG F O 1
ATOM 12368 N N . ALA F 1 202 ? 76.305 50.737 24.835 1.00 38.88 202 ALA F N 1
ATOM 12369 C CA . ALA F 1 202 ? 77.265 49.657 25.051 1.00 38.47 202 ALA F CA 1
ATOM 12370 C C . ALA F 1 202 ? 78.418 49.757 24.049 1.00 39.19 202 ALA F C 1
ATOM 12371 O O . ALA F 1 202 ? 79.579 49.533 24.401 1.00 38.87 202 ALA F O 1
ATOM 12373 N N . SER F 1 203 ? 78.096 50.086 22.801 1.00 39.52 203 SER F N 1
ATOM 12374 C CA . SER F 1 203 ? 79.123 50.223 21.765 1.00 41.41 203 SER F CA 1
ATOM 12375 C C . SER F 1 203 ? 80.075 51.361 22.123 1.00 41.10 203 SER F C 1
ATOM 12376 O O . SER F 1 203 ? 81.281 51.266 21.924 1.00 38.59 203 SER F O 1
ATOM 12379 N N . GLU F 1 204 ? 79.511 52.442 22.647 1.00 43.43 204 GLU F N 1
ATOM 12380 C CA . GLU F 1 204 ? 80.288 53.602 23.049 1.00 45.31 204 GLU F CA 1
ATOM 12381 C C . GLU F 1 204 ? 81.286 53.211 24.130 1.00 44.86 204 GLU F C 1
ATOM 12382 O O . GLU F 1 204 ? 82.454 53.589 24.072 1.00 45.70 204 GLU F O 1
ATOM 12388 N N . ILE F 1 205 ? 80.821 52.440 25.108 1.00 43.56 205 ILE F N 1
ATOM 12389 C CA . ILE F 1 205 ? 81.668 51.984 26.202 1.00 42.14 205 ILE F CA 1
ATOM 12390 C C . ILE F 1 205 ? 82.745 51.040 25.668 1.00 42.65 205 ILE F C 1
ATOM 12391 O O . ILE F 1 205 ? 83.916 51.133 26.047 1.00 42.62 205 ILE F O 1
ATOM 12396 N N . ALA F 1 206 ? 82.324 50.119 24.806 1.00 40.75 206 ALA F N 1
ATOM 12397 C CA . ALA F 1 206 ? 83.209 49.119 24.228 1.00 42.51 206 ALA F CA 1
ATOM 12398 C C . ALA F 1 206 ? 84.374 49.732 23.456 1.00 43.06 206 ALA F C 1
ATOM 12399 O O . ALA F 1 206 ? 85.455 49.144 23.376 1.00 41.65 206 ALA F O 1
ATOM 12401 N N . GLY F 1 207 ? 84.148 50.910 22.888 1.00 43.31 207 GLY F N 1
ATOM 12402 C CA . GLY F 1 207 ? 85.199 51.576 22.143 1.00 45.49 207 GLY F CA 1
ATOM 12403 C C . GLY F 1 207 ? 86.369 51.880 23.054 1.00 45.98 207 GLY F C 1
ATOM 12404 O O . GLY F 1 207 ? 87.526 51.766 22.664 1.00 46.69 207 GLY F O 1
ATOM 12405 N N . ARG F 1 208 ? 86.064 52.248 24.290 1.00 45.54 208 ARG F N 1
ATOM 12406 C CA . ARG F 1 208 ? 87.103 52.573 25.244 1.00 46.21 208 ARG F CA 1
ATOM 12407 C C . ARG F 1 208 ? 87.743 51.335 25.860 1.00 45.35 208 ARG F C 1
ATOM 12408 O O . ARG F 1 208 ? 88.916 51.361 26.214 1.00 45.41 208 ARG F O 1
ATOM 12416 N N . THR F 1 209 ? 86.990 50.243 25.963 1.00 43.25 209 THR F N 1
ATOM 12417 C CA . THR F 1 209 ? 87.522 49.025 26.570 1.00 41.75 209 THR F CA 1
ATOM 12418 C C . THR F 1 209 ? 88.081 48.016 25.572 1.00 41.35 209 THR F C 1
ATOM 12419 O O . THR F 1 209 ? 88.567 46.959 25.965 1.00 40.73 209 THR F O 1
ATOM 12423 N N . GLY F 1 210 ? 87.998 48.334 24.285 1.00 42.85 210 GLY F N 1
ATOM 12424 C CA . GLY F 1 210 ? 88.520 47.439 23.266 1.00 43.32 210 GLY F CA 1
ATOM 12425 C C . GLY F 1 210 ? 87.660 46.212 23.025 1.00 44.64 210 GLY F C 1
ATOM 12426 O O . GLY F 1 210 ? 88.142 45.203 22.505 1.00 45.69 210 GLY F O 1
ATOM 12427 N N . ALA F 1 211 ? 86.389 46.295 23.407 1.00 44.10 211 ALA F N 1
ATOM 12428 C CA . ALA F 1 211 ? 85.449 45.191 23.229 1.00 43.51 211 ALA F CA 1
ATOM 12429 C C . ALA F 1 211 ? 84.563 45.448 22.014 1.00 42.53 211 ALA F C 1
ATOM 12430 O O . ALA F 1 211 ? 84.351 46.594 21.624 1.00 41.44 211 ALA F O 1
ATOM 12432 N N . GLU F 1 212 ? 84.040 44.391 21.405 1.00 43.21 212 GLU F N 1
ATOM 12433 C CA . GLU F 1 212 ? 83.179 44.601 20.254 1.00 44.20 212 GLU F CA 1
ATOM 12434 C C . GLU F 1 212 ? 81.750 44.166 20.549 1.00 42.82 212 GLU F C 1
ATOM 12435 O O . GLU F 1 212 ? 81.512 43.077 21.064 1.00 42.08 212 GLU F O 1
ATOM 12441 N N . VAL F 1 213 ? 80.802 45.043 20.237 1.00 42.41 213 VAL F N 1
ATOM 12442 C CA . VAL F 1 213 ? 79.388 44.765 20.466 1.00 41.99 213 VAL F CA 1
ATOM 12443 C C . VAL F 1 213 ? 78.677 44.452 19.154 1.00 42.03 213 VAL F C 1
ATOM 12444 O O . VAL F 1 213 ? 78.734 45.237 18.216 1.00 40.13 213 VAL F O 1
ATOM 12448 N N . GLN F 1 214 ? 78.018 43.299 19.092 1.00 43.04 214 GLN F N 1
ATOM 12449 C CA . GLN F 1 214 ? 77.292 42.904 17.890 1.00 43.35 214 GLN F CA 1
ATOM 12450 C C . GLN F 1 214 ? 75.849 42.496 18.165 1.00 44.42 214 GLN F C 1
ATOM 12451 O O . GLN F 1 214 ? 75.591 41.583 18.951 1.00 43.32 214 GLN F O 1
ATOM 12457 N N . ILE F 1 215 ? 74.909 43.167 17.513 1.00 45.83 215 ILE F N 1
ATOM 12458 C CA . ILE F 1 215 ? 73.504 42.815 17.657 1.00 48.29 215 ILE F CA 1
ATOM 12459 C C . ILE F 1 215 ? 73.160 42.107 16.341 1.00 48.08 215 ILE F C 1
ATOM 12460 O O . ILE F 1 215 ? 73.119 42.725 15.277 1.00 47.90 215 ILE F O 1
ATOM 12465 N N . LEU F 1 216 ? 72.938 40.797 16.428 1.00 48.03 216 LEU F N 1
ATOM 12466 C CA . LEU F 1 216 ? 72.678 39.977 15.252 1.00 47.55 216 LEU F CA 1
ATOM 12467 C C . LEU F 1 216 ? 71.357 39.223 15.231 1.00 48.89 216 LEU F C 1
ATOM 12468 O O . LEU F 1 216 ? 70.531 39.322 16.143 1.00 50.14 216 LEU F O 1
ATOM 12473 N N . ARG F 1 217 ? 71.203 38.438 14.171 1.00 48.35 217 ARG F N 1
ATOM 12474 C CA . ARG F 1 217 ? 70.021 37.631 13.937 1.00 49.36 217 ARG F CA 1
ATOM 12475 C C . ARG F 1 217 ? 70.372 36.155 14.086 1.00 49.00 217 ARG F C 1
ATOM 12476 O O . ARG F 1 217 ? 69.713 35.432 14.828 1.00 48.94 217 ARG F O 1
ATOM 12484 N N . ASP F 1 218 ? 71.422 35.714 13.394 1.00 49.72 218 ASP F N 1
ATOM 12485 C CA . ASP F 1 218 ? 71.838 34.313 13.450 1.00 50.96 218 ASP F CA 1
ATOM 12486 C C . ASP F 1 218 ? 72.577 33.935 14.734 1.00 50.70 218 ASP F C 1
ATOM 12487 O O . ASP F 1 218 ? 73.674 34.424 14.999 1.00 51.26 218 ASP F O 1
ATOM 12492 N N . PRO F 1 219 ? 71.988 33.036 15.538 1.00 49.85 219 PRO F N 1
ATOM 12493 C CA . PRO F 1 219 ? 72.592 32.591 16.798 1.00 49.36 219 PRO F CA 1
ATOM 12494 C C . PRO F 1 219 ? 73.902 31.825 16.630 1.00 49.58 219 PRO F C 1
ATOM 12495 O O . PRO F 1 219 ? 74.758 31.861 17.515 1.00 49.25 219 PRO F O 1
ATOM 12499 N N . PHE F 1 220 ? 74.059 31.132 15.505 1.00 49.98 220 PHE F N 1
ATOM 12500 C CA . PHE F 1 220 ? 75.286 30.379 15.255 1.00 50.66 220 PHE F CA 1
ATOM 12501 C C . PHE F 1 220 ? 76.433 31.331 14.970 1.00 50.84 220 PHE F C 1
ATOM 12502 O O . PHE F 1 220 ? 77.583 31.061 15.322 1.00 50.51 220 PHE F O 1
ATOM 12510 N N . GLU F 1 221 ? 76.112 32.452 14.334 1.00 51.68 221 GLU F N 1
ATOM 12511 C CA . GLU F 1 221 ? 77.113 33.465 14.035 1.00 52.51 221 GLU F CA 1
ATOM 12512 C C . GLU F 1 221 ? 77.557 34.070 15.365 1.00 51.86 221 GLU F C 1
ATOM 12513 O O . GLU F 1 221 ? 78.748 34.299 15.598 1.00 52.24 221 GLU F O 1
ATOM 12519 N N . ALA F 1 222 ? 76.581 34.316 16.237 1.00 49.11 222 ALA F N 1
ATOM 12520 C CA . ALA F 1 222 ? 76.844 34.881 17.552 1.00 47.94 222 ALA F CA 1
ATOM 12521 C C . ALA F 1 222 ? 77.662 33.932 18.428 1.00 46.38 222 ALA F C 1
ATOM 12522 O O . ALA F 1 222 ? 78.570 34.362 19.133 1.00 45.91 222 ALA F O 1
ATOM 12524 N N . ALA F 1 223 ? 77.342 32.645 18.370 1.00 45.65 223 ALA F N 1
ATOM 12525 C CA . ALA F 1 223 ? 78.027 31.644 19.182 1.00 45.08 223 ALA F CA 1
ATOM 12526 C C . ALA F 1 223 ? 79.420 31.276 18.691 1.00 45.75 223 ALA F C 1
ATOM 12527 O O . ALA F 1 223 ? 80.214 30.705 19.434 1.00 45.24 223 ALA F O 1
ATOM 12529 N N . ARG F 1 224 ? 79.721 31.600 17.442 1.00 47.40 224 ARG F N 1
ATOM 12530 C CA . ARG F 1 224 ? 81.026 31.277 16.883 1.00 47.49 224 ARG F CA 1
ATOM 12531 C C . ARG F 1 224 ? 82.154 31.812 17.766 1.00 46.40 224 ARG F C 1
ATOM 12532 O O . ARG F 1 224 ? 82.263 33.018 17.985 1.00 43.66 224 ARG F O 1
ATOM 12540 N N . GLY F 1 225 ? 82.977 30.899 18.278 1.00 45.61 225 GLY F N 1
ATOM 12541 C CA . GLY F 1 225 ? 84.102 31.281 19.116 1.00 46.49 225 GLY F CA 1
ATOM 12542 C C . GLY F 1 225 ? 83.770 31.983 20.421 1.00 47.57 225 GLY F C 1
ATOM 12543 O O . GLY F 1 225 ? 84.594 32.723 20.957 1.00 47.53 225 GLY F O 1
ATOM 12544 N N . ALA F 1 226 ? 82.570 31.757 20.942 1.00 46.80 226 ALA F N 1
ATOM 12545 C CA . ALA F 1 226 ? 82.174 32.388 22.191 1.00 45.02 226 ALA F CA 1
ATOM 12546 C C . ALA F 1 226 ? 82.649 31.543 23.368 1.00 43.74 226 ALA F C 1
ATOM 12547 O O . ALA F 1 226 ? 82.724 30.317 23.280 1.00 43.95 226 ALA F O 1
ATOM 12549 N N . HIS F 1 227 ? 82.971 32.207 24.471 1.00 42.69 227 HIS F N 1
ATOM 12550 C CA . HIS F 1 227 ? 83.436 31.528 25.673 1.00 41.62 227 HIS F CA 1
ATOM 12551 C C . HIS F 1 227 ? 82.252 31.268 26.584 1.00 40.70 227 HIS F C 1
ATOM 12552 O O . HIS F 1 227 ? 82.284 30.385 27.443 1.00 39.89 227 HIS F O 1
ATOM 12559 N N . ILE F 1 228 ? 81.195 32.041 26.377 1.00 40.11 228 ILE F N 1
ATOM 12560 C CA . ILE F 1 228 ? 79.986 31.898 27.170 1.00 38.96 228 ILE F CA 1
ATOM 12561 C C . ILE F 1 228 ? 78.750 31.974 26.285 1.00 39.37 228 ILE F C 1
ATOM 12562 O O . ILE F 1 228 ? 78.618 32.889 25.471 1.00 39.00 228 ILE F O 1
ATOM 12567 N N . LEU F 1 229 ? 77.863 30.995 26.436 1.00 39.14 229 LEU F N 1
ATOM 12568 C CA . LEU F 1 229 ? 76.601 30.976 25.712 1.00 40.56 229 LEU F CA 1
ATOM 12569 C C . LEU F 1 229 ? 75.596 31.310 26.808 1.00 39.68 229 LEU F C 1
ATOM 12570 O O . LEU F 1 229 ? 75.563 30.642 27.839 1.00 39.32 229 LEU F O 1
ATOM 12575 N N . TYR F 1 230 ? 74.798 32.349 26.590 1.00 37.53 230 TYR F N 1
ATOM 12576 C CA . TYR F 1 230 ? 73.832 32.806 27.581 1.00 36.02 230 TYR F CA 1
ATOM 12577 C C . TYR F 1 230 ? 72.442 32.869 26.980 1.00 37.47 230 TYR F C 1
ATOM 12578 O O . TYR F 1 230 ? 72.273 33.262 25.824 1.00 39.10 230 TYR F O 1
ATOM 12587 N N . THR F 1 231 ? 71.443 32.472 27.757 1.00 37.20 231 THR F N 1
ATOM 12588 C CA . THR F 1 231 ? 70.077 32.562 27.280 1.00 38.59 231 THR F CA 1
ATOM 12589 C C . THR F 1 231 ? 69.104 32.785 28.426 1.00 38.54 231 THR F C 1
ATOM 12590 O O . THR F 1 231 ? 69.452 32.660 29.606 1.00 40.64 231 THR F O 1
ATOM 12594 N N . ASP F 1 232 ? 67.879 33.122 28.067 1.00 37.25 232 ASP F N 1
ATOM 12595 C CA . ASP F 1 232 ? 66.846 33.414 29.039 1.00 38.84 232 ASP F CA 1
ATOM 12596 C C . ASP F 1 232 ? 65.549 32.911 28.418 1.00 39.97 232 ASP F C 1
ATOM 12597 O O . ASP F 1 232 ? 65.546 32.447 27.280 1.00 39.55 232 ASP F O 1
ATOM 12602 N N . VAL F 1 233 ? 64.455 33.007 29.160 1.00 40.74 233 VAL F N 1
ATOM 12603 C CA . VAL F 1 233 ? 63.164 32.576 28.660 1.00 43.76 233 VAL F CA 1
ATOM 12604 C C . VAL F 1 233 ? 62.677 33.470 27.516 1.00 45.51 233 VAL F C 1
ATOM 12605 O O . VAL F 1 233 ? 62.871 34.688 27.542 1.00 44.34 233 VAL F O 1
ATOM 12609 N N . TRP F 1 234 ? 62.054 32.853 26.515 1.00 47.02 234 TRP F N 1
ATOM 12610 C CA . TRP F 1 234 ? 61.522 33.581 25.369 1.00 50.10 234 TRP F CA 1
ATOM 12611 C C . TRP F 1 234 ? 60.390 34.478 25.853 1.00 52.88 234 TRP F C 1
ATOM 12612 O O . TRP F 1 234 ? 60.069 34.500 27.040 1.00 52.63 234 TRP F O 1
ATOM 12623 N N . THR F 1 235 ? 59.778 35.218 24.937 1.00 55.68 235 THR F N 1
ATOM 12624 C CA . THR F 1 235 ? 58.667 36.079 25.316 1.00 57.70 235 THR F CA 1
ATOM 12625 C C . THR F 1 235 ? 57.403 35.237 25.428 1.00 57.02 235 THR F C 1
ATOM 12626 O O . THR F 1 235 ? 56.477 35.597 26.151 1.00 58.61 235 THR F O 1
ATOM 12630 N N . HIS F 1 245 ? 53.748 30.502 15.791 1.00 71.33 245 HIS F N 1
ATOM 12631 C CA . HIS F 1 245 ? 54.280 31.861 15.816 1.00 71.68 245 HIS F CA 1
ATOM 12632 C C . HIS F 1 245 ? 55.434 31.983 16.802 1.00 71.56 245 HIS F C 1
ATOM 12633 O O . HIS F 1 245 ? 56.599 31.998 16.405 1.00 72.58 245 HIS F O 1
ATOM 12640 N N . ARG F 1 246 ? 55.101 32.068 18.087 1.00 71.01 246 ARG F N 1
ATOM 12641 C CA . ARG F 1 246 ? 56.096 32.185 19.148 1.00 69.69 246 ARG F CA 1
ATOM 12642 C C . ARG F 1 246 ? 57.184 31.121 19.045 1.00 69.99 246 ARG F C 1
ATOM 12643 O O . ARG F 1 246 ? 58.362 31.402 19.264 1.00 70.07 246 ARG F O 1
ATOM 12651 N N . LEU F 1 247 ? 56.792 29.900 18.705 1.00 69.59 247 LEU F N 1
ATOM 12652 C CA . LEU F 1 247 ? 57.751 28.811 18.591 1.00 70.25 247 LEU F CA 1
ATOM 12653 C C . LEU F 1 247 ? 58.639 28.976 17.361 1.00 69.95 247 LEU F C 1
ATOM 12654 O O . LEU F 1 247 ? 59.860 29.064 17.473 1.00 69.53 247 LEU F O 1
ATOM 12659 N N . GLN F 1 248 ? 58.020 29.013 16.187 1.00 70.01 248 GLN F N 1
ATOM 12660 C CA . GLN F 1 248 ? 58.755 29.156 14.935 1.00 70.63 248 GLN F CA 1
ATOM 12661 C C . GLN F 1 248 ? 59.658 30.390 14.976 1.00 69.71 248 GLN F C 1
ATOM 12662 O O . GLN F 1 248 ? 60.693 30.448 14.310 1.00 69.42 248 GLN F O 1
ATOM 12668 N N . LEU F 1 249 ? 59.253 31.365 15.780 1.00 67.74 249 LEU F N 1
ATOM 12669 C CA . LEU F 1 249 ? 59.972 32.621 15.938 1.00 65.89 249 LEU F CA 1
ATOM 12670 C C . LEU F 1 249 ? 61.269 32.502 16.759 1.00 63.84 249 LEU F C 1
ATOM 12671 O O . LEU F 1 249 ? 62.314 33.018 16.364 1.00 63.47 249 LEU F O 1
ATOM 12676 N N . PHE F 1 250 ? 61.196 31.807 17.890 1.00 60.97 250 PHE F N 1
ATOM 12677 C CA . PHE F 1 250 ? 62.340 31.645 18.783 1.00 58.69 250 PHE F CA 1
ATOM 12678 C C . PHE F 1 250 ? 63.016 30.282 18.741 1.00 57.47 250 PHE F C 1
ATOM 12679 O O . PHE F 1 250 ? 64.117 30.115 19.262 1.00 56.25 250 PHE F O 1
ATOM 12687 N N . GLU F 1 251 ? 62.351 29.315 18.127 1.00 57.08 251 GLU F N 1
ATOM 12688 C CA . GLU F 1 251 ? 62.859 27.953 18.037 1.00 57.75 251 GLU F CA 1
ATOM 12689 C C . GLU F 1 251 ? 64.359 27.808 17.768 1.00 57.79 251 GLU F C 1
ATOM 12690 O O . GLU F 1 251 ? 65.036 27.028 18.438 1.00 56.23 251 GLU F O 1
ATOM 12696 N N . GLN F 1 252 ? 64.870 28.554 16.791 1.00 58.11 252 GLN F N 1
ATOM 12697 C CA . GLN F 1 252 ? 66.287 28.497 16.414 1.00 59.73 252 GLN F CA 1
ATOM 12698 C C . GLN F 1 252 ? 67.224 29.065 17.475 1.00 57.99 252 GLN F C 1
ATOM 12699 O O . GLN F 1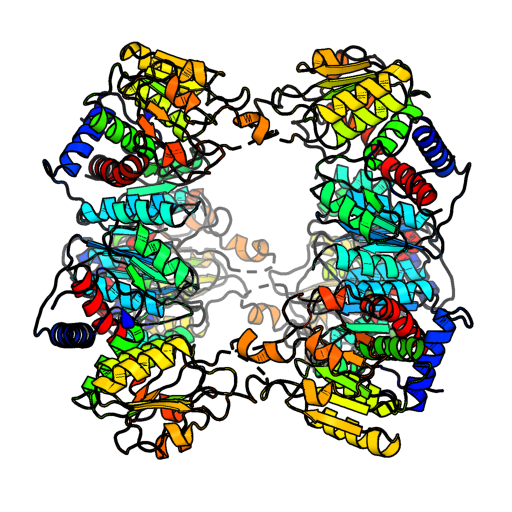 252 ? 68.409 28.727 17.518 1.00 58.43 252 GLN F O 1
ATOM 12705 N N . TYR F 1 253 ? 66.685 29.935 18.319 1.00 55.83 253 TYR F N 1
ATOM 12706 C CA . TYR F 1 253 ? 67.450 30.567 19.383 1.00 53.96 253 TYR F CA 1
ATOM 12707 C C . TYR F 1 253 ? 67.438 29.681 20.615 1.00 53.90 253 TYR F C 1
ATOM 12708 O O . TYR F 1 253 ? 66.909 30.051 21.667 1.00 55.08 253 TYR F O 1
ATOM 12717 N N . GLN F 1 254 ? 68.024 28.500 20.472 1.00 51.21 254 GLN F N 1
ATOM 12718 C CA . GLN F 1 254 ? 68.092 27.546 21.560 1.00 49.46 254 GLN F CA 1
ATOM 12719 C C . GLN F 1 254 ? 69.520 27.093 21.748 1.00 49.52 254 GLN F C 1
ATOM 12720 O O . GLN F 1 254 ? 70.202 26.761 20.779 1.00 50.80 254 GLN F O 1
ATOM 12726 N N . ILE F 1 255 ? 69.985 27.078 22.988 1.00 48.17 255 ILE F N 1
ATOM 12727 C CA . ILE F 1 255 ? 71.332 26.612 23.231 1.00 49.33 255 ILE F CA 1
ATOM 12728 C C . ILE F 1 255 ? 71.221 25.107 23.453 1.00 49.55 255 ILE F C 1
ATOM 12729 O O . ILE F 1 255 ? 70.651 24.633 24.436 1.00 49.67 255 ILE F O 1
ATOM 12734 N N . ASN F 1 256 ? 71.726 24.364 22.477 1.00 49.19 256 ASN F N 1
ATOM 12735 C CA . ASN F 1 256 ? 71.709 22.913 22.505 1.00 47.96 256 ASN F CA 1
ATOM 12736 C C . ASN F 1 256 ? 73.095 22.431 22.102 1.00 47.60 256 ASN F C 1
ATOM 12737 O O . ASN F 1 256 ? 73.999 23.242 21.879 1.00 47.96 256 ASN F O 1
ATOM 12742 N N . ALA F 1 257 ? 73.265 21.118 22.010 1.00 46.91 257 ALA F N 1
ATOM 12743 C CA . ALA F 1 257 ? 74.556 20.546 21.647 1.00 47.63 257 ALA F CA 1
ATOM 12744 C C . ALA F 1 257 ? 75.116 21.166 20.377 1.00 47.66 257 ALA F C 1
ATOM 12745 O O . ALA F 1 257 ? 76.295 21.505 20.311 1.00 48.94 257 ALA F O 1
ATOM 12747 N N . ALA F 1 258 ? 74.264 21.326 19.372 1.00 49.21 258 ALA F N 1
ATOM 12748 C CA . ALA F 1 258 ? 74.690 21.900 18.099 1.00 49.92 258 ALA F CA 1
ATOM 12749 C C . ALA F 1 258 ? 75.241 23.316 18.247 1.00 51.01 258 ALA F C 1
ATOM 12750 O O . ALA F 1 258 ? 76.284 23.645 17.680 1.00 50.93 258 ALA F O 1
ATOM 12752 N N . LEU F 1 259 ? 74.535 24.160 18.992 1.00 50.73 259 LEU F N 1
ATOM 12753 C CA . LEU F 1 259 ? 74.984 25.533 19.180 1.00 51.52 259 LEU F CA 1
ATOM 12754 C C . LEU F 1 259 ? 76.285 25.547 19.969 1.00 52.18 259 LEU F C 1
ATOM 12755 O O . LEU F 1 259 ? 77.208 26.297 19.658 1.00 51.63 259 LEU F O 1
ATOM 12760 N N . LEU F 1 260 ? 76.349 24.703 20.989 1.00 54.69 260 LEU F N 1
ATOM 12761 C CA . LEU F 1 260 ? 77.528 24.606 21.831 1.00 56.52 260 LEU F CA 1
ATOM 12762 C C . LEU F 1 260 ? 78.749 24.188 21.014 1.00 57.76 260 LEU F C 1
ATOM 12763 O O . LEU F 1 260 ? 79.879 24.518 21.361 1.00 58.77 260 LEU F O 1
ATOM 12768 N N . ASN F 1 261 ? 78.515 23.466 19.924 1.00 58.85 261 ASN F N 1
ATOM 12769 C CA . ASN F 1 261 ? 79.597 22.986 19.073 1.00 59.36 261 ASN F CA 1
ATOM 12770 C C . ASN F 1 261 ? 80.280 24.088 18.263 1.00 59.29 261 ASN F C 1
ATOM 12771 O O . ASN F 1 261 ? 81.422 23.932 17.839 1.00 58.49 261 ASN F O 1
ATOM 12776 N N . CYS F 1 262 ? 79.585 25.200 18.050 1.00 59.69 262 CYS F N 1
ATOM 12777 C CA . CYS F 1 262 ? 80.147 26.313 17.291 1.00 60.56 262 CYS F CA 1
ATOM 12778 C C . CYS F 1 262 ? 80.923 27.285 18.164 1.00 59.21 262 CYS F C 1
ATOM 12779 O O . CYS F 1 262 ? 81.639 28.145 17.654 1.00 59.93 262 CYS F O 1
ATOM 12782 N N . ALA F 1 263 ? 80.777 27.149 19.478 1.00 58.87 263 ALA F N 1
ATOM 12783 C CA . ALA F 1 263 ? 81.452 28.038 20.417 1.00 58.49 263 ALA F CA 1
ATOM 12784 C C . ALA F 1 263 ? 82.832 27.531 20.807 1.00 57.84 263 ALA F C 1
ATOM 12785 O O . ALA F 1 263 ? 83.246 26.450 20.395 1.00 57.87 263 ALA F O 1
ATOM 12787 N N . ALA F 1 264 ? 83.536 28.324 21.607 1.00 57.57 264 ALA F N 1
ATOM 12788 C CA . ALA F 1 264 ? 84.875 27.974 22.063 1.00 57.54 264 ALA F CA 1
ATOM 12789 C C . ALA F 1 264 ? 84.895 26.608 22.746 1.00 57.91 264 ALA F C 1
ATOM 12790 O O . ALA F 1 264 ? 83.878 26.134 23.250 1.00 56.97 264 ALA F O 1
ATOM 12792 N N . ALA F 1 265 ? 86.069 25.988 22.764 1.00 58.92 265 ALA F N 1
ATOM 12793 C CA . ALA F 1 265 ? 86.248 24.677 23.370 1.00 59.72 265 ALA F CA 1
ATOM 12794 C C . ALA F 1 265 ? 85.927 24.665 24.863 1.00 60.16 265 ALA F C 1
ATOM 12795 O O . ALA F 1 265 ? 85.347 23.708 25.374 1.00 60.28 265 ALA F O 1
ATOM 12797 N N . GLU F 1 266 ? 86.312 25.728 25.560 1.00 60.44 266 GLU F N 1
ATOM 12798 C CA . GLU F 1 266 ? 86.075 25.826 26.997 1.00 60.70 266 GLU F CA 1
ATOM 12799 C C . GLU F 1 266 ? 84.831 26.656 27.306 1.00 58.51 266 GLU F C 1
ATOM 12800 O O . GLU F 1 266 ? 84.716 27.239 28.389 1.00 58.44 266 GLU F O 1
ATOM 12806 N N . ALA F 1 267 ? 83.904 26.702 26.352 1.00 56.10 267 ALA F N 1
ATOM 12807 C CA . ALA F 1 267 ? 82.670 27.466 26.510 1.00 52.29 267 ALA F CA 1
ATOM 12808 C C . ALA F 1 267 ? 81.837 26.988 27.684 1.00 50.63 267 ALA F C 1
ATOM 12809 O O . ALA F 1 267 ? 81.774 25.798 27.986 1.00 50.35 267 ALA F O 1
ATOM 12811 N N . ILE F 1 268 ? 81.195 27.942 28.342 1.00 48.98 268 ILE F N 1
ATOM 12812 C CA . ILE F 1 268 ? 80.335 27.670 29.484 1.00 45.33 268 ILE F CA 1
ATOM 12813 C C . ILE F 1 268 ? 78.930 28.167 29.125 1.00 42.48 268 ILE F C 1
ATOM 12814 O O . ILE F 1 268 ? 78.771 29.027 28.260 1.00 39.55 268 ILE F O 1
ATOM 12819 N N . VAL F 1 269 ? 77.915 27.607 29.770 1.00 40.62 269 VAL F N 1
ATOM 12820 C CA . VAL F 1 269 ? 76.540 28.017 29.517 1.00 38.10 269 VAL F CA 1
ATOM 12821 C C . VAL F 1 269 ? 75.918 28.652 30.756 1.00 36.92 269 VAL F C 1
ATOM 12822 O O . VAL F 1 269 ? 75.984 28.105 31.857 1.00 36.42 269 VAL F O 1
ATOM 12826 N N . LEU F 1 270 ? 75.318 29.820 30.581 1.00 36.63 270 LEU F N 1
ATOM 12827 C CA . LEU F 1 270 ? 74.675 30.488 31.699 1.00 36.46 270 LEU F CA 1
ATOM 12828 C C . LEU F 1 270 ? 73.203 30.683 31.368 1.00 36.29 270 LEU F C 1
ATOM 12829 O O . LEU F 1 270 ? 72.822 30.752 30.202 1.00 36.84 270 LEU F O 1
ATOM 12834 N N . HIS F 1 271 ? 72.384 30.753 32.405 1.00 35.10 271 HIS F N 1
ATOM 12835 C CA . HIS F 1 271 ? 70.952 30.985 32.264 1.00 37.05 271 HIS F CA 1
ATOM 12836 C C . HIS F 1 271 ? 70.497 31.601 33.585 1.00 37.03 271 HIS F C 1
ATOM 12837 O O . HIS F 1 271 ? 70.694 31.019 34.655 1.00 39.69 271 HIS F O 1
ATOM 12844 N N . CYS F 1 272 ? 69.900 32.784 33.518 1.00 37.22 272 CYS F N 1
ATOM 12845 C CA . CYS F 1 272 ? 69.472 33.473 34.734 1.00 37.72 272 CYS F CA 1
ATOM 12846 C C . CYS F 1 272 ? 68.334 32.808 35.485 1.00 36.42 272 CYS F C 1
ATOM 12847 O O . CYS F 1 272 ? 68.080 33.151 36.640 1.00 37.65 272 CYS F O 1
ATOM 12850 N N . LEU F 1 273 ? 67.655 31.867 34.832 1.00 35.57 273 LEU F N 1
ATOM 12851 C CA . LEU F 1 273 ? 66.540 31.135 35.436 1.00 36.69 273 LEU F CA 1
ATOM 12852 C C . LEU F 1 273 ? 65.333 32.043 35.568 1.00 37.99 273 LEU F C 1
ATOM 12853 O O . LEU F 1 273 ? 65.475 33.259 35.580 1.00 43.42 273 LEU F O 1
ATOM 12858 N N . PRO F 1 274 ? 64.123 31.468 35.632 1.00 38.93 274 PRO F N 1
ATOM 12859 C CA . PRO F 1 274 ? 63.876 30.023 35.581 1.00 38.21 274 PRO F CA 1
ATOM 12860 C C . PRO F 1 274 ? 64.035 29.578 34.129 1.00 39.48 274 PRO F C 1
ATOM 12861 O O . PRO F 1 274 ? 64.044 30.411 33.225 1.00 38.79 274 PRO F O 1
ATOM 12865 N N . ALA F 1 275 ? 64.146 28.274 33.899 1.00 40.05 275 ALA F N 1
ATOM 12866 C CA . ALA F 1 275 ? 64.328 27.773 32.544 1.00 41.18 275 ALA F CA 1
ATOM 12867 C C . ALA F 1 275 ? 63.169 26.936 32.039 1.00 41.55 275 ALA F C 1
ATOM 12868 O O . ALA F 1 275 ? 62.487 26.266 32.813 1.00 41.69 275 ALA F O 1
ATOM 12870 N N . HIS F 1 276 ? 62.956 26.977 30.730 1.00 41.25 276 HIS F N 1
ATOM 12871 C CA . HIS F 1 276 ? 61.908 26.186 30.101 1.00 41.97 276 HIS F CA 1
ATOM 12872 C C . HIS F 1 276 ? 62.593 25.144 29.226 1.00 41.61 276 HIS F C 1
ATOM 12873 O O . HIS F 1 276 ? 62.807 25.379 28.035 1.00 42.51 276 HIS F O 1
ATOM 12880 N N . ARG F 1 277 ? 62.948 24.003 29.814 1.00 41.45 277 ARG F N 1
ATOM 12881 C CA . ARG F 1 277 ? 63.611 22.937 29.062 1.00 43.34 277 ARG F CA 1
ATOM 12882 C C . ARG F 1 277 ? 62.840 22.661 27.778 1.00 43.30 277 ARG F C 1
ATOM 12883 O O . ARG F 1 277 ? 61.611 22.620 27.781 1.00 43.58 277 ARG F O 1
ATOM 12891 N N . GLY F 1 278 ? 63.561 22.485 26.679 1.00 43.59 278 GLY F N 1
ATOM 12892 C CA . GLY F 1 278 ? 62.898 22.221 25.415 1.00 45.06 278 GLY F CA 1
ATOM 12893 C C . GLY F 1 278 ? 62.690 23.470 24.580 1.00 46.38 278 GLY F C 1
ATOM 12894 O O . GLY F 1 278 ? 62.416 23.377 23.384 1.00 47.06 278 GLY F O 1
ATOM 12895 N N . GLU F 1 279 ? 62.808 24.642 25.199 1.00 47.09 279 GLU F N 1
ATOM 12896 C CA . GLU F 1 279 ? 62.646 25.893 24.463 1.00 46.57 279 GLU F CA 1
ATOM 12897 C C . GLU F 1 279 ? 63.998 26.573 24.253 1.00 46.63 279 GLU F C 1
ATOM 12898 O O . GLU F 1 279 ? 64.718 26.248 23.300 1.00 46.65 279 GLU F O 1
ATOM 12904 N N . GLU F 1 280 ? 64.354 27.498 25.146 1.00 44.90 280 GLU F N 1
ATOM 12905 C CA . GLU F 1 280 ? 65.619 28.215 25.021 1.00 43.39 280 GLU F CA 1
ATOM 12906 C C . GLU F 1 280 ? 66.842 27.341 25.294 1.00 43.72 280 GLU F C 1
ATOM 12907 O O . GLU F 1 280 ? 67.939 27.648 24.817 1.00 42.15 280 GLU F O 1
ATOM 12913 N N . ILE F 1 281 ? 66.663 26.275 26.075 1.00 43.56 281 ILE F N 1
ATOM 12914 C CA . ILE F 1 281 ? 67.760 25.346 26.380 1.00 46.54 281 ILE F CA 1
ATOM 12915 C C . ILE F 1 281 ? 67.254 23.918 26.516 1.00 46.07 281 ILE F C 1
ATOM 12916 O O . ILE F 1 281 ? 66.105 23.696 26.907 1.00 46.77 281 ILE F O 1
ATOM 12921 N N . THR F 1 282 ? 68.117 22.955 26.199 1.00 44.88 282 THR F N 1
ATOM 12922 C CA . THR F 1 282 ? 67.756 21.548 26.313 1.00 44.91 282 THR F CA 1
ATOM 12923 C C . THR F 1 282 ? 68.202 21.049 27.686 1.00 45.72 282 THR F C 1
ATOM 12924 O O . THR F 1 282 ? 69.096 21.627 28.313 1.00 45.11 282 THR F O 1
ATOM 12928 N N . ASP F 1 283 ? 67.571 19.983 28.162 1.00 46.61 283 ASP F N 1
ATOM 12929 C CA . ASP F 1 283 ? 67.915 19.424 29.459 1.00 47.28 283 ASP F CA 1
ATOM 12930 C C . ASP F 1 283 ? 69.370 18.952 29.470 1.00 47.85 283 ASP F C 1
ATOM 12931 O O . ASP F 1 283 ? 70.085 19.127 30.458 1.00 46.23 283 ASP F O 1
ATOM 12936 N N . GLU F 1 284 ? 69.793 18.355 28.359 1.00 48.05 284 GLU F N 1
ATOM 12937 C CA . GLU F 1 284 ? 71.149 17.840 28.200 1.00 48.15 284 GLU F CA 1
ATOM 12938 C C . GLU F 1 284 ? 72.218 18.896 28.462 1.00 47.37 284 GLU F C 1
ATOM 12939 O O . GLU F 1 284 ? 73.222 18.622 29.115 1.00 46.98 284 GLU F O 1
ATOM 12945 N N . VAL F 1 285 ? 72.019 20.095 27.928 1.00 46.17 285 VAL F N 1
ATOM 12946 C CA . VAL F 1 285 ? 72.991 21.163 28.127 1.00 45.73 285 VAL F CA 1
ATOM 12947 C C . VAL F 1 285 ? 72.863 21.691 29.552 1.00 44.09 285 VAL F C 1
ATOM 12948 O O . VAL F 1 285 ? 73.837 21.756 30.296 1.00 42.58 285 VAL F O 1
ATOM 12952 N N . MET F 1 286 ? 71.640 22.044 29.922 1.00 43.99 286 MET F N 1
ATOM 12953 C CA . MET F 1 286 ? 71.351 22.576 31.245 1.00 44.08 286 MET F CA 1
ATOM 12954 C C . MET F 1 286 ? 71.908 21.705 32.361 1.00 44.99 286 MET F C 1
ATOM 12955 O O . MET F 1 286 ? 72.386 22.216 33.367 1.00 47.18 286 MET F O 1
ATOM 12960 N N . GLU F 1 287 ? 71.848 20.391 32.181 1.00 45.35 287 GLU F N 1
ATOM 12961 C CA . GLU F 1 287 ? 72.346 19.464 33.187 1.00 46.02 287 GLU F CA 1
ATOM 12962 C C . GLU F 1 287 ? 73.731 18.977 32.807 1.00 47.09 287 GLU F C 1
ATOM 12963 O O . GLU F 1 287 ? 74.384 18.292 33.589 1.00 47.63 287 GLU F O 1
ATOM 12969 N N . GLY F 1 288 ? 74.168 19.331 31.598 1.00 48.06 288 GLY F N 1
ATOM 12970 C CA . GLY F 1 288 ? 75.471 18.910 31.107 1.00 47.10 288 GLY F CA 1
ATOM 12971 C C . GLY F 1 288 ? 76.636 19.459 31.905 1.00 47.89 288 GLY F C 1
ATOM 12972 O O . GLY F 1 288 ? 76.426 20.186 32.876 1.00 46.93 288 GLY F O 1
ATOM 12973 N N . PRO F 1 289 ? 77.884 19.129 31.516 1.00 47.75 289 PRO F N 1
ATOM 12974 C CA . PRO F 1 289 ? 79.107 19.582 32.190 1.00 46.62 289 PRO F CA 1
ATOM 12975 C C . PRO F 1 289 ? 79.579 20.998 31.860 1.00 45.71 289 PRO F C 1
ATOM 12976 O O . PRO F 1 289 ? 80.484 21.515 32.508 1.00 44.68 289 PRO F O 1
ATOM 12980 N N . ARG F 1 290 ? 78.977 21.625 30.857 1.00 45.96 290 ARG F N 1
ATOM 12981 C CA . ARG F 1 290 ? 79.367 22.981 30.473 1.00 46.95 290 ARG F CA 1
ATOM 12982 C C . ARG F 1 290 ? 78.535 24.017 31.226 1.00 45.88 290 ARG F C 1
ATOM 12983 O O . ARG F 1 290 ? 78.820 25.215 31.170 1.00 44.90 290 ARG F O 1
ATOM 12991 N N . SER F 1 291 ? 77.509 23.547 31.924 1.00 43.49 291 SER F N 1
ATOM 12992 C CA . SER F 1 291 ? 76.612 24.432 32.658 1.00 43.05 291 SER F CA 1
ATOM 12993 C C . SER F 1 291 ? 77.180 24.968 33.966 1.00 42.11 291 SER F C 1
ATOM 12994 O O . SER F 1 291 ? 77.793 24.233 34.740 1.00 41.10 291 SER F O 1
ATOM 12997 N N . ARG F 1 292 ? 76.968 26.258 34.205 1.00 40.15 292 ARG F N 1
ATOM 12998 C CA . ARG F 1 292 ? 77.430 26.890 35.436 1.00 39.39 292 ARG F CA 1
ATOM 12999 C C . ARG F 1 292 ? 76.259 27.672 36.021 1.00 37.74 292 ARG F C 1
ATOM 13000 O O . ARG F 1 292 ? 76.441 28.632 36.767 1.00 37.10 292 ARG F O 1
ATOM 13008 N N . ILE F 1 293 ? 75.056 27.218 35.671 1.00 37.40 293 ILE F N 1
ATOM 13009 C CA . ILE F 1 293 ? 73.794 27.818 36.089 1.00 37.44 293 ILE F CA 1
ATOM 13010 C C . ILE F 1 293 ? 73.573 27.875 37.605 1.00 39.16 293 ILE F C 1
ATOM 13011 O O . ILE F 1 293 ? 73.064 28.872 38.119 1.00 39.72 293 ILE F O 1
ATOM 13016 N N . TRP F 1 294 ? 73.952 26.819 38.319 1.00 38.29 294 TRP F N 1
ATOM 13017 C CA . TRP F 1 294 ? 73.770 26.787 39.766 1.00 37.49 294 TRP F CA 1
ATOM 13018 C C . TRP F 1 294 ? 74.781 27.694 40.464 1.00 36.82 294 TRP F C 1
ATOM 13019 O O . TRP F 1 294 ? 74.451 28.359 41.450 1.00 35.43 294 TRP F O 1
ATOM 13030 N N . ASP F 1 295 ? 76.009 27.719 39.954 1.00 36.01 295 ASP F N 1
ATOM 13031 C CA . ASP F 1 295 ? 77.045 28.573 40.527 1.00 35.71 295 ASP F CA 1
ATOM 13032 C C . ASP F 1 295 ? 76.594 30.012 40.273 1.00 34.96 295 ASP F C 1
ATOM 13033 O O . ASP F 1 295 ? 76.644 30.861 41.164 1.00 35.13 295 ASP F O 1
ATOM 13038 N N . GLU F 1 296 ? 76.143 30.256 39.044 1.00 33.06 296 GLU F N 1
ATOM 13039 C CA . GLU F 1 296 ? 75.646 31.558 38.612 1.00 32.89 296 GLU F CA 1
ATOM 13040 C C . GLU F 1 296 ? 74.529 32.020 39.554 1.00 33.13 296 GLU F C 1
ATOM 13041 O O . GLU F 1 296 ? 74.488 33.184 39.975 1.00 32.09 296 GLU F O 1
ATOM 13047 N N . ALA F 1 297 ? 73.631 31.093 39.880 1.00 33.14 297 ALA F N 1
ATOM 13048 C CA . ALA F 1 297 ? 72.502 31.370 40.768 1.00 35.27 297 ALA F CA 1
ATOM 13049 C C . ALA F 1 297 ? 72.972 31.719 42.180 1.00 36.00 297 ALA F C 1
ATOM 13050 O O . ALA F 1 297 ? 72.430 32.624 42.828 1.00 36.39 297 ALA F O 1
ATOM 13052 N N . GLU F 1 298 ? 73.979 31.002 42.658 1.00 34.25 298 GLU F N 1
ATOM 13053 C CA . GLU F 1 298 ? 74.510 31.268 43.985 1.00 35.23 298 GLU F CA 1
ATOM 13054 C C . GLU F 1 298 ? 75.219 32.619 44.045 1.00 34.46 298 GLU F C 1
ATOM 13055 O O . GLU F 1 298 ? 75.228 33.267 45.091 1.00 33.74 298 GLU F O 1
ATOM 13061 N N . ASN F 1 299 ? 75.828 33.036 42.937 1.00 34.26 299 ASN F N 1
ATOM 13062 C CA . ASN F 1 299 ? 76.542 34.307 42.927 1.00 34.20 299 ASN F CA 1
ATOM 13063 C C . ASN F 1 299 ? 75.650 35.532 43.061 1.00 33.53 299 ASN F C 1
ATOM 13064 O O . ASN F 1 299 ? 76.135 36.641 43.280 1.00 34.06 299 ASN F O 1
ATOM 13069 N N . ARG F 1 300 ? 74.344 35.329 42.932 1.00 34.98 300 ARG F N 1
ATOM 13070 C CA . ARG F 1 300 ? 73.386 36.419 43.104 1.00 34.06 300 ARG F CA 1
ATOM 13071 C C . ARG F 1 300 ? 73.559 36.925 44.535 1.00 34.72 300 ARG F C 1
ATOM 13072 O O . ARG F 1 300 ? 73.559 38.130 44.787 1.00 34.28 300 ARG F O 1
ATOM 13080 N N . LEU F 1 301 ? 73.701 35.983 45.467 1.00 32.51 301 LEU F N 1
ATOM 13081 C CA . LEU F 1 301 ? 73.894 36.299 46.879 1.00 32.86 301 LEU F CA 1
ATOM 13082 C C . LEU F 1 301 ? 75.200 37.065 47.105 1.00 33.12 301 LEU F C 1
ATOM 13083 O O . LEU F 1 301 ? 75.214 38.105 47.762 1.00 31.42 301 LEU F O 1
ATOM 13088 N N . HIS F 1 302 ? 76.298 36.535 46.569 1.00 32.82 302 HIS F N 1
ATOM 13089 C CA . HIS F 1 302 ? 77.598 37.173 46.738 1.00 32.94 302 HIS F CA 1
ATOM 13090 C C . HIS F 1 302 ? 77.664 38.527 46.037 1.00 33.30 302 HIS F C 1
ATOM 13091 O O . HIS F 1 302 ? 78.250 39.468 46.565 1.00 33.58 302 HIS F O 1
ATOM 13098 N N . ALA F 1 303 ? 77.059 38.628 44.859 1.00 31.55 303 ALA F N 1
ATOM 13099 C CA . ALA F 1 303 ? 77.058 39.885 44.128 1.00 32.04 303 ALA F CA 1
ATOM 13100 C C . ALA F 1 303 ? 76.239 40.904 44.906 1.00 33.40 303 ALA F C 1
ATOM 13101 O O . ALA F 1 303 ? 76.690 42.028 45.139 1.00 34.23 303 ALA F O 1
ATOM 13103 N N . GLN F 1 304 ? 75.041 40.497 45.324 1.00 32.60 304 GLN F N 1
ATOM 13104 C CA . GLN F 1 304 ? 74.145 41.381 46.062 1.00 31.55 304 GLN F CA 1
ATOM 13105 C C . GLN F 1 304 ? 74.710 41.831 47.401 1.00 31.80 304 GLN F C 1
ATOM 13106 O O . GLN F 1 304 ? 74.440 42.953 47.852 1.00 31.19 304 GLN F O 1
ATOM 13112 N N . LYS F 1 305 ? 75.511 40.980 48.037 1.00 31.97 305 LYS F N 1
ATOM 13113 C CA . LYS F 1 305 ? 76.142 41.370 49.292 1.00 30.61 305 LYS F CA 1
ATOM 13114 C C . LYS F 1 305 ? 77.076 42.545 48.999 1.00 32.09 305 LYS F C 1
ATOM 13115 O O . LYS F 1 305 ? 77.139 43.509 49.760 1.00 33.64 305 LYS F O 1
ATOM 13121 N N . ALA F 1 306 ? 77.813 42.462 47.896 1.00 30.11 306 ALA F N 1
ATOM 13122 C CA . ALA F 1 306 ? 78.723 43.538 47.558 1.00 32.27 306 ALA F CA 1
ATOM 13123 C C . ALA F 1 306 ? 77.947 44.811 47.222 1.00 33.27 306 ALA F C 1
ATOM 13124 O O . ALA F 1 306 ? 78.384 45.905 47.578 1.00 32.62 306 ALA F O 1
ATOM 13126 N N . VAL F 1 307 ? 76.801 44.691 46.549 1.00 33.53 307 VAL F N 1
ATOM 13127 C CA . VAL F 1 307 ? 76.052 45.904 46.223 1.00 35.65 307 VAL F CA 1
ATOM 13128 C C . VAL F 1 307 ? 75.521 46.562 47.496 1.00 35.19 307 VAL F C 1
ATOM 13129 O O . VAL F 1 307 ? 75.609 47.782 47.652 1.00 35.53 307 VAL F O 1
ATOM 13133 N N . LEU F 1 308 ? 74.994 45.756 48.415 1.00 33.90 308 LEU F N 1
ATOM 13134 C CA . LEU F 1 308 ? 74.473 46.274 49.681 1.00 34.01 308 LEU F CA 1
ATOM 13135 C C . LEU F 1 308 ? 75.571 46.997 50.465 1.00 35.65 308 LEU F C 1
ATOM 13136 O O . LEU F 1 308 ? 75.411 48.159 50.867 1.00 33.86 308 LEU F O 1
ATOM 13141 N N . ALA F 1 309 ? 76.682 46.298 50.681 1.00 33.56 309 ALA F N 1
ATOM 13142 C CA . ALA F 1 309 ? 77.813 46.853 51.416 1.00 33.26 309 ALA F CA 1
ATOM 13143 C C . ALA F 1 309 ? 78.319 48.137 50.764 1.00 34.71 309 ALA F C 1
ATOM 13144 O O . ALA F 1 309 ? 78.602 49.116 51.451 1.00 32.76 309 ALA F O 1
ATOM 13146 N N . ALA F 1 310 ? 78.425 48.127 49.435 1.00 34.58 310 ALA F N 1
ATOM 13147 C CA . ALA F 1 310 ? 78.916 49.288 48.706 1.00 36.06 310 ALA F CA 1
ATOM 13148 C C . ALA F 1 310 ? 78.003 50.513 48.795 1.00 36.50 310 ALA F C 1
ATOM 13149 O O . ALA F 1 310 ? 78.487 51.632 48.989 1.00 36.29 310 ALA F O 1
ATOM 13151 N N . LEU F 1 311 ? 76.691 50.319 48.669 1.00 36.27 311 LEU F N 1
ATOM 13152 C CA . LEU F 1 311 ? 75.760 51.454 48.719 1.00 36.55 311 LEU F CA 1
ATOM 13153 C C . LEU F 1 311 ? 75.250 51.827 50.115 1.00 35.65 311 LEU F C 1
ATOM 13154 O O . LEU F 1 311 ? 74.863 52.971 50.344 1.00 36.28 311 LEU F O 1
ATOM 13159 N N . MET F 1 312 ? 75.249 50.873 51.042 1.00 36.18 312 MET F N 1
ATOM 13160 C CA . MET F 1 312 ? 74.764 51.112 52.406 1.00 37.30 312 MET F CA 1
ATOM 13161 C C . MET F 1 312 ? 75.896 51.094 53.440 1.00 41.36 312 MET F C 1
ATOM 13162 O O . MET F 1 312 ? 75.711 51.521 54.580 1.00 41.80 312 MET F O 1
ATOM 13167 N N . GLY F 1 313 ? 77.057 50.584 53.036 1.00 44.96 313 GLY F N 1
ATOM 13168 C CA . GLY F 1 313 ? 78.202 50.486 53.930 1.00 47.45 313 GLY F CA 1
ATOM 13169 C C . GLY F 1 313 ? 78.478 51.717 54.765 1.00 50.33 313 GLY F C 1
ATOM 13170 O O . GLY F 1 313 ? 78.612 51.576 56.006 1.00 51.52 313 GLY F O 1
#

Solvent-accessible surface area: 59189 Å² total; per-residue (Å²): 114,212,50,133,100,32,5,26,21,0,41,21,9,68,36,62,21,0,74,28,4,18,72,26,2,69,42,15,53,116,54,113,124,132,29,92,0,139,59,67,5,0,0,2,15,27,70,107,93,22,56,47,2,49,0,0,0,4,2,0,0,36,86,4,39,8,26,16,8,59,35,109,50,27,72,1,28,0,42,3,12,18,84,11,5,50,0,0,0,0,23,0,87,45,32,88,49,0,82,60,14,19,141,74,6,71,28,28,0,0,0,0,28,0,94,56,3,13,0,0,2,0,1,0,0,0,2,0,1,108,62,54,25,55,117,6,60,67,2,36,0,0,0,0,0,10,2,28,24,3,0,13,0,0,0,5,0,0,0,2,7,7,0,19,1,0,0,0,0,2,84,18,14,39,3,44,105,65,11,17,64,74,0,52,108,1,4,66,150,42,73,11,98,30,62,74,38,98,59,8,86,76,0,0,139,39,0,36,0,0,0,0,15,34,10,82,93,99,91,125,10,0,75,109,12,33,0,37,58,56,1,24,133,45,16,20,77,93,0,14,0,0,1,14,12,55,6,75,54,53,43,0,0,31,66,120,6,1,73,21,126,75,17,59,0,37,59,1,8,37,0,5,6,20,2,0,20,0,2,0,10,28,26,18,73,112,206,50,140,99,26,2,26,20,0,45,23,6,69,41,63,22,0,70,31,5,18,72,25,1,67,44,17,48,121,52,122,139,127,34,92,5,143,62,68,6,0,0,1,16,29,75,105,89,17,62,47,0,50,0,0,0,5,1,0,0,35,86,4,39,7,31,15,10,60,39,108,44,31,64,1,26,0,38,4,11,17,87,9,5,52,0,0,0,0,33,4,95,43,31,86,45,0,84,59,13,19,138,70,6,74,24,27,0,0,0,0,27,3,97,54,3,9,0,0,3,0,1,0,0,0,3,1,3,103,63,57,41,56,104,5,55,57,1,41,1,0,0,0,0,11,2,27,26,2,1,12,0,0,0,5,0,0,0,4,6,5,3,18,2,0,1,0,0,4,86,5,16,46,3,47,104,69,12,7,65,78,0,54,109,0,3,68,153,41,75,13,103,29,60,92,45,93,65,6,84,71,0,0,131,39,0,27,1,0,0,0,14,38,6,87,74,100,85,122,14,0,87,91,5,31,0,35,54,59,0,18,129,46,15,17,93,100,1,12,0,0,1,12,13,56,10,73,58,50,40,0,0,30,64,118,6,2,77,20,125,66,19,62,0,36,60,1,7,37,0,10,5,17,2,0,19,0,1,0,11,27,30,13,80,117,214,48,125,101,30,4,26,21,0,48,27,6,63,38,67,16,0,76,28,4,20,73,25,2,69,46,17,52,122,55,115,140,128,29,93,1,141,61,68,7,0,0,1,12,26,75,110,91,23,60,43,2,53,0,0,0,5,1,0,0,36,88,4,37,6,32,15,8,61,38,101,43,29,68,0,27,0,42,5,13,19,88,10,5,48,0,0,0,0,36,3,98,44,32,94,42,0,85,58,14,21,141,74,4,76,27,28,0,0,0,0,26,1,95,54,2,14,0,0,2,0,1,0,0,0,5,1,1,103,62,53,42,58,104,4,61,58,1,39,0,0,0,0,0,12,3,27,23,3,0,13,0,0,0,6,0,0,0,4,5,5,0,22,2,0,0,0,0,2,82,8,14,48,3,48,103,68,12,15,64,73,0,56,105,0,2,66,149,44,70,18,99,29,56,79,22,98,67,7,76,66,0,0,157,39,0,33,0,0,0,0,16,34,10,90,71,100,102,94,9,0,96,98,6,27,0,35,50,54,0,32,134,63,11,17,103,87,1,6,0,0,1,12,12,57,8,77,58,52,44,0,1,31,62,116,3,1,74,17,120,74,18,48,0,31,57,1,6,38,0,4,5,18,2,0,18,0,2,0,9,31,27,20,70,116,215,49,124,100,27,4,26,21,0,46,28,8,65,42,68,16,0,76,28,5,16,75,27,2,69,43,18,48,117,53,105,139,131,31,99,2,139,66,65,7,0,0,1,14,29,71,102,85,21,58,42,1,48,0,0,0,5,2,0,0,36,89,4,37,7,30,15,9,59,34,100,41,27,72,2,26,0,47,5,13,20,86,10,5,51,0,0,0,0,46,2,95,45,31,86,48,0,85,56,16,20,136,73,5,77,26,29,0,0,0,0,23,2,100,53,2,9,0,0,2,0,2,0,0,0,3,1,1,111,63,50,40,61,111,2,64,59,0,33,0,0,0,0,0,10,4,29,25,2,0,14,0,0,0,5,0,0,0,4,4,7,0,19,2,0,0,0,0,2,64,9,12,32,0,48,85,68,12,11,62,76,0,53,105,1,5,68,152,41,71,9,101,27,61,81,26,93,67,8,86,66,0,0,143,42,0,38,0,0,0,0,16,35,7,90,70,92,81,116,10,1,92,93,7,30,0,36,50,63,0,27,135,43,8,22,100,95,1,7,0,0,1,11,13,56,6,78,52,51,41,0,0,31,68,115,5,2,74,14,116,80,19,55,1,35,60,1,8,37,0,5,7,20,1,0,21,0,1,0,11,28,29,15,74,110,208,56,122,100,22,4,22,22,0,48,24,8,66,44,60,14,0,70,30,4,18,71,26,2,61,41,16,54,113,46,118,135,129,31,100,1,137,56,63,5,0,0,1,15,20,76,100,91,23,59,41,1,45,0,0,0,6,1,0,0,39,93,6,39,6,30,15,7,63,41,106,44,27,70,0,26,0,43,3,9,17,82,9,5,50,0,0,0,0,39,3,101,43,31,90,49,0,91,58,16,20,140,72,5,74,27,25,0,0,0,0,28,2,97,58,2,12,0,0,2,0,2,0,0,0,4,0,0,100,63,51,40,58,110,5,61,54,1,39,0,0,0,0,0,10,2,28,23,4,1,13,0,0,0,6,0,0,0,5,4,5,0,22,2,0,0,0,0,4,82,10,8,44,2,50,105,70,13,13,64,78,0,53,107,0,2,66,150,38,75,14,100,28,53,75,43,102,69,8,88,60,0,0,160,35,0,33,0,0,0,0,15,37,10,89,84,104,98,122,12,0,89,102,7,30,0,34,50,60,0,36,133,42,13,21,96,92,0,6,0,0,1,12,13,56,5,75,52,56,50,0,1,31,65,116,5,1,71,19,118,67,17,48,1,35,58,1,7,41,0,6,6,19,1,0,20,0,1,0,12,28,31,17,79,107,212,52,120,100,27,3,24,21,0,44,32,8,60,38,65,14,0,78,29,5,19,71,25,2,67,39,17,51,119,53,118,134,132,38,95,4,140,57,69,5,0,0,2,18,26,77,103,89,24,63,35,1,48,0,0,0,4,0,0,0,37,87,5,36,5,33,17,10,62,37,108,43,32,65,0,32,0,44,4,7,19,84,10,4,47,0,0,0,0,36,0,88,47,28,94,44,0,81,59,13,19,130,68,5,78,27,26,0,0,0,0,24,2,94,57,2,9,0,0,2,0,1,0,0,0,4,2,1,108,63,55,26,55,114,6,62,66,0,34,0,0,0,0,0,14,1,26,25,3,2,13,0,0,0,4,0,0,0,3,6,5,0,20,2,0,1,0,0,4,72,9,15,43,3,49,105,67,11,15,64,85,0,55,105,0,3,64,147,42,73,11,98,31,57,73,31,92,56,7,76,68,0,0,143,41,0,37,0,0,0,0,15,34,11,95,83,94,86,119,20,0,81,91,11,30,0,37,55,58,0,17,126,44,14,16,86,94,1,14,0,0,1,10,11,57,7,76,56,56,42,0,0,31,67,119,6,1,71,20,124,70,19,62,0,36,60,1,5,39,0,5,6,22,3,0,20,0,1,0,10,26,27,16,74

B-factor: mean 43.59, std 10.51, range [21.04, 85.21]

Secondary structure (DSSP, 8-state):
----S-BSSGGGS-HHHHHHHHHHHHHHHHTSS----TT-EEEEEESS--HHHHHHHHHHHHHTT-EEEE---HHHHHHHHTTT-SEEEEE-SSHHHHHHHHHHH-S-EEEEE-SS--HHHHHHHHHHHHHHHS--TT-EEEEES---HHHHHHHHHHHHHT-EEEEE--TT----HHHHHHHHHHHHHHT--EEEES-HHHHHTT-SEEEE------HHHHTT--B-HHHHHTS-TT-EEEE-S---BTTTB-HHHHHSTTB-HHHHHHHHHHHHHHHHHHHH-/----S-BSSGGGS-HHHHHHHHHHHHHHHHTSS----TT-EEEEEESS--HHHHHHHHHHHHHTT-EEEE---HHHHHHHHHHH-SEEEEE-S-HHHHHHHHHHHSS-EEEEE-SS--HHHHHHHHHHHHHHHS--TT-EEEEES---HHHHHHHHHHHHTT-EEEEE--TT----HHHHHHHHHHHHHHT--EEEES-HHHHHTT-SEEEE-----HHHHHGGG-BSHHHHTTS-TT-EEEE-S---BTTTB-HHHHTSTTB-HHHHHHHHHHHHHHHHHHHH-/----S-BSSGGGS-HHHHHHHHHHHHHHHHTSS----TT-EEEEEESS--HHHHHHHHHHHHHTT-EEEE---HHHHHHHHHHH-SEEEEE-S-HHHHHHHHHHHSS-EEEEE-SS--HHHHHHHHHHHHHHHS--TT-EEEEES---HHHHHHHHHHHHTT-EEEEE--GGGPPPHHHHHHHHHHHHHHT--EEEES-HHHHHTT-SEEEE-----HHHHHTTS-B-HHHHHTS-TT-EEEE-S---BTTTB-HHHHTSTTB-HHHHHHHHHHHHHHHHHHHH-/----S-BSSGGGS-HHHHHHHHHHHHHHHTTSS----TT-EEEEEESS--HHHHHHHHHHHHHTT-EEEE---HHHHHHHHTTT-SEEEEE-SSHHHHHHHHHHHSS-EEEEE-SS--HHHHHHHHHHHHHHHS--TT-EEEEES---HHHHHHHHHHHHTT-EEEEE--TT-PPPHHHHHHHHHHHHHHT--EEEES-HHHHHTT-SEEEE-----HHHHHGGG-B-HHHHTTS-TT-EEEE-S---BTTTB-HHHHTSTTB-HHHHHHHHHHHHHHHHHHHH-/----S-BSSGGGS-HHHHHHHHHHHHHHHHTSS----TT-EEEEEESS--HHHHHHHHHHHHHTT-EEEE---HHHHHHHHHHH-SEEEEE-S-HHHHHHHHHHHSS-EEEEE-SS--HHHHHHHHHHHHHHHS--TT-EEEEES---HHHHHHHHHHHHTT-EEEEE--TT-PPPHHHHHHHHHHHHHHT--EEEES-HHHHHTT-SEEEE------HHHHGGG-B-HHHHTTS-TT-EEEE-S---BTTTB-HHHHTSTTB-HHHHHHHHHHHHHHHHHHHH-/----S-BSSGGGS-HHHHHHHHHHHHHHHTTSS----TT-EEEEEESS--HHHHHHHHHHHHTTT-EEEE---HHHHHHHHHHH-SEEEEE-S-HHHHHHHHHHHSS-EEEEE-SS--HHHHHHHHHHHHHHHS--TT-EEEEES---HHHHHHHHHHHHTT-EEEEE--GGGPPPHHHHHHHHHHHHHHT--EEEES-HHHHHTT-SEEEE-----HHHHHTT--B-HHHHHHS-TT-EEEE-S---BTTTB-HHHHTSTTB-HHHHHHHHHHHHHHHHHHHH-